Protein 8GQG (pdb70)

Radius of gyration: 43.02 Å; Cα contacts (8 Å, |Δi|>4): 6869; chains: 6; bounding box: 102×113×130 Å

Foldseek 3Di:
DWKFFQAKAKAAWFFAPQTQCLVPQFLVQQLLQVQCVCVVLVHDLLLAAEFEAEAADCDDSNHPFSRQSSCCSHPNRNNHGYGYDYLWQQQFVVFVQVVQVCVVVVNHFKHKTGYWFNCSRPVPPDDPVVVDDVVCCVVAVLLPDPPLLLLQVLCVVVVVALLLLLVLLLQLLQLQVVCVVVCLNQVRHDKDWGWDPNVDTDIDIRRHQDQADNVDDSVNSVPFQADRDNVGSFGLSSAFGATTMAMMTMMGHPVVCVVSVGDGLKTWQDKFKDFFRLSNLLQQCLVGVVVSCVVRVHALVLAQAEAEASRGSSSLVVNCVSSVHDPCRYCSNHHRSRRHRSRGRRNSVSVNSVSSVCVVVVHFKYKYKYGGRSGMIMIIIITGDDD/DWKFFQAKAKAAWFFAPAGQCLPPQFLVQQLVQVQCVCVVLVHDLLQAAEFEAEAAFADDSNHPFSRQSSCCNHPNRNNHGYGYDYLWQQQFVVFVQVVRVCQVVVNHFKHKTGYWFNCSGGVPPDDPVVVDDVVCCVVAVLLPDPPLQLLQVLCVVVVVALLNLLVQLLQQLQLQVVCVVVVLCQRRHDKDKGFDWDADPVPRDIDTDIDIRGHQDQADNPDDSVNSVPFQADHDNVTSFGLLSAFGATTMAMMTMMGHPVVCVVSVGDGLKIWQDKFKDFDRLSNLLQQCLGTVVVSCVVRVHALVLAQAEAEASRGSSSLVVNCVSSVHDPCRYCSSHHRSGRNRSSRRRNSVSVNSQSSVCVVVVHFKYKYWYGGRSGMIMIIIMTGDND/DWKFFQAKAKAAWFFAPATQCLPPQFLVQQLLQVQCVCVVLVHDLLQAAEFEAEAADCDDSNHPFSRQSSCCSHPNRNNHGYGYDYLWQQQQVVFVQVVQVCVVVVNHFKHKTGYWFNCSRPVPPDDCVCVDDVVCCVVAVLLPDPPLQLLQVLCVVVVVALLLLLVLLLQLLQLQVVCVVVCLNQRRHDKDWGWDAHPHDTDIDIRRHQDQADNVDDSVNSVPFQADRDNPGSFGLSSAFGATTMAMMTMMGGPVVCVVSVGDGLKIWQDKFKDFARLSNLLQQCLVGVVVSCVVRVHALVLAQAEAEASRGSSSLVVNCVSSVHDPCRYCSNHHRSRRHRSRRRRNSVSVNSVSSVCVVVVHFKYKYWYGGRSGMIMIIIITGDDD/DWKFFQAKAKAAWFFAPATQCLPPQFLVQQLVQVQCVCVVLVHDLLQAAEFEAEAAFADDSNHPFSRQSSCCSHPNRNNHGYGYDYLWQQQFVVFVQVQQVCQVVVNHFKHKTGYWFNCSGGVPPDDPVVVDDVVCCVPAVLLPDDPLLLLQVLCVVVVVALLNLLVQLLQQLQLQVVCVVVCLCVRRHDKDKGWDWDADPVPRDIDTDIDIRGHQDQADNPDDSVNSVPFQADHDNVTSFGLSSAFGATTMAMMTMMGGPVVCVVSVGDGLKIWQDKFKDFDRLSNLLQQCLVGVVVSCVVRVHALVLAQAEAEASRGSSSLVVNCVSSVHDPCRYCSSHHRSGRGRSSRRRNSSSVNSVSSVCVVVVHFKYKYWYGGRSGMIMIIIMTTPND/DWKFFQAKAKAAWFFAPATQCLPPQFLVQQLLQVQVVCVVLVHDLLQAAEFEAEAADCDDSNHPFSRQSSCCSHPNRNNHGYGYDYLWQQQQVVFVQVVQVCVVVVNHFKHKTGYWFNCSRPVPPDDPVVVDDVVCCVVAVLLPDPPLQLLQVLCVVVVVALLNLLVLLLQLLQLQVVCVVVCLNQRRHDKDWGWDAHPHDTDIDIRRHQDQADNVDDSVNSVPFQADRDNVGSFGLSSAFGATTMAMMTMMGHPVVCVVSVGDGLKIWQDKFKDFARLSNLLQQCLVGVVVSCVVRVHALVLAQAEAEASRGSSSLVVNCVSSVHDPCRYCSSHHRSRRHRSRRRRNSVSVNSVSSVCVVVVHFKYKYWYGGRSGMIMIIIITTDDD/DWKFFQAKAKAAWFFAPATQCLPPQFLVQQLVQVQVVCVVLVHDLLQAAEFEAEAADADDSNHPFSRQSSCCNHPNRNNHGYGYDYLWQQQFVVFVQVVRVCQVVVNHFKHKTGYWFNCSRGVPPDDPVVVDDVVCCVVAVLLPDDPLLLLQVLCVVVVVALLLLLVQLLQQLQLQVVCVVVVLCQRRHDKDKGFDWDADPVPRDIDTDIDIRGHQDQADNVDDSVNSVPFQADHDNVTSFGLSSAFGATTMAMMTMMGGPVVCVVSVGDGLKIWQDKFKDFDRLSNLLQQCLGGVVVSCVVRVHALVLAQAEAEASRGSSSLVVNCVSSVHDPCRYCSSHHRSGRHRSRRRRNSVSVNSVSSVCVVVVHFKYKYWYGGRSGMIMIIIMTTPND

Structure (mmCIF, N/CA/C/O backbone):
data_8GQG
#
_entry.id   8GQG
#
_cell.length_a   118.223
_cell.length_b   204.782
_cell.length_c   262.127
_cell.angle_alpha   90.000
_cell.angle_beta   90.000
_cell.angle_gamma   90.000
#
_symmetry.space_group_name_H-M   'C 2 2 21'
#
loop_
_entity.id
_entity.type
_entity.pdbx_description
1 polymer Thiolase
2 water water
#
loop_
_atom_site.group_PDB
_atom_site.id
_atom_site.type_symbol
_atom_site.label_atom_id
_atom_site.label_alt_id
_atom_site.label_comp_id
_atom_site.label_asym_id
_atom_site.label_entity_id
_atom_site.label_seq_id
_atom_site.pdbx_PDB_ins_code
_atom_site.Cartn_x
_atom_site.Cartn_y
_atom_site.Cartn_z
_atom_site.occupancy
_atom_site.B_iso_or_equiv
_atom_site.auth_seq_id
_atom_site.auth_comp_id
_atom_site.auth_asym_id
_atom_site.auth_atom_id
_atom_site.pdbx_PDB_model_num
ATOM 1 N N . ARG A 1 2 ? 73.515 22.036 18.251 1.00 50.79 2 ARG A N 1
ATOM 2 C CA . ARG A 1 2 ? 73.698 20.953 17.246 1.00 51.03 2 ARG A CA 1
ATOM 3 C C . ARG A 1 2 ? 72.319 20.508 16.736 1.00 44.42 2 ARG A C 1
ATOM 4 O O . ARG A 1 2 ? 71.519 19.949 17.512 1.00 50.99 2 ARG A O 1
ATOM 12 N N . GLU A 1 3 ? 72.069 20.758 15.461 1.00 37.74 3 GLU A N 1
ATOM 13 C CA . GLU A 1 3 ? 70.764 20.571 14.810 1.00 37.79 3 GLU A CA 1
ATOM 14 C C . GLU A 1 3 ? 70.578 19.072 14.597 1.00 28.63 3 GLU A C 1
ATOM 15 O O . GLU A 1 3 ? 71.490 18.405 14.057 1.00 26.84 3 GLU A O 1
ATOM 21 N N . VAL A 1 4 ? 69.423 18.560 14.996 1.00 24.94 4 VAL A N 1
ATOM 22 C CA . VAL A 1 4 ? 69.109 17.121 14.799 1.00 23.39 4 VAL A CA 1
ATOM 23 C C . VAL A 1 4 ? 67.882 16.990 13.912 1.00 20.83 4 VAL A C 1
ATOM 24 O O . VAL A 1 4 ? 66.879 17.701 14.146 1.00 21.01 4 VAL A O 1
ATOM 28 N N . VAL A 1 5 ? 67.932 16.067 12.963 1.00 19.59 5 VAL A N 1
ATOM 29 C CA . VAL A 1 5 ? 66.831 15.956 11.981 1.00 22.34 5 VAL A CA 1
ATOM 30 C C . VAL A 1 5 ? 66.232 14.550 12.019 1.00 20.98 5 VAL A C 1
ATOM 31 O O . VAL A 1 5 ? 66.977 13.571 12.252 1.00 21.63 5 VAL A O 1
ATOM 35 N N . ILE A 1 6 ? 64.935 14.487 11.754 1.00 21.26 6 ILE A N 1
ATOM 36 C CA . ILE A 1 6 ? 64.229 13.258 11.311 1.00 20.48 6 ILE A CA 1
ATOM 37 C C . ILE A 1 6 ? 64.529 13.099 9.826 1.00 21.07 6 ILE A C 1
ATOM 38 O O . ILE A 1 6 ? 64.052 13.941 9.038 1.00 19.23 6 ILE A O 1
ATOM 43 N N . VAL A 1 7 ? 65.225 12.031 9.442 1.00 19.26 7 VAL A N 1
ATOM 44 C CA . VAL A 1 7 ? 65.468 11.671 8.016 1.00 19.39 7 VAL A CA 1
ATOM 45 C C . VAL A 1 7 ? 64.334 10.770 7.499 1.00 21.88 7 VAL A C 1
ATOM 46 O O . VAL A 1 7 ? 63.985 10.906 6.316 1.00 20.59 7 VAL A O 1
ATOM 50 N N . ASP A 1 8 ? 63.805 9.833 8.300 1.00 18.53 8 ASP A N 1
ATOM 51 C CA . ASP A 1 8 ? 62.757 8.914 7.821 1.00 19.68 8 ASP A CA 1
ATOM 52 C C . ASP A 1 8 ? 62.054 8.345 9.050 1.00 18.84 8 ASP A C 1
ATOM 53 O O . ASP A 1 8 ? 62.591 8.427 10.156 1.00 18.65 8 ASP A O 1
ATOM 58 N N . SER A 1 9 ? 60.889 7.782 8.824 1.00 20.00 9 SER A N 1
ATOM 59 C CA . SER A 1 9 ? 60.113 7.107 9.886 1.00 19.83 9 SER A CA 1
ATOM 60 C C . SER A 1 9 ? 59.177 6.156 9.170 1.00 18.48 9 SER A C 1
ATOM 61 O O . SER A 1 9 ? 58.456 6.621 8.274 1.00 18.93 9 SER A O 1
ATOM 64 N N . VAL A 1 10 ? 59.167 4.901 9.571 1.00 17.43 10 VAL A N 1
ATOM 65 C CA . VAL A 1 10 ? 58.292 3.887 8.941 1.00 18.78 10 VAL A CA 1
ATOM 66 C C . VAL A 1 10 ? 57.695 3.028 10.033 1.00 19.55 10 VAL A C 1
ATOM 67 O O . VAL A 1 10 ? 58.231 3.015 11.201 1.00 18.33 10 VAL A O 1
ATOM 71 N N . ARG A 1 11 ? 56.642 2.327 9.653 1.00 16.68 11 ARG A N 1
ATOM 72 C CA . ARG A 1 11 ? 55.837 1.599 10.644 1.00 17.05 11 ARG A CA 1
ATOM 73 C C . ARG A 1 11 ? 55.178 0.428 9.940 1.00 18.06 11 ARG A C 1
ATOM 74 O O . ARG A 1 11 ? 55.064 0.430 8.685 1.00 17.75 11 ARG A O 1
ATOM 82 N N . THR A 1 12 ? 54.709 -0.507 10.743 1.00 16.35 12 THR A N 1
ATOM 83 C CA . THR A 1 12 ? 53.759 -1.514 10.258 1.00 16.97 12 THR A CA 1
ATOM 84 C C . THR A 1 12 ? 52.428 -0.829 10.060 1.00 17.06 12 THR A C 1
ATOM 85 O O . THR A 1 12 ? 52.202 0.230 10.634 1.00 16.64 12 THR A O 1
ATOM 89 N N . GLY A 1 13 ? 51.561 -1.472 9.290 1.00 18.01 13 GLY A N 1
ATOM 90 C CA . GLY A 1 13 ? 50.121 -1.282 9.476 1.00 17.65 13 GLY A CA 1
ATOM 91 C C . GLY A 1 13 ? 49.708 -1.615 10.909 1.00 17.16 13 GLY A C 1
ATOM 92 O O . GLY A 1 13 ? 50.400 -2.414 11.592 1.00 18.06 13 GLY A O 1
ATOM 93 N N . LEU A 1 14 ? 48.600 -1.029 11.349 1.00 20.14 14 LEU A N 1
ATOM 94 C CA . LEU A 1 14 ? 47.978 -1.407 12.642 1.00 20.12 14 LEU A CA 1
ATOM 95 C C . LEU A 1 14 ? 46.919 -2.479 12.370 1.00 19.16 14 LEU A C 1
ATOM 96 O O . LEU A 1 14 ? 45.904 -2.196 11.709 1.00 20.54 14 LEU A O 1
ATOM 101 N N . ALA A 1 15 ? 47.158 -3.668 12.877 1.00 20.05 15 ALA A N 1
ATOM 102 C CA . ALA A 1 15 ? 46.250 -4.821 12.739 1.00 19.85 15 ALA A CA 1
ATOM 103 C C . ALA A 1 15 ? 45.464 -5.033 14.052 1.00 21.04 15 ALA A C 1
ATOM 104 O O . ALA A 1 15 ? 46.068 -5.009 15.168 1.00 20.61 15 ALA A O 1
ATOM 106 N N . LYS A 1 16 ? 44.179 -5.336 13.928 1.00 22.39 16 LYS A N 1
ATOM 107 C CA . LYS A 1 16 ? 43.272 -5.598 15.088 1.00 22.88 16 LYS A CA 1
ATOM 108 C C . LYS A 1 16 ? 43.943 -6.624 16.003 1.00 20.08 16 LYS A C 1
ATOM 109 O O . LYS A 1 16 ? 44.314 -7.711 15.533 1.00 20.98 16 LYS A O 1
ATOM 115 N N . SER A 1 17 ? 44.058 -6.328 17.292 1.00 19.90 17 SER A N 1
ATOM 116 C CA . SER A 1 17 ? 44.623 -7.273 18.277 1.00 20.76 17 SER A CA 1
ATOM 117 C C . SER A 1 17 ? 43.704 -8.502 18.388 1.00 21.09 17 SER A C 1
ATOM 118 O O . SER A 1 17 ? 42.492 -8.380 18.121 1.00 23.54 17 SER A O 1
ATOM 121 N N . PHE A 1 18 ? 44.296 -9.631 18.705 1.00 21.67 18 PHE A N 1
ATOM 122 C CA . PHE A 1 18 ? 43.648 -10.947 18.997 1.00 26.70 18 PHE A CA 1
ATOM 123 C C . PHE A 1 18 ? 43.144 -11.613 17.715 1.00 25.72 18 PHE A C 1
ATOM 124 O O . PHE A 1 18 ? 43.503 -12.770 17.503 1.00 26.96 18 PHE A O 1
ATOM 132 N N . ARG A 1 19 ? 42.365 -10.931 16.888 1.00 27.35 19 ARG A N 1
ATOM 133 C CA . ARG A 1 19 ? 41.772 -11.596 15.697 1.00 31.83 19 ARG A CA 1
ATOM 134 C C . ARG A 1 19 ? 42.481 -11.170 14.401 1.00 30.54 19 ARG A C 1
ATOM 135 O O . ARG A 1 19 ? 42.330 -11.888 13.402 1.00 28.11 19 ARG A O 1
ATOM 143 N N . GLY A 1 20 ? 43.309 -10.118 14.409 1.00 29.17 20 GLY A N 1
ATOM 144 C CA . GLY A 1 20 ? 43.956 -9.606 13.182 1.00 24.70 20 GLY A CA 1
ATOM 145 C C . GLY A 1 20 ? 45.237 -10.338 12.788 1.00 21.95 20 GLY A C 1
ATOM 146 O O . GLY A 1 20 ? 45.659 -11.253 13.449 1.00 23.05 20 GLY A O 1
ATOM 147 N N . LYS A 1 21 ? 45.903 -9.855 11.740 1.00 23.71 21 LYS A N 1
ATOM 148 C CA . LYS A 1 21 ? 46.951 -10.622 11.021 1.00 23.53 21 LYS A CA 1
ATOM 149 C C . LYS A 1 21 ? 48.306 -10.483 11.717 1.00 21.62 21 LYS A C 1
ATOM 150 O O . LYS A 1 21 ? 49.281 -11.128 11.246 1.00 22.67 21 LYS A O 1
ATOM 156 N N . PHE A 1 22 ? 48.396 -9.760 12.841 1.00 21.47 22 PHE A N 1
ATOM 157 C CA . PHE A 1 22 ? 49.605 -9.792 13.709 1.00 20.71 22 PHE A CA 1
ATOM 158 C C . PHE A 1 22 ? 49.390 -10.675 14.947 1.00 20.68 22 PHE A C 1
ATOM 159 O O . PHE A 1 22 ? 50.238 -10.661 15.842 1.00 20.00 22 PHE A O 1
ATOM 167 N N . ASN A 1 23 ? 48.353 -11.506 15.006 1.00 22.22 23 ASN A N 1
ATOM 168 C CA . ASN A 1 23 ? 48.014 -12.187 16.291 1.00 22.21 23 ASN A CA 1
ATOM 169 C C . ASN A 1 23 ? 49.037 -13.295 16.653 1.00 23.55 23 ASN A C 1
ATOM 170 O O . ASN A 1 23 ? 49.064 -13.677 17.831 1.00 24.24 23 ASN A O 1
ATOM 175 N N . LEU A 1 24 ? 49.973 -13.677 15.773 1.00 21.05 24 LEU A N 1
ATOM 176 C CA . LEU A 1 24 ? 51.085 -14.590 16.142 1.00 22.78 24 LEU A CA 1
ATOM 177 C C . LEU A 1 24 ? 52.432 -13.902 15.930 1.00 22.73 24 LEU A C 1
ATOM 178 O O . LEU A 1 24 ? 53.450 -14.603 16.012 1.00 25.61 24 LEU A O 1
ATOM 183 N N . THR A 1 25 ? 52.455 -12.602 15.669 1.00 20.82 25 THR A N 1
ATOM 184 C CA . THR A 1 25 ? 53.703 -11.935 15.245 1.00 20.03 25 THR A CA 1
ATOM 185 C C . THR A 1 25 ? 54.348 -11.298 16.472 1.00 19.96 25 THR A C 1
ATOM 186 O O . THR A 1 25 ? 53.657 -10.502 17.167 1.00 23.05 25 THR A O 1
ATOM 190 N N . ARG A 1 26 ? 55.639 -11.558 16.674 1.00 20.63 26 ARG A N 1
ATOM 191 C CA . ARG A 1 26 ? 56.385 -11.071 17.853 1.00 19.44 26 ARG A CA 1
ATOM 192 C C . ARG A 1 26 ? 56.676 -9.583 17.674 1.00 20.99 26 ARG A C 1
ATOM 193 O O . ARG A 1 26 ? 57.005 -9.136 16.556 1.00 20.03 26 ARG A O 1
ATOM 201 N N . PRO A 1 27 ? 56.592 -8.792 18.771 1.00 20.65 27 PRO A N 1
ATOM 202 C CA . PRO A 1 27 ? 56.867 -7.348 18.707 1.00 20.86 27 PRO A CA 1
ATOM 203 C C . PRO A 1 27 ? 58.331 -7.025 18.410 1.00 17.99 27 PRO A C 1
ATOM 204 O O . PRO A 1 27 ? 58.545 -6.049 17.689 1.00 18.37 27 PRO A O 1
ATOM 208 N N . ASP A 1 28 ? 59.279 -7.862 18.848 1.00 18.50 28 ASP A N 1
ATOM 209 C CA . ASP A 1 28 ? 60.701 -7.615 18.476 1.00 18.58 28 ASP A CA 1
ATOM 210 C C . ASP A 1 28 ? 60.848 -7.702 16.941 1.00 18.66 28 ASP A C 1
ATOM 211 O O . ASP A 1 28 ? 61.527 -6.828 16.320 1.00 16.79 28 ASP A O 1
ATOM 216 N N . ASP A 1 29 ? 60.257 -8.722 16.315 1.00 19.07 29 ASP A N 1
ATOM 217 C CA . ASP A 1 29 ? 60.334 -8.946 14.848 1.00 19.71 29 ASP A CA 1
ATOM 218 C C . ASP A 1 29 ? 59.653 -7.776 14.133 1.00 20.01 29 ASP A C 1
ATOM 219 O O . ASP A 1 29 ? 60.188 -7.324 13.100 1.00 19.96 29 ASP A O 1
ATOM 224 N N . MET A 1 30 ? 58.539 -7.274 14.660 1.00 19.69 30 MET A N 1
ATOM 225 C CA . MET A 1 30 ? 57.819 -6.139 14.044 1.00 20.86 30 MET A CA 1
ATOM 226 C C . MET A 1 30 ? 58.721 -4.895 14.071 1.00 20.34 30 MET A C 1
ATOM 227 O O . MET A 1 30 ? 58.799 -4.259 13.033 1.00 20.80 30 MET A O 1
ATOM 232 N N . ALA A 1 31 ? 59.366 -4.560 15.189 1.00 18.68 31 ALA A N 1
ATOM 233 C CA . ALA A 1 31 ? 60.240 -3.363 15.283 1.00 18.92 31 ALA A CA 1
ATOM 234 C C . ALA A 1 31 ? 61.476 -3.581 14.405 1.00 17.61 31 ALA A C 1
ATOM 235 O O . ALA A 1 31 ? 61.912 -2.631 13.720 1.00 16.41 31 ALA A O 1
ATOM 237 N N . ALA A 1 32 ? 62.016 -4.791 14.390 1.00 19.63 32 ALA A N 1
ATOM 238 C CA . ALA A 1 32 ? 63.205 -5.133 13.572 1.00 18.82 32 ALA A CA 1
ATOM 239 C C . ALA A 1 32 ? 62.873 -4.938 12.085 1.00 20.05 32 ALA A C 1
ATOM 240 O O . ALA A 1 32 ? 63.695 -4.407 11.335 1.00 17.77 32 ALA A O 1
ATOM 242 N N . HIS A 1 33 ? 61.672 -5.279 11.683 1.00 20.06 33 HIS A N 1
ATOM 243 C CA . HIS A 1 33 ? 61.172 -5.085 10.296 1.00 21.70 33 HIS A CA 1
ATOM 244 C C . HIS A 1 33 ? 61.237 -3.605 9.934 1.00 20.14 33 HIS A C 1
ATOM 245 O O . HIS A 1 33 ? 61.622 -3.271 8.783 1.00 21.05 33 HIS A O 1
ATOM 252 N N . CYS A 1 34 ? 60.829 -2.738 10.860 1.00 20.21 34 CYS A N 1
ATOM 253 C CA . CYS A 1 34 ? 60.843 -1.287 10.657 1.00 16.73 34 CYS A CA 1
ATOM 254 C C . CYS A 1 34 ? 62.306 -0.822 10.526 1.00 18.45 34 CYS A C 1
ATOM 255 O O . CYS A 1 34 ? 62.566 -0.010 9.637 1.00 18.99 34 CYS A O 1
ATOM 258 N N . VAL A 1 35 ? 63.207 -1.301 11.392 1.00 18.02 35 VAL A N 1
ATOM 259 C CA . VAL A 1 35 ? 64.647 -0.928 11.315 1.00 17.25 35 VAL A CA 1
ATOM 260 C C . VAL A 1 35 ? 65.175 -1.334 9.944 1.00 17.67 35 VAL A C 1
ATOM 261 O O . VAL A 1 35 ? 65.871 -0.505 9.312 1.00 16.36 35 VAL A O 1
ATOM 265 N N . ASP A 1 36 ? 64.874 -2.559 9.489 1.00 19.38 36 ASP A N 1
ATOM 266 C CA . ASP A 1 36 ? 65.375 -3.072 8.188 1.00 19.62 36 ASP A CA 1
ATOM 267 C C . ASP A 1 36 ? 64.889 -2.166 7.063 1.00 21.43 36 ASP A C 1
ATOM 268 O O . ASP A 1 36 ? 65.684 -1.883 6.147 1.00 21.93 36 ASP A O 1
ATOM 273 N N . ALA A 1 37 ? 63.653 -1.664 7.133 1.00 20.55 37 ALA A N 1
ATOM 274 C CA . ALA A 1 37 ? 63.112 -0.752 6.100 1.00 19.24 37 ALA A CA 1
ATOM 275 C C . ALA A 1 37 ? 63.898 0.564 6.137 1.00 19.24 37 ALA A C 1
ATOM 276 O O . ALA A 1 37 ? 64.230 1.136 5.055 1.00 19.72 37 ALA A O 1
ATOM 278 N N . LEU A 1 38 ? 64.170 1.082 7.329 1.00 18.59 38 LEU A N 1
ATOM 279 C CA . LEU A 1 38 ? 64.979 2.328 7.445 1.00 19.11 38 LEU A CA 1
ATOM 280 C C . LEU A 1 38 ? 66.348 2.132 6.784 1.00 18.98 38 LEU A C 1
ATOM 281 O O . LEU A 1 38 ? 66.800 3.066 6.056 1.00 19.12 38 LEU A O 1
ATOM 286 N N . LEU A 1 39 ? 66.977 0.985 6.975 1.00 18.56 39 LEU A N 1
ATOM 287 C CA . LEU A 1 39 ? 68.315 0.739 6.373 1.00 19.70 39 LEU A CA 1
ATOM 288 C C . LEU A 1 39 ? 68.168 0.723 4.839 1.00 21.80 39 LEU A C 1
ATOM 289 O O . LEU A 1 39 ? 68.975 1.408 4.170 1.00 23.06 39 LEU A O 1
ATOM 294 N N . ALA A 1 40 ? 67.183 -0.003 4.300 1.00 22.42 40 ALA A N 1
ATOM 295 C CA . ALA A 1 40 ? 67.004 -0.200 2.841 1.00 22.82 40 ALA A CA 1
ATOM 296 C C . ALA A 1 40 ? 66.623 1.134 2.190 1.00 24.51 40 ALA A C 1
ATOM 297 O O . ALA A 1 40 ? 67.183 1.464 1.113 1.00 26.21 40 ALA A O 1
ATOM 299 N N . ARG A 1 41 ? 65.705 1.892 2.795 1.00 21.29 41 ARG A N 1
ATOM 300 C CA . ARG A 1 41 ? 65.147 3.123 2.189 1.00 20.57 41 ARG A CA 1
ATOM 301 C C . ARG A 1 41 ? 66.199 4.241 2.181 1.00 22.38 41 ARG A C 1
ATOM 302 O O . ARG A 1 41 ? 66.038 5.173 1.386 1.00 23.39 41 ARG A O 1
ATOM 310 N N . ASN A 1 42 ? 67.208 4.183 3.032 1.00 21.93 42 ASN A N 1
ATOM 311 C CA . ASN A 1 42 ? 68.160 5.308 3.216 1.00 22.86 42 ASN A CA 1
ATOM 312 C C . ASN A 1 42 ? 69.563 4.879 2.789 1.00 21.41 42 ASN A C 1
ATOM 313 O O . ASN A 1 42 ? 70.500 5.618 3.069 1.00 25.27 42 ASN A O 1
ATOM 318 N N . ASP A 1 43 ? 69.672 3.705 2.194 1.00 22.85 43 ASP A N 1
ATOM 319 C CA . ASP A 1 43 ? 70.949 3.130 1.703 1.00 25.58 43 ASP A CA 1
ATOM 320 C C . ASP A 1 43 ? 71.988 3.231 2.835 1.00 28.37 43 ASP A C 1
ATOM 321 O O . ASP A 1 43 ? 73.140 3.651 2.589 1.00 24.27 43 ASP A O 1
ATOM 326 N N . LEU A 1 44 ? 71.606 2.853 4.049 1.00 26.14 44 LEU A N 1
ATOM 327 C CA . LEU A 1 44 ? 72.335 3.257 5.269 1.00 24.96 44 LEU A CA 1
ATOM 328 C C . LEU A 1 44 ? 73.223 2.099 5.703 1.00 24.95 44 LEU A C 1
ATOM 329 O O . LEU A 1 44 ? 72.726 1.011 5.978 1.00 27.09 44 LEU A O 1
ATOM 334 N N . ASP A 1 45 ? 74.508 2.342 5.785 1.00 23.63 45 ASP A N 1
ATOM 335 C CA . ASP A 1 45 ? 75.435 1.340 6.360 1.00 24.98 45 ASP A CA 1
ATOM 336 C C . ASP A 1 45 ? 74.997 1.076 7.812 1.00 22.65 45 ASP A C 1
ATOM 337 O O . ASP A 1 45 ? 75.021 2.008 8.603 1.00 20.96 45 ASP A O 1
ATOM 342 N N . PRO A 1 46 ? 74.650 -0.176 8.216 1.00 25.38 46 PRO A N 1
ATOM 343 C CA . PRO A 1 46 ? 74.241 -0.464 9.601 1.00 27.19 46 PRO A CA 1
ATOM 344 C C . PRO A 1 46 ? 75.281 -0.041 10.658 1.00 25.77 46 PRO A C 1
ATOM 345 O O . PRO A 1 46 ? 74.922 0.289 11.758 1.00 24.62 46 PRO A O 1
ATOM 349 N N . LEU A 1 47 ? 76.567 -0.044 10.294 1.00 27.78 47 LEU A N 1
ATOM 350 C CA . LEU A 1 47 ? 77.680 0.268 11.224 1.00 28.20 47 LEU A CA 1
ATOM 351 C C . LEU A 1 47 ? 77.734 1.763 11.543 1.00 25.03 47 LEU A C 1
ATOM 352 O O . LEU A 1 47 ? 78.348 2.097 12.541 1.00 23.34 47 LEU A O 1
ATOM 357 N N . LEU A 1 48 ? 76.975 2.608 10.846 1.00 20.73 48 LEU A N 1
ATOM 358 C CA . LEU A 1 48 ? 76.891 4.047 11.208 1.00 24.07 48 LEU A CA 1
ATOM 359 C C . LEU A 1 48 ? 75.861 4.263 12.321 1.00 21.66 48 LEU A C 1
ATOM 360 O O . LEU A 1 48 ? 75.853 5.340 12.932 1.00 20.05 48 LEU A O 1
ATOM 365 N N . VAL A 1 49 ? 75.034 3.274 12.597 1.00 22.60 49 VAL A N 1
ATOM 366 C CA . VAL A 1 49 ? 73.928 3.456 13.582 1.00 20.83 49 VAL A CA 1
ATOM 367 C C . VAL A 1 49 ? 74.521 3.283 14.982 1.00 19.58 49 VAL A C 1
ATOM 368 O O . VAL A 1 49 ? 75.090 2.212 15.244 1.00 19.52 49 VAL A O 1
ATOM 372 N N . ASP A 1 50 ? 74.363 4.289 15.838 1.00 17.60 50 ASP A N 1
ATOM 373 C CA . ASP A 1 50 ? 74.990 4.376 17.184 1.00 20.00 50 ASP A CA 1
ATOM 374 C C . ASP A 1 50 ? 74.117 3.706 18.254 1.00 18.92 50 ASP A C 1
ATOM 375 O O . ASP A 1 50 ? 74.696 3.368 19.295 1.00 21.13 50 ASP A O 1
ATOM 380 N N . ASP A 1 51 ? 72.798 3.608 18.077 1.00 18.25 51 ASP A N 1
ATOM 381 C CA . ASP A 1 51 ? 71.893 3.118 19.152 1.00 18.01 51 ASP A CA 1
ATOM 382 C C . ASP A 1 51 ? 70.547 2.770 18.537 1.00 18.43 51 ASP A C 1
ATOM 383 O O . ASP A 1 51 ? 70.198 3.268 17.434 1.00 19.01 51 ASP A O 1
ATOM 388 N N . CYS A 1 52 ? 69.812 1.932 19.251 1.00 17.61 52 CYS A N 1
ATOM 389 C CA . CYS A 1 52 ? 68.463 1.512 18.864 1.00 16.95 52 CYS A CA 1
ATOM 390 C C . CYS A 1 52 ? 67.598 1.621 20.122 1.00 17.40 52 CYS A C 1
ATOM 391 O O . CYS A 1 52 ? 67.855 0.874 21.052 1.00 17.73 52 CYS A O 1
ATOM 394 N N . ILE A 1 53 ? 66.607 2.505 20.147 1.00 16.09 53 ILE A N 1
ATOM 395 C CA . ILE A 1 53 ? 65.804 2.858 21.337 1.00 16.34 53 ILE A CA 1
ATOM 396 C C . ILE A 1 53 ? 64.363 2.454 21.079 1.00 17.68 53 ILE A C 1
ATOM 397 O O . ILE A 1 53 ? 63.738 3.005 20.133 1.00 18.08 53 ILE A O 1
ATOM 402 N N . VAL A 1 54 ? 63.888 1.482 21.861 1.00 15.61 54 VAL A N 1
ATOM 403 C CA . VAL A 1 54 ? 62.497 0.983 21.711 1.00 16.35 54 VAL A CA 1
ATOM 404 C C . VAL A 1 54 ? 61.657 1.267 22.952 1.00 15.75 54 VAL A C 1
ATOM 405 O O . VAL A 1 54 ? 61.972 0.751 24.032 1.00 15.94 54 VAL A O 1
ATOM 409 N N . GLY A 1 55 ? 60.578 2.018 22.756 1.00 15.60 55 GLY A N 1
ATOM 410 C CA . GLY A 1 55 ? 59.548 2.272 23.762 1.00 16.62 55 GLY A CA 1
ATOM 411 C C . GLY A 1 55 ? 58.487 1.182 23.702 1.00 17.31 55 GLY A C 1
ATOM 412 O O . GLY A 1 55 ? 58.110 0.712 22.598 1.00 16.48 55 GLY A O 1
ATOM 413 N N . ALA A 1 56 ? 58.007 0.772 24.853 1.00 16.69 56 ALA A N 1
ATOM 414 C CA . ALA A 1 56 ? 56.940 -0.235 24.965 1.00 17.26 56 ALA A CA 1
ATOM 415 C C . ALA A 1 56 ? 56.288 -0.076 26.349 1.00 17.48 56 ALA A C 1
ATOM 416 O O . ALA A 1 56 ? 57.002 0.257 27.313 1.00 16.13 56 ALA A O 1
ATOM 418 N N . GLY A 1 57 ? 54.967 -0.225 26.404 1.00 19.46 57 GLY A N 1
ATOM 419 C CA . GLY A 1 57 ? 54.175 -0.184 27.648 1.00 20.60 57 GLY A CA 1
ATOM 420 C C . GLY A 1 57 ? 54.447 -1.416 28.501 1.00 20.05 57 GLY A C 1
ATOM 421 O O . GLY A 1 57 ? 54.982 -1.267 29.609 1.00 20.06 57 GLY A O 1
ATOM 422 N N . SER A 1 58 ? 54.169 -2.606 27.978 1.00 18.30 58 SER A N 1
ATOM 423 C CA . SER A 1 58 ? 54.632 -3.874 28.602 1.00 18.19 58 SER A CA 1
ATOM 424 C C . SER A 1 58 ? 56.134 -4.006 28.357 1.00 18.24 58 SER A C 1
ATOM 425 O O . SER A 1 58 ? 56.573 -3.741 27.212 1.00 15.87 58 SER A O 1
ATOM 428 N N . ASN A 1 59 ? 56.906 -4.346 29.392 1.00 16.98 59 ASN A N 1
ATOM 429 C CA . ASN A 1 59 ? 58.351 -4.607 29.264 1.00 17.05 59 ASN A CA 1
ATOM 430 C C . ASN A 1 59 ? 58.662 -6.020 29.780 1.00 17.92 59 ASN A C 1
ATOM 431 O O . ASN A 1 59 ? 59.715 -6.210 30.403 1.00 17.84 59 ASN A O 1
ATOM 436 N N . GLU A 1 60 ? 57.807 -6.995 29.455 1.00 17.24 60 GLU A N 1
ATOM 437 C CA . GLU A 1 60 ? 57.935 -8.375 29.996 1.00 17.75 60 GLU A CA 1
ATOM 438 C C . GLU A 1 60 ? 57.413 -9.363 28.958 1.00 16.30 60 GLU A C 1
ATOM 439 O O . GLU A 1 60 ? 56.597 -8.963 28.093 1.00 17.06 60 GLU A O 1
ATOM 445 N N . GLY A 1 61 ? 57.728 -10.625 29.184 1.00 18.74 61 GLY A N 1
ATOM 446 C CA . GLY A 1 61 ? 57.294 -11.732 28.318 1.00 19.05 61 GLY A CA 1
ATOM 447 C C . GLY A 1 61 ? 57.698 -11.453 26.882 1.00 18.82 61 GLY A C 1
ATOM 448 O O . GLY A 1 61 ? 58.912 -11.280 26.652 1.00 17.73 61 GLY A O 1
ATOM 449 N N . ALA A 1 62 ? 56.735 -11.351 25.967 1.00 18.14 62 ALA A N 1
ATOM 450 C CA . ALA A 1 62 ? 56.984 -11.020 24.541 1.00 21.24 62 ALA A CA 1
ATOM 451 C C . ALA A 1 62 ? 57.741 -9.691 24.398 1.00 20.53 62 ALA A C 1
ATOM 452 O O . ALA A 1 62 ? 58.447 -9.549 23.408 1.00 21.01 62 ALA A O 1
ATOM 454 N N . GLN A 1 63 ? 57.683 -8.802 25.393 1.00 18.89 63 GLN A N 1
ATOM 455 C CA . GLN A 1 63 ? 58.377 -7.493 25.380 1.00 17.85 63 GLN A CA 1
ATOM 456 C C . GLN A 1 63 ? 59.407 -7.417 26.506 1.00 18.08 63 GLN A C 1
ATOM 457 O O . GLN A 1 63 ? 59.861 -6.300 26.773 1.00 17.83 63 GLN A O 1
ATOM 463 N N . GLY A 1 64 ? 59.921 -8.564 26.974 1.00 18.04 64 GLY A N 1
ATOM 464 C CA . GLY A 1 64 ? 60.954 -8.625 28.020 1.00 18.35 64 GLY A CA 1
ATOM 465 C C . GLY A 1 64 ? 62.358 -8.712 27.452 1.00 18.42 64 GLY A C 1
ATOM 466 O O . GLY A 1 64 ? 62.546 -8.568 26.238 1.00 20.30 64 GLY A O 1
ATOM 467 N N . HIS A 1 65 ? 63.335 -8.857 28.335 1.00 19.44 65 HIS A N 1
ATOM 468 C CA . HIS A 1 65 ? 64.737 -9.205 27.987 1.00 20.53 65 HIS A CA 1
ATOM 469 C C . HIS A 1 65 ? 65.479 -8.050 27.269 1.00 20.11 65 HIS A C 1
ATOM 470 O O . HIS A 1 65 ? 66.452 -8.346 26.574 1.00 20.92 65 HIS A O 1
ATOM 477 N N . ASN A 1 66 ? 65.077 -6.794 27.480 1.00 19.23 66 ASN A N 1
ATOM 478 C CA . ASN A 1 66 ? 65.591 -5.562 26.803 1.00 17.86 66 ASN A CA 1
ATOM 479 C C . ASN A 1 66 ? 65.280 -5.649 25.306 1.00 17.18 66 ASN A C 1
ATOM 480 O O . ASN A 1 66 ? 66.195 -5.899 24.506 1.00 17.03 66 ASN A O 1
ATOM 485 N N . ILE A 1 67 ? 63.994 -5.550 24.962 1.00 17.97 67 ILE A N 1
ATOM 486 C CA . ILE A 1 67 ? 63.510 -5.605 23.549 1.00 17.01 67 ILE A CA 1
ATOM 487 C C . ILE A 1 67 ? 64.321 -4.645 22.646 1.00 17.02 67 ILE A C 1
ATOM 488 O O . ILE A 1 67 ? 64.632 -5.061 21.507 1.00 16.60 67 ILE A O 1
ATOM 493 N N . GLY A 1 68 ? 64.723 -3.456 23.121 1.00 17.23 68 GLY A N 1
ATOM 494 C CA . GLY A 1 68 ? 65.504 -2.517 22.282 1.00 16.64 68 GLY A CA 1
ATOM 495 C C . GLY A 1 68 ? 66.786 -3.150 21.754 1.00 17.41 68 GLY A C 1
ATOM 496 O O . GLY A 1 68 ? 67.031 -3.039 20.524 1.00 16.63 68 GLY A O 1
ATOM 497 N N . ARG A 1 69 ? 67.603 -3.766 22.623 1.00 16.83 69 ARG A N 1
ATOM 498 C CA . ARG A 1 69 ? 68.855 -4.463 22.221 1.00 18.53 69 ARG A CA 1
ATOM 499 C C . ARG A 1 69 ? 68.537 -5.609 21.240 1.00 19.29 69 ARG A C 1
ATOM 500 O O . ARG A 1 69 ? 69.276 -5.800 20.251 1.00 17.59 69 ARG A O 1
ATOM 508 N N . ASN A 1 70 ? 67.499 -6.376 21.524 1.00 17.74 70 ASN A N 1
ATOM 509 C CA . ASN A 1 70 ? 67.179 -7.589 20.735 1.00 16.93 70 ASN A CA 1
ATOM 510 C C . ASN A 1 70 ? 66.669 -7.180 19.351 1.00 18.37 70 ASN A C 1
ATOM 511 O O . ASN A 1 70 ? 67.006 -7.885 18.412 1.00 18.02 70 ASN A O 1
ATOM 516 N N . VAL A 1 71 ? 65.938 -6.069 19.241 1.00 16.76 71 VAL A N 1
ATOM 517 C CA . VAL A 1 71 ? 65.494 -5.501 17.939 1.00 17.52 71 VAL A CA 1
ATOM 518 C C . VAL A 1 71 ? 66.733 -5.193 17.100 1.00 18.09 71 VAL A C 1
ATOM 519 O O . VAL A 1 71 ? 66.790 -5.656 15.922 1.00 17.14 71 VAL A O 1
ATOM 523 N N . ALA A 1 72 ? 67.733 -4.552 17.700 1.00 19.19 72 ALA A N 1
ATOM 524 C CA . ALA A 1 72 ? 68.992 -4.220 16.999 1.00 20.60 72 ALA A CA 1
ATOM 525 C C . ALA A 1 72 ? 69.642 -5.525 16.463 1.00 19.85 72 ALA A C 1
ATOM 526 O O . ALA A 1 72 ? 70.040 -5.559 15.282 1.00 19.54 72 ALA A O 1
ATOM 528 N N . VAL A 1 73 ? 69.790 -6.541 17.306 1.00 19.73 73 VAL A N 1
ATOM 529 C CA . VAL A 1 73 ? 70.500 -7.811 16.970 1.00 19.68 73 VAL A CA 1
ATOM 530 C C . VAL A 1 73 ? 69.718 -8.573 15.892 1.00 20.88 73 VAL A C 1
ATOM 531 O O . VAL A 1 73 ? 70.336 -9.083 14.972 1.00 19.42 73 VAL A O 1
ATOM 535 N N . LEU A 1 74 ? 68.397 -8.588 15.971 1.00 20.93 74 LEU A N 1
ATOM 536 C CA . LEU A 1 74 ? 67.507 -9.231 14.980 1.00 21.21 74 LEU A CA 1
ATOM 537 C C . LEU A 1 74 ? 67.620 -8.522 13.635 1.00 23.83 74 LEU A C 1
ATOM 538 O O . LEU A 1 74 ? 67.608 -9.215 12.636 1.00 22.10 74 LEU A O 1
ATOM 543 N N . SER A 1 75 ? 67.594 -7.193 13.644 1.00 18.81 75 SER A N 1
ATOM 544 C CA . SER A 1 75 ? 67.703 -6.353 12.427 1.00 20.62 75 SER A CA 1
ATOM 545 C C . SER A 1 75 ? 69.084 -6.521 11.762 1.00 21.73 75 SER A C 1
ATOM 546 O O . SER A 1 75 ? 69.986 -7.202 12.317 1.00 20.80 75 SER A O 1
ATOM 549 N N . GLY A 1 76 ? 69.243 -5.867 10.610 1.00 23.13 76 GLY A N 1
ATOM 550 C CA . GLY A 1 76 ? 70.520 -5.751 9.890 1.00 21.10 76 GLY A CA 1
ATOM 551 C C . GLY A 1 76 ? 71.555 -4.990 10.715 1.00 21.07 76 GLY A C 1
ATOM 552 O O . GLY A 1 76 ? 72.722 -5.050 10.339 1.00 20.56 76 GLY A O 1
ATOM 553 N N . LEU A 1 77 ? 71.173 -4.322 11.811 1.00 19.52 77 LEU A N 1
ATOM 554 C CA . LEU A 1 77 ? 72.159 -3.672 12.720 1.00 20.75 77 LEU A CA 1
ATOM 555 C C . LEU A 1 77 ? 73.084 -4.723 13.326 1.00 21.25 77 LEU A C 1
ATOM 556 O O . LEU A 1 77 ? 74.309 -4.495 13.359 1.00 20.90 77 LEU A O 1
ATOM 561 N N . GLY A 1 78 ? 72.533 -5.812 13.867 1.00 22.67 78 GLY A N 1
ATOM 562 C CA . GLY A 1 78 ? 73.358 -6.891 14.453 1.00 24.08 78 GLY A CA 1
ATOM 563 C C . GLY A 1 78 ? 74.000 -6.491 15.782 1.00 23.19 78 GLY A C 1
ATOM 564 O O . GLY A 1 78 ? 73.646 -5.433 16.354 1.00 20.68 78 GLY A O 1
ATOM 565 N N . ILE A 1 79 ? 74.939 -7.300 16.275 1.00 19.52 79 ILE A N 1
ATOM 566 C CA . ILE A 1 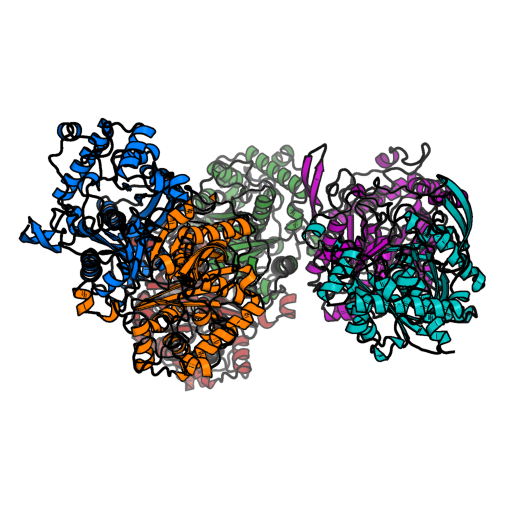79 ? 75.482 -7.192 17.646 1.00 21.54 79 ILE A CA 1
ATOM 567 C C . ILE A 1 79 ? 76.265 -5.894 17.814 1.00 22.19 79 ILE A C 1
ATOM 568 O O . ILE A 1 79 ? 76.412 -5.455 18.966 1.00 21.31 79 ILE A O 1
ATOM 573 N N . GLN A 1 80 ? 76.744 -5.264 16.735 1.00 21.54 80 GLN A N 1
ATOM 574 C CA . GLN A 1 80 ? 77.610 -4.073 16.883 1.00 24.07 80 GLN A CA 1
ATOM 575 C C . GLN A 1 80 ? 76.804 -2.895 17.417 1.00 20.04 80 GLN A C 1
ATOM 576 O O . GLN A 1 80 ? 77.404 -1.982 17.946 1.00 22.53 80 GLN A O 1
ATOM 582 N N . VAL A 1 81 ? 75.490 -2.902 17.241 1.00 18.30 81 VAL A N 1
ATOM 583 C CA . VAL A 1 81 ? 74.652 -1.736 17.623 1.00 17.75 81 VAL A CA 1
ATOM 584 C C . VAL A 1 81 ? 73.936 -2.034 18.943 1.00 18.17 81 VAL A C 1
ATOM 585 O O . VAL A 1 81 ? 73.113 -2.932 19.029 1.00 18.16 81 VAL A O 1
ATOM 589 N N . PRO A 1 82 ? 74.141 -1.189 19.962 1.00 17.82 82 PRO A N 1
ATOM 590 C CA . PRO A 1 82 ? 73.468 -1.335 21.262 1.00 16.97 82 PRO A CA 1
ATOM 591 C C . PRO A 1 82 ? 71.980 -0.960 21.145 1.00 18.03 82 PRO A C 1
ATOM 592 O O . PRO A 1 82 ? 71.552 -0.292 20.132 1.00 19.22 82 PRO A O 1
ATOM 596 N N . GLY A 1 83 ? 71.190 -1.390 22.133 1.00 16.90 83 GLY A N 1
ATOM 597 C CA . GLY A 1 83 ? 69.797 -0.960 22.251 1.00 16.12 83 GLY A CA 1
ATOM 598 C C . GLY A 1 83 ? 69.335 -0.911 23.690 1.00 16.53 83 GLY A C 1
ATOM 599 O O . GLY A 1 83 ? 70.007 -1.472 24.618 1.00 15.85 83 GLY A O 1
ATOM 600 N N . MET A 1 84 ? 68.249 -0.181 23.896 1.00 16.69 84 MET A N 1
ATOM 601 C CA . MET A 1 84 ? 67.640 -0.037 25.236 1.00 17.27 84 MET A CA 1
ATOM 602 C C . MET A 1 84 ? 66.139 -0.003 25.041 1.00 16.91 84 MET A C 1
ATOM 603 O O . MET A 1 84 ? 65.651 0.242 23.894 1.00 16.36 84 MET A O 1
ATOM 608 N N . THR A 1 85 ? 65.458 -0.198 26.157 1.00 17.56 85 THR A N 1
ATOM 609 C CA . THR A 1 85 ? 64.001 -0.222 26.293 1.00 16.68 85 THR A CA 1
ATOM 610 C C . THR A 1 85 ? 63.602 0.898 27.245 1.00 15.90 85 THR A C 1
ATOM 611 O O . THR A 1 85 ? 64.394 1.254 28.178 1.00 15.19 85 THR A O 1
ATOM 615 N N . LEU A 1 86 ? 62.429 1.460 27.029 1.00 16.09 86 LEU A N 1
ATOM 616 C CA . LEU A 1 86 ? 61.892 2.429 28.022 1.00 17.26 86 LEU A CA 1
ATOM 617 C C . LEU A 1 86 ? 60.376 2.325 28.074 1.00 16.59 86 LEU A C 1
ATOM 618 O O . LEU A 1 86 ? 59.741 1.828 27.120 1.00 15.56 86 LEU A O 1
ATOM 623 N N . ASN A 1 87 ? 59.827 2.859 29.155 1.00 17.03 87 ASN A N 1
ATOM 624 C CA . ASN A 1 87 ? 58.371 2.885 29.381 1.00 17.14 87 ASN A CA 1
ATOM 625 C C . ASN A 1 87 ? 58.010 4.243 29.982 1.00 16.47 87 ASN A C 1
ATOM 626 O O . ASN A 1 87 ? 58.444 4.517 31.103 1.00 16.25 87 ASN A O 1
ATOM 631 N N . ARG A 1 88 ? 57.332 5.065 29.200 1.00 17.50 88 ARG A N 1
ATOM 632 C CA . ARG A 1 88 ? 56.451 6.137 29.677 1.00 19.18 88 ARG A CA 1
ATOM 633 C C . ARG A 1 88 ? 55.097 5.886 28.994 1.00 21.32 88 ARG A C 1
ATOM 634 O O . ARG A 1 88 ? 54.562 6.818 28.394 1.00 19.66 88 ARG A O 1
ATOM 642 N N A TYR A 1 89 ? 54.593 4.638 29.119 0.50 24.17 89 TYR A N 1
ATOM 643 N N B TYR A 1 89 ? 54.626 4.628 29.095 0.50 24.29 89 TYR A N 1
ATOM 644 C CA A TYR A 1 89 ? 53.393 4.002 28.481 0.50 23.79 89 TYR A CA 1
ATOM 645 C CA B TYR A 1 89 ? 53.396 4.022 28.502 0.50 24.00 89 TYR A CA 1
ATOM 646 C C A TYR A 1 89 ? 53.086 4.646 27.110 0.50 22.06 89 TYR A C 1
ATOM 647 C C B TYR A 1 89 ? 53.085 4.640 27.119 0.50 22.18 89 TYR A C 1
ATOM 648 O O A TYR A 1 89 ? 53.887 4.470 26.152 0.50 21.71 89 TYR A O 1
ATOM 649 O O B TYR A 1 89 ? 53.882 4.445 26.162 0.50 22.02 89 TYR A O 1
ATOM 666 N N . CYS A 1 90 ? 51.995 5.409 27.014 1.00 20.34 90 CYS A N 1
ATOM 667 C CA . CYS A 1 90 ? 51.432 5.974 25.761 1.00 18.72 90 CYS A CA 1
ATOM 668 C C . CYS A 1 90 ? 52.407 6.885 25.015 1.00 18.51 90 CYS A C 1
ATOM 669 O O . CYS A 1 90 ? 52.234 7.055 23.782 1.00 17.31 90 CYS A O 1
ATOM 672 N N . SER A 1 91 ? 53.360 7.494 25.707 1.00 16.49 91 SER A N 1
ATOM 673 C CA . SER A 1 91 ? 54.294 8.489 25.117 1.00 18.37 91 SER A CA 1
ATOM 674 C C . SER A 1 91 ? 55.608 7.813 24.716 1.00 18.29 91 SER A C 1
ATOM 675 O O . SER A 1 91 ? 56.486 8.503 24.238 1.00 17.53 91 SER A O 1
ATOM 678 N N . SER A 1 92 ? 55.735 6.518 24.919 1.00 16.98 92 SER A N 1
ATOM 679 C CA . SER A 1 92 ? 57.053 5.845 24.865 1.00 17.89 92 SER A CA 1
ATOM 680 C C . SER A 1 92 ? 57.712 6.050 23.507 1.00 15.97 92 SER A C 1
ATOM 681 O O . SER A 1 92 ? 58.931 6.240 23.515 1.00 16.62 92 SER A O 1
ATOM 684 N N . GLY A 1 93 ? 56.965 5.939 22.409 1.00 16.64 93 GLY A N 1
ATOM 685 C CA . GLY A 1 93 ? 57.526 6.068 21.047 1.00 17.17 93 GLY A CA 1
ATOM 686 C C . GLY A 1 93 ? 58.087 7.470 20.826 1.00 16.02 93 GLY A C 1
ATOM 687 O O . GLY A 1 93 ? 59.132 7.615 20.179 1.00 16.52 93 GLY A O 1
ATOM 688 N N . LEU A 1 94 ? 57.396 8.487 21.336 1.00 17.83 94 LEU A N 1
ATOM 689 C CA . LEU A 1 94 ? 57.884 9.892 21.238 1.00 16.91 94 LEU A CA 1
ATOM 690 C C . LEU A 1 94 ? 59.071 10.101 22.199 1.00 16.77 94 LEU A C 1
ATOM 691 O O . LEU A 1 94 ? 60.051 10.746 21.810 1.00 16.72 94 LEU A O 1
ATOM 696 N N . GLN A 1 95 ? 58.991 9.557 23.418 1.00 16.04 95 GLN A N 1
ATOM 697 C CA . GLN A 1 95 ? 60.062 9.636 24.451 1.00 16.11 95 GLN A CA 1
ATOM 698 C C . GLN A 1 95 ? 61.364 9.075 23.871 1.00 15.13 95 GLN A C 1
ATOM 699 O O . GLN A 1 95 ? 62.490 9.683 24.053 1.00 14.87 95 GLN A O 1
ATOM 705 N N . ALA A 1 96 ? 61.263 7.971 23.152 1.00 15.77 96 ALA A N 1
ATOM 706 C CA . ALA A 1 96 ? 62.456 7.357 22.527 1.00 15.49 96 ALA A CA 1
ATOM 707 C C . ALA A 1 96 ? 63.127 8.316 21.524 1.00 15.39 96 ALA A C 1
ATOM 708 O O . ALA A 1 96 ? 64.356 8.419 21.501 1.00 15.48 96 ALA A O 1
ATOM 710 N N . ILE A 1 97 ? 62.319 8.945 20.676 1.00 16.22 97 ILE A N 1
ATOM 711 C CA . ILE A 1 97 ? 62.765 9.909 19.639 1.00 17.21 97 ILE A CA 1
ATOM 712 C C . ILE A 1 97 ? 63.431 11.093 20.330 1.00 17.23 97 ILE A C 1
ATOM 713 O O . ILE A 1 97 ? 64.511 11.461 19.874 1.00 17.89 97 ILE A O 1
ATOM 718 N N . ALA A 1 98 ? 62.805 11.670 21.359 1.00 18.52 98 ALA A N 1
ATOM 719 C CA . ALA A 1 98 ? 63.392 12.755 22.185 1.00 18.32 98 ALA A CA 1
ATOM 720 C C . ALA A 1 98 ? 64.761 12.366 22.743 1.00 19.96 98 ALA A C 1
ATOM 721 O O . ALA A 1 98 ? 65.725 13.193 22.682 1.00 18.45 98 ALA A O 1
ATOM 723 N N . ILE A 1 99 ? 64.872 11.177 23.335 1.00 18.96 99 ILE A N 1
ATOM 724 C CA . ILE A 1 99 ? 66.169 10.732 23.896 1.00 19.78 99 ILE A CA 1
ATOM 725 C C . ILE A 1 99 ? 67.192 10.672 22.757 1.00 18.97 99 ILE A C 1
ATOM 726 O O . ILE A 1 99 ? 68.360 11.074 22.971 1.00 18.97 99 ILE A O 1
ATOM 731 N N . ALA A 1 100 ? 66.843 10.061 21.633 1.00 19.76 100 ALA A N 1
ATOM 732 C CA . ALA A 1 100 ? 67.780 9.930 20.480 1.00 17.37 100 ALA A CA 1
ATOM 733 C C . ALA A 1 100 ? 68.248 11.337 20.051 1.00 17.32 100 ALA A C 1
ATOM 734 O O . ALA A 1 100 ? 69.428 11.538 19.836 1.00 17.72 100 ALA A O 1
ATOM 736 N N . ALA A 1 101 ? 67.323 12.258 19.868 1.00 17.76 101 ALA A N 1
ATOM 737 C CA . ALA A 1 101 ? 67.639 13.616 19.347 1.00 19.69 101 ALA A CA 1
ATOM 738 C C . ALA A 1 101 ? 68.552 14.332 20.344 1.00 19.69 101 ALA A C 1
ATOM 739 O O . ALA A 1 101 ? 69.588 14.889 19.939 1.00 20.11 101 ALA A O 1
ATOM 741 N N . ASN A 1 102 ? 68.271 14.238 21.636 1.00 19.09 102 ASN A N 1
ATOM 742 C CA . ASN A 1 102 ? 69.065 14.939 22.673 1.00 19.05 102 ASN A CA 1
ATOM 743 C C . ASN A 1 102 ? 70.436 14.273 22.794 1.00 20.52 102 ASN A C 1
ATOM 744 O O . ASN A 1 102 ? 71.407 14.981 23.054 1.00 18.97 102 ASN A O 1
ATOM 749 N N . GLN A 1 103 ? 70.520 12.954 22.633 1.00 18.78 103 GLN A N 1
ATOM 750 C CA . GLN A 1 103 ? 71.814 12.226 22.638 1.00 18.62 103 GLN A CA 1
ATOM 751 C C . GLN A 1 103 ? 72.666 12.728 21.453 1.00 20.41 103 GLN A C 1
ATOM 752 O O . GLN A 1 103 ? 73.889 12.896 21.625 1.00 19.47 103 GLN A O 1
ATOM 758 N N . ILE A 1 104 ? 72.091 12.812 20.250 1.00 20.03 104 ILE A N 1
ATOM 759 C CA . ILE A 1 104 ? 72.864 13.272 19.056 1.00 19.60 104 ILE A CA 1
ATOM 760 C C . ILE A 1 104 ? 73.245 14.733 19.279 1.00 20.57 104 ILE A C 1
ATOM 761 O O . ILE A 1 104 ? 74.385 15.101 18.966 1.00 19.47 104 ILE A O 1
ATOM 766 N N . ALA A 1 105 ? 72.336 15.521 19.833 1.00 20.66 105 ALA A N 1
ATOM 767 C CA . ALA A 1 105 ? 72.578 16.963 20.062 1.00 22.25 105 ALA A CA 1
ATOM 768 C C . ALA A 1 105 ? 73.778 17.140 20.994 1.00 25.10 105 ALA A C 1
ATOM 769 O O . ALA A 1 105 ? 74.450 18.175 20.892 1.00 24.22 105 ALA A O 1
ATOM 771 N N . SER A 1 106 ? 74.049 16.174 21.877 1.00 22.68 106 SER A N 1
ATOM 772 C CA . SER A 1 106 ? 75.152 16.272 22.869 1.00 20.34 106 SER A CA 1
ATOM 773 C C . SER A 1 106 ? 76.489 16.156 22.154 1.00 21.25 106 SER A C 1
ATOM 774 O O . SER A 1 106 ? 77.481 16.451 22.812 1.00 24.02 106 SER A O 1
ATOM 777 N N . GLY A 1 107 ? 76.519 15.664 20.918 1.00 21.57 107 GLY A N 1
ATOM 778 C CA . GLY A 1 107 ? 77.748 15.423 20.132 1.00 21.85 107 GLY A CA 1
ATOM 779 C C . GLY A 1 107 ? 78.322 14.034 20.357 1.00 23.15 107 GLY A C 1
ATOM 780 O O . GLY A 1 107 ? 79.349 13.732 19.769 1.00 22.64 107 GLY A O 1
ATOM 781 N N . CYS A 1 108 ? 77.678 13.156 21.133 1.00 23.10 108 CYS A N 1
ATOM 782 C CA . CYS A 1 108 ? 78.284 11.824 21.440 1.00 22.89 108 CYS A CA 1
ATOM 783 C C . CYS A 1 108 ? 77.715 10.706 20.560 1.00 24.33 108 CYS A C 1
ATOM 784 O O . CYS A 1 108 ? 78.146 9.544 20.711 1.00 25.43 108 CYS A O 1
ATOM 787 N N . SER A 1 109 ? 76.768 11.024 19.688 1.00 21.37 109 SER A N 1
ATOM 788 C CA . SER A 1 109 ? 76.223 10.105 18.659 1.00 22.79 109 SER A CA 1
ATOM 789 C C . SER A 1 109 ? 75.918 10.925 17.403 1.00 22.47 109 SER A C 1
ATOM 790 O O . SER A 1 109 ? 75.675 12.139 17.558 1.00 22.47 109 SER A O 1
ATOM 793 N N . GLU A 1 110 ? 75.841 10.248 16.258 1.00 22.28 110 GLU A N 1
ATOM 794 C CA . GLU A 1 110 ? 75.530 10.845 14.938 1.00 23.79 110 GLU A CA 1
ATOM 795 C C . GLU A 1 110 ? 74.195 10.323 14.412 1.00 20.76 110 GLU A C 1
ATOM 796 O O . GLU A 1 110 ? 73.506 11.104 13.740 1.00 22.49 110 GLU A O 1
ATOM 802 N N . VAL A 1 111 ? 73.904 9.029 14.599 1.00 20.03 111 VAL A N 1
ATOM 803 C CA . VAL A 1 111 ? 72.779 8.328 13.921 1.00 18.95 111 VAL A CA 1
ATOM 804 C C . VAL A 1 111 ? 72.115 7.390 14.935 1.00 18.38 111 VAL A C 1
ATOM 805 O O . VAL A 1 111 ? 72.831 6.541 15.475 1.00 18.41 111 VAL A O 1
ATOM 809 N N . ILE A 1 112 ? 70.807 7.520 15.139 1.00 18.55 112 ILE A N 1
ATOM 810 C CA . ILE A 1 112 ? 70.064 6.630 16.093 1.00 16.78 112 ILE A CA 1
ATOM 811 C C . ILE A 1 112 ? 68.735 6.229 15.465 1.00 17.93 112 ILE A C 1
ATOM 812 O O . ILE A 1 112 ? 68.089 7.074 14.817 1.00 17.83 112 ILE A O 1
ATOM 817 N N . VAL A 1 113 ? 68.341 4.975 15.636 1.00 16.23 113 VAL A N 1
ATOM 818 C CA . VAL A 1 113 ? 66.955 4.547 15.333 1.00 16.58 113 VAL A CA 1
ATOM 819 C C . VAL A 1 113 ? 66.181 4.480 16.661 1.00 16.09 113 VAL A C 1
ATOM 820 O O . VAL A 1 113 ? 66.720 3.938 17.659 1.00 15.55 113 VAL A O 1
ATOM 824 N N . ALA A 1 114 ? 64.997 5.094 16.690 1.00 16.65 114 ALA A N 1
ATOM 825 C CA . ALA A 1 114 ? 64.204 5.217 17.906 1.00 16.16 114 ALA A CA 1
ATOM 826 C C . ALA A 1 114 ? 62.740 5.124 17.537 1.00 16.92 114 ALA A C 1
ATOM 827 O O . ALA A 1 114 ? 62.303 5.751 16.542 1.00 16.70 114 ALA A O 1
ATOM 829 N N . GLY A 1 115 ? 61.972 4.492 18.407 1.00 16.47 115 GLY A N 1
ATOM 830 C CA . GLY A 1 115 ? 60.527 4.413 18.238 1.00 15.24 115 GLY A CA 1
ATOM 831 C C . GLY A 1 115 ? 59.937 3.512 19.275 1.00 15.48 115 GLY A C 1
ATOM 832 O O . GLY A 1 115 ? 60.345 3.593 20.457 1.00 16.42 115 GLY A O 1
ATOM 833 N N . GLY A 1 116 ? 58.960 2.722 18.869 1.00 16.50 116 GLY A N 1
ATOM 834 C CA . GLY A 1 116 ? 58.309 1.828 19.817 1.00 16.16 116 GLY A CA 1
ATOM 835 C C . GLY A 1 116 ? 57.514 0.757 19.137 1.00 15.70 116 GLY A C 1
ATOM 836 O O . GLY A 1 116 ? 57.378 0.742 17.883 1.00 16.66 116 GLY A O 1
ATOM 837 N N . VAL A 1 117 ? 56.953 -0.094 19.984 1.00 15.31 117 VAL A N 1
ATOM 838 C CA . VAL A 1 117 ? 56.163 -1.256 19.534 1.00 15.98 117 VAL A CA 1
ATOM 839 C C . VAL A 1 117 ? 55.176 -1.615 20.645 1.00 15.19 117 VAL A C 1
ATOM 840 O O . VAL A 1 117 ? 55.473 -1.412 21.831 1.00 17.10 117 VAL A O 1
ATOM 844 N N . GLU A 1 118 ? 54.034 -2.154 20.257 1.00 17.49 118 GLU A N 1
ATOM 845 C CA . GLU A 1 118 ? 53.190 -2.894 21.212 1.00 17.17 118 GLU A CA 1
ATOM 846 C C . GLU A 1 118 ? 52.503 -4.028 20.463 1.00 17.69 118 GLU A C 1
ATOM 847 O O . GLU A 1 118 ? 51.780 -3.773 19.481 1.00 16.44 118 GLU A O 1
ATOM 853 N N . SER A 1 119 ? 52.692 -5.247 20.946 1.00 17.47 119 SER A N 1
ATOM 854 C CA . SER A 1 119 ? 51.776 -6.363 20.669 1.00 19.25 119 SER A CA 1
ATOM 855 C C . SER A 1 119 ? 50.780 -6.453 21.830 1.00 18.15 119 SER A C 1
ATOM 856 O O . SER A 1 119 ? 51.068 -7.148 22.816 1.00 17.54 119 SER A O 1
ATOM 859 N N . ILE A 1 120 ? 49.653 -5.773 21.698 1.00 20.70 120 ILE A N 1
ATOM 860 C CA . ILE A 1 120 ? 48.546 -5.883 22.667 1.00 21.11 120 ILE A CA 1
ATOM 861 C C . ILE A 1 120 ? 48.136 -7.369 22.690 1.00 21.34 120 ILE A C 1
ATOM 862 O O . ILE A 1 120 ? 47.977 -7.892 23.813 1.00 21.08 120 ILE A O 1
ATOM 867 N N . THR A 1 121 ? 48.099 -8.052 21.540 1.00 19.56 121 THR A N 1
ATOM 868 C CA . THR A 1 121 ? 47.713 -9.481 21.429 1.00 21.54 121 THR A CA 1
ATOM 869 C C . THR A 1 121 ? 48.569 -10.311 22.377 1.00 21.31 121 THR A C 1
ATOM 870 O O . THR A 1 121 ? 48.000 -11.124 23.210 1.00 20.79 121 THR A O 1
ATOM 874 N N . LEU A 1 122 ? 49.883 -10.128 22.328 1.00 21.62 122 LEU A N 1
ATOM 875 C CA . LEU A 1 122 ? 50.775 -10.997 23.118 1.00 20.76 122 LEU A CA 1
ATOM 876 C C . LEU A 1 122 ? 51.069 -10.463 24.528 1.00 21.76 122 LEU A C 1
ATOM 877 O O . LEU A 1 122 ? 51.644 -11.250 25.282 1.00 25.41 122 LEU A O 1
ATOM 882 N N . THR A 1 123 ? 50.729 -9.222 24.892 1.00 22.55 123 THR A N 1
ATOM 883 C CA . THR A 1 123 ? 51.116 -8.667 26.218 1.00 24.97 123 THR A CA 1
ATOM 884 C C . THR A 1 123 ? 49.926 -8.247 27.087 1.00 25.51 123 THR A C 1
ATOM 885 O O . THR A 1 123 ? 50.093 -8.270 28.342 1.00 26.76 123 THR A O 1
ATOM 889 N N . LEU A 1 124 ? 48.785 -7.882 26.529 1.00 28.55 124 LEU A N 1
ATOM 890 C CA . LEU A 1 124 ? 47.703 -7.287 27.362 1.00 31.72 124 LEU A CA 1
ATOM 891 C C . LEU A 1 124 ? 47.409 -8.213 28.547 1.00 34.43 124 LEU A C 1
ATOM 892 O O . LEU A 1 124 ? 47.434 -7.724 29.660 1.00 37.42 124 LEU A O 1
ATOM 897 N N . LYS A 1 125 ? 47.209 -9.503 28.301 1.00 33.19 125 LYS A N 1
ATOM 898 C CA . LYS A 1 125 ? 46.777 -10.482 29.314 1.00 37.70 125 LYS A CA 1
ATOM 899 C C . LYS A 1 125 ? 47.968 -11.291 29.830 1.00 34.80 125 LYS A C 1
ATOM 900 O O . LYS A 1 125 ? 47.767 -12.392 30.347 1.00 38.98 125 LYS A O 1
ATOM 906 N N . SER A 1 126 ? 49.184 -10.796 29.665 1.00 27.52 126 SER A N 1
ATOM 907 C CA . SER A 1 126 ? 50.410 -11.496 30.111 1.00 26.31 126 SER A CA 1
ATOM 908 C C . SER A 1 126 ? 51.143 -10.540 31.053 1.00 23.89 126 SER A C 1
ATOM 909 O O . SER A 1 126 ? 52.071 -9.811 30.603 1.00 21.54 126 SER A O 1
ATOM 912 N N . VAL A 1 127 ? 50.685 -10.495 32.316 1.00 24.06 127 VAL A N 1
ATOM 913 C CA . VAL A 1 127 ? 51.149 -9.512 33.335 1.00 24.83 127 VAL A CA 1
ATOM 914 C C . VAL A 1 127 ? 51.637 -10.263 34.579 1.00 26.18 127 VAL A C 1
ATOM 915 O O . VAL A 1 127 ? 50.896 -11.053 35.168 1.00 23.75 127 VAL A O 1
ATOM 919 N N . ASN A 1 128 ? 52.897 -10.099 34.901 1.00 24.19 128 ASN A N 1
ATOM 920 C CA . ASN A 1 128 ? 53.488 -10.534 36.189 1.00 22.86 128 ASN A CA 1
ATOM 921 C C . ASN A 1 128 ? 52.829 -9.697 37.306 1.00 23.61 128 ASN A C 1
ATOM 922 O O . ASN A 1 128 ? 53.096 -8.495 37.414 1.00 22.52 128 ASN A O 1
ATOM 927 N N . THR A 1 129 ? 51.931 -10.294 38.092 1.00 25.22 129 THR A N 1
ATOM 928 C CA . THR A 1 129 ? 51.202 -9.619 39.201 1.00 24.10 129 THR A CA 1
ATOM 929 C C . THR A 1 129 ? 51.966 -9.744 40.521 1.00 21.19 129 THR A C 1
ATOM 930 O O . THR A 1 129 ? 51.558 -9.149 41.509 1.00 23.63 129 THR A O 1
ATOM 934 N N . ASP A 1 130 ? 53.076 -10.459 40.550 1.00 21.74 130 ASP A N 1
ATOM 935 C CA . ASP A 1 130 ? 53.919 -10.594 41.757 1.00 25.23 130 ASP A CA 1
ATOM 936 C C . ASP A 1 130 ? 54.303 -9.217 42.329 1.00 25.29 130 ASP A C 1
ATOM 937 O O . ASP A 1 130 ? 55.117 -8.459 41.683 1.00 24.26 130 ASP A O 1
ATOM 942 N N . HIS A 1 131 ? 53.806 -8.842 43.516 1.00 23.43 131 HIS A N 1
ATOM 943 C CA . HIS A 1 131 ? 54.167 -7.552 44.176 1.00 24.30 131 HIS A CA 1
ATOM 944 C C . HIS A 1 131 ? 53.876 -6.359 43.237 1.00 25.90 131 HIS A C 1
ATOM 945 O O . HIS A 1 131 ? 54.537 -5.291 43.381 1.00 23.74 131 HIS A O 1
ATOM 952 N N . LEU A 1 132 ? 52.912 -6.485 42.341 1.00 25.99 132 LEU A N 1
ATOM 953 C CA . LEU A 1 132 ? 52.674 -5.444 41.303 1.00 26.16 132 LEU A CA 1
ATOM 954 C C . LEU A 1 132 ? 52.122 -4.196 41.985 1.00 27.11 132 LEU A C 1
ATOM 955 O O . LEU A 1 132 ? 52.600 -3.091 41.664 1.00 27.48 132 LEU A O 1
ATOM 960 N N . VAL A 1 133 ? 51.161 -4.344 42.904 1.00 26.04 133 VAL A N 1
ATOM 961 C CA . VAL A 1 133 ? 50.473 -3.186 43.520 1.00 24.37 133 VAL A CA 1
ATOM 962 C C . VAL A 1 133 ? 51.241 -2.774 44.762 1.00 24.77 133 VAL A C 1
ATOM 963 O O . VAL A 1 133 ? 51.444 -3.611 45.626 1.00 27.25 133 VAL A O 1
ATOM 967 N N . ASN A 1 134 ? 51.647 -1.519 44.847 1.00 22.99 134 ASN A N 1
ATOM 968 C CA . ASN A 1 134 ? 52.183 -0.913 46.086 1.00 23.55 134 ASN A CA 1
ATOM 969 C C . ASN A 1 134 ? 50.999 -0.547 46.992 1.00 27.32 134 ASN A C 1
ATOM 970 O O . ASN A 1 134 ? 50.254 0.377 46.647 1.00 25.42 134 ASN A O 1
ATOM 975 N N . PRO A 1 135 ? 50.777 -1.213 48.158 1.00 27.37 135 PRO A N 1
ATOM 976 C CA . PRO A 1 135 ? 49.572 -0.932 48.950 1.00 29.64 135 PRO A CA 1
ATOM 977 C C . PRO A 1 135 ? 49.498 0.528 49.439 1.00 28.03 135 PRO A C 1
ATOM 978 O O . PRO A 1 135 ? 48.427 1.114 49.429 1.00 27.81 135 PRO A O 1
ATOM 982 N N . LEU A 1 136 ? 50.630 1.133 49.781 1.00 26.85 136 LEU A N 1
ATOM 983 C CA . LEU A 1 136 ? 50.653 2.564 50.176 1.00 29.79 136 LEU A CA 1
ATOM 984 C C . LEU A 1 136 ? 50.159 3.428 49.003 1.00 29.28 136 LEU A C 1
ATOM 985 O O . LEU A 1 136 ? 49.273 4.331 49.171 1.00 24.38 136 LEU A O 1
ATOM 990 N N . LEU A 1 137 ? 50.629 3.137 47.796 1.00 30.07 137 LEU A N 1
ATOM 991 C CA . LEU A 1 137 ? 50.292 3.982 46.626 1.00 30.28 137 LEU A CA 1
ATOM 992 C C . LEU A 1 137 ? 48.806 3.842 46.320 1.00 27.67 137 LEU A C 1
ATOM 993 O O . LEU A 1 137 ? 48.157 4.877 46.043 1.00 30.33 137 LEU A O 1
ATOM 998 N N . GLN A 1 138 ? 48.282 2.623 46.391 1.00 27.34 138 GLN A N 1
ATOM 999 C CA . GLN A 1 138 ? 46.854 2.367 46.136 1.00 29.04 138 GLN A CA 1
ATOM 1000 C C . GLN A 1 138 ? 46.033 3.140 47.171 1.00 31.35 138 GLN A C 1
ATOM 1001 O O . GLN A 1 138 ? 44.999 3.661 46.781 1.00 33.12 138 GLN A O 1
ATOM 1007 N N . ARG A 1 139 ? 46.541 3.287 48.401 1.00 30.74 139 ARG A N 1
ATOM 1008 C CA . ARG A 1 139 ? 45.848 4.043 49.480 1.00 35.09 139 ARG A CA 1
ATOM 1009 C C . ARG A 1 139 ? 45.944 5.549 49.182 1.00 33.80 139 ARG A C 1
ATOM 1010 O O . ARG A 1 139 ? 44.904 6.208 49.135 1.00 38.27 139 ARG A O 1
ATOM 1018 N N . GLU A 1 140 ? 47.142 6.079 48.961 1.00 33.12 140 GLU A N 1
ATOM 1019 C CA . GLU A 1 140 ? 47.372 7.539 48.802 1.00 32.85 140 GLU A CA 1
ATOM 1020 C C . GLU A 1 140 ? 46.811 8.033 47.460 1.00 31.73 140 GLU A C 1
ATOM 1021 O O . GLU A 1 140 ? 46.219 9.141 47.428 1.00 29.12 140 GLU A O 1
ATOM 1027 N N . VAL A 1 141 ? 47.029 7.287 46.365 1.00 29.74 141 VAL A N 1
ATOM 1028 C CA . VAL A 1 141 ? 46.683 7.747 44.986 1.00 28.08 141 VAL A CA 1
ATOM 1029 C C . VAL A 1 141 ? 46.065 6.563 44.244 1.00 26.75 141 VAL A C 1
ATOM 1030 O O . VAL A 1 141 ? 46.663 5.983 43.338 1.00 23.88 141 VAL A O 1
ATOM 1034 N N . PRO A 1 142 ? 44.821 6.188 44.590 1.00 26.41 142 PRO A N 1
ATOM 1035 C CA . PRO A 1 142 ? 44.196 5.010 44.008 1.00 28.60 142 PRO A CA 1
ATOM 1036 C C . PRO A 1 142 ? 44.088 5.121 42.484 1.00 28.93 142 PRO A C 1
ATOM 1037 O O . PRO A 1 142 ? 44.151 4.090 41.858 1.00 27.12 142 PRO A O 1
ATOM 1041 N N . GLY A 1 143 ? 44.001 6.341 41.942 1.00 25.06 143 GLY A N 1
ATOM 1042 C CA . GLY A 1 143 ? 43.942 6.581 40.484 1.00 27.27 143 GLY A CA 1
ATOM 1043 C C . GLY A 1 143 ? 45.092 5.952 39.693 1.00 24.47 143 GLY A C 1
ATOM 1044 O O . GLY A 1 143 ? 44.888 5.643 38.481 1.00 24.97 143 GLY A O 1
ATOM 1045 N N . ILE A 1 144 ? 46.245 5.757 40.328 1.00 25.52 144 ILE A N 1
ATOM 1046 C CA . ILE A 1 144 ? 47.433 5.073 39.730 1.00 26.83 144 ILE A CA 1
ATOM 1047 C C . ILE A 1 144 ? 46.994 3.713 39.183 1.00 26.61 144 ILE A C 1
ATOM 1048 O O . ILE A 1 144 ? 47.648 3.221 38.244 1.00 25.08 144 ILE A O 1
ATOM 1053 N N . TYR A 1 145 ? 45.943 3.093 39.732 1.00 25.12 145 TYR A N 1
ATOM 1054 C CA . TYR A 1 145 ? 45.569 1.704 39.358 1.00 25.23 145 TYR A CA 1
ATOM 1055 C C . TYR A 1 145 ? 44.236 1.716 38.617 1.00 23.83 145 TYR A C 1
ATOM 1056 O O . TYR A 1 145 ? 43.783 0.671 38.287 1.00 26.33 145 TYR A O 1
ATOM 1065 N N . TYR A 1 146 ? 43.624 2.858 38.336 1.00 22.78 146 TYR A N 1
ATOM 1066 C CA . TYR A 1 146 ? 42.323 2.835 37.619 1.00 23.83 146 TYR A CA 1
ATOM 1067 C C . TYR A 1 146 ? 42.539 2.347 36.188 1.00 25.40 146 TYR A C 1
ATOM 1068 O O . TYR A 1 146 ? 43.462 2.818 35.525 1.00 24.15 146 TYR A O 1
ATOM 1077 N N . PRO A 1 147 ? 41.651 1.497 35.628 1.00 26.95 147 PRO A N 1
ATOM 1078 C CA . PRO A 1 147 ? 41.680 1.236 34.196 1.00 27.41 147 PRO A CA 1
ATOM 1079 C C . PRO A 1 147 ? 41.609 2.571 33.441 1.00 25.66 147 PRO A C 1
ATOM 1080 O O . PRO A 1 147 ? 40.946 3.548 33.838 1.00 23.22 147 PRO A O 1
ATOM 1084 N N . MET A 1 148 ? 42.295 2.599 32.309 1.00 25.15 148 MET A N 1
ATOM 1085 C CA . MET A 1 148 ? 42.368 3.771 31.425 1.00 23.56 148 MET A CA 1
ATOM 1086 C C . MET A 1 148 ? 40.959 4.233 31.044 1.00 23.69 148 MET A C 1
ATOM 1087 O O . MET A 1 148 ? 40.727 5.453 31.024 1.00 24.80 148 MET A O 1
ATOM 1092 N N . GLY A 1 149 ? 40.052 3.305 30.712 1.00 22.15 149 GLY A N 1
ATOM 1093 C CA . GLY A 1 149 ? 38.684 3.666 30.295 1.00 23.20 149 GLY A CA 1
ATOM 1094 C C . GLY A 1 149 ? 37.932 4.367 31.436 1.00 24.02 149 GLY A C 1
ATOM 1095 O O . GLY A 1 149 ? 37.064 5.229 31.179 1.00 26.98 149 GLY A O 1
ATOM 1096 N N . GLN A 1 150 ? 38.221 3.991 32.669 1.00 25.22 150 GLN A N 1
ATOM 1097 C CA . GLN A 1 150 ? 37.606 4.605 33.871 1.00 26.47 150 GLN A CA 1
ATOM 1098 C C . GLN A 1 150 ? 38.088 6.061 33.928 1.00 24.90 150 GLN A C 1
ATOM 1099 O O . GLN A 1 150 ? 37.231 6.971 34.097 1.00 23.96 150 GLN A O 1
ATOM 1105 N N . THR A 1 151 ? 39.380 6.304 33.700 1.00 23.38 151 THR A N 1
ATOM 1106 C CA . THR A 1 151 ? 39.902 7.698 33.643 1.00 22.04 151 THR A CA 1
ATOM 1107 C C . THR A 1 151 ? 39.238 8.442 32.478 1.00 22.48 151 THR A C 1
ATOM 1108 O O . THR A 1 151 ? 39.016 9.648 32.634 1.00 22.15 151 THR A O 1
ATOM 1112 N N . ALA A 1 152 ? 38.906 7.800 31.353 1.00 20.30 152 ALA A N 1
ATOM 1113 C CA . ALA A 1 152 ? 38.217 8.496 30.236 1.00 21.38 152 ALA A CA 1
ATOM 1114 C C . ALA A 1 152 ? 36.807 8.931 30.661 1.00 23.44 152 ALA A C 1
ATOM 1115 O O . ALA A 1 152 ? 36.358 10.019 30.231 1.00 21.19 152 ALA A O 1
ATOM 1117 N N . GLU A 1 153 ? 36.133 8.079 31.424 1.00 24.66 153 GLU A N 1
ATOM 1118 C CA . GLU A 1 153 ? 34.763 8.345 31.942 1.00 27.64 153 GLU A CA 1
ATOM 1119 C C . GLU A 1 153 ? 34.862 9.504 32.956 1.00 25.85 153 GLU A C 1
ATOM 1120 O O . GLU A 1 153 ? 34.073 10.460 32.858 1.00 25.09 153 GLU A O 1
ATOM 1126 N N . ILE A 1 154 ? 35.893 9.536 33.795 1.00 24.31 154 ILE A N 1
ATOM 1127 C CA . ILE A 1 154 ? 36.074 10.625 34.795 1.00 27.36 154 ILE A CA 1
ATOM 1128 C C . ILE A 1 154 ? 36.272 11.935 34.062 1.00 28.55 154 ILE A C 1
ATOM 1129 O O . ILE A 1 154 ? 35.651 12.951 34.467 1.00 26.14 154 ILE A O 1
ATOM 1134 N N . VAL A 1 155 ? 37.071 11.941 32.992 1.00 25.24 155 VAL A N 1
ATOM 1135 C CA . VAL A 1 155 ? 37.270 13.189 32.197 1.00 24.01 155 VAL A CA 1
ATOM 1136 C C . VAL A 1 155 ? 35.956 13.652 31.552 1.00 24.98 155 VAL A C 1
ATOM 1137 O O . VAL A 1 155 ? 35.671 14.895 31.590 1.00 22.17 155 VAL A O 1
ATOM 1141 N N . ALA A 1 156 ? 35.195 12.759 30.940 1.00 23.55 156 ALA A N 1
ATOM 1142 C CA . ALA A 1 156 ? 33.916 13.150 30.311 1.00 26.04 156 ALA A CA 1
ATOM 1143 C C . ALA A 1 156 ? 33.043 13.808 31.398 1.00 29.37 156 ALA A C 1
ATOM 1144 O O . ALA A 1 156 ? 32.455 14.885 31.151 1.00 27.31 156 ALA A O 1
ATOM 1146 N N . ARG A 1 157 ? 32.929 13.157 32.553 1.00 28.84 157 ARG A N 1
ATOM 1147 C CA . ARG A 1 157 ? 32.016 13.617 33.643 1.00 28.11 157 ARG A CA 1
ATOM 1148 C C . ARG A 1 157 ? 32.523 14.943 34.224 1.00 29.47 157 ARG A C 1
ATOM 1149 O O . ARG A 1 157 ? 31.736 15.863 34.348 1.00 28.41 157 ARG A O 1
ATOM 1157 N N . ARG A 1 158 ? 33.809 15.044 34.554 1.00 28.07 158 ARG A N 1
ATOM 1158 C CA . ARG A 1 158 ? 34.358 16.195 35.298 1.00 26.95 158 ARG A CA 1
ATOM 1159 C C . ARG A 1 158 ? 34.337 17.439 34.416 1.00 28.16 158 ARG A C 1
ATOM 1160 O O . ARG A 1 158 ? 34.190 18.526 34.996 1.00 27.52 158 ARG A O 1
ATOM 1168 N N . TYR A 1 159 ? 34.494 17.294 33.094 1.00 25.90 159 TYR A N 1
ATOM 1169 C CA . TYR A 1 159 ? 34.742 18.424 32.163 1.00 27.55 159 TYR A CA 1
ATOM 1170 C C . TYR A 1 159 ? 33.564 18.574 31.197 1.00 26.41 159 TYR A C 1
ATOM 1171 O O . TYR A 1 159 ? 33.645 19.371 30.272 1.00 30.58 159 TYR A O 1
ATOM 1180 N N . GLY A 1 160 ? 32.520 17.778 31.391 1.00 27.38 160 GLY A N 1
ATOM 1181 C CA . GLY A 1 160 ? 31.245 17.912 30.666 1.00 30.64 160 GLY A CA 1
ATOM 1182 C C . GLY A 1 160 ? 31.398 17.632 29.185 1.00 31.01 160 GLY A C 1
ATOM 1183 O O . GLY A 1 160 ? 30.784 18.360 28.397 1.00 25.46 160 GLY A O 1
ATOM 1184 N N . ILE A 1 161 ? 32.204 16.627 28.809 1.00 30.89 161 ILE A N 1
ATOM 1185 C CA . ILE A 1 161 ? 32.343 16.219 27.391 1.00 29.29 161 ILE A CA 1
ATOM 1186 C C . ILE A 1 161 ? 31.194 15.261 27.104 1.00 26.76 161 ILE A C 1
ATOM 1187 O O . ILE A 1 161 ? 31.236 14.140 27.639 1.00 28.69 161 ILE A O 1
ATOM 1192 N N . THR A 1 162 ? 30.186 15.709 26.343 1.00 25.49 162 THR A N 1
ATOM 1193 C CA . THR A 1 162 ? 28.934 14.936 26.113 1.00 26.95 162 THR A CA 1
ATOM 1194 C C . THR A 1 162 ? 29.205 13.690 25.251 1.00 29.19 162 THR A C 1
ATOM 1195 O O . THR A 1 162 ? 30.129 13.703 24.404 1.00 26.29 162 THR A O 1
ATOM 1199 N N . ARG A 1 163 ? 28.379 12.665 25.434 1.00 28.72 163 ARG A N 1
ATOM 1200 C CA . ARG A 1 163 ? 28.257 11.498 24.523 1.00 29.67 163 ARG A CA 1
ATOM 1201 C C . ARG A 1 163 ? 28.193 11.983 23.077 1.00 32.06 163 ARG A C 1
ATOM 1202 O O . ARG A 1 163 ? 28.872 11.391 22.206 1.00 27.00 163 ARG A O 1
ATOM 1210 N N . GLU A 1 164 ? 27.366 12.997 22.811 1.00 30.25 164 GLU A N 1
ATOM 1211 C CA . GLU A 1 164 ? 27.098 13.489 21.433 1.00 32.27 164 GLU A CA 1
ATOM 1212 C C . GLU A 1 164 ? 28.397 14.093 20.873 1.00 30.40 164 GLU A C 1
ATOM 1213 O O . GLU A 1 164 ? 28.683 13.875 19.714 1.00 29.83 164 GLU A O 1
ATOM 1219 N N . ALA A 1 165 ? 29.143 14.857 21.667 1.00 28.85 165 ALA A N 1
ATOM 1220 C CA . ALA A 1 165 ? 30.383 15.526 21.226 1.00 29.71 165 ALA A CA 1
ATOM 1221 C C . ALA A 1 165 ? 31.428 14.433 20.955 1.00 26.84 165 ALA A C 1
ATOM 1222 O O . ALA A 1 165 ? 32.128 14.547 19.933 1.00 25.88 165 ALA A O 1
ATOM 1224 N N . GLN A 1 166 ? 31.484 13.427 21.833 1.00 25.27 166 GLN A N 1
ATOM 1225 C CA . GLN A 1 166 ? 32.454 12.292 21.740 1.00 26.97 166 GLN A CA 1
ATOM 1226 C C . GLN A 1 166 ? 32.232 11.571 20.408 1.00 27.62 166 GLN A C 1
ATOM 1227 O O . GLN A 1 166 ? 33.218 11.395 19.648 1.00 25.14 166 GLN A O 1
ATOM 1233 N N . ASP A 1 167 ? 30.971 11.247 20.111 1.00 26.09 167 ASP A N 1
ATOM 1234 C CA . ASP A 1 167 ? 30.561 10.532 18.879 1.00 27.64 167 ASP A CA 1
ATOM 1235 C C . ASP A 1 167 ? 30.895 11.394 17.670 1.00 27.20 167 ASP A C 1
ATOM 1236 O O . ASP A 1 167 ? 31.449 10.826 16.713 1.00 28.67 167 ASP A O 1
ATOM 1241 N N . ALA A 1 168 ? 30.630 12.709 17.710 1.00 26.53 168 ALA A N 1
ATOM 1242 C CA . ALA A 1 168 ? 30.888 13.574 16.539 1.00 26.66 168 ALA A CA 1
ATOM 1243 C C . ALA A 1 168 ? 32.404 13.582 16.307 1.00 27.42 168 ALA A C 1
ATOM 1244 O O . ALA A 1 168 ? 32.827 13.528 15.109 1.00 23.97 168 ALA A O 1
ATOM 1246 N N . TYR A 1 169 ? 33.203 13.585 17.383 1.00 24.86 169 TYR A N 1
ATOM 1247 C CA . TYR A 1 169 ? 34.678 13.605 17.216 1.00 26.10 169 TYR A CA 1
ATOM 1248 C C . TYR A 1 169 ? 35.111 12.268 16.569 1.00 23.50 169 TYR A C 1
ATOM 1249 O O . TYR A 1 169 ? 35.929 12.271 15.655 1.00 22.12 169 TYR A O 1
ATOM 1258 N N . ALA A 1 170 ? 34.604 11.155 17.080 1.00 23.43 170 ALA A N 1
ATOM 1259 C CA . ALA A 1 170 ? 34.901 9.793 16.582 1.00 24.67 170 ALA A CA 1
ATOM 1260 C C . ALA A 1 170 ? 34.563 9.667 15.085 1.00 26.39 170 ALA A C 1
ATOM 1261 O O . ALA A 1 170 ? 35.293 8.964 14.335 1.00 24.00 170 ALA A O 1
ATOM 1263 N N . LEU A 1 171 ? 33.450 10.257 14.655 1.00 24.23 171 LEU A N 1
ATOM 1264 C CA . LEU A 1 171 ? 33.053 10.241 13.231 1.00 23.92 171 LEU A CA 1
ATOM 1265 C C . LEU A 1 171 ? 34.068 11.048 12.424 1.00 22.70 171 LEU A C 1
ATOM 1266 O O . LEU A 1 171 ? 34.441 10.581 11.360 1.00 24.55 171 LEU A O 1
ATOM 1271 N N . GLN A 1 172 ? 34.495 12.193 12.925 1.00 21.73 172 GLN A N 1
ATOM 1272 C CA . GLN A 1 172 ? 35.504 13.043 12.271 1.00 24.16 172 GLN A CA 1
ATOM 1273 C C . GLN A 1 172 ? 36.783 12.223 12.069 1.00 26.67 172 GLN A C 1
ATOM 1274 O O . GLN A 1 172 ? 37.326 12.238 10.947 1.00 23.44 172 GLN A O 1
ATOM 1280 N N . SER A 1 173 ? 37.245 11.534 13.104 1.00 25.29 173 SER A N 1
ATOM 1281 C CA . SER A 1 173 ? 38.443 10.676 13.008 1.00 24.06 173 SER A CA 1
ATOM 1282 C C . SER A 1 173 ? 38.238 9.639 11.898 1.00 25.82 173 SER A C 1
ATOM 1283 O O . SER A 1 173 ? 39.128 9.481 11.068 1.00 23.74 173 SER A O 1
ATOM 1286 N N . GLN A 1 174 ? 37.111 8.928 11.891 1.00 25.45 174 GLN A N 1
ATOM 1287 C CA . GLN A 1 174 ? 36.831 7.902 10.859 1.00 26.52 174 GLN A CA 1
ATOM 1288 C C . GLN A 1 174 ? 36.849 8.562 9.475 1.00 25.07 174 GLN A C 1
ATOM 1289 O O . GLN A 1 174 ? 37.470 7.961 8.547 1.00 23.83 174 GLN A O 1
ATOM 1295 N N . GLN A 1 175 ? 36.215 9.732 9.307 1.00 23.61 175 GLN A N 1
ATOM 1296 C CA . GLN A 1 175 ? 36.075 10.326 7.956 1.00 26.22 175 GLN A CA 1
ATOM 1297 C C . GLN A 1 175 ? 37.451 10.814 7.485 1.00 25.60 175 GLN A C 1
ATOM 1298 O O . GLN A 1 175 ? 37.815 10.566 6.333 1.00 24.98 175 GLN A O 1
ATOM 1304 N N . ARG A 1 176 ? 38.183 11.504 8.354 1.00 24.79 176 ARG A N 1
ATOM 1305 C CA . ARG A 1 176 ? 39.507 12.051 8.002 1.00 25.17 176 ARG A CA 1
ATOM 1306 C C . ARG A 1 176 ? 40.457 10.883 7.708 1.00 24.17 176 ARG A C 1
ATOM 1307 O O . ARG A 1 176 ? 41.200 10.989 6.691 1.00 26.53 176 ARG A O 1
ATOM 1315 N N . MET A 1 177 ? 40.396 9.800 8.497 1.00 24.70 177 MET A N 1
ATOM 1316 C CA . MET A 1 177 ? 41.252 8.598 8.280 1.00 25.75 177 MET A CA 1
ATOM 1317 C C . MET A 1 177 ? 40.906 7.981 6.923 1.00 27.70 177 MET A C 1
ATOM 1318 O O . MET A 1 177 ? 41.833 7.743 6.153 1.00 24.27 177 MET A O 1
ATOM 1323 N N . ALA A 1 178 ? 39.620 7.755 6.646 1.00 28.14 178 ALA A N 1
ATOM 1324 C CA . ALA A 1 178 ? 39.136 7.133 5.389 1.00 27.01 178 ALA A CA 1
ATOM 1325 C C . ALA A 1 178 ? 39.635 7.934 4.189 1.00 25.79 178 ALA A C 1
ATOM 1326 O O . ALA A 1 178 ? 40.116 7.306 3.235 1.00 25.11 178 ALA A O 1
ATOM 1328 N N . ARG A 1 179 ? 39.547 9.257 4.220 1.00 26.65 179 ARG A N 1
ATOM 1329 C CA . ARG A 1 179 ? 39.936 10.108 3.062 1.00 30.61 179 ARG A CA 1
ATOM 1330 C C . ARG A 1 179 ? 41.458 10.019 2.861 1.00 27.70 179 ARG A C 1
ATOM 1331 O O . ARG A 1 179 ? 41.909 9.721 1.718 1.00 25.90 179 ARG A O 1
ATOM 1339 N N . ALA A 1 180 ? 42.242 10.172 3.927 1.00 23.46 180 ALA A N 1
ATOM 1340 C CA . ALA A 1 180 ? 43.720 10.093 3.839 1.00 22.98 180 ALA A CA 1
ATOM 1341 C C . ALA A 1 180 ? 44.136 8.704 3.344 1.00 24.45 180 ALA A C 1
ATOM 1342 O O . ALA A 1 180 ? 45.042 8.621 2.486 1.00 25.93 180 ALA A O 1
ATOM 1344 N N . GLN A 1 181 ? 43.490 7.648 3.844 1.00 24.74 181 GLN A N 1
ATOM 1345 C CA . GLN A 1 181 ? 43.828 6.251 3.475 1.00 26.22 181 GLN A CA 1
ATOM 1346 C C . GLN A 1 181 ? 43.536 6.060 1.979 1.00 27.18 181 GLN A C 1
ATOM 1347 O O . GLN A 1 181 ? 44.392 5.523 1.292 1.00 24.21 181 GLN A O 1
ATOM 1353 N N . ALA A 1 182 ? 42.369 6.523 1.493 1.00 27.30 182 ALA A N 1
ATOM 1354 C CA . ALA A 1 182 ? 41.962 6.376 0.075 1.00 26.24 182 ALA A CA 1
ATOM 1355 C C . ALA A 1 182 ? 42.950 7.108 -0.824 1.00 25.96 182 ALA A C 1
ATOM 1356 O O . ALA A 1 182 ? 43.181 6.619 -1.914 1.00 30.00 182 ALA A O 1
ATOM 1358 N N . ASP A 1 183 ? 43.514 8.221 -0.358 1.00 23.73 183 ASP A N 1
ATOM 1359 C CA . ASP A 1 183 ? 44.416 9.119 -1.117 1.00 25.68 183 ASP A CA 1
ATOM 1360 C C . ASP A 1 183 ? 45.889 8.714 -0.952 1.00 24.57 183 ASP A C 1
ATOM 1361 O O . ASP A 1 183 ? 46.760 9.470 -1.438 1.00 23.07 183 ASP A O 1
ATOM 1366 N N . GLY A 1 184 ? 46.168 7.564 -0.350 1.00 23.58 184 GLY A N 1
ATOM 1367 C CA . GLY A 1 184 ? 47.542 7.020 -0.283 1.00 24.29 184 GLY A CA 1
ATOM 1368 C C . GLY A 1 184 ? 48.427 7.769 0.687 1.00 22.03 184 GLY A C 1
ATOM 1369 O O . GLY A 1 184 ? 49.685 7.652 0.574 1.00 23.19 184 GLY A O 1
ATOM 1370 N N . LEU A 1 185 ? 47.850 8.506 1.651 1.00 20.38 185 LEU A N 1
ATOM 1371 C CA . LEU A 1 185 ? 48.680 9.349 2.535 1.00 19.81 185 LEU A CA 1
ATOM 1372 C C . LEU A 1 185 ? 49.380 8.501 3.599 1.00 21.07 185 LEU A C 1
ATOM 1373 O O . LEU A 1 185 ? 50.202 9.105 4.303 1.00 19.77 185 LEU A O 1
ATOM 1378 N N . PHE A 1 186 ? 49.072 7.194 3.745 1.00 19.57 186 PHE A N 1
ATOM 1379 C CA . PHE A 1 186 ? 49.834 6.291 4.651 1.00 21.11 186 PHE A CA 1
ATOM 1380 C C . PHE A 1 186 ? 50.751 5.361 3.854 1.00 20.93 186 PHE A C 1
ATOM 1381 O O . PHE A 1 186 ? 51.515 4.619 4.484 1.00 22.27 186 PHE A O 1
ATOM 1389 N N . ALA A 1 187 ? 50.782 5.456 2.530 1.00 19.93 187 ALA A N 1
ATOM 1390 C CA . ALA A 1 187 ? 51.497 4.459 1.694 1.00 20.78 187 ALA A CA 1
ATOM 1391 C C . ALA A 1 187 ? 53.013 4.523 1.925 1.00 19.36 187 ALA A C 1
ATOM 1392 O O . ALA A 1 187 ? 53.667 3.439 1.970 1.00 22.31 187 ALA A O 1
ATOM 1394 N N . ASP A 1 188 ? 53.581 5.707 2.021 1.00 18.41 188 ASP A N 1
ATOM 1395 C CA . ASP A 1 188 ? 55.056 5.808 2.153 1.00 20.50 188 ASP A CA 1
ATOM 1396 C C . ASP A 1 188 ? 55.533 5.343 3.547 1.00 19.83 188 ASP A C 1
ATOM 1397 O O . ASP A 1 188 ? 56.643 4.753 3.635 1.00 21.11 188 ASP A O 1
ATOM 1402 N N . GLU A 1 189 ? 54.770 5.633 4.605 1.00 19.38 189 GLU A N 1
ATOM 1403 C CA . GLU A 1 189 ? 55.176 5.337 6.018 1.00 20.57 189 GLU A CA 1
ATOM 1404 C C . GLU A 1 189 ? 54.983 3.846 6.332 1.00 21.43 189 GLU A C 1
ATOM 1405 O O . GLU A 1 189 ? 55.709 3.317 7.209 1.00 19.24 189 GLU A O 1
ATOM 1411 N N . ILE A 1 190 ? 54.003 3.190 5.715 1.00 21.64 190 ILE A N 1
ATOM 1412 C CA . ILE A 1 190 ? 53.659 1.781 6.072 1.00 20.30 190 ILE A CA 1
ATOM 1413 C C . ILE A 1 190 ? 54.544 0.845 5.265 1.00 21.82 190 ILE A C 1
ATOM 1414 O O . ILE A 1 190 ? 54.570 0.942 4.047 1.00 20.77 190 ILE A O 1
ATOM 1419 N N . VAL A 1 191 ? 55.208 -0.055 5.960 1.00 21.93 191 VAL A N 1
ATOM 1420 C CA . VAL A 1 191 ? 56.047 -1.088 5.329 1.00 21.48 191 VAL A CA 1
ATOM 1421 C C . VAL A 1 191 ? 55.264 -2.376 5.451 1.00 20.76 191 VAL A C 1
ATOM 1422 O O . VAL A 1 191 ? 55.128 -2.878 6.556 1.00 20.82 191 VAL A O 1
ATOM 1426 N N . PRO A 1 192 ? 54.762 -2.954 4.337 1.00 20.33 192 PRO A N 1
ATOM 1427 C CA . PRO A 1 192 ? 54.019 -4.212 4.397 1.00 20.34 192 PRO A CA 1
ATOM 1428 C C . PRO A 1 192 ? 54.843 -5.307 5.068 1.00 20.85 192 PRO A C 1
ATOM 1429 O O . PRO A 1 192 ? 56.072 -5.333 4.916 1.00 21.22 192 PRO A O 1
ATOM 1433 N N . MET A 1 193 ? 54.175 -6.177 5.809 1.00 20.42 193 MET A N 1
ATOM 1434 C CA . MET A 1 193 ? 54.828 -7.273 6.523 1.00 21.96 193 MET A CA 1
ATOM 1435 C C . MET A 1 193 ? 54.055 -8.561 6.248 1.00 21.70 193 MET A C 1
ATOM 1436 O O . MET A 1 193 ? 52.800 -8.584 6.359 1.00 22.12 193 MET A O 1
ATOM 1441 N N . THR A 1 194 ? 54.789 -9.576 5.823 1.00 22.56 194 THR A N 1
ATOM 1442 C CA . THR A 1 194 ? 54.263 -10.933 5.634 1.00 23.25 194 THR A CA 1
ATOM 1443 C C . THR A 1 194 ? 54.111 -11.588 6.994 1.00 23.51 194 THR A C 1
ATOM 1444 O O . THR A 1 194 ? 55.055 -11.505 7.797 1.00 24.41 194 THR A O 1
ATOM 1448 N N . THR A 1 195 ? 52.985 -12.247 7.249 1.00 24.92 195 THR A N 1
ATOM 1449 C CA . THR A 1 195 ? 52.730 -12.889 8.559 1.00 23.48 195 THR A CA 1
ATOM 1450 C C . THR A 1 195 ? 52.140 -14.277 8.395 1.00 26.53 195 THR A C 1
ATOM 1451 O O . THR A 1 195 ? 51.624 -14.612 7.291 1.00 21.99 195 THR A O 1
ATOM 1455 N N . ARG A 1 196 ? 52.223 -15.023 9.491 1.00 26.35 196 ARG A N 1
ATOM 1456 C CA . ARG A 1 196 ? 51.361 -16.192 9.779 1.00 28.19 196 ARG A CA 1
ATOM 1457 C C . ARG A 1 196 ? 50.417 -15.796 10.920 1.00 27.83 196 ARG A C 1
ATOM 1458 O O . ARG A 1 196 ? 50.906 -15.207 11.926 1.00 27.46 196 ARG A O 1
ATOM 1466 N N . TYR A 1 197 ? 49.114 -16.000 10.760 1.00 26.81 197 TYR A N 1
ATOM 1467 C CA . TYR A 1 197 ? 48.136 -15.617 11.797 1.00 27.93 197 TYR A CA 1
ATOM 1468 C C . TYR A 1 197 ? 47.074 -16.716 11.984 1.00 29.68 197 TYR A C 1
ATOM 1469 O O . TYR A 1 197 ? 46.886 -17.573 11.083 1.00 29.24 197 TYR A O 1
ATOM 1478 N N . ALA A 1 198 ? 46.383 -16.658 13.119 1.00 28.34 198 ALA A N 1
ATOM 1479 C CA . ALA A 1 198 ? 45.430 -17.711 13.559 1.00 27.63 198 ALA A CA 1
ATOM 1480 C C . ALA A 1 198 ? 44.014 -17.242 13.262 1.00 29.76 198 ALA A C 1
ATOM 1481 O O . ALA A 1 198 ? 43.722 -16.037 13.540 1.00 27.49 198 ALA A O 1
ATOM 1483 N N . VAL A 1 199 ? 43.141 -18.142 12.766 1.00 29.20 199 VAL A N 1
ATOM 1484 C CA . VAL A 1 199 ? 41.673 -17.872 12.613 1.00 33.43 199 VAL A CA 1
ATOM 1485 C C . VAL A 1 199 ? 40.798 -18.876 13.399 1.00 32.43 199 VAL A C 1
ATOM 1486 O O . VAL A 1 199 ? 41.297 -20.035 13.526 1.00 34.04 199 VAL A O 1
ATOM 1490 N N . LYS A 1 207 ? 40.832 -23.604 14.971 1.00 63.22 207 LYS A N 1
ATOM 1491 C CA . LYS A 1 207 ? 42.177 -23.032 15.272 1.00 67.53 207 LYS A CA 1
ATOM 1492 C C . LYS A 1 207 ? 43.146 -23.347 14.120 1.00 63.26 207 LYS A C 1
ATOM 1493 O O . LYS A 1 207 ? 43.808 -24.398 14.186 1.00 67.03 207 LYS A O 1
ATOM 1499 N N . GLN A 1 208 ? 43.257 -22.447 13.134 1.00 51.80 208 GLN A N 1
ATOM 1500 C CA . GLN A 1 208 ? 43.990 -22.661 11.854 1.00 45.14 208 GLN A CA 1
ATOM 1501 C C . GLN A 1 208 ? 44.941 -21.487 11.568 1.00 39.55 208 GLN A C 1
ATOM 1502 O O . GLN A 1 208 ? 44.518 -20.356 11.767 1.00 37.11 208 GLN A O 1
ATOM 1508 N N . VAL A 1 209 ? 46.137 -21.762 11.031 1.00 36.81 209 VAL A N 1
ATOM 1509 C CA . VAL A 1 209 ? 47.178 -20.736 10.713 1.00 35.12 209 VAL A CA 1
ATOM 1510 C C . VAL A 1 209 ? 47.194 -20.469 9.206 1.00 34.16 209 VAL A C 1
ATOM 1511 O O . VAL A 1 209 ? 47.372 -21.431 8.451 1.00 37.83 209 VAL A O 1
ATOM 1515 N N . LEU A 1 210 ? 47.068 -19.198 8.821 1.00 29.23 210 LEU A N 1
ATOM 1516 C CA . LEU A 1 210 ? 46.972 -18.688 7.428 1.00 29.45 210 LEU A CA 1
ATOM 1517 C C . LEU A 1 210 ? 48.172 -17.765 7.178 1.00 31.29 210 LEU A C 1
ATOM 1518 O O . LEU A 1 210 ? 48.747 -17.225 8.162 1.00 29.15 210 LEU A O 1
ATOM 1523 N N . ASP A 1 211 ? 48.540 -17.599 5.913 1.00 32.75 211 ASP A N 1
ATOM 1524 C CA . ASP A 1 211 ? 49.543 -16.597 5.462 1.00 33.59 211 ASP A CA 1
ATOM 1525 C C . ASP A 1 211 ? 48.805 -15.288 5.259 1.00 30.47 211 ASP A C 1
ATOM 1526 O O . ASP A 1 211 ? 47.691 -15.336 4.717 1.00 32.33 211 ASP A O 1
ATOM 1531 N N . GLY A 1 212 ? 49.383 -14.180 5.732 1.00 25.25 212 GLY A N 1
ATOM 1532 C CA . GLY A 1 212 ? 48.745 -12.865 5.638 1.00 25.50 212 GLY A CA 1
ATOM 1533 C C . GLY A 1 212 ? 49.751 -11.844 5.187 1.00 23.21 212 GLY A C 1
ATOM 1534 O O . GLY A 1 212 ? 50.971 -12.140 5.218 1.00 23.28 212 GLY A O 1
ATOM 1535 N N . VAL A 1 213 ? 49.243 -10.684 4.828 1.00 21.38 213 VAL A N 1
ATOM 1536 C CA . VAL A 1 213 ? 50.042 -9.467 4.559 1.00 21.48 213 VAL A CA 1
ATOM 1537 C C . VAL A 1 213 ? 49.401 -8.342 5.363 1.00 22.66 213 VAL A C 1
ATOM 1538 O O . VAL A 1 213 ? 48.186 -8.050 5.146 1.00 23.15 213 VAL A O 1
ATOM 1542 N N . VAL A 1 214 ? 50.161 -7.728 6.261 1.00 21.76 214 VAL A N 1
ATOM 1543 C CA . VAL A 1 214 ? 49.710 -6.449 6.859 1.00 20.72 214 VAL A CA 1
ATOM 1544 C C . VAL A 1 214 ? 50.279 -5.328 5.998 1.00 20.91 214 VAL A C 1
ATOM 1545 O O . VAL A 1 214 ? 51.532 -5.121 6.027 1.00 20.80 214 VAL A O 1
ATOM 1549 N N . ASP A 1 215 ? 49.430 -4.656 5.223 1.00 20.42 215 ASP A N 1
ATOM 1550 C CA . ASP A 1 215 ? 49.900 -3.629 4.252 1.00 21.40 215 ASP A CA 1
ATOM 1551 C C . ASP A 1 215 ? 49.185 -2.298 4.498 1.00 20.79 215 ASP A C 1
ATOM 1552 O O . ASP A 1 215 ? 49.365 -1.342 3.727 1.00 23.77 215 ASP A O 1
ATOM 1557 N N . ARG A 1 216 ? 48.351 -2.242 5.517 1.00 21.20 216 ARG A N 1
ATOM 1558 C CA . ARG A 1 216 ? 47.529 -1.049 5.800 1.00 21.17 216 ARG A CA 1
ATOM 1559 C C . ARG A 1 216 ? 46.986 -1.183 7.221 1.00 20.25 216 ARG A C 1
ATOM 1560 O O . ARG A 1 216 ? 47.159 -2.241 7.851 1.00 21.29 216 ARG A O 1
ATOM 1568 N N . ASP A 1 217 ? 46.350 -0.137 7.687 1.00 19.59 217 ASP A N 1
ATOM 1569 C CA . ASP A 1 217 ? 45.608 -0.149 8.957 1.00 20.86 217 ASP A CA 1
ATOM 1570 C C . ASP A 1 217 ? 44.236 -0.778 8.660 1.00 21.67 217 ASP A C 1
ATOM 1571 O O . ASP A 1 217 ? 43.576 -0.255 7.751 1.00 21.57 217 ASP A O 1
ATOM 1576 N N . ASP A 1 218 ? 43.835 -1.823 9.401 1.00 21.81 218 ASP A N 1
ATOM 1577 C CA . ASP A 1 218 ? 42.586 -2.574 9.115 1.00 25.49 218 ASP A CA 1
ATOM 1578 C C . ASP A 1 218 ? 41.487 -2.295 10.153 1.00 26.02 218 ASP A C 1
ATOM 1579 O O . ASP A 1 218 ? 40.373 -2.885 9.997 1.00 25.41 218 ASP A O 1
ATOM 1584 N N . CYS A 1 219 ? 41.716 -1.449 11.160 1.00 24.51 219 CYS A N 1
ATOM 1585 C CA . CYS A 1 219 ? 40.736 -1.275 12.270 1.00 26.38 219 CYS A CA 1
ATOM 1586 C C . CYS A 1 219 ? 39.680 -0.235 11.910 1.00 24.93 219 CYS A C 1
ATOM 1587 O O . CYS A 1 219 ? 38.670 -0.189 12.613 1.00 26.09 219 CYS A O 1
ATOM 1590 N N . ASN A 1 220 ? 39.922 0.606 10.909 1.00 22.11 220 ASN A N 1
ATOM 1591 C CA . ASN A 1 220 ? 39.062 1.783 10.653 1.00 22.96 220 ASN A CA 1
ATOM 1592 C C . ASN A 1 220 ? 37.808 1.321 9.898 1.00 24.75 220 ASN A C 1
ATOM 1593 O O . ASN A 1 220 ? 37.810 0.203 9.338 1.00 25.26 220 ASN A O 1
ATOM 1598 N N . ARG A 1 221 ? 36.727 2.080 10.054 1.00 26.63 221 ARG A N 1
ATOM 1599 C CA . ARG A 1 221 ? 35.370 1.781 9.516 1.00 29.42 221 ARG A CA 1
ATOM 1600 C C . ARG A 1 221 ? 34.852 3.048 8.845 1.00 27.53 221 ARG A C 1
ATOM 1601 O O . ARG A 1 221 ? 34.267 3.932 9.479 1.00 26.88 221 ARG A O 1
ATOM 1609 N N . PRO A 1 222 ? 35.179 3.247 7.554 1.00 28.94 222 PRO A N 1
ATOM 1610 C CA . PRO A 1 222 ? 34.714 4.421 6.807 1.00 29.96 222 PRO A CA 1
ATOM 1611 C C . PRO A 1 222 ? 33.183 4.576 6.756 1.00 28.82 222 PRO A C 1
ATOM 1612 O O . PRO A 1 222 ? 32.729 5.675 6.613 1.00 32.65 222 PRO A O 1
ATOM 1616 N N . ASP A 1 223 ? 32.449 3.487 6.939 1.00 29.29 223 ASP A N 1
ATOM 1617 C CA . ASP A 1 223 ? 30.959 3.438 6.881 1.00 34.75 223 ASP A CA 1
ATOM 1618 C C . ASP A 1 223 ? 30.364 3.899 8.226 1.00 32.96 223 ASP A C 1
ATOM 1619 O O . ASP A 1 223 ? 29.148 3.785 8.413 1.00 32.78 223 ASP A O 1
ATOM 1624 N N . THR A 1 224 ? 31.180 4.368 9.171 1.00 32.82 224 THR A N 1
ATOM 1625 C CA . THR A 1 224 ? 30.719 4.735 10.529 1.00 31.27 224 THR A CA 1
ATOM 1626 C C . THR A 1 224 ? 29.657 5.833 10.380 1.00 30.31 224 THR A C 1
ATOM 1627 O O . THR A 1 224 ? 29.882 6.749 9.590 1.00 29.65 224 THR A O 1
ATOM 1631 N N . THR A 1 225 ? 28.581 5.804 11.167 1.00 29.51 225 THR A N 1
ATOM 1632 C CA . THR A 1 225 ? 27.595 6.931 11.217 1.00 34.72 225 THR A CA 1
ATOM 1633 C C . THR A 1 225 ? 27.393 7.410 12.665 1.00 28.99 225 THR A C 1
ATOM 1634 O O . THR A 1 225 ? 27.628 6.631 13.587 1.00 33.43 225 THR A O 1
ATOM 1638 N N . LEU A 1 226 ? 26.993 8.669 12.834 1.00 31.94 226 LEU A N 1
ATOM 1639 C CA . LEU A 1 226 ? 26.554 9.250 14.131 1.00 35.96 226 LEU A CA 1
ATOM 1640 C C . LEU A 1 226 ? 25.492 8.326 14.732 1.00 34.88 226 LEU A C 1
ATOM 1641 O O . LEU A 1 226 ? 25.578 7.996 15.924 1.00 32.96 226 LEU A O 1
ATOM 1646 N N . GLU A 1 227 ? 24.552 7.866 13.912 1.00 39.55 227 GLU A N 1
ATOM 1647 C CA . GLU A 1 227 ? 23.406 7.033 14.370 1.00 40.04 227 GLU A CA 1
ATOM 1648 C C . GLU A 1 227 ? 23.944 5.690 14.882 1.00 35.19 227 GLU A C 1
ATOM 1649 O O . GLU A 1 227 ? 23.483 5.218 15.937 1.00 35.86 227 GLU A O 1
ATOM 1655 N N . GLY A 1 228 ? 24.902 5.081 14.177 1.00 33.44 228 GLY A N 1
ATOM 1656 C CA . GLY A 1 228 ? 25.567 3.851 14.646 1.00 30.66 228 GLY A CA 1
ATOM 1657 C C . GLY A 1 228 ? 26.329 4.086 15.945 1.00 28.35 228 GLY A C 1
ATOM 1658 O O . GLY A 1 228 ? 26.219 3.228 16.852 1.00 29.74 228 GLY A O 1
ATOM 1659 N N . LEU A 1 229 ? 27.092 5.186 16.053 1.00 28.94 229 LEU A N 1
ATOM 1660 C CA . LEU A 1 229 ? 27.919 5.477 17.264 1.00 27.87 229 LEU A CA 1
ATOM 1661 C C . LEU A 1 229 ? 27.005 5.662 18.481 1.00 32.32 229 LEU A C 1
ATOM 1662 O O . LEU A 1 229 ? 27.354 5.148 19.568 1.00 28.42 229 LEU A O 1
ATOM 1667 N N . ALA A 1 230 ? 25.898 6.392 18.300 1.00 31.52 230 ALA A N 1
ATOM 1668 C CA . ALA A 1 230 ? 24.876 6.652 19.345 1.00 34.32 230 ALA A CA 1
ATOM 1669 C C . ALA A 1 230 ? 24.224 5.346 19.815 1.00 32.78 230 ALA A C 1
ATOM 1670 O O . ALA A 1 230 ? 23.804 5.326 20.974 1.00 34.56 230 ALA A O 1
ATOM 1672 N N . SER A 1 231 ? 24.168 4.286 18.998 1.00 31.18 231 SER A N 1
ATOM 1673 C CA . SER A 1 231 ? 23.517 3.008 19.379 1.00 32.11 231 SER A CA 1
ATOM 1674 C C . SER A 1 231 ? 24.420 2.172 20.275 1.00 34.12 231 SER A C 1
ATOM 1675 O O . SER A 1 231 ? 23.913 1.253 20.869 1.00 33.05 231 SER A O 1
ATOM 1678 N N . LEU A 1 232 ? 25.727 2.459 20.385 1.00 34.06 232 LEU A N 1
ATOM 1679 C CA . LEU A 1 232 ? 26.659 1.581 21.148 1.00 32.38 232 LEU A CA 1
ATOM 1680 C C . LEU A 1 232 ? 26.422 1.649 22.667 1.00 30.82 232 LEU A C 1
ATOM 1681 O O . LEU A 1 232 ? 26.062 2.715 23.185 1.00 32.72 232 LEU A O 1
ATOM 1686 N N . LYS A 1 233 ? 26.724 0.563 23.367 1.00 33.01 233 LYS A N 1
ATOM 1687 C CA . LYS A 1 233 ? 26.652 0.451 24.842 1.00 37.77 233 LYS A CA 1
ATOM 1688 C C . LYS A 1 233 ? 27.922 1.035 25.441 1.00 37.28 233 LYS A C 1
ATOM 1689 O O . LYS A 1 233 ? 28.996 0.903 24.867 1.00 32.84 233 LYS A O 1
ATOM 1695 N N . PRO A 1 234 ? 27.845 1.716 26.599 1.00 37.46 234 PRO A N 1
ATOM 1696 C CA . PRO A 1 234 ? 29.052 2.250 27.239 1.00 34.46 234 PRO A CA 1
ATOM 1697 C C . PRO A 1 234 ? 30.028 1.123 27.601 1.00 32.08 234 PRO A C 1
ATOM 1698 O O . PRO A 1 234 ? 29.595 0.097 27.974 1.00 30.63 234 PRO A O 1
ATOM 1702 N N . ALA A 1 235 ? 31.336 1.349 27.479 1.00 30.13 235 ALA A N 1
ATOM 1703 C CA . ALA A 1 235 ? 32.373 0.307 27.677 1.00 29.50 235 ALA A CA 1
ATOM 1704 C C . ALA A 1 235 ? 32.879 0.241 29.128 1.00 31.25 235 ALA A C 1
ATOM 1705 O O . ALA A 1 235 ? 33.355 -0.833 29.531 1.00 31.09 235 ALA A O 1
ATOM 1707 N N . PHE A 1 236 ? 32.850 1.326 29.903 1.00 29.81 236 PHE A N 1
ATOM 1708 C CA . PHE A 1 236 ? 33.612 1.368 31.179 1.00 30.82 236 PHE A CA 1
ATOM 1709 C C . PHE A 1 236 ? 32.716 1.641 32.387 1.00 33.60 236 PHE A C 1
ATOM 1710 O O . PHE A 1 236 ? 33.228 1.578 33.494 1.00 37.55 236 PHE A O 1
ATOM 1718 N N . ALA A 1 237 ? 31.436 1.908 32.185 1.00 34.62 237 ALA A N 1
ATOM 1719 C CA . ALA A 1 237 ? 30.463 2.203 33.258 1.00 38.20 237 ALA A CA 1
ATOM 1720 C C . ALA A 1 237 ? 29.056 2.008 32.707 1.00 37.13 237 ALA A C 1
ATOM 1721 O O . ALA A 1 237 ? 28.794 2.488 31.599 1.00 36.95 237 ALA A O 1
ATOM 1723 N N . GLU A 1 238 ? 28.159 1.411 33.484 1.00 40.73 238 GLU A N 1
ATOM 1724 C CA . GLU A 1 238 ? 26.775 1.099 33.033 1.00 46.43 238 GLU A CA 1
ATOM 1725 C C . GLU A 1 238 ? 26.070 2.387 32.580 1.00 41.44 238 GLU A C 1
ATOM 1726 O O . GLU A 1 238 ? 25.248 2.316 31.661 1.00 38.70 238 GLU A O 1
ATOM 1732 N N . ASP A 1 239 ? 26.366 3.526 33.204 1.00 37.47 239 ASP A N 1
ATOM 1733 C CA . ASP A 1 239 ? 25.693 4.813 32.875 1.00 39.70 239 ASP A CA 1
ATOM 1734 C C . ASP A 1 239 ? 26.665 5.705 32.079 1.00 39.40 239 ASP A C 1
ATOM 1735 O O . ASP A 1 239 ? 26.590 6.931 32.210 1.00 39.41 239 ASP A O 1
ATOM 1740 N N . GLY A 1 240 ? 27.563 5.120 31.274 1.00 40.54 240 GLY A N 1
ATOM 1741 C CA . GLY A 1 240 ? 28.743 5.820 30.715 1.00 36.78 240 GLY A CA 1
ATOM 1742 C C . GLY A 1 240 ? 28.472 6.528 29.395 1.00 35.57 240 GLY A C 1
ATOM 1743 O O . GLY A 1 240 ? 27.389 6.361 28.808 1.00 29.20 240 GLY A O 1
ATOM 1744 N N . SER A 1 241 ? 29.435 7.318 28.932 1.00 31.47 241 SER A N 1
ATOM 1745 C CA . SER A 1 241 ? 29.395 7.955 27.594 1.00 28.52 241 SER A CA 1
ATOM 1746 C C . SER A 1 241 ? 30.511 7.371 26.692 1.00 30.46 241 SER A C 1
ATOM 1747 O O . SER A 1 241 ? 30.393 7.442 25.442 1.00 26.85 241 SER A O 1
ATOM 1750 N N . VAL A 1 242 ? 31.551 6.795 27.287 1.00 26.31 242 VAL A N 1
ATOM 1751 C CA . VAL A 1 242 ? 32.735 6.295 26.538 1.00 26.13 242 VAL A CA 1
ATOM 1752 C C . VAL A 1 242 ? 32.398 4.877 26.073 1.00 25.85 242 VAL A C 1
ATOM 1753 O O . VAL A 1 242 ? 31.989 4.055 26.896 1.00 27.18 242 VAL A O 1
ATOM 1757 N N . THR A 1 243 ? 32.545 4.624 24.784 1.00 25.35 243 THR A N 1
ATOM 1758 C CA . THR A 1 243 ? 32.172 3.359 24.092 1.00 25.96 243 THR A CA 1
ATOM 1759 C C . THR A 1 243 ? 33.382 2.834 23.315 1.00 26.74 243 THR A C 1
ATOM 1760 O O . THR A 1 243 ? 34.337 3.589 23.111 1.00 27.90 243 THR A O 1
ATOM 1764 N N . ALA A 1 244 ? 33.302 1.606 22.831 1.00 28.74 244 ALA A N 1
ATOM 1765 C CA . ALA A 1 244 ? 34.257 1.031 21.861 1.00 29.90 244 ALA A CA 1
ATOM 1766 C C . ALA A 1 244 ? 34.362 1.959 20.634 1.00 26.65 244 ALA A C 1
ATOM 1767 O O . ALA A 1 244 ? 35.443 2.077 20.072 1.00 28.48 244 ALA A O 1
ATOM 1769 N N . GLY A 1 245 ? 33.292 2.631 20.224 1.00 25.85 245 GLY A N 1
ATOM 1770 C CA . GLY A 1 245 ? 33.297 3.493 19.030 1.00 25.16 245 GLY A CA 1
ATOM 1771 C C . GLY A 1 245 ? 33.911 4.860 19.223 1.00 24.49 245 GLY A C 1
ATOM 1772 O O . GLY A 1 245 ? 34.218 5.470 18.212 1.00 22.43 245 GLY A O 1
ATOM 1773 N N . ASN A 1 246 ? 34.037 5.389 20.453 1.00 24.77 246 ASN A N 1
ATOM 1774 C CA . ASN A 1 246 ? 34.629 6.733 20.646 1.00 24.06 246 ASN A CA 1
ATOM 1775 C C . ASN A 1 246 ? 35.889 6.621 21.505 1.00 22.56 246 ASN A C 1
ATOM 1776 O O . ASN A 1 246 ? 36.351 7.636 22.064 1.00 22.01 246 ASN A O 1
ATOM 1781 N N . ALA A 1 247 ? 36.416 5.409 21.626 1.00 23.13 247 ALA A N 1
ATOM 1782 C CA . ALA A 1 247 ? 37.700 5.117 22.300 1.00 23.26 247 ALA A CA 1
ATOM 1783 C C . ALA A 1 247 ? 38.673 4.530 21.271 1.00 23.99 247 ALA A C 1
ATOM 1784 O O . ALA A 1 247 ? 38.230 3.987 20.243 1.00 23.04 247 ALA A O 1
ATOM 1786 N N . SER A 1 248 ? 39.961 4.589 21.579 1.00 22.92 248 SER A N 1
ATOM 1787 C CA . SER A 1 248 ? 40.971 4.010 20.673 1.00 23.68 248 SER A CA 1
ATOM 1788 C C . SER A 1 248 ? 40.722 2.505 20.609 1.00 24.93 248 SER A C 1
ATOM 1789 O O . SER A 1 248 ? 40.242 1.916 21.578 1.00 26.72 248 SER A O 1
ATOM 1792 N N . GLN A 1 249 ? 40.995 1.904 19.474 1.00 25.69 249 GLN A N 1
ATOM 1793 C CA . GLN A 1 249 ? 40.904 0.437 19.364 1.00 29.66 249 GLN A CA 1
ATOM 1794 C C . GLN A 1 249 ? 42.182 -0.210 19.871 1.00 25.41 249 GLN A C 1
ATOM 1795 O O . GLN A 1 249 ? 43.186 0.475 20.050 1.00 23.73 249 GLN A O 1
ATOM 1801 N N . LEU A 1 250 ? 42.086 -1.510 20.108 1.00 25.35 250 LEU A N 1
ATOM 1802 C CA . LEU A 1 250 ? 43.215 -2.390 20.420 1.00 26.89 250 LEU A CA 1
ATOM 1803 C C . LEU A 1 250 ? 43.792 -2.831 19.071 1.00 23.13 250 LEU A C 1
ATOM 1804 O O . LEU A 1 250 ? 43.132 -3.609 18.356 1.00 21.07 250 LEU A O 1
ATOM 1809 N N . SER A 1 251 ? 45.018 -2.421 18.778 1.00 21.81 251 SER A N 1
ATOM 1810 C CA . SER A 1 251 ? 45.739 -2.875 17.564 1.00 19.13 251 SER A CA 1
ATOM 1811 C C . SER A 1 251 ? 47.201 -3.122 17.929 1.00 17.73 251 SER A C 1
ATOM 1812 O O . SER A 1 251 ? 47.658 -2.712 19.022 1.00 18.39 251 SER A O 1
ATOM 1815 N N . ASP A 1 252 ? 47.858 -3.905 17.096 1.00 18.07 252 ASP A N 1
ATOM 1816 C CA . ASP A 1 252 ? 49.274 -4.274 17.238 1.00 17.82 252 ASP A CA 1
ATOM 1817 C C . ASP A 1 252 ? 50.072 -3.559 16.141 1.00 19.28 252 ASP A C 1
ATOM 1818 O O . ASP A 1 252 ? 49.560 -3.466 14.989 1.00 22.02 252 ASP A O 1
ATOM 1823 N N . GLY A 1 253 ? 51.288 -3.116 16.449 1.00 19.11 253 GLY A N 1
ATOM 1824 C CA . GLY A 1 253 ? 52.181 -2.546 15.424 1.00 21.01 253 GLY A CA 1
ATOM 1825 C C . GLY A 1 253 ? 53.438 -1.949 16.006 1.00 20.43 253 GLY A C 1
ATOM 1826 O O . GLY A 1 253 ? 53.617 -1.951 17.251 1.00 18.55 253 GLY A O 1
ATOM 1827 N N . ALA A 1 254 ? 54.339 -1.515 15.117 1.00 18.32 254 ALA A N 1
ATOM 1828 C CA . ALA A 1 254 ? 55.644 -0.966 15.480 1.00 18.96 254 ALA A CA 1
ATOM 1829 C C . ALA A 1 254 ? 55.907 0.248 14.581 1.00 19.09 254 ALA A C 1
ATOM 1830 O O . ALA A 1 254 ? 55.381 0.291 13.457 1.00 17.57 254 ALA A O 1
ATOM 1832 N N . SER A 1 255 ? 56.672 1.208 15.078 1.00 18.05 255 SER A N 1
ATOM 1833 C CA . SER A 1 255 ? 57.162 2.367 14.291 1.00 17.33 255 SER A CA 1
ATOM 1834 C C . SER A 1 255 ? 58.599 2.650 14.709 1.00 18.02 255 SER A C 1
ATOM 1835 O O . SER A 1 255 ? 58.881 2.670 15.928 1.00 17.59 255 SER A O 1
ATOM 1838 N N . MET A 1 256 ? 59.486 2.847 13.749 1.00 16.20 256 MET A N 1
ATOM 1839 C CA . MET A 1 256 ? 60.852 3.285 14.103 1.00 16.44 256 MET A CA 1
ATOM 1840 C C . MET A 1 256 ? 61.215 4.515 13.263 1.00 17.01 256 MET A C 1
ATOM 1841 O O . MET A 1 256 ? 60.810 4.587 12.077 1.00 16.26 256 MET A O 1
ATOM 1846 N N . THR A 1 257 ? 61.950 5.441 13.881 1.00 18.83 257 THR A N 1
ATOM 1847 C CA . THR A 1 257 ? 62.337 6.740 13.296 1.00 19.04 257 THR A CA 1
ATOM 1848 C C . THR A 1 257 ? 63.856 6.816 13.166 1.00 18.98 257 THR A C 1
ATOM 1849 O O . THR A 1 257 ? 64.554 6.370 14.087 1.00 18.68 257 THR A O 1
ATOM 1853 N N . LEU A 1 258 ? 64.333 7.328 12.023 1.00 17.66 258 LEU A N 1
ATOM 1854 C CA . LEU A 1 258 ? 65.778 7.519 11.749 1.00 18.77 258 LEU A CA 1
ATOM 1855 C C . LEU A 1 258 ? 66.141 8.963 12.052 1.00 18.15 258 LEU A C 1
ATOM 1856 O O . LEU A 1 258 ? 65.637 9.895 11.348 1.00 19.49 258 LEU A O 1
ATOM 1861 N N . LEU A 1 259 ? 67.008 9.148 13.038 1.00 18.01 259 LEU A N 1
ATOM 1862 C CA . LEU A 1 259 ? 67.490 10.494 13.407 1.00 18.13 259 LEU A CA 1
ATOM 1863 C C . LEU A 1 259 ? 68.984 10.592 13.111 1.00 19.76 259 LEU A C 1
ATOM 1864 O O . LEU A 1 259 ? 69.717 9.605 13.294 1.00 16.71 259 LEU A O 1
ATOM 1869 N N . MET A 1 260 ? 69.413 11.789 12.712 1.00 20.05 260 MET A N 1
ATOM 1870 C CA . MET A 1 260 ? 70.851 12.084 12.509 1.00 22.27 260 MET A CA 1
ATOM 1871 C C . MET A 1 260 ? 71.106 13.551 12.819 1.00 21.10 260 MET A C 1
ATOM 1872 O O . MET A 1 260 ? 70.187 14.379 12.739 1.00 20.83 260 MET A O 1
ATOM 1877 N N . SER A 1 261 ? 72.350 13.893 13.085 1.00 22.13 261 SER A N 1
ATOM 1878 C CA . SER A 1 261 ? 72.761 15.311 13.061 1.00 24.93 261 SER A CA 1
ATOM 1879 C C . SER A 1 261 ? 72.444 15.840 11.648 1.00 22.04 261 SER A C 1
ATOM 1880 O O . SER A 1 261 ? 72.519 15.091 10.688 1.00 20.61 261 SER A O 1
ATOM 1883 N N . LEU A 1 262 ? 72.143 17.115 11.501 1.00 24.69 262 LEU A N 1
ATOM 1884 C CA . LEU A 1 262 ? 71.998 17.689 10.133 1.00 23.64 262 LEU A CA 1
ATOM 1885 C C . LEU A 1 262 ? 73.305 17.466 9.353 1.00 24.09 262 LEU A C 1
ATOM 1886 O O . LEU A 1 262 ? 73.240 17.065 8.183 1.00 23.71 262 LEU A O 1
ATOM 1891 N N . GLU A 1 263 ? 74.461 17.653 10.003 1.00 24.26 263 GLU A N 1
ATOM 1892 C CA . GLU A 1 263 ? 75.785 17.446 9.366 1.00 26.87 263 GLU A CA 1
ATOM 1893 C C . GLU A 1 263 ? 75.821 16.052 8.748 1.00 27.62 263 GLU A C 1
ATOM 1894 O O . GLU A 1 263 ? 76.198 15.924 7.579 1.00 23.80 263 GLU A O 1
ATOM 1900 N N . LYS A 1 264 ? 75.468 15.008 9.510 1.00 26.19 264 LYS A N 1
ATOM 1901 C CA . LYS A 1 264 ? 75.609 13.626 8.992 1.00 24.39 264 LYS A CA 1
ATOM 1902 C C . LYS A 1 264 ? 74.648 13.380 7.825 1.00 24.04 264 LYS A C 1
ATOM 1903 O O . LYS A 1 264 ? 75.040 12.694 6.891 1.00 24.13 264 LYS A O 1
ATOM 1909 N N . ALA A 1 265 ? 73.388 13.814 7.924 1.00 24.48 265 ALA A N 1
ATOM 1910 C CA . ALA A 1 265 ? 72.392 13.668 6.833 1.00 25.32 265 ALA A CA 1
ATOM 1911 C C . ALA A 1 265 ? 72.987 14.259 5.534 1.00 25.18 265 ALA A C 1
ATOM 1912 O O . ALA A 1 265 ? 72.948 13.617 4.481 1.00 26.07 265 ALA A O 1
ATOM 1914 N N . LEU A 1 266 ? 73.593 15.439 5.629 1.00 26.83 266 LEU A N 1
ATOM 1915 C CA . LEU A 1 266 ? 74.207 16.098 4.440 1.00 28.76 266 LEU A CA 1
ATOM 1916 C C . LEU A 1 266 ? 75.428 15.331 3.952 1.00 27.38 266 LEU A C 1
ATOM 1917 O O . LEU A 1 266 ? 75.504 15.151 2.734 1.00 28.99 266 LEU A O 1
ATOM 1922 N N . ALA A 1 267 ? 76.295 14.821 4.836 1.00 27.99 267 ALA A N 1
ATOM 1923 C CA . ALA A 1 267 ? 77.454 13.990 4.429 1.00 26.79 267 ALA A CA 1
ATOM 1924 C C . ALA A 1 267 ? 76.959 12.757 3.696 1.00 29.31 267 ALA A C 1
ATOM 1925 O O . ALA A 1 267 ? 77.687 12.298 2.809 1.00 29.96 267 ALA A O 1
ATOM 1927 N N . LEU A 1 268 ? 75.794 12.219 4.066 1.00 27.23 268 LEU A N 1
ATOM 1928 C CA . LEU A 1 268 ? 75.252 10.977 3.454 1.00 27.42 268 LEU A CA 1
ATOM 1929 C C . LEU A 1 268 ? 74.412 11.312 2.222 1.00 27.40 268 LEU A C 1
ATOM 1930 O O . LEU A 1 268 ? 73.943 10.372 1.546 1.00 28.02 268 LEU A O 1
ATOM 1935 N N . GLY A 1 269 ? 74.184 12.587 1.926 1.00 29.20 269 GLY A N 1
ATOM 1936 C CA . GLY A 1 269 ? 73.304 12.934 0.796 1.00 29.61 269 GLY A CA 1
ATOM 1937 C C . GLY A 1 269 ? 71.870 12.531 1.057 1.00 31.19 269 GLY A C 1
ATOM 1938 O O . GLY A 1 269 ? 71.125 12.324 0.078 1.00 29.28 269 GLY A O 1
ATOM 1939 N N . LEU A 1 270 ? 71.435 12.544 2.321 1.00 30.98 270 LEU A N 1
ATOM 1940 C CA . LEU A 1 270 ? 70.016 12.259 2.653 1.00 28.32 270 LEU A CA 1
ATOM 1941 C C . LEU A 1 270 ? 69.264 13.571 2.863 1.00 26.95 270 LEU A C 1
ATOM 1942 O O . LEU A 1 270 ? 69.808 14.502 3.440 1.00 29.93 270 LEU A O 1
ATOM 1947 N N . GLU A 1 271 ? 68.002 13.586 2.484 1.00 27.03 271 GLU A N 1
ATOM 1948 C CA . GLU A 1 271 ? 67.133 14.776 2.660 1.00 31.50 271 GLU A CA 1
ATOM 1949 C C . GLU A 1 271 ? 66.575 14.786 4.080 1.00 30.33 271 GLU A C 1
ATOM 1950 O O . GLU A 1 271 ? 65.791 13.914 4.450 1.00 31.78 271 GLU A O 1
ATOM 1956 N N . PRO A 1 272 ? 66.904 15.809 4.883 1.00 28.12 272 PRO A N 1
ATOM 1957 C CA . PRO A 1 272 ? 66.300 15.974 6.203 1.00 28.57 272 PRO A CA 1
ATOM 1958 C C . PRO A 1 272 ? 64.820 16.274 6.003 1.00 29.82 272 PRO A C 1
ATOM 1959 O O . PRO A 1 272 ? 64.534 17.091 5.136 1.00 27.15 272 PRO A O 1
ATOM 1963 N N . LYS A 1 273 ? 63.917 15.651 6.775 1.00 26.84 273 LYS A N 1
ATOM 1964 C CA . LYS A 1 273 ? 62.469 15.946 6.680 1.00 27.94 273 LYS A CA 1
ATOM 1965 C C . LYS A 1 273 ? 62.099 17.045 7.689 1.00 31.05 273 LYS A C 1
ATOM 1966 O O . LYS A 1 273 ? 61.297 17.934 7.357 1.00 28.53 273 LYS A O 1
ATOM 1972 N N . ALA A 1 274 ? 62.634 17.002 8.908 1.00 24.89 274 ALA A N 1
ATOM 1973 C CA . ALA A 1 274 ? 62.199 17.912 9.982 1.00 24.68 274 ALA A CA 1
ATOM 1974 C C . ALA A 1 274 ? 63.276 18.037 11.042 1.00 24.25 274 ALA A C 1
ATOM 1975 O O . ALA A 1 274 ? 64.009 17.075 11.243 1.00 24.56 274 ALA A O 1
ATOM 1977 N N . PHE A 1 275 ? 63.316 19.167 11.730 1.00 22.76 275 PHE A N 1
ATOM 1978 C CA . PHE A 1 275 ? 64.178 19.341 12.909 1.00 24.46 275 PHE A CA 1
ATOM 1979 C C . PHE A 1 275 ? 63.387 18.853 14.117 1.00 25.06 275 PHE A C 1
ATOM 1980 O O . PHE A 1 275 ? 62.170 19.109 14.187 1.00 21.09 275 PHE A O 1
ATOM 1988 N N . PHE A 1 276 ? 64.106 18.208 15.035 1.00 23.89 276 PHE A N 1
ATOM 1989 C CA . PHE A 1 276 ? 63.634 18.007 16.418 1.00 23.18 276 PHE A CA 1
ATOM 1990 C C . PHE A 1 276 ? 63.889 19.315 17.146 1.00 22.15 276 PHE A C 1
ATOM 1991 O O . PHE A 1 276 ? 65.038 19.787 17.147 1.00 24.07 276 PHE A O 1
ATOM 1999 N N . ARG A 1 277 ? 62.855 19.884 17.741 1.00 21.86 277 ARG A N 1
ATOM 2000 C CA . ARG A 1 277 ? 62.939 21.213 18.385 1.00 22.91 277 ARG A CA 1
ATOM 2001 C C . ARG A 1 277 ? 62.576 21.169 19.874 1.00 25.12 277 ARG A C 1
ATOM 2002 O O . ARG A 1 277 ? 62.656 22.210 20.507 1.00 28.79 277 ARG A O 1
ATOM 2010 N N . GLY A 1 278 ? 62.320 20.016 20.475 1.00 23.48 278 GLY A N 1
ATOM 2011 C CA . GLY A 1 278 ? 62.256 19.959 21.943 1.00 23.15 278 GLY A CA 1
ATOM 2012 C C . GLY A 1 278 ? 61.136 19.053 22.409 1.00 21.68 278 GLY A C 1
ATOM 2013 O O . GLY A 1 278 ? 60.239 18.699 21.585 1.00 20.12 278 GLY A O 1
ATOM 2014 N N . PHE A 1 279 ? 61.215 18.684 23.678 1.00 21.17 279 PHE A N 1
ATOM 2015 C CA . PHE A 1 279 ? 60.320 17.676 24.304 1.00 20.58 279 PHE A CA 1
ATOM 2016 C C . PHE A 1 279 ? 60.064 18.054 25.763 1.00 19.79 279 PHE A C 1
ATOM 2017 O O . PHE A 1 279 ? 61.030 18.394 26.455 1.00 21.30 279 PHE A O 1
ATOM 2025 N N . THR A 1 280 ? 58.803 18.039 26.208 1.00 18.46 280 THR A N 1
ATOM 2026 C CA . THR A 1 280 ? 58.454 18.247 27.615 1.00 19.68 280 THR A CA 1
ATOM 2027 C C . THR A 1 280 ? 57.539 17.113 28.095 1.00 19.19 280 THR A C 1
ATOM 2028 O O . THR A 1 280 ? 56.833 16.523 27.290 1.00 19.81 280 THR A O 1
ATOM 2032 N N . VAL A 1 281 ? 57.535 16.906 29.388 1.00 17.77 281 VAL A N 1
ATOM 2033 C CA . VAL A 1 281 ? 56.494 16.120 30.081 1.00 18.42 281 VAL A CA 1
ATOM 2034 C C . VAL A 1 281 ? 55.961 16.939 31.239 1.00 22.47 281 VAL A C 1
ATOM 2035 O O . VAL A 1 281 ? 56.653 17.892 31.688 1.00 22.62 281 VAL A O 1
ATOM 2039 N N . ALA A 1 282 ? 54.801 16.516 31.727 1.00 23.81 282 ALA A N 1
ATOM 2040 C CA . ALA A 1 282 ? 54.142 17.113 32.891 1.00 23.67 282 ALA A CA 1
ATOM 2041 C C . ALA A 1 282 ? 53.355 16.031 33.603 1.00 23.11 282 ALA A C 1
ATOM 2042 O O . ALA A 1 282 ? 52.837 15.062 32.945 1.00 20.95 282 ALA A O 1
ATOM 2044 N N . GLY A 1 283 ? 53.254 16.198 34.918 1.00 21.91 283 GLY A N 1
ATOM 2045 C CA . GLY A 1 283 ? 52.431 15.317 35.754 1.00 23.41 283 GLY A CA 1
ATOM 2046 C C . GLY A 1 283 ? 51.049 15.874 35.904 1.00 22.95 283 GLY A C 1
ATOM 2047 O O . GLY A 1 283 ? 50.898 17.104 35.889 1.00 25.20 283 GLY A O 1
ATOM 2048 N N . CYS A 1 284 ? 50.078 15.000 36.108 1.00 22.19 284 CYS A N 1
ATOM 2049 C CA . CYS A 1 284 ? 48.700 15.391 36.481 1.00 23.52 284 CYS A CA 1
ATOM 2050 C C . CYS A 1 284 ? 48.045 14.275 37.304 1.00 23.02 284 CYS A C 1
ATOM 2051 O O . CYS A 1 284 ? 48.702 13.247 37.570 1.00 22.61 284 CYS A O 1
ATOM 2054 N N . GLU A 1 285 ? 46.812 14.474 37.759 1.00 22.92 285 GLU A N 1
ATOM 2055 C CA . GLU A 1 285 ? 46.076 13.448 38.546 1.00 23.06 285 GLU A CA 1
ATOM 2056 C C . GLU A 1 285 ? 45.872 12.209 37.680 1.00 21.99 285 GLU A C 1
ATOM 2057 O O . GLU A 1 285 ? 45.353 12.332 36.562 1.00 21.06 285 GLU A O 1
ATOM 2063 N N . PRO A 1 286 ? 46.294 11.014 38.146 1.00 21.63 286 PRO A N 1
ATOM 2064 C CA . PRO A 1 286 ? 46.136 9.774 37.396 1.00 23.72 286 PRO A CA 1
ATOM 2065 C C . PRO A 1 286 ? 44.690 9.498 36.995 1.00 23.58 286 PRO A C 1
ATOM 2066 O O . PRO A 1 286 ? 44.461 8.959 35.925 1.00 22.28 286 PRO A O 1
ATOM 2070 N N . ASP A 1 287 ? 43.725 9.926 37.836 1.00 23.98 287 ASP A N 1
ATOM 2071 C CA . ASP A 1 287 ? 42.301 9.583 37.592 1.00 22.63 287 ASP A CA 1
ATOM 2072 C C . ASP A 1 287 ? 41.763 10.385 36.410 1.00 20.25 287 ASP A C 1
ATOM 2073 O O . ASP A 1 287 ? 40.679 10.041 35.924 1.00 21.76 287 ASP A O 1
ATOM 2078 N N . GLU A 1 288 ? 42.491 11.410 35.955 1.00 21.60 288 GLU A N 1
ATOM 2079 C CA . GLU A 1 288 ? 42.124 12.240 34.787 1.00 21.31 288 GLU A CA 1
ATOM 2080 C C . GLU A 1 288 ? 43.326 12.327 33.850 1.00 20.08 288 GLU A C 1
ATOM 2081 O O . GLU A 1 288 ? 43.539 13.370 33.250 1.00 19.50 288 GLU A O 1
ATOM 2087 N N . MET A 1 289 ? 44.097 11.237 33.725 1.00 21.23 289 MET A N 1
ATOM 2088 C CA . MET A 1 289 ? 45.352 11.216 32.933 1.00 21.80 289 MET A CA 1
ATOM 2089 C C . MET A 1 289 ? 45.120 11.779 31.525 1.00 20.26 289 MET A C 1
ATOM 2090 O O . MET A 1 289 ? 46.033 12.401 30.980 1.00 20.29 289 MET A O 1
ATOM 2095 N N . GLY A 1 290 ? 43.901 11.666 31.002 1.00 20.00 290 GLY A N 1
ATOM 2096 C CA . GLY A 1 290 ? 43.524 12.133 29.659 1.00 22.33 290 GLY A CA 1
ATOM 2097 C C . GLY A 1 290 ? 43.849 13.607 29.426 1.00 22.05 290 GLY A C 1
ATOM 2098 O O . GLY A 1 290 ? 44.014 13.995 28.260 1.00 19.63 290 GLY A O 1
ATOM 2099 N N . ILE A 1 291 ? 43.921 14.421 30.479 1.00 22.56 291 ILE A N 1
ATOM 2100 C CA . ILE A 1 291 ? 44.117 15.881 30.279 1.00 22.18 291 ILE A CA 1
ATOM 2101 C C . ILE A 1 291 ? 45.616 16.222 30.245 1.00 21.35 291 ILE A C 1
ATOM 2102 O O . ILE A 1 291 ? 45.962 17.388 29.994 1.00 22.48 291 ILE A O 1
ATOM 2107 N N . GLY A 1 292 ? 46.516 15.268 30.456 1.00 21.28 292 GLY A N 1
ATOM 2108 C CA . GLY A 1 292 ? 47.972 15.558 30.539 1.00 20.23 292 GLY A CA 1
ATOM 2109 C C . GLY A 1 292 ? 48.506 16.584 29.541 1.00 19.44 292 GLY A C 1
ATOM 2110 O O . GLY A 1 292 ? 49.291 17.440 29.928 1.00 22.52 292 GLY A O 1
ATOM 2111 N N . PRO A 1 293 ? 48.213 16.507 28.223 1.00 19.99 293 PRO A N 1
ATOM 2112 C CA . PRO A 1 293 ? 48.720 17.505 27.267 1.00 21.91 293 PRO A CA 1
ATOM 2113 C C . PRO A 1 293 ? 48.443 18.971 27.639 1.00 21.82 293 PRO A C 1
ATOM 2114 O O . PRO A 1 293 ? 49.242 19.809 27.235 1.00 19.95 293 PRO A O 1
ATOM 2118 N N . VAL A 1 294 ? 47.363 19.263 28.364 1.00 23.32 294 VAL A N 1
ATOM 2119 C CA . VAL A 1 294 ? 47.055 20.685 28.736 1.00 24.39 294 VAL A CA 1
ATOM 2120 C C . VAL A 1 294 ? 48.136 21.214 29.684 1.00 25.46 294 VAL A C 1
ATOM 2121 O O . VAL A 1 294 ? 48.277 22.442 29.734 1.00 28.45 294 VAL A O 1
ATOM 2125 N N . PHE A 1 295 ? 48.935 20.340 30.334 1.00 23.92 295 PHE A N 1
ATOM 2126 C CA . PHE A 1 295 ? 50.091 20.716 31.189 1.00 23.99 295 PHE A CA 1
ATOM 2127 C C . PHE A 1 295 ? 51.401 20.669 30.402 1.00 25.45 295 PHE A C 1
ATOM 2128 O O . PHE A 1 295 ? 52.196 21.591 30.611 1.00 23.25 295 PHE A O 1
ATOM 2136 N N . SER A 1 296 ? 51.634 19.689 29.509 1.00 22.47 296 SER A N 1
ATOM 2137 C CA . SER A 1 296 ? 52.954 19.548 28.836 1.00 22.25 296 SER A CA 1
ATOM 2138 C C . SER A 1 296 ? 53.078 20.539 27.673 1.00 23.43 296 SER A C 1
ATOM 2139 O O . SER A 1 296 ? 54.212 21.053 27.441 1.00 25.76 296 SER A O 1
ATOM 2142 N N . VAL A 1 297 ? 51.979 20.853 26.992 1.00 22.20 297 VAL A N 1
ATOM 2143 C CA . VAL A 1 297 ? 52.025 21.667 25.740 1.00 23.97 297 VAL A CA 1
ATOM 2144 C C . VAL A 1 297 ? 52.525 23.082 26.070 1.00 23.36 297 VAL A C 1
ATOM 2145 O O . VAL A 1 297 ? 53.455 23.570 25.419 1.00 24.95 297 VAL A O 1
ATOM 2149 N N . PRO A 1 298 ? 51.935 23.775 27.071 1.00 26.27 298 PRO A N 1
ATOM 2150 C CA . PRO A 1 298 ? 52.383 25.121 27.464 1.00 27.42 298 PRO A CA 1
ATOM 2151 C C . PRO A 1 298 ? 53.858 25.153 27.873 1.00 30.12 298 PRO A C 1
ATOM 2152 O O . PRO A 1 298 ? 54.531 26.137 27.523 1.00 29.71 298 PRO A O 1
ATOM 2156 N N . LYS A 1 299 ? 54.344 24.129 28.590 1.00 27.03 299 LYS A N 1
ATOM 2157 C CA . LYS A 1 299 ? 55.780 24.083 28.958 1.00 28.49 299 LYS A CA 1
ATOM 2158 C C . LYS A 1 299 ? 56.621 23.995 27.684 1.00 26.74 299 LYS A C 1
ATOM 2159 O O . LYS A 1 299 ? 57.670 24.630 27.628 1.00 27.43 299 LYS A O 1
ATOM 2165 N N . LEU A 1 300 ? 56.217 23.202 26.695 1.00 23.99 300 LEU A N 1
ATOM 2166 C CA . LEU A 1 300 ? 57.002 23.103 25.435 1.00 23.99 300 LEU A CA 1
ATOM 2167 C C . LEU A 1 300 ? 56.975 24.451 24.675 1.00 25.04 300 LEU A C 1
ATOM 2168 O O . LEU A 1 300 ? 58.057 24.942 24.206 1.00 25.78 300 LEU A O 1
ATOM 2173 N N . LEU A 1 301 ? 55.791 25.021 24.461 1.00 26.11 301 LEU A N 1
ATOM 2174 C CA . LEU A 1 301 ? 55.687 26.278 23.666 1.00 29.35 301 LEU A CA 1
ATOM 2175 C C . LEU A 1 301 ? 56.453 27.404 24.402 1.00 30.69 301 LEU A C 1
ATOM 2176 O O . LEU A 1 301 ? 57.202 28.150 23.734 1.00 32.68 301 LEU A O 1
ATOM 2181 N N . LYS A 1 302 ? 56.392 27.479 25.726 1.00 33.65 302 LYS A N 1
ATOM 2182 C CA . LYS A 1 302 ? 57.110 28.524 26.495 1.00 37.88 302 LYS A CA 1
ATOM 2183 C C . LYS A 1 302 ? 58.614 28.315 26.348 1.00 39.63 302 LYS A C 1
ATOM 2184 O O . LYS A 1 302 ? 59.300 29.294 26.091 1.00 35.05 302 LYS A O 1
ATOM 2190 N N . ALA A 1 303 ? 59.103 27.078 26.459 1.00 32.98 303 ALA A N 1
ATOM 2191 C CA . ALA A 1 303 ? 60.542 26.773 26.370 1.00 29.94 303 ALA A CA 1
ATOM 2192 C C . ALA A 1 303 ? 61.069 27.169 24.987 1.00 28.01 303 ALA A C 1
ATOM 2193 O O . ALA A 1 303 ? 62.227 27.578 24.884 1.00 32.38 303 ALA A O 1
ATOM 2195 N N . LYS A 1 304 ? 60.254 27.091 23.946 1.00 26.79 304 LYS A N 1
ATOM 2196 C CA . LYS A 1 304 ? 60.721 27.299 22.558 1.00 28.99 304 LYS A CA 1
ATOM 2197 C C . LYS A 1 304 ? 60.293 28.675 22.022 1.00 32.26 304 LYS A C 1
ATOM 2198 O O . LYS A 1 304 ? 60.532 28.897 20.831 1.00 33.02 304 LYS A O 1
ATOM 2204 N N . GLY A 1 305 ? 59.605 29.507 22.814 1.00 35.26 305 GLY A N 1
ATOM 2205 C CA . GLY A 1 305 ? 59.226 30.888 22.427 1.00 37.46 305 GLY A CA 1
ATOM 2206 C C . GLY A 1 305 ? 58.108 30.924 21.397 1.00 37.44 305 GLY A C 1
ATOM 2207 O O . GLY A 1 305 ? 58.175 31.760 20.458 1.00 34.94 305 GLY A O 1
ATOM 2208 N N . LEU A 1 306 ? 57.130 30.019 21.520 1.00 34.00 306 LEU A N 1
ATOM 2209 C CA . LEU A 1 306 ? 55.996 29.891 20.575 1.00 31.00 306 LEU A CA 1
ATOM 2210 C C . LEU A 1 306 ? 54.709 30.048 21.375 1.00 31.05 306 LEU A C 1
ATOM 2211 O O . LEU A 1 306 ? 54.749 29.870 22.607 1.00 29.96 306 LEU A O 1
ATOM 2216 N N . LYS A 1 307 ? 53.621 30.329 20.662 1.00 29.57 307 LYS A N 1
ATOM 2217 C CA . LYS A 1 307 ? 52.228 30.326 21.161 1.00 34.43 307 LYS A CA 1
ATOM 2218 C C . LYS A 1 307 ? 51.467 29.237 20.412 1.00 30.95 307 LYS A C 1
ATOM 2219 O O . LYS A 1 307 ? 51.927 28.824 19.305 1.00 28.18 307 LYS A O 1
ATOM 2225 N N . ILE A 1 308 ? 50.301 28.867 20.927 1.00 29.23 308 ILE A N 1
ATOM 2226 C CA . ILE A 1 308 ? 49.398 27.922 20.224 1.00 31.23 308 ILE A CA 1
ATOM 2227 C C . ILE A 1 308 ? 49.307 28.283 18.741 1.00 34.69 308 ILE A C 1
ATOM 2228 O O . ILE A 1 308 ? 49.314 27.344 17.883 1.00 31.45 308 ILE A O 1
ATOM 2233 N N . ALA A 1 309 ? 49.181 29.579 18.425 1.00 34.02 309 ALA A N 1
ATOM 2234 C CA . ALA A 1 309 ? 48.903 30.060 17.046 1.00 37.33 309 ALA A CA 1
ATOM 2235 C C . ALA A 1 309 ? 50.052 29.691 16.099 1.00 31.07 309 ALA A C 1
ATOM 2236 O O . ALA A 1 309 ? 49.819 29.534 14.928 1.00 31.70 309 ALA A O 1
ATOM 2238 N N . ASP A 1 310 ? 51.273 29.613 16.603 1.00 29.77 310 ASP A N 1
ATOM 2239 C CA . ASP A 1 310 ? 52.481 29.329 15.798 1.00 31.98 310 ASP A CA 1
ATOM 2240 C C . ASP A 1 310 ? 52.415 27.896 15.267 1.00 30.87 310 ASP A C 1
ATOM 2241 O O . ASP A 1 310 ? 53.121 27.619 14.302 1.00 32.30 310 ASP A O 1
ATOM 2246 N N . VAL A 1 311 ? 51.636 27.018 15.902 1.00 29.11 311 VAL A N 1
ATOM 2247 C CA . VAL A 1 311 ? 51.658 25.585 15.527 1.00 30.54 311 VAL A CA 1
ATOM 2248 C C . VAL A 1 311 ? 50.700 25.392 14.353 1.00 28.59 311 VAL A C 1
ATOM 2249 O O . VAL A 1 311 ? 49.491 25.607 14.509 1.00 33.66 311 VAL A O 1
ATOM 2253 N N . ASP A 1 312 ? 51.231 24.890 13.242 1.00 31.09 312 ASP A N 1
ATOM 2254 C CA . ASP A 1 312 ? 50.468 24.620 12.002 1.00 28.99 312 ASP A CA 1
ATOM 2255 C C . ASP A 1 312 ? 49.687 23.315 12.097 1.00 28.73 312 ASP A C 1
ATOM 2256 O O . ASP A 1 312 ? 48.630 23.255 11.481 1.00 25.16 312 ASP A O 1
ATOM 2261 N N . LEU A 1 313 ? 50.229 22.260 12.729 1.00 25.47 313 LEU A N 1
ATOM 2262 C CA . LEU A 1 313 ? 49.562 20.944 12.760 1.00 24.92 313 LEU A CA 1
ATOM 2263 C C . LEU A 1 313 ? 49.772 20.319 14.132 1.00 23.67 313 LEU A C 1
ATOM 2264 O O . LEU A 1 313 ? 50.882 20.446 14.660 1.00 22.97 313 LEU A O 1
ATOM 2269 N N . TRP A 1 314 ? 48.737 19.653 14.636 1.00 23.61 314 TRP A N 1
ATOM 2270 C CA . TRP A 1 314 ? 48.780 18.876 15.902 1.00 23.25 314 TRP A CA 1
ATOM 2271 C C . TRP A 1 314 ? 48.475 17.432 15.594 1.00 23.42 314 TRP A C 1
ATOM 2272 O O . TRP A 1 314 ? 47.461 17.184 14.919 1.00 21.70 314 TRP A O 1
ATOM 2283 N N . GLU A 1 315 ? 49.300 16.540 16.135 1.00 21.78 315 GLU A N 1
ATOM 2284 C CA . GLU A 1 315 ? 48.939 15.134 16.383 1.00 21.28 315 GLU A CA 1
ATOM 2285 C C . GLU A 1 315 ? 48.783 14.976 17.891 1.00 21.64 315 GLU A C 1
ATOM 2286 O O . GLU A 1 315 ? 49.794 14.936 18.628 1.00 22.15 315 GLU A O 1
ATOM 2292 N N . LEU A 1 316 ? 47.552 14.981 18.360 1.00 21.43 316 LEU A N 1
ATOM 2293 C CA . LEU A 1 316 ? 47.265 14.768 19.783 1.00 21.15 316 LEU A CA 1
ATOM 2294 C C . LEU A 1 316 ? 46.503 13.444 19.886 1.00 18.95 316 LEU A C 1
ATOM 2295 O O . LEU A 1 316 ? 45.449 13.299 19.276 1.00 18.29 316 LEU A O 1
ATOM 2300 N N . ASN A 1 317 ? 47.144 12.454 20.501 1.00 19.54 317 ASN A N 1
ATOM 2301 C CA . ASN A 1 317 ? 46.690 11.043 20.434 1.00 19.88 317 ASN A CA 1
ATOM 2302 C C . ASN A 1 317 ? 45.209 10.950 20.793 1.00 21.06 317 ASN A C 1
ATOM 2303 O O . ASN A 1 317 ? 44.812 11.527 21.842 1.00 22.08 317 ASN A O 1
ATOM 2308 N N . GLU A 1 318 ? 44.451 10.204 19.988 1.00 20.72 318 GLU A N 1
ATOM 2309 C CA . GLU A 1 318 ? 43.010 9.979 20.236 1.00 20.82 318 GLU A CA 1
ATOM 2310 C C . GLU A 1 318 ? 42.840 8.766 21.156 1.00 19.38 318 GLU A C 1
ATOM 2311 O O . GLU A 1 318 ? 42.257 7.772 20.708 1.00 21.11 318 GLU A O 1
ATOM 2317 N N . ALA A 1 319 ? 43.312 8.826 22.401 1.00 19.64 319 ALA A N 1
ATOM 2318 C CA . ALA A 1 319 ? 43.129 7.703 23.354 1.00 21.46 319 ALA A CA 1
ATOM 2319 C C . ALA A 1 319 ? 41.632 7.483 23.562 1.00 19.48 319 ALA A C 1
ATOM 2320 O O . ALA A 1 319 ? 41.138 6.383 23.394 1.00 19.42 319 ALA A O 1
ATOM 2322 N N . PHE A 1 320 ? 40.918 8.582 23.786 1.00 20.44 320 PHE A N 1
ATOM 2323 C CA . PHE A 1 320 ? 39.453 8.622 23.992 1.00 20.40 320 PHE A CA 1
ATOM 2324 C C . PHE A 1 320 ? 38.956 9.990 23.497 1.00 20.40 320 PHE A C 1
ATOM 2325 O O . PHE A 1 320 ? 39.648 10.996 23.710 1.00 21.42 320 PHE A O 1
ATOM 2333 N N . ALA A 1 321 ? 37.834 10.020 22.785 1.00 22.78 321 ALA A N 1
ATOM 2334 C CA . ALA A 1 321 ? 37.183 11.274 22.332 1.00 23.63 321 ALA A CA 1
ATOM 2335 C C . ALA A 1 321 ? 37.025 12.222 23.537 1.00 22.27 321 ALA A C 1
ATOM 2336 O O . ALA A 1 321 ? 37.280 13.406 23.411 1.00 22.81 321 ALA A O 1
ATOM 2338 N N . SER A 1 322 ? 36.659 11.710 24.708 1.00 23.96 322 SER A N 1
ATOM 2339 C CA . SER A 1 322 ? 36.448 12.562 25.907 1.00 22.84 322 SER A CA 1
ATOM 2340 C C . SER A 1 322 ? 37.694 13.413 26.154 1.00 22.42 322 SER A C 1
ATOM 2341 O O . SER A 1 322 ? 37.588 14.638 26.156 1.00 21.63 322 SER A O 1
ATOM 2344 N N . GLN A 1 323 ? 38.860 12.802 26.294 1.00 21.66 323 GLN A N 1
ATOM 2345 C CA . GLN A 1 323 ? 40.071 13.579 26.657 1.00 22.97 323 GLN A CA 1
ATOM 2346 C C . GLN A 1 323 ? 40.599 14.331 25.428 1.00 23.42 323 GLN A C 1
ATOM 2347 O O . GLN A 1 323 ? 41.151 15.440 25.603 1.00 23.93 323 GLN A O 1
ATOM 2353 N N . CYS A 1 324 ? 40.450 13.764 24.231 1.00 24.33 324 CYS A N 1
ATOM 2354 C CA . CYS A 1 324 ? 41.017 14.368 22.996 1.00 24.58 324 CYS A CA 1
ATOM 2355 C C . CYS A 1 324 ? 40.262 15.691 22.706 1.00 23.66 324 CYS A C 1
ATOM 2356 O O . CYS A 1 324 ? 40.914 16.715 22.427 1.00 22.90 324 CYS A O 1
ATOM 2359 N N . LEU A 1 325 ? 38.941 15.701 22.907 1.00 24.67 325 LEU A N 1
ATOM 2360 C CA . LEU A 1 325 ? 38.112 16.941 22.853 1.00 25.39 325 LEU A CA 1
ATOM 2361 C C . LEU A 1 325 ? 38.521 17.906 23.963 1.00 25.39 325 LEU A C 1
ATOM 2362 O O . LEU A 1 325 ? 38.721 19.106 23.668 1.00 27.87 325 LEU A O 1
ATOM 2367 N N . TYR A 1 326 ? 38.714 17.420 25.189 1.00 26.92 326 TYR A N 1
ATOM 2368 C CA . TYR A 1 326 ? 38.997 18.340 26.309 1.00 25.87 326 TYR A CA 1
ATOM 2369 C C . TYR A 1 326 ? 40.273 19.105 25.967 1.00 26.08 326 TYR A C 1
ATOM 2370 O O . TYR A 1 326 ? 40.338 20.337 26.190 1.00 25.01 326 TYR A O 1
ATOM 2379 N N . CYS A 1 327 ? 41.321 18.380 25.560 1.00 22.92 327 CYS A N 1
ATOM 2380 C CA . CYS A 1 327 ? 42.649 18.994 25.305 1.00 23.52 327 CYS A CA 1
ATOM 2381 C C . CYS A 1 327 ? 42.494 20.006 24.161 1.00 24.05 327 CYS A C 1
ATOM 2382 O O . CYS A 1 327 ? 43.037 21.139 24.268 1.00 26.84 327 CYS A O 1
ATOM 2385 N N . ARG A 1 328 ? 41.810 19.631 23.085 1.00 21.82 328 ARG A N 1
ATOM 2386 C CA . ARG A 1 328 ? 41.697 20.521 21.898 1.00 24.50 328 ARG A CA 1
ATOM 2387 C C . ARG A 1 328 ? 41.115 21.874 22.337 1.00 24.88 328 ARG A C 1
ATOM 2388 O O . ARG A 1 328 ? 41.676 22.897 21.972 1.00 26.84 328 ARG A O 1
ATOM 2396 N N . ASP A 1 329 ? 40.065 21.844 23.155 1.00 23.76 329 ASP A N 1
ATOM 2397 C CA . ASP A 1 329 ? 39.244 23.044 23.474 1.00 28.38 329 ASP A CA 1
ATOM 2398 C C . ASP A 1 329 ? 39.881 23.796 24.632 1.00 29.88 329 ASP A C 1
ATOM 2399 O O . ASP A 1 329 ? 39.882 25.017 24.565 1.00 29.96 329 ASP A O 1
ATOM 2404 N N . ARG A 1 330 ? 40.510 23.101 25.583 1.00 27.51 330 ARG A N 1
ATOM 2405 C CA . ARG A 1 330 ? 41.199 23.765 26.702 1.00 28.61 330 ARG A CA 1
ATOM 2406 C C . ARG A 1 330 ? 42.412 24.497 26.132 1.00 28.98 330 ARG A C 1
ATOM 2407 O O . ARG A 1 330 ? 42.702 25.621 26.566 1.00 23.58 330 ARG A O 1
ATOM 2415 N N . LEU A 1 331 ? 43.101 23.902 25.161 1.00 27.50 331 LEU A N 1
ATOM 2416 C CA . LEU A 1 331 ? 44.292 24.539 24.571 1.00 28.87 331 LEU A CA 1
ATOM 2417 C C . LEU A 1 331 ? 43.869 25.543 23.480 1.00 28.79 331 LEU A C 1
ATOM 2418 O O . LEU A 1 331 ? 44.767 26.273 22.993 1.00 31.51 331 LEU A O 1
ATOM 2423 N N . GLU A 1 332 ? 42.584 25.588 23.101 1.00 30.85 332 GLU A N 1
ATOM 2424 C CA . GLU A 1 332 ? 42.011 26.523 22.081 1.00 33.32 332 GLU A CA 1
ATOM 2425 C C . GLU A 1 332 ? 42.676 26.254 20.731 1.00 31.80 332 GLU A C 1
ATOM 2426 O O . GLU A 1 332 ? 43.082 27.185 20.059 1.00 30.91 332 GLU A O 1
ATOM 2432 N N . ILE A 1 333 ? 42.782 24.986 20.340 1.00 29.17 333 ILE A N 1
ATOM 2433 C CA . ILE A 1 333 ? 43.418 24.612 19.057 1.00 28.45 333 ILE A CA 1
ATOM 2434 C C . ILE A 1 333 ? 42.319 24.569 18.006 1.00 26.49 333 ILE A C 1
ATOM 2435 O O . ILE A 1 333 ? 41.293 23.975 18.259 1.00 26.73 333 ILE A O 1
ATOM 2440 N N . ASP A 1 334 ? 42.607 25.090 16.824 1.00 27.52 334 ASP A N 1
ATOM 2441 C CA . ASP A 1 334 ? 41.696 25.033 15.656 1.00 27.53 334 ASP A CA 1
ATOM 2442 C C . ASP A 1 334 ? 41.574 23.573 15.220 1.00 28.27 334 ASP A C 1
ATOM 2443 O O . ASP A 1 334 ? 42.604 22.978 14.822 1.00 26.81 334 ASP A O 1
ATOM 2448 N N . ASN A 1 335 ? 40.357 23.046 15.255 1.00 25.08 335 ASN A N 1
ATOM 2449 C CA . ASN A 1 335 ? 40.014 21.682 14.793 1.00 27.13 335 ASN A CA 1
ATOM 2450 C C . ASN A 1 335 ? 40.537 21.432 13.371 1.00 27.27 335 ASN A C 1
ATOM 2451 O O . ASN A 1 335 ? 40.745 20.269 13.036 1.00 25.28 335 ASN A O 1
ATOM 2456 N N . GLU A 1 336 ? 40.681 22.466 12.534 1.00 29.34 336 GLU A N 1
ATOM 2457 C CA . GLU A 1 336 ? 41.121 22.295 11.129 1.00 28.48 336 GLU A CA 1
ATOM 2458 C C . GLU A 1 336 ? 42.606 21.908 11.123 1.00 27.80 336 GLU A C 1
ATOM 2459 O O . GLU A 1 336 ? 43.063 21.425 10.087 1.00 27.62 336 GLU A O 1
ATOM 2465 N N . LYS A 1 337 ? 43.323 22.164 12.214 1.00 26.65 337 LYS A N 1
ATOM 2466 C CA . LYS A 1 337 ? 44.783 21.922 12.333 1.00 27.38 337 LYS A CA 1
ATOM 2467 C C . LYS A 1 337 ? 45.055 20.714 13.244 1.00 25.94 337 LYS A C 1
ATOM 2468 O O . LYS A 1 337 ? 46.212 20.487 13.617 1.00 23.18 337 LYS A O 1
ATOM 2474 N N . TYR A 1 338 ? 44.024 19.962 13.599 1.00 24.81 338 TYR A N 1
ATOM 2475 C CA . TYR A 1 338 ? 44.073 19.011 14.743 1.00 25.92 338 TYR A CA 1
ATOM 2476 C C . TYR A 1 338 ? 43.765 17.613 14.227 1.00 21.95 338 TYR A C 1
ATOM 2477 O O . TYR A 1 338 ? 42.641 17.457 13.792 1.00 23.06 338 TYR A O 1
ATOM 2486 N N . ASN A 1 339 ? 44.704 16.656 14.306 1.00 22.63 339 ASN A N 1
ATOM 2487 C CA . ASN A 1 339 ? 44.463 15.263 13.855 1.00 22.92 339 ASN A CA 1
ATOM 2488 C C . ASN A 1 339 ? 43.779 15.308 12.481 1.00 23.14 339 ASN A C 1
ATOM 2489 O O . ASN A 1 339 ? 42.713 14.711 12.301 1.00 22.20 339 ASN A O 1
ATOM 2494 N N . VAL A 1 340 ? 44.431 15.963 11.528 1.00 25.52 340 VAL A N 1
ATOM 2495 C CA . VAL A 1 340 ? 43.868 16.273 10.188 1.00 25.06 340 VAL A CA 1
ATOM 2496 C C . VAL A 1 340 ? 43.642 14.994 9.392 1.00 24.14 340 VAL A C 1
ATOM 2497 O O . VAL A 1 340 ? 42.767 15.027 8.524 1.00 23.72 340 VAL A O 1
ATOM 2501 N N . ASN A 1 341 ? 44.297 13.882 9.736 1.00 24.41 341 ASN A N 1
ATOM 2502 C CA . ASN A 1 341 ? 44.098 12.586 9.033 1.00 26.08 341 ASN A CA 1
ATOM 2503 C C . ASN A 1 341 ? 43.492 11.562 10.003 1.00 25.77 341 ASN A C 1
ATOM 2504 O O . ASN A 1 341 ? 43.602 10.334 9.753 1.00 26.73 341 ASN A O 1
ATOM 2509 N N . GLY A 1 342 ? 42.879 12.033 11.083 1.00 26.11 342 GLY A N 1
ATOM 2510 C CA . GLY A 1 342 ? 42.272 11.140 12.090 1.00 23.27 342 GLY A CA 1
ATOM 2511 C C . GLY A 1 342 ? 43.339 10.467 12.947 1.00 21.61 342 GLY A C 1
ATOM 2512 O O . GLY A 1 342 ? 44.479 10.949 13.023 1.00 21.44 342 GLY A O 1
ATOM 2513 N N . GLY A 1 343 ? 42.994 9.370 13.588 1.00 20.02 343 GLY A N 1
ATOM 2514 C CA . GLY A 1 343 ? 43.932 8.769 14.535 1.00 21.99 343 GLY A CA 1
ATOM 2515 C C . GLY A 1 343 ? 43.391 7.539 15.223 1.00 21.10 343 GLY A C 1
ATOM 2516 O O . GLY A 1 343 ? 42.617 6.783 14.598 1.00 22.08 343 GLY A O 1
ATOM 2517 N N . SER A 1 344 ? 43.849 7.340 16.458 1.00 21.20 344 SER A N 1
ATOM 2518 C CA . SER A 1 344 ? 43.783 6.053 17.208 1.00 22.18 344 SER A CA 1
ATOM 2519 C C . SER A 1 344 ? 42.338 5.581 17.403 1.00 19.00 344 SER A C 1
ATOM 2520 O O . SER A 1 344 ? 42.130 4.404 17.585 1.00 20.12 344 SER A O 1
ATOM 2523 N N . ILE A 1 345 ? 41.346 6.471 17.386 1.00 20.26 345 ILE A N 1
ATOM 2524 C CA . ILE A 1 345 ? 39.925 6.022 17.496 1.00 22.62 345 ILE A CA 1
ATOM 2525 C C . ILE A 1 345 ? 39.641 5.155 16.276 1.00 20.92 345 ILE A C 1
ATOM 2526 O O . ILE A 1 345 ? 38.960 4.120 16.437 1.00 22.12 345 ILE A O 1
ATOM 2531 N N . ALA A 1 346 ? 40.237 5.512 15.122 1.00 21.32 346 ALA A N 1
ATOM 2532 C CA . ALA A 1 346 ? 40.013 4.807 13.830 1.00 21.51 346 ALA A CA 1
ATOM 2533 C C . ALA A 1 346 ? 40.957 3.616 13.722 1.00 21.74 346 ALA A C 1
ATOM 2534 O O . ALA A 1 346 ? 40.498 2.567 13.295 1.00 22.60 346 ALA A O 1
ATOM 2536 N N . ILE A 1 347 ? 42.238 3.758 14.103 1.00 21.00 347 ILE A N 1
ATOM 2537 C CA . ILE A 1 347 ? 43.235 2.698 13.770 1.00 21.30 347 ILE A CA 1
ATOM 2538 C C . ILE A 1 347 ? 43.815 2.011 14.998 1.00 21.01 347 ILE A C 1
ATOM 2539 O O . ILE A 1 347 ? 44.528 1.026 14.797 1.00 21.92 347 ILE A O 1
ATOM 2544 N N . GLY A 1 348 ? 43.542 2.483 16.218 1.00 21.20 348 GLY A N 1
ATOM 2545 C CA . GLY A 1 348 ? 44.118 1.873 17.432 1.00 21.41 348 GLY A CA 1
ATOM 2546 C C . GLY A 1 348 ? 45.356 2.575 17.984 1.00 22.79 348 GLY A C 1
ATOM 2547 O O . GLY A 1 348 ? 46.011 3.379 17.271 1.00 20.43 348 GLY A O 1
ATOM 2548 N N . HIS A 1 349 ? 45.693 2.214 19.221 1.00 21.38 349 HIS A N 1
ATOM 2549 C CA . HIS A 1 349 ? 46.751 2.807 20.065 1.00 21.37 349 HIS A CA 1
ATOM 2550 C C . HIS A 1 349 ? 47.588 1.665 20.627 1.00 22.64 349 HIS A C 1
ATOM 2551 O O . HIS A 1 349 ? 47.412 1.287 21.781 1.00 21.46 349 HIS A O 1
ATOM 2558 N N . PRO A 1 350 ? 48.520 1.087 19.835 1.00 20.40 350 PRO A N 1
ATOM 2559 C CA . PRO A 1 350 ? 49.500 0.158 20.368 1.00 19.44 350 PRO A CA 1
ATOM 2560 C C . PRO A 1 350 ? 50.482 1.035 21.145 1.00 18.61 350 PRO A C 1
ATOM 2561 O O . PRO A 1 350 ? 51.323 1.702 20.506 1.00 17.80 350 PRO A O 1
ATOM 2565 N N . PHE A 1 351 ? 50.302 1.093 22.474 1.00 17.58 351 PHE A N 1
ATOM 2566 C CA . PHE A 1 351 ? 50.888 2.120 23.376 1.00 20.07 351 PHE A CA 1
ATOM 2567 C C . PHE A 1 351 ? 52.296 2.530 22.933 1.00 19.84 351 PHE A C 1
ATOM 2568 O O . PHE A 1 351 ? 52.465 3.699 22.612 1.00 20.11 351 PHE A O 1
ATOM 2576 N N . GLY A 1 352 ? 53.268 1.619 22.892 1.00 16.41 352 GLY A N 1
ATOM 2577 C CA . GLY A 1 352 ? 54.670 2.008 22.654 1.00 18.23 352 GLY A CA 1
ATOM 2578 C C . GLY A 1 352 ? 54.942 2.642 21.281 1.00 18.62 352 GLY A C 1
ATOM 2579 O O . GLY A 1 352 ? 55.897 3.458 21.176 1.00 18.77 352 GLY A O 1
ATOM 2580 N N . MET A 1 353 ? 54.161 2.338 20.244 1.00 18.18 353 MET A N 1
ATOM 2581 C CA . MET A 1 353 ? 54.518 2.735 18.854 1.00 17.78 353 MET A CA 1
ATOM 2582 C C . MET A 1 353 ? 53.818 4.032 18.493 1.00 17.23 353 MET A C 1
ATOM 2583 O O . MET A 1 353 ? 54.335 4.765 17.651 1.00 18.95 353 MET A O 1
ATOM 2588 N N . THR A 1 354 ? 52.714 4.362 19.142 1.00 16.15 354 THR A N 1
ATOM 2589 C CA . THR A 1 354 ? 51.905 5.529 18.768 1.00 16.84 354 THR A CA 1
ATOM 2590 C C . THR A 1 354 ? 52.755 6.788 18.578 1.00 16.25 354 THR A C 1
ATOM 2591 O O . THR A 1 354 ? 52.561 7.459 17.524 1.00 18.25 354 THR A O 1
ATOM 2595 N N . GLY A 1 355 ? 53.569 7.172 19.552 1.00 15.71 355 GLY A N 1
ATOM 2596 C CA . GLY A 1 355 ? 54.338 8.420 19.486 1.00 16.29 355 GLY A CA 1
ATOM 2597 C C . GLY A 1 355 ? 55.203 8.473 18.229 1.00 16.96 355 GLY A C 1
ATOM 2598 O O . GLY A 1 355 ? 55.332 9.563 17.645 1.00 19.07 355 GLY A O 1
ATOM 2599 N N . SER A 1 356 ? 55.800 7.349 17.819 1.00 17.72 356 SER A N 1
ATOM 2600 C CA . SER A 1 356 ? 56.688 7.282 16.635 1.00 17.21 356 SER A CA 1
ATOM 2601 C C . SER A 1 356 ? 55.813 7.342 15.384 1.00 18.13 356 SER A C 1
ATOM 2602 O O . SER A 1 356 ? 56.146 8.114 14.444 1.00 16.85 356 SER A O 1
ATOM 2605 N N . ARG A 1 357 ? 54.636 6.699 15.417 1.00 17.33 357 ARG A N 1
ATOM 2606 C CA . ARG A 1 357 ? 53.718 6.781 14.264 1.00 19.41 357 ARG A CA 1
ATOM 2607 C C . ARG A 1 357 ? 53.329 8.252 14.047 1.00 19.42 357 ARG A C 1
ATOM 2608 O O . ARG A 1 357 ? 53.277 8.693 12.873 1.00 18.26 357 ARG A O 1
ATOM 2616 N N . GLN A 1 358 ? 53.031 8.966 15.140 1.00 20.34 358 GLN A N 1
ATOM 2617 C CA . GLN A 1 358 ? 52.548 10.371 15.079 1.00 19.05 358 GLN A CA 1
ATOM 2618 C C . GLN A 1 358 ? 53.652 11.236 14.490 1.00 20.19 358 GLN A C 1
ATOM 2619 O O . GLN A 1 358 ? 53.345 12.157 13.654 1.00 19.15 358 GLN A O 1
ATOM 2625 N N . VAL A 1 359 ? 54.885 11.016 14.944 1.00 18.74 359 VAL A N 1
ATOM 2626 C CA . VAL A 1 359 ? 56.053 11.803 14.442 1.00 20.04 359 VAL A CA 1
ATOM 2627 C C . VAL A 1 359 ? 56.162 11.569 12.924 1.00 20.33 359 VAL A C 1
ATOM 2628 O O . VAL A 1 359 ? 56.282 12.574 12.174 1.00 21.60 359 VAL A O 1
ATOM 2632 N N . GLY A 1 360 ? 56.163 10.304 12.489 1.00 20.93 360 GLY A N 1
ATOM 2633 C CA . GLY A 1 360 ? 56.402 9.939 11.089 1.00 19.98 360 GLY A CA 1
ATOM 2634 C C . GLY A 1 360 ? 55.321 10.503 10.190 1.00 20.08 360 GLY A C 1
ATOM 2635 O O . GLY A 1 360 ? 55.628 10.882 9.054 1.00 20.40 360 GLY A O 1
ATOM 2636 N N . HIS A 1 361 ? 54.089 10.556 10.688 1.00 17.23 361 HIS A N 1
ATOM 2637 C CA . HIS A 1 361 ? 52.957 11.065 9.898 1.00 19.11 361 HIS A CA 1
ATOM 2638 C C . HIS A 1 361 ? 52.997 12.599 9.886 1.00 19.31 361 HIS A C 1
ATOM 2639 O O . HIS A 1 361 ? 52.807 13.219 8.824 1.00 20.57 361 HIS A O 1
ATOM 2646 N N . LEU A 1 362 ? 53.227 13.184 11.033 1.00 21.47 362 LEU A N 1
ATOM 2647 C CA . LEU A 1 362 ? 53.278 14.653 11.171 1.00 23.17 362 LEU A CA 1
ATOM 2648 C C . LEU A 1 362 ? 54.340 15.234 10.230 1.00 23.33 362 LEU A C 1
ATOM 2649 O O . LEU A 1 362 ? 54.047 16.251 9.604 1.00 22.42 362 LEU A O 1
ATOM 2654 N N . VAL A 1 363 ? 55.546 14.670 10.186 1.00 22.19 363 VAL A N 1
ATOM 2655 C CA . VAL A 1 363 ? 56.637 15.310 9.393 1.00 24.68 363 VAL A CA 1
ATOM 2656 C C . VAL A 1 363 ? 56.214 15.259 7.916 1.00 25.65 363 VAL A C 1
ATOM 2657 O O . VAL A 1 363 ? 56.442 16.246 7.200 1.00 24.11 363 VAL A O 1
ATOM 2661 N N . ARG A 1 364 ? 55.530 14.192 7.496 1.00 25.18 364 ARG A N 1
ATOM 2662 C CA . ARG A 1 364 ? 55.078 14.036 6.096 1.00 25.06 364 ARG A CA 1
ATOM 2663 C C . ARG A 1 364 ? 53.987 15.066 5.788 1.00 27.90 364 ARG A C 1
ATOM 2664 O O . ARG A 1 364 ? 54.095 15.721 4.737 1.00 26.62 364 ARG A O 1
ATOM 2672 N N . GLU A 1 365 ? 53.007 15.222 6.675 1.00 24.81 365 GLU A N 1
ATOM 2673 C CA . GLU A 1 365 ? 51.870 16.164 6.486 1.00 26.34 365 GLU A CA 1
ATOM 2674 C C . GLU A 1 365 ? 52.392 17.619 6.484 1.00 28.44 365 GLU A C 1
ATOM 2675 O O . GLU A 1 365 ? 51.888 18.443 5.645 1.00 28.05 365 GLU A O 1
ATOM 2681 N N . LEU A 1 366 ? 53.330 17.965 7.369 1.00 24.12 366 LEU A N 1
ATOM 2682 C CA . LEU A 1 366 ? 53.978 19.304 7.350 1.00 27.72 366 LEU A CA 1
ATOM 2683 C C . LEU A 1 366 ? 54.582 19.560 5.959 1.00 29.76 366 LEU A C 1
ATOM 2684 O O . LEU A 1 366 ? 54.332 20.644 5.414 1.00 30.84 366 LEU A O 1
ATOM 2689 N N . HIS A 1 367 ? 55.344 18.610 5.418 1.00 30.99 367 HIS A N 1
ATOM 2690 C CA . HIS A 1 367 ? 55.989 18.716 4.083 1.00 33.22 367 HIS A CA 1
ATOM 2691 C C . HIS A 1 367 ? 54.902 18.850 2.995 1.00 34.34 367 HIS A C 1
ATOM 2692 O O . HIS A 1 367 ? 54.999 19.773 2.172 1.00 31.42 367 HIS A O 1
ATOM 2699 N N . ARG A 1 368 ? 53.862 18.015 3.028 1.00 30.50 368 ARG A N 1
ATOM 2700 C CA . ARG A 1 368 ? 52.794 17.957 1.993 1.00 34.17 368 ARG A CA 1
ATOM 2701 C C . ARG A 1 368 ? 52.017 19.280 1.942 1.00 33.33 368 ARG A C 1
ATOM 2702 O O . ARG A 1 368 ? 51.761 19.736 0.865 1.00 34.15 368 ARG A O 1
ATOM 2710 N N . ARG A 1 369 ? 51.664 19.857 3.081 1.00 31.10 369 ARG A N 1
ATOM 2711 C CA . ARG A 1 369 ? 50.895 21.116 3.215 1.00 33.68 369 ARG A CA 1
ATOM 2712 C C . ARG A 1 369 ? 51.826 22.343 3.191 1.00 33.33 369 ARG A C 1
ATOM 2713 O O . ARG A 1 369 ? 51.336 23.437 3.463 1.00 34.61 369 ARG A O 1
ATOM 2721 N N . ASN A 1 370 ? 53.124 22.154 2.951 1.00 34.55 370 ASN A N 1
ATOM 2722 C CA . ASN A 1 370 ? 54.158 23.224 3.023 1.00 37.93 370 ASN A CA 1
ATOM 2723 C C . ASN A 1 370 ? 53.976 24.053 4.309 1.00 36.92 370 ASN A C 1
ATOM 2724 O O . ASN A 1 370 ? 53.894 25.287 4.242 1.00 34.82 370 ASN A O 1
ATOM 2729 N N . LEU A 1 371 ? 53.960 23.405 5.468 1.00 30.33 371 LEU A N 1
ATOM 2730 C CA . LEU A 1 371 ? 53.791 24.057 6.786 1.00 30.09 371 LEU A CA 1
ATOM 2731 C C . LEU A 1 371 ? 55.108 23.991 7.550 1.00 27.68 371 LEU A C 1
ATOM 2732 O O . LEU A 1 371 ? 56.032 23.333 7.088 1.00 28.89 371 LEU A O 1
ATOM 2737 N N . ARG A 1 372 ? 55.188 24.688 8.670 1.00 26.65 372 ARG A N 1
ATOM 2738 C CA . ARG A 1 372 ? 56.453 24.862 9.398 1.00 26.66 372 ARG A CA 1
ATOM 2739 C C . ARG A 1 372 ? 56.492 24.041 10.698 1.00 24.72 372 ARG A C 1
ATOM 2740 O O . ARG A 1 372 ? 57.367 23.177 10.818 1.00 27.86 372 ARG A O 1
ATOM 2748 N N . TYR A 1 373 ? 55.662 24.365 11.672 1.00 27.20 373 TYR A N 1
ATOM 2749 C CA . TYR A 1 373 ? 55.748 23.777 13.041 1.00 27.08 373 TYR A CA 1
ATOM 2750 C C . TYR A 1 373 ? 54.625 22.768 13.279 1.00 25.53 373 TYR A C 1
ATOM 2751 O O . TYR A 1 373 ? 53.441 23.039 13.000 1.00 25.25 373 TYR A O 1
ATOM 2760 N N . GLY A 1 374 ? 54.979 21.605 13.826 1.00 23.58 374 GLY A N 1
ATOM 2761 C CA . GLY A 1 374 ? 53.965 20.643 14.274 1.00 22.30 374 GLY A CA 1
ATOM 2762 C C . GLY A 1 374 ? 54.294 20.108 15.647 1.00 21.67 374 GLY A C 1
ATOM 2763 O O . GLY A 1 374 ? 55.478 20.085 16.029 1.00 23.19 374 GLY A O 1
ATOM 2764 N N . VAL A 1 375 ? 53.280 19.676 16.375 1.00 21.21 375 VAL A N 1
ATOM 2765 C CA . VAL A 1 375 ? 53.433 19.148 17.758 1.00 22.08 375 VAL A CA 1
ATOM 2766 C C . VAL A 1 375 ? 52.854 17.736 17.788 1.00 23.38 375 VAL A C 1
ATOM 2767 O O . VAL A 1 375 ? 51.746 17.541 17.285 1.00 22.96 375 VAL A O 1
ATOM 2771 N N . VAL A 1 376 ? 53.615 16.783 18.331 1.00 20.59 376 VAL A N 1
ATOM 2772 C CA . VAL A 1 376 ? 53.072 15.462 18.699 1.00 20.04 376 VAL A CA 1
ATOM 2773 C C . VAL A 1 376 ? 52.880 15.474 20.209 1.00 19.97 376 VAL A C 1
ATOM 2774 O O . VAL A 1 376 ? 53.856 15.732 20.956 1.00 18.82 376 VAL A O 1
ATOM 2778 N N . THR A 1 377 ? 51.667 15.193 20.678 1.00 18.80 377 THR A N 1
ATOM 2779 C CA . THR A 1 377 ? 51.448 15.236 22.135 1.00 18.95 377 THR A CA 1
ATOM 2780 C C . THR A 1 377 ? 50.466 14.137 22.479 1.00 19.48 377 THR A C 1
ATOM 2781 O O . THR A 1 377 ? 49.700 13.743 21.591 1.00 21.41 377 THR A O 1
ATOM 2785 N N . MET A 1 378 ? 50.513 13.648 23.706 1.00 19.45 378 MET A N 1
ATOM 2786 C CA . MET A 1 378 ? 49.574 12.595 24.142 1.00 19.61 378 MET A CA 1
ATOM 2787 C C . MET A 1 378 ? 49.434 12.626 25.648 1.00 18.73 378 MET A C 1
ATOM 2788 O O . MET A 1 378 ? 50.421 12.967 26.356 1.00 18.18 378 MET A O 1
ATOM 2793 N N . CYS A 1 379 ? 48.254 12.221 26.093 1.00 17.88 379 CYS A N 1
ATOM 2794 C CA . CYS A 1 379 ? 48.029 11.789 27.484 1.00 20.69 379 CYS A CA 1
ATOM 2795 C C . CYS A 1 379 ? 48.765 10.467 27.718 1.00 21.21 379 CYS A C 1
ATOM 2796 O O . CYS A 1 379 ? 49.045 9.718 26.735 1.00 18.63 379 CYS A O 1
ATOM 2799 N N . VAL A 1 380 ? 49.031 10.180 28.997 1.00 20.91 380 VAL A N 1
ATOM 2800 C CA . VAL A 1 380 ? 49.829 8.998 29.430 1.00 21.34 380 VAL A CA 1
ATOM 2801 C C . VAL A 1 380 ? 49.189 8.392 30.668 1.00 20.46 380 VAL A C 1
ATOM 2802 O O . VAL A 1 380 ? 49.068 9.105 31.678 1.00 19.07 380 VAL A O 1
ATOM 2806 N N . GLY A 1 381 ? 48.886 7.105 30.597 1.00 20.74 381 GLY A N 1
ATOM 2807 C CA . GLY A 1 381 ? 48.455 6.306 31.748 1.00 21.43 381 GLY A CA 1
ATOM 2808 C C . GLY A 1 381 ? 49.371 6.577 32.926 1.00 22.81 381 GLY A C 1
ATOM 2809 O O . GLY A 1 381 ? 50.623 6.487 32.736 1.00 22.47 381 GLY A O 1
ATOM 2810 N N . GLY A 1 382 ? 48.795 6.863 34.103 1.00 19.95 382 GLY A N 1
ATOM 2811 C CA . GLY A 1 382 ? 49.574 7.177 35.314 1.00 21.18 382 GLY A CA 1
ATOM 2812 C C . GLY A 1 382 ? 49.523 8.651 35.646 1.00 19.62 382 GLY A C 1
ATOM 2813 O O . GLY A 1 382 ? 49.979 9.017 36.758 1.00 21.97 382 GLY A O 1
ATOM 2814 N N . GLY A 1 383 ? 49.000 9.471 34.727 1.00 20.75 383 GLY A N 1
ATOM 2815 C CA . GLY A 1 383 ? 48.801 10.909 34.952 1.00 20.87 383 GLY A CA 1
ATOM 2816 C C . GLY A 1 383 ? 49.916 11.744 34.380 1.00 20.72 383 GLY A C 1
ATOM 2817 O O . GLY A 1 383 ? 50.628 12.395 35.139 1.00 21.26 383 GLY A O 1
ATOM 2818 N N . MET A 1 384 ? 50.109 11.700 33.058 1.00 22.81 384 MET A N 1
ATOM 2819 C CA . MET A 1 384 ? 51.138 12.570 32.444 1.00 20.77 384 MET A CA 1
ATOM 2820 C C . MET A 1 384 ? 50.671 13.055 31.084 1.00 18.02 384 MET A C 1
ATOM 2821 O O . MET A 1 384 ? 49.786 12.441 30.456 1.00 19.03 384 MET A O 1
ATOM 2826 N N . GLY A 1 385 ? 51.306 14.126 30.649 1.00 20.52 385 GLY A N 1
ATOM 2827 C CA . GLY A 1 385 ? 51.361 14.564 29.250 1.00 21.41 385 GLY A CA 1
ATOM 2828 C C . GLY A 1 385 ? 52.798 14.610 28.752 1.00 20.95 385 GLY A C 1
ATOM 2829 O O . GLY A 1 385 ? 53.721 14.948 29.534 1.00 20.83 385 GLY A O 1
ATOM 2830 N N . ALA A 1 386 ? 52.971 14.262 27.482 1.00 19.94 386 ALA A N 1
ATOM 2831 C CA . ALA A 1 386 ? 54.227 14.413 26.726 1.00 20.86 386 ALA A CA 1
ATOM 2832 C C . ALA A 1 386 ? 53.920 15.222 25.465 1.00 20.42 386 ALA A C 1
ATOM 2833 O O . ALA A 1 386 ? 52.833 15.069 24.915 1.00 21.02 386 ALA A O 1
ATOM 2835 N N . SER A 1 387 ? 54.869 16.068 25.052 1.00 21.33 387 SER A N 1
ATOM 2836 C CA . SER A 1 387 ? 54.740 17.028 23.931 1.00 19.96 387 SER A CA 1
ATOM 2837 C C . SER A 1 387 ? 56.110 17.160 23.281 1.00 20.11 387 SER A C 1
ATOM 2838 O O . SER A 1 387 ? 57.089 17.313 24.016 1.00 20.72 387 SER A O 1
ATOM 2841 N N . GLY A 1 388 ? 56.157 16.998 21.956 1.00 19.93 388 GLY A N 1
ATOM 2842 C CA . GLY A 1 388 ? 57.351 17.214 21.131 1.00 21.08 388 GLY A CA 1
ATOM 2843 C C . GLY A 1 388 ? 57.091 18.215 20.009 1.00 19.47 388 GLY A C 1
ATOM 2844 O O . GLY A 1 388 ? 55.988 18.181 19.397 1.00 19.92 388 GLY A O 1
ATOM 2845 N N . LEU A 1 389 ? 58.074 19.072 19.725 1.00 20.86 389 LEU A N 1
ATOM 2846 C CA . LEU A 1 389 ? 57.987 20.083 18.635 1.00 20.40 389 LEU A CA 1
ATOM 2847 C C . LEU A 1 389 ? 58.922 19.674 17.500 1.00 20.38 389 LEU A C 1
ATOM 2848 O O . LEU A 1 389 ? 60.101 19.386 17.781 1.00 20.29 389 LEU A O 1
ATOM 2853 N N . PHE A 1 390 ? 58.386 19.676 16.275 1.00 19.85 390 PHE A N 1
ATOM 2854 C CA . PHE A 1 390 ? 59.076 19.382 15.005 1.00 20.17 390 PHE A CA 1
ATOM 2855 C C . PHE A 1 390 ? 58.919 20.594 14.088 1.00 21.27 390 PHE A C 1
ATOM 2856 O O . PHE A 1 390 ? 57.871 21.273 14.129 1.00 22.00 390 PHE A O 1
ATOM 2864 N N . GLU A 1 391 ? 59.947 20.858 13.294 1.00 22.93 391 GLU A N 1
ATOM 2865 C CA . GLU A 1 391 ? 59.942 21.953 12.309 1.00 23.94 391 GLU A CA 1
ATOM 2866 C C . GLU A 1 391 ? 60.373 21.389 10.960 1.00 23.21 391 GLU A C 1
ATOM 2867 O O . GLU A 1 391 ? 61.518 20.864 10.846 1.00 23.05 391 GLU A O 1
ATOM 2873 N N . ALA A 1 392 ? 59.513 21.484 9.946 1.00 23.44 392 ALA A N 1
ATOM 2874 C CA . ALA A 1 392 ? 59.840 21.042 8.569 1.00 26.99 392 ALA A CA 1
ATOM 2875 C C . ALA A 1 392 ? 61.101 21.791 8.096 1.00 30.42 392 ALA A C 1
ATOM 2876 O O . ALA A 1 392 ? 61.307 22.953 8.491 1.00 28.81 392 ALA A O 1
ATOM 2878 N N . VAL A 1 393 ? 61.977 21.108 7.371 1.00 32.47 393 VAL A N 1
ATOM 2879 C CA . VAL A 1 393 ? 63.186 21.741 6.760 1.00 43.59 393 VAL A CA 1
ATOM 2880 C C . VAL A 1 393 ? 62.736 22.371 5.426 1.00 45.18 393 VAL A C 1
ATOM 2881 O O . VAL A 1 393 ? 62.005 21.666 4.682 1.00 42.97 393 VAL A O 1
ATOM 2885 N N . ARG A 1 394 ? 63.037 23.670 5.226 1.00 49.11 394 ARG A N 1
ATOM 2886 C CA . ARG A 1 394 ? 63.022 24.407 3.913 1.00 53.17 394 ARG A CA 1
ATOM 2887 C C . ARG A 1 394 ? 64.225 23.925 3.078 1.00 54.41 394 ARG A C 1
ATOM 2888 O O . ARG A 1 394 ? 65.417 24.042 3.571 1.00 43.85 394 ARG A O 1
ATOM 2896 N N . LEU A 1 395 ? 63.939 23.366 1.896 1.00 55.69 395 LEU A N 1
ATOM 2897 C CA . LEU A 1 395 ? 64.941 22.903 0.891 1.00 58.55 395 LEU A CA 1
ATOM 2898 C C . LEU A 1 395 ? 64.491 23.407 -0.486 1.00 51.93 395 LEU A C 1
ATOM 2899 O O . LEU A 1 395 ? 65.377 23.890 -1.189 1.00 59.42 395 LEU A O 1
ATOM 2904 N N . ARG B 1 2 ? 74.371 24.287 26.639 1.00 60.02 2 ARG B N 1
ATOM 2905 C CA . ARG B 1 2 ? 73.845 24.579 28.011 1.00 54.07 2 ARG B CA 1
ATOM 2906 C C . ARG B 1 2 ? 74.484 23.588 28.996 1.00 51.14 2 ARG B C 1
ATOM 2907 O O . ARG B 1 2 ? 74.379 22.367 28.754 1.00 48.73 2 ARG B O 1
ATOM 2915 N N . GLU B 1 3 ? 75.123 24.091 30.057 1.00 45.56 3 GLU B N 1
ATOM 2916 C CA . GLU B 1 3 ? 75.920 23.257 30.991 1.00 40.49 3 GLU B CA 1
ATOM 2917 C C . GLU B 1 3 ? 74.992 22.665 32.062 1.00 30.38 3 GLU B C 1
ATOM 2918 O O . GLU B 1 3 ? 74.076 23.339 32.559 1.00 26.85 3 GLU B O 1
ATOM 2924 N N . VAL B 1 4 ? 75.275 21.420 32.406 1.00 27.02 4 VAL B N 1
ATOM 2925 C CA . VAL B 1 4 ? 74.417 20.602 33.296 1.00 25.36 4 VAL B CA 1
ATOM 2926 C C . VAL B 1 4 ? 75.286 19.990 34.384 1.00 20.56 4 VAL B C 1
ATOM 2927 O O . VAL B 1 4 ? 76.360 19.434 34.091 1.00 21.91 4 VAL B O 1
ATOM 2931 N N . VAL B 1 5 ? 74.827 20.139 35.596 1.00 22.76 5 VAL B N 1
ATOM 2932 C CA . VAL B 1 5 ? 75.601 19.730 36.780 1.00 25.77 5 VAL B CA 1
ATOM 2933 C C . VAL B 1 5 ? 74.828 18.697 37.598 1.00 24.95 5 VAL B C 1
ATOM 2934 O O . VAL B 1 5 ? 73.581 18.764 37.679 1.00 24.35 5 VAL B O 1
ATOM 2938 N N . ILE B 1 6 ? 75.617 17.842 38.252 1.00 26.44 6 ILE B N 1
ATOM 2939 C CA . ILE B 1 6 ? 75.190 17.033 39.417 1.00 24.45 6 ILE B CA 1
ATOM 2940 C C . ILE B 1 6 ? 75.335 17.927 40.639 1.00 24.63 6 ILE B C 1
ATOM 2941 O O . ILE B 1 6 ? 76.440 18.462 40.879 1.00 27.60 6 ILE B O 1
ATOM 2946 N N . VAL B 1 7 ? 74.237 18.136 41.335 1.00 23.75 7 VAL B N 1
ATOM 2947 C CA . VAL B 1 7 ? 74.170 18.877 42.612 1.00 25.38 7 VAL B CA 1
ATOM 2948 C C . VAL B 1 7 ? 74.280 17.901 43.774 1.00 28.41 7 VAL B C 1
ATOM 2949 O O . VAL B 1 7 ? 74.926 18.239 44.755 1.00 28.01 7 VAL B O 1
ATOM 2953 N N . ASP B 1 8 ? 73.696 16.707 43.660 1.00 27.68 8 ASP B N 1
ATOM 2954 C CA . ASP B 1 8 ? 73.744 15.732 44.781 1.00 24.82 8 ASP B CA 1
ATOM 2955 C C . ASP B 1 8 ? 73.412 14.346 44.225 1.00 22.66 8 ASP B C 1
ATOM 2956 O O . ASP B 1 8 ? 72.902 14.252 43.091 1.00 22.67 8 ASP B O 1
ATOM 2961 N N . SER B 1 9 ? 73.764 13.322 44.988 1.00 22.05 9 SER B N 1
ATOM 2962 C CA . SER B 1 9 ? 73.542 11.900 44.634 1.00 23.01 9 SER B CA 1
ATOM 2963 C C . SER B 1 9 ? 73.564 11.096 45.931 1.00 23.14 9 SER B C 1
ATOM 2964 O O . SER B 1 9 ? 74.538 11.220 46.673 1.00 21.80 9 SER B O 1
ATOM 2967 N N . VAL B 1 10 ? 72.491 10.369 46.216 1.00 21.98 10 VAL B N 1
ATOM 2968 C CA . VAL B 1 10 ? 72.408 9.613 47.488 1.00 24.41 10 VAL B CA 1
ATOM 2969 C C . VAL B 1 10 ? 71.844 8.246 47.171 1.00 24.39 10 VAL B C 1
ATOM 2970 O O . VAL B 1 10 ? 71.130 8.090 46.151 1.00 21.55 10 VAL B O 1
ATOM 2974 N N . ARG B 1 11 ? 72.184 7.288 48.006 1.00 21.16 11 ARG B N 1
ATOM 2975 C CA . ARG B 1 11 ? 71.740 5.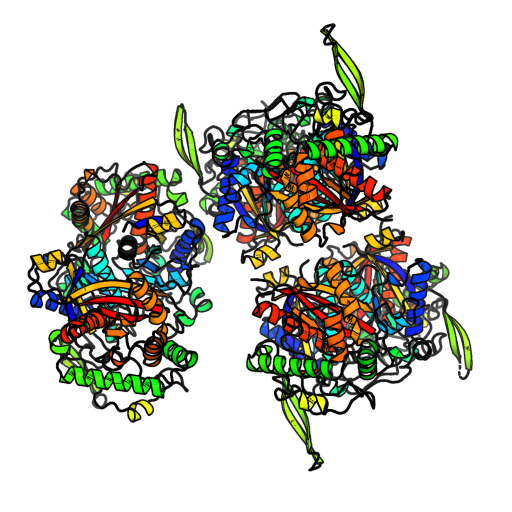915 47.755 1.00 20.83 11 ARG B CA 1
ATOM 2976 C C . ARG B 1 11 ? 71.386 5.271 49.089 1.00 21.53 11 ARG B C 1
ATOM 2977 O O . ARG B 1 11 ? 71.862 5.778 50.141 1.00 22.61 11 ARG B O 1
ATOM 2985 N N . THR B 1 12 ? 70.743 4.117 49.025 1.00 20.01 12 THR B N 1
ATOM 2986 C CA . THR B 1 12 ? 70.672 3.182 50.163 1.00 19.97 12 THR B CA 1
ATOM 2987 C C . THR B 1 12 ? 72.037 2.544 50.327 1.00 20.12 12 THR B C 1
ATOM 2988 O O . THR B 1 12 ? 72.830 2.519 49.356 1.00 22.31 12 THR B O 1
ATOM 2992 N N . GLY B 1 13 ? 72.300 1.976 51.499 1.00 21.57 13 GLY B N 1
ATOM 2993 C CA . GLY B 1 13 ? 73.254 0.859 51.589 1.00 19.03 13 GLY B CA 1
ATOM 2994 C C . GLY B 1 13 ? 72.848 -0.245 50.652 1.00 19.20 13 GLY B C 1
ATOM 2995 O O . GLY B 1 13 ? 71.663 -0.302 50.255 1.00 21.17 13 GLY B O 1
ATOM 2996 N N . LEU B 1 14 ? 73.785 -1.131 50.345 1.00 21.11 14 LEU B N 1
ATOM 2997 C CA . LEU B 1 14 ? 73.527 -2.344 49.556 1.00 21.18 14 LEU B CA 1
ATOM 2998 C C . LEU B 1 14 ? 73.410 -3.512 50.554 1.00 20.50 14 LEU B C 1
ATOM 2999 O O . LEU B 1 14 ? 74.392 -3.827 51.210 1.00 22.61 14 LEU B O 1
ATOM 3004 N N . ALA B 1 15 ? 72.240 -4.116 50.633 1.00 21.66 15 ALA B N 1
ATOM 3005 C CA . ALA B 1 15 ? 71.952 -5.218 51.580 1.00 21.35 15 ALA B CA 1
ATOM 3006 C C . ALA B 1 15 ? 71.898 -6.520 50.792 1.00 22.26 15 ALA B C 1
ATOM 3007 O O . ALA B 1 15 ? 71.268 -6.551 49.707 1.00 22.24 15 ALA B O 1
ATOM 3009 N N . LYS B 1 16 ? 72.598 -7.530 51.279 1.00 20.76 16 LYS B N 1
ATOM 3010 C CA . LYS B 1 16 ? 72.577 -8.884 50.679 1.00 24.67 16 LYS B CA 1
ATOM 3011 C C . LYS B 1 16 ? 71.141 -9.277 50.299 1.00 23.27 16 LYS B C 1
ATOM 3012 O O . LYS B 1 16 ? 70.181 -9.063 51.104 1.00 22.59 16 LYS B O 1
ATOM 3018 N N . SER B 1 17 ? 70.970 -9.796 49.089 1.00 21.02 17 SER B N 1
ATOM 3019 C CA . SER B 1 17 ? 69.657 -10.195 48.552 1.00 22.58 17 SER B CA 1
ATOM 3020 C C . SER B 1 17 ? 69.167 -11.441 49.290 1.00 19.88 17 SER B C 1
ATOM 3021 O O . SER B 1 17 ? 70.026 -12.189 49.814 1.00 20.55 17 SER B O 1
ATOM 3024 N N . PHE B 1 18 ? 67.848 -11.570 49.440 1.00 22.85 18 PHE B N 1
ATOM 3025 C CA . PHE B 1 18 ? 67.150 -12.780 49.997 1.00 25.77 18 PHE B CA 1
ATOM 3026 C C . PHE B 1 18 ? 67.276 -12.870 51.527 1.00 25.44 18 PHE B C 1
ATOM 3027 O O . PHE B 1 18 ? 66.228 -12.998 52.167 1.00 23.59 18 PHE B O 1
ATOM 3035 N N . ARG B 1 19 ? 68.481 -12.731 52.065 1.00 27.69 19 ARG B N 1
ATOM 3036 C CA . ARG B 1 19 ? 68.788 -12.846 53.510 1.00 32.52 19 ARG B CA 1
ATOM 3037 C C . ARG B 1 19 ? 68.871 -11.486 54.189 1.00 29.49 19 ARG B C 1
ATOM 3038 O O . ARG B 1 19 ? 68.747 -11.458 55.411 1.00 26.36 19 ARG B O 1
ATOM 3046 N N . GLY B 1 20 ? 69.169 -10.395 53.481 1.00 26.63 20 GLY B N 1
ATOM 3047 C CA . GLY B 1 20 ? 69.463 -9.114 54.153 1.00 22.08 20 GLY B CA 1
ATOM 3048 C C . GLY B 1 20 ? 68.232 -8.289 54.481 1.00 21.80 20 GLY B C 1
ATOM 3049 O O . GLY B 1 20 ? 67.100 -8.704 54.215 1.00 23.41 20 GLY B O 1
ATOM 3050 N N . LYS B 1 21 ? 68.482 -7.079 54.956 1.00 22.23 21 LYS B N 1
ATOM 3051 C CA . LYS B 1 21 ? 67.468 -6.227 55.603 1.00 22.71 21 LYS B CA 1
ATOM 3052 C C . LYS B 1 21 ? 66.601 -5.501 54.572 1.00 23.97 21 LYS B C 1
ATOM 3053 O O . LYS B 1 21 ? 65.645 -4.879 55.000 1.00 20.81 21 LYS B O 1
ATOM 3059 N N . PHE B 1 22 ? 66.832 -5.668 53.259 1.00 22.03 22 PHE B N 1
ATOM 3060 C CA . PHE B 1 22 ? 65.865 -5.172 52.243 1.00 20.35 22 PHE B CA 1
ATOM 3061 C C . PHE B 1 22 ? 64.996 -6.319 51.697 1.00 20.97 22 PHE B C 1
ATOM 3062 O O . PHE B 1 22 ? 64.205 -6.081 50.736 1.00 20.47 22 PHE B O 1
ATOM 3070 N N . ASN B 1 23 ? 65.048 -7.524 52.273 1.00 19.42 23 ASN B N 1
ATOM 3071 C CA . ASN B 1 23 ? 64.373 -8.704 51.633 1.00 19.46 23 ASN B CA 1
ATOM 3072 C C . ASN B 1 23 ? 62.838 -8.581 51.584 1.00 21.67 23 ASN B C 1
ATOM 3073 O O . ASN B 1 23 ? 62.190 -9.421 50.879 1.00 23.37 23 ASN B O 1
ATOM 3078 N N . LEU B 1 24 ? 62.222 -7.598 52.255 1.00 20.82 24 LEU B N 1
ATOM 3079 C CA . LEU B 1 24 ? 60.777 -7.304 52.104 1.00 22.59 24 LEU B CA 1
ATOM 3080 C C . LEU B 1 24 ? 60.567 -5.862 51.623 1.00 21.89 24 LEU B C 1
ATOM 3081 O O . LEU B 1 24 ? 59.419 -5.403 51.602 1.00 23.51 24 LEU B O 1
ATOM 3086 N N . THR B 1 25 ? 61.617 -5.113 51.335 1.00 20.80 25 THR B N 1
ATOM 3087 C CA . THR B 1 25 ? 61.423 -3.675 51.035 1.00 20.69 25 THR B CA 1
ATOM 3088 C C . THR B 1 25 ? 61.212 -3.510 49.511 1.00 19.98 25 THR B C 1
ATOM 3089 O O . THR B 1 25 ? 62.028 -4.033 48.732 1.00 21.09 25 THR B O 1
ATOM 3093 N N . ARG B 1 26 ? 60.167 -2.801 49.109 1.00 20.90 26 ARG B N 1
ATOM 3094 C CA . ARG B 1 26 ? 59.819 -2.615 47.686 1.00 21.97 26 ARG B CA 1
ATOM 3095 C C . ARG B 1 26 ? 60.830 -1.651 47.049 1.00 23.42 26 ARG B C 1
ATOM 3096 O O . ARG B 1 26 ? 61.297 -0.693 47.675 1.00 19.53 26 ARG B O 1
ATOM 3104 N N . PRO B 1 27 ? 61.243 -1.902 45.786 1.00 22.60 27 PRO B N 1
ATOM 3105 C CA . PRO B 1 27 ? 62.205 -1.019 45.124 1.00 20.20 27 PRO B CA 1
ATOM 3106 C C . PRO B 1 27 ? 61.642 0.387 44.868 1.00 19.80 27 PRO B C 1
ATOM 3107 O O . PRO B 1 27 ? 62.412 1.331 44.910 1.00 19.49 27 PRO B O 1
ATOM 3111 N N . ASP B 1 28 ? 60.355 0.500 44.569 1.00 19.59 28 ASP B N 1
ATOM 3112 C CA . ASP B 1 28 ? 59.734 1.822 44.362 1.00 21.53 28 ASP B CA 1
ATOM 3113 C C . ASP B 1 28 ? 59.936 2.617 45.661 1.00 24.96 28 ASP B C 1
ATOM 3114 O O . ASP B 1 28 ? 60.453 3.754 45.595 1.00 20.09 28 ASP B O 1
ATOM 3119 N N . ASP B 1 29 ? 59.634 2.027 46.823 1.00 22.11 29 ASP B N 1
ATOM 3120 C CA . ASP B 1 29 ? 59.774 2.747 48.119 1.00 21.54 29 ASP B CA 1
ATOM 3121 C C . ASP B 1 29 ? 61.250 3.090 48.353 1.00 22.00 29 ASP B C 1
ATOM 3122 O O . ASP B 1 29 ? 61.532 4.164 48.899 1.00 19.80 29 ASP B O 1
ATOM 3127 N N . MET B 1 30 ? 62.178 2.206 47.974 1.00 20.29 30 MET B N 1
ATOM 3128 C CA . MET B 1 30 ? 63.626 2.475 48.152 1.00 22.81 30 MET B CA 1
ATOM 3129 C C . MET B 1 30 ? 64.047 3.696 47.326 1.00 20.24 30 MET B C 1
ATOM 3130 O O . MET B 1 30 ? 64.706 4.607 47.861 1.00 19.60 30 MET B O 1
ATOM 3135 N N . ALA B 1 31 ? 63.602 3.784 46.080 1.00 19.11 31 ALA B N 1
ATOM 3136 C CA . ALA B 1 31 ? 64.034 4.906 45.220 1.00 20.02 31 ALA B CA 1
ATOM 3137 C C . ALA B 1 31 ? 63.352 6.202 45.678 1.00 18.73 31 ALA B C 1
ATOM 3138 O O . ALA B 1 31 ? 64.014 7.221 45.677 1.00 21.25 31 ALA B O 1
ATOM 3140 N N . ALA B 1 32 ? 62.097 6.143 46.073 1.00 20.90 32 ALA B N 1
ATOM 3141 C CA . ALA B 1 32 ? 61.353 7.296 46.635 1.00 21.08 32 ALA B CA 1
ATOM 3142 C C . ALA B 1 32 ? 62.054 7.815 47.907 1.00 25.82 32 ALA B C 1
ATOM 3143 O O . ALA B 1 32 ? 62.181 9.047 48.090 1.00 22.07 32 ALA B O 1
ATOM 3145 N N . HIS B 1 33 ? 62.599 6.921 48.724 1.00 23.33 33 HIS B N 1
ATOM 3146 C CA . HIS B 1 33 ? 63.343 7.318 49.938 1.00 23.20 33 HIS B CA 1
ATOM 3147 C C . HIS B 1 33 ? 64.553 8.171 49.522 1.00 23.37 33 HIS B C 1
ATOM 3148 O O . HIS B 1 33 ? 64.809 9.192 50.164 1.00 21.65 33 HIS B O 1
ATOM 3155 N N . CYS B 1 34 ? 65.284 7.767 48.479 1.00 21.30 34 CYS B N 1
ATOM 3156 C CA . CYS B 1 34 ? 66.452 8.511 47.943 1.00 22.13 34 CYS B CA 1
ATOM 3157 C C . CYS B 1 34 ? 66.013 9.883 47.421 1.00 22.81 34 CYS B C 1
ATOM 3158 O O . CYS B 1 34 ? 66.700 10.879 47.732 1.00 25.17 34 CYS B O 1
ATOM 3161 N N . VAL B 1 35 ? 64.904 9.945 46.687 1.00 20.22 35 VAL B N 1
ATOM 3162 C CA . VAL B 1 35 ? 64.370 11.229 46.170 1.00 21.84 35 VAL B CA 1
ATOM 3163 C C . VAL B 1 35 ? 64.049 12.119 47.379 1.00 23.50 35 VAL B C 1
ATOM 3164 O O . VAL B 1 35 ? 64.441 13.307 47.355 1.00 21.43 35 VAL B O 1
ATOM 3168 N N . ASP B 1 36 ? 63.399 11.573 48.404 1.00 23.93 36 ASP B N 1
ATOM 3169 C CA . ASP B 1 36 ? 63.057 12.356 49.625 1.00 25.17 36 ASP B CA 1
ATOM 3170 C C . ASP B 1 36 ? 64.330 12.914 50.268 1.00 23.63 36 ASP B C 1
ATOM 3171 O O . ASP B 1 36 ? 64.306 14.089 50.672 1.00 26.89 36 ASP B O 1
ATOM 3176 N N . ALA B 1 37 ? 65.416 12.149 50.312 1.00 23.97 37 ALA B N 1
ATOM 3177 C CA . ALA B 1 37 ? 66.699 12.623 50.873 1.00 24.25 37 ALA B CA 1
ATOM 3178 C C . ALA B 1 37 ? 67.272 13.758 50.019 1.00 27.02 37 ALA B C 1
ATOM 3179 O O . ALA B 1 37 ? 67.785 14.751 50.612 1.00 25.72 37 ALA B O 1
ATOM 3181 N N . LEU B 1 38 ? 67.231 13.646 48.685 1.00 24.93 38 LEU B N 1
ATOM 3182 C CA . LEU B 1 38 ? 67.698 14.742 47.785 1.00 24.19 38 LEU B CA 1
ATOM 3183 C C . LEU B 1 38 ? 66.921 16.032 48.105 1.00 24.80 38 LEU B C 1
ATOM 3184 O O . LEU B 1 38 ? 67.551 17.110 48.108 1.00 26.54 38 LEU B O 1
ATOM 3189 N N . LEU B 1 39 ? 65.597 15.931 48.283 1.00 24.30 39 LEU B N 1
ATOM 3190 C CA . LEU B 1 39 ? 64.713 17.093 48.562 1.00 25.40 39 LEU B CA 1
ATOM 3191 C C . LEU B 1 39 ? 65.106 17.733 49.912 1.00 30.54 39 LEU B C 1
ATOM 3192 O O . LEU B 1 39 ? 65.311 18.946 49.932 1.00 26.21 39 LEU B O 1
ATOM 3197 N N . ALA B 1 40 ? 65.238 16.942 50.980 1.00 32.29 40 ALA B N 1
ATOM 3198 C CA . ALA B 1 40 ? 65.570 17.409 52.347 1.00 31.31 40 ALA B CA 1
ATOM 3199 C C . ALA B 1 40 ? 66.988 18.001 52.359 1.00 32.15 40 ALA B C 1
ATOM 3200 O O . ALA B 1 40 ? 67.145 19.087 52.883 1.00 31.64 40 ALA B O 1
ATOM 3202 N N . ARG B 1 41 ? 67.971 17.327 51.779 1.00 27.95 41 ARG B N 1
ATOM 3203 C CA . ARG B 1 41 ? 69.397 17.725 51.822 1.00 29.75 41 ARG B CA 1
ATOM 3204 C C . ARG B 1 41 ? 69.609 19.022 51.055 1.00 34.36 41 ARG B C 1
ATOM 3205 O O . ARG B 1 41 ? 70.595 19.719 51.315 1.00 32.87 41 ARG B O 1
ATOM 3213 N N . ASN B 1 42 ? 68.781 19.303 50.064 1.00 31.02 42 ASN B N 1
ATOM 3214 C CA . ASN B 1 42 ? 69.075 20.430 49.153 1.00 30.01 42 ASN B CA 1
ATOM 3215 C C . ASN B 1 42 ? 67.998 21.477 49.382 1.00 29.98 42 ASN B C 1
ATOM 3216 O O . ASN B 1 42 ? 67.937 22.433 48.598 1.00 31.74 42 ASN B O 1
ATOM 3221 N N . ASP B 1 43 ? 67.133 21.240 50.365 1.00 32.54 43 ASP B N 1
ATOM 3222 C CA . ASP B 1 43 ? 66.046 22.179 50.722 1.00 39.86 43 ASP B CA 1
ATOM 3223 C C . ASP B 1 43 ? 65.332 22.559 49.424 1.00 37.76 43 ASP B C 1
ATOM 3224 O O . ASP B 1 43 ? 65.094 23.744 49.202 1.00 38.22 43 ASP B O 1
ATOM 3229 N N . LEU B 1 44 ? 64.998 21.555 48.604 1.00 34.45 44 LEU B N 1
ATOM 3230 C CA . LEU B 1 44 ? 64.551 21.766 47.204 1.00 31.88 44 LEU B CA 1
ATOM 3231 C C . LEU B 1 44 ? 63.033 21.772 47.169 1.00 29.43 44 LEU B C 1
ATOM 3232 O O . LEU B 1 44 ? 62.390 20.809 47.670 1.00 31.71 44 LEU B O 1
ATOM 3237 N N . ASP B 1 45 ? 62.475 22.812 46.561 1.00 29.67 45 ASP B N 1
ATOM 3238 C CA . ASP B 1 45 ? 61.015 22.875 46.299 1.00 33.64 45 ASP B CA 1
ATOM 3239 C C . ASP B 1 45 ? 60.653 21.742 45.326 1.00 32.54 45 ASP B C 1
ATOM 3240 O O . ASP B 1 45 ? 61.061 21.791 44.168 1.00 28.83 45 ASP B O 1
ATOM 3245 N N . PRO B 1 46 ? 59.880 20.717 45.748 1.00 29.24 46 PRO B N 1
ATOM 3246 C CA . PRO B 1 46 ? 59.530 19.606 44.867 1.00 31.08 46 PRO B CA 1
ATOM 3247 C C . PRO B 1 46 ? 58.858 20.020 43.542 1.00 29.44 46 PRO B C 1
ATOM 3248 O O . PRO B 1 46 ? 59.075 19.345 42.554 1.00 27.80 46 PRO B O 1
ATOM 3252 N N . LEU B 1 47 ? 58.136 21.146 43.511 1.00 32.85 47 LEU B N 1
ATOM 3253 C CA . LEU B 1 47 ? 57.470 21.645 42.275 1.00 34.02 47 LEU B CA 1
ATOM 3254 C C . LEU B 1 47 ? 58.533 22.074 41.258 1.00 30.80 47 LEU B C 1
ATOM 3255 O O . LEU B 1 47 ? 58.181 22.226 40.121 1.00 27.65 47 LEU B O 1
ATOM 3260 N N . LEU B 1 48 ? 59.782 22.292 41.653 1.00 27.77 48 LEU B N 1
ATOM 3261 C CA . LEU B 1 48 ? 60.837 22.676 40.689 1.00 27.80 48 LEU B CA 1
ATOM 3262 C C . LEU B 1 48 ? 61.298 21.454 39.886 1.00 27.63 48 LEU B C 1
ATOM 3263 O O . LEU B 1 48 ? 62.012 21.650 38.912 1.00 23.16 48 LEU B O 1
ATOM 3268 N N . VAL B 1 49 ? 61.011 20.229 40.344 1.00 26.19 49 VAL B N 1
ATOM 3269 C CA . VAL B 1 49 ? 61.539 19.008 39.674 1.00 24.40 49 VAL B CA 1
ATOM 3270 C C . VAL B 1 49 ? 60.663 18.711 38.442 1.00 22.95 49 VAL B C 1
ATOM 3271 O O . VAL B 1 49 ? 59.417 18.643 38.568 1.00 23.17 49 VAL B O 1
ATOM 3275 N N . ASP B 1 50 ? 61.295 18.599 37.277 1.00 21.93 50 ASP B N 1
ATOM 3276 C CA . ASP B 1 50 ? 60.618 18.477 35.957 1.00 22.58 50 ASP B CA 1
ATOM 3277 C C . ASP B 1 50 ? 60.335 17.002 35.616 1.00 22.94 50 ASP B C 1
ATOM 3278 O O . ASP B 1 50 ? 59.427 16.779 34.797 1.00 22.32 50 ASP B O 1
ATOM 3283 N N . ASP B 1 51 ? 61.087 16.045 36.191 1.00 20.77 51 ASP B N 1
ATOM 3284 C CA . ASP B 1 51 ? 60.977 14.621 35.792 1.00 19.73 51 ASP B CA 1
ATOM 3285 C C . ASP B 1 51 ? 61.756 13.743 36.778 1.00 20.22 51 ASP B C 1
ATOM 3286 O O . ASP B 1 51 ? 62.664 14.223 37.477 1.00 21.74 51 ASP B O 1
ATOM 3291 N N . CYS B 1 52 ? 61.396 12.469 36.767 1.00 17.84 52 CYS B N 1
ATOM 3292 C CA . CYS B 1 52 ? 61.934 11.412 37.634 1.00 17.35 52 CYS B CA 1
ATOM 3293 C C . CYS B 1 52 ? 62.186 10.186 36.754 1.00 18.13 52 CYS B C 1
ATOM 3294 O O . CYS B 1 52 ? 61.187 9.623 36.257 1.00 19.22 52 CYS B O 1
ATOM 3297 N N . ILE B 1 53 ? 63.454 9.862 36.537 1.00 16.61 53 ILE B N 1
ATOM 3298 C CA . ILE B 1 53 ? 63.895 8.824 35.582 1.00 18.46 53 ILE B CA 1
ATOM 3299 C C . ILE B 1 53 ? 64.559 7.735 36.384 1.00 16.48 53 ILE B C 1
ATOM 3300 O O . ILE B 1 53 ? 65.602 7.998 36.972 1.00 20.26 53 ILE B O 1
ATOM 3305 N N . VAL B 1 54 ? 63.979 6.537 36.333 1.00 17.64 54 VAL B N 1
ATOM 3306 C CA . VAL B 1 54 ? 64.450 5.372 37.111 1.00 18.04 54 VAL B CA 1
ATOM 3307 C C . VAL B 1 54 ? 64.800 4.221 36.162 1.00 16.86 54 VAL B C 1
ATOM 3308 O O . VAL B 1 54 ? 63.917 3.757 35.414 1.00 16.78 54 VAL B O 1
ATOM 3312 N N . GLY B 1 55 ? 66.068 3.817 36.182 1.00 16.14 55 GLY B N 1
ATOM 3313 C CA . GLY B 1 55 ? 66.575 2.624 35.499 1.00 17.58 55 GLY B CA 1
ATOM 3314 C C . GLY B 1 55 ? 66.423 1.397 36.402 1.00 17.05 55 GLY B C 1
ATOM 3315 O O . GLY B 1 55 ? 66.637 1.495 37.628 1.00 17.79 55 GLY B O 1
ATOM 3316 N N . ALA B 1 56 ? 66.106 0.261 35.780 1.00 17.90 56 ALA B N 1
ATOM 3317 C CA . ALA B 1 56 ? 65.941 -1.038 36.451 1.00 18.89 56 ALA B CA 1
ATOM 3318 C C . ALA B 1 56 ? 66.080 -2.138 35.405 1.00 17.21 56 ALA B C 1
ATOM 3319 O O . ALA B 1 56 ? 65.551 -1.933 34.257 1.00 17.09 56 ALA B O 1
ATOM 3321 N N . GLY B 1 57 ? 66.741 -3.235 35.780 1.00 17.36 57 GLY B N 1
ATOM 3322 C CA . GLY B 1 57 ? 66.928 -4.414 34.934 1.00 19.23 57 GLY B CA 1
ATOM 3323 C C . GLY B 1 57 ? 65.602 -5.102 34.729 1.00 18.52 57 GLY B C 1
ATOM 3324 O O . GLY B 1 57 ? 65.150 -5.226 33.567 1.00 21.16 57 GLY B O 1
ATOM 3325 N N . SER B 1 58 ? 64.946 -5.493 35.836 1.00 18.64 58 SER B N 1
ATOM 3326 C CA . SER B 1 58 ? 63.599 -6.088 35.746 1.00 17.56 58 SER B CA 1
ATOM 3327 C C . SER B 1 58 ? 62.623 -4.926 35.610 1.00 16.27 58 SER B C 1
ATOM 3328 O O . SER B 1 58 ? 62.797 -3.946 36.348 1.00 16.45 58 SER B O 1
ATOM 3331 N N . ASN B 1 59 ? 61.662 -5.020 34.708 1.00 16.21 59 ASN B N 1
ATOM 3332 C CA . ASN B 1 59 ? 60.602 -3.992 34.551 1.00 17.48 59 ASN B CA 1
ATOM 3333 C C . ASN B 1 59 ? 59.219 -4.617 34.704 1.00 18.21 59 ASN B C 1
ATOM 3334 O O . ASN B 1 59 ? 58.257 -4.188 34.021 1.00 20.40 59 ASN B O 1
ATOM 3339 N N . GLU B 1 60 ? 59.081 -5.508 35.679 1.00 18.78 60 GLU B N 1
ATOM 3340 C CA . GLU B 1 60 ? 57.830 -6.283 35.880 1.00 18.82 60 GLU B CA 1
ATOM 3341 C C . GLU B 1 60 ? 57.681 -6.652 37.357 1.00 16.25 60 GLU B C 1
ATOM 3342 O O . GLU B 1 60 ? 58.677 -6.669 38.105 1.00 17.03 60 GLU B O 1
ATOM 3348 N N . GLY B 1 61 ? 56.468 -7.002 37.759 1.00 17.54 61 GLY B N 1
ATOM 3349 C CA . GLY B 1 61 ? 56.218 -7.383 39.152 1.00 19.44 61 GLY B CA 1
ATOM 3350 C C . GLY B 1 61 ? 56.506 -6.230 40.107 1.00 18.22 61 GLY B C 1
ATOM 3351 O O . GLY B 1 61 ? 55.946 -5.131 39.897 1.00 18.73 61 GLY B O 1
ATOM 3352 N N . ALA B 1 62 ? 57.374 -6.451 41.082 1.00 18.06 62 ALA B N 1
ATOM 3353 C CA . ALA B 1 62 ? 57.807 -5.410 42.046 1.00 23.06 62 ALA B CA 1
ATOM 3354 C C . ALA B 1 62 ? 58.413 -4.200 41.301 1.00 23.60 62 ALA B C 1
ATOM 3355 O O . ALA B 1 62 ? 58.381 -3.103 41.856 1.00 23.21 62 ALA B O 1
ATOM 3357 N N . GLN B 1 63 ? 58.885 -4.360 40.056 1.00 21.76 63 GLN B N 1
ATOM 3358 C CA . GLN B 1 63 ? 59.467 -3.247 39.253 1.00 18.30 63 GLN B CA 1
ATOM 3359 C C . GLN B 1 63 ? 58.625 -2.980 37.997 1.00 19.90 63 GLN B C 1
ATOM 3360 O O . GLN B 1 63 ? 59.167 -2.363 37.050 1.00 19.98 63 GLN B O 1
ATOM 3366 N N . GLY B 1 64 ? 57.329 -3.341 38.013 1.00 19.01 64 GLY B N 1
ATOM 3367 C CA . GLY B 1 64 ? 56.363 -3.084 36.925 1.00 16.82 64 GLY B CA 1
ATOM 3368 C C . GLY B 1 64 ? 55.603 -1.773 37.051 1.00 17.54 64 GLY B C 1
ATOM 3369 O O . GLY B 1 64 ? 55.896 -0.969 37.952 1.00 19.90 64 GLY B O 1
ATOM 3370 N N . HIS B 1 65 ? 54.671 -1.557 36.136 1.00 17.96 65 HIS B N 1
ATOM 3371 C CA . HIS B 1 65 ? 53.665 -0.463 36.224 1.00 20.37 65 HIS B CA 1
ATOM 3372 C C . HIS B 1 65 ? 54.323 0.939 36.159 1.00 19.16 65 HIS B C 1
ATOM 3373 O O . HIS B 1 65 ? 53.734 1.917 36.694 1.00 19.71 65 HIS B O 1
ATOM 3380 N N . ASN B 1 66 ? 55.454 1.064 35.460 1.00 18.32 66 ASN B N 1
ATOM 3381 C CA . ASN B 1 66 ? 56.223 2.345 35.303 1.00 18.72 66 ASN B CA 1
ATOM 3382 C C . ASN B 1 66 ? 56.706 2.813 36.679 1.00 17.71 66 ASN B C 1
ATOM 3383 O O . ASN B 1 66 ? 56.203 3.834 37.239 1.00 17.87 66 ASN B O 1
ATOM 3388 N N . ILE B 1 67 ? 57.692 2.099 37.192 1.00 19.29 67 ILE B N 1
ATOM 3389 C CA . ILE B 1 67 ? 58.304 2.375 38.515 1.00 18.87 67 ILE B CA 1
ATOM 3390 C C . ILE B 1 67 ? 58.759 3.846 38.597 1.00 18.86 67 ILE B C 1
ATOM 3391 O O . ILE B 1 67 ? 58.559 4.464 39.655 1.00 18.43 67 ILE B O 1
ATOM 3396 N N . GLY B 1 68 ? 59.329 4.438 37.543 1.00 19.15 68 GLY B N 1
ATOM 3397 C CA . GLY B 1 68 ? 59.779 5.848 37.616 1.00 17.21 68 GLY B CA 1
ATOM 3398 C C . GLY B 1 68 ? 58.670 6.847 37.963 1.00 18.93 68 GLY B C 1
ATOM 3399 O O . GLY B 1 68 ? 58.901 7.726 38.821 1.00 17.31 68 GLY B O 1
ATOM 3400 N N . ARG B 1 69 ? 57.489 6.710 37.348 1.00 17.74 69 ARG B N 1
ATOM 3401 C CA . ARG B 1 69 ? 56.310 7.531 37.693 1.00 18.44 69 ARG B CA 1
ATOM 3402 C C . ARG B 1 69 ? 55.913 7.270 39.162 1.00 20.53 69 ARG B C 1
ATOM 3403 O O . ARG B 1 69 ? 55.650 8.245 39.911 1.00 19.91 69 ARG B O 1
ATOM 3411 N N . ASN B 1 70 ? 55.804 6.000 39.556 1.00 20.22 70 ASN B N 1
ATOM 3412 C CA . ASN B 1 70 ? 55.296 5.636 40.902 1.00 20.38 70 ASN B CA 1
ATOM 3413 C C . ASN B 1 70 ? 56.284 6.108 41.973 1.00 21.99 70 ASN B C 1
ATOM 3414 O O . ASN B 1 70 ? 55.810 6.565 43.034 1.00 23.61 70 ASN B O 1
ATOM 3419 N N . VAL B 1 71 ? 57.579 6.082 41.680 1.00 18.20 71 VAL B N 1
ATOM 3420 C CA . VAL B 1 71 ? 58.633 6.643 42.558 1.00 19.69 71 VAL B CA 1
ATOM 3421 C C . VAL B 1 71 ? 58.352 8.132 42.778 1.00 20.41 71 VAL B C 1
ATOM 3422 O O . VAL B 1 71 ? 58.361 8.577 43.953 1.00 20.66 71 VAL B O 1
ATOM 3426 N N . ALA B 1 72 ? 58.052 8.868 41.725 1.00 21.12 72 ALA B N 1
ATOM 3427 C CA . ALA B 1 72 ? 57.746 10.306 41.832 1.00 20.17 72 ALA B CA 1
ATOM 3428 C C . ALA B 1 72 ? 56.568 10.480 42.793 1.00 20.51 72 ALA B C 1
ATOM 3429 O O . ALA B 1 72 ? 56.651 11.297 43.751 1.00 22.00 72 ALA B O 1
ATOM 3431 N N . VAL B 1 73 ? 55.478 9.784 42.515 1.00 20.35 73 VAL B N 1
ATOM 3432 C CA . VAL B 1 73 ? 54.199 9.933 43.267 1.00 21.77 73 VAL B CA 1
ATOM 3433 C C . VAL B 1 73 ? 54.388 9.513 44.734 1.00 23.63 73 VAL B C 1
ATOM 3434 O O . VAL B 1 73 ? 53.816 10.193 45.597 1.00 21.72 73 VAL B O 1
ATOM 3438 N N . LEU B 1 74 ? 55.145 8.454 45.031 1.00 22.51 74 LEU B N 1
ATOM 3439 C CA . LEU B 1 74 ? 55.407 8.017 46.433 1.00 23.47 74 LEU B CA 1
ATOM 3440 C C . LEU B 1 74 ? 56.225 9.057 47.192 1.00 25.63 74 LEU B C 1
ATOM 3441 O O . LEU B 1 74 ? 56.010 9.205 48.381 1.00 24.77 74 LEU B O 1
ATOM 3446 N N . SER B 1 75 ? 57.149 9.724 46.519 1.00 22.52 75 SER B N 1
ATOM 3447 C CA . SER B 1 75 ? 58.072 10.726 47.117 1.00 23.41 75 SER B CA 1
ATOM 3448 C C . SER B 1 75 ? 57.317 12.034 47.376 1.00 23.22 75 SER B C 1
ATOM 3449 O O . SER B 1 75 ? 56.101 12.155 47.022 1.00 24.22 75 SER B O 1
ATOM 3452 N N . GLY B 1 76 ? 58.018 12.996 47.959 1.00 24.21 76 GLY B N 1
ATOM 3453 C CA . GLY B 1 76 ? 57.522 14.375 48.136 1.00 26.40 76 GLY B CA 1
ATOM 3454 C C . GLY B 1 76 ? 57.231 15.061 46.811 1.00 26.18 76 GLY B C 1
ATOM 3455 O O . GLY B 1 76 ? 56.561 16.104 46.843 1.00 26.34 76 GLY B O 1
ATOM 3456 N N . LEU B 1 77 ? 57.665 14.503 45.664 1.00 26.37 77 LEU B N 1
ATOM 3457 C CA . LEU B 1 77 ? 57.369 15.114 44.336 1.00 24.46 77 LEU B CA 1
ATOM 3458 C C . LEU B 1 77 ? 55.848 15.017 44.046 1.00 24.16 77 LEU B C 1
ATOM 3459 O O . LEU B 1 77 ? 55.265 15.979 43.527 1.00 25.57 77 LEU B O 1
ATOM 3464 N N . GLY B 1 78 ? 55.200 13.883 44.307 1.00 23.75 78 GLY B N 1
ATOM 3465 C CA . GLY B 1 78 ? 53.748 13.716 44.130 1.00 25.74 78 GLY B CA 1
ATOM 3466 C C . GLY B 1 78 ? 53.306 13.677 42.671 1.00 24.65 78 GLY B C 1
ATOM 3467 O O . GLY B 1 78 ? 54.138 13.638 41.768 1.00 23.05 78 GLY B O 1
ATOM 3468 N N . ILE B 1 79 ? 52.001 13.735 42.444 1.00 22.83 79 ILE B N 1
ATOM 3469 C CA . ILE B 1 79 ? 51.403 13.594 41.089 1.00 24.64 79 ILE B CA 1
ATOM 3470 C C . ILE B 1 79 ? 51.885 14.696 40.136 1.00 24.51 79 ILE B C 1
ATOM 3471 O O . ILE B 1 79 ? 51.752 14.477 38.914 1.00 23.79 79 ILE B O 1
ATOM 3476 N N . GLN B 1 80 ? 52.409 15.820 40.626 1.00 23.59 80 GLN B N 1
ATOM 3477 C CA . GLN B 1 80 ? 52.819 16.944 39.740 1.00 28.25 80 GLN B CA 1
ATOM 3478 C C . GLN B 1 80 ? 54.033 16.532 38.906 1.00 23.59 80 GLN B C 1
ATOM 3479 O O . GLN B 1 80 ? 54.253 17.132 37.835 1.00 22.57 80 GLN B O 1
ATOM 3485 N N . VAL B 1 81 ? 54.824 15.583 39.374 1.00 22.50 81 VAL B N 1
ATOM 3486 C CA . VAL B 1 81 ? 56.121 15.304 38.711 1.00 22.26 81 VAL B CA 1
ATOM 3487 C C . VAL B 1 81 ? 55.967 14.020 37.906 1.00 20.90 81 VAL B C 1
ATOM 3488 O O . VAL B 1 81 ? 55.692 12.961 38.453 1.00 21.30 81 VAL B O 1
ATOM 3492 N N . PRO B 1 82 ? 56.186 14.092 36.579 1.00 21.26 82 PRO B N 1
ATOM 3493 C CA . PRO B 1 82 ? 56.106 12.908 35.730 1.00 19.76 82 PRO B CA 1
ATOM 3494 C C . PRO B 1 82 ? 57.291 11.983 36.037 1.00 18.59 82 PRO B C 1
ATOM 3495 O O . PRO B 1 82 ? 58.293 12.388 36.636 1.00 19.39 82 PRO B O 1
ATOM 3499 N N . GLY B 1 83 ? 57.208 10.751 35.549 1.00 17.29 83 GLY B N 1
ATOM 3500 C CA . GLY B 1 83 ? 58.324 9.821 35.662 1.00 16.80 83 GLY B CA 1
ATOM 3501 C C . GLY B 1 83 ? 58.263 8.738 34.606 1.00 16.77 83 GLY B C 1
ATOM 3502 O O . GLY B 1 83 ? 57.219 8.580 33.944 1.00 17.63 83 GLY B O 1
ATOM 3503 N N . MET B 1 84 ? 59.405 8.090 34.387 1.00 18.17 84 MET B N 1
ATOM 3504 C CA . MET B 1 84 ? 59.551 7.058 33.337 1.00 17.95 84 MET B CA 1
ATOM 3505 C C . MET B 1 84 ? 60.539 6.015 33.841 1.00 17.60 84 MET B C 1
ATOM 3506 O O . MET B 1 84 ? 61.334 6.292 34.783 1.00 16.76 84 MET B O 1
ATOM 3511 N N . THR B 1 85 ? 60.510 4.867 33.168 1.00 17.08 85 THR B N 1
ATOM 3512 C CA . THR B 1 85 ? 61.380 3.717 33.472 1.00 16.13 85 THR B CA 1
ATOM 3513 C C . THR B 1 85 ? 62.236 3.426 32.241 1.00 14.74 85 THR B C 1
ATOM 3514 O O . THR B 1 85 ? 61.773 3.615 31.118 1.00 15.92 85 THR B O 1
ATOM 3518 N N . LEU B 1 86 ? 63.430 2.913 32.427 1.00 16.22 86 LEU B N 1
ATOM 3519 C CA . LEU B 1 86 ? 64.192 2.390 31.277 1.00 16.80 86 LEU B CA 1
ATOM 3520 C C . LEU B 1 86 ? 65.013 1.192 31.743 1.00 15.96 86 LEU B C 1
ATOM 3521 O O . LEU B 1 86 ? 65.271 1.041 32.933 1.00 18.03 86 LEU B O 1
ATOM 3526 N N . ASN B 1 87 ? 65.414 0.403 30.765 1.00 16.00 87 ASN B N 1
ATOM 3527 C CA . ASN B 1 87 ? 66.257 -0.809 30.888 1.00 15.55 87 ASN B CA 1
ATOM 3528 C C . ASN B 1 87 ? 67.332 -0.758 29.810 1.00 15.93 87 ASN B C 1
ATOM 3529 O O . ASN B 1 87 ? 67.007 -0.930 28.640 1.00 16.48 87 ASN B O 1
ATOM 3534 N N . ARG B 1 88 ? 68.589 -0.572 30.219 1.00 18.53 88 ARG B N 1
ATOM 3535 C CA . ARG B 1 88 ? 69.786 -1.040 29.497 1.00 19.04 88 ARG B CA 1
ATOM 3536 C C . ARG B 1 88 ? 70.604 -1.835 30.513 1.00 20.75 88 ARG B C 1
ATOM 3537 O O . ARG B 1 88 ? 71.740 -1.478 30.735 1.00 18.94 88 ARG B O 1
ATOM 3545 N N A TYR B 1 89 ? 69.935 -2.811 31.153 0.50 24.32 89 TYR B N 1
ATOM 3546 N N B TYR B 1 89 ? 69.956 -2.830 31.148 0.50 24.52 89 TYR B N 1
ATOM 3547 C CA A TYR B 1 89 ? 70.364 -3.694 32.282 0.50 22.88 89 TYR B CA 1
ATOM 3548 C CA B TYR B 1 89 ? 70.342 -3.634 32.355 0.50 23.20 89 TYR B CA 1
ATOM 3549 C C A TYR B 1 89 ? 71.378 -2.974 33.215 0.50 20.75 89 TYR B C 1
ATOM 3550 C C B TYR B 1 89 ? 71.397 -2.927 33.233 0.50 20.82 89 TYR B C 1
ATOM 3551 O O A TYR B 1 89 ? 71.023 -1.975 33.888 0.50 21.05 89 TYR B O 1
ATOM 3552 O O B TYR B 1 89 ? 71.083 -1.912 33.903 0.50 20.60 89 TYR B O 1
ATOM 3569 N N . CYS B 1 90 ? 72.621 -3.441 33.255 1.00 17.96 90 CYS B N 1
ATOM 3570 C CA . CYS B 1 90 ? 73.690 -2.984 34.189 1.00 19.19 90 CYS B CA 1
ATOM 3571 C C . CYS B 1 90 ? 73.998 -1.479 34.041 1.00 19.20 90 CYS B C 1
ATOM 3572 O O . CYS B 1 90 ? 74.481 -0.898 35.012 1.00 17.16 90 CYS B O 1
ATOM 3575 N N . SER B 1 91 ? 73.683 -0.861 32.898 1.00 17.39 91 SER B N 1
ATOM 3576 C CA . SER B 1 91 ? 74.027 0.568 32.674 1.00 17.70 91 SER B CA 1
ATOM 3577 C C . SER B 1 91 ? 72.851 1.467 33.039 1.00 18.66 91 SER B C 1
ATOM 3578 O O . SER B 1 91 ? 73.015 2.709 32.953 1.00 16.16 91 SER B O 1
ATOM 3581 N N . SER B 1 92 ? 71.698 0.896 33.396 1.00 17.00 92 SER B N 1
ATOM 3582 C CA . SER B 1 92 ? 70.434 1.668 33.516 1.00 16.61 92 SER B CA 1
ATOM 3583 C C . SER B 1 92 ? 70.564 2.928 34.368 1.00 16.74 92 SER B C 1
ATOM 3584 O O . SER B 1 92 ? 69.956 3.952 33.972 1.00 17.72 92 SER B O 1
ATOM 3587 N N . GLY B 1 93 ? 71.238 2.891 35.516 1.00 15.85 93 GLY B N 1
ATOM 3588 C CA . GLY B 1 93 ? 71.320 4.074 36.381 1.00 16.89 93 GLY B CA 1
ATOM 3589 C C . GLY B 1 93 ? 72.114 5.190 35.730 1.00 17.73 93 GLY B C 1
ATOM 3590 O O . GLY B 1 93 ? 71.778 6.360 35.958 1.00 19.69 93 GLY B O 1
ATOM 3591 N N . LEU B 1 94 ? 73.186 4.847 35.014 1.00 20.09 94 LEU B N 1
ATOM 3592 C CA . LEU B 1 94 ? 73.973 5.862 34.272 1.00 19.97 94 LEU B CA 1
ATOM 3593 C C . LEU B 1 94 ? 73.149 6.394 33.092 1.00 19.67 94 LEU B C 1
ATOM 3594 O O . LEU B 1 94 ? 73.139 7.655 32.843 1.00 19.75 94 LEU B O 1
ATOM 3599 N N . GLN B 1 95 ? 72.520 5.484 32.359 1.00 19.53 95 GLN B N 1
ATOM 3600 C CA . GLN B 1 95 ? 71.673 5.829 31.202 1.00 18.04 95 GLN B CA 1
ATOM 3601 C C . GLN B 1 95 ? 70.620 6.852 31.650 1.00 18.03 95 GLN B C 1
ATOM 3602 O O . GLN B 1 95 ? 70.353 7.824 30.877 1.00 17.03 95 GLN B O 1
ATOM 3608 N N . ALA B 1 96 ? 70.019 6.661 32.826 1.00 16.75 96 ALA B N 1
ATOM 3609 C CA . ALA B 1 96 ? 68.976 7.562 33.361 1.00 16.47 96 ALA B CA 1
ATOM 3610 C C . ALA B 1 96 ? 69.591 8.959 33.539 1.00 17.70 96 ALA B C 1
ATOM 3611 O O . ALA B 1 96 ? 68.955 9.975 33.209 1.00 16.99 96 ALA B O 1
ATOM 3613 N N . ILE B 1 97 ? 70.769 9.001 34.104 1.00 17.00 97 ILE B N 1
ATOM 3614 C CA . ILE B 1 97 ? 71.460 10.287 34.392 1.00 17.45 97 ILE B CA 1
ATOM 3615 C C . ILE B 1 97 ? 71.800 11.007 33.067 1.00 18.68 97 ILE B C 1
ATOM 3616 O O . ILE B 1 97 ? 71.567 12.241 32.970 1.00 21.39 97 ILE B O 1
ATOM 3621 N N . ALA B 1 98 ? 72.268 10.281 32.059 1.00 18.92 98 ALA B N 1
ATOM 3622 C CA . ALA B 1 98 ? 72.614 10.841 30.731 1.00 19.01 98 ALA B CA 1
ATOM 3623 C C . ALA B 1 98 ? 71.352 11.429 30.097 1.00 20.31 98 ALA B C 1
ATOM 3624 O O . ALA B 1 98 ? 71.417 12.487 29.503 1.00 18.38 98 ALA B O 1
ATOM 3626 N N . ILE B 1 99 ? 70.236 10.722 30.184 1.00 19.78 99 ILE B N 1
ATOM 3627 C CA . ILE B 1 99 ? 68.962 11.188 29.586 1.00 19.12 99 ILE B CA 1
ATOM 3628 C C . ILE B 1 99 ? 68.527 12.466 30.293 1.00 19.34 99 ILE B C 1
ATOM 3629 O O . ILE B 1 99 ? 68.173 13.426 29.587 1.00 19.57 99 ILE B O 1
ATOM 3634 N N . ALA B 1 100 ? 68.629 12.511 31.623 1.00 19.02 100 ALA B N 1
ATOM 3635 C CA . ALA B 1 100 ? 68.275 13.685 32.439 1.00 17.73 100 ALA B CA 1
ATOM 3636 C C . ALA B 1 100 ? 69.141 14.866 31.970 1.00 18.99 100 ALA B C 1
ATOM 3637 O O . ALA B 1 100 ? 68.592 15.949 31.681 1.00 19.72 100 ALA B O 1
ATOM 3639 N N . ALA B 1 101 ? 70.434 14.640 31.840 1.00 17.99 101 ALA B N 1
ATOM 3640 C CA . ALA B 1 101 ? 71.431 15.697 31.518 1.00 20.86 101 ALA B CA 1
ATOM 3641 C C . ALA B 1 101 ? 71.140 16.280 30.122 1.00 21.90 101 ALA B C 1
ATOM 3642 O O . ALA B 1 101 ? 71.075 17.506 29.986 1.00 21.05 101 ALA B O 1
ATOM 3644 N N . ASN B 1 102 ? 70.972 15.411 29.130 1.00 20.81 102 ASN B N 1
ATOM 3645 C CA . ASN B 1 102 ? 70.713 15.780 27.710 1.00 21.60 102 ASN B CA 1
ATOM 3646 C C . ASN B 1 102 ? 69.334 16.448 27.586 1.00 22.43 102 ASN B C 1
ATOM 3647 O O . ASN B 1 102 ? 69.205 17.353 26.738 1.00 20.25 102 ASN B O 1
ATOM 3652 N N . GLN B 1 103 ? 68.353 16.090 28.415 1.00 19.97 103 GLN B N 1
ATOM 3653 C CA . GLN B 1 103 ? 67.041 16.754 28.384 1.00 20.80 103 GLN B CA 1
ATOM 3654 C C . GLN B 1 103 ? 67.192 18.167 28.956 1.00 21.59 103 GLN B C 1
ATOM 3655 O O . GLN B 1 103 ? 66.589 19.097 28.399 1.00 24.73 103 GLN B O 1
ATOM 3661 N N . ILE B 1 104 ? 67.934 18.327 30.044 1.00 21.99 104 ILE B N 1
ATOM 3662 C CA . ILE B 1 104 ? 68.227 19.684 30.586 1.00 21.91 104 ILE B CA 1
ATOM 3663 C C . ILE B 1 104 ? 69.032 20.485 29.545 1.00 22.29 104 ILE B C 1
ATOM 3664 O O . ILE B 1 104 ? 68.689 21.649 29.316 1.00 22.34 104 ILE B O 1
ATOM 3669 N N . ALA B 1 105 ? 70.052 19.897 28.937 1.00 21.19 105 ALA B N 1
ATOM 3670 C CA . ALA B 1 105 ? 70.913 20.560 27.941 1.00 25.36 105 ALA B CA 1
ATOM 3671 C C . ALA B 1 105 ? 70.073 21.125 26.784 1.00 27.19 105 ALA B C 1
ATOM 3672 O O . ALA B 1 105 ? 70.459 22.193 26.281 1.00 27.38 105 ALA B O 1
ATOM 3674 N N . SER B 1 106 ? 68.946 20.503 26.410 1.00 25.02 106 SER B N 1
ATOM 3675 C CA . SER B 1 106 ? 68.055 20.927 25.291 1.00 24.76 106 SER B CA 1
ATOM 3676 C C . SER B 1 106 ? 67.330 22.233 25.604 1.00 25.88 106 SER B C 1
ATOM 3677 O O . SER B 1 106 ? 66.759 22.768 24.687 1.00 27.36 106 SER B O 1
ATOM 3680 N N . GLY B 1 107 ? 67.267 22.650 26.863 1.00 27.48 107 GLY B N 1
ATOM 3681 C CA . GLY B 1 107 ? 66.558 23.861 27.302 1.00 26.77 107 GLY B CA 1
ATOM 3682 C C . GLY B 1 107 ? 65.129 23.573 27.702 1.00 29.29 107 GLY B C 1
ATOM 3683 O O . GLY B 1 107 ? 64.443 24.504 28.093 1.00 30.56 107 GLY B O 1
ATOM 3684 N N . CYS B 1 108 ? 64.673 22.323 27.642 1.00 25.30 108 CYS B N 1
ATOM 3685 C CA . CYS B 1 108 ? 63.231 22.040 27.835 1.00 25.83 108 CYS B CA 1
ATOM 3686 C C . CYS B 1 108 ? 62.967 21.604 29.279 1.00 26.06 108 CYS B C 1
ATOM 3687 O O . CYS B 1 108 ? 61.805 21.391 29.603 1.00 28.46 108 CYS B O 1
ATOM 3690 N N . SER B 1 109 ? 64.009 21.417 30.085 1.00 24.75 109 SER B N 1
ATOM 3691 C CA . SER B 1 109 ? 63.895 21.125 31.532 1.00 24.88 109 SER B CA 1
ATOM 3692 C C . SER B 1 109 ? 65.004 21.872 32.253 1.00 22.06 109 SER B C 1
ATOM 3693 O O . SER B 1 109 ? 66.044 22.092 31.617 1.00 24.06 109 SER B O 1
ATOM 3696 N N . GLU B 1 110 ? 64.806 22.151 33.539 1.00 24.69 110 GLU B N 1
ATOM 3697 C CA . GLU B 1 110 ? 65.816 22.783 34.437 1.00 27.52 110 GLU B CA 1
ATOM 3698 C C . GLU B 1 110 ? 66.338 21.775 35.479 1.00 23.44 110 GLU B C 1
ATOM 3699 O O . GLU B 1 110 ? 67.511 21.874 35.822 1.00 24.86 110 GLU B O 1
ATOM 3705 N N . VAL B 1 111 ? 65.469 20.930 36.044 1.00 25.18 111 VAL B N 1
ATOM 3706 C CA . VAL B 1 111 ? 65.753 20.095 37.261 1.00 23.98 111 VAL B CA 1
ATOM 3707 C C . VAL B 1 111 ? 65.155 18.704 37.063 1.00 21.99 111 VAL B C 1
ATOM 3708 O O . VAL B 1 111 ? 63.965 18.611 36.814 1.00 22.55 111 VAL B O 1
ATOM 3712 N N . ILE B 1 112 ? 65.972 17.674 37.164 1.00 21.68 112 ILE B N 1
ATOM 3713 C CA . ILE B 1 112 ? 65.514 16.263 37.026 1.00 21.61 112 ILE B CA 1
ATOM 3714 C C . ILE B 1 112 ? 66.203 15.422 38.100 1.00 20.56 112 ILE B C 1
ATOM 3715 O O . ILE B 1 112 ? 67.407 15.622 38.359 1.00 19.54 112 ILE B O 1
ATOM 3720 N N . VAL B 1 113 ? 65.466 14.458 38.648 1.00 20.62 113 VAL B N 1
ATOM 3721 C CA . VAL B 1 113 ? 66.098 13.427 39.510 1.00 19.99 113 VAL B CA 1
ATOM 3722 C C . VAL B 1 113 ? 66.161 12.152 38.669 1.00 20.32 113 VAL B C 1
ATOM 3723 O O . VAL B 1 113 ? 65.181 11.834 37.983 1.00 18.50 113 VAL B O 1
ATOM 3727 N N . ALA B 1 114 ? 67.302 11.471 38.690 1.00 19.28 114 ALA B N 1
ATOM 3728 C CA . ALA B 1 114 ? 67.511 10.317 37.815 1.00 18.21 114 ALA B CA 1
ATOM 3729 C C . ALA B 1 114 ? 68.429 9.347 38.534 1.00 19.43 114 ALA B C 1
ATOM 3730 O O . ALA B 1 114 ? 69.388 9.803 39.230 1.00 18.10 114 ALA B O 1
ATOM 3732 N N . GLY B 1 115 ? 68.201 8.066 38.292 1.00 16.91 115 GLY B N 1
ATOM 3733 C CA . GLY B 1 115 ? 69.059 7.042 38.867 1.00 16.83 115 GLY B CA 1
ATOM 3734 C C . GLY B 1 115 ? 68.442 5.686 38.609 1.00 18.77 115 GLY B C 1
ATOM 3735 O O . GLY B 1 115 ? 67.858 5.498 37.501 1.00 18.19 115 GLY B O 1
ATOM 3736 N N . GLY B 1 116 ? 68.575 4.766 39.571 1.00 17.47 116 GLY B N 1
ATOM 3737 C CA . GLY B 1 116 ? 68.061 3.413 39.370 1.00 17.97 116 GLY B CA 1
ATOM 3738 C C . GLY B 1 116 ? 67.879 2.662 40.658 1.00 18.73 116 GLY B C 1
ATOM 3739 O O . GLY B 1 116 ? 68.223 3.181 41.779 1.00 17.48 116 GLY B O 1
ATOM 3740 N N . VAL B 1 117 ? 67.283 1.483 40.508 1.00 17.46 117 VAL B N 1
ATOM 3741 C CA . VAL B 1 117 ? 66.995 0.635 41.677 1.00 18.06 117 VAL B CA 1
ATOM 3742 C C . VAL B 1 117 ? 67.036 -0.803 41.177 1.00 18.01 117 VAL B C 1
ATOM 3743 O O . VAL B 1 117 ? 66.729 -1.030 39.998 1.00 17.65 117 VAL B O 1
ATOM 3747 N N . GLU B 1 118 ? 67.402 -1.722 42.060 1.00 17.78 118 GLU B N 1
ATOM 3748 C CA . GLU B 1 118 ? 67.122 -3.166 41.862 1.00 18.20 118 GLU B CA 1
ATOM 3749 C C . GLU B 1 118 ? 66.854 -3.785 43.222 1.00 17.19 118 GLU B C 1
ATOM 3750 O O . GLU B 1 118 ? 67.709 -3.696 44.107 1.00 17.06 118 GLU B O 1
ATOM 3756 N N . SER B 1 119 ? 65.676 -4.382 43.333 1.00 19.93 119 SER B N 1
ATOM 3757 C CA . SER B 1 119 ? 65.414 -5.433 44.335 1.00 19.03 119 SER B CA 1
ATOM 3758 C C . SER B 1 119 ? 65.657 -6.772 43.657 1.00 17.25 119 SER B C 1
ATOM 3759 O O . SER B 1 119 ? 64.697 -7.360 43.043 1.00 18.75 119 SER B O 1
ATOM 3762 N N . ILE B 1 120 ? 66.879 -7.239 43.736 1.00 17.06 120 ILE B N 1
ATOM 3763 C CA . ILE B 1 120 ? 67.182 -8.607 43.250 1.00 20.04 120 ILE B CA 1
ATOM 3764 C C . ILE B 1 120 ? 66.324 -9.620 44.050 1.00 19.35 120 ILE B C 1
ATOM 3765 O O . ILE B 1 120 ? 65.770 -10.570 43.421 1.00 18.04 120 ILE B O 1
ATOM 3770 N N . THR B 1 121 ? 66.195 -9.408 45.358 1.00 19.66 121 THR B N 1
ATOM 3771 C CA . THR B 1 121 ? 65.301 -10.237 46.205 1.00 19.83 121 THR B CA 1
ATOM 3772 C C . THR B 1 121 ? 63.946 -10.438 45.527 1.00 18.53 121 THR B C 1
ATOM 3773 O O . THR B 1 121 ? 63.524 -11.603 45.411 1.00 21.02 121 THR B O 1
ATOM 3777 N N . LEU B 1 122 ? 63.208 -9.364 45.181 1.00 17.21 122 LEU B N 1
ATOM 3778 C CA . LEU B 1 122 ? 61.810 -9.462 44.723 1.00 20.15 122 LEU B CA 1
ATOM 3779 C C . LEU B 1 122 ? 61.639 -9.726 43.213 1.00 21.95 122 LEU B C 1
ATOM 3780 O O . LEU B 1 122 ? 60.490 -10.047 42.817 1.00 22.84 122 LEU B O 1
ATOM 3785 N N . THR B 1 123 ? 62.696 -9.616 42.393 1.00 21.68 123 THR B N 1
ATOM 3786 C CA . THR B 1 123 ? 62.565 -9.653 40.914 1.00 21.55 123 THR B CA 1
ATOM 3787 C C . THR B 1 123 ? 63.405 -10.773 40.296 1.00 23.11 123 THR B C 1
ATOM 3788 O O . THR B 1 123 ? 62.976 -11.270 39.220 1.00 23.70 123 THR B O 1
ATOM 3792 N N . LEU B 1 124 ? 64.513 -11.208 40.897 1.00 25.59 124 LEU B N 1
ATOM 3793 C CA . LEU B 1 124 ? 65.425 -12.157 40.185 1.00 30.33 124 LEU B CA 1
ATOM 3794 C C . LEU B 1 124 ? 64.677 -13.402 39.711 1.00 31.86 124 LEU B C 1
ATOM 3795 O O . LEU B 1 124 ? 64.875 -13.772 38.567 1.00 33.10 124 LEU B O 1
ATOM 3800 N N . LYS B 1 125 ? 63.897 -14.037 40.578 1.00 33.97 125 LYS B N 1
ATOM 3801 C CA . LYS B 1 125 ? 63.167 -15.298 40.286 1.00 35.81 125 LYS B CA 1
ATOM 3802 C C . LYS B 1 125 ? 61.698 -15.022 39.963 1.00 34.68 125 LYS B C 1
ATOM 3803 O O . LYS B 1 125 ? 60.927 -15.972 39.992 1.00 37.04 125 LYS B O 1
ATOM 3809 N N . SER B 1 126 ? 61.303 -13.774 39.710 1.00 26.68 126 SER B N 1
ATOM 3810 C CA . SER B 1 126 ? 59.915 -13.412 39.332 1.00 25.71 126 SER B CA 1
ATOM 3811 C C . SER B 1 126 ? 59.912 -12.909 37.885 1.00 25.13 126 SER B C 1
ATOM 3812 O O . SER B 1 126 ? 59.995 -11.672 37.673 1.00 21.87 126 SER B O 1
ATOM 3815 N N . VAL B 1 127 ? 59.868 -13.843 36.937 1.00 23.34 127 VAL B N 1
ATOM 3816 C CA . VAL B 1 127 ? 60.091 -13.554 35.494 1.00 24.81 127 VAL B CA 1
ATOM 3817 C C . VAL B 1 127 ? 58.924 -14.125 34.691 1.00 25.16 127 VAL B C 1
ATOM 3818 O O . VAL B 1 127 ? 58.711 -15.311 34.773 1.00 27.44 127 VAL B O 1
ATOM 3822 N N . ASN B 1 128 ? 58.202 -13.259 33.987 1.00 22.76 128 ASN B N 1
ATOM 3823 C CA . ASN B 1 128 ? 57.192 -13.590 32.973 1.00 22.22 128 ASN B CA 1
ATOM 3824 C C . ASN B 1 128 ? 57.904 -14.291 31.813 1.00 23.93 128 ASN B C 1
ATOM 3825 O O . ASN B 1 128 ? 58.643 -13.611 31.083 1.00 21.38 128 ASN B O 1
ATOM 3830 N N . THR B 1 129 ? 57.703 -15.602 31.659 1.00 25.39 129 THR B N 1
ATOM 3831 C CA . THR B 1 129 ? 58.367 -16.431 30.614 1.00 26.09 129 THR B CA 1
ATOM 3832 C C . THR B 1 129 ? 57.495 -16.588 29.363 1.00 23.35 129 THR B C 1
ATOM 3833 O O . THR B 1 129 ? 58.001 -17.168 28.411 1.00 27.69 129 THR B O 1
ATOM 3837 N N . ASP B 1 130 ? 56.294 -16.028 29.296 1.00 22.19 130 ASP B N 1
ATOM 3838 C CA . ASP B 1 130 ? 55.435 -16.146 28.095 1.00 24.99 130 ASP B CA 1
ATOM 3839 C C . ASP B 1 130 ? 56.143 -15.504 26.898 1.00 24.99 130 ASP B C 1
ATOM 3840 O O . ASP B 1 130 ? 56.375 -14.270 26.948 1.00 25.89 130 ASP B O 1
ATOM 3845 N N . HIS B 1 131 ? 56.452 -16.290 25.867 1.00 23.78 131 HIS B N 1
ATOM 3846 C CA . HIS B 1 131 ? 57.032 -15.787 24.597 1.00 24.68 131 HIS B CA 1
ATOM 3847 C C . HIS B 1 131 ? 58.341 -15.060 24.900 1.00 25.83 131 HIS B C 1
ATOM 3848 O O . HIS B 1 131 ? 58.675 -14.117 24.174 1.00 27.17 131 HIS B O 1
ATOM 3855 N N . LEU B 1 132 ? 59.050 -15.428 25.947 1.00 26.42 132 LEU B N 1
ATOM 3856 C CA . LEU B 1 132 ? 60.229 -14.618 26.346 1.00 26.01 132 LEU B CA 1
ATOM 3857 C C . LEU B 1 132 ? 61.371 -14.830 25.341 1.00 28.10 132 LEU B C 1
ATOM 3858 O O . LEU B 1 132 ? 62.055 -13.838 25.009 1.00 28.15 132 LEU B O 1
ATOM 3863 N N . VAL B 1 133 ? 61.585 -16.058 24.878 1.00 27.67 133 VAL B N 1
ATOM 3864 C CA . VAL B 1 133 ? 62.688 -16.392 23.934 1.00 27.54 133 VAL B CA 1
ATOM 3865 C C . VAL B 1 133 ? 62.207 -16.188 22.484 1.00 30.13 133 VAL B C 1
ATOM 3866 O O . VAL B 1 133 ? 61.137 -16.692 22.099 1.00 27.45 133 VAL B O 1
ATOM 3870 N N . ASN B 1 134 ? 62.975 -15.452 21.684 1.00 25.81 134 ASN B N 1
ATOM 3871 C CA . ASN B 1 134 ? 62.779 -15.335 20.217 1.00 25.40 134 ASN B CA 1
ATOM 3872 C C . ASN B 1 134 ? 63.537 -16.502 19.580 1.00 28.12 134 ASN B C 1
ATOM 3873 O O . ASN B 1 134 ? 64.752 -16.554 19.660 1.00 26.15 134 ASN B O 1
ATOM 3878 N N . PRO B 1 135 ? 62.848 -17.515 19.017 1.00 28.94 135 PRO B N 1
ATOM 3879 C CA . PRO B 1 135 ? 63.527 -18.713 18.511 1.00 30.68 135 PRO B CA 1
ATOM 3880 C C . PRO B 1 135 ? 64.585 -18.368 17.460 1.00 28.12 135 PRO B C 1
ATOM 3881 O O . PRO B 1 135 ? 65.629 -18.981 17.426 1.00 30.94 135 PRO B O 1
ATOM 3885 N N . LEU B 1 136 ? 64.310 -17.337 16.667 1.00 28.21 136 LEU B N 1
ATOM 3886 C CA . LEU B 1 136 ? 65.218 -16.851 15.606 1.00 29.09 136 LEU B CA 1
ATOM 3887 C C . LEU B 1 136 ? 66.487 -16.263 16.226 1.00 28.64 136 LEU B C 1
ATOM 3888 O O . LEU B 1 136 ? 67.581 -16.566 15.716 1.00 31.12 136 LEU B O 1
ATOM 3893 N N . LEU B 1 137 ? 66.384 -15.481 17.306 1.00 26.71 137 LEU B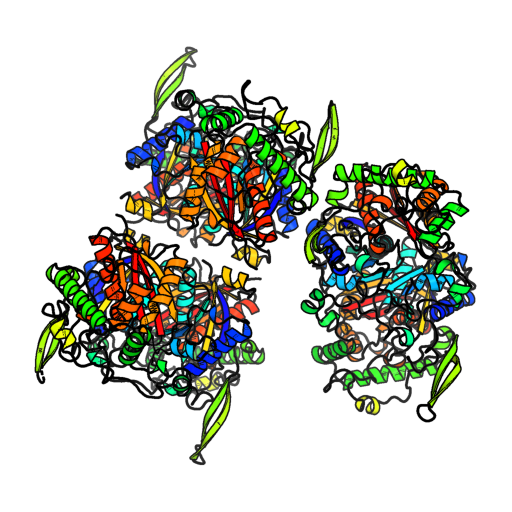 N 1
ATOM 3894 C CA . LEU B 1 137 ? 67.576 -14.950 18.015 1.00 27.04 137 LEU B CA 1
ATOM 3895 C C . LEU B 1 137 ? 68.393 -16.095 18.584 1.00 28.43 137 LEU B C 1
ATOM 3896 O O . LEU B 1 137 ? 69.634 -16.028 18.546 1.00 29.51 137 LEU B O 1
ATOM 3901 N N . GLN B 1 138 ? 67.708 -17.033 19.231 1.00 30.35 138 GLN B N 1
ATOM 3902 C CA . GLN B 1 138 ? 68.339 -18.177 19.928 1.00 34.14 138 GLN B CA 1
ATOM 3903 C C . GLN B 1 138 ? 69.195 -18.931 18.903 1.00 34.26 138 GLN B C 1
ATOM 3904 O O . GLN B 1 138 ? 70.333 -19.279 19.239 1.00 32.99 138 GLN B O 1
ATOM 3910 N N . ARG B 1 139 ? 68.686 -19.093 17.680 1.00 35.51 139 ARG B N 1
ATOM 3911 C CA . ARG B 1 139 ? 69.421 -19.719 16.541 1.00 39.92 139 ARG B CA 1
ATOM 3912 C C . ARG B 1 139 ? 70.561 -18.811 16.070 1.00 36.78 139 ARG B C 1
ATOM 3913 O O . ARG B 1 139 ? 71.656 -19.299 15.882 1.00 36.09 139 ARG B O 1
ATOM 3921 N N . GLU B 1 140 ? 70.304 -17.529 15.836 1.00 35.47 140 GLU B N 1
ATOM 3922 C CA . GLU B 1 140 ? 71.279 -16.607 15.184 1.00 32.95 140 GLU B CA 1
ATOM 3923 C C . GLU B 1 140 ? 72.356 -16.182 16.199 1.00 33.56 140 GLU B C 1
ATOM 3924 O O . GLU B 1 140 ? 73.533 -16.194 15.845 1.00 30.86 140 GLU B O 1
ATOM 3930 N N . VAL B 1 141 ? 71.970 -15.793 17.423 1.00 28.15 141 VAL B N 1
ATOM 3931 C CA . VAL B 1 141 ? 72.902 -15.236 18.440 1.00 27.58 141 VAL B CA 1
ATOM 3932 C C . VAL B 1 141 ? 72.549 -15.850 19.790 1.00 28.61 141 VAL B C 1
ATOM 3933 O O . VAL B 1 141 ? 71.982 -15.197 20.657 1.00 26.29 141 VAL B O 1
ATOM 3937 N N . PRO B 1 142 ? 72.877 -17.137 20.031 1.00 31.66 142 PRO B N 1
ATOM 3938 C CA . PRO B 1 142 ? 72.478 -17.801 21.274 1.00 28.74 142 PRO B CA 1
ATOM 3939 C C . PRO B 1 142 ? 73.033 -17.115 22.522 1.00 26.68 142 PRO B C 1
ATOM 3940 O O . PRO B 1 142 ? 72.408 -17.214 23.588 1.00 25.17 142 PRO B O 1
ATOM 3944 N N . GLY B 1 143 ? 74.163 -16.407 22.361 1.00 25.31 143 GLY B N 1
ATOM 3945 C CA . GLY B 1 143 ? 74.802 -15.607 23.412 1.00 25.01 143 GLY B CA 1
ATOM 3946 C C . GLY B 1 143 ? 73.836 -14.653 24.096 1.00 23.63 143 GLY B C 1
ATOM 3947 O O . GLY B 1 143 ? 74.078 -14.344 25.282 1.00 25.98 143 GLY B O 1
ATOM 3948 N N . ILE B 1 144 ? 72.805 -14.198 23.393 1.00 21.85 144 ILE B N 1
ATOM 3949 C CA . ILE B 1 144 ? 71.778 -13.254 23.945 1.00 23.86 144 ILE B CA 1
ATOM 3950 C C . ILE B 1 144 ? 71.148 -13.866 25.209 1.00 25.90 144 ILE B C 1
ATOM 3951 O O . ILE B 1 144 ? 70.644 -13.111 26.072 1.00 22.89 144 ILE B O 1
ATOM 3956 N N . TYR B 1 145 ? 71.121 -15.196 25.317 1.00 24.61 145 TYR B N 1
ATOM 3957 C CA . TYR B 1 145 ? 70.408 -15.906 26.402 1.00 24.01 145 TYR B CA 1
ATOM 3958 C C . TYR B 1 145 ? 71.400 -16.590 27.339 1.00 24.32 145 TYR B C 1
ATOM 3959 O O . TYR B 1 145 ? 70.943 -17.258 28.268 1.00 24.69 145 TYR B O 1
ATOM 3968 N N . TYR B 1 146 ? 72.708 -16.447 27.148 1.00 23.89 146 TYR B N 1
ATOM 3969 C CA . TYR B 1 146 ? 73.660 -17.071 28.096 1.00 24.37 146 TYR B CA 1
ATOM 3970 C C . TYR B 1 146 ? 73.566 -16.368 29.431 1.00 28.78 146 TYR B C 1
ATOM 3971 O O . TYR B 1 146 ? 73.502 -15.146 29.477 1.00 26.21 146 TYR B O 1
ATOM 3980 N N . PRO B 1 147 ? 73.605 -17.112 30.549 1.00 29.53 147 PRO B N 1
ATOM 3981 C CA . PRO B 1 147 ? 73.778 -16.491 31.853 1.00 31.56 147 PRO B CA 1
ATOM 3982 C C . PRO B 1 147 ? 75.057 -15.637 31.882 1.00 25.72 147 PRO B C 1
ATOM 3983 O O . PRO B 1 147 ? 76.036 -15.954 31.242 1.00 25.12 147 PRO B O 1
ATOM 3987 N N . MET B 1 148 ? 74.985 -14.552 32.632 1.00 22.91 148 MET B N 1
ATOM 3988 C CA . MET B 1 148 ? 76.099 -13.591 32.792 1.00 24.58 148 MET B CA 1
ATOM 3989 C C . MET B 1 148 ? 77.372 -14.302 33.267 1.00 24.02 148 MET B C 1
ATOM 3990 O O . MET B 1 148 ? 78.440 -14.039 32.727 1.00 22.35 148 MET B O 1
ATOM 3995 N N . GLY B 1 149 ? 77.271 -15.216 34.220 1.00 25.41 149 GLY B N 1
ATOM 3996 C CA . GLY B 1 149 ? 78.476 -15.930 34.693 1.00 25.75 149 GLY B CA 1
ATOM 3997 C C . GLY B 1 149 ? 79.091 -16.764 33.590 1.00 24.35 149 GLY B C 1
ATOM 3998 O O . GLY B 1 149 ? 80.324 -16.876 33.556 1.00 24.39 149 GLY B O 1
ATOM 3999 N N . GLN B 1 150 ? 78.276 -17.290 32.680 1.00 23.21 150 GLN B N 1
ATOM 4000 C CA . GLN B 1 150 ? 78.830 -18.058 31.541 1.00 24.17 150 GLN B CA 1
ATOM 4001 C C . GLN B 1 150 ? 79.687 -17.121 30.666 1.00 24.06 150 GLN B C 1
ATOM 4002 O O . GLN B 1 150 ? 80.791 -17.515 30.255 1.00 21.15 150 GLN B O 1
ATOM 4008 N N . THR B 1 151 ? 79.241 -15.887 30.436 1.00 20.69 151 THR B N 1
ATOM 4009 C CA . THR B 1 151 ? 79.993 -14.938 29.590 1.00 20.99 151 THR B CA 1
ATOM 4010 C C . THR B 1 151 ? 81.272 -14.576 30.353 1.00 21.33 151 THR B C 1
ATOM 4011 O O . THR B 1 151 ? 82.305 -14.351 29.698 1.00 21.84 151 THR B O 1
ATOM 4015 N N . ALA B 1 152 ? 81.227 -14.522 31.693 1.00 20.84 152 ALA B N 1
ATOM 4016 C CA . ALA B 1 152 ? 82.414 -14.184 32.527 1.00 22.96 152 ALA B CA 1
ATOM 4017 C C . ALA B 1 152 ? 83.496 -15.267 32.338 1.00 23.39 152 ALA B C 1
ATOM 4018 O O . ALA B 1 152 ? 84.667 -14.897 32.232 1.00 21.80 152 ALA B O 1
ATOM 4020 N N . GLU B 1 153 ? 83.100 -16.540 32.217 1.00 21.81 153 GLU B N 1
ATOM 4021 C CA . GLU B 1 153 ? 84.049 -17.669 32.001 1.00 26.80 153 GLU B CA 1
ATOM 4022 C C . GLU B 1 153 ? 84.576 -17.601 30.554 1.00 25.29 153 GLU B C 1
ATOM 4023 O O . GLU B 1 153 ? 85.773 -17.795 30.328 1.00 24.21 153 GLU B O 1
ATOM 4029 N N . ILE B 1 154 ? 83.718 -17.211 29.606 1.00 24.84 154 ILE B N 1
ATOM 4030 C CA . ILE B 1 154 ? 84.097 -17.134 28.174 1.00 23.56 154 ILE B CA 1
ATOM 4031 C C . ILE B 1 154 ? 85.170 -16.076 28.048 1.00 23.55 154 ILE B C 1
ATOM 4032 O O . ILE B 1 154 ? 86.165 -16.360 27.411 1.00 23.01 154 ILE B O 1
ATOM 4037 N N . VAL B 1 155 ? 84.992 -14.940 28.703 1.00 22.16 155 VAL B N 1
ATOM 4038 C CA . VAL B 1 155 ? 85.993 -13.842 28.691 1.00 21.87 155 VAL B CA 1
ATOM 4039 C C . VAL B 1 155 ? 87.294 -14.317 29.346 1.00 23.44 155 VAL B C 1
ATOM 4040 O O . VAL B 1 155 ? 88.381 -14.058 28.750 1.00 23.17 155 VAL B O 1
ATOM 4044 N N . ALA B 1 156 ? 87.251 -14.948 30.524 1.00 22.58 156 ALA B N 1
ATOM 4045 C CA . ALA B 1 156 ? 88.500 -15.415 31.190 1.00 24.50 156 ALA B CA 1
ATOM 4046 C C . ALA B 1 156 ? 89.291 -16.321 30.235 1.00 23.75 156 ALA B C 1
ATOM 4047 O O . ALA B 1 156 ? 90.539 -16.171 30.126 1.00 25.10 156 ALA B O 1
ATOM 4049 N N . ARG B 1 157 ? 88.615 -17.223 29.547 1.00 24.99 157 ARG B N 1
ATOM 4050 C CA . ARG B 1 157 ? 89.271 -18.259 28.705 1.00 28.96 157 ARG B CA 1
ATOM 4051 C C . ARG B 1 157 ? 89.751 -17.583 27.419 1.00 31.73 157 ARG B C 1
ATOM 4052 O O . ARG B 1 157 ? 90.932 -17.747 27.058 1.00 27.65 157 ARG B O 1
ATOM 4060 N N . ARG B 1 158 ? 88.886 -16.805 26.757 1.00 28.79 158 ARG B N 1
ATOM 4061 C CA . ARG B 1 158 ? 89.189 -16.198 25.429 1.00 28.65 158 ARG B CA 1
ATOM 4062 C C . ARG B 1 158 ? 90.370 -15.244 25.551 1.00 28.32 158 ARG B C 1
ATOM 4063 O O . ARG B 1 158 ? 91.186 -15.234 24.649 1.00 29.74 158 ARG B O 1
ATOM 4071 N N . TYR B 1 159 ? 90.496 -14.509 26.649 1.00 25.30 159 TYR B N 1
ATOM 4072 C CA . TYR B 1 159 ? 91.505 -13.440 26.776 1.00 27.21 159 TYR B CA 1
ATOM 4073 C C . TYR B 1 159 ? 92.554 -13.830 27.805 1.00 27.99 159 TYR B C 1
ATOM 4074 O O . TYR B 1 159 ? 93.386 -13.003 28.103 1.00 26.36 159 TYR B O 1
ATOM 4083 N N . GLY B 1 160 ? 92.559 -15.074 28.286 1.00 30.64 160 GLY B N 1
ATOM 4084 C CA . GLY B 1 160 ? 93.642 -15.545 29.190 1.00 30.59 160 GLY B CA 1
ATOM 4085 C C . GLY B 1 160 ? 93.727 -14.747 30.483 1.00 28.46 160 GLY B C 1
ATOM 4086 O O . GLY B 1 160 ? 94.839 -14.412 30.938 1.00 27.71 160 GLY B O 1
ATOM 4087 N N . ILE B 1 161 ? 92.592 -14.468 31.122 1.00 27.46 161 ILE B N 1
ATOM 4088 C CA . ILE B 1 161 ? 92.592 -13.786 32.441 1.00 26.40 161 ILE B CA 1
ATOM 4089 C C . ILE B 1 161 ? 92.642 -14.897 33.500 1.00 28.12 161 ILE B C 1
ATOM 4090 O O . ILE B 1 161 ? 91.645 -15.610 33.636 1.00 25.97 161 ILE B O 1
ATOM 4095 N N . THR B 1 162 ? 93.782 -15.089 34.169 1.00 28.30 162 THR B N 1
ATOM 4096 C CA . THR B 1 162 ? 93.969 -16.293 35.024 1.00 29.52 162 THR B CA 1
ATOM 4097 C C . THR B 1 162 ? 93.122 -16.183 36.294 1.00 27.83 162 THR B C 1
ATOM 4098 O O . THR B 1 162 ? 92.790 -15.047 36.731 1.00 26.34 162 THR B O 1
ATOM 4102 N N . ARG B 1 163 ? 92.867 -17.337 36.923 1.00 28.68 163 ARG B N 1
ATOM 4103 C CA . ARG B 1 163 ? 92.251 -17.421 38.270 1.00 26.13 163 ARG B CA 1
ATOM 4104 C C . ARG B 1 163 ? 93.040 -16.519 39.217 1.00 25.98 163 ARG B C 1
ATOM 4105 O O . ARG B 1 163 ? 92.433 -15.747 39.990 1.00 24.06 163 ARG B O 1
ATOM 4113 N N . GLU B 1 164 ? 94.362 -16.639 39.199 1.00 25.98 164 GLU B N 1
ATOM 4114 C CA . GLU B 1 164 ? 95.262 -15.907 40.102 1.00 27.91 164 GLU B CA 1
ATOM 4115 C C . GLU B 1 164 ? 95.065 -14.390 39.942 1.00 25.95 164 GLU B C 1
ATOM 4116 O O . GLU B 1 164 ? 95.044 -13.660 40.979 1.00 23.08 164 GLU B O 1
ATOM 4122 N N . ALA B 1 165 ? 94.992 -13.901 38.696 1.00 26.28 165 ALA B N 1
ATOM 4123 C CA . ALA B 1 165 ? 94.835 -12.454 38.404 1.00 23.50 165 ALA B CA 1
ATOM 4124 C C . ALA B 1 165 ? 93.454 -12.004 38.921 1.00 22.56 165 ALA B C 1
ATOM 4125 O O . ALA B 1 165 ? 93.376 -10.966 39.573 1.00 23.40 165 ALA B O 1
ATOM 4127 N N . GLN B 1 166 ? 92.416 -12.790 38.646 1.00 25.63 166 GLN B N 1
ATOM 4128 C CA . GLN B 1 166 ? 91.026 -12.492 39.088 1.00 24.99 166 GLN B CA 1
ATOM 4129 C C . GLN B 1 166 ? 91.005 -12.369 40.614 1.00 24.41 166 GLN B C 1
ATOM 4130 O O . GLN B 1 166 ? 90.407 -11.422 41.122 1.00 23.40 166 GLN B O 1
ATOM 4136 N N . ASP B 1 167 ? 91.601 -13.326 41.340 1.00 23.87 167 ASP B N 1
ATOM 4137 C CA . ASP B 1 167 ? 91.597 -13.321 42.836 1.00 24.04 167 ASP B CA 1
ATOM 4138 C C . ASP B 1 167 ? 92.420 -12.133 43.365 1.00 23.73 167 ASP B C 1
ATOM 4139 O O . ASP B 1 167 ? 91.949 -11.473 44.329 1.00 25.04 167 ASP B O 1
ATOM 4144 N N . ALA B 1 168 ? 93.552 -11.810 42.728 1.00 23.78 168 ALA B N 1
ATOM 4145 C CA . ALA B 1 168 ? 94.359 -10.619 43.105 1.00 24.98 168 ALA B CA 1
ATOM 4146 C C . ALA B 1 168 ? 93.489 -9.364 42.942 1.00 25.07 168 ALA B C 1
ATOM 4147 O O . ALA B 1 168 ? 93.498 -8.516 43.877 1.00 25.32 168 ALA B O 1
ATOM 4149 N N . TYR B 1 169 ? 92.688 -9.290 41.872 1.00 25.63 169 TYR B N 1
ATOM 4150 C CA . TYR B 1 169 ? 91.761 -8.145 41.656 1.00 25.82 169 TYR B CA 1
ATOM 4151 C C . TYR B 1 169 ? 90.681 -8.134 42.757 1.00 22.30 169 TYR B C 1
ATOM 4152 O O . TYR B 1 169 ? 90.437 -7.114 43.373 1.00 22.94 169 TYR B O 1
ATOM 4161 N N . ALA B 1 170 ? 89.987 -9.257 42.994 1.00 22.59 170 ALA B N 1
ATOM 4162 C CA . ALA B 1 170 ? 88.923 -9.324 44.027 1.00 22.16 170 ALA B CA 1
ATOM 4163 C C . ALA B 1 170 ? 89.457 -8.848 45.375 1.00 20.16 170 ALA B C 1
ATOM 4164 O O . ALA B 1 170 ? 88.742 -8.104 46.110 1.00 22.08 170 ALA B O 1
ATOM 4166 N N . LEU B 1 171 ? 90.663 -9.292 45.728 1.00 23.23 171 LEU B N 1
ATOM 4167 C CA . LEU B 1 171 ? 91.273 -8.969 47.043 1.00 24.77 171 LEU B CA 1
ATOM 4168 C C . LEU B 1 171 ? 91.469 -7.448 47.086 1.00 24.10 171 LEU B C 1
ATOM 4169 O O . LEU B 1 171 ? 91.146 -6.813 48.115 1.00 21.94 171 LEU B O 1
ATOM 4174 N N . GLN B 1 172 ? 91.979 -6.888 45.993 1.00 26.57 172 GLN B N 1
ATOM 4175 C CA . GLN B 1 172 ? 92.189 -5.416 45.910 1.00 24.90 172 GLN B CA 1
ATOM 4176 C C . GLN B 1 172 ? 90.865 -4.705 46.178 1.00 24.50 172 GLN B C 1
ATOM 4177 O O . GLN B 1 172 ? 90.844 -3.713 46.937 1.00 25.69 172 GLN B O 1
ATOM 4183 N N . SER B 1 173 ? 89.784 -5.181 45.570 1.00 21.53 173 SER B N 1
ATOM 4184 C CA . SER B 1 173 ? 88.456 -4.541 45.740 1.00 22.40 173 SER B CA 1
ATOM 4185 C C . SER B 1 173 ? 88.069 -4.586 47.223 1.00 22.53 173 SER B C 1
ATOM 4186 O O . SER B 1 173 ? 87.637 -3.537 47.746 1.00 23.88 173 SER B O 1
ATOM 4189 N N . GLN B 1 174 ? 88.235 -5.743 47.888 1.00 25.25 174 GLN B N 1
ATOM 4190 C CA . GLN B 1 174 ? 87.834 -5.906 49.303 1.00 23.07 174 GLN B CA 1
ATOM 4191 C C . GLN B 1 174 ? 88.690 -4.961 50.147 1.00 24.26 174 GLN B C 1
ATOM 4192 O O . GLN B 1 174 ? 88.131 -4.243 51.006 1.00 26.38 174 GLN B O 1
ATOM 4198 N N . GLN B 1 175 ? 90.002 -4.970 49.947 1.00 24.78 175 GLN B N 1
ATOM 4199 C CA . GLN B 1 175 ? 90.901 -4.117 50.764 1.00 26.61 175 GLN B CA 1
ATOM 4200 C C . GLN B 1 175 ? 90.550 -2.632 50.569 1.00 27.55 175 GLN B C 1
ATOM 4201 O O . GLN B 1 175 ? 90.447 -1.902 51.577 1.00 26.78 175 GLN B O 1
ATOM 4207 N N . ARG B 1 176 ? 90.395 -2.182 49.312 1.00 26.34 176 ARG B N 1
ATOM 4208 C CA . ARG B 1 176 ? 90.140 -0.743 49.029 1.00 25.44 176 ARG B CA 1
ATOM 4209 C C . ARG B 1 176 ? 88.786 -0.387 49.619 1.00 24.21 176 ARG B C 1
ATOM 4210 O O . ARG B 1 176 ? 88.681 0.658 50.256 1.00 26.54 176 ARG B O 1
ATOM 4218 N N . MET B 1 177 ? 87.790 -1.267 49.509 1.00 23.67 177 MET B N 1
ATOM 4219 C CA . MET B 1 177 ? 86.445 -0.951 50.052 1.00 23.96 177 MET B CA 1
ATOM 4220 C C . MET B 1 177 ? 86.544 -0.858 51.579 1.00 24.56 177 MET B C 1
ATOM 4221 O O . MET B 1 177 ? 85.912 0.039 52.164 1.00 24.60 177 MET B O 1
ATOM 4226 N N . ALA B 1 178 ? 87.281 -1.767 52.216 1.00 29.98 178 ALA B N 1
ATOM 4227 C CA . ALA B 1 178 ? 87.337 -1.835 53.707 1.00 31.73 178 ALA B CA 1
ATOM 4228 C C . ALA B 1 178 ? 87.981 -0.543 54.218 1.00 25.64 178 ALA B C 1
ATOM 4229 O O . ALA B 1 178 ? 87.390 0.133 55.094 1.00 29.26 178 ALA B O 1
ATOM 4231 N N . ARG B 1 179 ? 89.108 -0.171 53.624 1.00 27.65 179 ARG B N 1
ATOM 4232 C CA . ARG B 1 179 ? 89.783 1.122 53.932 1.00 32.05 179 ARG B CA 1
ATOM 4233 C C . ARG B 1 179 ? 88.813 2.303 53.736 1.00 32.07 179 ARG B C 1
ATOM 4234 O O . ARG B 1 179 ? 88.751 3.179 54.614 1.00 28.59 179 ARG B O 1
ATOM 4242 N N . ALA B 1 180 ? 88.079 2.361 52.624 1.00 28.71 180 ALA B N 1
ATOM 4243 C CA . ALA B 1 180 ? 87.211 3.520 52.341 1.00 28.46 180 ALA B CA 1
ATOM 4244 C C . ALA B 1 180 ? 86.108 3.529 53.389 1.00 27.02 180 ALA B C 1
ATOM 4245 O O . ALA B 1 180 ? 85.743 4.605 53.843 1.00 27.88 180 ALA B O 1
ATOM 4247 N N . GLN B 1 181 ? 85.639 2.348 53.817 1.00 27.39 181 GLN B N 1
ATOM 4248 C CA . GLN B 1 181 ? 84.585 2.291 54.854 1.00 28.26 181 GLN B CA 1
ATOM 4249 C C . GLN B 1 181 ? 85.162 2.832 56.165 1.00 30.86 181 GLN B C 1
ATOM 4250 O O . GLN B 1 181 ? 84.504 3.678 56.751 1.00 32.58 181 GLN B O 1
ATOM 4256 N N . ALA B 1 182 ? 86.331 2.359 56.594 1.00 32.28 182 ALA B N 1
ATOM 4257 C CA . ALA B 1 182 ? 86.994 2.779 57.866 1.00 34.53 182 ALA B CA 1
ATOM 4258 C C . ALA B 1 182 ? 87.251 4.295 57.830 1.00 38.62 182 ALA B C 1
ATOM 4259 O O . ALA B 1 182 ? 87.080 4.952 58.885 1.00 34.77 182 ALA B O 1
ATOM 4261 N N . ASP B 1 183 ? 87.548 4.852 56.647 1.00 37.56 183 ASP B N 1
ATOM 4262 C CA . ASP B 1 183 ? 87.786 6.308 56.491 1.00 33.64 183 ASP B CA 1
ATOM 4263 C C . ASP B 1 183 ? 86.469 7.093 56.364 1.00 34.72 183 ASP B C 1
ATOM 4264 O O . ASP B 1 183 ? 86.545 8.329 56.213 1.00 34.77 183 ASP B O 1
ATOM 4269 N N . GLY B 1 184 ? 85.302 6.446 56.428 1.00 29.83 184 GLY B N 1
ATOM 4270 C CA . GLY B 1 184 ? 84.004 7.141 56.366 1.00 34.21 184 GLY B CA 1
ATOM 4271 C C . GLY B 1 184 ? 83.694 7.759 54.994 1.00 33.31 184 GLY B C 1
ATOM 4272 O O . GLY B 1 184 ? 82.866 8.684 54.937 1.00 34.71 184 GLY B O 1
ATOM 4273 N N . LEU B 1 185 ? 84.248 7.229 53.905 1.00 34.88 185 LEU B N 1
ATOM 4274 C CA . LEU B 1 185 ? 84.078 7.852 52.568 1.00 33.88 185 LEU B CA 1
ATOM 4275 C C . LEU B 1 185 ? 82.657 7.633 52.025 1.00 37.99 185 LEU B C 1
ATOM 4276 O O . LEU B 1 185 ? 82.456 8.045 50.905 1.00 42.07 185 LEU B O 1
ATOM 4281 N N . PHE B 1 186 ? 81.751 6.953 52.745 1.00 35.44 186 PHE B N 1
ATOM 4282 C CA . PHE B 1 186 ? 80.380 6.644 52.270 1.00 35.10 186 PHE B CA 1
ATOM 4283 C C . PHE B 1 186 ? 79.344 7.302 53.158 1.00 35.21 186 PHE B C 1
ATOM 4284 O O . PHE B 1 186 ? 78.159 7.161 52.852 1.00 36.03 186 PHE B O 1
ATOM 4292 N N . ALA B 1 187 ? 79.776 8.010 54.193 1.00 35.13 187 ALA B N 1
ATOM 4293 C CA . ALA B 1 187 ? 78.884 8.599 55.210 1.00 39.12 187 ALA B CA 1
ATOM 4294 C C . ALA B 1 187 ? 77.963 9.648 54.573 1.00 36.13 187 ALA B C 1
ATOM 4295 O O . ALA B 1 187 ? 76.850 9.833 55.047 1.00 40.30 187 ALA B O 1
ATOM 4297 N N . ASP B 1 188 ? 78.418 10.348 53.545 1.00 33.67 188 ASP B N 1
ATOM 4298 C CA . ASP B 1 188 ? 77.596 11.414 52.929 1.00 31.31 188 ASP B CA 1
ATOM 4299 C C . ASP B 1 188 ? 76.738 10.838 51.780 1.00 29.20 188 ASP B C 1
ATOM 4300 O O . ASP B 1 188 ? 75.694 11.455 51.465 1.00 32.80 188 ASP B O 1
ATOM 4305 N N . GLU B 1 189 ? 77.154 9.738 51.149 1.00 26.10 189 GLU B N 1
ATOM 4306 C CA . GLU B 1 189 ? 76.457 9.172 49.955 1.00 26.66 189 GLU B CA 1
ATOM 4307 C C . GLU B 1 189 ? 75.357 8.206 50.408 1.00 23.51 189 GLU B C 1
ATOM 4308 O O . GLU B 1 189 ? 74.285 8.220 49.784 1.00 23.60 189 GLU B O 1
ATOM 4314 N N . ILE B 1 190 ? 75.541 7.462 51.503 1.00 23.46 190 ILE B N 1
ATOM 4315 C CA . ILE B 1 190 ? 74.495 6.520 52.003 1.00 21.56 190 ILE B CA 1
ATOM 4316 C C . ILE B 1 190 ? 73.507 7.232 52.921 1.00 25.02 190 ILE B C 1
ATOM 4317 O O . ILE B 1 190 ? 73.919 7.927 53.873 1.00 26.13 190 ILE B O 1
ATOM 4322 N N . VAL B 1 191 ? 72.217 7.052 52.647 1.00 24.68 191 VAL B N 1
ATOM 4323 C CA . VAL B 1 191 ? 71.122 7.566 53.502 1.00 27.71 191 VAL B CA 1
ATOM 4324 C C . VAL B 1 191 ? 70.514 6.341 54.175 1.00 29.91 191 VAL B C 1
ATOM 4325 O O . VAL B 1 191 ? 70.151 5.377 53.498 1.00 25.63 191 VAL B O 1
ATOM 4329 N N . PRO B 1 192 ? 70.407 6.323 55.522 1.00 26.33 192 PRO B N 1
ATOM 4330 C CA . PRO B 1 192 ? 69.849 5.159 56.203 1.00 26.19 192 PRO B CA 1
ATOM 4331 C C . PRO B 1 192 ? 68.372 5.017 55.854 1.00 25.80 192 PRO B C 1
ATOM 4332 O O . PRO B 1 192 ? 67.699 6.043 55.623 1.00 24.25 192 PRO B O 1
ATOM 4336 N N . MET B 1 193 ? 67.894 3.775 55.847 1.00 21.56 193 MET B N 1
ATOM 4337 C CA . MET B 1 193 ? 66.471 3.478 55.632 1.00 24.03 193 MET B CA 1
ATOM 4338 C C . MET B 1 193 ? 66.003 2.452 56.658 1.00 23.13 193 MET B C 1
ATOM 4339 O O . MET B 1 193 ? 66.635 1.378 56.811 1.00 23.64 193 MET B O 1
ATOM 4344 N N . THR B 1 194 ? 64.855 2.741 57.246 1.00 24.27 194 THR B N 1
ATOM 4345 C CA . THR B 1 194 ? 64.182 1.853 58.219 1.00 25.82 194 THR B CA 1
ATOM 4346 C C . THR B 1 194 ? 63.401 0.824 57.433 1.00 25.34 194 THR B C 1
ATOM 4347 O O . THR B 1 194 ? 62.703 1.222 56.447 1.00 25.58 194 THR B O 1
ATOM 4351 N N . THR B 1 195 ? 63.519 -0.436 57.827 1.00 23.13 195 THR B N 1
ATOM 4352 C CA . THR B 1 195 ? 62.830 -1.560 57.160 1.00 23.98 195 THR B CA 1
ATOM 4353 C C . THR B 1 195 ? 62.104 -2.477 58.146 1.00 23.68 195 THR B C 1
ATOM 4354 O O . THR B 1 195 ? 62.384 -2.449 59.352 1.00 22.19 195 THR B O 1
ATOM 4358 N N . ARG B 1 196 ? 61.227 -3.310 57.587 1.00 27.05 196 ARG B N 1
ATOM 4359 C CA . ARG B 1 196 ? 60.821 -4.614 58.133 1.00 26.65 196 ARG B CA 1
ATOM 4360 C C . ARG B 1 196 ? 61.524 -5.672 57.284 1.00 24.48 196 ARG B C 1
ATOM 4361 O O . ARG B 1 196 ? 61.457 -5.573 56.044 1.00 25.38 196 ARG B O 1
ATOM 4369 N N . TYR B 1 197 ? 62.116 -6.693 57.880 1.00 23.23 197 TYR B N 1
ATOM 4370 C CA . TYR B 1 197 ? 62.765 -7.776 57.091 1.00 23.06 197 TYR B CA 1
ATOM 4371 C C . TYR B 1 197 ? 62.546 -9.159 57.698 1.00 25.81 197 TYR B C 1
ATOM 4372 O O . TYR B 1 197 ? 62.284 -9.284 58.925 1.00 25.64 197 TYR B O 1
ATOM 4381 N N . ALA B 1 198 ? 62.621 -10.184 56.845 1.00 24.76 198 ALA B N 1
ATOM 4382 C CA . ALA B 1 198 ? 62.222 -11.561 57.200 1.00 24.50 198 ALA B CA 1
ATOM 4383 C C . ALA B 1 198 ? 63.480 -12.313 57.590 1.00 29.62 198 ALA B C 1
ATOM 4384 O O . ALA B 1 198 ? 64.534 -12.094 56.943 1.00 25.00 198 ALA B O 1
ATOM 4386 N N . VAL B 1 199 ? 63.373 -13.124 58.646 1.00 27.84 199 VAL B N 1
ATOM 4387 C CA . VAL B 1 199 ? 64.433 -14.076 59.070 1.00 29.25 199 VAL B CA 1
ATOM 4388 C C . VAL B 1 199 ? 63.757 -15.422 59.287 1.00 35.20 199 VAL B C 1
ATOM 4389 O O . VAL B 1 199 ? 62.538 -15.476 59.559 1.00 32.79 199 VAL B O 1
ATOM 4393 N N . GLU B 1 200 ? 64.521 -16.475 59.068 1.00 39.81 200 GLU B N 1
ATOM 4394 C CA . GLU B 1 200 ? 64.174 -17.850 59.461 1.00 49.40 200 GLU B CA 1
ATOM 4395 C C . GLU B 1 200 ? 65.442 -18.348 60.121 1.00 55.74 200 GLU B C 1
ATOM 4396 O O . GLU B 1 200 ? 66.515 -18.139 59.499 1.00 43.76 200 GLU B O 1
ATOM 4402 N N . ASP B 1 201 ? 65.352 -18.862 61.347 1.00 57.69 201 ASP B N 1
ATOM 4403 C CA . ASP B 1 201 ? 66.456 -19.694 61.895 1.00 60.44 201 ASP B CA 1
ATOM 4404 C C . ASP B 1 201 ? 66.392 -21.044 61.153 1.00 60.14 201 ASP B C 1
ATOM 4405 O O . ASP B 1 201 ? 65.279 -21.622 61.076 1.00 63.08 201 ASP B O 1
ATOM 4410 N N . LYS B 1 202 ? 67.495 -21.517 60.559 1.00 65.35 202 LYS B N 1
ATOM 4411 C CA . LYS B 1 202 ? 67.482 -22.813 59.814 1.00 75.15 202 LYS B CA 1
ATOM 4412 C C . LYS B 1 202 ? 67.357 -23.976 60.810 1.00 73.97 202 LYS B C 1
ATOM 4413 O O . LYS B 1 202 ? 66.712 -24.981 60.431 1.00 73.79 202 LYS B O 1
ATOM 4419 N N . ALA B 1 203 ? 67.886 -23.812 62.035 1.00 65.51 203 ALA B N 1
ATOM 4420 C CA . ALA B 1 203 ? 67.994 -24.859 63.082 1.00 63.87 203 ALA B CA 1
ATOM 4421 C C . ALA B 1 203 ? 66.662 -25.013 63.853 1.00 72.37 203 ALA B C 1
ATOM 4422 O O . ALA B 1 203 ? 66.325 -26.174 64.192 1.00 70.68 203 ALA B O 1
ATOM 4424 N N . SER B 1 204 ? 65.919 -23.916 64.100 1.00 70.52 204 SER B N 1
ATOM 4425 C CA . SER B 1 204 ? 64.652 -23.878 64.889 1.00 62.64 204 SER B CA 1
ATOM 4426 C C . SER B 1 204 ? 63.419 -23.913 63.974 1.00 60.38 204 SER B C 1
ATOM 4427 O O . SER B 1 204 ? 62.346 -24.217 64.468 1.00 51.61 204 SER B O 1
ATOM 4430 N N . GLY B 1 205 ? 63.563 -23.576 62.690 1.00 63.81 205 GLY B N 1
ATOM 4431 C CA . GLY B 1 205 ? 62.437 -23.296 61.772 1.00 62.08 205 GLY B CA 1
ATOM 4432 C C . GLY B 1 205 ? 61.727 -21.968 62.071 1.00 57.01 205 GLY B C 1
ATOM 4433 O O . GLY B 1 205 ? 60.697 -21.696 61.392 1.00 62.62 205 GLY B O 1
ATOM 4434 N N . GLU B 1 206 ? 62.233 -21.151 63.012 1.00 44.58 206 GLU B N 1
ATOM 4435 C CA . GLU B 1 206 ? 61.508 -19.937 63.471 1.00 51.97 206 GLU B CA 1
ATOM 4436 C C . GLU B 1 206 ? 61.646 -18.844 62.400 1.00 44.47 206 GLU B C 1
ATOM 4437 O O . GLU B 1 206 ? 62.779 -18.472 62.072 1.00 38.45 206 GLU B O 1
ATOM 4443 N N . LYS B 1 207 ? 60.509 -18.465 61.804 1.00 53.95 207 LYS B N 1
ATOM 4444 C CA . LYS B 1 207 ? 60.324 -17.244 60.965 1.00 55.42 207 LYS B CA 1
ATOM 4445 C C . LYS B 1 207 ? 59.870 -16.074 61.845 1.00 54.20 207 LYS B C 1
ATOM 4446 O O . LYS B 1 207 ? 59.060 -16.259 62.806 1.00 50.34 207 LYS B O 1
ATOM 4452 N N . GLN B 1 208 ? 60.385 -14.900 61.521 1.00 42.50 208 GLN B N 1
ATOM 4453 C CA . GLN B 1 208 ? 59.952 -13.624 62.114 1.00 45.18 208 GLN B CA 1
ATOM 4454 C C . GLN B 1 208 ? 60.096 -12.560 61.017 1.00 35.79 208 GLN B C 1
ATOM 4455 O O . GLN B 1 208 ? 60.956 -12.708 60.139 1.00 29.47 208 GLN B O 1
ATOM 4461 N N . VAL B 1 209 ? 59.267 -11.536 61.098 1.00 32.92 209 VAL B N 1
ATOM 4462 C CA . VAL B 1 209 ? 59.542 -10.204 60.514 1.00 28.77 209 VAL B CA 1
ATOM 4463 C C . VAL B 1 209 ? 60.059 -9.322 61.644 1.00 28.76 209 VAL B C 1
ATOM 4464 O O . VAL B 1 209 ? 59.395 -9.262 62.702 1.00 29.38 209 VAL B O 1
ATOM 4468 N N . LEU B 1 210 ? 61.213 -8.701 61.442 1.00 23.61 210 LEU B N 1
ATOM 4469 C CA . LEU B 1 210 ? 61.950 -7.927 62.458 1.00 26.22 210 LEU B CA 1
ATOM 4470 C C . LEU B 1 210 ? 62.033 -6.469 62.001 1.00 30.69 210 LEU B C 1
ATOM 4471 O O . LEU B 1 210 ? 61.871 -6.194 60.770 1.00 27.79 210 LEU B O 1
ATOM 4476 N N . ASP B 1 211 ? 62.281 -5.554 62.934 1.00 27.49 211 ASP B N 1
ATOM 4477 C CA . ASP B 1 211 ? 62.549 -4.139 62.586 1.00 30.30 211 ASP B CA 1
ATOM 4478 C C . ASP B 1 211 ? 64.042 -4.010 62.306 1.00 30.40 211 ASP B C 1
ATOM 4479 O O . ASP B 1 211 ? 64.809 -4.559 63.061 1.00 29.86 211 ASP B O 1
ATOM 4484 N N . GLY B 1 212 ? 64.430 -3.282 61.264 1.00 28.08 212 GLY B N 1
ATOM 4485 C CA . GLY B 1 212 ? 65.840 -3.119 60.884 1.00 30.09 212 GLY B CA 1
ATOM 4486 C C . GLY B 1 212 ? 66.111 -1.722 60.361 1.00 28.65 212 GLY B C 1
ATOM 4487 O O . GLY B 1 212 ? 65.145 -0.954 60.104 1.00 27.88 212 GLY B O 1
ATOM 4488 N N . VAL B 1 213 ? 67.384 -1.417 60.188 1.00 27.16 213 VAL B N 1
ATOM 4489 C CA . VAL B 1 213 ? 67.846 -0.193 59.490 1.00 30.61 213 VAL B CA 1
ATOM 4490 C C . VAL B 1 213 ? 68.936 -0.631 58.524 1.00 31.35 213 VAL B C 1
ATOM 4491 O O . VAL B 1 213 ? 69.842 -1.310 58.989 1.00 29.59 213 VAL B O 1
ATOM 4495 N N . VAL B 1 214 ? 68.861 -0.259 57.243 1.00 27.07 214 VAL B N 1
ATOM 4496 C CA . VAL B 1 214 ? 70.044 -0.420 56.349 1.00 25.54 214 VAL B CA 1
ATOM 4497 C C . VAL B 1 214 ? 70.801 0.906 56.415 1.00 24.32 214 VAL B C 1
ATOM 4498 O O . VAL B 1 214 ? 70.209 1.933 56.034 1.00 21.38 214 VAL B O 1
ATOM 4502 N N . ASP B 1 215 ? 72.047 0.909 56.884 1.00 27.11 215 ASP B N 1
ATOM 4503 C CA . ASP B 1 215 ? 72.780 2.197 57.097 1.00 30.54 215 ASP B CA 1
ATOM 4504 C C . ASP B 1 215 ? 74.221 2.095 56.605 1.00 27.50 215 ASP B C 1
ATOM 4505 O O . ASP B 1 215 ? 74.960 3.031 56.833 1.00 28.51 215 ASP B O 1
ATOM 4510 N N . ARG B 1 216 ? 74.582 1.006 55.930 1.00 29.31 216 ARG B N 1
ATOM 4511 C CA . ARG B 1 216 ? 75.933 0.760 55.370 1.00 29.45 216 ARG B CA 1
ATOM 4512 C C . ARG B 1 216 ? 75.786 -0.372 54.342 1.00 25.24 216 ARG B C 1
ATOM 4513 O O . ARG B 1 216 ? 74.697 -0.978 54.247 1.00 25.85 216 ARG B O 1
ATOM 4521 N N . ASP B 1 217 ? 76.842 -0.638 53.588 1.00 22.87 217 ASP B N 1
ATOM 4522 C CA . ASP B 1 217 ? 76.962 -1.789 52.673 1.00 25.36 217 ASP B CA 1
ATOM 4523 C C . ASP B 1 217 ? 77.441 -2.948 53.543 1.00 28.34 217 ASP B C 1
ATOM 4524 O O . ASP B 1 217 ? 78.421 -2.712 54.219 1.00 28.44 217 ASP B O 1
ATOM 4529 N N . ASP B 1 218 ? 76.738 -4.085 53.546 1.00 28.90 218 ASP B N 1
ATOM 4530 C CA . ASP B 1 218 ? 76.981 -5.193 54.518 1.00 37.33 218 ASP B CA 1
ATOM 4531 C C . ASP B 1 218 ? 77.586 -6.403 53.809 1.00 32.56 218 ASP B C 1
ATOM 4532 O O . ASP B 1 218 ? 77.972 -7.281 54.540 1.00 30.29 218 ASP B O 1
ATOM 4537 N N . CYS B 1 219 ? 77.702 -6.435 52.467 1.00 29.28 219 CYS B N 1
ATOM 4538 C CA . CYS B 1 219 ? 78.137 -7.636 51.720 1.00 26.12 219 CYS B CA 1
ATOM 4539 C C . CYS B 1 219 ? 79.649 -7.757 51.673 1.00 23.17 219 CYS B C 1
ATOM 4540 O O . CYS B 1 219 ? 80.100 -8.804 51.244 1.00 24.99 219 CYS B O 1
ATOM 4543 N N . ASN B 1 220 ? 80.437 -6.753 52.042 1.00 23.37 220 ASN B N 1
ATOM 4544 C CA . ASN B 1 220 ? 81.905 -6.867 51.836 1.00 22.60 220 ASN B CA 1
ATOM 4545 C C . ASN B 1 220 ? 82.563 -7.680 52.965 1.00 24.79 220 ASN B C 1
ATOM 4546 O O . ASN B 1 220 ? 81.991 -7.778 54.047 1.00 24.50 220 ASN B O 1
ATOM 4551 N N . ARG B 1 221 ? 83.778 -8.175 52.741 1.00 25.37 221 ARG B N 1
ATOM 4552 C CA . ARG B 1 221 ? 84.511 -9.022 53.734 1.00 31.25 221 ARG B CA 1
ATOM 4553 C C . ARG B 1 221 ? 85.911 -8.469 53.883 1.00 26.36 221 ARG B C 1
ATOM 4554 O O . ARG B 1 221 ? 86.783 -8.816 53.099 1.00 28.30 221 ARG B O 1
ATOM 4562 N N . PRO B 1 222 ? 86.139 -7.538 54.827 1.00 28.61 222 PRO B N 1
ATOM 4563 C CA . PRO B 1 222 ? 87.451 -6.933 55.013 1.00 30.33 222 PRO B CA 1
ATOM 4564 C C . PRO B 1 222 ? 88.548 -7.969 55.277 1.00 32.05 222 PRO B C 1
ATOM 4565 O O . PRO B 1 222 ? 89.659 -7.674 54.969 1.00 27.37 222 PRO B O 1
ATOM 4569 N N . ASP B 1 223 ? 88.199 -9.150 55.808 1.00 33.05 223 ASP B N 1
ATOM 4570 C CA . ASP B 1 223 ? 89.203 -10.180 56.195 1.00 36.17 223 ASP B CA 1
ATOM 4571 C C . ASP B 1 223 ? 89.556 -11.070 55.010 1.00 34.71 223 ASP B C 1
ATOM 4572 O O . ASP B 1 223 ? 90.327 -11.991 55.229 1.00 33.85 223 ASP B O 1
ATOM 4577 N N . THR B 1 224 ? 89.019 -10.823 53.806 1.00 28.72 224 THR B N 1
ATOM 4578 C CA . THR B 1 224 ? 89.293 -11.671 52.634 1.00 24.72 224 THR B CA 1
ATOM 4579 C C . THR B 1 224 ? 90.801 -11.792 52.455 1.00 24.10 224 THR B C 1
ATOM 4580 O O . THR B 1 224 ? 91.514 -10.795 52.607 1.00 26.37 224 THR B O 1
ATOM 4584 N N . THR B 1 225 ? 91.262 -12.969 52.071 1.00 27.31 225 THR B N 1
ATOM 4585 C CA . THR B 1 225 ? 92.697 -13.202 51.775 1.00 27.09 225 THR B CA 1
ATOM 4586 C C . THR B 1 225 ? 92.811 -13.817 50.396 1.00 26.33 225 THR B C 1
ATOM 4587 O O . THR B 1 225 ? 91.833 -14.425 49.943 1.00 24.59 225 THR B O 1
ATOM 4591 N N . LEU B 1 226 ? 94.001 -13.736 49.812 1.00 25.97 226 LEU B N 1
ATOM 4592 C CA . LEU B 1 226 ? 94.271 -14.394 48.532 1.00 28.53 226 LEU B CA 1
ATOM 4593 C C . LEU B 1 226 ? 94.054 -15.904 48.694 1.00 30.33 226 LEU B C 1
ATOM 4594 O O . LEU B 1 226 ? 93.469 -16.531 47.818 1.00 26.42 226 LEU B O 1
ATOM 4599 N N . GLU B 1 227 ? 94.556 -16.496 49.780 1.00 35.30 227 GLU B N 1
ATOM 4600 C CA . GLU B 1 227 ? 94.432 -17.963 49.997 1.00 32.02 227 GLU B CA 1
ATOM 4601 C C . GLU B 1 227 ? 92.962 -18.370 50.073 1.00 26.50 227 GLU B C 1
ATOM 4602 O O . GLU B 1 227 ? 92.640 -19.451 49.561 1.00 27.72 227 GLU B O 1
ATOM 4608 N N . GLY B 1 228 ? 92.143 -17.596 50.779 1.00 26.20 228 GLY B N 1
ATOM 4609 C CA . GLY B 1 228 ? 90.684 -17.794 50.827 1.00 27.00 228 GLY B CA 1
ATOM 4610 C C . GLY B 1 228 ? 90.118 -17.805 49.418 1.00 28.19 228 GLY B C 1
ATOM 4611 O O . GLY B 1 228 ? 89.506 -18.812 49.000 1.00 26.89 228 GLY B O 1
ATOM 4612 N N . LEU B 1 229 ? 90.355 -16.740 48.651 1.00 24.75 229 LEU B N 1
ATOM 4613 C CA . LEU B 1 229 ? 89.814 -16.678 47.266 1.00 23.51 229 LEU B CA 1
ATOM 4614 C C . LEU B 1 229 ? 90.289 -17.872 46.432 1.00 21.98 229 LEU B C 1
ATOM 4615 O O . LEU B 1 229 ? 89.451 -18.464 45.731 1.00 23.20 229 LEU B O 1
ATOM 4620 N N . ALA B 1 230 ? 91.565 -18.245 46.540 1.00 22.27 230 ALA B N 1
ATOM 4621 C CA . ALA B 1 230 ? 92.165 -19.358 45.764 1.00 24.77 230 ALA B CA 1
ATOM 4622 C C . ALA B 1 230 ? 91.512 -20.703 46.113 1.00 24.17 230 ALA B C 1
ATOM 4623 O O . ALA B 1 230 ? 91.558 -21.607 45.273 1.00 26.31 230 ALA B O 1
ATOM 4625 N N . SER B 1 231 ? 90.867 -20.821 47.262 1.00 25.78 231 SER B N 1
ATOM 4626 C CA . SER B 1 231 ? 90.267 -22.095 47.743 1.00 25.37 231 SER B CA 1
ATOM 4627 C C . SER B 1 231 ? 88.830 -22.249 47.237 1.00 29.12 231 SER B C 1
ATOM 4628 O O . SER B 1 231 ? 88.315 -23.373 47.294 1.00 26.51 231 SER B O 1
ATOM 4631 N N . LEU B 1 232 ? 88.184 -21.168 46.759 1.00 27.07 232 LEU B N 1
ATOM 4632 C CA . LEU B 1 232 ? 86.734 -21.191 46.419 1.00 26.40 232 LEU B CA 1
ATOM 4633 C C . LEU B 1 232 ? 86.471 -22.087 45.212 1.00 24.63 232 LEU B C 1
ATOM 4634 O O . LEU B 1 232 ? 87.359 -22.229 44.338 1.00 26.32 232 LEU B O 1
ATOM 4639 N N . LYS B 1 233 ? 85.276 -22.679 45.174 1.00 25.19 233 LYS B N 1
ATOM 4640 C CA . LYS B 1 233 ? 84.870 -23.536 44.038 1.00 27.87 233 LYS B CA 1
ATOM 4641 C C . LYS B 1 233 ? 84.400 -22.614 42.904 1.00 31.51 233 LYS B C 1
ATOM 4642 O O . LYS B 1 233 ? 83.858 -21.516 43.147 1.00 29.36 233 LYS B O 1
ATOM 4648 N N . PRO B 1 234 ? 84.643 -23.037 41.651 1.00 32.71 234 PRO B N 1
ATOM 4649 C CA . PRO B 1 234 ? 84.158 -22.321 40.465 1.00 34.25 234 PRO B CA 1
ATOM 4650 C C . PRO B 1 234 ? 82.630 -22.252 40.466 1.00 35.47 234 PRO B C 1
ATOM 4651 O O . PRO B 1 234 ? 82.008 -23.191 40.917 1.00 34.54 234 PRO B O 1
ATOM 4655 N N . ALA B 1 235 ? 82.051 -21.132 40.059 1.00 29.73 235 ALA B N 1
ATOM 4656 C CA . ALA B 1 235 ? 80.599 -20.891 40.183 1.00 31.29 235 ALA B CA 1
ATOM 4657 C C . ALA B 1 235 ? 79.913 -21.247 38.857 1.00 29.52 235 ALA B C 1
ATOM 4658 O O . ALA B 1 235 ? 78.713 -21.596 38.896 1.00 32.96 235 ALA B O 1
ATOM 4660 N N . PHE B 1 236 ? 80.600 -21.194 37.712 1.00 28.09 236 PHE B N 1
ATOM 4661 C CA . PHE B 1 236 ? 79.872 -21.240 36.411 1.00 29.67 236 PHE B CA 1
ATOM 4662 C C . PHE B 1 236 ? 80.363 -22.330 35.478 1.00 31.49 236 PHE B C 1
ATOM 4663 O O . PHE B 1 236 ? 79.700 -22.522 34.475 1.00 34.77 236 PHE B O 1
ATOM 4671 N N . ALA B 1 237 ? 81.483 -22.981 35.770 1.00 31.45 237 ALA B N 1
ATOM 4672 C CA . ALA B 1 237 ? 82.022 -24.086 34.955 1.00 33.87 237 ALA B CA 1
ATOM 4673 C C . ALA B 1 237 ? 82.773 -25.027 35.887 1.00 37.24 237 ALA B C 1
ATOM 4674 O O . ALA B 1 237 ? 83.426 -24.517 36.796 1.00 31.34 237 ALA B O 1
ATOM 4676 N N . GLU B 1 238 ? 82.672 -26.338 35.664 1.00 43.85 238 GLU B N 1
ATOM 4677 C CA . GLU B 1 238 ? 83.300 -27.376 36.533 1.00 44.49 238 GLU B CA 1
ATOM 4678 C C . GLU B 1 238 ? 84.816 -27.141 36.586 1.00 42.77 238 GLU B C 1
ATOM 4679 O O . GLU B 1 238 ? 85.398 -27.323 37.660 1.00 49.02 238 GLU B O 1
ATOM 4685 N N . ASP B 1 239 ? 85.450 -26.751 35.483 1.00 37.76 239 ASP B N 1
ATOM 4686 C CA . ASP B 1 239 ? 86.919 -26.513 35.473 1.00 43.10 239 ASP B CA 1
ATOM 4687 C C . ASP B 1 239 ? 87.202 -25.003 35.475 1.00 38.16 239 ASP B C 1
ATOM 4688 O O . ASP B 1 239 ? 88.191 -24.602 34.843 1.00 35.57 239 ASP B O 1
ATOM 4693 N N . GLY B 1 240 ? 86.359 -24.197 36.128 1.00 33.68 240 GLY B N 1
ATOM 4694 C CA . GLY B 1 240 ? 86.270 -22.748 35.843 1.00 32.65 240 GLY B CA 1
ATOM 4695 C C . GLY B 1 240 ? 87.217 -21.933 36.683 1.00 32.65 240 GLY B C 1
ATOM 4696 O O . GLY B 1 240 ? 87.846 -22.490 37.603 1.00 33.37 240 GLY B O 1
ATOM 4697 N N . SER B 1 241 ? 87.260 -20.628 36.443 1.00 27.61 241 SER B N 1
ATOM 4698 C CA . SER B 1 241 ? 88.101 -19.667 37.193 1.00 23.38 241 SER B CA 1
ATOM 4699 C C . SER B 1 241 ? 87.213 -18.654 37.918 1.00 21.81 241 SER B C 1
ATOM 4700 O O . SER B 1 241 ? 87.693 -18.008 38.869 1.00 20.76 241 SER B O 1
ATOM 4703 N N . VAL B 1 242 ? 85.965 -18.504 37.490 1.00 21.96 242 VAL B N 1
ATOM 4704 C CA . VAL B 1 242 ? 85.077 -17.467 38.055 1.00 23.10 242 VAL B CA 1
ATOM 4705 C C . VAL B 1 242 ? 84.360 -18.116 39.250 1.00 22.60 242 VAL B C 1
ATOM 4706 O O . VAL B 1 242 ? 83.798 -19.236 39.109 1.00 24.13 242 VAL B O 1
ATOM 4710 N N . THR B 1 243 ? 84.374 -17.420 40.369 1.00 22.09 243 THR B N 1
ATOM 4711 C CA . THR B 1 243 ? 83.867 -17.859 41.692 1.00 24.86 243 THR B CA 1
ATOM 4712 C C . THR B 1 243 ? 83.002 -16.766 42.288 1.00 25.55 243 THR B C 1
ATOM 4713 O O . THR B 1 243 ? 82.993 -15.605 41.777 1.00 25.82 243 THR B O 1
ATOM 4717 N N . ALA B 1 244 ? 82.339 -17.086 43.381 1.00 24.45 244 ALA B N 1
ATOM 4718 C CA . ALA B 1 244 ? 81.482 -16.129 44.104 1.00 25.31 244 ALA B CA 1
ATOM 4719 C C . ALA B 1 244 ? 82.368 -15.011 44.644 1.00 23.72 244 ALA B C 1
ATOM 4720 O O . ALA B 1 244 ? 81.854 -13.889 44.874 1.00 25.95 244 ALA B O 1
ATOM 4722 N N . GLY B 1 245 ? 83.632 -15.320 44.909 1.00 22.69 245 GLY B N 1
ATOM 4723 C CA . GLY B 1 245 ? 84.579 -14.368 45.521 1.00 22.98 245 GLY B CA 1
ATOM 4724 C C . GLY B 1 245 ? 85.191 -13.395 44.510 1.00 21.85 245 GLY B C 1
ATOM 4725 O O . GLY B 1 245 ? 85.686 -12.333 44.962 1.00 23.12 245 GLY B O 1
ATOM 4726 N N . ASN B 1 246 ? 85.252 -13.745 43.224 1.00 23.55 246 ASN B N 1
ATOM 4727 C CA . ASN B 1 246 ? 85.831 -12.811 42.206 1.00 23.45 246 ASN B CA 1
ATOM 4728 C C . ASN B 1 246 ? 84.726 -12.351 41.254 1.00 24.30 246 ASN B C 1
ATOM 4729 O O . ASN B 1 246 ? 85.061 -11.845 40.161 1.00 26.93 246 ASN B O 1
ATOM 4734 N N . ALA B 1 247 ? 83.472 -12.440 41.702 1.00 22.28 247 ALA B N 1
ATOM 4735 C CA . ALA B 1 247 ? 82.276 -11.983 40.974 1.00 21.89 247 ALA B CA 1
ATOM 4736 C C . ALA B 1 247 ? 81.487 -11.056 41.883 1.00 23.27 247 ALA B C 1
ATOM 4737 O O . ALA B 1 247 ? 81.580 -11.120 43.134 1.00 20.51 247 ALA B O 1
ATOM 4739 N N . SER B 1 248 ? 80.688 -10.208 41.268 1.00 23.17 248 SER B N 1
ATOM 4740 C CA . SER B 1 248 ? 79.885 -9.256 42.036 1.00 23.09 248 SER B CA 1
ATOM 4741 C C . SER B 1 248 ? 78.860 -10.090 42.828 1.00 22.56 248 SER B C 1
ATOM 4742 O O . SER B 1 248 ? 78.519 -11.206 42.429 1.00 21.08 248 SER B O 1
ATOM 4745 N N . GLN B 1 249 ? 78.437 -9.579 43.952 1.00 25.16 249 GLN B N 1
ATOM 4746 C CA . GLN B 1 249 ? 77.441 -10.272 44.792 1.00 30.04 249 GLN B CA 1
ATOM 4747 C C . GLN B 1 249 ? 76.051 -9.786 44.394 1.00 29.61 249 GLN B C 1
ATOM 4748 O O . GLN B 1 249 ? 75.942 -8.747 43.704 1.00 23.82 249 GLN B O 1
ATOM 4754 N N . LEU B 1 250 ? 75.039 -10.527 44.832 1.00 28.39 250 LEU B N 1
ATOM 4755 C CA . LEU B 1 250 ? 73.615 -10.158 44.704 1.00 28.15 250 LEU B CA 1
ATOM 4756 C C . LEU B 1 250 ? 73.286 -9.267 45.901 1.00 25.29 250 LEU B C 1
ATOM 4757 O O . LEU B 1 250 ? 73.322 -9.754 47.080 1.00 25.50 250 LEU B O 1
ATOM 4762 N N . SER B 1 251 ? 72.973 -8.005 45.638 1.00 22.64 251 SER B N 1
ATOM 4763 C CA . SER B 1 251 ? 72.511 -7.071 46.685 1.00 21.92 251 SER B CA 1
ATOM 4764 C C . SER B 1 251 ? 71.377 -6.190 46.155 1.00 20.12 251 SER B C 1
ATOM 4765 O O . SER B 1 251 ? 71.134 -6.147 44.930 1.00 19.76 251 SER B O 1
ATOM 4768 N N . ASP B 1 252 ? 70.637 -5.612 47.090 1.00 18.89 252 ASP B N 1
ATOM 4769 C CA . ASP B 1 252 ? 69.428 -4.797 46.838 1.00 19.11 252 ASP B CA 1
ATOM 4770 C C . ASP B 1 252 ? 69.763 -3.339 47.145 1.00 20.07 252 ASP B C 1
ATOM 4771 O O . ASP B 1 252 ? 70.451 -3.045 48.181 1.00 20.24 252 ASP B O 1
ATOM 4776 N N . GLY B 1 253 ? 69.286 -2.411 46.324 1.00 18.32 253 GLY B N 1
ATOM 4777 C CA . GLY B 1 253 ? 69.414 -1.004 46.720 1.00 19.59 253 GLY B CA 1
ATOM 4778 C C . GLY B 1 253 ? 68.965 -0.047 45.635 1.00 20.43 253 GLY B C 1
ATOM 4779 O O . GLY B 1 253 ? 68.628 -0.517 44.508 1.00 19.16 253 GLY B O 1
ATOM 4780 N N . ALA B 1 254 ? 69.035 1.249 45.937 1.00 20.42 254 ALA B N 1
ATOM 4781 C CA . ALA B 1 254 ? 68.568 2.337 45.035 1.00 18.17 254 ALA B CA 1
ATOM 4782 C C . ALA B 1 254 ? 69.562 3.501 45.140 1.00 19.33 254 ALA B C 1
ATOM 4783 O O . ALA B 1 254 ? 70.229 3.644 46.162 1.00 18.16 254 ALA B O 1
ATOM 4785 N N . SER B 1 255 ? 69.710 4.271 44.066 1.00 20.90 255 SER B N 1
ATOM 4786 C CA . SER B 1 255 ? 70.547 5.490 44.010 1.00 18.71 255 SER B CA 1
ATOM 4787 C C . SER B 1 255 ? 69.795 6.504 43.166 1.00 21.35 255 SER B C 1
ATOM 4788 O O . SER B 1 255 ? 69.249 6.085 42.123 1.00 19.70 255 SER B O 1
ATOM 4791 N N . MET B 1 256 ? 69.737 7.761 43.603 1.00 20.74 256 MET B N 1
ATOM 4792 C CA . MET B 1 256 ? 69.093 8.807 42.795 1.00 20.73 256 MET B CA 1
ATOM 4793 C C . MET B 1 256 ? 69.961 10.063 42.828 1.00 23.23 256 MET B C 1
ATOM 4794 O O . MET B 1 256 ? 70.611 10.364 43.856 1.00 20.51 256 MET B O 1
ATOM 4799 N N . THR B 1 257 ? 69.931 10.768 41.711 1.00 21.50 257 THR B N 1
ATOM 4800 C CA . THR B 1 257 ? 70.882 11.852 41.374 1.00 21.40 257 THR B CA 1
ATOM 4801 C C . THR B 1 257 ? 70.042 13.097 41.052 1.00 24.24 257 THR B C 1
ATOM 4802 O O . THR B 1 257 ? 69.003 12.961 40.372 1.00 23.66 257 THR B O 1
ATOM 4806 N N . LEU B 1 258 ? 70.394 14.231 41.670 1.00 22.87 258 LEU B N 1
ATOM 4807 C CA . LEU B 1 258 ? 69.775 15.546 41.400 1.00 22.19 258 LEU B CA 1
ATOM 4808 C C . LEU B 1 258 ? 70.608 16.269 40.335 1.00 23.96 258 LEU B C 1
ATOM 4809 O O . LEU B 1 258 ? 71.804 16.588 40.617 1.00 22.81 258 LEU B O 1
ATOM 4814 N N . LEU B 1 259 ? 70.031 16.504 39.152 1.00 21.44 259 LEU B N 1
ATOM 4815 C CA . LEU B 1 259 ? 70.725 17.224 38.054 1.00 22.19 259 LEU B CA 1
ATOM 4816 C C . LEU B 1 259 ? 70.009 18.554 37.828 1.00 22.56 259 LEU B C 1
ATOM 4817 O O . LEU B 1 259 ? 68.805 18.603 37.971 1.00 22.82 259 LEU B O 1
ATOM 4822 N N . MET B 1 260 ? 70.745 19.594 37.469 1.00 24.20 260 MET B N 1
ATOM 4823 C CA . MET B 1 260 ? 70.094 20.838 36.989 1.00 23.91 260 MET B CA 1
ATOM 4824 C C . MET B 1 260 ? 71.060 21.623 36.102 1.00 21.81 260 MET B C 1
ATOM 4825 O O . MET B 1 260 ? 72.282 21.292 36.058 1.00 22.21 260 MET B O 1
ATOM 4830 N N . SER B 1 261 ? 70.538 22.590 35.330 1.00 25.08 261 SER B N 1
ATOM 4831 C CA . SER B 1 261 ? 71.423 23.529 34.585 1.00 25.26 261 SER B CA 1
ATOM 4832 C C . SER B 1 261 ? 72.315 24.232 35.622 1.00 23.99 261 SER B C 1
ATOM 4833 O O . SER B 1 261 ? 71.843 24.427 36.770 1.00 27.97 261 SER B O 1
ATOM 4836 N N . LEU B 1 262 ? 73.533 24.578 35.238 1.00 26.08 262 LEU B N 1
ATOM 4837 C CA . LEU B 1 262 ? 74.434 25.439 36.047 1.00 27.94 262 LEU B CA 1
ATOM 4838 C C . LEU B 1 262 ? 73.648 26.689 36.424 1.00 30.72 262 LEU B C 1
ATOM 4839 O O . LEU B 1 262 ? 73.584 27.040 37.636 1.00 30.96 262 LEU B O 1
ATOM 4844 N N . GLU B 1 263 ? 72.992 27.282 35.425 1.00 30.61 263 GLU B N 1
ATOM 4845 C CA . GLU B 1 263 ? 72.201 28.520 35.612 1.00 33.93 263 GLU B CA 1
ATOM 4846 C C . GLU B 1 263 ? 71.241 28.322 36.789 1.00 32.90 263 GLU B C 1
ATOM 4847 O O . GLU B 1 263 ? 71.169 29.193 37.685 1.00 30.05 263 GLU B O 1
ATOM 4853 N N . LYS B 1 264 ? 70.528 27.203 36.854 1.00 32.79 264 LYS B N 1
ATOM 4854 C CA . LYS B 1 264 ? 69.499 27.010 37.905 1.00 28.89 264 LYS B CA 1
ATOM 4855 C C . LYS B 1 264 ? 70.136 26.793 39.290 1.00 26.81 264 LYS B C 1
ATOM 4856 O O . LYS B 1 264 ? 69.567 27.335 40.271 1.00 27.21 264 LYS B O 1
ATOM 4862 N N . ALA B 1 265 ? 71.209 25.983 39.364 1.00 28.00 265 ALA B N 1
ATOM 4863 C CA . ALA B 1 265 ? 71.987 25.694 40.593 1.00 30.01 265 ALA B CA 1
ATOM 4864 C C . ALA B 1 265 ? 72.380 27.027 41.246 1.00 32.23 265 ALA B C 1
ATOM 4865 O O . ALA B 1 265 ? 72.123 27.224 42.436 1.00 31.34 265 ALA B O 1
ATOM 4867 N N . LEU B 1 266 ? 72.927 27.912 40.426 1.00 33.05 266 LEU B N 1
ATOM 4868 C CA . LEU B 1 266 ? 73.326 29.298 40.763 1.00 36.37 266 LEU B CA 1
ATOM 4869 C C . LEU B 1 266 ? 72.132 30.049 41.346 1.00 33.51 266 LEU B C 1
ATOM 4870 O O . LEU B 1 266 ? 72.274 30.666 42.405 1.00 32.47 266 LEU B O 1
ATOM 4875 N N . ALA B 1 267 ? 70.979 30.006 40.690 1.00 30.10 267 ALA B N 1
ATOM 4876 C CA . ALA B 1 267 ? 69.823 30.803 41.120 1.00 28.59 267 ALA B CA 1
ATOM 4877 C C . ALA B 1 267 ? 69.261 30.252 42.425 1.00 34.58 267 ALA B C 1
ATOM 4878 O O . ALA B 1 267 ? 68.628 31.010 43.179 1.00 35.61 267 ALA B O 1
ATOM 4880 N N . LEU B 1 268 ? 69.463 28.966 42.699 1.00 34.91 268 LEU B N 1
ATOM 4881 C CA . LEU B 1 268 ? 68.943 28.354 43.944 1.00 34.10 268 LEU B CA 1
ATOM 4882 C C . LEU B 1 268 ? 69.995 28.442 45.058 1.00 35.16 268 LEU B C 1
ATOM 4883 O O . LEU B 1 268 ? 69.684 28.030 46.175 1.00 35.61 268 LEU B O 1
ATOM 4888 N N . GLY B 1 269 ? 71.219 28.872 44.757 1.00 34.97 269 GLY B N 1
ATOM 4889 C CA . GLY B 1 269 ? 72.305 28.903 45.755 1.00 39.04 269 GLY B CA 1
ATOM 4890 C C . GLY B 1 269 ? 72.761 27.509 46.158 1.00 36.51 269 GLY B C 1
ATOM 4891 O O . GLY B 1 269 ? 73.303 27.375 47.246 1.00 37.60 269 GLY B O 1
ATOM 4892 N N . LEU B 1 270 ? 72.611 26.517 45.274 1.00 35.20 270 LEU B N 1
ATOM 4893 C CA . LEU B 1 270 ? 73.120 25.133 45.461 1.00 33.81 270 LEU B CA 1
ATOM 4894 C C . LEU B 1 270 ? 74.498 25.027 44.832 1.00 32.33 270 LEU B C 1
ATOM 4895 O O . LEU B 1 270 ? 74.724 25.608 43.785 1.00 36.95 270 LEU B O 1
ATOM 4900 N N . GLU B 1 271 ? 75.373 24.257 45.446 1.00 34.62 271 GLU B N 1
ATOM 4901 C CA . GLU B 1 271 ? 76.756 24.055 44.990 1.00 38.53 271 GLU B CA 1
ATOM 4902 C C . GLU B 1 271 ? 76.753 22.930 43.959 1.00 38.41 271 GLU B C 1
ATOM 4903 O O . GLU B 1 271 ? 76.341 21.810 44.254 1.00 38.96 271 GLU B O 1
ATOM 4909 N N . PRO B 1 272 ? 77.209 23.195 42.722 1.00 36.38 272 PRO B N 1
ATOM 4910 C CA . PRO B 1 272 ? 77.452 22.132 41.758 1.00 37.05 272 PRO B CA 1
ATOM 4911 C C . PRO B 1 272 ? 78.620 21.271 42.250 1.00 37.59 272 PRO B C 1
ATOM 4912 O O . PRO B 1 272 ? 79.573 21.832 42.711 1.00 35.97 272 PRO B O 1
ATOM 4916 N N . LYS B 1 273 ? 78.542 19.953 42.093 1.00 33.62 273 LYS B N 1
ATOM 4917 C CA . LYS B 1 273 ? 79.673 19.044 42.390 1.00 32.52 273 LYS B CA 1
ATOM 4918 C C . LYS B 1 273 ? 80.424 18.682 41.116 1.00 30.51 273 LYS B C 1
ATOM 4919 O O . LYS B 1 273 ? 81.640 18.538 41.179 1.00 27.82 273 LYS B O 1
ATOM 4925 N N . ALA B 1 274 ? 79.716 18.455 40.010 1.00 27.74 274 ALA B N 1
ATOM 4926 C CA . ALA B 1 274 ? 80.317 18.038 38.734 1.00 26.55 274 ALA B CA 1
ATOM 4927 C C . ALA B 1 274 ? 79.424 18.425 37.554 1.00 25.53 274 ALA B C 1
ATOM 4928 O O . ALA B 1 274 ? 78.192 18.587 37.703 1.00 30.89 274 ALA B O 1
ATOM 4930 N N . PHE B 1 275 ? 80.068 18.535 36.407 1.00 22.54 275 PHE B N 1
ATOM 4931 C CA . PHE B 1 275 ? 79.462 18.639 35.079 1.00 25.69 275 PHE B CA 1
ATOM 4932 C C . PHE B 1 275 ? 79.300 17.232 34.500 1.00 23.92 275 PHE B C 1
ATOM 4933 O O . PHE B 1 275 ? 80.272 16.440 34.496 1.00 27.64 275 PHE B O 1
ATOM 4941 N N . PHE B 1 276 ? 78.134 16.992 33.914 1.00 21.39 276 PHE B N 1
ATOM 4942 C CA . PHE B 1 276 ? 77.937 15.905 32.930 1.00 23.58 276 PHE B CA 1
ATOM 4943 C C . PHE B 1 276 ? 78.585 16.297 31.614 1.00 25.14 276 PHE B C 1
ATOM 4944 O O . PHE B 1 276 ? 78.168 17.353 31.061 1.00 25.58 276 PHE B O 1
ATOM 4952 N N . ARG B 1 277 ? 79.507 15.489 31.104 1.00 23.61 277 ARG B N 1
ATOM 4953 C CA . ARG B 1 277 ? 80.263 15.836 29.875 1.00 26.68 277 ARG B CA 1
ATOM 4954 C C . ARG B 1 277 ? 80.057 14.814 28.754 1.00 30.90 277 ARG B C 1
ATOM 4955 O O . ARG B 1 277 ? 80.687 14.973 27.695 1.00 35.47 277 ARG B O 1
ATOM 4963 N N . GLY B 1 278 ? 79.132 13.882 28.886 1.00 25.51 278 GLY B N 1
ATOM 4964 C CA . GLY B 1 278 ? 78.772 13.085 27.707 1.00 21.54 278 GLY B CA 1
ATOM 4965 C C . GLY B 1 278 ? 78.643 11.629 28.073 1.00 23.36 278 GLY B C 1
ATOM 4966 O O . GLY B 1 278 ? 79.159 11.204 29.130 1.00 21.06 278 GLY B O 1
ATOM 4967 N N . PHE B 1 279 ? 77.974 10.904 27.197 1.00 21.89 279 PHE B N 1
ATOM 4968 C CA . PHE B 1 279 ? 77.665 9.473 27.349 1.00 21.75 279 PHE B CA 1
ATOM 4969 C C . PHE B 1 279 ? 77.753 8.773 25.998 1.00 20.66 279 PHE B C 1
ATOM 4970 O O . PHE B 1 279 ? 77.230 9.308 25.028 1.00 21.44 279 PHE B O 1
ATOM 4978 N N . THR B 1 280 ? 78.297 7.556 25.969 1.00 18.79 280 THR B N 1
ATOM 4979 C CA . THR B 1 280 ? 78.280 6.667 24.797 1.00 19.34 280 THR B CA 1
ATOM 4980 C C . THR B 1 280 ? 77.893 5.236 25.155 1.00 21.88 280 THR B C 1
ATOM 4981 O O . THR B 1 280 ? 78.017 4.853 26.333 1.00 21.36 280 THR B O 1
ATOM 4985 N N . VAL B 1 281 ? 77.408 4.507 24.160 1.00 21.12 281 VAL B N 1
ATOM 4986 C CA . VAL B 1 281 ? 77.148 3.046 24.249 1.00 20.16 281 VAL B CA 1
ATOM 4987 C C . VAL B 1 281 ? 77.773 2.417 23.023 1.00 21.89 281 VAL B C 1
ATOM 4988 O O . VAL B 1 281 ? 77.991 3.131 22.037 1.00 24.79 281 VAL B O 1
ATOM 4992 N N . ALA B 1 282 ? 78.066 1.139 23.073 1.00 21.29 282 ALA B N 1
ATOM 4993 C CA . ALA B 1 282 ? 78.622 0.372 21.952 1.00 20.15 282 ALA B CA 1
ATOM 4994 C C . ALA B 1 282 ? 78.105 -1.044 22.121 1.00 22.93 282 ALA B C 1
ATOM 4995 O O . ALA B 1 282 ? 77.816 -1.427 23.270 1.00 19.07 282 ALA B O 1
ATOM 4997 N N . GLY B 1 283 ? 78.028 -1.773 21.018 1.00 20.53 283 GLY B N 1
ATOM 4998 C CA . GLY B 1 283 ? 77.573 -3.154 20.992 1.00 19.08 283 GLY B CA 1
ATOM 4999 C C . GLY B 1 283 ? 78.778 -4.068 20.938 1.00 22.68 283 GLY B C 1
ATOM 5000 O O . GLY B 1 283 ? 79.845 -3.629 20.431 1.00 22.75 283 GLY B O 1
ATOM 5001 N N . CYS B 1 284 ? 78.642 -5.283 21.440 1.00 20.08 284 CYS B N 1
ATOM 5002 C CA . CYS B 1 284 ? 79.669 -6.315 21.252 1.00 23.10 284 CYS B CA 1
ATOM 5003 C C . CYS B 1 284 ? 78.973 -7.669 21.244 1.00 22.19 284 CYS B C 1
ATOM 5004 O O . CYS B 1 284 ? 77.753 -7.706 21.395 1.00 21.35 284 CYS B O 1
ATOM 5007 N N . GLU B 1 285 ? 79.743 -8.745 21.107 1.00 21.85 285 GLU B N 1
ATOM 5008 C CA . GLU B 1 285 ? 79.185 -10.112 21.111 1.00 23.05 285 GLU B CA 1
ATOM 5009 C C . GLU B 1 285 ? 78.573 -10.367 22.484 1.00 21.07 285 GLU B C 1
ATOM 5010 O O . GLU B 1 285 ? 79.208 -10.105 23.518 1.00 19.80 285 GLU B O 1
ATOM 5016 N N . PRO B 1 286 ? 77.318 -10.832 22.581 1.00 21.82 286 PRO B N 1
ATOM 5017 C CA . PRO B 1 286 ? 76.719 -11.101 23.896 1.00 23.78 286 PRO B CA 1
ATOM 5018 C C . PRO B 1 286 ? 77.526 -12.097 24.749 1.00 24.33 286 PRO B C 1
ATOM 5019 O O . PRO B 1 286 ? 77.536 -11.965 25.986 1.00 20.46 286 PRO B O 1
ATOM 5023 N N . ASP B 1 287 ? 78.163 -13.078 24.089 1.00 22.12 287 ASP B N 1
ATOM 5024 C CA . ASP B 1 287 ? 78.867 -14.160 24.810 1.00 23.18 287 ASP B CA 1
ATOM 5025 C C . ASP B 1 287 ? 80.077 -13.586 25.524 1.00 23.65 287 ASP B C 1
ATOM 5026 O O . ASP B 1 287 ? 80.610 -14.290 26.395 1.00 22.88 287 ASP B O 1
ATOM 5031 N N . GLU B 1 288 ? 80.527 -12.379 25.159 1.00 21.18 288 GLU B N 1
ATOM 5032 C CA . GLU B 1 288 ? 81.647 -11.725 25.867 1.00 22.07 288 GLU B CA 1
ATOM 5033 C C . GLU B 1 288 ? 81.211 -10.315 26.286 1.00 20.88 288 GLU B C 1
ATOM 5034 O O . GLU B 1 288 ? 81.997 -9.380 26.227 1.00 22.29 288 GLU B O 1
ATOM 5040 N N . MET B 1 289 ? 79.997 -10.188 26.795 1.00 22.89 289 MET B N 1
ATOM 5041 C CA . MET B 1 289 ? 79.436 -8.861 27.147 1.00 21.50 289 MET B CA 1
ATOM 5042 C C . MET B 1 289 ? 80.374 -8.122 28.110 1.00 22.06 289 MET B C 1
ATOM 5043 O O . MET B 1 289 ? 80.434 -6.871 28.019 1.00 19.84 289 MET B O 1
ATOM 5048 N N . GLY B 1 290 ? 81.160 -8.829 28.934 1.00 19.36 290 GLY B N 1
ATOM 5049 C CA . GLY B 1 290 ? 82.059 -8.178 29.895 1.00 19.51 290 GLY B CA 1
ATOM 5050 C C . GLY B 1 290 ? 83.030 -7.167 29.252 1.00 19.83 290 GLY B C 1
ATOM 5051 O O . GLY B 1 290 ? 83.524 -6.298 29.960 1.00 18.86 290 GLY B O 1
ATOM 5052 N N . ILE B 1 291 ? 83.375 -7.328 27.979 1.00 20.69 291 ILE B N 1
ATOM 5053 C CA . ILE B 1 291 ? 84.406 -6.455 27.339 1.00 21.79 291 ILE B CA 1
ATOM 5054 C C . ILE B 1 291 ? 83.749 -5.179 26.803 1.00 22.69 291 ILE B C 1
ATOM 5055 O O . ILE B 1 291 ? 84.487 -4.299 26.334 1.00 24.31 291 ILE B O 1
ATOM 5060 N N . GLY B 1 292 ? 82.419 -5.051 26.888 1.00 23.04 292 GLY B N 1
ATOM 5061 C CA . GLY B 1 292 ? 81.711 -3.821 26.446 1.00 20.54 292 GLY B CA 1
ATOM 5062 C C . GLY B 1 292 ? 82.515 -2.512 26.521 1.00 20.63 292 GLY B C 1
ATOM 5063 O O . GLY B 1 292 ? 82.612 -1.783 25.512 1.00 21.02 292 GLY B O 1
ATOM 5064 N N . PRO B 1 293 ? 82.976 -2.084 27.721 1.00 21.13 293 PRO B N 1
ATOM 5065 C CA . PRO B 1 293 ? 83.670 -0.808 27.891 1.00 22.39 293 PRO B CA 1
ATOM 5066 C C . PRO B 1 293 ? 84.864 -0.597 26.942 1.00 23.88 293 PRO B C 1
ATOM 5067 O O . PRO B 1 293 ? 85.146 0.565 26.694 1.00 23.04 293 PRO B O 1
ATOM 5071 N N . VAL B 1 294 ? 85.515 -1.654 26.424 1.00 24.35 294 VAL B N 1
ATOM 5072 C CA . VAL B 1 294 ? 86.682 -1.445 25.511 1.00 22.71 294 VAL B CA 1
ATOM 5073 C C . VAL B 1 294 ? 86.188 -0.858 24.174 1.00 24.04 294 VAL B C 1
ATOM 5074 O O . VAL B 1 294 ? 87.028 -0.300 23.471 1.00 25.23 294 VAL B O 1
ATOM 5078 N N . PHE B 1 295 ? 84.883 -0.907 23.854 1.00 22.93 295 PHE B N 1
ATOM 5079 C CA . PHE B 1 295 ? 84.283 -0.314 22.625 1.00 23.12 295 PHE B CA 1
ATOM 5080 C C . PHE B 1 295 ? 83.637 1.048 22.943 1.00 23.92 295 PHE B C 1
ATOM 5081 O O . PHE B 1 295 ? 83.715 2.007 22.108 1.00 23.50 295 PHE B O 1
ATOM 5089 N N . SER B 1 296 ? 83.027 1.192 24.115 1.00 21.69 296 SER B N 1
ATOM 5090 C CA . SER B 1 296 ? 82.281 2.442 24.452 1.00 20.85 296 SER B CA 1
ATOM 5091 C C . SER B 1 296 ? 83.239 3.524 24.960 1.00 20.90 296 SER B C 1
ATOM 5092 O O . SER B 1 296 ? 82.993 4.734 24.702 1.00 21.15 296 SER B O 1
ATOM 5095 N N . VAL B 1 297 ? 84.302 3.160 25.669 1.00 19.18 297 VAL B N 1
ATOM 5096 C CA . VAL B 1 297 ? 85.185 4.188 26.282 1.00 21.83 297 VAL B CA 1
ATOM 5097 C C . VAL B 1 297 ? 85.872 4.985 25.157 1.00 24.09 297 VAL B C 1
ATOM 5098 O O . VAL B 1 297 ? 85.880 6.218 25.196 1.00 23.24 297 VAL B O 1
ATOM 5102 N N . PRO B 1 298 ? 86.476 4.330 24.148 1.00 24.98 298 PRO B N 1
ATOM 5103 C CA . PRO B 1 298 ? 87.225 5.075 23.106 1.00 28.89 298 PRO B CA 1
ATOM 5104 C C . PRO B 1 298 ? 86.268 6.006 22.344 1.00 30.19 298 PRO B C 1
ATOM 5105 O O . PRO B 1 298 ? 86.632 7.134 22.133 1.00 27.76 298 PRO B O 1
ATOM 5109 N N . LYS B 1 299 ? 85.034 5.551 22.055 1.00 28.65 299 LYS B N 1
ATOM 5110 C CA . LYS B 1 299 ? 84.008 6.434 21.447 1.00 27.59 299 LYS B CA 1
ATOM 5111 C C . LYS B 1 299 ? 83.817 7.686 22.296 1.00 27.52 299 LYS B C 1
ATOM 5112 O O . LYS B 1 299 ? 83.659 8.777 21.698 1.00 24.81 299 LYS B O 1
ATOM 5118 N N . LEU B 1 300 ? 83.747 7.570 23.628 1.00 23.88 300 LEU B N 1
ATOM 5119 C CA . LEU B 1 300 ? 83.425 8.723 24.486 1.00 24.17 300 LEU B CA 1
ATOM 5120 C C . LEU B 1 300 ? 84.616 9.693 24.503 1.00 28.37 300 LEU B C 1
ATOM 5121 O O . LEU B 1 300 ? 84.416 10.925 24.509 1.00 26.38 300 LEU B O 1
ATOM 5126 N N . LEU B 1 301 ? 85.819 9.161 24.645 1.00 26.64 301 LEU B N 1
ATOM 5127 C CA . LEU B 1 301 ? 87.030 10.016 24.773 1.00 28.68 301 LEU B CA 1
ATOM 5128 C C . LEU B 1 301 ? 87.256 10.804 23.455 1.00 29.92 301 LEU B C 1
ATOM 5129 O O . LEU B 1 301 ? 87.665 11.980 23.534 1.00 32.60 301 LEU B O 1
ATOM 5134 N N . LYS B 1 302 ? 87.027 10.154 22.316 1.00 34.63 302 LYS B N 1
ATOM 5135 C CA . LYS B 1 302 ? 87.155 10.763 20.970 1.00 37.10 302 LYS B CA 1
ATOM 5136 C C . LYS B 1 302 ? 86.097 11.862 20.833 1.00 38.37 302 LYS B C 1
ATOM 5137 O O . LYS B 1 302 ? 86.482 12.994 20.518 1.00 35.72 302 LYS B O 1
ATOM 5143 N N . ALA B 1 303 ? 84.828 11.571 21.143 1.00 32.36 303 ALA B N 1
ATOM 5144 C CA . ALA B 1 303 ? 83.738 12.564 21.072 1.00 30.59 303 ALA B CA 1
ATOM 5145 C C . ALA B 1 303 ? 84.125 13.772 21.909 1.00 32.22 303 ALA B C 1
ATOM 5146 O O . ALA B 1 303 ? 83.691 14.874 21.569 1.00 32.41 303 ALA B O 1
ATOM 5148 N N . LYS B 1 304 ? 84.888 13.599 22.986 1.00 28.33 304 LYS B N 1
ATOM 5149 C CA . LYS B 1 304 ? 85.124 14.701 23.951 1.00 28.70 304 LYS B CA 1
ATOM 5150 C C . LYS B 1 304 ? 86.551 15.248 23.868 1.00 27.82 304 LYS B C 1
ATOM 5151 O O . LYS B 1 304 ? 86.827 16.108 24.662 1.00 32.95 304 LYS B O 1
ATOM 5157 N N . GLY B 1 305 ? 87.408 14.724 22.988 1.00 31.45 305 GLY B N 1
ATOM 5158 C CA . GLY B 1 305 ? 88.779 15.247 22.805 1.00 33.94 305 GLY B CA 1
ATOM 5159 C C . GLY B 1 305 ? 89.704 14.918 23.956 1.00 36.29 305 GLY B C 1
ATOM 5160 O O . GLY B 1 305 ? 90.518 15.786 24.307 1.00 30.99 305 GLY B O 1
ATOM 5161 N N . LEU B 1 306 ? 89.587 13.724 24.566 1.00 32.28 306 LEU B N 1
ATOM 5162 C CA . LEU B 1 306 ? 90.472 13.323 25.696 1.00 30.10 306 LEU B CA 1
ATOM 5163 C C . LEU B 1 306 ? 91.178 12.053 25.291 1.00 26.51 306 LEU B C 1
ATOM 5164 O O . LEU B 1 306 ? 90.761 11.416 24.307 1.00 27.18 306 LEU B O 1
ATOM 5169 N N . LYS B 1 307 ? 92.274 11.785 25.987 1.00 31.33 307 LYS B N 1
ATOM 5170 C CA . LYS B 1 307 ? 93.044 10.530 25.932 1.00 35.28 307 LYS B CA 1
ATOM 5171 C C . LYS B 1 307 ? 92.783 9.813 27.264 1.00 29.32 307 LYS B C 1
ATOM 5172 O O . LYS B 1 307 ? 92.388 10.500 28.216 1.00 27.30 307 LYS B O 1
ATOM 5178 N N . ILE B 1 308 ? 93.049 8.515 27.308 1.00 31.57 308 ILE B N 1
ATOM 5179 C CA . ILE B 1 308 ? 93.050 7.685 28.553 1.00 33.11 308 ILE B CA 1
ATOM 5180 C C . ILE B 1 308 ? 93.736 8.469 29.675 1.00 34.44 308 ILE B C 1
ATOM 5181 O O . ILE B 1 308 ? 93.155 8.597 30.782 1.00 31.79 308 ILE B O 1
ATOM 5186 N N . ALA B 1 309 ? 94.910 9.038 29.378 1.00 32.26 309 ALA B N 1
ATOM 5187 C CA . ALA B 1 309 ? 95.798 9.681 30.368 1.00 34.75 309 ALA B CA 1
ATOM 5188 C C . ALA B 1 309 ? 95.118 10.875 31.025 1.00 30.72 309 ALA B C 1
ATOM 5189 O O . ALA B 1 309 ? 95.453 11.179 32.150 1.00 33.30 309 ALA B O 1
ATOM 5191 N N . ASP B 1 310 ? 94.186 11.538 30.343 1.00 30.24 310 ASP B N 1
ATOM 5192 C CA . ASP B 1 310 ? 93.487 12.735 30.881 1.00 29.02 310 ASP B CA 1
ATOM 5193 C C . ASP B 1 310 ? 92.483 12.360 31.968 1.00 29.41 310 ASP B C 1
ATOM 5194 O O . ASP B 1 310 ? 92.009 13.265 32.694 1.00 31.57 310 ASP B O 1
ATOM 5199 N N . VAL B 1 311 ? 92.069 11.105 32.022 1.00 28.89 311 VAL B N 1
ATOM 5200 C CA . VAL B 1 311 ? 91.049 10.693 33.037 1.00 26.90 311 VAL B CA 1
ATOM 5201 C C . VAL B 1 311 ? 91.748 10.475 34.386 1.00 25.21 311 VAL B C 1
ATOM 5202 O O . VAL B 1 311 ? 92.682 9.662 34.435 1.00 29.89 311 VAL B O 1
ATOM 5206 N N . ASP B 1 312 ? 91.310 11.169 35.421 1.00 27.01 312 ASP B N 1
ATOM 5207 C CA . ASP B 1 312 ? 91.918 11.124 36.776 1.00 27.64 312 ASP B CA 1
ATOM 5208 C C . ASP B 1 312 ? 91.407 9.896 37.554 1.00 29.86 312 ASP B C 1
ATOM 5209 O O . ASP B 1 312 ? 92.242 9.256 38.196 1.00 24.76 312 ASP B O 1
ATOM 5214 N N . LEU B 1 313 ? 90.117 9.537 37.427 1.00 26.71 313 LEU B N 1
ATOM 5215 C CA . LEU B 1 313 ? 89.491 8.370 38.129 1.00 26.65 313 LEU B CA 1
ATOM 5216 C C . LEU B 1 313 ? 88.541 7.597 37.206 1.00 26.54 313 LEU B C 1
ATOM 5217 O O . LEU B 1 313 ? 87.789 8.212 36.377 1.00 24.48 313 LEU B O 1
ATOM 5222 N N . TRP B 1 314 ? 88.524 6.286 37.376 1.00 24.51 314 TRP B N 1
ATOM 5223 C CA . TRP B 1 314 ? 87.619 5.366 36.638 1.00 24.60 314 TRP B CA 1
ATOM 5224 C C . TRP B 1 314 ? 86.760 4.599 37.650 1.00 26.44 314 TRP B C 1
ATOM 5225 O O . TRP B 1 314 ? 87.306 4.132 38.680 1.00 22.37 314 TRP B O 1
ATOM 5236 N N . GLU B 1 315 ? 85.454 4.579 37.434 1.00 23.80 315 GLU B N 1
ATOM 5237 C CA . GLU B 1 315 ? 84.545 3.597 38.090 1.00 21.61 315 GLU B CA 1
ATOM 5238 C C . GLU B 1 315 ? 84.135 2.672 36.962 1.00 23.22 315 GLU B C 1
ATOM 5239 O O . GLU B 1 315 ? 83.292 3.080 36.166 1.00 21.18 315 GLU B O 1
ATOM 5245 N N . LEU B 1 316 ? 84.776 1.512 36.817 1.00 19.53 316 LEU B N 1
ATOM 5246 C CA . LEU B 1 316 ? 84.364 0.527 35.820 1.00 19.87 316 LEU B CA 1
ATOM 5247 C C . LEU B 1 316 ? 83.760 -0.643 36.608 1.00 19.92 316 LEU B C 1
ATOM 5248 O O . LEU B 1 316 ? 84.430 -1.199 37.502 1.00 18.56 316 LEU B O 1
ATOM 5253 N N . ASN B 1 317 ? 82.493 -0.916 36.375 1.00 19.67 317 ASN B N 1
ATOM 5254 C CA . ASN B 1 317 ? 81.750 -1.849 37.249 1.00 19.95 317 ASN B CA 1
ATOM 5255 C C . ASN B 1 317 ? 82.515 -3.167 37.364 1.00 18.24 317 ASN B C 1
ATOM 5256 O O . ASN B 1 317 ? 82.938 -3.739 36.354 1.00 18.51 317 ASN B O 1
ATOM 5261 N N . GLU B 1 318 ? 82.674 -3.624 38.593 1.00 20.16 318 GLU B N 1
ATOM 5262 C CA . GLU B 1 318 ? 83.302 -4.943 38.841 1.00 20.49 318 GLU B CA 1
ATOM 5263 C C . GLU B 1 318 ? 82.238 -6.017 38.715 1.00 22.41 318 GLU B C 1
ATOM 5264 O O . GLU B 1 318 ? 82.011 -6.666 39.713 1.00 24.63 318 GLU B O 1
ATOM 5270 N N . ALA B 1 319 ? 81.632 -6.216 37.561 1.00 21.49 319 ALA B N 1
ATOM 5271 C CA . ALA B 1 319 ? 80.664 -7.324 37.364 1.00 21.47 319 ALA B CA 1
ATOM 5272 C C . ALA B 1 319 ? 81.365 -8.670 37.639 1.00 23.03 319 ALA B C 1
ATOM 5273 O O . ALA B 1 319 ? 80.829 -9.485 38.402 1.00 20.41 319 ALA B O 1
ATOM 5275 N N . PHE B 1 320 ? 82.539 -8.880 37.049 1.00 19.54 320 PHE B N 1
ATOM 5276 C CA . PHE B 1 320 ? 83.378 -10.094 37.250 1.00 20.47 320 PHE B CA 1
ATOM 5277 C C . PHE B 1 320 ? 84.814 -9.616 37.156 1.00 22.49 320 PHE B C 1
ATOM 5278 O O . PHE B 1 320 ? 85.093 -8.788 36.262 1.00 20.05 320 PHE B O 1
ATOM 5286 N N . ALA B 1 321 ? 85.680 -10.106 38.021 1.00 21.62 321 ALA B N 1
ATOM 5287 C CA . ALA B 1 321 ? 87.109 -9.766 37.953 1.00 22.76 321 ALA B CA 1
ATOM 5288 C C . ALA B 1 321 ? 87.605 -10.072 36.532 1.00 21.71 321 ALA B C 1
ATOM 5289 O O . ALA B 1 321 ? 88.422 -9.308 36.034 1.00 25.22 321 ALA B O 1
ATOM 5291 N N . SER B 1 322 ? 87.188 -11.173 35.930 1.00 20.13 322 SER B N 1
ATOM 5292 C CA . SER B 1 322 ? 87.668 -11.575 34.588 1.00 21.62 322 SER B CA 1
ATOM 5293 C C . SER B 1 322 ? 87.482 -10.398 33.603 1.00 22.46 322 SER B C 1
ATOM 5294 O O . SER B 1 322 ? 88.467 -10.020 32.950 1.00 22.95 322 SER B O 1
ATOM 5297 N N . GLN B 1 323 ? 86.291 -9.790 33.528 1.00 21.27 323 GLN B N 1
ATOM 5298 C CA . GLN B 1 323 ? 86.039 -8.715 32.519 1.00 21.51 323 GLN B CA 1
ATOM 5299 C C . GLN B 1 323 ? 86.625 -7.398 33.022 1.00 21.91 323 GLN B C 1
ATOM 5300 O O . GLN B 1 323 ? 87.116 -6.589 32.186 1.00 23.15 323 GLN B O 1
ATOM 5306 N N . CYS B 1 324 ? 86.534 -7.135 34.312 1.00 20.82 324 CYS B N 1
ATOM 5307 C CA . CYS B 1 324 ? 86.996 -5.879 34.926 1.00 23.38 324 CYS B CA 1
ATOM 5308 C C . CYS B 1 324 ? 88.500 -5.736 34.679 1.00 25.31 324 CYS B C 1
ATOM 5309 O O . CYS B 1 324 ? 88.977 -4.599 34.379 1.00 27.14 324 CYS B O 1
ATOM 5312 N N . LEU B 1 325 ? 89.236 -6.843 34.754 1.00 24.05 325 LEU B N 1
ATOM 5313 C CA . LEU B 1 325 ? 90.701 -6.847 34.456 1.00 24.70 325 LEU B CA 1
ATOM 5314 C C . LEU B 1 325 ? 90.953 -6.687 32.949 1.00 24.09 325 LEU B C 1
ATOM 5315 O O . LEU B 1 325 ? 91.885 -5.958 32.584 1.00 25.00 325 LEU B O 1
ATOM 5320 N N . TYR B 1 326 ? 90.254 -7.439 32.115 1.00 23.23 326 TYR B N 1
ATOM 5321 C CA . TYR B 1 326 ? 90.405 -7.351 30.646 1.00 24.33 326 TYR B CA 1
ATOM 5322 C C . TYR B 1 326 ? 90.235 -5.893 30.212 1.00 24.83 326 TYR B C 1
ATOM 5323 O O . TYR B 1 326 ? 91.071 -5.440 29.442 1.00 25.90 326 TYR B O 1
ATOM 5332 N N . CYS B 1 327 ? 89.207 -5.200 30.714 1.00 21.18 327 CYS B N 1
ATOM 5333 C CA . CYS B 1 327 ? 88.899 -3.810 30.333 1.00 21.51 327 CYS B CA 1
ATOM 5334 C C . CYS B 1 327 ? 90.059 -2.920 30.798 1.00 22.10 327 CYS B C 1
ATOM 5335 O O . CYS B 1 327 ? 90.552 -2.089 29.981 1.00 25.95 327 CYS B O 1
ATOM 5338 N N . ARG B 1 328 ? 90.512 -3.074 32.033 1.00 20.37 328 ARG B N 1
ATOM 5339 C CA . ARG B 1 328 ? 91.592 -2.236 32.605 1.00 23.34 328 ARG B CA 1
ATOM 5340 C C . ARG B 1 328 ? 92.826 -2.330 31.704 1.00 24.76 328 ARG B C 1
ATOM 5341 O O . ARG B 1 328 ? 93.386 -1.277 31.335 1.00 27.68 328 ARG B O 1
ATOM 5349 N N . ASP B 1 329 ? 93.201 -3.540 31.340 1.00 25.76 329 ASP B N 1
ATOM 5350 C CA . ASP B 1 329 ? 94.503 -3.823 30.687 1.00 29.32 329 ASP B CA 1
ATOM 5351 C C . ASP B 1 329 ? 94.391 -3.564 29.184 1.00 30.10 329 ASP B C 1
ATOM 5352 O O . ASP B 1 329 ? 95.377 -3.055 28.616 1.00 29.76 329 ASP B O 1
ATOM 5357 N N . ARG B 1 330 ? 93.229 -3.822 28.567 1.00 27.26 330 ARG B N 1
ATOM 5358 C CA . ARG B 1 330 ? 93.020 -3.554 27.122 1.00 29.26 330 ARG B CA 1
ATOM 5359 C C . ARG B 1 330 ? 93.047 -2.037 26.894 1.00 26.74 330 ARG B C 1
ATOM 5360 O O . ARG B 1 330 ? 93.620 -1.617 25.909 1.00 26.37 330 ARG B O 1
ATOM 5368 N N . LEU B 1 331 ? 92.486 -1.255 27.801 1.00 25.92 331 LEU B N 1
ATOM 5369 C CA . LEU B 1 331 ? 92.417 0.207 27.673 1.00 26.43 331 LEU B CA 1
ATOM 5370 C C . LEU B 1 331 ? 93.693 0.817 28.259 1.00 27.56 331 LEU B C 1
ATOM 5371 O O . LEU B 1 331 ? 93.819 2.055 28.210 1.00 26.33 331 LEU B O 1
ATOM 5376 N N . GLU B 1 332 ? 94.563 0.009 28.863 1.00 29.06 332 GLU B N 1
ATOM 5377 C CA . GLU B 1 332 ? 95.860 0.460 29.426 1.00 31.94 332 GLU B CA 1
ATOM 5378 C C . GLU B 1 332 ? 95.633 1.554 30.466 1.00 33.02 332 GLU B C 1
ATOM 5379 O O . GLU B 1 332 ? 96.313 2.605 30.415 1.00 32.09 332 GLU B O 1
ATOM 5385 N N . ILE B 1 333 ? 94.737 1.303 31.420 1.00 28.40 333 ILE B N 1
ATOM 5386 C CA . ILE B 1 333 ? 94.408 2.251 32.499 1.00 25.90 333 ILE B CA 1
ATOM 5387 C C . ILE B 1 333 ? 95.316 1.948 33.699 1.00 28.41 333 ILE B C 1
ATOM 5388 O O . ILE B 1 333 ? 95.579 0.761 33.989 1.00 29.74 333 ILE B O 1
ATOM 5393 N N . ASP B 1 334 ? 95.742 3.000 34.383 1.00 29.98 334 ASP B N 1
ATOM 5394 C CA . ASP B 1 334 ? 96.566 2.931 35.618 1.00 30.18 334 ASP B CA 1
ATOM 5395 C C . ASP B 1 334 ? 95.730 2.343 36.755 1.00 28.59 334 ASP B C 1
ATOM 5396 O O . ASP B 1 334 ? 94.791 3.046 37.199 1.00 25.21 334 ASP B O 1
ATOM 5401 N N . ASN B 1 335 ? 96.099 1.156 37.244 1.00 28.83 335 ASN B N 1
ATOM 5402 C CA . ASN B 1 335 ? 95.459 0.496 38.434 1.00 29.86 335 ASN B CA 1
ATOM 5403 C C . ASN B 1 335 ? 95.299 1.467 39.621 1.00 30.80 335 ASN B C 1
ATOM 5404 O O . ASN B 1 335 ? 94.300 1.332 40.370 1.00 28.86 335 ASN B O 1
ATOM 5409 N N . GLU B 1 336 ? 96.177 2.471 39.793 1.00 28.02 336 GLU B N 1
ATOM 5410 C CA . GLU B 1 336 ? 96.077 3.434 40.928 1.00 30.65 336 GLU B CA 1
ATOM 5411 C C . GLU B 1 336 ? 94.949 4.443 40.698 1.00 25.95 336 GLU B C 1
ATOM 5412 O O . GLU B 1 336 ? 94.582 5.103 41.641 1.00 26.66 336 GLU B O 1
ATOM 5418 N N . LYS B 1 337 ? 94.342 4.459 39.521 1.00 25.73 337 LYS B N 1
ATOM 5419 C CA . LYS B 1 337 ? 93.258 5.414 39.173 1.00 26.49 337 LYS B CA 1
ATOM 5420 C C . LYS B 1 337 ? 91.949 4.659 38.913 1.00 27.02 337 LYS B C 1
ATOM 5421 O O . LYS B 1 337 ? 90.990 5.275 38.428 1.00 26.21 337 LYS B O 1
ATOM 5427 N N . TYR B 1 338 ? 91.941 3.348 39.167 1.00 26.71 338 TYR B N 1
ATOM 5428 C CA . TYR B 1 338 ? 90.880 2.417 38.718 1.00 25.20 338 TYR B CA 1
ATOM 5429 C C . TYR B 1 338 ? 90.146 1.870 39.935 1.00 27.45 338 TYR B C 1
ATOM 5430 O O . TYR B 1 338 ? 90.790 1.154 40.695 1.00 26.71 338 TYR B O 1
ATOM 5439 N N . ASN B 1 339 ? 88.858 2.179 40.093 1.00 24.22 339 ASN B N 1
ATOM 5440 C CA . ASN B 1 339 ? 88.028 1.648 41.211 1.00 23.02 339 ASN B CA 1
ATOM 5441 C C . ASN B 1 339 ? 88.835 1.779 42.506 1.00 25.12 339 ASN B C 1
ATOM 5442 O O . ASN B 1 339 ? 89.175 0.724 43.166 1.00 23.72 339 ASN B O 1
ATOM 5447 N N . VAL B 1 340 ? 89.138 3.024 42.862 1.00 23.33 340 VAL B N 1
ATOM 5448 C CA . VAL B 1 340 ? 90.147 3.346 43.905 1.00 24.67 340 VAL B CA 1
ATOM 5449 C C . VAL B 1 340 ? 89.606 2.990 45.292 1.00 26.32 340 VAL B C 1
ATOM 5450 O O . VAL B 1 340 ? 90.421 2.850 46.202 1.00 26.62 340 VAL B O 1
ATOM 5454 N N . ASN B 1 341 ? 88.288 2.785 45.433 1.00 25.34 341 ASN B N 1
ATOM 5455 C CA . ASN B 1 341 ? 87.652 2.388 46.700 1.00 24.40 341 ASN B CA 1
ATOM 5456 C C . ASN B 1 341 ? 86.952 1.030 46.496 1.00 23.38 341 ASN B C 1
ATOM 5457 O O . ASN B 1 341 ? 86.087 0.702 47.310 1.00 23.54 341 ASN B O 1
ATOM 5462 N N . GLY B 1 342 ? 87.380 0.243 45.511 1.00 22.65 342 GLY B N 1
ATOM 5463 C CA . GLY B 1 342 ? 86.770 -1.060 45.201 1.00 25.15 342 GLY B CA 1
ATOM 5464 C C . GLY B 1 342 ? 85.356 -0.867 44.661 1.00 23.81 342 GLY B C 1
ATOM 5465 O O . GLY B 1 342 ? 85.063 0.254 44.147 1.00 23.43 342 GLY B O 1
ATOM 5466 N N . GLY B 1 343 ? 84.507 -1.894 44.723 1.00 22.42 343 GLY B N 1
ATOM 5467 C CA . GLY B 1 343 ? 83.230 -1.864 43.987 1.00 23.00 343 GLY B CA 1
ATOM 5468 C C . GLY B 1 343 ? 82.425 -3.123 44.187 1.00 25.99 343 GLY B C 1
ATOM 5469 O O . GLY B 1 343 ? 82.499 -3.718 45.303 1.00 22.66 343 GLY B O 1
ATOM 5470 N N . SER B 1 344 ? 81.695 -3.508 43.143 1.00 22.37 344 SER B N 1
ATOM 5471 C CA . SER B 1 344 ? 80.605 -4.514 43.174 1.00 20.54 344 SER B CA 1
ATOM 5472 C C . SER B 1 344 ? 81.091 -5.915 43.600 1.00 21.20 344 SER B C 1
ATOM 5473 O O . SER B 1 344 ? 80.212 -6.680 44.065 1.00 21.11 344 SER B O 1
ATOM 5476 N N . ILE B 1 345 ? 82.371 -6.277 43.422 1.00 20.38 345 ILE B N 1
ATOM 5477 C CA . ILE B 1 345 ? 82.880 -7.572 43.971 1.00 22.91 345 ILE B CA 1
ATOM 5478 C C . ILE B 1 345 ? 82.646 -7.539 45.495 1.00 23.80 345 ILE B C 1
ATOM 5479 O O . ILE B 1 345 ? 82.163 -8.550 46.052 1.00 21.96 345 ILE B O 1
ATOM 5484 N N . ALA B 1 346 ? 82.889 -6.399 46.128 1.00 21.24 346 ALA B N 1
ATOM 5485 C CA . ALA B 1 346 ? 82.811 -6.220 47.588 1.00 23.01 346 ALA B CA 1
ATOM 5486 C C . ALA B 1 346 ? 81.369 -5.970 48.006 1.00 26.01 346 ALA B C 1
ATOM 5487 O O . ALA B 1 346 ? 80.974 -6.586 48.976 1.00 24.84 346 ALA B O 1
ATOM 5489 N N . ILE B 1 347 ? 80.594 -5.139 47.294 1.00 20.89 347 ILE B N 1
ATOM 5490 C CA . ILE B 1 347 ? 79.304 -4.631 47.856 1.00 23.45 347 ILE B CA 1
ATOM 5491 C C . ILE B 1 347 ? 78.074 -5.096 47.071 1.00 20.41 347 ILE B C 1
ATOM 5492 O O . ILE B 1 347 ? 76.951 -4.847 47.577 1.00 23.90 347 ILE B O 1
ATOM 5497 N N . GLY B 1 348 ? 78.259 -5.722 45.913 1.00 20.99 348 GLY B N 1
ATOM 5498 C CA . GLY B 1 348 ? 77.181 -6.281 45.080 1.00 19.69 348 GLY B CA 1
ATOM 5499 C C . GLY B 1 348 ? 76.754 -5.322 43.958 1.00 21.96 348 GLY B C 1
ATOM 5500 O O . GLY B 1 348 ? 77.218 -4.172 43.941 1.00 19.42 348 GLY B O 1
ATOM 5501 N N . HIS B 1 349 ? 75.999 -5.849 43.005 1.00 23.08 349 HIS B N 1
ATOM 5502 C CA . HIS B 1 349 ? 75.574 -5.187 41.742 1.00 21.49 349 HIS B CA 1
ATOM 5503 C C . HIS B 1 349 ? 74.062 -5.287 41.597 1.00 20.47 349 HIS B C 1
ATOM 5504 O O . HIS B 1 349 ? 73.572 -6.160 40.885 1.00 21.91 349 HIS B O 1
ATOM 5511 N N . PRO B 1 350 ? 73.278 -4.393 42.246 1.00 18.53 350 PRO B N 1
ATOM 5512 C CA . PRO B 1 350 ? 71.851 -4.326 42.005 1.00 19.32 350 PRO B CA 1
ATOM 5513 C C . PRO B 1 350 ? 71.725 -3.578 40.666 1.00 18.55 350 PRO B C 1
ATOM 5514 O O . PRO B 1 350 ? 71.936 -2.364 40.670 1.00 18.64 350 PRO B O 1
ATOM 5518 N N . PHE B 1 351 ? 71.488 -4.315 39.585 1.00 19.03 351 PHE B N 1
ATOM 5519 C CA . PHE B 1 351 ? 71.735 -3.907 38.174 1.00 21.36 351 PHE B CA 1
ATOM 5520 C C . PHE B 1 351 ? 71.375 -2.430 37.941 1.00 19.38 351 PHE B C 1
ATOM 5521 O O . PHE B 1 351 ? 72.281 -1.634 37.656 1.00 19.71 351 PHE B O 1
ATOM 5529 N N . GLY B 1 352 ? 70.101 -2.079 38.131 1.00 18.44 352 GLY B N 1
ATOM 5530 C CA . GLY B 1 352 ? 69.549 -0.735 37.875 1.00 19.41 352 GLY B CA 1
ATOM 5531 C C . GLY B 1 352 ? 70.284 0.379 38.592 1.00 19.24 352 GLY B C 1
ATOM 5532 O O . GLY B 1 352 ? 70.348 1.512 38.060 1.00 18.91 352 GLY B O 1
ATOM 5533 N N . MET B 1 353 ? 70.706 0.160 39.820 1.00 19.35 353 MET B N 1
ATOM 5534 C CA . MET B 1 353 ? 71.178 1.277 40.677 1.00 17.14 353 MET B CA 1
ATOM 5535 C C . MET B 1 353 ? 72.665 1.544 40.427 1.00 18.12 353 MET B C 1
ATOM 5536 O O . MET B 1 353 ? 73.078 2.634 40.726 1.00 19.23 353 MET B O 1
ATOM 5541 N N . THR B 1 354 ? 73.452 0.536 40.035 1.00 17.44 354 THR B N 1
ATOM 5542 C CA . THR B 1 354 ? 74.933 0.604 40.082 1.00 18.80 354 THR B CA 1
ATOM 5543 C C . THR B 1 354 ? 75.453 1.881 39.390 1.00 19.36 354 THR B C 1
ATOM 5544 O O . THR B 1 354 ? 76.356 2.541 39.948 1.00 17.02 354 THR B O 1
ATOM 5548 N N . GLY B 1 355 ? 74.996 2.171 38.171 1.00 19.38 355 GLY B N 1
ATOM 5549 C CA . GLY B 1 355 ? 75.499 3.319 37.392 1.00 18.75 355 GLY B CA 1
ATOM 5550 C C . GLY B 1 355 ? 75.319 4.623 38.157 1.00 19.51 355 GLY B C 1
ATOM 5551 O O . GLY B 1 355 ? 76.214 5.440 38.113 1.00 21.66 355 GLY B O 1
ATOM 5552 N N . SER B 1 356 ? 74.219 4.796 38.885 1.00 18.92 356 SER B N 1
ATOM 5553 C CA . SER B 1 356 ? 73.954 6.043 39.654 1.00 18.95 356 SER B CA 1
ATOM 5554 C C . SER B 1 356 ? 74.838 6.002 40.899 1.00 21.84 356 SER B C 1
ATOM 5555 O O . SER B 1 356 ? 75.498 7.009 41.199 1.00 18.54 356 SER B O 1
ATOM 5558 N N . ARG B 1 357 ? 75.009 4.824 41.508 1.00 19.84 357 ARG B N 1
ATOM 5559 C CA . ARG B 1 357 ? 75.944 4.709 42.645 1.00 18.77 357 ARG B CA 1
ATOM 5560 C C . ARG B 1 357 ? 77.324 5.174 42.186 1.00 17.10 357 ARG B C 1
ATOM 5561 O O . ARG B 1 357 ? 77.966 5.967 42.902 1.00 18.72 357 ARG B O 1
ATOM 5569 N N . GLN B 1 358 ? 77.806 4.655 41.076 1.00 18.63 358 GLN B N 1
ATOM 5570 C CA . GLN B 1 358 ? 79.183 4.937 40.555 1.00 19.66 358 GLN B CA 1
ATOM 5571 C C . GLN B 1 358 ? 79.337 6.440 40.291 1.00 20.43 358 GLN B C 1
ATOM 5572 O O . GLN B 1 358 ? 80.352 7.034 40.688 1.00 22.05 358 GLN B O 1
ATOM 5578 N N . VAL B 1 359 ? 78.351 7.045 39.664 1.00 20.93 359 VAL B N 1
ATOM 5579 C CA . VAL B 1 359 ? 78.396 8.520 39.410 1.00 19.82 359 VAL B CA 1
ATOM 5580 C C . VAL B 1 359 ? 78.494 9.247 40.745 1.00 22.36 359 VAL B C 1
ATOM 5581 O O . VAL B 1 359 ? 79.391 10.101 40.869 1.00 24.48 359 VAL B O 1
ATOM 5585 N N . GLY B 1 360 ? 77.590 8.987 41.704 1.00 21.69 360 GLY B N 1
ATOM 5586 C CA . GLY B 1 360 ? 77.602 9.695 43.000 1.00 21.89 360 GLY B CA 1
ATOM 5587 C C . GLY B 1 360 ? 78.951 9.568 43.708 1.00 23.68 360 GLY B C 1
ATOM 5588 O O . GLY B 1 360 ? 79.422 10.548 44.366 1.00 25.66 360 GLY B O 1
ATOM 5589 N N . HIS B 1 361 ? 79.564 8.397 43.605 1.00 21.05 361 HIS B N 1
ATOM 5590 C CA . HIS B 1 361 ? 80.822 8.074 44.311 1.00 23.57 361 HIS B CA 1
ATOM 5591 C C . HIS B 1 361 ? 81.976 8.749 43.550 1.00 23.11 361 HIS B C 1
ATOM 5592 O O . HIS B 1 361 ? 82.821 9.373 44.192 1.00 27.54 361 HIS B O 1
ATOM 5599 N N . LEU B 1 362 ? 81.982 8.632 42.218 1.00 25.51 362 LEU B N 1
ATOM 5600 C CA . LEU B 1 362 ? 83.054 9.180 41.354 1.00 24.11 362 LEU B CA 1
ATOM 5601 C C . LEU B 1 362 ? 83.194 10.676 41.634 1.00 23.71 362 LEU B C 1
ATOM 5602 O O . LEU B 1 362 ? 84.327 11.150 41.787 1.00 24.05 362 LEU B O 1
ATOM 5607 N N . VAL B 1 363 ? 82.070 11.369 41.690 1.00 23.30 363 VAL B N 1
ATOM 5608 C CA . VAL B 1 363 ? 81.994 12.844 41.853 1.00 26.37 363 VAL B CA 1
ATOM 5609 C C . VAL B 1 363 ? 82.546 13.249 43.230 1.00 29.22 363 VAL B C 1
ATOM 5610 O O . VAL B 1 363 ? 83.387 14.206 43.324 1.00 28.73 363 VAL B O 1
ATOM 5614 N N . ARG B 1 364 ? 82.158 12.535 44.279 1.00 25.90 364 ARG B N 1
ATOM 5615 C CA . ARG B 1 364 ? 82.660 12.799 45.645 1.00 27.00 364 ARG B CA 1
ATOM 5616 C C . ARG B 1 364 ? 84.168 12.553 45.709 1.00 28.02 364 ARG B C 1
ATOM 5617 O O . ARG B 1 364 ? 84.870 13.361 46.367 1.00 30.15 364 ARG B O 1
ATOM 5625 N N . GLU B 1 365 ? 84.656 11.490 45.073 1.00 27.90 365 GLU B N 1
ATOM 5626 C CA . GLU B 1 365 ? 86.096 11.116 45.126 1.00 28.25 365 GLU B CA 1
ATOM 5627 C C . GLU B 1 365 ? 86.931 12.106 44.272 1.00 30.23 365 GLU B C 1
ATOM 5628 O O . GLU B 1 365 ? 88.093 12.477 44.698 1.00 28.90 365 GLU B O 1
ATOM 5634 N N . LEU B 1 366 ? 86.426 12.553 43.112 1.00 29.88 366 LEU B N 1
ATOM 5635 C CA . LEU B 1 366 ? 87.109 13.611 42.295 1.00 28.78 366 LEU B CA 1
ATOM 5636 C C . LEU B 1 366 ? 87.317 14.836 43.196 1.00 31.09 366 LEU B C 1
ATOM 5637 O O . LEU B 1 366 ? 88.458 15.356 43.245 1.00 30.05 366 LEU B O 1
ATOM 5642 N N . HIS B 1 367 ? 86.267 15.259 43.905 1.00 31.43 367 HIS B N 1
ATOM 5643 C CA . HIS B 1 367 ? 86.297 16.430 44.810 1.00 34.19 367 HIS B CA 1
ATOM 5644 C C . HIS B 1 367 ? 87.286 16.142 45.950 1.00 37.61 367 HIS B C 1
ATOM 5645 O O . HIS B 1 367 ? 88.236 16.900 46.101 1.00 34.16 367 HIS B O 1
ATOM 5652 N N . ARG B 1 368 ? 87.150 15.020 46.658 1.00 34.30 368 ARG B N 1
ATOM 5653 C CA . ARG B 1 368 ? 88.073 14.676 47.770 1.00 36.60 368 ARG B CA 1
ATOM 5654 C C . ARG B 1 368 ? 89.526 14.804 47.300 1.00 31.97 368 ARG B C 1
ATOM 5655 O O . ARG B 1 368 ? 90.308 15.323 48.078 1.00 32.11 368 ARG B O 1
ATOM 5663 N N . ARG B 1 369 ? 89.894 14.309 46.115 1.00 30.02 369 ARG B N 1
ATOM 5664 C CA . ARG B 1 369 ? 91.300 14.253 45.633 1.00 33.37 369 ARG B CA 1
ATOM 5665 C C . ARG B 1 369 ? 91.688 15.504 44.831 1.00 33.40 369 ARG B C 1
ATOM 5666 O O . ARG B 1 369 ? 92.773 15.509 44.240 1.00 36.23 369 ARG B O 1
ATOM 5674 N N . ASN B 1 370 ? 90.816 16.503 44.804 1.00 35.86 370 ASN B N 1
ATOM 5675 C CA . ASN B 1 370 ? 90.949 17.735 43.983 1.00 42.45 370 ASN B CA 1
ATOM 5676 C C . ASN B 1 370 ? 91.363 17.358 42.548 1.00 40.02 370 ASN B C 1
ATOM 5677 O O . ASN B 1 370 ? 92.341 17.904 42.033 1.00 40.49 370 ASN B O 1
ATOM 5682 N N . LEU B 1 371 ? 90.621 16.458 41.894 1.00 33.92 371 LEU B N 1
ATOM 5683 C CA . LEU B 1 371 ? 90.889 16.038 40.497 1.00 30.06 371 LEU B CA 1
ATOM 5684 C C . LEU B 1 371 ? 89.777 16.580 39.580 1.00 28.02 371 LEU B C 1
ATOM 5685 O O . LEU B 1 371 ? 88.820 17.201 40.097 1.00 33.27 371 LEU B O 1
ATOM 5690 N N . ARG B 1 372 ? 89.891 16.292 38.287 1.00 28.54 372 ARG B N 1
ATOM 5691 C CA . ARG B 1 372 ? 89.103 16.910 37.203 1.00 32.49 372 ARG B CA 1
ATOM 5692 C C . ARG B 1 372 ? 88.175 15.889 36.525 1.00 27.52 372 ARG B C 1
ATOM 5693 O O . ARG B 1 372 ? 86.977 15.976 36.740 1.00 34.19 372 ARG B O 1
ATOM 5701 N N . TYR B 1 373 ? 88.706 14.990 35.706 1.00 27.01 373 TYR B N 1
ATOM 5702 C CA . TYR B 1 373 ? 87.891 14.102 34.849 1.00 28.51 373 TYR B CA 1
ATOM 5703 C C . TYR B 1 373 ? 87.784 12.702 35.473 1.00 27.28 373 TYR B C 1
ATOM 5704 O O . TYR B 1 373 ? 88.811 12.077 35.875 1.00 27.42 373 TYR B O 1
ATOM 5713 N N . GLY B 1 374 ? 86.558 12.193 35.476 1.00 27.67 374 GLY B N 1
ATOM 5714 C CA . GLY B 1 374 ? 86.270 10.776 35.776 1.00 25.63 374 GLY B CA 1
ATOM 5715 C C . GLY B 1 374 ? 85.315 10.167 34.779 1.00 24.64 374 GLY B C 1
ATOM 5716 O O . GLY B 1 374 ? 84.419 10.876 34.249 1.00 23.59 374 GLY B O 1
ATOM 5717 N N . VAL B 1 375 ? 85.444 8.860 34.593 1.00 20.48 375 VAL B N 1
ATOM 5718 C CA . VAL B 1 375 ? 84.571 8.057 33.698 1.00 23.97 375 VAL B CA 1
ATOM 5719 C C . VAL B 1 375 ? 83.863 7.023 34.584 1.00 23.54 375 VAL B C 1
ATOM 5720 O O . VAL B 1 375 ? 84.523 6.377 35.449 1.00 21.55 375 VAL B O 1
ATOM 5724 N N . VAL B 1 376 ? 82.561 6.902 34.407 1.00 22.18 376 VAL B N 1
ATOM 5725 C CA . VAL B 1 376 ? 81.792 5.720 34.897 1.00 20.18 376 VAL B CA 1
ATOM 5726 C C . VAL B 1 376 ? 81.554 4.870 33.669 1.00 19.88 376 VAL B C 1
ATOM 5727 O O . VAL B 1 376 ? 80.999 5.388 32.673 1.00 20.24 376 VAL B O 1
ATOM 5731 N N . THR B 1 377 ? 81.959 3.607 33.682 1.00 18.42 377 THR B N 1
ATOM 5732 C CA . THR B 1 377 ? 81.690 2.716 32.543 1.00 18.73 377 THR B CA 1
ATOM 5733 C C . THR B 1 377 ? 81.374 1.303 33.065 1.00 19.80 377 THR B C 1
ATOM 5734 O O . THR B 1 377 ? 81.777 0.984 34.178 1.00 19.36 377 THR B O 1
ATOM 5738 N N . MET B 1 378 ? 80.684 0.503 32.269 1.00 19.28 378 MET B N 1
ATOM 5739 C CA . MET B 1 378 ? 80.277 -0.852 32.685 1.00 19.15 378 MET B CA 1
ATOM 5740 C C . MET B 1 378 ? 79.911 -1.665 31.471 1.00 18.48 378 MET B C 1
ATOM 5741 O O . MET B 1 378 ? 79.414 -1.101 30.462 1.00 17.57 378 MET B O 1
ATOM 5746 N N . CYS B 1 379 ? 80.184 -2.964 31.557 1.00 19.85 379 CYS B N 1
ATOM 5747 C CA . CYS B 1 379 ? 79.633 -3.982 30.655 1.00 18.07 379 CYS B CA 1
ATOM 5748 C C . CYS B 1 379 ? 78.147 -4.090 30.969 1.00 19.56 379 CYS B C 1
ATOM 5749 O O . CYS B 1 379 ? 77.706 -3.672 32.063 1.00 21.14 379 CYS B O 1
ATOM 5752 N N . VAL B 1 380 ? 77.402 -4.577 30.003 1.00 18.66 380 VAL B N 1
ATOM 5753 C CA . VAL B 1 380 ? 75.933 -4.705 30.070 1.00 19.70 380 VAL B CA 1
ATOM 5754 C C . VAL B 1 380 ? 75.565 -6.055 29.474 1.00 19.76 380 VAL B C 1
ATOM 5755 O O . VAL B 1 380 ? 75.943 -6.341 28.315 1.00 19.10 380 VAL B O 1
ATOM 5759 N N . GLY B 1 381 ? 74.729 -6.785 30.201 1.00 20.91 381 GLY B N 1
ATOM 5760 C CA . GLY B 1 381 ? 74.187 -8.071 29.751 1.00 21.58 381 GLY B CA 1
ATOM 5761 C C . GLY B 1 381 ? 73.447 -7.881 28.448 1.00 20.88 381 GLY B C 1
ATOM 5762 O O . GLY B 1 381 ? 72.757 -6.853 28.309 1.00 19.53 381 GLY B O 1
ATOM 5763 N N . GLY B 1 382 ? 73.718 -8.749 27.474 1.00 19.23 382 GLY B N 1
ATOM 5764 C CA . GLY B 1 382 ? 73.227 -8.600 26.084 1.00 19.03 382 GLY B CA 1
ATOM 5765 C C . GLY B 1 382 ? 74.314 -8.135 25.109 1.00 19.53 382 GLY B C 1
ATOM 5766 O O . GLY B 1 382 ? 74.085 -8.186 23.887 1.00 21.76 382 GLY B O 1
ATOM 5767 N N . GLY B 1 383 ? 75.455 -7.696 25.623 1.00 21.01 383 GLY B N 1
ATOM 5768 C CA . GLY B 1 383 ? 76.652 -7.336 24.845 1.00 20.12 383 GLY B CA 1
ATOM 5769 C C . GLY B 1 383 ? 76.667 -5.852 24.538 1.00 20.56 383 GLY B C 1
ATOM 5770 O O . GLY B 1 383 ? 76.538 -5.502 23.373 1.00 21.62 383 GLY B O 1
ATOM 5771 N N . MET B 1 384 ? 76.819 -5.016 25.563 1.00 18.81 384 MET B N 1
ATOM 5772 C CA . MET B 1 384 ? 77.080 -3.579 25.392 1.00 18.06 384 MET B CA 1
ATOM 5773 C C . MET B 1 384 ? 78.104 -3.084 26.418 1.00 18.06 384 MET B C 1
ATOM 5774 O O . MET B 1 384 ? 78.369 -3.737 27.455 1.00 18.56 384 MET B O 1
ATOM 5779 N N . GLY B 1 385 ? 78.656 -1.917 26.118 1.00 17.77 385 GLY B N 1
ATOM 5780 C CA . GLY B 1 385 ? 79.407 -1.052 27.030 1.00 17.37 385 GLY B CA 1
ATOM 5781 C C . GLY B 1 385 ? 78.686 0.286 27.052 1.00 17.85 385 GLY B C 1
ATOM 5782 O O . GLY B 1 385 ? 78.101 0.675 26.011 1.00 17.81 385 GLY B O 1
ATOM 5783 N N . ALA B 1 386 ? 78.619 0.903 28.215 1.00 19.35 386 ALA B N 1
ATOM 5784 C CA . ALA B 1 386 ? 78.127 2.277 28.435 1.00 18.76 386 ALA B CA 1
ATOM 5785 C C . ALA B 1 386 ? 79.248 3.034 29.136 1.00 20.84 386 ALA B C 1
ATOM 5786 O O . ALA B 1 386 ? 79.909 2.450 30.037 1.00 19.14 386 ALA B O 1
ATOM 5788 N N . SER B 1 387 ? 79.447 4.298 28.774 1.00 19.07 387 SER B N 1
ATOM 5789 C CA . SER B 1 387 ? 80.536 5.145 29.321 1.00 19.79 387 SER B CA 1
ATOM 5790 C C . SER B 1 387 ? 80.015 6.563 29.475 1.00 19.29 387 SER B C 1
ATOM 5791 O O . SER B 1 387 ? 79.349 7.041 28.514 1.00 20.70 387 SER B O 1
ATOM 5794 N N . GLY B 1 388 ? 80.266 7.169 30.618 1.00 20.10 388 GLY B N 1
ATOM 5795 C CA . GLY B 1 388 ? 79.871 8.545 30.953 1.00 21.21 388 GLY B CA 1
ATOM 5796 C C . GLY B 1 388 ? 81.061 9.338 31.440 1.00 21.84 388 GLY B C 1
ATOM 5797 O O . GLY B 1 388 ? 81.894 8.812 32.207 1.00 20.50 388 GLY B O 1
ATOM 5798 N N . LEU B 1 389 ? 81.171 10.580 30.990 1.00 20.52 389 LEU B N 1
ATOM 5799 C CA . LEU B 1 389 ? 82.292 11.455 31.374 1.00 20.86 389 LEU B CA 1
ATOM 5800 C C . LEU B 1 389 ? 81.754 12.552 32.269 1.00 19.85 389 LEU B C 1
ATOM 5801 O O . LEU B 1 389 ? 80.746 13.171 31.945 1.00 22.76 389 LEU B O 1
ATOM 5806 N N . PHE B 1 390 ? 82.428 12.786 33.380 1.00 21.11 390 PHE B N 1
ATOM 5807 C CA . PHE B 1 390 ? 82.023 13.760 34.409 1.00 20.90 390 PHE B CA 1
ATOM 5808 C C . PHE B 1 390 ? 83.245 14.622 34.708 1.00 23.75 390 PHE B C 1
ATOM 5809 O O . PHE B 1 390 ? 84.389 14.131 34.550 1.00 24.19 390 PHE B O 1
ATOM 5817 N N . GLU B 1 391 ? 83.009 15.871 35.071 1.00 24.75 391 GLU B N 1
ATOM 5818 C CA . GLU B 1 391 ? 84.108 16.844 35.310 1.00 25.35 391 GLU B CA 1
ATOM 5819 C C . GLU B 1 391 ? 83.852 17.550 36.631 1.00 25.43 391 GLU B C 1
ATOM 5820 O O . GLU B 1 391 ? 82.805 18.197 36.772 1.00 25.59 391 GLU B O 1
ATOM 5826 N N . ALA B 1 392 ? 84.724 17.379 37.619 1.00 29.40 392 ALA B N 1
ATOM 5827 C CA . ALA B 1 392 ? 84.539 18.031 38.933 1.00 31.96 392 ALA B CA 1
ATOM 5828 C C . ALA B 1 392 ? 84.523 19.552 38.730 1.00 39.61 392 ALA B C 1
ATOM 5829 O O . ALA B 1 392 ? 85.334 20.047 37.906 1.00 34.65 392 ALA B O 1
ATOM 5831 N N . VAL B 1 393 ? 83.643 20.259 39.434 1.00 40.76 393 VAL B N 1
ATOM 5832 C CA . VAL B 1 393 ? 83.758 21.738 39.600 1.00 49.89 393 VAL B CA 1
ATOM 5833 C C . VAL B 1 393 ? 84.911 21.994 40.582 1.00 56.09 393 VAL B C 1
ATOM 5834 O O . VAL B 1 393 ? 84.802 21.520 41.738 1.00 57.90 393 VAL B O 1
ATOM 5838 N N . ARG B 1 394 ? 86.009 22.620 40.135 1.00 57.49 394 ARG B N 1
ATOM 5839 C CA . ARG B 1 394 ? 87.206 22.919 40.976 1.00 65.84 394 ARG B CA 1
ATOM 5840 C C . ARG B 1 394 ? 87.067 24.353 41.505 1.00 74.73 394 ARG B C 1
ATOM 5841 O O . ARG B 1 394 ? 87.364 25.262 40.715 1.00 71.54 394 ARG B O 1
ATOM 5849 N N . LEU B 1 395 ? 86.714 24.501 42.802 1.00 77.33 395 LEU B N 1
ATOM 5850 C CA . LEU B 1 395 ? 85.991 25.638 43.466 1.00 72.52 395 LEU B CA 1
ATOM 5851 C C . LEU B 1 395 ? 84.863 26.113 42.544 1.00 70.47 395 LEU B C 1
ATOM 5852 O O . LEU B 1 395 ? 83.713 25.812 42.821 1.00 63.89 395 LEU B O 1
ATOM 5857 N N . ARG C 1 2 ? 76.898 27.954 24.902 1.00 55.93 2 ARG C N 1
ATOM 5858 C CA . ARG C 1 2 ? 77.648 28.074 26.179 1.00 51.30 2 ARG C CA 1
ATOM 5859 C C . ARG C 1 2 ? 77.476 29.485 26.772 1.00 46.08 2 ARG C C 1
ATOM 5860 O O . ARG C 1 2 ? 77.685 30.465 26.042 1.00 50.60 2 ARG C O 1
ATOM 5868 N N . GLU C 1 3 ? 77.203 29.572 28.075 1.00 36.87 3 GLU C N 1
ATOM 5869 C CA . GLU C 1 3 ? 76.705 30.792 28.747 1.00 36.95 3 GLU C CA 1
ATOM 5870 C C . GLU C 1 3 ? 77.885 31.724 29.031 1.00 28.00 3 GLU C C 1
ATOM 5871 O O . GLU C 1 3 ? 78.909 31.261 29.590 1.00 26.04 3 GLU C O 1
ATOM 5877 N N . VAL C 1 4 ? 77.732 33.002 28.691 1.00 24.51 4 VAL C N 1
ATOM 5878 C CA . VAL C 1 4 ? 78.833 33.985 28.877 1.00 22.23 4 VAL C CA 1
ATOM 5879 C C . VAL C 1 4 ? 78.349 35.105 29.765 1.00 20.22 4 VAL C C 1
ATOM 5880 O O . VAL C 1 4 ? 77.238 35.625 29.507 1.00 20.41 4 VAL C O 1
ATOM 5884 N N . VAL C 1 5 ? 79.176 35.510 30.723 1.00 20.04 5 VAL C N 1
ATOM 5885 C CA . VAL C 1 5 ? 78.709 36.550 31.666 1.00 21.36 5 VAL C CA 1
ATOM 5886 C C . VAL C 1 5 ? 79.638 37.760 31.672 1.00 21.01 5 VAL C C 1
ATOM 5887 O O . VAL C 1 5 ? 80.852 37.588 31.481 1.00 21.40 5 VAL C O 1
ATOM 5891 N N . ILE C 1 6 ? 79.036 38.915 31.939 1.00 20.79 6 ILE C N 1
ATOM 5892 C CA . ILE C 1 6 ? 79.724 40.143 32.389 1.00 19.84 6 ILE C CA 1
ATOM 5893 C C . ILE C 1 6 ? 80.012 39.959 33.874 1.00 20.63 6 ILE C C 1
ATOM 5894 O O . ILE C 1 6 ? 79.063 39.915 34.679 1.00 20.89 6 ILE C O 1
ATOM 5899 N N . VAL C 1 7 ? 81.275 39.906 34.238 1.00 18.99 7 VAL C N 1
ATOM 5900 C CA . VAL C 1 7 ? 81.713 39.872 35.662 1.00 20.36 7 VAL C CA 1
ATOM 5901 C C . VAL C 1 7 ? 81.932 41.303 36.176 1.00 21.16 7 VAL C C 1
ATOM 5902 O O . VAL C 1 7 ? 81.624 41.546 37.347 1.00 20.15 7 VAL C O 1
ATOM 5906 N N . ASP C 1 8 ? 82.539 42.196 35.383 1.00 17.69 8 ASP C N 1
ATOM 5907 C CA . ASP C 1 8 ? 82.833 43.559 35.860 1.00 20.21 8 ASP C CA 1
ATOM 5908 C C . ASP C 1 8 ? 82.929 44.455 34.622 1.00 19.82 8 ASP C C 1
ATOM 5909 O O . ASP C 1 8 ? 83.056 43.942 33.503 1.00 18.99 8 ASP C O 1
ATOM 5914 N N . SER C 1 9 ? 82.799 45.747 34.842 1.00 19.24 9 SER C N 1
ATOM 5915 C CA . SER C 1 9 ? 82.984 46.765 33.787 1.00 18.99 9 SER C CA 1
ATOM 5916 C C . SER C 1 9 ? 83.338 48.063 34.499 1.00 18.63 9 SER C C 1
ATOM 5917 O O . SER C 1 9 ? 82.619 48.440 35.420 1.00 17.97 9 SER C O 1
ATOM 5920 N N . VAL C 1 10 ? 84.431 48.688 34.116 1.00 17.06 10 VAL C N 1
ATOM 5921 C CA . VAL C 1 10 ? 84.880 49.949 34.745 1.00 17.90 10 VAL C CA 1
ATOM 5922 C C . VAL C 1 10 ? 85.304 50.912 33.647 1.00 17.88 10 VAL C C 1
ATOM 5923 O O . VAL C 1 10 ? 85.614 50.482 32.478 1.00 17.86 10 VAL C O 1
ATOM 5927 N N . ARG C 1 11 ? 85.354 52.174 34.026 1.00 17.06 11 ARG C N 1
ATOM 5928 C CA . ARG C 1 11 ? 85.600 53.244 33.035 1.00 16.77 11 ARG C CA 1
ATOM 5929 C C . ARG C 1 11 ? 86.321 54.386 33.730 1.00 18.65 11 ARG C C 1
ATOM 5930 O O . ARG C 1 11 ? 86.281 54.485 34.998 1.00 17.44 11 ARG C O 1
ATOM 5938 N N . THR C 1 12 ? 86.926 55.247 32.922 1.00 17.01 12 THR C N 1
ATOM 5939 C CA . THR C 1 12 ? 87.338 56.570 33.401 1.00 17.41 12 THR C CA 1
ATOM 5940 C C . THR C 1 12 ? 86.064 57.389 33.604 1.00 17.29 12 THR C C 1
ATOM 5941 O O . THR C 1 12 ? 85.040 57.077 33.017 1.00 16.98 12 THR C O 1
ATOM 5945 N N . GLY C 1 13 ? 86.166 58.453 34.388 1.00 18.29 13 GLY C N 1
ATOM 5946 C CA . GLY C 1 13 ? 85.241 59.580 34.229 1.00 17.18 13 GLY C CA 1
ATOM 5947 C C . GLY C 1 13 ? 85.338 60.127 32.806 1.00 18.21 13 GLY C C 1
ATOM 5948 O O . GLY C 1 13 ? 86.374 59.905 32.126 1.00 18.94 13 GLY C O 1
ATOM 5949 N N . LEU C 1 14 ? 84.302 60.844 32.367 1.00 20.74 14 LEU C N 1
ATOM 5950 C CA . LEU C 1 14 ? 84.323 61.539 31.065 1.00 21.41 14 LEU C CA 1
ATOM 5951 C C . LEU C 1 14 ? 84.720 62.997 31.321 1.00 21.01 14 LEU C C 1
ATOM 5952 O O . LEU C 1 14 ? 83.968 63.739 31.985 1.00 20.67 14 LEU C O 1
ATOM 5957 N N . ALA C 1 15 ? 85.886 63.367 30.832 1.00 20.71 15 ALA C N 1
ATOM 5958 C CA . ALA C 1 15 ? 86.429 64.733 30.936 1.00 20.71 15 ALA C CA 1
ATOM 5959 C C . ALA C 1 15 ? 86.158 65.491 29.629 1.00 22.33 15 ALA C C 1
ATOM 5960 O O . ALA C 1 15 ? 86.426 64.953 28.518 1.00 22.12 15 ALA C O 1
ATOM 5962 N N . LYS C 1 16 ? 85.776 66.754 29.761 1.00 23.93 16 LYS C N 1
ATOM 5963 C CA . LYS C 1 16 ? 85.577 67.661 28.589 1.00 23.61 16 LYS C CA 1
ATOM 5964 C C . LYS C 1 16 ? 86.812 67.646 27.688 1.00 20.66 16 LYS C C 1
ATOM 5965 O O . LYS C 1 16 ? 87.958 67.899 28.160 1.00 20.84 16 LYS C O 1
ATOM 5971 N N . SER C 1 17 ? 86.610 67.411 26.394 1.00 19.90 17 SER C N 1
ATOM 5972 C CA . SER C 1 17 ? 87.717 67.397 25.412 1.00 20.23 17 SER C CA 1
ATOM 5973 C C . SER C 1 17 ? 88.331 68.813 25.306 1.00 21.19 17 SER C C 1
ATOM 5974 O O . SER C 1 17 ? 87.612 69.827 25.568 1.00 21.21 17 SER C O 1
ATOM 5977 N N . PHE C 1 18 ? 89.608 68.861 24.982 1.00 22.31 18 PHE C N 1
ATOM 5978 C CA . PHE C 1 18 ? 90.444 70.071 24.715 1.00 26.31 18 PHE C CA 1
ATOM 5979 C C . PHE C 1 18 ? 90.721 70.845 26.006 1.00 25.29 18 PHE C C 1
ATOM 5980 O O . PHE C 1 18 ? 91.880 71.098 26.263 1.00 26.47 18 PHE C O 1
ATOM 5988 N N . ARG C 1 19 ? 89.712 71.153 26.805 1.00 26.27 19 ARG C N 1
ATOM 5989 C CA . ARG C 1 19 ? 89.861 72.024 28.007 1.00 31.41 19 ARG C CA 1
ATOM 5990 C C . ARG C 1 19 ? 90.031 71.205 29.285 1.00 28.17 19 ARG C C 1
ATOM 5991 O O . ARG C 1 19 ? 90.584 71.763 30.257 1.00 24.85 19 ARG C O 1
ATOM 5999 N N . GLY C 1 20 ? 89.585 69.946 29.308 1.00 28.10 20 GLY C N 1
ATOM 6000 C CA . GLY C 1 20 ? 89.424 69.145 30.542 1.00 24.44 20 GLY C CA 1
ATOM 6001 C C . GLY C 1 20 ? 90.673 68.359 30.920 1.00 21.88 20 GLY C C 1
ATOM 6002 O O . GLY C 1 20 ? 91.675 68.453 30.235 1.00 24.30 20 GLY C O 1
ATOM 6003 N N . LYS C 1 21 ? 90.586 67.573 31.997 1.00 23.42 21 LYS C N 1
ATOM 6004 C CA . LYS C 1 21 ? 91.782 67.044 32.696 1.00 23.56 21 LYS C CA 1
ATOM 6005 C C . LYS C 1 21 ? 92.325 65.807 31.983 1.00 21.42 21 LYS C C 1
ATOM 6006 O O . LYS C 1 21 ? 93.370 65.282 32.439 1.00 23.22 21 LYS C O 1
ATOM 6012 N N . PHE C 1 22 ? 91.747 65.375 30.853 1.00 20.25 22 PHE C N 1
ATOM 6013 C CA . PHE C 1 22 ? 92.397 64.339 29.996 1.00 20.56 22 PHE C CA 1
ATOM 6014 C C . PHE C 1 22 ? 93.038 64.937 28.742 1.00 21.32 22 PHE C C 1
ATOM 6015 O O . PHE C 1 22 ? 93.443 64.188 27.848 1.00 19.56 22 PHE C O 1
ATOM 6023 N N . ASN C 1 23 ? 93.226 66.245 28.670 1.00 22.25 23 ASN C N 1
ATOM 6024 C CA . ASN C 1 23 ? 93.642 66.875 27.389 1.00 22.81 23 ASN C CA 1
ATOM 6025 C C . ASN C 1 23 ? 95.121 66.572 27.041 1.00 23.72 23 ASN C C 1
ATOM 6026 O O . ASN C 1 23 ? 95.498 66.758 25.861 1.00 24.79 23 ASN C O 1
ATOM 6031 N N . LEU C 1 24 ? 95.892 65.930 27.918 1.00 21.84 24 LEU C N 1
ATOM 6032 C CA . LEU C 1 24 ? 97.247 65.438 27.567 1.00 23.01 24 LEU C CA 1
ATOM 6033 C C . LEU C 1 24 ? 97.340 63.914 27.752 1.00 21.51 24 LEU C C 1
ATOM 6034 O O . LEU C 1 24 ? 98.442 63.393 27.592 1.00 25.50 24 LEU C O 1
ATOM 6039 N N . THR C 1 25 ? 96.230 63.229 28.016 1.00 20.96 25 THR C N 1
ATOM 6040 C CA . THR C 1 25 ? 96.274 61.827 28.457 1.00 20.38 25 THR C CA 1
ATOM 6041 C C . THR C 1 25 ? 96.047 60.957 27.225 1.00 19.24 25 THR C C 1
ATOM 6042 O O . THR C 1 25 ? 95.049 61.183 26.530 1.00 21.27 25 THR C O 1
ATOM 6046 N N . ARG C 1 26 ? 96.904 59.955 27.039 1.00 19.27 26 ARG C N 1
ATOM 6047 C CA . ARG C 1 26 ? 96.874 59.064 25.867 1.00 17.86 26 ARG C CA 1
ATOM 6048 C C . ARG C 1 26 ? 95.734 58.066 26.049 1.00 19.91 26 ARG C C 1
ATOM 6049 O O . ARG C 1 26 ? 95.450 57.594 27.168 1.00 18.99 26 ARG C O 1
ATOM 6057 N N . PRO C 1 27 ? 95.021 57.750 24.948 1.00 20.36 27 PRO C N 1
ATOM 6058 C CA . PRO C 1 27 ? 93.893 56.815 25.012 1.00 21.02 27 PRO C CA 1
ATOM 6059 C C . PRO C 1 27 ? 94.351 55.390 25.336 1.00 17.32 27 PRO C C 1
ATOM 6060 O O . PRO C 1 27 ? 93.600 54.702 26.043 1.00 18.54 27 PRO C O 1
ATOM 6064 N N . ASP C 1 28 ? 95.519 54.974 24.868 1.00 17.60 28 ASP C N 1
ATOM 6065 C CA . ASP C 1 28 ? 96.023 53.612 25.218 1.00 18.22 28 ASP C CA 1
ATOM 6066 C C . ASP C 1 28 ? 96.219 53.514 26.743 1.00 18.38 28 ASP C C 1
ATOM 6067 O O . ASP C 1 28 ? 95.756 52.510 27.360 1.00 17.59 28 ASP C O 1
ATOM 6072 N N . ASP C 1 29 ? 96.773 54.558 27.352 1.00 19.33 29 ASP C N 1
ATOM 6073 C CA . ASP C 1 29 ? 97.000 54.617 28.814 1.00 21.38 29 ASP C CA 1
ATOM 6074 C C . ASP C 1 29 ? 95.653 54.637 29.536 1.00 20.22 29 ASP C C 1
ATOM 6075 O O . ASP C 1 29 ? 95.538 53.950 30.554 1.00 19.60 29 ASP C O 1
ATOM 6080 N N . MET C 1 30 ? 94.660 55.376 29.047 1.00 19.65 30 MET C N 1
ATOM 6081 C CA . MET C 1 30 ? 93.325 55.398 29.674 1.00 21.00 30 MET C CA 1
ATOM 6082 C C . MET C 1 30 ? 92.722 53.984 29.643 1.00 20.78 30 MET C C 1
ATOM 6083 O O . MET C 1 30 ? 92.168 53.591 30.675 1.00 19.83 30 MET C O 1
ATOM 6088 N N . ALA C 1 31 ? 92.765 53.264 28.513 1.00 19.49 31 ALA C N 1
ATOM 6089 C CA . ALA C 1 31 ? 92.162 51.910 28.416 1.00 18.65 31 ALA C CA 1
ATOM 6090 C C . ALA C 1 31 ? 92.963 50.932 29.281 1.00 18.11 31 ALA C C 1
ATOM 6091 O O . ALA C 1 31 ? 92.338 50.103 30.003 1.00 16.46 31 ALA C O 1
ATOM 6093 N N . ALA C 1 32 ? 94.277 51.051 29.274 1.00 19.59 32 ALA C N 1
ATOM 6094 C CA . ALA C 1 32 ? 95.159 50.197 30.106 1.00 18.33 32 ALA C CA 1
ATOM 6095 C C . ALA C 1 32 ? 94.809 50.390 31.587 1.00 19.52 32 ALA C C 1
ATOM 6096 O O . ALA C 1 32 ? 94.769 49.397 32.334 1.00 18.11 32 ALA C O 1
ATOM 6098 N N . HIS C 1 33 ? 94.518 51.619 31.996 1.00 19.98 33 HIS C N 1
ATOM 6099 C CA . HIS C 1 33 ? 94.094 51.962 33.378 1.00 21.88 33 HIS C CA 1
ATOM 6100 C C . HIS C 1 33 ? 92.847 51.156 33.750 1.00 21.39 33 HIS C C 1
ATOM 6101 O O . HIS C 1 33 ? 92.778 50.633 34.896 1.00 21.60 33 HIS C O 1
ATOM 6108 N N . CYS C 1 34 ? 91.867 51.090 32.837 1.00 20.10 34 CYS C N 1
ATOM 6109 C CA . CYS C 1 34 ? 90.620 50.330 33.026 1.00 17.12 34 CYS C CA 1
ATOM 6110 C C . CYS C 1 34 ? 90.939 48.834 33.163 1.00 18.42 34 CYS C C 1
ATOM 6111 O O . CYS C 1 34 ? 90.363 48.208 34.058 1.00 18.58 34 CYS C O 1
ATOM 6114 N N . VAL C 1 35 ? 91.825 48.290 32.324 1.00 18.23 35 VAL C N 1
ATOM 6115 C CA . VAL C 1 35 ? 92.240 46.861 32.391 1.00 18.15 35 VAL C CA 1
ATOM 6116 C C . VAL C 1 35 ? 92.855 46.595 33.763 1.00 18.23 35 VAL C C 1
ATOM 6117 O O . VAL C 1 35 ? 92.506 45.545 34.391 1.00 16.19 35 VAL C O 1
ATOM 6121 N N . ASP C 1 36 ? 93.762 47.464 34.211 1.00 18.91 36 ASP C N 1
ATOM 6122 C CA . ASP C 1 36 ? 94.454 47.265 35.511 1.00 19.65 36 ASP C CA 1
ATOM 6123 C C . ASP C 1 36 ? 93.418 47.263 36.638 1.00 20.81 36 ASP C C 1
ATOM 6124 O O . ASP C 1 36 ? 93.558 46.446 37.558 1.00 19.89 36 ASP C O 1
ATOM 6129 N N . ALA C 1 37 ? 92.374 48.088 36.545 1.00 19.58 37 ALA C N 1
ATOM 6130 C CA . ALA C 1 37 ? 91.318 48.142 37.567 1.00 19.64 37 ALA C CA 1
ATOM 6131 C C . ALA C 1 37 ? 90.574 46.805 37.537 1.00 21.09 37 ALA C C 1
ATOM 6132 O O . ALA C 1 37 ? 90.298 46.220 38.638 1.00 20.63 37 ALA C O 1
ATOM 6134 N N . LEU C 1 38 ? 90.260 46.285 36.343 1.00 18.75 38 LEU C N 1
ATOM 6135 C CA . LEU C 1 38 ? 89.572 44.958 36.267 1.00 19.59 38 LEU C CA 1
ATOM 6136 C C . LEU C 1 38 ? 90.440 43.882 36.931 1.00 19.70 38 LEU C C 1
ATOM 6137 O O . LEU C 1 38 ? 89.883 43.043 37.698 1.00 20.15 38 LEU C O 1
ATOM 6142 N N . LEU C 1 39 ? 91.752 43.904 36.713 1.00 19.27 39 LEU C N 1
ATOM 6143 C CA . LEU C 1 39 ? 92.619 42.864 37.326 1.00 20.03 39 LEU C CA 1
ATOM 6144 C C . LEU C 1 39 ? 92.569 43.005 38.865 1.00 22.32 39 LEU C C 1
ATOM 6145 O O . LEU C 1 39 ? 92.421 41.972 39.548 1.00 22.09 39 LEU C O 1
ATOM 6150 N N . ALA C 1 40 ? 92.689 44.228 39.393 1.00 22.14 40 ALA C N 1
ATOM 6151 C CA . ALA C 1 40 ? 92.772 44.497 40.848 1.00 23.69 40 ALA C CA 1
ATOM 6152 C C . ALA C 1 40 ? 91.434 44.167 41.515 1.00 24.73 40 ALA C C 1
ATOM 6153 O O . ALA C 1 40 ? 91.444 43.503 42.552 1.00 28.60 40 ALA C O 1
ATOM 6155 N N . ARG C 1 41 ? 90.313 44.534 40.896 1.00 22.16 41 ARG C N 1
ATOM 6156 C CA . ARG C 1 41 ? 88.963 44.397 41.486 1.00 21.13 41 ARG C CA 1
ATOM 6157 C C . ARG C 1 41 ? 88.525 42.928 41.510 1.00 23.09 41 ARG C C 1
ATOM 6158 O O . ARG C 1 41 ? 87.636 42.586 42.314 1.00 22.00 41 ARG C O 1
ATOM 6166 N N . ASN C 1 42 ? 89.090 42.082 40.664 1.00 21.98 42 ASN C N 1
ATOM 6167 C CA . ASN C 1 42 ? 88.601 40.694 40.484 1.00 23.55 42 ASN C CA 1
ATOM 6168 C C . ASN C 1 42 ? 89.690 39.704 40.900 1.00 22.57 42 ASN C C 1
ATOM 6169 O O . ASN C 1 42 ? 89.534 38.540 40.604 1.00 24.04 42 ASN C O 1
ATOM 6174 N N . ASP C 1 43 ? 90.766 40.191 41.496 1.00 22.99 43 ASP C N 1
ATOM 6175 C CA . ASP C 1 43 ? 91.871 39.345 41.992 1.00 27.66 43 ASP C CA 1
ATOM 6176 C C . ASP C 1 43 ? 92.315 38.421 40.851 1.00 27.87 43 ASP C C 1
ATOM 6177 O O . ASP C 1 43 ? 92.511 37.210 41.089 1.00 24.16 43 ASP C O 1
ATOM 6182 N N . LEU C 1 44 ? 92.431 38.954 39.634 1.00 25.48 44 LEU C N 1
ATOM 6183 C CA . LEU C 1 44 ? 92.473 38.116 38.413 1.00 24.31 44 LEU C CA 1
ATOM 6184 C C . LEU C 1 44 ? 93.916 37.932 37.973 1.00 24.70 44 LEU C C 1
ATOM 6185 O O . LEU C 1 44 ? 94.585 38.923 37.657 1.00 25.81 44 LEU C O 1
ATOM 6190 N N . ASP C 1 45 ? 94.355 36.691 37.889 1.00 24.89 45 ASP C N 1
ATOM 6191 C CA . ASP C 1 45 ? 95.677 36.369 37.310 1.00 27.38 45 ASP C CA 1
ATOM 6192 C C . ASP C 1 45 ? 95.674 36.869 35.855 1.00 24.00 45 ASP C C 1
ATOM 6193 O O . ASP C 1 45 ? 94.871 36.387 35.069 1.00 21.44 45 ASP C O 1
ATOM 6198 N N . PRO C 1 46 ? 96.556 37.814 35.450 1.00 27.19 46 PRO C N 1
ATOM 6199 C CA . PRO C 1 46 ? 96.579 38.301 34.063 1.00 27.02 46 PRO C CA 1
ATOM 6200 C C . PRO C 1 46 ? 96.786 37.194 33.017 1.00 26.58 46 PRO C C 1
ATOM 6201 O O . PRO C 1 46 ? 96.313 37.334 31.928 1.00 25.80 46 PRO C O 1
ATOM 6205 N N . LEU C 1 47 ? 97.470 36.102 33.382 1.00 27.37 47 LEU C N 1
ATOM 6206 C CA . LEU C 1 47 ? 97.753 34.973 32.455 1.00 28.14 47 LEU C CA 1
ATOM 6207 C C . LEU C 1 47 ? 96.474 34.188 32.147 1.00 24.27 47 LEU C C 1
ATOM 6208 O O . LEU C 1 47 ? 96.481 33.501 31.147 1.00 22.96 47 LEU C O 1
ATOM 6213 N N . LEU C 1 48 ? 95.364 34.424 32.846 1.00 20.45 48 LEU C N 1
ATOM 6214 C CA . LEU C 1 48 ? 94.066 33.787 32.485 1.00 23.18 48 LEU C CA 1
ATOM 6215 C C . LEU C 1 48 ? 93.346 34.572 31.379 1.00 21.83 48 LEU C C 1
ATOM 6216 O O . LEU C 1 48 ? 92.386 34.043 30.746 1.00 20.43 48 LEU C O 1
ATOM 6221 N N . VAL C 1 49 ? 93.786 35.793 31.119 1.00 22.87 49 VAL C N 1
ATOM 6222 C CA . VAL C 1 49 ? 93.095 36.639 30.106 1.00 20.07 49 VAL C CA 1
ATOM 6223 C C . VAL C 1 49 ? 93.534 36.211 28.707 1.00 19.52 49 VAL C C 1
ATOM 6224 O O . VAL C 1 49 ? 94.738 36.222 28.437 1.00 21.49 49 VAL C O 1
ATOM 6228 N N . ASP C 1 50 ? 92.572 35.845 27.861 1.00 18.33 50 ASP C N 1
ATOM 6229 C CA . ASP C 1 50 ? 92.821 35.254 26.522 1.00 19.59 50 ASP C CA 1
ATOM 6230 C C . ASP C 1 50 ? 92.973 36.350 25.448 1.00 19.21 50 ASP C C 1
ATOM 6231 O O . ASP C 1 50 ? 93.505 36.017 24.378 1.00 20.52 50 ASP C O 1
ATOM 6236 N N . ASP C 1 51 ? 92.386 37.525 25.640 1.00 18.34 51 ASP C N 1
ATOM 6237 C CA . ASP C 1 51 ? 92.332 38.554 24.564 1.00 19.22 51 ASP C CA 1
ATOM 6238 C C . ASP C 1 51 ? 91.947 39.900 25.170 1.00 18.86 51 ASP C C 1
ATOM 6239 O O . ASP C 1 51 ? 91.322 39.984 26.280 1.00 19.99 51 ASP C O 1
ATOM 6244 N N . CYS C 1 52 ? 92.307 40.940 24.443 1.00 17.18 52 CYS C N 1
ATOM 6245 C CA . CYS C 1 52 ? 92.004 42.334 24.807 1.00 17.27 52 CYS C CA 1
ATOM 6246 C C . CYS C 1 52 ? 91.494 43.029 23.550 1.00 17.34 52 CYS C C 1
ATOM 6247 O O . CYS C 1 52 ? 92.298 43.208 22.637 1.00 17.86 52 CYS C O 1
ATOM 6250 N N . ILE C 1 53 ? 90.234 43.427 23.517 1.00 16.73 53 ILE C N 1
ATOM 6251 C CA . ILE C 1 53 ? 89.545 43.946 22.318 1.00 16.21 53 ILE C CA 1
ATOM 6252 C C . ILE C 1 53 ? 89.190 45.391 22.600 1.00 17.65 53 ILE C C 1
ATOM 6253 O O . ILE C 1 53 ? 88.382 45.653 23.535 1.00 17.27 53 ILE C O 1
ATOM 6258 N N . VAL C 1 54 ? 89.791 46.303 21.838 1.00 16.07 54 VAL C N 1
ATOM 6259 C CA . VAL C 1 54 ? 89.456 47.740 22.007 1.00 15.92 54 VAL C CA 1
ATOM 6260 C C . VAL C 1 54 ? 88.809 48.322 20.758 1.00 15.03 54 VAL C C 1
ATOM 6261 O O . VAL C 1 54 ? 89.468 48.340 19.720 1.00 15.35 54 VAL C O 1
ATOM 6265 N N . GLY C 1 55 ? 87.632 48.904 20.929 1.00 15.01 55 GLY C N 1
ATOM 6266 C CA . GLY C 1 55 ? 86.916 49.675 19.904 1.00 15.80 55 GLY C CA 1
ATOM 6267 C C . GLY C 1 55 ? 87.308 51.145 19.986 1.00 16.84 55 GLY C C 1
ATOM 6268 O O . GLY C 1 55 ? 87.569 51.689 21.080 1.00 15.71 55 GLY C O 1
ATOM 6269 N N . ALA C 1 56 ? 87.401 51.773 18.839 1.00 15.91 56 ALA C N 1
ATOM 6270 C CA . ALA C 1 56 ? 87.747 53.198 18.704 1.00 17.85 56 ALA C CA 1
ATOM 6271 C C . ALA C 1 56 ? 87.260 53.684 17.336 1.00 17.68 56 ALA C C 1
ATOM 6272 O O . ALA C 1 56 ? 87.378 52.923 16.349 1.00 17.82 56 ALA C O 1
ATOM 6274 N N . GLY C 1 57 ? 86.735 54.907 17.293 1.00 20.23 57 GLY C N 1
ATOM 6275 C CA . GLY C 1 57 ? 86.312 55.575 16.053 1.00 20.84 57 GLY C CA 1
ATOM 6276 C C . GLY C 1 57 ? 87.526 55.944 15.212 1.00 19.87 57 GLY C C 1
ATOM 6277 O O . GLY C 1 57 ? 87.671 55.414 14.095 1.00 20.12 57 GLY C O 1
ATOM 6278 N N . SER C 1 58 ? 88.420 56.778 15.741 1.00 18.11 58 SER C N 1
ATOM 6279 C CA . SER C 1 58 ? 89.740 56.996 15.106 1.00 17.25 58 SER C CA 1
ATOM 6280 C C . SER C 1 58 ? 90.624 55.767 15.344 1.00 17.35 58 SER C C 1
ATOM 6281 O O . SER C 1 58 ? 90.657 55.272 16.488 1.00 15.99 58 SER C O 1
ATOM 6284 N N . ASN C 1 59 ? 91.296 55.276 14.303 1.00 16.32 59 ASN C N 1
ATOM 6285 C CA . ASN C 1 59 ? 92.246 54.150 14.424 1.00 16.38 59 ASN C CA 1
ATOM 6286 C C . ASN C 1 59 ? 93.611 54.606 13.898 1.00 16.95 59 ASN C C 1
ATOM 6287 O O . ASN C 1 59 ? 94.340 53.800 13.278 1.00 17.55 59 ASN C O 1
ATOM 6292 N N . GLU C 1 60 ? 94.023 55.813 14.273 1.00 16.98 60 GLU C N 1
ATOM 6293 C CA . GLU C 1 60 ? 95.278 56.395 13.719 1.00 16.94 60 GLU C CA 1
ATOM 6294 C C . GLU C 1 60 ? 95.846 57.354 14.740 1.00 16.40 60 GLU C C 1
ATOM 6295 O O . GLU C 1 60 ? 95.079 57.870 15.598 1.00 16.62 60 GLU C O 1
ATOM 6301 N N . GLY C 1 61 ? 97.103 57.669 14.526 1.00 17.94 61 GLY C N 1
ATOM 6302 C CA . GLY C 1 61 ? 97.833 58.618 15.363 1.00 19.78 61 GLY C CA 1
ATOM 6303 C C . GLY C 1 61 ? 97.819 58.134 16.795 1.00 19.64 61 GLY C C 1
ATOM 6304 O O . GLY C 1 61 ? 98.336 57.020 17.042 1.00 16.98 61 GLY C O 1
ATOM 6305 N N . ALA C 1 62 ? 97.241 58.919 17.702 1.00 19.01 62 ALA C N 1
ATOM 6306 C CA . ALA C 1 62 ? 97.119 58.554 19.129 1.00 20.87 62 ALA C CA 1
ATOM 6307 C C . ALA C 1 62 ? 96.326 57.241 19.300 1.00 21.89 62 ALA C C 1
ATOM 6308 O O . ALA C 1 62 ? 96.599 56.569 20.276 1.00 21.05 62 ALA C O 1
ATOM 6310 N N . GLN C 1 63 ? 95.536 56.822 18.306 1.00 17.82 63 GLN C N 1
ATOM 6311 C CA . GLN C 1 63 ? 94.756 55.558 18.326 1.00 17.50 63 GLN C CA 1
ATOM 6312 C C . GLN C 1 63 ? 95.190 54.601 17.214 1.00 17.40 63 GLN C C 1
ATOM 6313 O O . GLN C 1 63 ? 94.405 53.648 16.923 1.00 17.40 63 GLN C O 1
ATOM 6319 N N . GLY C 1 64 ? 96.435 54.717 16.728 1.00 17.15 64 GLY C N 1
ATOM 6320 C CA . GLY C 1 64 ? 96.976 53.849 15.667 1.00 17.76 64 GLY C CA 1
ATOM 6321 C C . GLY C 1 64 ? 97.827 52.714 16.222 1.00 17.51 64 GLY C C 1
ATOM 6322 O O . GLY C 1 64 ? 97.819 52.494 17.441 1.00 19.54 64 GLY C O 1
ATOM 6323 N N . HIS C 1 65 ? 98.452 51.944 15.329 1.00 17.81 65 HIS C N 1
ATOM 6324 C CA . HIS C 1 65 ? 99.437 50.895 15.672 1.00 20.14 65 HIS C CA 1
ATOM 6325 C C . HIS C 1 65 ? 98.804 49.693 16.428 1.00 19.38 65 HIS C C 1
ATOM 6326 O O . HIS C 1 65 ? 99.524 49.022 17.137 1.00 20.35 65 HIS C O 1
ATOM 6333 N N . ASN C 1 66 ? 97.528 49.388 16.201 1.00 19.63 66 ASN C N 1
ATOM 6334 C CA . ASN C 1 66 ? 96.729 48.340 16.898 1.00 17.48 66 ASN C CA 1
ATOM 6335 C C . ASN C 1 66 ? 96.647 48.673 18.389 1.00 17.14 66 ASN C C 1
ATOM 6336 O O . ASN C 1 66 ? 97.283 47.983 19.198 1.00 15.83 66 ASN C O 1
ATOM 6341 N N . ILE C 1 67 ? 95.883 49.717 18.719 1.00 16.69 67 ILE C N 1
ATOM 6342 C CA . ILE C 1 67 ? 95.685 50.164 20.125 1.00 17.59 67 ILE C CA 1
ATOM 6343 C C . ILE C 1 67 ? 95.299 48.980 21.042 1.00 17.82 67 ILE C C 1
ATOM 6344 O O . ILE C 1 67 ? 95.896 48.920 22.148 1.00 16.59 67 ILE C O 1
ATOM 6349 N N . GLY C 1 68 ? 94.476 48.024 20.591 1.00 18.05 68 GLY C N 1
ATOM 6350 C CA . GLY C 1 68 ? 94.047 46.914 21.462 1.00 16.74 68 GLY C CA 1
ATOM 6351 C C . GLY C 1 68 ? 95.232 46.091 21.958 1.00 17.56 68 GLY C C 1
ATOM 6352 O O . GLY C 1 68 ? 95.293 45.797 23.182 1.00 16.31 68 GLY C O 1
ATOM 6353 N N . ARG C 1 69 ? 96.166 45.734 21.079 1.00 17.05 69 ARG C N 1
ATOM 6354 C CA . ARG C 1 69 ? 97.391 44.989 21.485 1.00 18.56 69 ARG C CA 1
ATOM 6355 C C . ARG C 1 69 ? 98.210 45.852 22.457 1.00 18.46 69 ARG C C 1
ATOM 6356 O O . ARG C 1 69 ? 98.770 45.326 23.452 1.00 17.01 69 ARG C O 1
ATOM 6364 N N . ASN C 1 70 ? 98.353 47.138 22.160 1.00 18.55 70 ASN C N 1
ATOM 6365 C CA . ASN C 1 70 ? 99.254 48.004 22.953 1.00 17.01 70 ASN C CA 1
ATOM 6366 C C . ASN C 1 70 ? 98.661 48.246 24.345 1.00 18.20 70 ASN C C 1
ATOM 6367 O O . ASN C 1 70 ? 99.448 48.337 25.284 1.00 17.33 70 ASN C O 1
ATOM 6372 N N . VAL C 1 71 ? 97.326 48.323 24.456 1.00 15.70 71 VAL C N 1
ATOM 6373 C CA . VAL C 1 71 ? 96.618 48.407 25.747 1.00 16.92 71 VAL C CA 1
ATOM 6374 C C . VAL C 1 71 ? 96.959 47.160 26.578 1.00 17.89 71 VAL C C 1
ATOM 6375 O O . VAL C 1 71 ? 97.376 47.310 27.744 1.00 18.12 71 VAL C O 1
ATOM 6379 N N . ALA C 1 72 ? 96.881 45.974 25.983 1.00 19.25 72 ALA C N 1
ATOM 6380 C CA . ALA C 1 72 ? 97.220 44.718 26.704 1.00 19.63 72 ALA C CA 1
ATOM 6381 C C . ALA C 1 72 ? 98.667 44.813 27.236 1.00 18.56 72 ALA C C 1
ATOM 6382 O O . ALA C 1 72 ? 98.897 44.494 28.411 1.00 19.67 72 ALA C O 1
ATOM 6384 N N . VAL C 1 73 ? 99.619 45.178 26.377 1.00 18.38 73 VAL C N 1
ATOM 6385 C CA . VAL C 1 73 ? 101.073 45.209 26.720 1.00 18.16 73 VAL C CA 1
ATOM 6386 C C . VAL C 1 73 ? 101.345 46.295 27.775 1.00 19.92 73 VAL C C 1
ATOM 6387 O O . VAL C 1 73 ? 102.127 46.028 28.719 1.00 19.50 73 VAL C O 1
ATOM 6391 N N . LEU C 1 74 ? 100.684 47.444 27.685 1.00 21.44 74 LEU C N 1
ATOM 6392 C CA . LEU C 1 74 ? 100.804 48.537 28.689 1.00 21.20 74 LEU C CA 1
ATOM 6393 C C . LEU C 1 74 ? 100.281 48.073 30.043 1.00 23.15 74 LEU C C 1
ATOM 6394 O O . LEU C 1 74 ? 100.924 48.380 31.040 1.00 21.95 74 LEU C O 1
ATOM 6399 N N . SER C 1 75 ? 99.109 47.446 30.056 1.00 19.50 75 SER C N 1
ATOM 6400 C CA . SER C 1 75 ? 98.435 46.931 31.275 1.00 20.80 75 SER C CA 1
ATOM 6401 C C . SER C 1 75 ? 99.289 45.835 31.952 1.00 22.83 75 SER C C 1
ATOM 6402 O O . SER C 1 75 ? 100.325 45.415 31.387 1.00 21.23 75 SER C O 1
ATOM 6405 N N . GLY C 1 76 ? 98.828 45.346 33.117 1.00 24.36 76 GLY C N 1
ATOM 6406 C CA . GLY C 1 76 ? 99.402 44.168 33.797 1.00 21.94 76 GLY C CA 1
ATOM 6407 C C . GLY C 1 76 ? 99.243 42.895 32.976 1.00 22.61 76 GLY C C 1
ATOM 6408 O O . GLY C 1 76 ? 99.897 41.919 33.323 1.00 20.74 76 GLY C O 1
ATOM 6409 N N . LEU C 1 77 ? 98.414 42.874 31.917 1.00 19.69 77 LEU C N 1
ATOM 6410 C CA . LEU C 1 77 ? 98.362 41.712 30.981 1.00 19.69 77 LEU C CA 1
ATOM 6411 C C . LEU C 1 77 ? 99.745 41.425 30.386 1.00 21.11 77 LEU C C 1
ATOM 6412 O O . LEU C 1 77 ? 100.166 40.245 30.362 1.00 20.52 77 LEU C O 1
ATOM 6417 N N . GLY C 1 78 ? 100.449 42.444 29.879 1.00 22.35 78 GLY C N 1
ATOM 6418 C CA . GLY C 1 78 ? 101.778 42.222 29.271 1.00 21.76 78 GLY C CA 1
ATOM 6419 C C . GLY C 1 78 ? 101.721 41.526 27.913 1.00 22.49 78 GLY C C 1
ATOM 6420 O O . GLY C 1 78 ? 100.633 41.349 27.320 1.00 21.43 78 GLY C O 1
ATOM 6421 N N . ILE C 1 79 ? 102.889 41.133 27.415 1.00 21.20 79 ILE C N 1
ATOM 6422 C CA . ILE C 1 79 ? 103.067 40.629 26.039 1.00 21.41 79 ILE C CA 1
ATOM 6423 C C . ILE C 1 79 ? 102.333 39.306 25.877 1.00 22.18 79 ILE C C 1
ATOM 6424 O O . ILE C 1 79 ? 102.050 38.933 24.751 1.00 21.12 79 ILE C O 1
ATOM 6429 N N . GLN C 1 80 ? 102.033 38.581 26.955 1.00 22.91 80 GLN C N 1
ATOM 6430 C CA . GLN C 1 80 ? 101.445 37.226 26.810 1.00 24.61 80 GLN C CA 1
ATOM 6431 C C . GLN C 1 80 ? 100.020 37.320 26.268 1.00 20.78 80 GLN C C 1
ATOM 6432 O O . GLN C 1 80 ? 99.545 36.343 25.730 1.00 23.74 80 GLN C O 1
ATOM 6438 N N . VAL C 1 81 ? 99.351 38.459 26.437 1.00 19.14 81 VAL C N 1
ATOM 6439 C CA . VAL C 1 81 ? 97.924 38.604 26.056 1.00 18.07 81 VAL C CA 1
ATOM 6440 C C . VAL C 1 81 ? 97.831 39.375 24.737 1.00 18.25 81 VAL C C 1
ATOM 6441 O O . VAL C 1 81 ? 98.229 40.534 24.666 1.00 17.91 81 VAL C O 1
ATOM 6445 N N . PRO C 1 82 ? 97.230 38.766 23.697 1.00 17.79 82 PRO C N 1
ATOM 6446 C CA . PRO C 1 82 ? 96.999 39.430 22.401 1.00 16.38 82 PRO C CA 1
ATOM 6447 C C . PRO C 1 82 ? 95.923 40.517 22.545 1.00 17.34 82 PRO C C 1
ATOM 6448 O O . PRO C 1 82 ? 95.187 40.564 23.575 1.00 17.68 82 PRO C O 1
ATOM 6452 N N . GLY C 1 83 ? 95.877 41.413 21.557 1.00 16.22 83 GLY C N 1
ATOM 6453 C CA . GLY C 1 83 ? 94.871 42.457 21.448 1.00 16.01 83 GLY C CA 1
ATOM 6454 C C . GLY C 1 83 ? 94.571 42.803 20.007 1.00 16.83 83 GLY C C 1
ATOM 6455 O O . GLY C 1 83 ? 95.378 42.489 19.061 1.00 16.92 83 GLY C O 1
ATOM 6456 N N . MET C 1 84 ? 93.405 43.404 19.812 1.00 16.93 84 MET C N 1
ATOM 6457 C CA . MET C 1 84 ? 92.954 43.841 18.472 1.00 16.12 84 MET C CA 1
ATOM 6458 C C . MET C 1 84 ? 92.146 45.101 18.661 1.00 16.49 84 MET C C 1
ATOM 6459 O O . MET C 1 84 ? 91.735 45.417 19.812 1.00 16.07 84 MET C O 1
ATOM 6464 N N . THR C 1 85 ? 91.962 45.776 17.540 1.00 18.25 85 THR C N 1
ATOM 6465 C CA . THR C 1 85 ? 91.277 47.063 17.403 1.00 16.48 85 THR C CA 1
ATOM 6466 C C . THR C 1 85 ? 90.108 46.859 16.450 1.00 15.94 85 THR C C 1
ATOM 6467 O O . THR C 1 85 ? 90.195 46.021 15.519 1.00 15.69 85 THR C O 1
ATOM 6471 N N . LEU C 1 86 ? 89.022 47.585 16.673 1.00 15.49 86 LEU C N 1
ATOM 6472 C CA . LEU C 1 86 ? 87.923 47.552 15.681 1.00 17.16 86 LEU C CA 1
ATOM 6473 C C . LEU C 1 86 ? 87.256 48.911 15.635 1.00 16.62 86 L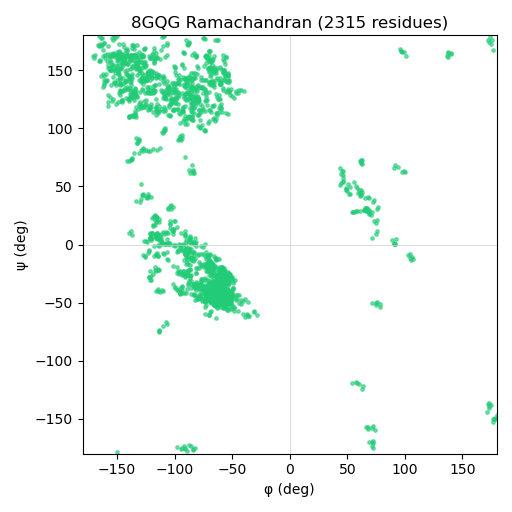EU C C 1
ATOM 6474 O O . LEU C 1 86 ? 87.384 49.693 16.584 1.00 14.93 86 LEU C O 1
ATOM 6479 N N . ASN C 1 87 ? 86.563 49.151 14.533 1.00 16.17 87 ASN C N 1
ATOM 6480 C CA . ASN C 1 87 ? 85.785 50.391 14.317 1.00 17.61 87 ASN C CA 1
ATOM 6481 C C . ASN C 1 87 ? 84.423 50.029 13.720 1.00 17.03 87 ASN C C 1
ATOM 6482 O O . ASN C 1 87 ? 84.383 49.518 12.585 1.00 16.77 87 ASN C O 1
ATOM 6487 N N . ARG C 1 88 ? 83.368 50.209 14.509 1.00 18.17 88 ARG C N 1
ATOM 6488 C CA . ARG C 1 88 ? 81.999 50.415 14.020 1.00 20.35 88 ARG C CA 1
ATOM 6489 C C . ARG C 1 88 ? 81.539 51.712 14.698 1.00 21.83 88 ARG C C 1
ATOM 6490 O O . ARG C 1 88 ? 80.461 51.721 15.279 1.00 19.33 88 ARG C O 1
ATOM 6498 N N A TYR C 1 89 ? 82.381 52.754 14.576 0.50 23.57 89 TYR C N 1
ATOM 6499 N N B TYR C 1 89 ? 82.443 52.714 14.690 0.50 23.43 89 TYR C N 1
ATOM 6500 C CA A TYR C 1 89 ? 82.305 54.116 15.187 0.50 24.91 89 TYR C CA 1
ATOM 6501 C CA B TYR C 1 89 ? 82.361 54.094 15.268 0.50 24.36 89 TYR C CA 1
ATOM 6502 C C A TYR C 1 89 ? 81.626 54.071 16.577 0.50 22.65 89 TYR C C 1
ATOM 6503 C C B TYR C 1 89 ? 81.632 54.080 16.625 0.50 22.33 89 TYR C C 1
ATOM 6504 O O A TYR C 1 89 ? 82.187 53.450 17.508 0.50 21.89 89 TYR C O 1
ATOM 6505 O O B TYR C 1 89 ? 82.170 53.484 17.583 0.50 21.63 89 TYR C O 1
ATOM 6522 N N . CYS C 1 90 ? 80.445 54.684 16.702 1.00 21.46 90 CYS C N 1
ATOM 6523 C CA . CYS C 1 90 ? 79.680 54.874 17.950 1.00 19.97 90 CYS C CA 1
ATOM 6524 C C . CYS C 1 90 ? 79.380 53.557 18.671 1.00 20.11 90 CYS C C 1
ATOM 6525 O O . CYS C 1 90 ? 79.174 53.622 19.890 1.00 16.93 90 CYS C O 1
ATOM 6528 N N . SER C 1 91 ? 79.283 52.428 17.964 1.00 17.75 91 SER C N 1
ATOM 6529 C CA . SER C 1 91 ? 78.909 51.118 18.557 1.00 18.78 91 SER C CA 1
ATOM 6530 C C . SER C 1 91 ? 80.165 50.339 18.968 1.00 18.57 91 SER C C 1
ATOM 6531 O O . SER C 1 91 ? 80.014 49.226 19.471 1.00 16.72 91 SER C O 1
ATOM 6534 N N . SER C 1 92 ? 81.353 50.873 18.761 1.00 16.79 92 SER C N 1
ATOM 6535 C CA . SER C 1 92 ? 82.585 50.043 18.806 1.00 16.98 92 SER C CA 1
ATOM 6536 C C . SER C 1 92 ? 82.733 49.374 20.172 1.00 15.43 92 SER C C 1
ATOM 6537 O O . SER C 1 92 ? 83.158 48.228 20.203 1.00 16.42 92 SER C O 1
ATOM 6540 N N . GLY C 1 93 ? 82.433 50.072 21.259 1.00 16.84 93 GLY C N 1
ATOM 6541 C CA . GLY C 1 93 ? 82.608 49.530 22.626 1.00 17.61 93 GLY C CA 1
ATOM 6542 C C . GLY C 1 93 ? 81.664 48.361 22.889 1.00 16.47 93 GLY C C 1
ATOM 6543 O O . GLY C 1 93 ? 82.078 47.378 23.521 1.00 16.91 93 GLY C O 1
ATOM 6544 N N . LEU C 1 94 ? 80.457 48.430 22.349 1.00 17.52 94 LEU C N 1
ATOM 6545 C CA . LEU C 1 94 ? 79.475 47.313 22.426 1.00 16.94 94 LEU C CA 1
ATOM 6546 C C . LEU C 1 94 ? 79.906 46.187 21.472 1.00 16.98 94 LEU C C 1
ATOM 6547 O O . LEU C 1 94 ? 79.854 45.012 21.862 1.00 17.22 94 LEU C O 1
ATOM 6552 N N . GLN C 1 95 ? 80.335 46.534 20.257 1.00 16.74 95 GLN C N 1
ATOM 6553 C CA . GLN C 1 95 ? 80.783 45.557 19.244 1.00 16.68 95 GLN C CA 1
ATOM 6554 C C . GLN C 1 95 ? 81.921 44.706 19.843 1.00 15.36 95 GLN C C 1
ATOM 6555 O O . GLN C 1 95 ? 81.980 43.463 19.612 1.00 15.07 95 GLN C O 1
ATOM 6561 N N . ALA C 1 96 ? 82.840 45.346 20.542 1.00 16.45 96 ALA C N 1
ATOM 6562 C CA . ALA C 1 96 ? 83.982 44.644 21.160 1.00 15.96 96 ALA C CA 1
ATOM 6563 C C . ALA C 1 96 ? 83.469 43.586 22.158 1.00 16.62 96 ALA C C 1
ATOM 6564 O O . ALA C 1 96 ? 83.987 42.470 22.188 1.00 15.63 96 ALA C O 1
ATOM 6566 N N . ILE C 1 97 ? 82.505 43.970 22.983 1.00 16.55 97 ILE C N 1
ATOM 6567 C CA . ILE C 1 97 ? 81.895 43.082 24.011 1.00 16.60 97 ILE C CA 1
ATOM 6568 C C . ILE C 1 97 ? 81.199 41.910 23.320 1.00 16.10 97 ILE C C 1
ATOM 6569 O O . ILE C 1 97 ? 81.413 40.789 23.798 1.00 16.61 97 ILE C O 1
ATOM 6574 N N . ALA C 1 98 ? 80.406 42.143 22.264 1.00 17.73 98 ALA C N 1
ATOM 6575 C CA . ALA C 1 98 ? 79.749 41.076 21.474 1.00 17.52 98 ALA C CA 1
ATOM 6576 C C . ALA C 1 98 ? 80.778 40.073 20.950 1.00 19.40 98 ALA C C 1
ATOM 6577 O O . ALA C 1 98 ? 80.554 38.845 21.041 1.00 16.83 98 ALA C O 1
ATOM 6579 N N . ILE C 1 99 ? 81.856 40.574 20.362 1.00 19.24 99 ILE C N 1
ATOM 6580 C CA . ILE C 1 99 ? 82.905 39.701 19.786 1.00 18.78 99 ILE C CA 1
ATOM 6581 C C . ILE C 1 99 ? 83.478 38.861 20.928 1.00 17.83 99 ILE C C 1
ATOM 6582 O O . ILE C 1 99 ? 83.744 37.664 20.723 1.00 17.59 99 ILE C O 1
ATOM 6587 N N . ALA C 1 100 ? 83.793 39.486 22.062 1.00 18.29 100 ALA C N 1
ATOM 6588 C CA . ALA C 1 100 ? 84.390 38.772 23.226 1.00 16.64 100 ALA C CA 1
ATOM 6589 C C . ALA C 1 100 ? 83.419 37.642 23.649 1.00 16.81 100 ALA C C 1
ATOM 6590 O O . ALA C 1 100 ? 83.843 36.491 23.851 1.00 16.77 100 ALA C O 1
ATOM 6592 N N . ALA C 1 101 ? 82.162 37.968 23.797 1.00 16.93 101 ALA C N 1
ATOM 6593 C CA . ALA C 1 101 ? 81.141 37.005 24.303 1.00 19.00 101 ALA C CA 1
ATOM 6594 C C . ALA C 1 101 ? 80.992 35.854 23.307 1.00 19.99 101 ALA C C 1
ATOM 6595 O O . ALA C 1 101 ? 81.022 34.678 23.738 1.00 20.61 101 ALA C O 1
ATOM 6597 N N . ASN C 1 102 ? 80.915 36.144 22.014 1.00 19.14 102 ASN C N 1
ATOM 6598 C CA . ASN C 1 102 ? 80.686 35.110 20.979 1.00 19.96 102 ASN C CA 1
ATOM 6599 C C . ASN C 1 102 ? 81.950 34.245 20.869 1.00 19.84 102 ASN C C 1
ATOM 6600 O O . ASN C 1 102 ? 81.842 33.035 20.610 1.00 21.71 102 ASN C O 1
ATOM 6605 N N . GLN C 1 103 ? 83.131 34.828 21.074 1.00 19.86 103 GLN C N 1
ATOM 6606 C CA . GLN C 1 103 ? 84.415 34.081 21.051 1.00 19.53 103 GLN C CA 1
ATOM 6607 C C . GLN C 1 103 ? 84.426 33.085 22.225 1.00 20.08 103 GLN C C 1
ATOM 6608 O O . GLN C 1 103 ? 84.873 31.942 22.024 1.00 20.43 103 GLN C O 1
ATOM 6614 N N . ILE C 1 104 ? 84.074 33.532 23.432 1.00 19.45 104 ILE C N 1
ATOM 6615 C CA . ILE C 1 104 ? 84.068 32.633 24.628 1.00 19.43 104 ILE C CA 1
ATOM 6616 C C . ILE C 1 104 ? 82.999 31.570 24.409 1.00 20.35 104 ILE C C 1
ATOM 6617 O O . ILE C 1 104 ? 83.223 30.414 24.736 1.00 18.94 104 ILE C O 1
ATOM 6622 N N . ALA C 1 105 ? 81.870 31.959 23.855 1.00 21.47 105 ALA C N 1
ATOM 6623 C CA . ALA C 1 105 ? 80.735 31.034 23.637 1.00 22.03 105 ALA C CA 1
ATOM 6624 C C . ALA C 1 105 ? 81.174 29.899 22.704 1.00 26.13 105 ALA C C 1
ATOM 6625 O O . ALA C 1 105 ? 80.600 28.797 22.828 1.00 24.72 105 ALA C O 1
ATOM 6627 N N . SER C 1 106 ? 82.124 30.141 21.794 1.00 21.32 106 SER C N 1
ATOM 6628 C CA . SER C 1 106 ? 82.597 29.125 20.823 1.00 21.24 106 SER C CA 1
ATOM 6629 C C . SER C 1 106 ? 83.374 28.036 21.561 1.00 21.64 106 SER C C 1
ATOM 6630 O O . SER C 1 106 ? 83.684 27.029 20.916 1.00 24.04 106 SER C O 1
ATOM 6633 N N . GLY C 1 107 ? 83.846 28.291 22.780 1.00 21.60 107 GLY C N 1
ATOM 6634 C CA . GLY C 1 107 ? 84.651 27.325 23.554 1.00 21.05 107 GLY C CA 1
ATOM 6635 C C . GLY C 1 107 ? 86.127 27.529 23.314 1.00 21.27 107 GLY C C 1
ATOM 6636 O O . GLY C 1 107 ? 86.904 26.793 23.898 1.00 20.91 107 GLY C O 1
ATOM 6637 N N . CYS C 1 108 ? 86.550 28.554 22.564 1.00 21.53 108 CYS C N 1
ATOM 6638 C CA . CYS C 1 108 ? 87.999 28.696 22.236 1.00 22.04 108 CYS C CA 1
ATOM 6639 C C . CYS C 1 108 ? 88.672 29.747 23.102 1.00 24.37 108 CYS C C 1
ATOM 6640 O O . CYS C 1 108 ? 89.888 29.948 22.957 1.00 25.13 108 CYS C O 1
ATOM 6643 N N . SER C 1 109 ? 87.924 30.380 23.995 1.00 22.55 109 SER C N 1
ATOM 6644 C CA . SER C 1 109 ? 88.463 31.292 25.031 1.00 22.46 109 SER C CA 1
ATOM 6645 C C . SER C 1 109 ? 87.613 31.136 26.285 1.00 23.17 109 SER C C 1
ATOM 6646 O O . SER C 1 109 ? 86.440 30.786 26.124 1.00 22.93 109 SER C O 1
ATOM 6649 N N . GLU C 1 110 ? 88.165 31.557 27.423 1.00 23.27 110 GLU C N 1
ATOM 6650 C CA . GLU C 1 110 ? 87.486 31.539 28.735 1.00 23.36 110 GLU C CA 1
ATOM 6651 C C . GLU C 1 110 ? 87.273 32.960 29.245 1.00 19.93 110 GLU C C 1
ATOM 6652 O O . GLU C 1 110 ? 86.282 33.155 29.946 1.00 21.52 110 GLU C O 1
ATOM 6658 N N . VAL C 1 111 ? 88.222 33.879 29.037 1.00 19.03 111 VAL C N 1
ATOM 6659 C CA . VAL C 1 111 ? 88.240 35.190 29.738 1.00 17.23 111 VAL C CA 1
ATOM 6660 C C . VAL C 1 111 ? 88.718 36.245 28.744 1.00 18.74 111 VAL C C 1
ATOM 6661 O O . VAL C 1 111 ? 89.813 36.077 28.227 1.00 17.30 111 VAL C O 1
ATOM 6665 N N . ILE C 1 112 ? 87.955 37.314 28.556 1.00 18.17 112 ILE C N 1
ATOM 6666 C CA . ILE C 1 112 ? 88.364 38.408 27.613 1.00 17.95 112 ILE C CA 1
ATOM 6667 C C . ILE C 1 112 ? 88.050 39.770 28.227 1.00 17.69 112 ILE C C 1
ATOM 6668 O O . ILE C 1 112 ? 87.001 39.909 28.859 1.00 18.01 112 ILE C O 1
ATOM 6673 N N . VAL C 1 113 ? 88.945 40.728 28.052 1.00 16.23 113 VAL C N 1
ATOM 6674 C CA . VAL C 1 113 ? 88.654 42.146 28.360 1.00 17.37 113 VAL C CA 1
ATOM 6675 C C . VAL C 1 113 ? 88.330 42.841 27.032 1.00 16.55 113 VAL C C 1
ATOM 6676 O O . VAL C 1 113 ? 89.049 42.619 26.027 1.00 16.33 113 VAL C O 1
ATOM 6680 N N . ALA C 1 114 ? 87.220 43.580 27.009 1.00 17.87 114 ALA C N 1
ATOM 6681 C CA . ALA C 1 114 ? 86.699 44.196 25.784 1.00 16.54 114 ALA C CA 1
ATOM 6682 C C . ALA C 1 114 ? 86.037 45.504 26.154 1.00 16.44 114 ALA C C 1
ATOM 6683 O O . ALA C 1 114 ? 85.275 45.571 27.159 1.00 17.49 114 ALA C O 1
ATOM 6685 N N . GLY C 1 115 ? 86.214 46.485 25.298 1.00 16.10 115 GLY C N 1
ATOM 6686 C CA . GLY C 1 115 ? 85.483 47.754 25.419 1.00 15.22 115 GLY C CA 1
ATOM 6687 C C . GLY C 1 115 ? 86.028 48.720 24.418 1.00 15.28 115 GLY C C 1
ATOM 6688 O O . GLY C 1 115 ? 86.193 48.328 23.243 1.00 14.75 115 GLY C O 1
ATOM 6689 N N . GLY C 1 116 ? 86.239 49.954 24.836 1.00 16.35 116 GLY C N 1
ATOM 6690 C CA . GLY C 1 116 ? 86.711 50.949 23.880 1.00 16.25 116 GLY C CA 1
ATOM 6691 C C . GLY C 1 116 ? 87.233 52.189 24.549 1.00 15.78 116 GLY C C 1
ATOM 6692 O O . GLY C 1 116 ? 87.149 52.338 25.799 1.00 16.61 116 GLY C O 1
ATOM 6693 N N . VAL C 1 117 ? 87.672 53.100 23.700 1.00 15.27 117 VAL C N 1
ATOM 6694 C CA . VAL C 1 117 ? 88.274 54.375 24.160 1.00 15.90 117 VAL C CA 1
ATOM 6695 C C . VAL C 1 117 ? 88.098 55.405 23.051 1.00 15.55 117 VAL C C 1
ATOM 6696 O O . VAL C 1 117 ? 88.080 55.036 21.844 1.00 16.61 117 VAL C O 1
ATOM 6700 N N . GLU C 1 118 ? 87.997 56.666 23.439 1.00 19.02 118 GLU C N 1
ATOM 6701 C CA . GLU C 1 118 ? 88.222 57.763 22.474 1.00 17.49 118 GLU C CA 1
ATOM 6702 C C . GLU C 1 118 ? 88.868 58.905 23.246 1.00 19.01 118 GLU C C 1
ATOM 6703 O O . GLU C 1 118 ? 88.258 59.426 24.228 1.00 18.51 118 GLU C O 1
ATOM 6709 N N . SER C 1 119 ? 90.023 59.341 22.762 1.00 17.71 119 SER C N 1
ATOM 6710 C CA . SER C 1 119 ? 90.519 60.702 23.042 1.00 19.89 119 SER C CA 1
ATOM 6711 C C . SER C 1 119 ? 90.071 61.607 21.884 1.00 18.42 119 SER C C 1
ATOM 6712 O O . SER C 1 119 ? 90.817 61.728 20.892 1.00 18.86 119 SER C O 1
ATOM 6715 N N . ILE C 1 120 ? 88.935 62.268 22.051 1.00 19.73 120 ILE C N 1
ATOM 6716 C CA . ILE C 1 120 ? 88.470 63.264 21.060 1.00 19.56 120 ILE C CA 1
ATOM 6717 C C . ILE C 1 120 ? 89.540 64.359 21.009 1.00 20.41 120 ILE C C 1
ATOM 6718 O O . ILE C 1 120 ? 89.919 64.737 19.894 1.00 20.02 120 ILE C O 1
ATOM 6723 N N . THR C 1 121 ? 90.125 64.726 22.147 1.00 19.54 121 THR C N 1
ATOM 6724 C CA . THR C 1 121 ? 91.149 65.789 22.231 1.00 20.08 121 THR C CA 1
ATOM 6725 C C . THR C 1 121 ? 92.275 65.467 21.271 1.00 20.99 121 THR C C 1
ATOM 6726 O O . THR C 1 121 ? 92.716 66.385 20.496 1.00 21.08 121 THR C O 1
ATOM 6730 N N . LEU C 1 122 ? 92.794 64.251 21.339 1.00 20.23 122 LEU C N 1
ATOM 6731 C CA . LEU C 1 122 ? 94.003 63.909 20.556 1.00 20.41 122 LEU C CA 1
ATOM 6732 C C . LEU C 1 122 ? 93.708 63.380 19.151 1.00 21.00 122 LEU C C 1
ATOM 6733 O O . LEU C 1 122 ? 94.692 63.296 18.393 1.00 23.96 122 LEU C O 1
ATOM 6738 N N . THR C 1 123 ? 92.463 63.052 18.777 1.00 21.31 123 THR C N 1
ATOM 6739 C CA . THR C 1 123 ? 92.181 62.449 17.448 1.00 23.70 123 THR C CA 1
ATOM 6740 C C . THR C 1 123 ? 91.201 63.272 16.604 1.00 26.39 123 THR C C 1
ATOM 6741 O O . THR C 1 123 ? 91.271 63.153 15.349 1.00 27.32 123 THR C O 1
ATOM 6745 N N . LEU C 1 124 ? 90.358 64.112 17.188 1.00 28.32 124 LEU C N 1
ATOM 6746 C CA . LEU C 1 124 ? 89.267 64.716 16.371 1.00 30.92 124 LEU C CA 1
ATOM 6747 C C . LEU C 1 124 ? 89.875 65.420 15.156 1.00 32.08 124 LEU C C 1
ATOM 6748 O O . LEU C 1 124 ? 89.412 65.146 14.054 1.00 37.27 124 LEU C O 1
ATOM 6753 N N . LYS C 1 125 ? 90.921 66.215 15.359 1.00 30.18 125 LYS C N 1
ATOM 6754 C CA . LYS C 1 125 ? 91.524 67.095 14.348 1.00 34.44 125 LYS C CA 1
ATOM 6755 C C . LYS C 1 125 ? 92.831 66.505 13.815 1.00 33.76 125 LYS C C 1
ATOM 6756 O O . LYS C 1 125 ? 93.683 67.252 13.316 1.00 35.33 125 LYS C O 1
ATOM 6762 N N . SER C 1 126 ? 93.026 65.211 13.970 1.00 26.11 126 SER C N 1
ATOM 6763 C CA . SER C 1 126 ? 94.257 64.516 13.529 1.00 24.17 126 SER C CA 1
ATOM 6764 C C . SER C 1 126 ? 93.790 63.384 12.616 1.00 25.46 126 SER C C 1
ATOM 6765 O O . SER C 1 126 ? 93.602 62.233 13.103 1.00 21.98 126 SER C O 1
ATOM 6768 N N . VAL C 1 127 ? 93.522 63.740 11.349 1.00 25.03 127 VAL C N 1
ATOM 6769 C CA . VAL C 1 127 ? 92.925 62.824 10.342 1.00 24.78 127 VAL C CA 1
ATOM 6770 C C . VAL C 1 127 ? 93.805 62.800 9.093 1.00 25.82 127 VAL C C 1
ATOM 6771 O O . VAL C 1 127 ? 94.121 63.854 8.545 1.00 23.68 127 VAL C O 1
ATOM 6775 N N . ASN C 1 128 ? 94.237 61.614 8.725 1.00 23.23 128 ASN C N 1
ATOM 6776 C CA . ASN C 1 128 ? 94.948 61.325 7.463 1.00 23.94 128 ASN C CA 1
ATOM 6777 C C . ASN C 1 128 ? 93.906 61.461 6.342 1.00 24.43 128 ASN C C 1
ATOM 6778 O O . ASN C 1 128 ? 92.988 60.636 6.257 1.00 23.51 128 ASN C O 1
ATOM 6783 N N . THR C 1 129 ? 93.965 62.556 5.580 1.00 26.55 129 THR C N 1
ATOM 6784 C CA . THR C 1 129 ? 93.007 62.871 4.483 1.00 25.30 129 THR C CA 1
ATOM 6785 C C . THR C 1 129 ? 93.455 62.254 3.161 1.00 22.79 129 THR C C 1
ATOM 6786 O O . THR C 1 129 ? 92.734 62.388 2.179 1.00 25.92 129 THR C O 1
ATOM 6790 N N . ASP C 1 130 ? 94.602 61.609 3.118 1.00 23.26 130 ASP C N 1
ATOM 6791 C CA . ASP C 1 130 ? 95.162 60.990 1.888 1.00 25.19 130 ASP C CA 1
ATOM 6792 C C . ASP C 1 130 ? 94.195 59.939 1.313 1.00 25.75 130 ASP C C 1
ATOM 6793 O O . ASP C 1 130 ? 93.958 58.900 1.997 1.00 22.94 130 ASP C O 1
ATOM 6798 N N . HIS C 1 131 ? 93.621 60.158 0.125 1.00 22.50 131 HIS C N 1
ATOM 6799 C CA . HIS C 1 131 ? 92.652 59.217 -0.508 1.00 24.98 131 HIS C CA 1
ATOM 6800 C C . HIS C 1 131 ? 91.485 58.910 0.456 1.00 25.53 131 HIS C C 1
ATOM 6801 O O . HIS C 1 131 ? 90.858 57.820 0.338 1.00 24.95 131 HIS C O 1
ATOM 6808 N N . LEU C 1 132 ? 91.147 59.826 1.350 1.00 25.42 132 LEU C N 1
ATOM 6809 C CA . LEU C 1 132 ? 90.141 59.520 2.396 1.00 25.51 132 LEU C CA 1
ATOM 6810 C C . LEU C 1 132 ? 88.785 59.352 1.721 1.00 26.61 132 LEU C C 1
ATOM 6811 O O . LEU C 1 132 ? 88.094 58.369 2.039 1.00 28.16 132 LEU C O 1
ATOM 6816 N N . VAL C 1 133 ? 88.423 60.241 0.779 1.00 24.29 133 VAL C N 1
ATOM 6817 C CA . VAL C 1 133 ? 87.076 60.240 0.156 1.00 25.43 133 VAL C CA 1
ATOM 6818 C C . VAL C 1 133 ? 87.098 59.356 -1.087 1.00 25.03 133 VAL C C 1
ATOM 6819 O O . VAL C 1 133 ? 87.929 59.592 -1.967 1.00 27.20 133 VAL C O 1
ATOM 6823 N N . ASN C 1 134 ? 86.208 58.374 -1.182 1.00 22.15 134 ASN C N 1
ATOM 6824 C CA . ASN C 1 134 ? 85.961 57.611 -2.429 1.00 23.72 134 ASN C CA 1
ATOM 6825 C C . ASN C 1 134 ? 85.056 58.480 -3.312 1.00 27.49 134 ASN C C 1
ATOM 6826 O O . ASN C 1 134 ? 83.900 58.697 -2.950 1.00 24.95 134 ASN C O 1
ATOM 6831 N N . PRO C 1 135 ? 85.534 59.025 -4.463 1.00 29.20 135 PRO C N 1
ATOM 6832 C CA . PRO C 1 135 ? 84.694 59.909 -5.273 1.00 27.99 135 PRO C CA 1
ATOM 6833 C C . PRO C 1 135 ? 83.377 59.255 -5.733 1.00 26.61 135 PRO C C 1
ATOM 6834 O O . PRO C 1 135 ? 82.341 59.905 -5.749 1.00 28.14 135 PRO C O 1
ATOM 6838 N N . LEU C 1 136 ? 83.411 57.973 -6.055 1.00 25.81 136 LEU C N 1
ATOM 6839 C CA . LEU C 1 136 ? 82.188 57.258 -6.489 1.00 28.15 136 LEU C CA 1
ATOM 6840 C C . LEU C 1 136 ? 81.190 57.238 -5.325 1.00 26.89 136 LEU C C 1
ATOM 6841 O O . LEU C 1 136 ? 79.974 57.538 -5.507 1.00 25.21 136 LEU C O 1
ATOM 6846 N N . LEU C 1 137 ? 81.669 56.917 -4.127 1.00 29.10 137 LEU C N 1
ATOM 6847 C CA . LEU C 1 137 ? 80.781 56.795 -2.941 1.00 26.96 137 LEU C CA 1
ATOM 6848 C C . LEU C 1 137 ? 80.154 58.155 -2.640 1.00 25.73 137 LEU C C 1
ATOM 6849 O O . LEU C 1 137 ? 78.934 58.195 -2.384 1.00 27.14 137 LEU C O 1
ATOM 6854 N N . GLN C 1 138 ? 80.945 59.225 -2.678 1.00 27.36 138 GLN C N 1
ATOM 6855 C CA . GLN C 1 138 ? 80.420 60.584 -2.428 1.00 29.43 138 GLN C CA 1
ATOM 6856 C C . GLN C 1 138 ? 79.364 60.932 -3.475 1.00 32.26 138 GLN C C 1
ATOM 6857 O O . GLN C 1 138 ? 78.420 61.629 -3.098 1.00 34.37 138 GLN C O 1
ATOM 6863 N N . ARG C 1 139 ? 79.499 60.423 -4.705 1.00 30.51 139 ARG C N 1
ATOM 6864 C CA . ARG C 1 139 ? 78.512 60.647 -5.791 1.00 35.28 139 ARG C CA 1
ATOM 6865 C C . ARG C 1 139 ? 77.257 59.813 -5.488 1.00 33.12 139 ARG C C 1
ATOM 6866 O O . ARG C 1 139 ? 76.170 60.375 -5.491 1.00 37.68 139 ARG C O 1
ATOM 6874 N N . GLU C 1 140 ? 77.403 58.516 -5.235 1.00 32.45 140 GLU C N 1
ATOM 6875 C CA . GLU C 1 140 ? 76.259 57.580 -5.112 1.00 31.69 140 GLU C CA 1
ATOM 6876 C C . GLU C 1 140 ? 75.539 57.823 -3.789 1.00 32.08 140 GLU C C 1
ATOM 6877 O O . GLU C 1 140 ? 74.294 57.706 -3.768 1.00 30.47 140 GLU C O 1
ATOM 6883 N N . VAL C 1 141 ? 76.286 58.066 -2.704 1.00 28.62 141 VAL C N 1
ATOM 6884 C CA . VAL C 1 141 ? 75.717 58.118 -1.320 1.00 27.18 141 VAL C CA 1
ATOM 6885 C C . VAL C 1 141 ? 76.417 59.232 -0.562 1.00 25.28 141 VAL C C 1
ATOM 6886 O O . VAL C 1 141 ? 77.197 58.986 0.351 1.00 25.49 141 VAL C O 1
ATOM 6890 N N . PRO C 1 142 ? 76.124 60.497 -0.910 1.00 26.29 142 PRO C N 1
ATOM 6891 C CA . PRO C 1 142 ? 76.837 61.621 -0.324 1.00 28.10 142 PRO C CA 1
ATOM 6892 C C . PRO C 1 142 ? 76.714 61.644 1.205 1.00 28.62 142 PRO C C 1
ATOM 6893 O O . PRO C 1 142 ? 77.647 62.097 1.815 1.00 27.08 142 PRO C O 1
ATOM 6897 N N . GLY C 1 143 ? 75.606 61.131 1.762 1.00 25.60 143 GLY C N 1
ATOM 6898 C CA . GLY C 1 143 ? 75.370 61.011 3.218 1.00 26.96 143 GLY C CA 1
ATOM 6899 C C . GLY C 1 143 ? 76.516 60.346 3.998 1.00 24.45 143 GLY C C 1
ATOM 6900 O O . GLY C 1 143 ? 76.654 60.634 5.227 1.00 27.18 143 GLY C O 1
ATOM 6901 N N . ILE C 1 144 ? 77.281 59.466 3.356 1.00 25.38 144 ILE C N 1
ATOM 6902 C CA . ILE C 1 144 ? 78.473 58.782 3.953 1.00 25.08 144 ILE C CA 1
ATOM 6903 C C . ILE C 1 144 ? 79.412 59.845 4.522 1.00 25.98 144 ILE C C 1
ATOM 6904 O O . ILE C 1 144 ? 80.131 59.552 5.485 1.00 25.09 144 ILE C O 1
ATOM 6909 N N . TYR C 1 145 ? 79.425 61.056 3.970 1.00 26.24 145 TYR C N 1
ATOM 6910 C CA . TYR C 1 145 ? 80.421 62.076 4.370 1.00 25.41 145 TYR C CA 1
ATOM 6911 C C . TYR C 1 145 ? 79.726 63.258 5.037 1.00 22.80 145 TYR C C 1
ATOM 6912 O O . TYR C 1 145 ? 80.406 64.186 5.348 1.00 26.14 145 TYR C O 1
ATOM 6921 N N . TYR C 1 146 ? 78.448 63.204 5.332 1.00 23.14 146 TYR C N 1
ATOM 6922 C CA . TYR C 1 146 ? 77.816 64.331 6.053 1.00 23.49 146 TYR C CA 1
ATOM 6923 C C . TYR C 1 146 ? 78.344 64.388 7.486 1.00 25.43 146 TYR C C 1
ATOM 6924 O O . TYR C 1 146 ? 78.417 63.360 8.146 1.00 24.32 146 TYR C O 1
ATOM 6933 N N . PRO C 1 147 ? 78.627 65.577 8.058 1.00 27.01 147 PRO C N 1
ATOM 6934 C CA . PRO C 1 147 ? 78.860 65.668 9.494 1.00 26.15 147 PRO C CA 1
ATOM 6935 C C . PRO C 1 147 ? 77.672 65.064 10.254 1.00 25.04 147 PRO C C 1
ATOM 6936 O O . PRO C 1 147 ? 76.504 65.174 9.846 1.00 23.98 147 PRO C O 1
ATOM 6940 N N . MET C 1 148 ? 77.979 64.449 11.387 1.00 23.84 148 MET C N 1
ATOM 6941 C CA . MET C 1 148 ? 76.990 63.802 12.257 1.00 24.11 148 MET C CA 1
ATOM 6942 C C . MET C 1 148 ? 75.906 64.805 12.649 1.00 23.14 148 MET C C 1
ATOM 6943 O O . MET C 1 148 ? 74.731 64.396 12.681 1.00 24.49 148 MET C O 1
ATOM 6948 N N . GLY C 1 149 ? 76.285 66.043 12.986 1.00 22.78 149 GLY C N 1
ATOM 6949 C CA . GLY C 1 149 ? 75.327 67.099 13.372 1.00 23.81 149 GLY C CA 1
ATOM 6950 C C . GLY C 1 149 ? 74.331 67.384 12.227 1.00 24.50 149 GLY C C 1
ATOM 6951 O O . GLY C 1 149 ? 73.164 67.683 12.469 1.00 26.79 149 GLY C O 1
ATOM 6952 N N . GLN C 1 150 ? 74.783 67.305 10.993 1.00 25.62 150 GLN C N 1
ATOM 6953 C CA . GLN C 1 150 ? 73.917 67.536 9.810 1.00 26.90 150 GLN C CA 1
ATOM 6954 C C . GLN C 1 150 ? 72.883 66.400 9.750 1.00 25.01 150 GLN C C 1
ATOM 6955 O O . GLN C 1 150 ? 71.696 66.693 9.589 1.00 24.34 150 GLN C O 1
ATOM 6961 N N . THR C 1 151 ? 73.285 65.155 9.984 1.00 21.88 151 THR C N 1
ATOM 6962 C CA . THR C 1 151 ? 72.341 64.018 10.036 1.00 21.33 151 THR C CA 1
ATOM 6963 C C . THR C 1 151 ? 71.372 64.195 11.198 1.00 21.32 151 THR C C 1
ATOM 6964 O O . THR C 1 151 ? 70.200 63.776 11.023 1.00 22.23 151 THR C O 1
ATOM 6968 N N . ALA C 1 152 ? 71.786 64.786 12.328 1.00 20.49 152 ALA C N 1
ATOM 6969 C CA . ALA C 1 152 ? 70.868 65.066 13.459 1.00 21.26 152 ALA C CA 1
ATOM 6970 C C . ALA C 1 152 ? 69.771 66.067 13.053 1.00 22.65 152 ALA C C 1
ATOM 6971 O O . ALA C 1 152 ? 68.619 65.885 13.468 1.00 22.83 152 ALA C O 1
ATOM 6973 N N . GLU C 1 153 ? 70.148 67.120 12.340 1.00 26.72 153 GLU C N 1
ATOM 6974 C CA . GLU C 1 153 ? 69.216 68.119 11.751 1.00 26.24 153 GLU C CA 1
ATOM 6975 C C . GLU C 1 153 ? 68.271 67.425 10.773 1.00 24.58 153 GLU C C 1
ATOM 6976 O O . GLU C 1 153 ? 67.067 67.690 10.814 1.00 26.29 153 GLU C O 1
ATOM 6982 N N . ILE C 1 154 ? 68.783 66.549 9.919 1.00 23.57 154 ILE C N 1
ATOM 6983 C CA . ILE C 1 154 ? 67.926 65.870 8.908 1.00 23.79 154 ILE C CA 1
ATOM 6984 C C . ILE C 1 154 ? 66.882 65.039 9.622 1.00 26.61 154 ILE C C 1
ATOM 6985 O O . ILE C 1 154 ? 65.694 65.076 9.185 1.00 26.42 154 ILE C O 1
ATOM 6990 N N . VAL C 1 155 ? 67.266 64.361 10.710 1.00 23.60 155 VAL C N 1
ATOM 6991 C CA . VAL C 1 155 ? 66.304 63.540 11.488 1.00 23.55 155 VAL C CA 1
ATOM 6992 C C . VAL C 1 155 ? 65.242 64.427 12.154 1.00 24.32 155 VAL C C 1
ATOM 6993 O O . VAL C 1 155 ? 64.067 64.026 12.137 1.00 26.13 155 VAL C O 1
ATOM 6997 N N . ALA C 1 156 ? 65.616 65.551 12.749 1.00 23.04 156 ALA C N 1
ATOM 6998 C CA . ALA C 1 156 ? 64.662 66.489 13.378 1.00 26.45 156 ALA C CA 1
ATOM 6999 C C . ALA C 1 156 ? 63.638 66.913 12.309 1.00 28.93 156 ALA C C 1
ATOM 7000 O O . ALA C 1 156 ? 62.422 66.891 12.572 1.00 28.68 156 ALA C O 1
ATOM 7002 N N . ARG C 1 157 ? 64.134 67.309 11.142 1.00 28.17 157 ARG C N 1
ATOM 7003 C CA . ARG C 1 157 ? 63.289 67.881 10.051 1.00 29.01 157 ARG C CA 1
ATOM 7004 C C . ARG C 1 157 ? 62.380 66.798 9.468 1.00 28.52 157 ARG C C 1
ATOM 7005 O O . ARG C 1 157 ? 61.193 67.029 9.320 1.00 30.38 157 ARG C O 1
ATOM 7013 N N . ARG C 1 158 ? 62.931 65.638 9.158 1.00 26.45 158 ARG C N 1
ATOM 7014 C CA . ARG C 1 158 ? 62.246 64.602 8.378 1.00 26.38 158 ARG C CA 1
ATOM 7015 C C . ARG C 1 158 ? 61.197 63.946 9.267 1.00 26.83 158 ARG C C 1
ATOM 7016 O O . ARG C 1 158 ? 60.196 63.456 8.713 1.00 28.41 158 ARG C O 1
ATOM 7024 N N . TYR C 1 159 ? 61.405 63.912 10.590 1.00 24.83 159 TYR C N 1
ATOM 7025 C CA . TYR C 1 159 ? 60.522 63.144 11.503 1.00 26.78 159 TYR C CA 1
ATOM 7026 C C . TYR C 1 159 ? 59.805 64.097 12.455 1.00 25.62 159 TYR C C 1
ATOM 7027 O O . TYR C 1 159 ? 59.123 63.614 13.358 1.00 30.11 159 TYR C O 1
ATOM 7036 N N . GLY C 1 160 ? 59.976 65.401 12.267 1.00 28.77 160 GLY C N 1
ATOM 7037 C CA . GLY C 1 160 ? 59.242 66.431 13.029 1.00 30.65 160 GLY C CA 1
ATOM 7038 C C . GLY C 1 160 ? 59.522 66.378 14.520 1.00 31.28 160 GLY C C 1
ATOM 7039 O O . GLY C 1 160 ? 58.572 66.515 15.290 1.00 29.22 160 GLY C O 1
ATOM 7040 N N . ILE C 1 161 ? 60.788 66.186 14.917 1.00 30.79 161 ILE C N 1
ATOM 7041 C CA . ILE C 1 161 ? 61.200 66.276 16.339 1.00 28.03 161 ILE C CA 1
ATOM 7042 C C . ILE C 1 161 ? 61.457 67.756 16.608 1.00 26.91 161 ILE C C 1
ATOM 7043 O O . ILE C 1 161 ? 62.458 68.276 16.079 1.00 25.92 161 ILE C O 1
ATOM 7048 N N . THR C 1 162 ? 60.561 68.416 17.348 1.00 25.69 162 THR C N 1
ATOM 7049 C CA . THR C 1 162 ? 60.626 69.883 17.575 1.00 28.20 162 THR C CA 1
ATOM 7050 C C . THR C 1 162 ? 61.840 70.255 18.434 1.00 28.94 162 THR C C 1
ATOM 7051 O O . THR C 1 162 ? 62.299 69.425 19.253 1.00 26.47 162 THR C O 1
ATOM 7055 N N . ARG C 1 163 ? 62.307 71.485 18.268 1.00 28.72 163 ARG C N 1
ATOM 7056 C CA . ARG C 1 163 ? 63.259 72.163 19.180 1.00 29.88 163 ARG C CA 1
ATOM 7057 C C . ARG C 1 163 ? 62.803 71.983 20.624 1.00 31.71 163 ARG C C 1
ATOM 7058 O O . ARG C 1 163 ? 63.645 71.671 21.502 1.00 27.41 163 ARG C O 1
ATOM 7066 N N . GLU C 1 164 ? 61.521 72.224 20.884 1.00 30.73 164 GLU C N 1
ATOM 7067 C CA . GLU C 1 164 ? 60.964 72.206 22.260 1.00 33.06 164 GLU C CA 1
ATOM 7068 C C . GLU C 1 164 ? 61.110 70.782 22.818 1.00 30.47 164 GLU C C 1
ATOM 7069 O O . GLU C 1 164 ? 61.491 70.636 23.972 1.00 30.39 164 GLU C O 1
ATOM 7075 N N . ALA C 1 165 ? 60.810 69.762 22.021 1.00 29.47 165 ALA C N 1
ATOM 7076 C CA . ALA C 1 165 ? 60.816 68.354 22.470 1.00 29.41 165 ALA C CA 1
ATOM 7077 C C . ALA C 1 165 ? 62.283 67.972 22.706 1.00 26.07 165 ALA C C 1
ATOM 7078 O O . ALA C 1 165 ? 62.543 67.305 23.718 1.00 25.06 165 ALA C O 1
ATOM 7080 N N . GLN C 1 166 ? 63.184 68.429 21.825 1.00 23.84 166 GLN C N 1
ATOM 7081 C CA . GLN C 1 166 ? 64.646 68.141 21.925 1.00 27.66 166 GLN C CA 1
ATOM 7082 C C . GLN C 1 166 ? 65.154 68.680 23.269 1.00 28.05 166 GLN C C 1
ATOM 7083 O O . GLN C 1 166 ? 65.847 67.916 24.002 1.00 24.24 166 GLN C O 1
ATOM 7089 N N . ASP C 1 167 ? 64.822 69.938 23.578 1.00 27.21 167 ASP C N 1
ATOM 7090 C CA . ASP C 1 167 ? 65.255 70.636 24.819 1.00 28.50 167 ASP C CA 1
ATOM 7091 C C . ASP C 1 167 ? 64.667 69.925 26.039 1.00 26.54 167 ASP C C 1
ATOM 7092 O O . ASP C 1 167 ? 65.424 69.727 27.004 1.00 26.64 167 ASP C O 1
ATOM 7097 N N . ALA C 1 168 ? 63.398 69.499 26.003 1.00 27.11 168 ALA C N 1
ATOM 7098 C CA . ALA C 1 168 ? 62.766 68.817 27.156 1.00 28.39 168 ALA C CA 1
ATOM 7099 C C . ALA C 1 168 ? 63.519 67.500 27.408 1.00 29.02 168 ALA C C 1
ATOM 7100 O O . ALA C 1 168 ? 63.747 67.161 28.609 1.00 24.78 168 ALA C O 1
ATOM 7102 N N . TYR C 1 169 ? 63.912 66.798 26.341 1.00 25.63 169 TYR C N 1
ATOM 7103 C CA . TYR C 1 169 ? 64.658 65.529 26.505 1.00 27.72 169 TYR C CA 1
ATOM 7104 C C . TYR C 1 169 ? 66.031 65.853 27.143 1.00 22.93 169 TYR C C 1
ATOM 7105 O O . TYR C 1 169 ? 66.450 65.140 28.056 1.00 22.51 169 TYR C O 1
ATOM 7114 N N . ALA C 1 170 ? 66.728 66.854 26.626 1.00 24.37 170 ALA C N 1
ATOM 7115 C CA . ALA C 1 170 ? 68.062 67.270 27.119 1.00 25.41 170 ALA C CA 1
ATOM 7116 C C . ALA C 1 170 ? 68.012 67.619 28.611 1.00 27.06 170 ALA C C 1
ATOM 7117 O O . ALA C 1 170 ? 69.019 67.370 29.345 1.00 24.79 170 ALA C O 1
ATOM 7119 N N . LEU C 1 171 ? 66.968 68.339 29.028 1.00 24.13 171 LEU C N 1
ATOM 7120 C CA . LEU C 1 171 ? 66.755 68.680 30.445 1.00 25.30 171 LEU C CA 1
ATOM 7121 C C . LEU C 1 171 ? 66.585 67.390 31.243 1.00 24.26 171 LEU C C 1
ATOM 7122 O O . LEU C 1 171 ? 67.188 67.307 32.300 1.00 22.76 171 LEU C O 1
ATOM 7127 N N . GLN C 1 172 ? 65.770 66.462 30.758 1.00 21.91 172 GLN C N 1
ATOM 7128 C CA . GLN C 1 172 ? 65.541 65.167 31.417 1.00 24.72 172 GLN C CA 1
ATOM 7129 C C . GLN C 1 172 ? 66.889 64.465 31.605 1.00 26.63 172 GLN C C 1
ATOM 7130 O O . GLN C 1 172 ? 67.138 63.948 32.695 1.00 23.94 172 GLN C O 1
ATOM 7136 N N . SER C 1 173 ? 67.707 64.431 30.569 1.00 25.00 173 SER C N 1
ATOM 7137 C CA . SER C 1 173 ? 69.039 63.803 30.648 1.00 23.89 173 SER C CA 1
ATOM 7138 C C . SER C 1 173 ? 69.840 64.484 31.762 1.00 25.78 173 SER C C 1
ATOM 7139 O O . SER C 1 173 ? 70.380 63.778 32.606 1.00 24.94 173 SER C O 1
ATOM 7142 N N . GLN C 1 174 ? 69.933 65.818 31.766 1.00 25.02 174 GLN C N 1
ATOM 7143 C CA . GLN C 1 174 ? 70.700 66.552 32.799 1.00 25.39 174 GLN C CA 1
ATOM 7144 C C . GLN C 1 174 ? 70.132 66.239 34.182 1.00 25.34 174 GLN C C 1
ATOM 7145 O O . GLN C 1 174 ? 70.954 66.059 35.112 1.00 24.69 174 GLN C O 1
ATOM 7151 N N . GLN C 1 175 ? 68.806 66.171 34.348 1.00 23.76 175 GLN C N 1
ATOM 7152 C CA . GLN C 1 175 ? 68.223 65.990 35.706 1.00 26.99 175 GLN C CA 1
ATOM 7153 C C . GLN C 1 175 ? 68.488 64.561 36.204 1.00 25.18 175 GLN C C 1
ATOM 7154 O O . GLN C 1 175 ? 68.882 64.384 37.373 1.00 24.83 175 GLN C O 1
ATOM 7160 N N . ARG C 1 176 ? 68.211 63.575 35.367 1.00 24.52 176 ARG C N 1
ATOM 7161 C CA . ARG C 1 176 ? 68.427 62.151 35.715 1.00 25.52 176 ARG C CA 1
ATOM 7162 C C . ARG C 1 176 ? 69.912 61.925 35.999 1.00 24.00 176 ARG C C 1
ATOM 7163 O O . ARG C 1 176 ? 70.209 61.208 36.988 1.00 25.07 176 ARG C O 1
ATOM 7171 N N . MET C 1 177 ? 70.799 62.527 35.204 1.00 23.21 177 MET C N 1
ATOM 7172 C CA . MET C 1 177 ? 72.261 62.379 35.397 1.00 25.72 177 MET C CA 1
ATOM 7173 C C . MET C 1 177 ? 72.639 62.969 36.758 1.00 28.40 177 MET C C 1
ATOM 7174 O O . MET C 1 177 ? 73.361 62.300 37.492 1.00 23.76 177 MET C O 1
ATOM 7179 N N . ALA C 1 178 ? 72.204 64.197 37.050 1.00 28.79 178 ALA C N 1
ATOM 7180 C CA . ALA C 1 178 ? 72.524 64.920 38.303 1.00 27.23 178 ALA C CA 1
ATOM 7181 C C . ALA C 1 178 ? 72.067 64.098 39.505 1.00 25.55 178 ALA C C 1
ATOM 7182 O O . ALA C 1 178 ? 72.862 63.957 40.436 1.00 25.86 178 ALA C O 1
ATOM 7184 N N . ARG C 1 179 ? 70.858 63.558 39.483 1.00 26.02 179 ARG C N 1
ATOM 7185 C CA . ARG C 1 179 ? 70.326 62.754 40.609 1.00 31.09 179 ARG C CA 1
ATOM 7186 C C . ARG C 1 179 ? 71.171 61.485 40.800 1.00 29.00 179 ARG C C 1
ATOM 7187 O O . ARG C 1 179 ? 71.597 61.218 41.938 1.00 28.64 179 ARG C O 1
ATOM 7195 N N . ALA C 1 180 ? 71.431 60.711 39.742 1.00 24.29 180 ALA C N 1
ATOM 7196 C CA . ALA C 1 180 ? 72.245 59.476 39.863 1.00 24.31 180 ALA C CA 1
ATOM 7197 C C . ALA C 1 180 ? 73.656 59.809 40.375 1.00 25.00 180 ALA C C 1
ATOM 7198 O O . ALA C 1 180 ? 74.167 59.080 41.232 1.00 26.28 180 ALA C O 1
ATOM 7200 N N . GLN C 1 181 ? 74.259 60.878 39.866 1.00 24.44 181 GLN C N 1
ATOM 7201 C CA . GLN C 1 181 ? 75.620 61.316 40.250 1.00 27.53 181 GLN C CA 1
ATOM 7202 C C . GLN C 1 181 ? 75.614 61.646 41.751 1.00 27.02 181 GLN C C 1
ATOM 7203 O O . GLN C 1 181 ? 76.473 61.109 42.453 1.00 25.34 181 GLN C O 1
ATOM 7209 N N . ALA C 1 182 ? 74.639 62.434 42.238 1.00 26.21 182 ALA C N 1
ATOM 7210 C CA . ALA C 1 182 ? 74.547 62.845 43.661 1.00 26.03 182 ALA C CA 1
ATOM 7211 C C . ALA C 1 182 ? 74.413 61.613 44.542 1.00 25.69 182 ALA C C 1
ATOM 7212 O O . ALA C 1 182 ? 74.969 61.648 45.629 1.00 31.04 182 ALA C O 1
ATOM 7214 N N . ASP C 1 183 ? 73.724 60.587 44.061 1.00 24.86 183 ASP C N 1
ATOM 7215 C CA . ASP C 1 183 ? 73.405 59.344 44.804 1.00 26.16 183 ASP C CA 1
ATOM 7216 C C . ASP C 1 183 ? 74.517 58.298 44.663 1.00 25.32 183 ASP C C 1
ATOM 7217 O O . ASP C 1 183 ? 74.356 57.180 45.194 1.00 22.72 183 ASP C O 1
ATOM 7222 N N . GLY C 1 184 ? 75.633 58.638 44.031 1.00 22.18 184 GLY C N 1
ATOM 7223 C CA . GLY C 1 184 ? 76.784 57.720 43.998 1.00 22.88 184 GLY C CA 1
ATOM 7224 C C . GLY C 1 184 ? 76.591 56.577 43.026 1.00 20.79 184 GLY C C 1
ATOM 7225 O O . GLY C 1 184 ? 77.336 55.571 43.125 1.00 24.20 184 GLY C O 1
ATOM 7226 N N . LEU C 1 185 ? 75.695 56.719 42.042 1.00 19.74 185 LEU C N 1
ATOM 7227 C CA . LEU C 1 185 ? 75.363 55.575 41.178 1.00 19.83 185 LEU C CA 1
ATOM 7228 C C . LEU C 1 185 ? 76.438 55.377 40.101 1.00 19.53 185 LEU C C 1
ATOM 7229 O O . LEU C 1 185 ? 76.284 54.359 39.398 1.00 20.83 185 LEU C O 1
ATOM 7234 N N . PHE C 1 186 ? 77.424 56.283 39.931 1.00 19.61 186 PHE C N 1
ATOM 7235 C CA . PHE C 1 186 ? 78.590 56.064 39.027 1.00 21.61 186 PHE C CA 1
ATOM 7236 C C . PHE C 1 186 ? 79.859 55.778 39.832 1.00 22.78 186 PHE C C 1
ATOM 7237 O O . PHE C 1 186 ? 80.923 55.597 39.226 1.00 24.30 186 PHE C O 1
ATOM 7245 N N . ALA C 1 187 ? 79.775 55.669 41.159 1.00 20.47 187 ALA C N 1
ATOM 7246 C CA . ALA C 1 187 ? 81.003 55.583 41.988 1.00 21.33 187 ALA C CA 1
ATOM 7247 C C . ALA C 1 187 ? 81.692 54.228 41.779 1.00 20.04 187 ALA C C 1
ATOM 7248 O O . ALA C 1 187 ? 82.930 54.202 41.766 1.00 22.96 187 ALA C O 1
ATOM 7250 N N . ASP C 1 188 ? 80.950 53.148 41.648 1.00 19.32 188 ASP C N 1
ATOM 7251 C CA . ASP C 1 188 ? 81.606 51.818 41.517 1.00 20.74 188 ASP C CA 1
ATOM 7252 C C . ASP C 1 188 ? 82.238 51.632 40.126 1.00 20.11 188 ASP C C 1
ATOM 7253 O O . ASP C 1 188 ? 83.301 50.972 40.047 1.00 21.79 188 ASP C O 1
ATOM 7258 N N . GLU C 1 189 ? 81.602 52.154 39.066 1.00 20.07 189 GLU C N 1
ATOM 7259 C CA . GLU C 1 189 ? 82.063 51.954 37.656 1.00 19.24 189 GLU C CA 1
ATOM 7260 C C . GLU C 1 189 ? 83.254 52.860 37.348 1.00 22.03 189 GLU C C 1
ATOM 7261 O O . GLU C 1 189 ? 84.089 52.493 36.479 1.00 18.96 189 GLU C O 1
ATOM 7267 N N . ILE C 1 190 ? 83.334 54.013 37.996 1.00 20.42 190 ILE C N 1
ATOM 7268 C CA . ILE C 1 190 ? 84.379 55.017 37.646 1.00 20.91 190 ILE C CA 1
ATOM 7269 C C . ILE C 1 190 ? 85.627 54.709 38.451 1.00 22.08 190 ILE C C 1
ATOM 7270 O O . ILE C 1 190 ? 85.530 54.623 39.699 1.00 21.12 190 ILE C O 1
ATOM 7275 N N . VAL C 1 191 ? 86.747 54.578 37.741 1.00 21.34 191 VAL C N 1
ATOM 7276 C CA . VAL C 1 191 ? 88.079 54.413 38.350 1.00 21.20 191 VAL C CA 1
ATOM 7277 C C . VAL C 1 191 ? 88.822 55.734 38.245 1.00 21.05 191 VAL C C 1
ATOM 7278 O O . VAL C 1 191 ? 89.240 56.100 37.151 1.00 21.05 191 VAL C O 1
ATOM 7282 N N . PRO C 1 192 ? 89.059 56.455 39.371 1.00 20.52 192 PRO C N 1
ATOM 7283 C CA . PRO C 1 192 ? 89.781 57.725 39.324 1.00 19.56 192 PRO C CA 1
ATOM 7284 C C . PRO C 1 192 ? 91.125 57.530 38.637 1.00 20.70 192 PRO C C 1
ATOM 7285 O O . PRO C 1 192 ? 91.738 56.459 38.774 1.00 20.28 192 PRO C O 1
ATOM 7289 N N . MET C 1 193 ? 91.558 58.565 37.929 1.00 20.95 193 MET C N 1
ATOM 7290 C CA . MET C 1 193 ? 92.824 58.551 37.190 1.00 21.38 193 MET C CA 1
ATOM 7291 C C . MET C 1 193 ? 93.527 59.886 37.425 1.00 22.28 193 MET C C 1
ATOM 7292 O O . MET C 1 193 ? 92.901 60.972 37.276 1.00 20.17 193 MET C O 1
ATOM 7297 N N . THR C 1 194 ? 94.771 59.787 37.867 1.00 21.89 194 THR C N 1
ATOM 7298 C CA . THR C 1 194 ? 95.691 60.919 38.027 1.00 22.87 194 THR C CA 1
ATOM 7299 C C . THR C 1 194 ? 96.185 61.348 36.656 1.00 21.51 194 THR C C 1
ATOM 7300 O O . THR C 1 194 ? 96.569 60.478 35.861 1.00 24.68 194 THR C O 1
ATOM 7304 N N . THR C 1 195 ? 96.206 62.649 36.392 1.00 24.53 195 THR C N 1
ATOM 7305 C CA . THR C 1 195 ? 96.623 63.177 35.079 1.00 22.83 195 THR C CA 1
ATOM 7306 C C . THR C 1 195 ? 97.557 64.361 35.259 1.00 24.34 195 THR C C 1
ATOM 7307 O O . THR C 1 195 ? 97.573 64.963 36.377 1.00 22.54 195 THR C O 1
ATOM 7311 N N . ARG C 1 196 ? 98.250 64.665 34.168 1.00 25.78 196 ARG C N 1
ATOM 7312 C CA . ARG C 1 196 ? 98.874 65.987 33.897 1.00 27.38 196 ARG C CA 1
ATOM 7313 C C . ARG C 1 196 ? 98.028 66.627 32.794 1.00 25.88 196 ARG C C 1
ATOM 7314 O O . ARG C 1 196 ? 97.688 65.916 31.816 1.00 26.74 196 ARG C O 1
ATOM 7322 N N . TYR C 1 197 ? 97.565 67.861 32.963 1.00 26.55 197 TYR C N 1
ATOM 7323 C CA . TYR C 1 197 ? 96.699 68.483 31.940 1.00 27.04 197 TYR C CA 1
ATOM 7324 C C . TYR C 1 197 ? 97.111 69.949 31.722 1.00 29.91 197 TYR C C 1
ATOM 7325 O O . TYR C 1 197 ? 97.802 70.528 32.598 1.00 31.06 197 TYR C O 1
ATOM 7334 N N . ALA C 1 198 ? 96.732 70.494 30.567 1.00 27.85 198 ALA C N 1
ATOM 7335 C CA . ALA C 1 198 ? 97.164 71.843 30.111 1.00 27.99 198 ALA C CA 1
ATOM 7336 C C . ALA C 1 198 ? 96.058 72.835 30.428 1.00 30.79 198 ALA C C 1
ATOM 7337 O O . ALA C 1 198 ? 94.868 72.528 30.180 1.00 27.11 198 ALA C O 1
ATOM 7339 N N . VAL C 1 199 ? 96.434 74.019 30.922 1.00 31.94 199 VAL C N 1
ATOM 7340 C CA . VAL C 1 199 ? 95.482 75.153 31.094 1.00 33.79 199 VAL C CA 1
ATOM 7341 C C . VAL C 1 199 ? 96.043 76.394 30.392 1.00 38.35 199 VAL C C 1
ATOM 7342 O O . VAL C 1 199 ? 97.281 76.501 30.263 1.00 31.97 199 VAL C O 1
ATOM 7346 N N . GLU C 1 200 ? 95.144 77.285 29.972 1.00 41.97 200 GLU C N 1
ATOM 7347 C CA . GLU C 1 200 ? 95.470 78.502 29.171 1.00 56.37 200 GLU C CA 1
ATOM 7348 C C . GLU C 1 200 ? 94.754 79.707 29.778 1.00 45.80 200 GLU C C 1
ATOM 7349 O O . GLU C 1 200 ? 95.483 80.490 30.383 1.00 62.07 200 GLU C O 1
ATOM 7355 N N . LYS C 1 207 ? 99.222 78.968 29.896 1.00 78.98 207 LYS C N 1
ATOM 7356 C CA . LYS C 1 207 ? 99.776 77.974 28.933 1.00 74.32 207 LYS C CA 1
ATOM 7357 C C . LYS C 1 207 ? 100.654 76.959 29.696 1.00 65.14 207 LYS C C 1
ATOM 7358 O O . LYS C 1 207 ? 101.798 76.732 29.264 1.00 67.23 207 LYS C O 1
ATOM 7364 N N . GLN C 1 208 ? 100.130 76.348 30.772 1.00 53.24 208 GLN C N 1
ATOM 7365 C CA . GLN C 1 208 ? 100.909 75.594 31.799 1.00 46.19 208 GLN C CA 1
ATOM 7366 C C . GLN C 1 208 ? 100.263 74.232 32.100 1.00 39.86 208 GLN C C 1
ATOM 7367 O O . GLN C 1 208 ? 99.066 74.081 31.874 1.00 37.38 208 GLN C O 1
ATOM 7373 N N . VAL C 1 209 ? 101.031 73.329 32.708 1.00 36.06 209 VAL C N 1
ATOM 7374 C CA . VAL C 1 209 ? 100.637 71.922 33.001 1.00 35.97 209 VAL C CA 1
ATOM 7375 C C . VAL C 1 209 ? 100.423 71.744 34.502 1.00 34.95 209 VAL C C 1
ATOM 7376 O O . VAL C 1 209 ? 101.352 72.024 35.253 1.00 40.68 209 VAL C O 1
ATOM 7380 N N . LEU C 1 210 ? 99.255 71.227 34.879 1.00 29.21 210 LEU C N 1
ATOM 7381 C CA . LEU C 1 210 ? 98.761 71.067 36.268 1.00 29.67 210 LEU C CA 1
ATOM 7382 C C . LEU C 1 210 ? 98.572 69.568 36.533 1.00 32.54 210 LEU C C 1
ATOM 7383 O O . LEU C 1 210 ? 98.378 68.787 35.559 1.00 30.85 210 LEU C O 1
ATOM 7388 N N . ASP C 1 211 ? 98.603 69.183 37.803 1.00 32.57 211 ASP C N 1
ATOM 7389 C CA . ASP C 1 211 ? 98.249 67.816 38.261 1.00 32.24 211 ASP C CA 1
ATOM 7390 C C . ASP C 1 211 ? 96.741 67.782 38.434 1.00 30.98 211 ASP C C 1
ATOM 7391 O O . ASP C 1 211 ? 96.191 68.775 38.949 1.00 29.93 211 ASP C O 1
ATOM 7396 N N . GLY C 1 212 ? 96.092 66.716 37.960 1.00 25.35 212 GLY C N 1
ATOM 7397 C CA . GLY C 1 212 ? 94.637 66.613 38.086 1.00 26.27 212 GLY C CA 1
ATOM 7398 C C . GLY C 1 212 ? 94.231 65.232 38.507 1.00 21.33 212 GLY C C 1
ATOM 7399 O O . GLY C 1 212 ? 95.093 64.304 38.473 1.00 24.38 212 GLY C O 1
ATOM 7400 N N . VAL C 1 213 ? 92.965 65.110 38.858 1.00 21.29 213 VAL C N 1
ATOM 7401 C CA . VAL C 1 213 ? 92.315 63.798 39.128 1.00 22.15 213 VAL C CA 1
ATOM 7402 C C . VAL C 1 213 ? 91.024 63.785 38.306 1.00 22.39 213 VAL C C 1
ATOM 7403 O O . VAL C 1 213 ? 90.127 64.665 38.557 1.00 23.35 213 VAL C O 1
ATOM 7407 N N . VAL C 1 214 ? 90.873 62.797 37.424 1.00 21.15 214 VAL C N 1
ATOM 7408 C CA . VAL C 1 214 ? 89.539 62.549 36.824 1.00 21.30 214 VAL C CA 1
ATOM 7409 C C . VAL C 1 214 ? 88.825 61.499 37.689 1.00 21.50 214 VAL C C 1
ATOM 7410 O O . VAL C 1 214 ? 89.246 60.298 37.670 1.00 21.44 214 VAL C O 1
ATOM 7414 N N . ASP C 1 215 ? 87.837 61.918 38.481 1.00 21.11 215 ASP C N 1
ATOM 7415 C CA . ASP C 1 215 ? 87.189 61.013 39.467 1.00 21.34 215 ASP C CA 1
ATOM 7416 C C . ASP C 1 215 ? 85.683 60.957 39.228 1.00 21.13 215 ASP C C 1
ATOM 7417 O O . ASP C 1 215 ? 84.970 60.317 40.013 1.00 23.51 215 ASP C O 1
ATOM 7422 N N . ARG C 1 216 ? 85.215 61.644 38.199 1.00 21.68 216 ARG C N 1
ATOM 7423 C CA . ARG C 1 216 ? 83.779 61.784 37.910 1.00 22.08 216 ARG C CA 1
ATOM 7424 C C . ARG C 1 216 ? 83.602 62.315 36.486 1.00 20.90 216 ARG C C 1
ATOM 7425 O O . ARG C 1 216 ? 84.571 62.714 35.844 1.00 20.03 216 ARG C O 1
ATOM 7433 N N . ASP C 1 217 ? 82.375 62.319 36.025 1.00 20.00 217 ASP C N 1
ATOM 7434 C CA . ASP C 1 217 ? 82.010 62.969 34.756 1.00 20.94 217 ASP C CA 1
ATOM 7435 C C . ASP C 1 217 ? 81.863 64.472 35.051 1.00 23.48 217 ASP C C 1
ATOM 7436 O O . ASP C 1 217 ? 81.080 64.798 35.955 1.00 23.89 217 ASP C O 1
ATOM 7441 N N . ASP C 1 218 ? 82.546 65.322 34.281 1.00 23.68 218 ASP C N 1
ATOM 7442 C CA . ASP C 1 218 ? 82.613 66.774 34.562 1.00 26.83 218 ASP C CA 1
ATOM 7443 C C . ASP C 1 218 ? 81.869 67.609 33.510 1.00 26.75 218 ASP C C 1
ATOM 7444 O O . ASP C 1 218 ? 81.912 68.860 33.647 1.00 24.71 218 ASP C O 1
ATOM 7449 N N . CYS C 1 219 ? 81.200 67.010 32.524 1.00 25.24 219 CYS C N 1
ATOM 7450 C CA . CYS C 1 219 ? 80.570 67.799 31.423 1.00 25.68 219 CYS C CA 1
ATOM 7451 C C . CYS C 1 219 ? 79.133 68.197 31.761 1.00 24.70 219 CYS C C 1
ATOM 7452 O O . CYS C 1 219 ? 78.611 69.060 31.051 1.00 25.68 219 CYS C O 1
ATOM 7455 N N . ASN C 1 220 ? 78.503 67.558 32.743 1.00 22.26 220 ASN C N 1
ATOM 7456 C CA . ASN C 1 220 ? 77.056 67.685 33.004 1.00 23.73 220 ASN C CA 1
ATOM 7457 C C . ASN C 1 220 ? 76.829 68.992 33.770 1.00 25.14 220 ASN C C 1
ATOM 7458 O O . ASN C 1 220 ? 77.772 69.481 34.413 1.00 26.76 220 ASN C O 1
ATOM 7463 N N . ARG C 1 221 ? 75.650 69.569 33.596 1.00 25.56 221 ARG C N 1
ATOM 7464 C CA . ARG C 1 221 ? 75.242 70.883 34.172 1.00 29.43 221 ARG C CA 1
ATOM 7465 C C . ARG C 1 221 ? 73.886 70.707 34.842 1.00 26.69 221 ARG C C 1
ATOM 7466 O O . ARG C 1 221 ? 72.820 70.781 34.216 1.00 26.58 221 ARG C O 1
ATOM 7474 N N . PRO C 1 222 ? 73.890 70.337 36.132 1.00 29.87 222 PRO C N 1
ATOM 7475 C CA . PRO C 1 222 ? 72.645 70.127 36.880 1.00 27.92 222 PRO C CA 1
ATOM 7476 C C . PRO C 1 222 ? 71.738 71.362 36.960 1.00 28.54 222 PRO C C 1
ATOM 7477 O O . PRO C 1 222 ? 70.575 71.189 37.169 1.00 29.37 222 PRO C O 1
ATOM 7481 N N . ASP C 1 223 ? 72.290 72.544 36.728 1.00 27.64 223 ASP C N 1
ATOM 7482 C CA . ASP C 1 223 ? 71.561 73.839 36.791 1.00 33.22 223 ASP C CA 1
ATOM 7483 C C . ASP C 1 223 ? 70.896 74.130 35.438 1.00 32.22 223 ASP C C 1
ATOM 7484 O O . ASP C 1 223 ? 70.408 75.257 35.237 1.00 32.14 223 ASP C O 1
ATOM 7489 N N . THR C 1 224 ? 70.919 73.195 34.493 1.00 31.76 224 THR C N 1
ATOM 7490 C CA . THR C 1 224 ? 70.357 73.423 33.137 1.00 30.14 224 THR C CA 1
ATOM 7491 C C . THR C 1 224 ? 68.880 73.813 33.278 1.00 29.18 224 THR C C 1
ATOM 7492 O O . THR C 1 224 ? 68.211 73.194 34.080 1.00 28.89 224 THR C O 1
ATOM 7496 N N . THR C 1 225 ? 68.364 74.739 32.459 1.00 29.77 225 THR C N 1
ATOM 7497 C CA . THR C 1 225 ? 66.902 75.066 32.421 1.00 32.83 225 THR C CA 1
ATOM 7498 C C . THR C 1 225 ? 66.370 75.009 30.980 1.00 26.52 225 THR C C 1
ATOM 7499 O O . THR C 1 225 ? 67.162 75.219 30.056 1.00 30.18 225 THR C O 1
ATOM 7503 N N . LEU C 1 226 ? 65.082 74.695 30.815 1.00 31.22 226 LEU C N 1
ATOM 7504 C CA . LEU C 1 226 ? 64.362 74.812 29.513 1.00 35.19 226 LEU C CA 1
ATOM 7505 C C . LEU C 1 226 ? 64.651 76.196 28.936 1.00 36.56 226 LEU C C 1
ATOM 7506 O O . LEU C 1 226 ? 64.979 76.315 27.742 1.00 32.28 226 LEU C O 1
ATOM 7511 N N . GLU C 1 227 ? 64.583 77.220 29.780 1.00 40.09 227 GLU C N 1
ATOM 7512 C CA . GLU C 1 227 ? 64.725 78.630 29.329 1.00 40.80 227 GLU C CA 1
ATOM 7513 C C . GLU C 1 227 ? 66.166 78.817 28.823 1.00 35.55 227 GLU C C 1
ATOM 7514 O O . GLU C 1 227 ? 66.361 79.410 27.744 1.00 35.70 227 GLU C O 1
ATOM 7520 N N . GLY C 1 228 ? 67.166 78.295 29.538 1.00 31.22 228 GLY C N 1
ATOM 7521 C CA . GLY C 1 228 ? 68.566 78.310 29.062 1.00 30.64 228 GLY C CA 1
ATOM 7522 C C . GLY C 1 228 ? 68.739 77.526 27.766 1.00 26.66 228 GLY C C 1
ATOM 7523 O O . GLY C 1 228 ? 69.419 78.035 26.854 1.00 30.27 228 GLY C O 1
ATOM 7524 N N . LEU C 1 229 ? 68.179 76.315 27.668 1.00 29.61 229 LEU C N 1
ATOM 7525 C CA . LEU C 1 229 ? 68.319 75.464 26.446 1.00 27.77 229 LEU C CA 1
ATOM 7526 C C . LEU C 1 229 ? 67.682 76.184 25.253 1.00 29.33 229 LEU C C 1
ATOM 7527 O O . LEU C 1 229 ? 68.239 76.122 24.146 1.00 28.33 229 LEU C O 1
ATOM 7532 N N . ALA C 1 230 ? 66.540 76.832 25.474 1.00 31.11 230 ALA C N 1
ATOM 7533 C CA . ALA C 1 230 ? 65.781 77.520 24.399 1.00 34.88 230 ALA C CA 1
ATOM 7534 C C . ALA C 1 230 ? 66.561 78.728 23.864 1.00 32.42 230 ALA C C 1
ATOM 7535 O O . ALA C 1 230 ? 66.305 79.080 22.729 1.00 33.94 230 ALA C O 1
ATOM 7537 N N . SER C 1 231 ? 67.509 79.311 24.610 1.00 32.67 231 SER C N 1
ATOM 7538 C CA . SER C 1 231 ? 68.262 80.527 24.204 1.00 31.10 231 SER C CA 1
ATOM 7539 C C . SER C 1 231 ? 69.477 80.181 23.348 1.00 34.20 231 SER C C 1
ATOM 7540 O O . SER C 1 231 ? 70.065 81.087 22.763 1.00 35.68 231 SER C O 1
ATOM 7543 N N . LEU C 1 232 ? 69.870 78.908 23.256 1.00 35.73 232 LEU C N 1
ATOM 7544 C CA . LEU C 1 232 ? 71.097 78.515 22.508 1.00 32.82 232 LEU C CA 1
ATOM 7545 C C . LEU C 1 232 ? 70.939 78.697 20.992 1.00 32.09 232 LEU C C 1
ATOM 7546 O O . LEU C 1 232 ? 69.841 78.490 20.462 1.00 32.29 232 LEU C O 1
ATOM 7551 N N . LYS C 1 233 ? 72.042 78.986 20.311 1.00 34.62 233 LYS C N 1
ATOM 7552 C CA . LYS C 1 233 ? 72.128 79.054 18.827 1.00 39.14 233 LYS C CA 1
ATOM 7553 C C . LYS C 1 233 ? 72.171 77.644 18.256 1.00 36.60 233 LYS C C 1
ATOM 7554 O O . LYS C 1 233 ? 72.779 76.754 18.836 1.00 32.27 233 LYS C O 1
ATOM 7560 N N . PRO C 1 234 ? 71.548 77.384 17.091 1.00 36.20 234 PRO C N 1
ATOM 7561 C CA . PRO C 1 234 ? 71.702 76.074 16.472 1.00 32.72 234 PRO C CA 1
ATOM 7562 C C . PRO C 1 234 ? 73.169 75.836 16.088 1.00 31.67 234 PRO C C 1
ATOM 7563 O O . PRO C 1 234 ? 73.858 76.724 15.678 1.00 32.15 234 PRO C O 1
ATOM 7567 N N . ALA C 1 235 ? 73.621 74.602 16.245 1.00 30.57 235 ALA C N 1
ATOM 7568 C CA . ALA C 1 235 ? 75.032 74.197 16.071 1.00 31.14 235 ALA C CA 1
ATOM 7569 C C . ALA C 1 235 ? 75.340 73.835 14.610 1.00 31.15 235 ALA C C 1
ATOM 7570 O O . ALA C 1 235 ? 76.509 73.995 14.203 1.00 32.30 235 ALA C O 1
ATOM 7572 N N . PHE C 1 236 ? 74.379 73.311 13.846 1.00 30.80 236 PHE C N 1
ATOM 7573 C CA . PHE C 1 236 ? 74.704 72.619 12.568 1.00 31.02 236 PHE C CA 1
ATOM 7574 C C . PHE C 1 236 ? 74.004 73.244 11.360 1.00 33.62 236 PHE C C 1
ATOM 7575 O O . PHE C 1 236 ? 74.307 72.797 10.265 1.00 38.91 236 PHE C O 1
ATOM 7583 N N . ALA C 1 237 ? 73.136 74.227 11.547 1.00 35.43 237 ALA C N 1
ATOM 7584 C CA . ALA C 1 237 ? 72.367 74.891 10.468 1.00 39.07 237 ALA C CA 1
ATOM 7585 C C . ALA C 1 237 ? 71.841 76.226 10.985 1.00 37.87 237 ALA C C 1
ATOM 7586 O O . ALA C 1 237 ? 71.267 76.238 12.077 1.00 35.96 237 ALA C O 1
ATOM 7588 N N . GLU C 1 238 ? 71.944 77.306 10.217 1.00 43.06 238 GLU C N 1
ATOM 7589 C CA . GLU C 1 238 ? 71.550 78.660 10.714 1.00 48.73 238 GLU C CA 1
ATOM 7590 C C . GLU C 1 238 ? 70.071 78.666 11.146 1.00 41.46 238 GLU C C 1
ATOM 7591 O O . GLU C 1 238 ? 69.716 79.428 12.052 1.00 41.87 238 GLU C O 1
ATOM 7597 N N . ASP C 1 239 ? 69.234 77.846 10.519 1.00 35.98 239 ASP C N 1
ATOM 7598 C CA . ASP C 1 239 ? 67.787 77.758 10.842 1.00 39.49 239 ASP C CA 1
ATOM 7599 C C . ASP C 1 239 ? 67.501 76.461 11.620 1.00 37.32 239 ASP C C 1
ATOM 7600 O O . ASP C 1 239 ? 66.396 75.938 11.495 1.00 36.53 239 ASP C O 1
ATOM 7605 N N . GLY C 1 240 ? 68.455 75.957 12.419 1.00 36.85 240 GLY C N 1
ATOM 7606 C CA . GLY C 1 240 ? 68.420 74.580 12.956 1.00 34.13 240 GLY C CA 1
ATOM 7607 C C . GLY C 1 240 ? 67.691 74.467 14.282 1.00 32.37 240 GLY C C 1
ATOM 7608 O O . GLY C 1 240 ? 67.284 75.481 14.854 1.00 29.04 240 GLY C O 1
ATOM 7609 N N . SER C 1 241 ? 67.489 73.245 14.757 1.00 31.10 241 SER C N 1
ATOM 7610 C CA . SER C 1 241 ? 66.908 72.976 16.094 1.00 27.23 241 SER C CA 1
ATOM 7611 C C . SER C 1 241 ? 67.978 72.302 16.982 1.00 28.75 241 SER C C 1
ATOM 7612 O O . SER C 1 241 ? 67.839 72.330 18.224 1.00 25.62 241 SER C O 1
ATOM 7615 N N . VAL C 1 242 ? 69.002 71.695 16.386 1.00 26.30 242 VAL C N 1
ATOM 7616 C CA . VAL C 1 242 ? 70.018 70.912 17.145 1.00 26.54 242 VAL C CA 1
ATOM 7617 C C . VAL C 1 242 ? 71.073 71.907 17.617 1.00 27.09 242 VAL C C 1
ATOM 7618 O O . VAL C 1 242 ? 71.601 72.659 16.789 1.00 29.57 242 VAL C O 1
ATOM 7622 N N . THR C 1 243 ? 71.351 71.905 18.909 1.00 25.77 243 THR C N 1
ATOM 7623 C CA . THR C 1 243 ? 72.267 72.851 19.591 1.00 26.22 243 THR C CA 1
ATOM 7624 C C . THR C 1 243 ? 73.319 72.046 20.349 1.00 27.23 243 THR C C 1
ATOM 7625 O O . THR C 1 243 ? 73.113 70.825 20.547 1.00 30.03 243 THR C O 1
ATOM 7629 N N . ALA C 1 244 ? 74.358 72.711 20.838 1.00 28.78 244 ALA C N 1
ATOM 7630 C CA . ALA C 1 244 ? 75.316 72.133 21.807 1.00 29.20 244 ALA C CA 1
ATOM 7631 C C . ALA C 1 244 ? 74.554 71.601 23.040 1.00 28.20 244 ALA C C 1
ATOM 7632 O O . ALA C 1 244 ? 74.974 70.589 23.601 1.00 29.28 244 ALA C O 1
ATOM 7634 N N . GLY C 1 245 ? 73.434 72.205 23.438 1.00 26.62 245 GLY C N 1
ATOM 7635 C CA . GLY C 1 245 ? 72.714 71.792 24.653 1.00 25.10 245 GLY C CA 1
ATOM 7636 C C . GLY C 1 245 ? 71.834 70.584 24.455 1.00 24.11 245 GLY C C 1
ATOM 7637 O O . GLY C 1 245 ? 71.442 69.999 25.448 1.00 23.38 245 GLY C O 1
ATOM 7638 N N . ASN C 1 246 ? 71.437 70.239 23.228 1.00 24.81 246 ASN C N 1
ATOM 7639 C CA . ASN C 1 246 ? 70.573 69.048 23.047 1.00 23.87 246 ASN C CA 1
ATOM 7640 C C . ASN C 1 246 ? 71.301 68.007 22.201 1.00 22.28 246 ASN C C 1
ATOM 7641 O O . ASN C 1 246 ? 70.644 67.073 21.672 1.00 22.07 246 ASN C O 1
ATOM 7646 N N . ALA C 1 247 ? 72.609 68.158 22.072 1.00 21.75 247 ALA C N 1
ATOM 7647 C CA . ALA C 1 247 ? 73.491 67.186 21.392 1.00 23.41 247 ALA C CA 1
ATOM 7648 C C . ALA C 1 247 ? 74.491 66.636 22.419 1.00 24.73 247 ALA C C 1
ATOM 7649 O O . ALA C 1 247 ? 74.744 67.308 23.457 1.00 22.79 247 ALA C O 1
ATOM 7651 N N . SER C 1 248 ? 75.105 65.501 22.108 1.00 22.26 248 SER C N 1
ATOM 7652 C CA . SER C 1 248 ? 76.092 64.911 23.029 1.00 24.01 248 SER C CA 1
ATOM 7653 C C . SER C 1 248 ? 77.271 65.876 23.096 1.00 26.38 248 SER C C 1
ATOM 7654 O O . SER C 1 248 ? 77.539 66.590 22.135 1.00 27.36 248 SER C O 1
ATOM 7657 N N . GLN C 1 249 ? 77.922 65.938 24.236 1.00 26.69 249 GLN C N 1
ATOM 7658 C CA . GLN C 1 249 ? 79.153 66.734 24.373 1.00 27.93 249 GLN C CA 1
ATOM 7659 C C . GLN C 1 249 ? 80.348 65.957 23.842 1.00 25.63 249 GLN C C 1
ATOM 7660 O O . GLN C 1 249 ? 80.257 64.740 23.677 1.00 24.03 249 GLN C O 1
ATOM 7666 N N . LEU C 1 250 ? 81.418 66.693 23.564 1.00 24.44 250 LEU C N 1
ATOM 7667 C CA . LEU C 1 250 ? 82.755 66.174 23.261 1.00 26.31 250 LEU C CA 1
ATOM 7668 C C . LEU C 1 250 ? 83.425 65.900 24.616 1.00 23.66 250 LEU C C 1
ATOM 7669 O O . LEU C 1 250 ? 83.767 66.876 25.319 1.00 22.50 250 LEU C O 1
ATOM 7674 N N . SER C 1 251 ? 83.676 64.628 24.929 1.00 20.95 251 SER C N 1
ATOM 7675 C CA . SER C 1 251 ? 84.456 64.238 26.133 1.00 19.86 251 SER C CA 1
ATOM 7676 C C . SER C 1 251 ? 85.395 63.094 25.759 1.00 18.60 251 SER C C 1
ATOM 7677 O O . SER C 1 251 ? 85.269 62.493 24.681 1.00 18.38 251 SER C O 1
ATOM 7680 N N . ASP C 1 252 ? 86.379 62.897 26.607 1.00 18.72 252 ASP C N 1
ATOM 7681 C CA . ASP C 1 252 ? 87.418 61.877 26.445 1.00 18.60 252 ASP C CA 1
ATOM 7682 C C . ASP C 1 252 ? 87.207 60.796 27.515 1.00 19.54 252 ASP C C 1
ATOM 7683 O O . ASP C 1 252 ? 86.878 61.157 28.686 1.00 21.30 252 ASP C O 1
ATOM 7688 N N . GLY C 1 253 ? 87.472 59.535 27.186 1.00 19.06 253 GLY C N 1
ATOM 7689 C CA . GLY C 1 253 ? 87.381 58.487 28.212 1.00 20.53 253 GLY C CA 1
ATOM 7690 C C . GLY C 1 253 ? 87.532 57.099 27.643 1.00 20.60 253 GLY C C 1
ATOM 7691 O O . GLY C 1 253 ? 87.671 56.942 26.408 1.00 18.01 253 GLY C O 1
ATOM 7692 N N . ALA C 1 254 ? 87.547 56.114 28.543 1.00 18.58 254 ALA C N 1
ATOM 7693 C CA . ALA C 1 254 ? 87.732 54.698 28.196 1.00 18.29 254 ALA C CA 1
ATOM 7694 C C . ALA C 1 254 ? 86.846 53.843 29.116 1.00 17.88 254 ALA C C 1
ATOM 7695 O O . ALA C 1 254 ? 86.518 54.289 30.211 1.00 17.27 254 ALA C O 1
ATOM 7697 N N . SER C 1 255 ? 86.387 52.706 28.623 1.00 18.08 255 SER C N 1
ATOM 7698 C CA . SER C 1 255 ? 85.650 51.685 29.414 1.00 17.02 255 SER C CA 1
ATOM 7699 C C . SER C 1 255 ? 86.113 50.293 28.987 1.00 18.26 255 SER C C 1
ATOM 7700 O O . SER C 1 255 ? 86.267 50.059 27.762 1.00 17.98 255 SER C O 1
ATOM 7703 N N . MET C 1 256 ? 86.400 49.406 29.942 1.00 16.84 256 MET C N 1
ATOM 7704 C CA . MET C 1 256 ? 86.664 48.002 29.597 1.00 16.81 256 MET C CA 1
ATOM 7705 C C . MET C 1 256 ? 85.800 47.087 30.469 1.00 16.68 256 MET C C 1
ATOM 7706 O O . MET C 1 256 ? 85.594 47.395 31.646 1.00 16.29 256 MET C O 1
ATOM 7711 N N . THR C 1 257 ? 85.313 46.017 29.848 1.00 17.48 257 THR C N 1
ATOM 7712 C CA . THR C 1 257 ? 84.381 45.028 30.418 1.00 19.45 257 THR C CA 1
ATOM 7713 C C . THR C 1 257 ? 85.105 43.693 30.541 1.00 18.70 257 THR C C 1
ATOM 7714 O O . THR C 1 257 ? 85.854 43.310 29.613 1.00 19.32 257 THR C O 1
ATOM 7718 N N . LEU C 1 258 ? 84.880 43.005 31.670 1.00 17.79 258 LEU C N 1
ATOM 7719 C CA . LEU C 1 258 ? 85.454 41.665 31.933 1.00 18.73 258 LEU C CA 1
ATOM 7720 C C . LEU C 1 258 ? 84.390 40.617 31.661 1.00 17.98 258 LEU C C 1
ATOM 7721 O O . LEU C 1 258 ? 83.344 40.611 32.384 1.00 19.26 258 LEU C O 1
ATOM 7726 N N . LEU C 1 259 ? 84.652 39.767 30.674 1.00 17.60 259 LEU C N 1
ATOM 7727 C CA . LEU C 1 259 ? 83.745 38.677 30.272 1.00 17.18 259 LEU C CA 1
ATOM 7728 C C . LEU C 1 259 ? 84.426 37.330 30.555 1.00 19.42 259 LEU C C 1
ATOM 7729 O O . LEU C 1 259 ? 85.620 37.182 30.362 1.00 17.12 259 LEU C O 1
ATOM 7734 N N . MET C 1 260 ? 83.619 36.354 30.960 1.00 19.59 260 MET C N 1
ATOM 7735 C CA . MET C 1 260 ? 84.102 34.979 31.191 1.00 21.45 260 MET C CA 1
ATOM 7736 C C . MET C 1 260 ? 82.955 34.037 30.887 1.00 20.34 260 MET C C 1
ATOM 7737 O O . MET C 1 260 ? 81.808 34.452 30.928 1.00 18.74 260 MET C O 1
ATOM 7742 N N . SER C 1 261 ? 83.270 32.790 30.603 1.00 19.62 261 SER C N 1
ATOM 7743 C CA . SER C 1 261 ? 82.248 31.729 30.641 1.00 23.00 261 SER C CA 1
ATOM 7744 C C . SER C 1 261 ? 81.641 31.741 32.053 1.00 20.28 261 SER C C 1
ATOM 7745 O O . SER C 1 261 ? 82.336 32.021 33.002 1.00 20.43 261 SER C O 1
ATOM 7748 N N . LEU C 1 262 ? 80.387 31.362 32.192 1.00 22.85 262 LEU C N 1
ATOM 7749 C CA . LEU C 1 262 ? 79.805 31.184 33.550 1.00 23.62 262 LEU C CA 1
ATOM 7750 C C . LEU C 1 262 ? 80.646 30.163 34.321 1.00 24.63 262 LEU C C 1
ATOM 7751 O O . LEU C 1 262 ? 80.980 30.426 35.504 1.00 24.34 262 LEU C O 1
ATOM 7756 N N . GLU C 1 263 ? 81.067 29.078 33.660 1.00 24.74 263 GLU C N 1
ATOM 7757 C CA . GLU C 1 263 ? 81.898 28.043 34.329 1.00 26.87 263 GLU C CA 1
ATOM 7758 C C . GLU C 1 263 ? 83.116 28.710 34.957 1.00 29.31 263 GLU C C 1
ATOM 7759 O O . GLU C 1 263 ? 83.466 28.382 36.081 1.00 24.18 263 GLU C O 1
ATOM 7765 N N . LYS C 1 264 ? 83.843 29.543 34.206 1.00 26.71 264 LYS C N 1
ATOM 7766 C CA . LYS C 1 264 ? 85.106 30.112 34.723 1.00 24.65 264 LYS C CA 1
ATOM 7767 C C . LYS C 1 264 ? 84.842 31.072 35.889 1.00 24.02 264 LYS C C 1
ATOM 7768 O O . LYS C 1 264 ? 85.610 31.096 36.849 1.00 23.42 264 LYS C O 1
ATOM 7774 N N . ALA C 1 265 ? 83.830 31.930 35.776 1.00 22.87 265 ALA C N 1
ATOM 7775 C CA . ALA C 1 265 ? 83.458 32.849 36.879 1.00 24.75 265 ALA C CA 1
ATOM 7776 C C . ALA C 1 265 ? 83.230 32.023 38.171 1.00 25.72 265 ALA C C 1
ATOM 7777 O O . ALA C 1 265 ? 83.769 32.372 39.228 1.00 25.12 265 ALA C O 1
ATOM 7779 N N . LEU C 1 266 ? 82.518 30.905 38.072 1.00 28.18 266 LEU C N 1
ATOM 7780 C CA . LEU C 1 266 ? 82.218 30.058 39.261 1.00 31.38 266 LEU C CA 1
ATOM 7781 C C . LEU C 1 266 ? 83.493 29.387 39.753 1.00 29.01 266 LEU C C 1
ATOM 7782 O O . LEU C 1 266 ? 83.718 29.459 40.963 1.00 28.31 266 LEU C O 1
ATOM 7787 N N . ALA C 1 267 ? 84.357 28.900 38.860 1.00 28.56 267 ALA C N 1
ATOM 7788 C CA . ALA C 1 267 ? 85.652 28.305 39.253 1.00 26.66 267 ALA C CA 1
ATOM 7789 C C . ALA C 1 267 ? 86.499 29.343 39.988 1.00 28.48 267 ALA C C 1
ATOM 7790 O O . ALA C 1 267 ? 87.272 28.945 40.888 1.00 27.82 267 ALA C O 1
ATOM 7792 N N . LEU C 1 268 ? 86.406 30.628 39.626 1.00 28.67 268 LEU C N 1
ATOM 7793 C CA . LEU C 1 268 ? 87.255 31.696 40.234 1.00 27.46 268 LEU C CA 1
ATOM 7794 C C . LEU C 1 268 ? 86.556 32.290 41.461 1.00 28.08 268 LEU C C 1
ATOM 7795 O O . LEU C 1 268 ? 87.133 33.187 42.094 1.00 26.95 268 LEU C O 1
ATOM 7800 N N . GLY C 1 269 ? 85.348 31.840 41.792 1.00 27.25 269 GLY C N 1
ATOM 7801 C CA . GLY C 1 269 ? 84.596 32.436 42.910 1.00 30.25 269 GLY C CA 1
ATOM 7802 C C . GLY C 1 269 ? 84.202 33.875 42.620 1.00 30.17 269 GLY C C 1
ATOM 7803 O O . GLY C 1 269 ? 83.998 34.619 43.566 1.00 30.74 269 GLY C O 1
ATOM 7804 N N . LEU C 1 270 ? 83.968 34.233 41.357 1.00 28.90 270 LEU C N 1
ATOM 7805 C CA . LEU C 1 270 ? 83.512 35.609 41.018 1.00 28.05 270 LEU C CA 1
ATOM 7806 C C . LEU C 1 270 ? 82.000 35.622 40.806 1.00 27.02 270 LEU C C 1
ATOM 7807 O O . LEU C 1 270 ? 81.449 34.661 40.280 1.00 31.70 270 LEU C O 1
ATOM 7812 N N . GLU C 1 271 ? 81.371 36.736 41.142 1.00 30.27 271 GLU C N 1
ATOM 7813 C CA . GLU C 1 271 ? 79.908 36.900 41.007 1.00 32.40 271 GLU C CA 1
ATOM 7814 C C . GLU C 1 271 ? 79.602 37.383 39.601 1.00 30.14 271 GLU C C 1
ATOM 7815 O O . GLU C 1 271 ? 80.011 38.470 39.217 1.00 31.86 271 GLU C O 1
ATOM 7821 N N . PRO C 1 272 ? 78.859 36.595 38.816 1.00 27.48 272 PRO C N 1
ATOM 7822 C CA . PRO C 1 272 ? 78.415 37.021 37.494 1.00 27.57 272 PRO C CA 1
ATOM 7823 C C . PRO C 1 272 ? 77.429 38.162 37.693 1.00 28.95 272 PRO C C 1
ATOM 7824 O O . PRO C 1 272 ? 76.573 38.023 38.551 1.00 26.04 272 PRO C O 1
ATOM 7828 N N . LYS C 1 273 ? 77.502 39.228 36.889 1.00 25.08 273 LYS C N 1
ATOM 7829 C CA . LYS C 1 273 ? 76.516 40.323 37.000 1.00 26.62 273 LYS C CA 1
ATOM 7830 C C . LYS C 1 273 ? 75.388 40.110 35.986 1.00 30.24 273 LYS C C 1
ATOM 7831 O O . LYS C 1 273 ? 74.223 40.388 36.324 1.00 28.15 273 LYS C O 1
ATOM 7837 N N . ALA C 1 274 ? 75.707 39.690 34.759 1.00 24.47 274 ALA C N 1
ATOM 7838 C CA . ALA C 1 274 ? 74.719 39.593 33.671 1.00 23.96 274 ALA C CA 1
ATOM 7839 C C . ALA C 1 274 ? 75.176 38.582 32.627 1.00 25.08 274 ALA C C 1
ATOM 7840 O O . ALA C 1 274 ? 76.381 38.382 32.460 1.00 26.52 274 ALA C O 1
ATOM 7842 N N . PHE C 1 275 ? 74.218 37.946 31.968 1.00 24.19 275 PHE C N 1
ATOM 7843 C CA . PHE C 1 275 ? 74.479 37.142 30.768 1.00 24.44 275 PHE C CA 1
ATOM 7844 C C . PHE C 1 275 ? 74.471 38.085 29.570 1.00 24.62 275 PHE C C 1
ATOM 7845 O O . PHE C 1 275 ? 73.637 39.008 29.485 1.00 20.78 275 PHE C O 1
ATOM 7853 N N . PHE C 1 276 ? 75.379 37.797 28.652 1.00 24.22 276 PHE C N 1
ATOM 7854 C CA . PHE C 1 276 ? 75.311 38.317 27.276 1.00 22.29 276 PHE C CA 1
ATOM 7855 C C . PHE C 1 276 ? 74.312 37.428 26.557 1.00 21.24 276 PHE C C 1
ATOM 7856 O O . PHE C 1 276 ? 74.510 36.201 26.574 1.00 24.32 276 PHE C O 1
ATOM 7864 N N . ARG C 1 277 ? 73.297 38.018 25.952 1.00 20.13 277 ARG C N 1
ATOM 7865 C CA . ARG C 1 277 ? 72.219 37.265 25.284 1.00 22.49 277 ARG C CA 1
ATOM 7866 C C . ARG C 1 277 ? 72.080 37.619 23.805 1.00 24.49 277 ARG C C 1
ATOM 7867 O O . ARG C 1 277 ? 71.152 37.130 23.183 1.00 30.77 277 ARG C O 1
ATOM 7875 N N . GLY C 1 278 ? 72.948 38.427 23.227 1.00 25.15 278 GLY C N 1
ATOM 7876 C CA . GLY C 1 278 ? 72.953 38.557 21.763 1.00 24.31 278 GLY C CA 1
ATOM 7877 C C . GLY C 1 278 ? 73.171 39.984 21.302 1.00 22.16 278 GLY C C 1
ATOM 7878 O O . GLY C 1 278 ? 73.063 40.940 22.122 1.00 20.44 278 GLY C O 1
ATOM 7879 N N . PHE C 1 279 ? 73.503 40.093 20.021 1.00 20.74 279 PHE C N 1
ATOM 7880 C CA . PHE C 1 279 ? 73.924 41.359 19.379 1.00 21.10 279 PHE C CA 1
ATOM 7881 C C . PHE C 1 279 ? 73.466 41.379 17.919 1.00 20.13 279 PHE C C 1
ATOM 7882 O O . PHE C 1 279 ? 73.640 40.382 17.226 1.00 20.54 279 PHE C O 1
ATOM 7890 N N . THR C 1 280 ? 72.845 42.478 17.485 1.00 19.53 280 THR C N 1
ATOM 7891 C CA . THR C 1 280 ? 72.498 42.665 16.070 1.00 20.41 280 THR C CA 1
ATOM 7892 C C . THR C 1 280 ? 73.029 44.017 15.585 1.00 19.64 280 THR C C 1
ATOM 7893 O O . THR C 1 280 ? 73.181 44.935 16.402 1.00 20.96 280 THR C O 1
ATOM 7897 N N . VAL C 1 281 ? 73.238 44.120 14.290 1.00 17.50 281 VAL C N 1
ATOM 7898 C CA . VAL C 1 281 ? 73.426 45.419 13.605 1.00 19.08 281 VAL C CA 1
ATOM 7899 C C . VAL C 1 281 ? 72.456 45.487 12.442 1.00 22.33 281 VAL C C 1
ATOM 7900 O O . VAL C 1 281 ? 71.932 44.415 12.010 1.00 24.90 281 VAL C O 1
ATOM 7904 N N . ALA C 1 282 ? 72.248 46.704 11.949 1.00 23.65 282 ALA C N 1
ATOM 7905 C CA . ALA C 1 282 ? 71.363 46.945 10.802 1.00 23.68 282 ALA C CA 1
ATOM 7906 C C . ALA C 1 282 ? 71.859 48.187 10.097 1.00 23.36 282 ALA C C 1
ATOM 7907 O O . ALA C 1 282 ? 72.468 49.082 10.746 1.00 20.99 282 ALA C O 1
ATOM 7909 N N . GLY C 1 283 ? 71.682 48.195 8.786 1.00 23.49 283 GLY C N 1
ATOM 7910 C CA . GLY C 1 283 ? 72.041 49.360 7.964 1.00 24.27 283 GLY C CA 1
ATOM 7911 C C . GLY C 1 283 ? 70.850 50.257 7.773 1.00 22.84 283 GLY C C 1
ATOM 7912 O O . GLY C 1 283 ? 69.711 49.770 7.768 1.00 23.49 283 GLY C O 1
ATOM 7913 N N . CYS C 1 284 ? 71.116 51.524 7.538 1.00 21.38 284 CYS C N 1
ATOM 7914 C CA . CYS C 1 284 ? 70.102 52.543 7.184 1.00 23.34 284 CYS C CA 1
ATOM 7915 C C . CYS C 1 284 ? 70.761 53.670 6.376 1.00 23.66 284 CYS C C 1
ATOM 7916 O O . CYS C 1 284 ? 71.991 53.602 6.137 1.00 24.37 284 CYS C O 1
ATOM 7919 N N . GLU C 1 285 ? 69.971 54.631 5.901 1.00 23.21 285 GLU C N 1
ATOM 7920 C CA . GLU C 1 285 ? 70.493 55.794 5.137 1.00 22.96 285 GLU C CA 1
ATOM 7921 C C . GLU C 1 285 ? 71.468 56.561 6.020 1.00 22.53 285 GLU C C 1
ATOM 7922 O O . GLU C 1 285 ? 71.142 56.911 7.156 1.00 22.49 285 GLU C O 1
ATOM 7928 N N . PRO C 1 286 ? 72.703 56.782 5.540 1.00 20.80 286 PRO C N 1
ATOM 7929 C CA . PRO C 1 286 ? 73.692 57.539 6.288 1.00 22.28 286 PRO C CA 1
ATOM 7930 C C . PRO C 1 286 ? 73.198 58.922 6.709 1.00 23.56 286 PRO C C 1
ATOM 7931 O O . PRO C 1 286 ? 73.530 59.390 7.801 1.00 22.44 286 PRO C O 1
ATOM 7935 N N . ASP C 1 287 ? 72.354 59.543 5.873 1.00 23.31 287 ASP C N 1
ATOM 7936 C CA . ASP C 1 287 ? 71.935 60.946 6.108 1.00 23.29 287 ASP C CA 1
ATOM 7937 C C . ASP C 1 287 ? 70.996 61.012 7.300 1.00 20.39 287 ASP C C 1
ATOM 7938 O O . ASP C 1 287 ? 70.723 62.133 7.743 1.00 21.77 287 ASP C O 1
ATOM 7943 N N . GLU C 1 288 ? 70.458 59.877 7.743 1.00 20.64 288 GLU C N 1
ATOM 7944 C CA . GLU C 1 288 ? 69.558 59.785 8.917 1.00 22.15 288 GLU C CA 1
ATOM 7945 C C . GLU C 1 288 ? 70.081 58.678 9.850 1.00 21.73 288 GLU C C 1
ATOM 7946 O O . GLU C 1 288 ? 69.294 57.954 10.430 1.00 19.84 288 GLU C O 1
ATOM 7952 N N . MET C 1 289 ? 71.403 58.582 10.003 1.00 21.35 289 MET C N 1
ATOM 7953 C CA . MET C 1 289 ? 72.055 57.491 10.763 1.00 22.31 289 MET C CA 1
ATOM 7954 C C . MET C 1 289 ? 71.463 57.387 12.174 1.00 20.23 289 MET C C 1
ATOM 7955 O O . MET C 1 289 ? 71.430 56.271 12.716 1.00 20.69 289 MET C O 1
ATOM 7960 N N . GLY C 1 290 ? 70.915 58.481 12.693 1.00 19.58 290 GLY C N 1
ATOM 7961 C CA . GLY C 1 290 ? 70.360 58.587 14.048 1.00 21.00 290 GLY C CA 1
ATOM 7962 C C . GLY C 1 290 ? 69.241 57.585 14.281 1.00 22.06 290 GLY C C 1
ATOM 7963 O O . GLY C 1 290 ? 68.959 57.271 15.436 1.00 19.67 290 GLY C O 1
ATOM 7964 N N . ILE C 1 291 ? 68.587 57.121 13.221 1.00 21.65 291 ILE C N 1
ATOM 7965 C CA . ILE C 1 291 ? 67.424 56.214 13.408 1.00 21.35 291 ILE C CA 1
ATOM 7966 C C . ILE C 1 291 ? 67.887 54.752 13.463 1.00 21.16 291 ILE C C 1
ATOM 7967 O O . ILE C 1 291 ? 67.040 53.884 13.742 1.00 23.07 291 ILE C O 1
ATOM 7972 N N . GLY C 1 292 ? 69.159 54.441 13.205 1.00 19.95 292 GLY C N 1
ATOM 7973 C CA . GLY C 1 292 ? 69.621 53.029 13.137 1.00 19.83 292 GLY C CA 1
ATOM 7974 C C . GLY C 1 292 ? 68.963 52.052 14.114 1.00 19.51 292 GLY C C 1
ATOM 7975 O O . GLY C 1 292 ? 68.626 50.952 13.707 1.00 21.24 292 GLY C O 1
ATOM 7976 N N . PRO C 1 293 ? 68.861 52.350 15.433 1.00 20.86 293 PRO C N 1
ATOM 7977 C CA . PRO C 1 293 ? 68.257 51.431 16.403 1.00 22.98 293 PRO C CA 1
ATOM 7978 C C . PRO C 1 293 ? 66.847 50.948 16.057 1.00 23.46 293 PRO C C 1
ATOM 7979 O O . PRO C 1 293 ? 66.545 49.867 16.480 1.00 19.55 293 PRO C O 1
ATOM 7983 N N . VAL C 1 294 ? 66.059 51.725 15.311 1.00 23.44 294 VAL C N 1
ATOM 7984 C CA . VAL C 1 294 ? 64.683 51.280 14.936 1.00 25.15 294 VAL C CA 1
ATOM 7985 C C . VAL C 1 294 ? 64.778 50.092 13.976 1.00 24.76 294 VAL C C 1
ATOM 7986 O O . VAL C 1 294 ? 63.784 49.385 13.884 1.00 27.39 294 VAL C O 1
ATOM 7990 N N . PHE C 1 295 ? 65.940 49.841 13.344 1.00 22.32 295 PHE C N 1
ATOM 7991 C CA . PHE C 1 295 ? 66.203 48.670 12.471 1.00 23.64 295 PHE C CA 1
ATOM 7992 C C . PHE C 1 295 ? 66.911 47.551 13.238 1.00 25.06 295 PHE C C 1
ATOM 7993 O O . PHE C 1 295 ? 66.502 46.378 13.053 1.00 22.47 295 PHE C O 1
ATOM 8001 N N . SER C 1 296 ? 67.863 47.844 14.138 1.00 23.19 296 SER C N 1
ATOM 8002 C CA . SER C 1 296 ? 68.632 46.762 14.814 1.00 22.44 296 SER C CA 1
ATOM 8003 C C . SER C 1 296 ? 67.834 46.170 15.986 1.00 23.55 296 SER C C 1
ATOM 8004 O O . SER C 1 296 ? 67.966 44.950 16.243 1.00 26.40 296 SER C O 1
ATOM 8007 N N . VAL C 1 297 ? 67.041 46.983 16.675 1.00 21.39 297 VAL C N 1
ATOM 8008 C CA . VAL C 1 297 ? 66.379 46.534 17.934 1.00 25.06 297 VAL C CA 1
ATOM 8009 C C . VAL C 1 297 ? 65.380 45.403 17.617 1.00 24.98 297 VAL C C 1
ATOM 8010 O O . VAL C 1 297 ? 65.396 44.372 18.297 1.00 24.69 297 VAL C O 1
ATOM 8014 N N . PRO C 1 298 ? 64.485 45.554 16.610 1.00 26.24 298 PRO C N 1
ATOM 8015 C CA . PRO C 1 298 ? 63.548 44.485 16.247 1.00 27.05 298 PRO C CA 1
ATOM 8016 C C . PRO C 1 298 ? 64.258 43.188 15.854 1.00 29.78 298 PRO C C 1
ATOM 8017 O O . PRO C 1 298 ? 63.720 42.153 16.191 1.00 29.29 298 PRO C O 1
ATOM 8021 N N . LYS C 1 299 ? 65.396 43.254 15.140 1.00 26.53 299 LYS C N 1
ATOM 8022 C CA . LYS C 1 299 ? 66.159 42.037 14.759 1.00 28.46 299 LYS C CA 1
ATOM 8023 C C . LYS C 1 299 ? 66.654 41.329 16.022 1.00 27.46 299 LYS C C 1
ATOM 8024 O O . LYS C 1 299 ? 66.618 40.098 16.085 1.00 25.71 299 LYS C O 1
ATOM 8030 N N . LEU C 1 300 ? 67.147 42.073 17.004 1.00 24.95 300 LEU C N 1
ATOM 8031 C CA . LEU C 1 300 ? 67.622 41.459 18.262 1.00 22.21 300 LEU C CA 1
ATOM 8032 C C . LEU C 1 300 ? 66.443 40.794 19.010 1.00 24.41 300 LEU C C 1
ATOM 8033 O O . LEU C 1 300 ? 66.556 39.591 19.415 1.00 25.44 300 LEU C O 1
ATOM 8038 N N . LEU C 1 301 ? 65.354 41.530 19.240 1.00 25.09 301 LEU C N 1
ATOM 8039 C CA . LEU C 1 301 ? 64.220 41.015 20.066 1.00 27.11 301 LEU C CA 1
ATOM 8040 C C . LEU C 1 301 ? 63.593 39.800 19.356 1.00 30.58 301 LEU C C 1
ATOM 8041 O O . LEU C 1 301 ? 63.282 38.809 20.041 1.00 33.01 301 LEU C O 1
ATOM 8046 N N . LYS C 1 302 ? 63.466 39.829 18.038 1.00 32.94 302 LYS C N 1
ATOM 8047 C CA . LYS C 1 302 ? 62.922 38.683 17.262 1.00 38.29 302 LYS C CA 1
ATOM 8048 C C . LYS C 1 302 ? 63.883 37.496 17.363 1.00 38.39 302 LYS C C 1
ATOM 8049 O O . LYS C 1 302 ? 63.399 36.387 17.591 1.00 33.63 302 LYS C O 1
ATOM 8055 N N . ALA C 1 303 ? 65.202 37.700 17.243 1.00 32.52 303 ALA C N 1
ATOM 8056 C CA . ALA C 1 303 ? 66.175 36.590 17.327 1.00 30.64 303 ALA C CA 1
ATOM 8057 C C . ALA C 1 303 ? 66.106 35.959 18.722 1.00 28.29 303 ALA C C 1
ATOM 8058 O O . ALA C 1 303 ? 66.321 34.792 18.831 1.00 33.29 303 ALA C O 1
ATOM 8060 N N . LYS C 1 304 ? 65.767 36.698 19.763 1.00 27.45 304 LYS C N 1
ATOM 8061 C CA . LYS C 1 304 ? 65.839 36.191 21.149 1.00 28.31 304 LYS C CA 1
ATOM 8062 C C . LYS C 1 304 ? 64.449 35.868 21.718 1.00 33.28 304 LYS C C 1
ATOM 8063 O O . LYS C 1 304 ? 64.403 35.535 22.901 1.00 33.59 304 LYS C O 1
ATOM 8069 N N . GLY C 1 305 ? 63.374 36.040 20.938 1.00 35.17 305 GLY C N 1
ATOM 8070 C CA . GLY C 1 305 ? 62.000 35.643 21.323 1.00 37.67 305 GLY C CA 1
ATOM 8071 C C . GLY C 1 305 ? 61.375 36.609 22.316 1.00 38.07 305 GLY C C 1
ATOM 8072 O O . GLY C 1 305 ? 60.633 36.145 23.235 1.00 32.92 305 GLY C O 1
ATOM 8073 N N . LEU C 1 306 ? 61.719 37.895 22.221 1.00 32.41 306 LEU C N 1
ATOM 8074 C CA . LEU C 1 306 ? 61.241 38.930 23.163 1.00 30.66 306 LEU C CA 1
ATOM 8075 C C . LEU C 1 306 ? 60.459 39.951 22.348 1.00 30.05 306 LEU C C 1
ATOM 8076 O O . LEU C 1 306 ? 60.610 39.964 21.116 1.00 28.99 306 LEU C O 1
ATOM 8081 N N . LYS C 1 307 ? 59.672 40.774 23.038 1.00 29.76 307 LYS C N 1
ATOM 8082 C CA . LYS C 1 307 ? 59.023 41.993 22.496 1.00 31.85 307 LYS C CA 1
ATOM 8083 C C . LYS C 1 307 ? 59.548 43.188 23.268 1.00 30.26 307 LYS C C 1
ATOM 8084 O O . LYS C 1 307 ? 60.102 42.988 24.381 1.00 29.23 307 LYS C O 1
ATOM 8090 N N . ILE C 1 308 ? 59.247 44.376 22.758 1.00 28.32 308 ILE C N 1
ATOM 8091 C CA . ILE C 1 308 ? 59.607 45.642 23.428 1.00 31.48 308 ILE C CA 1
ATOM 8092 C C . ILE C 1 308 ? 59.259 45.548 24.914 1.00 34.04 308 ILE C C 1
ATOM 8093 O O . ILE C 1 308 ? 60.078 46.019 25.732 1.00 33.26 308 ILE C O 1
ATOM 8098 N N . ALA C 1 309 ? 58.091 45.004 25.280 1.00 35.24 309 ALA C N 1
ATOM 8099 C CA . ALA C 1 309 ? 57.585 45.057 26.683 1.00 36.61 309 ALA C CA 1
ATOM 8100 C C . ALA C 1 309 ? 58.434 44.201 27.631 1.00 29.19 309 ALA C C 1
ATOM 8101 O O . ALA C 1 309 ? 58.454 44.485 28.807 1.00 31.42 309 ALA C O 1
ATOM 8103 N N . ASP C 1 310 ? 59.075 43.154 27.137 1.00 28.81 310 ASP C N 1
ATOM 8104 C CA . ASP C 1 310 ? 59.924 42.248 27.945 1.00 30.95 310 ASP C CA 1
ATOM 8105 C C . ASP C 1 310 ? 61.167 42.984 28.448 1.00 31.25 310 ASP C C 1
ATOM 8106 O O . ASP C 1 310 ? 61.784 42.458 29.365 1.00 32.31 310 ASP C O 1
ATOM 8111 N N . VAL C 1 311 ? 61.533 44.120 27.841 1.00 29.35 311 VAL C N 1
ATOM 8112 C CA . VAL C 1 311 ? 62.791 44.828 28.208 1.00 29.61 311 VAL C CA 1
ATOM 8113 C C . VAL C 1 311 ? 62.496 45.762 29.380 1.00 28.37 311 VAL C C 1
ATOM 8114 O O . VAL C 1 311 ? 61.694 46.690 29.231 1.00 33.41 311 VAL C O 1
ATOM 8118 N N . ASP C 1 312 ? 63.229 45.596 30.479 1.00 31.57 312 ASP C N 1
ATOM 8119 C CA . ASP C 1 312 ? 63.064 46.398 31.713 1.00 29.50 312 ASP C CA 1
ATOM 8120 C C . ASP C 1 312 ? 63.813 47.719 31.616 1.00 29.24 312 ASP C C 1
ATOM 8121 O O . ASP C 1 312 ? 63.335 48.700 32.210 1.00 25.92 312 ASP C O 1
ATOM 8126 N N . LEU C 1 313 ? 64.969 47.759 30.946 1.00 24.07 313 LEU C N 1
ATOM 8127 C CA . LEU C 1 313 ? 65.784 48.988 30.919 1.00 23.81 313 LEU C CA 1
ATOM 8128 C C . LEU C 1 313 ? 66.416 49.116 29.544 1.00 23.00 313 LEU C C 1
ATOM 8129 O O . LEU C 1 313 ? 66.873 48.076 29.026 1.00 22.55 313 LEU C O 1
ATOM 8134 N N . TRP C 1 314 ? 66.453 50.345 29.034 1.00 23.64 314 TRP C N 1
ATOM 8135 C CA . TRP C 1 314 ? 67.136 50.733 27.770 1.00 23.88 314 TRP C CA 1
ATOM 8136 C C . TRP C 1 314 ? 68.240 51.726 28.074 1.00 24.15 314 TRP C C 1
ATOM 8137 O O . TRP C 1 314 ? 67.987 52.708 28.774 1.00 21.62 314 TRP C O 1
ATOM 8148 N N . GLU C 1 315 ? 69.416 51.456 27.510 1.00 22.00 315 GLU C N 1
ATOM 8149 C CA . GLU C 1 315 ? 70.474 52.453 27.284 1.00 21.77 315 GLU C CA 1
ATOM 8150 C C . GLU C 1 315 ? 70.515 52.660 25.774 1.00 20.42 315 GLU C C 1
ATOM 8151 O O . GLU C 1 315 ? 71.073 51.836 25.053 1.00 20.58 315 GLU C O 1
ATOM 8157 N N . LEU C 1 316 ? 69.888 53.721 25.309 1.00 21.38 316 LEU C N 1
ATOM 8158 C CA . LEU C 1 316 ? 69.942 54.101 23.894 1.00 21.45 316 LEU C CA 1
ATOM 8159 C C . LEU C 1 316 ? 70.740 55.403 23.805 1.00 18.97 316 LEU C C 1
ATOM 8160 O O . LEU C 1 316 ? 70.326 56.392 24.419 1.00 17.34 316 LEU C O 1
ATOM 8165 N N . ASN C 1 317 ? 71.887 55.367 23.128 1.00 19.19 317 ASN C N 1
ATOM 8166 C CA . ASN C 1 317 ? 72.882 56.466 23.214 1.00 19.65 317 ASN C CA 1
ATOM 8167 C C . ASN C 1 317 ? 72.217 57.800 22.859 1.00 19.91 317 ASN C C 1
ATOM 8168 O O . ASN C 1 317 ? 71.533 57.867 21.806 1.00 21.86 317 ASN C O 1
ATOM 8173 N N . GLU C 1 318 ? 72.429 58.818 23.694 1.00 20.38 318 GLU C N 1
ATOM 8174 C CA . GLU C 1 318 ? 71.939 60.186 23.442 1.00 20.41 318 GLU C CA 1
ATOM 8175 C C . GLU C 1 318 ? 72.921 60.929 22.522 1.00 20.31 318 GLU C C 1
ATOM 8176 O O . GLU C 1 318 ? 73.495 61.920 22.975 1.00 23.21 318 GLU C O 1
ATOM 8182 N N . ALA C 1 319 ? 73.149 60.456 21.294 1.00 21.94 319 ALA C N 1
ATOM 8183 C CA . ALA C 1 319 ? 74.005 61.187 20.324 1.00 23.12 319 ALA C CA 1
ATOM 8184 C C . ALA C 1 319 ? 73.398 62.581 20.103 1.00 20.22 319 ALA C C 1
ATOM 8185 O O . ALA C 1 319 ? 74.083 63.581 20.268 1.00 19.41 319 ALA C O 1
ATOM 8187 N N . PHE C 1 320 ? 72.081 62.635 19.900 1.00 20.71 320 PHE C N 1
ATOM 8188 C CA . PHE C 1 320 ? 71.336 63.893 19.695 1.00 20.46 320 PHE C CA 1
ATOM 8189 C C . PHE C 1 320 ? 69.916 63.684 20.218 1.00 20.15 320 PHE C C 1
ATOM 8190 O O . PHE C 1 320 ? 69.361 62.584 20.001 1.00 21.08 320 PHE C O 1
ATOM 8198 N N . ALA C 1 321 ? 69.346 64.678 20.910 1.00 22.27 321 ALA C N 1
ATOM 8199 C CA . ALA C 1 321 ? 67.937 64.612 21.369 1.00 23.09 321 ALA C CA 1
ATOM 8200 C C . ALA C 1 321 ? 67.042 64.258 20.169 1.00 21.75 321 ALA C C 1
ATOM 8201 O O . ALA C 1 321 ? 66.120 63.436 20.302 1.00 24.36 321 ALA C O 1
ATOM 8203 N N . SER C 1 322 ? 67.316 64.819 18.995 1.00 21.94 322 SER C N 1
ATOM 8204 C CA . SER C 1 322 ? 66.462 64.579 17.800 1.00 22.79 322 SER C CA 1
ATOM 8205 C C . SER C 1 322 ? 66.348 63.075 17.534 1.00 22.42 322 SER C C 1
ATOM 8206 O O . SER C 1 322 ? 65.231 62.539 17.549 1.00 22.74 322 SER C O 1
ATOM 8209 N N . GLN C 1 323 ? 67.465 62.376 17.407 1.00 22.63 323 GLN C N 1
ATOM 8210 C CA . GLN C 1 323 ? 67.413 60.931 17.044 1.00 23.59 323 GLN C CA 1
ATOM 8211 C C . GLN C 1 323 ? 67.009 60.102 18.276 1.00 24.20 323 GLN C C 1
ATOM 8212 O O . GLN C 1 323 ? 66.277 59.095 18.097 1.00 25.18 323 GLN C O 1
ATOM 8218 N N . CYS C 1 324 ? 67.433 60.510 19.472 1.00 23.91 324 CYS C N 1
ATOM 8219 C CA . CYS C 1 324 ? 67.174 59.736 20.717 1.00 25.58 324 CYS C CA 1
ATOM 8220 C C . CYS C 1 324 ? 65.646 59.705 20.964 1.00 24.29 324 CYS C C 1
ATOM 8221 O O . CYS C 1 324 ? 65.081 58.615 21.247 1.00 23.76 324 CYS C O 1
ATOM 8224 N N . LEU C 1 325 ? 64.972 60.843 20.754 1.00 24.74 325 LEU C N 1
ATOM 8225 C CA . LEU C 1 325 ? 63.493 60.949 20.860 1.00 27.24 325 LEU C CA 1
ATOM 8226 C C . LEU C 1 325 ? 62.845 60.107 19.759 1.00 24.54 325 LEU C C 1
ATOM 8227 O O . LEU C 1 325 ? 61.914 59.330 20.076 1.00 26.64 325 LEU C O 1
ATOM 8232 N N . TYR C 1 326 ? 63.339 60.197 18.525 1.00 25.10 326 TYR C N 1
ATOM 8233 C CA . TYR C 1 326 ? 62.711 59.465 17.400 1.00 25.47 326 TYR C CA 1
ATOM 8234 C C . TYR C 1 326 ? 62.714 57.970 17.725 1.00 26.51 326 TYR C C 1
ATOM 8235 O O . TYR C 1 326 ? 61.653 57.299 17.551 1.00 26.01 326 TYR C O 1
ATOM 8244 N N . CYS C 1 327 ? 63.872 57.420 18.115 1.00 23.12 327 CYS C N 1
ATOM 8245 C CA . CYS C 1 327 ? 64.013 55.963 18.379 1.00 23.30 327 CYS C CA 1
ATOM 8246 C C . CYS C 1 327 ? 63.068 55.600 19.526 1.00 22.63 327 CYS C C 1
ATOM 8247 O O . CYS C 1 327 ? 62.332 54.583 19.417 1.00 24.76 327 CYS C O 1
ATOM 8250 N N . ARG C 1 328 ? 63.043 56.392 20.588 1.00 22.63 328 ARG C N 1
ATOM 8251 C CA . ARG C 1 328 ? 62.199 56.030 21.759 1.00 25.38 328 ARG C CA 1
ATOM 8252 C C . ARG C 1 328 ? 60.734 55.855 21.313 1.00 26.23 328 ARG C C 1
ATOM 8253 O O . ARG C 1 328 ? 60.113 54.872 21.698 1.00 27.08 328 ARG C O 1
ATOM 8261 N N . ASP C 1 329 ? 60.222 56.797 20.520 1.00 26.62 329 ASP C N 1
ATOM 8262 C CA . ASP C 1 329 ? 58.768 56.893 20.215 1.00 29.26 329 ASP C CA 1
ATOM 8263 C C . ASP C 1 329 ? 58.436 55.939 19.089 1.00 28.54 329 ASP C C 1
ATOM 8264 O O . ASP C 1 329 ? 57.395 55.317 19.187 1.00 30.79 329 ASP C O 1
ATOM 8269 N N . ARG C 1 330 ? 59.342 55.751 18.126 1.00 28.82 330 ARG C N 1
ATOM 8270 C CA . ARG C 1 330 ? 59.117 54.821 16.999 1.00 28.99 330 ARG C CA 1
ATOM 8271 C C . ARG C 1 330 ? 59.084 53.396 17.556 1.00 29.32 330 ARG C C 1
ATOM 8272 O O . ARG C 1 330 ? 58.230 52.585 17.142 1.00 24.64 330 ARG C O 1
ATOM 8280 N N . LEU C 1 331 ? 59.946 53.082 18.517 1.00 28.64 331 LEU C N 1
ATOM 8281 C CA . LEU C 1 331 ? 59.993 51.725 19.092 1.00 29.35 331 LEU C CA 1
ATOM 8282 C C . LEU C 1 331 ? 58.919 51.564 20.182 1.00 29.25 331 LEU C C 1
ATOM 8283 O O . LEU C 1 331 ? 58.769 50.404 20.691 1.00 30.81 331 LEU C O 1
ATOM 8288 N N . GLU C 1 332 ? 58.232 52.656 20.538 1.00 29.03 332 GLU C N 1
ATOM 8289 C CA . GLU C 1 332 ? 57.169 52.736 21.584 1.00 33.93 332 GLU C CA 1
ATOM 8290 C C . GLU C 1 332 ? 57.731 52.322 22.949 1.00 33.04 332 GLU C C 1
ATOM 8291 O O . GLU C 1 332 ? 57.102 51.528 23.650 1.00 34.03 332 GLU C O 1
ATOM 8297 N N . ILE C 1 333 ? 58.889 52.842 23.327 1.00 29.28 333 ILE C N 1
ATOM 8298 C CA . ILE C 1 333 ? 59.522 52.495 24.623 1.00 28.43 333 ILE C CA 1
ATOM 8299 C C . ILE C 1 333 ? 59.008 53.482 25.659 1.00 26.31 333 ILE C C 1
ATOM 8300 O O . ILE C 1 333 ? 58.983 54.696 25.374 1.00 26.22 333 ILE C O 1
ATOM 8305 N N . ASP C 1 334 ? 58.714 52.970 26.846 1.00 28.37 334 ASP C N 1
ATOM 8306 C CA . ASP C 1 334 ? 58.275 53.761 28.018 1.00 27.80 334 ASP C CA 1
ATOM 8307 C C . ASP C 1 334 ? 59.448 54.620 28.478 1.00 27.73 334 ASP C C 1
ATOM 8308 O O . ASP C 1 334 ? 60.495 54.046 28.841 1.00 27.70 334 ASP C O 1
ATOM 8313 N N . ASN C 1 335 ? 59.276 55.936 28.454 1.00 25.27 335 ASN C N 1
ATOM 8314 C CA . ASN C 1 335 ? 60.298 56.915 28.901 1.00 27.33 335 ASN C CA 1
ATOM 8315 C C . ASN C 1 335 ? 60.807 56.567 30.309 1.00 27.65 335 ASN C C 1
ATOM 8316 O O . ASN C 1 335 ? 61.942 56.928 30.617 1.00 25.06 335 ASN C O 1
ATOM 8321 N N . GLU C 1 336 ? 60.009 55.916 31.161 1.00 29.72 336 GLU C N 1
ATOM 8322 C CA . GLU C 1 336 ? 60.408 55.636 32.563 1.00 29.88 336 GLU C CA 1
ATOM 8323 C C . GLU C 1 336 ? 61.462 54.521 32.584 1.00 28.81 336 GLU C C 1
ATOM 8324 O O . GLU C 1 336 ? 62.098 54.348 33.634 1.00 28.42 336 GLU C O 1
ATOM 8330 N N . LYS C 1 337 ? 61.596 53.780 31.489 1.00 28.15 337 LYS C N 1
ATOM 8331 C CA . LYS C 1 337 ? 62.522 52.623 31.350 1.00 28.80 337 LYS C CA 1
ATOM 8332 C C . LYS C 1 337 ? 63.705 52.981 30.434 1.00 26.29 337 LYS C C 1
ATOM 8333 O O . LYS C 1 337 ? 64.456 52.066 30.045 1.00 24.13 337 LYS C O 1
ATOM 8339 N N . TYR C 1 338 ? 63.848 54.254 30.088 1.00 24.50 338 TYR C N 1
ATOM 8340 C CA . TYR C 1 338 ? 64.676 54.720 28.939 1.00 24.34 338 TYR C CA 1
ATOM 8341 C C . TYR C 1 338 ? 65.708 55.704 29.459 1.00 22.21 338 TYR C C 1
ATOM 8342 O O . TYR C 1 338 ? 65.282 56.762 29.878 1.00 22.98 338 TYR C O 1
ATOM 8351 N N . ASN C 1 339 ? 67.000 55.374 29.367 1.00 23.17 339 ASN C N 1
ATOM 8352 C CA . ASN C 1 339 ? 68.096 56.273 29.816 1.00 24.15 339 ASN C CA 1
ATOM 8353 C C . ASN C 1 339 ? 67.727 56.824 31.207 1.00 23.73 339 ASN C C 1
ATOM 8354 O O . ASN C 1 339 ? 67.671 58.040 31.386 1.00 22.07 339 ASN C O 1
ATOM 8359 N N . VAL C 1 340 ? 67.540 55.931 32.169 1.00 26.55 340 VAL C N 1
ATOM 8360 C CA . VAL C 1 340 ? 66.983 56.274 33.506 1.00 25.96 340 VAL C CA 1
ATOM 8361 C C . VAL C 1 340 ? 67.992 57.116 34.285 1.00 25.23 340 VAL C C 1
ATOM 8362 O O . VAL C 1 340 ? 67.563 57.855 35.178 1.00 25.03 340 VAL C O 1
ATOM 8366 N N . ASN C 1 341 ? 69.263 57.111 33.910 1.00 24.39 341 ASN C N 1
ATOM 8367 C CA . ASN C 1 341 ? 70.289 57.911 34.628 1.00 24.90 341 ASN C CA 1
ATOM 8368 C C . ASN C 1 341 ? 70.860 58.955 33.657 1.00 24.18 341 ASN C C 1
ATOM 8369 O O . ASN C 1 341 ? 71.987 59.462 33.885 1.00 24.37 341 ASN C O 1
ATOM 8374 N N . GLY C 1 342 ? 70.122 59.273 32.599 1.00 24.66 342 GLY C N 1
ATOM 8375 C CA . GLY C 1 342 ? 70.581 60.233 31.584 1.00 21.76 342 GLY C CA 1
ATOM 8376 C C . GLY C 1 342 ? 71.702 59.640 30.737 1.00 22.60 342 GLY C C 1
ATOM 8377 O O . GLY C 1 342 ? 71.847 58.420 30.652 1.00 21.61 342 GLY C O 1
ATOM 8378 N N . GLY C 1 343 ? 72.505 60.475 30.121 1.00 20.19 343 GLY C N 1
ATOM 8379 C CA . GLY C 1 343 ? 73.458 59.946 29.145 1.00 22.53 343 GLY C CA 1
ATOM 8380 C C . GLY C 1 343 ? 74.263 61.031 28.461 1.00 21.21 343 GLY C C 1
ATOM 8381 O O . GLY C 1 343 ? 74.573 62.052 29.102 1.00 21.31 343 GLY C O 1
ATOM 8382 N N . SER C 1 344 ? 74.652 60.746 27.222 1.00 21.67 344 SER C N 1
ATOM 8383 C CA . SER C 1 344 ? 75.732 61.443 26.474 1.00 22.51 344 SER C CA 1
ATOM 8384 C C . SER C 1 344 ? 75.420 62.934 26.272 1.00 19.12 344 SER C C 1
ATOM 8385 O O . SER C 1 344 ? 76.360 63.701 26.096 1.00 18.57 344 SER C O 1
ATOM 8388 N N . ILE C 1 345 ? 74.152 63.356 26.284 1.00 19.92 345 ILE C N 1
ATOM 8389 C CA . ILE C 1 345 ? 73.843 64.814 26.217 1.00 21.37 345 ILE C CA 1
ATOM 8390 C C . ILE C 1 345 ? 74.465 65.499 27.443 1.00 20.80 345 ILE C C 1
ATOM 8391 O O . ILE C 1 345 ? 75.057 66.576 27.270 1.00 22.55 345 ILE C O 1
ATOM 8396 N N . ALA C 1 346 ? 74.430 64.828 28.605 1.00 21.56 346 ALA C N 1
ATOM 8397 C CA . ALA C 1 346 ? 74.936 65.361 29.896 1.00 22.31 346 ALA C CA 1
ATOM 8398 C C . ALA C 1 346 ? 76.438 65.142 29.986 1.00 20.64 346 ALA C C 1
ATOM 8399 O O . ALA C 1 346 ? 77.110 66.037 30.434 1.00 20.34 346 ALA C O 1
ATOM 8401 N N . ILE C 1 347 ? 76.960 63.976 29.589 1.00 20.09 347 ILE C N 1
ATOM 8402 C CA . ILE C 1 347 ? 78.380 63.631 29.929 1.00 21.09 347 ILE C CA 1
ATOM 8403 C C . ILE C 1 347 ? 79.263 63.446 28.708 1.00 20.56 347 ILE C C 1
ATOM 8404 O O . ILE C 1 347 ? 80.487 63.328 28.901 1.00 22.11 347 ILE C O 1
ATOM 8409 N N . GLY C 1 348 ? 78.712 63.390 27.491 1.00 20.31 348 GLY C N 1
ATOM 8410 C CA . GLY C 1 348 ? 79.544 63.243 26.283 1.00 21.86 348 GLY C CA 1
ATOM 8411 C C . GLY C 1 348 ? 79.590 61.832 25.721 1.00 22.09 348 GLY C C 1
ATOM 8412 O O . GLY C 1 348 ? 79.253 60.843 26.436 1.00 20.77 348 GLY C O 1
ATOM 8413 N N . HIS C 1 349 ? 80.008 61.752 24.452 1.00 21.40 349 HIS C N 1
ATOM 8414 C CA . HIS C 1 349 ? 80.032 60.528 23.629 1.00 20.15 349 HIS C CA 1
ATOM 8415 C C . HIS C 1 349 ? 81.431 60.367 23.041 1.00 21.16 349 HIS C C 1
ATOM 8416 O O . HIS C 1 349 ? 81.663 60.693 21.881 1.00 21.52 349 HIS C O 1
ATOM 8423 N N . PRO C 1 350 ? 82.396 59.844 23.832 1.00 19.57 350 PRO C N 1
ATOM 8424 C CA . PRO C 1 350 ? 83.707 59.476 23.318 1.00 19.40 350 PRO C CA 1
ATOM 8425 C C . PRO C 1 350 ? 83.450 58.187 22.529 1.00 19.46 350 PRO C C 1
ATOM 8426 O O . PRO C 1 350 ? 83.300 57.137 23.163 1.00 17.39 350 PRO C O 1
ATOM 8430 N N . PHE C 1 351 ? 83.306 58.305 21.200 1.00 17.59 351 PHE C N 1
ATOM 8431 C CA . PHE C 1 351 ? 82.719 57.274 20.304 1.00 20.91 351 PHE C CA 1
ATOM 8432 C C . PHE C 1 351 ? 83.072 55.854 20.751 1.00 18.87 351 PHE C C 1
ATOM 8433 O O . PHE C 1 351 ? 82.144 55.125 21.090 1.00 17.41 351 PHE C O 1
ATOM 8441 N N . GLY C 1 352 ? 84.340 55.471 20.798 1.00 16.81 352 GLY C N 1
ATOM 8442 C CA . GLY C 1 352 ? 84.704 54.059 21.022 1.00 18.74 352 GLY C CA 1
ATOM 8443 C C . GLY C 1 352 ? 84.292 53.503 22.385 1.00 18.81 352 GLY C C 1
ATOM 8444 O O . GLY C 1 352 ? 84.070 52.264 22.490 1.00 17.99 352 GLY C O 1
ATOM 8445 N N . MET C 1 353 ? 84.171 54.342 23.414 1.00 17.59 353 MET C N 1
ATOM 8446 C CA . MET C 1 353 ? 84.014 53.825 24.800 1.00 17.62 353 MET C CA 1
ATOM 8447 C C . MET C 1 353 ? 82.539 53.765 25.158 1.00 17.91 353 MET C C 1
ATOM 8448 O O . MET C 1 353 ? 82.180 52.958 26.015 1.00 18.70 353 MET C O 1
ATOM 8453 N N . THR C 1 354 ? 81.686 54.539 24.503 1.00 16.59 354 THR C N 1
ATOM 8454 C CA . THR C 1 354 ? 80.284 54.693 24.937 1.00 17.99 354 THR C CA 1
ATOM 8455 C C . THR C 1 354 ? 79.583 53.335 25.087 1.00 18.42 354 THR C C 1
ATOM 8456 O O . THR C 1 354 ? 78.888 53.188 26.097 1.00 18.88 354 THR C O 1
ATOM 8460 N N . GLY C 1 355 ? 79.655 52.432 24.105 1.00 16.13 355 GLY C N 1
ATOM 8461 C CA . GLY C 1 355 ? 78.972 51.130 24.176 1.00 17.71 355 GLY C CA 1
ATOM 8462 C C . GLY C 1 355 ? 79.346 50.365 25.442 1.00 16.91 355 GLY C C 1
ATOM 8463 O O . GLY C 1 355 ? 78.452 49.696 26.034 1.00 18.14 355 GLY C O 1
ATOM 8464 N N . SER C 1 356 ? 80.613 50.398 25.848 1.00 18.71 356 SER C N 1
ATOM 8465 C CA . SER C 1 356 ? 81.092 49.643 27.031 1.00 18.45 356 SER C CA 1
ATOM 8466 C C . SER C 1 356 ? 80.639 50.388 28.279 1.00 19.06 356 SER C C 1
ATOM 8467 O O . SER C 1 356 ? 80.141 49.733 29.211 1.00 17.64 356 SER C O 1
ATOM 8470 N N . ARG C 1 357 ? 80.637 51.732 28.253 1.00 18.17 357 ARG C N 1
ATOM 8471 C CA . ARG C 1 357 ? 80.096 52.470 29.425 1.00 18.49 357 ARG C CA 1
ATOM 8472 C C . ARG C 1 357 ? 78.620 52.082 29.630 1.00 19.15 357 ARG C C 1
ATOM 8473 O O . ARG C 1 357 ? 78.198 51.917 30.807 1.00 18.40 357 ARG C O 1
ATOM 8481 N N . GLN C 1 358 ? 77.855 52.010 28.542 1.00 18.52 358 GLN C N 1
ATOM 8482 C CA . GLN C 1 358 ? 76.400 51.719 28.616 1.00 18.49 358 GLN C CA 1
ATOM 8483 C C . GLN C 1 358 ? 76.215 50.323 29.189 1.00 18.62 358 GLN C C 1
ATOM 8484 O O . GLN C 1 358 ? 75.300 50.148 30.036 1.00 20.78 358 GLN C O 1
ATOM 8490 N N . VAL C 1 359 ? 77.030 49.370 28.753 1.00 18.12 359 VAL C N 1
ATOM 8491 C CA . VAL C 1 359 ? 76.928 47.963 29.252 1.00 19.72 359 VAL C CA 1
ATOM 8492 C C . VAL C 1 359 ? 77.199 47.961 30.769 1.00 19.84 359 VAL C C 1
ATOM 8493 O O . VAL C 1 359 ? 76.372 47.370 31.521 1.00 20.20 359 VAL C O 1
ATOM 8497 N N . GLY C 1 360 ? 78.308 48.576 31.205 1.00 19.72 360 GLY C N 1
ATOM 8498 C CA . GLY C 1 360 ? 78.741 48.566 32.606 1.00 20.32 360 GLY C CA 1
ATOM 8499 C C . GLY C 1 360 ? 77.717 49.236 33.499 1.00 20.49 360 GLY C C 1
ATOM 8500 O O . GLY C 1 360 ? 77.509 48.770 34.613 1.00 21.74 360 GLY C O 1
ATOM 8501 N N . HIS C 1 361 ? 77.031 50.250 32.989 1.00 17.28 361 HIS C N 1
ATOM 8502 C CA . HIS C 1 361 ? 76.008 50.971 33.773 1.00 18.86 361 HIS C CA 1
ATOM 8503 C C . HIS C 1 361 ? 74.696 50.177 33.781 1.00 18.99 361 HIS C C 1
ATOM 8504 O O . HIS C 1 361 ? 74.107 49.976 34.877 1.00 20.04 361 HIS C O 1
ATOM 8511 N N . LEU C 1 362 ? 74.267 49.714 32.620 1.00 20.93 362 LEU C N 1
ATOM 8512 C CA . LEU C 1 362 ? 73.025 48.929 32.507 1.00 23.26 362 LEU C CA 1
ATOM 8513 C C . LEU C 1 362 ? 73.060 47.733 33.471 1.00 23.97 362 LEU C C 1
ATOM 8514 O O . LEU C 1 362 ? 72.025 47.481 34.134 1.00 20.50 362 LEU C O 1
ATOM 8519 N N . VAL C 1 363 ? 74.145 46.962 33.494 1.00 23.15 363 VAL C N 1
ATOM 8520 C CA . VAL C 1 363 ? 74.136 45.691 34.285 1.00 24.55 363 VAL C CA 1
ATOM 8521 C C . VAL C 1 363 ? 73.996 46.084 35.767 1.00 24.51 363 VAL C C 1
ATOM 8522 O O . VAL C 1 363 ? 73.243 45.415 36.497 1.00 24.42 363 VAL C O 1
ATOM 8526 N N . ARG C 1 364 ? 74.599 47.197 36.178 1.00 26.04 364 ARG C N 1
ATOM 8527 C CA . ARG C 1 364 ? 74.508 47.690 37.573 1.00 25.26 364 ARG C CA 1
ATOM 8528 C C . ARG C 1 364 ? 73.068 48.121 37.864 1.00 27.51 364 ARG C C 1
ATOM 8529 O O . ARG C 1 364 ? 72.573 47.734 38.931 1.00 25.75 364 ARG C O 1
ATOM 8537 N N . GLU C 1 365 ? 72.434 48.870 36.963 1.00 24.05 365 GLU C N 1
ATOM 8538 C CA . GLU C 1 365 ? 71.066 49.396 37.174 1.00 26.87 365 GLU C CA 1
ATOM 8539 C C . GLU C 1 365 ? 70.073 48.221 37.179 1.00 26.66 365 GLU C C 1
ATOM 8540 O O . GLU C 1 365 ? 69.125 48.250 38.027 1.00 29.14 365 GLU C O 1
ATOM 8546 N N . LEU C 1 366 ? 70.252 47.222 36.307 1.00 24.75 366 LEU C N 1
ATOM 8547 C CA . LEU C 1 366 ? 69.420 45.991 36.321 1.00 28.21 366 LEU C CA 1
ATOM 8548 C C . LEU C 1 366 ? 69.485 45.345 37.720 1.00 30.69 366 LEU C C 1
ATOM 8549 O O . LEU C 1 366 ? 68.408 45.051 38.279 1.00 30.43 366 LEU C 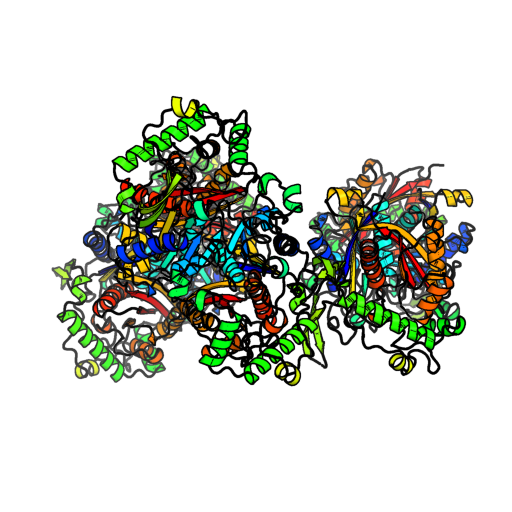O 1
ATOM 8554 N N . HIS C 1 367 ? 70.688 45.131 38.253 1.00 30.43 367 HIS C N 1
ATOM 8555 C CA . HIS C 1 367 ? 70.914 44.535 39.598 1.00 31.28 367 HIS C CA 1
ATOM 8556 C C . HIS C 1 367 ? 70.248 45.407 40.684 1.00 33.02 367 HIS C C 1
ATOM 8557 O O . HIS C 1 367 ? 69.496 44.844 41.501 1.00 29.25 367 HIS C O 1
ATOM 8564 N N . ARG C 1 368 ? 70.451 46.733 40.670 1.00 29.92 368 ARG C N 1
ATOM 8565 C CA . ARG C 1 368 ? 69.940 47.692 41.696 1.00 34.29 368 ARG C CA 1
ATOM 8566 C C . ARG C 1 368 ? 68.407 47.691 41.754 1.00 32.71 368 ARG C C 1
ATOM 8567 O O . ARG C 1 368 ? 67.890 47.753 42.839 1.00 33.79 368 ARG C O 1
ATOM 8575 N N . ARG C 1 369 ? 67.731 47.686 40.613 1.00 30.88 369 ARG C N 1
ATOM 8576 C CA . ARG C 1 369 ? 66.257 47.777 40.471 1.00 33.22 369 ARG C CA 1
ATOM 8577 C C . ARG C 1 369 ? 65.620 46.382 40.472 1.00 32.68 369 ARG C C 1
ATOM 8578 O O . ARG C 1 369 ? 64.423 46.290 40.200 1.00 32.46 369 ARG C O 1
ATOM 8586 N N . ASN C 1 370 ? 66.424 45.345 40.681 1.00 33.90 370 ASN C N 1
ATOM 8587 C CA . ASN C 1 370 ? 65.987 43.932 40.657 1.00 37.59 370 ASN C CA 1
ATOM 8588 C C . ASN C 1 370 ? 65.237 43.619 39.351 1.00 35.94 370 ASN C C 1
ATOM 8589 O O . ASN C 1 370 ? 64.202 42.939 39.384 1.00 34.45 370 ASN C O 1
ATOM 8594 N N . LEU C 1 371 ? 65.809 43.982 38.214 1.00 28.67 371 LEU C N 1
ATOM 8595 C CA . LEU C 1 371 ? 65.193 43.793 36.887 1.00 28.67 371 LEU C CA 1
ATOM 8596 C C . LEU C 1 371 ? 65.886 42.655 36.146 1.00 25.93 371 LEU C C 1
ATOM 8597 O O . LEU C 1 371 ? 66.863 42.110 36.651 1.00 29.22 371 LEU C O 1
ATOM 8602 N N . ARG C 1 372 ? 65.346 42.281 34.998 1.00 27.10 372 ARG C N 1
ATOM 8603 C CA . ARG C 1 372 ? 65.813 41.088 34.268 1.00 28.85 372 ARG C CA 1
ATOM 8604 C C . ARG C 1 372 ? 66.554 41.473 32.980 1.00 25.71 372 ARG C C 1
ATOM 8605 O O . ARG C 1 372 ? 67.735 41.178 32.900 1.00 27.95 372 ARG C O 1
ATOM 8613 N N . TYR C 1 373 ? 65.850 41.984 31.982 1.00 27.24 373 TYR C N 1
ATOM 8614 C CA . TYR C 1 373 ? 66.385 42.214 30.612 1.00 26.35 373 TYR C CA 1
ATOM 8615 C C . TYR C 1 373 ? 66.710 43.697 30.408 1.00 25.18 373 TYR C C 1
ATOM 8616 O O . TYR C 1 373 ? 65.890 44.623 30.682 1.00 24.95 373 TYR C O 1
ATOM 8625 N N . GLY C 1 374 ? 67.886 43.948 29.850 1.00 22.91 374 GLY C N 1
ATOM 8626 C CA . GLY C 1 374 ? 68.241 45.314 29.438 1.00 21.85 374 GLY C CA 1
ATOM 8627 C C . GLY C 1 374 ? 68.841 45.310 28.048 1.00 20.89 374 GLY C C 1
ATOM 8628 O O . GLY C 1 374 ? 69.478 44.305 27.660 1.00 21.60 374 GLY C O 1
ATOM 8629 N N . VAL C 1 375 ? 68.666 46.394 27.313 1.00 21.23 375 VAL C N 1
ATOM 8630 C CA . VAL C 1 375 ? 69.254 46.535 25.955 1.00 22.16 375 VAL C CA 1
ATOM 8631 C C . VAL C 1 375 ? 70.176 47.757 25.931 1.00 22.55 375 VAL C C 1
ATOM 8632 O O . VAL C 1 375 ? 69.768 48.816 26.414 1.00 22.03 375 VAL C O 1
ATOM 8636 N N . VAL C 1 376 ? 71.383 47.589 25.381 1.00 20.47 376 VAL C N 1
ATOM 8637 C CA . VAL C 1 376 ? 72.265 48.703 24.981 1.00 19.43 376 VAL C CA 1
ATOM 8638 C C . VAL C 1 376 ? 72.141 48.850 23.467 1.00 19.33 376 VAL C C 1
ATOM 8639 O O . VAL C 1 376 ? 72.351 47.850 22.707 1.00 19.40 376 VAL C O 1
ATOM 8643 N N . THR C 1 377 ? 71.799 50.041 22.997 1.00 19.69 377 THR C N 1
ATOM 8644 C CA . THR C 1 377 ? 71.619 50.204 21.544 1.00 19.50 377 THR C CA 1
ATOM 8645 C C . THR C 1 377 ? 72.068 51.614 21.195 1.00 20.15 377 THR C C 1
ATOM 8646 O O . THR C 1 377 ? 72.035 52.491 22.076 1.00 21.72 377 THR C O 1
ATOM 8650 N N . MET C 1 378 ? 72.535 51.802 19.983 1.00 19.48 378 MET C N 1
ATOM 8651 C CA . MET C 1 378 ? 72.965 53.147 19.536 1.00 19.21 378 MET C CA 1
ATOM 8652 C C . MET C 1 378 ? 72.897 53.256 18.033 1.00 18.91 378 MET C C 1
ATOM 8653 O O . MET C 1 378 ? 73.105 52.220 17.351 1.00 19.14 378 MET C O 1
ATOM 8658 N N . CYS C 1 379 ? 72.644 54.477 17.572 1.00 18.53 379 CYS C N 1
ATOM 8659 C CA . CYS C 1 379 ? 72.911 54.895 16.184 1.00 21.98 379 CYS C CA 1
ATOM 8660 C C . CYS C 1 379 ? 74.429 54.922 15.954 1.00 22.88 379 CYS C C 1
ATOM 8661 O O . CYS C 1 379 ? 75.212 55.050 16.929 1.00 19.98 379 CYS C O 1
ATOM 8664 N N . VAL C 1 380 ? 74.822 54.829 14.679 1.00 21.82 380 VAL C N 1
ATOM 8665 C CA . VAL C 1 380 ? 76.242 54.758 14.263 1.00 19.89 380 VAL C CA 1
ATOM 8666 C C . VAL C 1 380 ? 76.433 55.616 13.028 1.00 20.56 380 VAL C C 1
ATOM 8667 O O . VAL C 1 380 ? 75.748 55.358 12.010 1.00 19.54 380 VAL C O 1
ATOM 8671 N N . GLY C 1 381 ? 77.395 56.515 13.090 1.00 20.37 381 GLY C N 1
ATOM 8672 C CA . GLY C 1 381 ? 77.880 57.252 11.915 1.00 22.35 381 GLY C CA 1
ATOM 8673 C C . GLY C 1 381 ? 78.087 56.312 10.742 1.00 22.85 381 GLY C C 1
ATOM 8674 O O . GLY C 1 381 ? 78.810 55.273 10.915 1.00 21.86 381 GLY C O 1
ATOM 8675 N N . GLY C 1 382 ? 77.548 56.680 9.572 1.00 18.64 382 GLY C N 1
ATOM 8676 C CA . GLY C 1 382 ? 77.669 55.877 8.350 1.00 20.95 382 GLY C CA 1
ATOM 8677 C C . GLY C 1 382 ? 76.362 55.212 8.006 1.00 20.10 382 GLY C C 1
ATOM 8678 O O . GLY C 1 382 ? 76.294 54.605 6.917 1.00 23.15 382 GLY C O 1
ATOM 8679 N N . GLY C 1 383 ? 75.408 55.215 8.942 1.00 21.07 383 GLY C N 1
ATOM 8680 C CA . GLY C 1 383 ? 74.052 54.677 8.725 1.00 20.99 383 GLY C CA 1
ATOM 8681 C C . GLY C 1 383 ? 73.899 53.295 9.302 1.00 21.24 383 GLY C C 1
ATOM 8682 O O . GLY C 1 383 ? 73.672 52.366 8.519 1.00 21.51 383 GLY C O 1
ATOM 8683 N N . MET C 1 384 ? 74.052 53.139 10.633 1.00 21.40 384 MET C N 1
ATOM 8684 C CA . MET C 1 384 ? 73.836 51.801 11.253 1.00 20.12 384 MET C CA 1
ATOM 8685 C C . MET C 1 384 ? 73.176 51.945 12.609 1.00 18.18 384 MET C C 1
ATOM 8686 O O . MET C 1 384 ? 73.216 53.006 13.199 1.00 20.22 384 MET C O 1
ATOM 8691 N N . GLY C 1 385 ? 72.501 50.879 13.023 1.00 19.64 385 GLY C N 1
ATOM 8692 C CA . GLY C 1 385 ? 72.156 50.613 14.423 1.00 20.24 385 GLY C CA 1
ATOM 8693 C C . GLY C 1 385 ? 72.839 49.351 14.908 1.00 19.37 385 GLY C C 1
ATOM 8694 O O . GLY C 1 385 ? 73.010 48.394 14.109 1.00 20.42 385 GLY C O 1
ATOM 8695 N N . ALA C 1 386 ? 73.259 49.374 16.167 1.00 19.43 386 ALA C N 1
ATOM 8696 C CA . ALA C 1 386 ? 73.731 48.184 16.908 1.00 19.50 386 ALA C CA 1
ATOM 8697 C C . ALA C 1 386 ? 72.885 48.055 18.169 1.00 19.87 386 ALA C C 1
ATOM 8698 O O . ALA C 1 386 ? 72.510 49.072 18.749 1.00 21.71 386 ALA C O 1
ATOM 8700 N N . SER C 1 387 ? 72.657 46.823 18.613 1.00 21.49 387 SER C N 1
ATOM 8701 C CA . SER C 1 387 ? 71.760 46.501 19.754 1.00 20.62 387 SER C CA 1
ATOM 8702 C C . SER C 1 387 ? 72.325 45.262 20.438 1.00 19.68 387 SER C C 1
ATOM 8703 O O . SER C 1 387 ? 72.657 44.306 19.724 1.00 19.70 387 SER C O 1
ATOM 8706 N N . GLY C 1 388 ? 72.480 45.303 21.766 1.00 20.66 388 GLY C N 1
ATOM 8707 C CA . GLY C 1 388 ? 72.874 44.129 22.567 1.00 21.20 388 GLY C CA 1
ATOM 8708 C C . GLY C 1 388 ? 71.889 43.858 23.691 1.00 20.45 388 GLY C C 1
ATOM 8709 O O . GLY C 1 388 ? 71.378 44.817 24.311 1.00 21.15 388 GLY C O 1
ATOM 8710 N N . LEU C 1 389 ? 71.611 42.588 23.945 1.00 20.51 389 LEU C N 1
ATOM 8711 C CA . LEU C 1 389 ? 70.705 42.137 25.034 1.00 21.37 389 LEU C CA 1
ATOM 8712 C C . LEU C 1 389 ? 71.539 41.577 26.183 1.00 20.90 389 LEU C C 1
ATOM 8713 O O . LEU C 1 389 ? 72.385 40.696 25.914 1.00 19.72 389 LEU C O 1
ATOM 8718 N N . PHE C 1 390 ? 71.214 41.997 27.414 1.00 19.29 390 PHE C N 1
ATOM 8719 C CA . PHE C 1 390 ? 71.844 41.573 28.686 1.00 19.48 390 PHE C CA 1
ATOM 8720 C C . PHE C 1 390 ? 70.733 41.107 29.618 1.00 21.41 390 PHE C C 1
ATOM 8721 O O . PHE C 1 390 ? 69.621 41.658 29.554 1.00 20.95 390 PHE C O 1
ATOM 8729 N N . GLU C 1 391 ? 71.030 40.114 30.433 1.00 21.32 391 GLU C N 1
ATOM 8730 C CA . GLU C 1 391 ? 70.063 39.551 31.401 1.00 23.42 391 GLU C CA 1
ATOM 8731 C C . GLU C 1 391 ? 70.766 39.420 32.744 1.00 22.50 391 GLU C C 1
ATOM 8732 O O . GLU C 1 391 ? 71.783 38.681 32.839 1.00 21.97 391 GLU C O 1
ATOM 8738 N N . ALA C 1 392 ? 70.273 40.125 33.755 1.00 23.16 392 ALA C N 1
ATOM 8739 C CA . ALA C 1 392 ? 70.788 40.061 35.142 1.00 25.90 392 ALA C CA 1
ATOM 8740 C C . ALA C 1 392 ? 70.783 38.592 35.623 1.00 28.50 392 ALA C C 1
ATOM 8741 O O . ALA C 1 392 ? 69.887 37.836 35.251 1.00 26.26 392 ALA C O 1
ATOM 8743 N N . VAL C 1 393 ? 71.821 38.170 36.340 1.00 32.73 393 VAL C N 1
ATOM 8744 C CA . VAL C 1 393 ? 71.890 36.793 36.920 1.00 42.84 393 VAL C CA 1
ATOM 8745 C C . VAL C 1 393 ? 71.114 36.841 38.247 1.00 45.01 393 VAL C C 1
ATOM 8746 O O . VAL C 1 393 ? 71.308 37.847 38.974 1.00 41.62 393 VAL C O 1
ATOM 8750 N N . ARG C 1 394 ? 70.197 35.879 38.458 1.00 51.01 394 ARG C N 1
ATOM 8751 C CA . ARG C 1 394 ? 69.556 35.531 39.774 1.00 57.71 394 ARG C CA 1
ATOM 8752 C C . ARG C 1 394 ? 70.551 34.743 40.643 1.00 58.17 394 ARG C C 1
ATOM 8753 O O . ARG C 1 394 ? 71.029 33.625 40.193 1.00 43.29 394 ARG C O 1
ATOM 8761 N N . LEU C 1 395 ? 70.874 35.314 41.813 1.00 58.05 395 LEU C N 1
ATOM 8762 C CA . LEU C 1 395 ? 71.717 34.708 42.879 1.00 61.31 395 LEU C CA 1
ATOM 8763 C C . LEU C 1 395 ? 70.954 34.839 44.203 1.00 52.67 395 LEU C C 1
ATOM 8764 O O . LEU C 1 395 ? 70.905 33.837 44.907 1.00 55.92 395 LEU C O 1
ATOM 8769 N N . ARG D 1 2 ? 75.790 25.672 17.190 1.00 53.58 2 ARG D N 1
ATOM 8770 C CA . ARG D 1 2 ? 75.109 25.962 15.882 1.00 54.38 2 ARG D CA 1
ATOM 8771 C C . ARG D 1 2 ? 76.159 26.026 14.756 1.00 50.81 2 ARG D C 1
ATOM 8772 O O . ARG D 1 2 ? 77.068 26.881 14.856 1.00 49.70 2 ARG D O 1
ATOM 8780 N N . GLU D 1 3 ? 76.009 25.196 13.713 1.00 43.95 3 GLU D N 1
ATOM 8781 C CA . GLU D 1 3 ? 77.063 24.944 12.695 1.00 40.58 3 GLU D CA 1
ATOM 8782 C C . GLU D 1 3 ? 77.093 26.090 11.669 1.00 31.90 3 GLU D C 1
ATOM 8783 O O . GLU D 1 3 ? 76.051 26.536 11.178 1.00 26.94 3 GLU D O 1
ATOM 8789 N N . VAL D 1 4 ? 78.294 26.510 11.324 1.00 28.35 4 VAL D N 1
ATOM 8790 C CA . VAL D 1 4 ? 78.496 27.646 10.394 1.00 26.08 4 VAL D CA 1
ATOM 8791 C C . VAL D 1 4 ? 79.453 27.193 9.299 1.00 22.57 4 VAL D C 1
ATOM 8792 O O . VAL D 1 4 ? 80.464 26.550 9.603 1.00 23.07 4 VAL D O 1
ATOM 8796 N N . VAL D 1 5 ? 79.094 27.499 8.073 1.00 22.88 5 VAL D N 1
ATOM 8797 C CA . VAL D 1 5 ? 79.849 27.014 6.904 1.00 24.91 5 VAL D CA 1
ATOM 8798 C C . VAL D 1 5 ? 80.338 28.205 6.079 1.00 24.41 5 VAL D C 1
ATOM 8799 O O . VAL D 1 5 ? 79.638 29.226 5.987 1.00 22.03 5 VAL D O 1
ATOM 8803 N N . ILE D 1 6 ? 81.491 27.992 5.465 1.00 26.19 6 ILE D N 1
ATOM 8804 C CA . ILE D 1 6 ? 81.989 28.753 4.292 1.00 25.29 6 ILE D CA 1
ATOM 8805 C C . ILE D 1 6 ? 81.245 28.212 3.077 1.00 24.57 6 ILE D C 1
ATOM 8806 O O . ILE D 1 6 ? 81.361 26.996 2.785 1.00 27.56 6 ILE D O 1
ATOM 8811 N N . VAL D 1 7 ? 80.526 29.063 2.387 1.00 23.97 7 VAL D N 1
ATOM 8812 C CA . VAL D 1 7 ? 79.863 28.718 1.109 1.00 26.89 7 VAL D CA 1
ATOM 8813 C C . VAL D 1 7 ? 80.762 29.093 -0.062 1.00 28.07 7 VAL D C 1
ATOM 8814 O O . VAL D 1 7 ? 80.775 28.356 -1.052 1.00 27.17 7 VAL D O 1
ATOM 8818 N N . ASP D 1 8 ? 81.502 30.197 0.039 1.00 28.12 8 ASP D N 1
ATOM 8819 C CA . ASP D 1 8 ? 82.352 30.659 -1.100 1.00 24.92 8 ASP D CA 1
ATOM 8820 C C . ASP D 1 8 ? 83.397 31.611 -0.531 1.00 23.98 8 ASP D C 1
ATOM 8821 O O . ASP D 1 8 ? 83.204 32.147 0.599 1.00 22.65 8 ASP D O 1
ATOM 8826 N N . SER D 1 9 ? 84.468 31.804 -1.278 1.00 21.83 9 SER D N 1
ATOM 8827 C CA . SER D 1 9 ? 85.566 32.732 -0.919 1.00 22.49 9 SER D CA 1
ATOM 8828 C C . SER D 1 9 ? 86.231 33.152 -2.228 1.00 22.83 9 SER D C 1
ATOM 8829 O O . SER D 1 9 ? 86.592 32.269 -2.982 1.00 20.54 9 SER D O 1
ATOM 8832 N N . VAL D 1 10 ? 86.311 34.452 -2.516 1.00 22.03 10 VAL D N 1
ATOM 8833 C CA . VAL D 1 10 ? 86.940 34.908 -3.783 1.00 23.62 10 VAL D CA 1
ATOM 8834 C C . VAL D 1 10 ? 87.843 36.077 -3.468 1.00 24.17 10 VAL D C 1
ATOM 8835 O O . VAL D 1 10 ? 87.663 36.740 -2.412 1.00 21.23 10 VAL D O 1
ATOM 8839 N N . ARG D 1 11 ? 88.852 36.242 -4.307 1.00 21.46 11 ARG D N 1
ATOM 8840 C CA . ARG D 1 11 ? 89.827 37.303 -4.075 1.00 20.33 11 ARG D CA 1
ATOM 8841 C C . ARG D 1 11 ? 90.224 37.899 -5.424 1.00 22.02 11 ARG D C 1
ATOM 8842 O O . ARG D 1 11 ? 90.016 37.248 -6.478 1.00 20.85 11 ARG D O 1
ATOM 8850 N N . THR D 1 12 ? 90.897 39.032 -5.363 1.00 20.62 12 THR D N 1
ATOM 8851 C CA . THR D 1 12 ? 91.664 39.565 -6.501 1.00 20.75 12 THR D CA 1
ATOM 8852 C C . THR D 1 12 ? 92.902 38.715 -6.675 1.00 20.74 12 THR D C 1
ATOM 8853 O O . THR D 1 12 ? 93.333 38.027 -5.715 1.00 21.88 12 THR D O 1
ATOM 8857 N N . GLY D 1 13 ? 93.527 38.823 -7.836 1.00 21.17 13 GLY D N 1
ATOM 8858 C CA . GLY D 1 13 ? 94.961 38.524 -7.918 1.00 19.90 13 GLY D CA 1
ATOM 8859 C C . GLY D 1 13 ? 95.726 39.408 -6.968 1.00 19.13 13 GLY D C 1
ATOM 8860 O O . GLY D 1 13 ? 95.176 40.463 -6.541 1.00 20.18 13 GLY D O 1
ATOM 8861 N N . LEU D 1 14 ? 96.968 39.035 -6.664 1.00 20.32 14 LEU D N 1
ATOM 8862 C CA . LEU D 1 14 ? 97.882 39.892 -5.887 1.00 20.31 14 LEU D CA 1
ATOM 8863 C C . LEU D 1 14 ? 98.848 40.547 -6.878 1.00 20.12 14 LEU D C 1
ATOM 8864 O O . LEU D 1 14 ? 99.647 39.818 -7.511 1.00 20.26 14 LEU D O 1
ATOM 8869 N N . ALA D 1 15 ? 98.771 41.860 -6.968 1.00 20.21 15 ALA D N 1
ATOM 8870 C CA . ALA D 1 15 ? 99.561 42.692 -7.907 1.00 21.18 15 ALA D CA 1
ATOM 8871 C C . ALA D 1 15 ? 100.673 43.370 -7.121 1.00 21.71 15 ALA D C 1
ATOM 8872 O O . ALA D 1 15 ? 100.416 43.897 -6.010 1.00 22.02 15 ALA D O 1
ATOM 8874 N N . LYS D 1 16 ? 101.887 43.257 -7.628 1.00 21.78 16 LYS D N 1
ATOM 8875 C CA . LYS D 1 16 ? 103.055 43.964 -7.055 1.00 25.11 16 LYS D CA 1
ATOM 8876 C C . LYS D 1 16 ? 102.664 45.393 -6.631 1.00 23.05 16 LYS D C 1
ATOM 8877 O O . LYS D 1 16 ? 102.036 46.133 -7.426 1.00 23.46 16 LYS D O 1
ATOM 8883 N N . SER D 1 17 ? 103.049 45.788 -5.415 1.00 20.95 17 SER D N 1
ATOM 8884 C CA . SER D 1 17 ? 102.767 47.119 -4.848 1.00 21.96 17 SER D CA 1
ATOM 8885 C C . SER D 1 17 ? 103.596 48.176 -5.606 1.00 19.31 17 SER D C 1
ATOM 8886 O O . SER D 1 17 ? 104.675 47.825 -6.135 1.00 19.05 17 SER D O 1
ATOM 8889 N N . PHE D 1 18 ? 103.031 49.369 -5.793 1.00 20.98 18 PHE D N 1
ATOM 8890 C CA . PHE D 1 18 ? 103.733 50.574 -6.351 1.00 25.05 18 PHE D CA 1
ATOM 8891 C C . PHE D 1 18 ? 103.870 50.495 -7.879 1.00 24.28 18 PHE D C 1
ATOM 8892 O O . PHE D 1 18 ? 103.433 51.448 -8.520 1.00 23.32 18 PHE D O 1
ATOM 8900 N N . ARG D 1 19 ? 104.427 49.409 -8.427 1.00 27.78 19 ARG D N 1
ATOM 8901 C CA . ARG D 1 19 ? 104.665 49.213 -9.883 1.00 31.73 19 ARG D CA 1
ATOM 8902 C C . ARG D 1 19 ? 103.489 48.485 -10.536 1.00 28.19 19 ARG D C 1
ATOM 8903 O O . ARG D 1 19 ? 103.357 48.573 -11.756 1.00 23.90 19 ARG D O 1
ATOM 8911 N N . GLY D 1 20 ? 102.676 47.723 -9.804 1.00 25.78 20 GLY D N 1
ATOM 8912 C CA . GLY D 1 20 ? 101.726 46.792 -10.453 1.00 20.12 20 GLY D CA 1
ATOM 8913 C C . GLY D 1 20 ? 100.391 47.408 -10.797 1.00 21.47 20 GLY D C 1
ATOM 8914 O O . GLY D 1 20 ? 100.178 48.569 -10.548 1.00 22.12 20 GLY D O 1
ATOM 8915 N N . LYS D 1 21 ? 99.452 46.585 -11.240 1.00 22.11 21 LYS D N 1
ATOM 8916 C CA . LYS D 1 21 ? 98.236 47.078 -11.913 1.00 22.12 21 LYS D CA 1
ATOM 8917 C C . LYS D 1 21 ? 97.156 47.443 -10.902 1.00 23.12 21 LYS D C 1
ATOM 8918 O O . LYS D 1 21 ? 96.123 47.971 -11.328 1.00 21.42 21 LYS D O 1
ATOM 8924 N N . PHE D 1 22 ? 97.419 47.314 -9.598 1.00 22.29 22 PHE D N 1
ATOM 8925 C CA . PHE D 1 22 ? 96.519 47.901 -8.575 1.00 19.59 22 PHE D CA 1
ATOM 8926 C C . PHE D 1 22 ? 97.077 49.213 -8.017 1.00 22.57 22 PHE D C 1
ATOM 8927 O O . PHE D 1 22 ? 96.471 49.749 -7.050 1.00 20.87 22 PHE D O 1
ATOM 8935 N N . ASN D 1 23 ? 98.117 49.813 -8.619 1.00 22.24 23 ASN D N 1
ATOM 8936 C CA . ASN D 1 23 ? 98.809 50.969 -7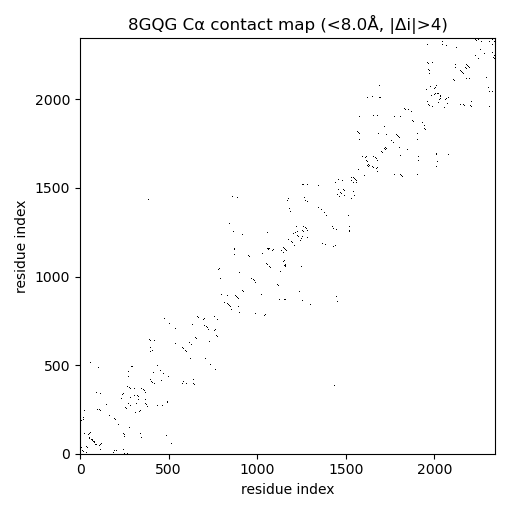.963 1.00 20.14 23 ASN D CA 1
ATOM 8937 C C . ASN D 1 23 ? 97.948 52.245 -7.909 1.00 22.14 23 ASN D C 1
ATOM 8938 O O . ASN D 1 23 ? 98.342 53.198 -7.177 1.00 22.81 23 ASN D O 1
ATOM 8943 N N . LEU D 1 24 ? 96.783 52.286 -8.570 1.00 20.99 24 LEU D N 1
ATOM 8944 C CA . LEU D 1 24 ? 95.799 53.385 -8.427 1.00 22.57 24 LEU D CA 1
ATOM 8945 C C . LEU D 1 24 ? 94.442 52.847 -7.947 1.00 22.72 24 LEU D C 1
ATOM 8946 O O . LEU D 1 24 ? 93.475 53.638 -7.908 1.00 23.15 24 LEU D O 1
ATOM 8951 N N . THR D 1 25 ? 94.329 51.566 -7.621 1.00 21.39 25 THR D N 1
ATOM 8952 C CA . THR D 1 25 ? 93.002 50.985 -7.323 1.00 22.09 25 THR D CA 1
ATOM 8953 C C . THR D 1 25 ? 92.764 51.093 -5.801 1.00 21.06 25 THR D C 1
ATOM 8954 O O . THR D 1 25 ? 93.624 50.618 -5.019 1.00 21.50 25 THR D O 1
ATOM 8958 N N . ARG D 1 26 ? 91.642 51.688 -5.423 1.00 19.84 26 ARG D N 1
ATOM 8959 C CA . ARG D 1 26 ? 91.252 51.887 -4.020 1.00 20.98 26 ARG D CA 1
ATOM 8960 C C . ARG D 1 26 ? 90.951 50.525 -3.377 1.00 21.54 26 ARG D C 1
ATOM 8961 O O . ARG D 1 26 ? 90.339 49.651 -3.977 1.00 19.54 26 ARG D O 1
ATOM 8969 N N . PRO D 1 27 ? 91.369 50.299 -2.117 1.00 20.42 27 PRO D N 1
ATOM 8970 C CA . PRO D 1 27 ? 91.116 49.011 -1.469 1.00 19.53 27 PRO D CA 1
ATOM 8971 C C . PRO D 1 27 ? 89.619 48.797 -1.205 1.00 20.03 27 PRO D C 1
ATOM 8972 O O . PRO D 1 27 ? 89.229 47.656 -1.240 1.00 18.41 27 PRO D O 1
ATOM 8976 N N . ASP D 1 28 ? 88.854 49.850 -0.875 1.00 19.40 28 ASP D N 1
ATOM 8977 C CA . ASP D 1 28 ? 87.395 49.698 -0.678 1.00 21.62 28 ASP D CA 1
ATOM 8978 C C . ASP D 1 28 ? 86.786 49.140 -1.974 1.00 23.40 28 ASP D C 1
ATOM 8979 O O . ASP D 1 28 ? 86.005 48.145 -1.920 1.00 18.56 28 ASP D O 1
ATOM 8984 N N . ASP D 1 29 ? 87.160 49.706 -3.123 1.00 21.02 29 ASP D N 1
ATOM 8985 C CA . ASP D 1 29 ? 86.632 49.246 -4.428 1.00 20.18 29 ASP D CA 1
ATOM 8986 C C . ASP D 1 29 ? 87.061 47.795 -4.668 1.00 20.11 29 ASP D C 1
ATOM 8987 O O . ASP D 1 29 ? 86.242 47.034 -5.182 1.00 20.27 29 ASP D O 1
ATOM 8992 N N . MET D 1 30 ? 88.288 47.413 -4.300 1.00 19.98 30 MET D N 1
ATOM 8993 C CA . MET D 1 30 ? 88.767 46.017 -4.464 1.00 22.72 30 MET D CA 1
ATOM 8994 C C . MET D 1 30 ? 87.931 45.041 -3.623 1.00 20.96 30 MET D C 1
ATOM 8995 O O . MET D 1 30 ? 87.472 44.033 -4.158 1.00 18.81 30 MET D O 1
ATOM 9000 N N . ALA D 1 31 ? 87.653 45.392 -2.376 1.00 21.62 31 ALA D N 1
ATOM 9001 C CA . ALA D 1 31 ? 86.864 44.520 -1.479 1.00 21.53 31 ALA D CA 1
ATOM 9002 C C . ALA D 1 31 ? 85.412 44.458 -1.967 1.00 19.34 31 ALA D C 1
ATOM 9003 O O . ALA D 1 31 ? 84.864 43.378 -1.978 1.00 22.19 31 ALA D O 1
ATOM 9005 N N . ALA D 1 32 ? 84.831 45.567 -2.387 1.00 19.69 32 ALA D N 1
ATOM 9006 C CA . ALA D 1 32 ? 83.458 45.606 -2.944 1.00 20.37 32 ALA D CA 1
ATOM 9007 C C . ALA D 1 32 ? 83.375 44.722 -4.207 1.00 24.09 32 ALA D C 1
ATOM 9008 O O . ALA D 1 32 ? 82.370 43.982 -4.392 1.00 21.64 32 ALA D O 1
ATOM 9010 N N . HIS D 1 33 ? 84.427 44.699 -5.018 1.00 23.53 33 HIS D N 1
ATOM 9011 C CA . HIS D 1 33 ? 84.457 43.850 -6.232 1.00 24.06 33 HIS D CA 1
ATOM 9012 C C . HIS D 1 33 ? 84.312 42.379 -5.823 1.00 23.14 33 HIS D C 1
ATOM 9013 O O . HIS D 1 33 ? 83.568 41.642 -6.482 1.00 22.05 33 HIS D O 1
ATOM 9020 N N . CYS D 1 34 ? 85.036 41.961 -4.791 1.00 21.72 34 CYS D N 1
ATOM 9021 C CA . CYS D 1 34 ? 84.974 40.586 -4.244 1.00 23.20 34 CYS D CA 1
ATOM 9022 C C . CYS D 1 34 ? 83.563 40.309 -3.723 1.00 23.17 34 CYS D C 1
ATOM 9023 O O . CYS D 1 34 ? 83.063 39.220 -3.999 1.00 25.60 34 CYS D O 1
ATOM 9026 N N . VAL D 1 35 ? 82.952 41.231 -2.979 1.00 21.14 35 VAL D N 1
ATOM 9027 C CA . VAL D 1 35 ? 81.562 41.035 -2.479 1.00 22.49 35 VAL D CA 1
ATOM 9028 C C . VAL D 1 35 ? 80.630 40.836 -3.690 1.00 23.46 35 VAL D C 1
ATOM 9029 O O . VAL D 1 35 ? 79.796 39.904 -3.665 1.00 21.23 35 VAL D O 1
ATOM 9033 N N . ASP D 1 36 ? 80.756 41.677 -4.710 1.00 23.21 36 ASP D N 1
ATOM 9034 C CA . ASP D 1 36 ? 79.941 41.581 -5.957 1.00 23.88 36 ASP D CA 1
ATOM 9035 C C . ASP D 1 36 ? 80.100 40.203 -6.601 1.00 23.43 36 ASP D C 1
ATOM 9036 O O . ASP D 1 36 ? 79.070 39.610 -7.010 1.00 25.84 36 ASP D O 1
ATOM 9041 N N . ALA D 1 37 ? 81.299 39.649 -6.600 1.00 22.59 37 ALA D N 1
ATOM 9042 C CA . ALA D 1 37 ? 81.557 38.307 -7.163 1.00 25.19 37 ALA D CA 1
ATOM 9043 C C . ALA D 1 37 ? 80.818 37.244 -6.338 1.00 27.58 37 ALA D C 1
ATOM 9044 O O . ALA D 1 37 ? 80.189 36.338 -6.941 1.00 26.97 37 ALA D O 1
ATOM 9046 N N . LEU D 1 38 ? 80.868 37.334 -5.003 1.00 26.14 38 LEU D N 1
ATOM 9047 C CA . LEU D 1 38 ? 80.164 36.377 -4.105 1.00 24.49 38 LEU D CA 1
ATOM 9048 C C . LEU D 1 38 ? 78.663 36.417 -4.419 1.00 25.91 38 LEU D C 1
ATOM 9049 O O . LEU D 1 38 ? 78.044 35.315 -4.469 1.00 26.62 38 LEU D O 1
ATOM 9054 N N . LEU D 1 39 ? 78.099 37.625 -4.565 1.00 25.63 39 LEU D N 1
ATOM 9055 C CA . LEU D 1 39 ? 76.656 37.830 -4.836 1.00 26.36 39 LEU D CA 1
ATOM 9056 C C . LEU D 1 39 ? 76.285 37.168 -6.189 1.00 29.61 39 LEU D C 1
ATOM 9057 O O . LEU D 1 39 ? 75.321 36.394 -6.221 1.00 27.37 39 LEU D O 1
ATOM 9062 N N . ALA D 1 40 ? 77.045 37.419 -7.250 1.00 32.11 40 ALA D N 1
ATOM 9063 C CA . ALA D 1 40 ? 76.787 36.890 -8.608 1.00 32.67 40 ALA D CA 1
ATOM 9064 C C . ALA D 1 40 ? 77.000 35.366 -8.617 1.00 31.63 40 ALA D C 1
ATOM 9065 O O . ALA D 1 40 ? 76.134 34.668 -9.115 1.00 30.34 40 ALA D O 1
ATOM 9067 N N . ARG D 1 41 ? 78.088 34.861 -8.049 1.00 28.84 41 ARG D N 1
ATOM 9068 C CA . ARG D 1 41 ? 78.452 33.429 -8.109 1.00 29.10 41 ARG D CA 1
ATOM 9069 C C . ARG D 1 41 ? 77.435 32.588 -7.341 1.00 32.24 41 ARG D C 1
ATOM 9070 O O . ARG D 1 41 ? 77.322 31.400 -7.608 1.00 32.55 41 ARG D O 1
ATOM 9078 N N . ASN D 1 42 ? 76.760 33.154 -6.358 1.00 29.24 42 ASN D N 1
ATOM 9079 C CA . ASN D 1 42 ? 75.903 32.346 -5.460 1.00 29.22 42 ASN D CA 1
ATOM 9080 C C . ASN D 1 42 ? 74.458 32.761 -5.695 1.00 29.39 42 ASN D C 1
ATOM 9081 O O . ASN D 1 42 ? 73.608 32.380 -4.895 1.00 33.36 42 ASN D O 1
ATOM 9086 N N . ASP D 1 43 ? 74.225 33.587 -6.710 1.00 32.69 43 ASP D N 1
ATOM 9087 C CA . ASP D 1 43 ? 72.880 34.109 -7.037 1.00 39.13 43 ASP D CA 1
ATOM 9088 C C . ASP D 1 43 ? 72.207 34.524 -5.727 1.00 38.80 43 ASP D C 1
ATOM 9089 O O . ASP D 1 43 ? 71.078 34.078 -5.467 1.00 38.92 43 ASP D O 1
ATOM 9094 N N . LEU D 1 44 ? 72.906 35.327 -4.915 1.00 32.62 44 LEU D N 1
ATOM 9095 C CA . LEU D 1 44 ? 72.514 35.599 -3.509 1.00 31.20 44 LEU D CA 1
ATOM 9096 C C . LEU D 1 44 ? 71.777 36.927 -3.461 1.00 28.60 44 LEU D C 1
ATOM 9097 O O . LEU D 1 44 ? 72.328 37.941 -3.921 1.00 30.54 44 LEU D O 1
ATOM 9102 N N . ASP D 1 45 ? 70.583 36.917 -2.881 1.00 28.60 45 ASP D N 1
ATOM 9103 C CA . ASP D 1 45 ? 69.805 38.152 -2.618 1.00 31.91 45 ASP D CA 1
ATOM 9104 C C . ASP D 1 45 ? 70.606 39.010 -1.631 1.00 31.32 45 ASP D C 1
ATOM 9105 O O . ASP D 1 45 ? 70.749 38.613 -0.478 1.00 28.06 45 ASP D O 1
ATOM 9110 N N . PRO D 1 46 ? 71.118 40.192 -2.044 1.00 28.55 46 PRO D N 1
ATOM 9111 C CA . PRO D 1 46 ? 71.911 41.047 -1.163 1.00 33.03 46 PRO D CA 1
ATOM 9112 C C . PRO D 1 46 ? 71.200 41.424 0.148 1.00 32.13 46 PRO D C 1
ATOM 9113 O O . PRO D 1 46 ? 71.897 41.559 1.143 1.00 30.88 46 PRO D O 1
ATOM 9117 N N . LEU D 1 47 ? 69.856 41.476 0.166 1.00 34.51 47 LEU D N 1
ATOM 9118 C CA . LEU D 1 47 ? 69.076 41.777 1.401 1.00 33.31 47 LEU D CA 1
ATOM 9119 C C . LEU D 1 47 ? 69.236 40.639 2.411 1.00 29.32 47 LEU D C 1
ATOM 9120 O O . LEU D 1 47 ? 68.919 40.859 3.533 1.00 27.08 47 LEU D O 1
ATOM 9125 N N . LEU D 1 48 ? 69.689 39.453 2.032 1.00 26.96 48 LEU D N 1
ATOM 9126 C CA . LEU D 1 48 ? 69.884 38.361 3.011 1.00 27.39 48 LEU D CA 1
ATOM 9127 C C . LEU D 1 48 ? 71.172 38.570 3.816 1.00 27.01 48 LEU D C 1
ATOM 9128 O O . LEU D 1 48 ? 71.359 37.871 4.812 1.00 23.88 48 LEU D O 1
ATOM 9133 N N . VAL D 1 49 ? 72.085 39.428 3.357 1.00 25.04 49 VAL D N 1
ATOM 9134 C CA . VAL D 1 49 ? 73.406 39.586 4.019 1.00 23.81 49 VAL D CA 1
ATOM 9135 C C . VAL D 1 49 ? 73.218 40.483 5.253 1.00 23.82 49 VAL D C 1
ATOM 9136 O O . VAL D 1 49 ? 72.672 41.588 5.111 1.00 23.62 49 VAL D O 1
ATOM 9140 N N . ASP D 1 50 ? 73.663 40.022 6.417 1.00 23.93 50 ASP D N 1
ATOM 9141 C CA . ASP D 1 50 ? 73.406 40.678 7.725 1.00 23.38 50 ASP D CA 1
ATOM 9142 C C . ASP D 1 50 ? 74.547 41.652 8.070 1.00 23.83 50 ASP D C 1
ATOM 9143 O O . ASP D 1 50 ? 74.316 42.521 8.911 1.00 20.99 50 ASP D O 1
ATOM 9148 N N . ASP D 1 51 ? 75.746 41.469 7.501 1.00 22.97 51 ASP D N 1
ATOM 9149 C CA . ASP D 1 51 ? 76.922 42.279 7.908 1.00 20.67 51 ASP D CA 1
ATOM 9150 C C . ASP D 1 51 ? 78.057 42.042 6.908 1.00 20.63 51 ASP D C 1
ATOM 9151 O O . ASP D 1 51 ? 78.066 41.020 6.174 1.00 19.67 51 ASP D O 1
ATOM 9156 N N . CYS D 1 52 ? 79.018 42.958 6.942 1.00 17.96 52 CYS D N 1
ATOM 9157 C CA . CYS D 1 52 ? 80.180 43.030 6.049 1.00 17.67 52 CYS D CA 1
ATOM 9158 C C . CYS D 1 52 ? 81.384 43.432 6.907 1.00 17.84 52 CYS D C 1
ATOM 9159 O O . CYS D 1 52 ? 81.377 44.578 7.415 1.00 18.99 52 CYS D O 1
ATOM 9162 N N . ILE D 1 53 ? 82.299 42.507 7.122 1.00 17.08 53 ILE D N 1
ATOM 9163 C CA . ILE D 1 53 ? 83.402 42.639 8.101 1.00 18.91 53 ILE D CA 1
ATOM 9164 C C . ILE D 1 53 ? 84.686 42.632 7.310 1.00 17.52 53 ILE D C 1
ATOM 9165 O O . ILE D 1 53 ? 84.968 41.613 6.688 1.00 21.03 53 ILE D O 1
ATOM 9170 N N . VAL D 1 54 ? 85.437 43.731 7.384 1.00 17.48 54 VAL D N 1
ATOM 9171 C CA . VAL D 1 54 ? 86.681 43.923 6.589 1.00 17.60 54 VAL D CA 1
ATOM 9172 C C . VAL D 1 54 ? 87.865 44.182 7.534 1.00 16.66 54 VAL D C 1
ATOM 9173 O O . VAL D 1 54 ? 87.823 45.167 8.292 1.00 16.96 54 VAL D O 1
ATOM 9177 N N . GLY D 1 55 ? 88.831 43.274 7.511 1.00 16.36 55 GLY D N 1
ATOM 9178 C CA . GLY D 1 55 ? 90.127 43.383 8.187 1.00 17.11 55 GLY D CA 1
ATOM 9179 C C . GLY D 1 55 ? 91.080 44.171 7.306 1.00 17.36 55 GLY D C 1
ATOM 9180 O O . GLY D 1 55 ? 91.099 43.936 6.104 1.00 17.72 55 GLY D O 1
ATOM 9181 N N . ALA D 1 56 ? 91.919 44.992 7.931 1.00 17.93 56 ALA D N 1
ATOM 9182 C CA . ALA D 1 56 ? 92.960 45.785 7.252 1.00 17.82 56 ALA D CA 1
ATOM 9183 C C . ALA D 1 56 ? 93.987 46.206 8.292 1.00 16.75 56 ALA D C 1
ATOM 9184 O O . ALA D 1 56 ? 93.556 46.601 9.424 1.00 15.97 56 ALA D O 1
ATOM 9186 N N . GLY D 1 57 ? 95.268 46.195 7.912 1.00 17.17 57 GLY D N 1
ATOM 9187 C CA . GLY D 1 57 ? 96.373 46.614 8.778 1.00 17.96 57 GLY D CA 1
ATOM 9188 C C . GLY D 1 57 ? 96.295 48.111 8.982 1.00 18.96 57 GLY D C 1
ATOM 9189 O O . GLY D 1 57 ? 96.179 48.584 10.142 1.00 21.17 57 GLY D O 1
ATOM 9190 N N . SER D 1 58 ? 96.329 48.864 7.873 1.00 19.14 58 SER D N 1
ATOM 9191 C CA . SER D 1 58 ? 96.164 50.331 7.941 1.00 17.94 58 SER D CA 1
ATOM 9192 C C . SER D 1 58 ? 94.672 50.616 8.074 1.00 17.47 58 SER D C 1
ATOM 9193 O O . SER D 1 58 ? 93.910 49.984 7.359 1.00 16.57 58 SER D O 1
ATOM 9196 N N . ASN D 1 59 ? 94.274 51.509 8.964 1.00 16.24 59 ASN D N 1
ATOM 9197 C CA . ASN D 1 59 ? 92.850 51.885 9.147 1.00 18.54 59 ASN D CA 1
ATOM 9198 C C . ASN D 1 59 ? 92.693 53.397 8.974 1.00 17.82 59 ASN D C 1
ATOM 9199 O O . ASN D 1 59 ? 91.880 54.017 9.668 1.00 19.33 59 ASN D O 1
ATOM 9204 N N . GLU D 1 60 ? 93.407 53.951 8.003 1.00 18.37 60 GLU D N 1
ATOM 9205 C CA . GLU D 1 60 ? 93.454 55.422 7.781 1.00 17.72 60 GLU D CA 1
ATOM 9206 C C . GLU D 1 60 ? 93.689 55.702 6.296 1.00 17.20 60 GLU D C 1
ATOM 9207 O O . GLU D 1 60 ? 94.158 54.807 5.539 1.00 16.57 60 GLU D O 1
ATOM 9213 N N . GLY D 1 61 ? 93.413 56.938 5.881 1.00 18.25 61 GLY D N 1
ATOM 9214 C CA . GLY D 1 61 ? 93.650 57.362 4.503 1.00 19.56 61 GLY D CA 1
ATOM 9215 C C . GLY D 1 61 ? 92.777 56.581 3.544 1.00 18.62 61 GLY D C 1
ATOM 9216 O O . GLY D 1 61 ? 91.556 56.539 3.772 1.00 18.40 61 GLY D O 1
ATOM 9217 N N . ALA D 1 62 ? 93.400 55.897 2.598 1.00 19.27 62 ALA D N 1
ATOM 9218 C CA . ALA D 1 62 ? 92.703 55.024 1.635 1.00 22.66 62 ALA D CA 1
ATOM 9219 C C . ALA D 1 62 ? 91.960 53.904 2.383 1.00 22.18 62 ALA D C 1
ATOM 9220 O O . ALA D 1 62 ? 91.028 53.387 1.814 1.00 22.79 62 ALA D O 1
ATOM 9222 N N . GLN D 1 63 ? 92.335 53.560 3.632 1.00 20.93 63 GLN D N 1
ATOM 9223 C CA . GLN D 1 63 ? 91.655 52.504 4.430 1.00 18.49 63 GLN D CA 1
ATOM 9224 C C . GLN D 1 63 ? 90.982 53.110 5.680 1.00 21.83 63 GLN D C 1
ATOM 9225 O O . GLN D 1 63 ? 90.676 52.339 6.625 1.00 20.55 63 GLN D O 1
ATOM 9231 N N . GLY D 1 64 ? 90.654 54.415 5.665 1.00 19.26 64 GLY D N 1
ATOM 9232 C CA . GLY D 1 64 ? 89.945 55.102 6.763 1.00 16.65 64 GLY D CA 1
ATOM 9233 C C . GLY D 1 64 ? 88.429 55.109 6.636 1.00 19.03 64 GLY D C 1
ATOM 9234 O O . GLY D 1 64 ? 87.886 54.428 5.737 1.00 20.11 64 GLY D O 1
ATOM 9235 N N . HIS D 1 65 ? 87.763 55.816 7.553 1.00 19.60 65 HIS D N 1
ATOM 9236 C CA . HIS D 1 65 ? 86.318 56.168 7.465 1.00 20.78 65 HIS D CA 1
ATOM 9237 C C . HIS D 1 65 ? 85.420 54.911 7.555 1.00 20.72 65 HIS D C 1
ATOM 9238 O O . HIS D 1 65 ? 84.299 54.922 6.988 1.00 20.71 65 HIS D O 1
ATOM 9245 N N . ASN D 1 66 ? 85.879 53.862 8.258 1.00 19.21 66 ASN D N 1
ATOM 9246 C CA . ASN D 1 66 ? 85.161 52.553 8.376 1.00 18.89 66 ASN D CA 1
ATOM 9247 C C . ASN D 1 66 ? 85.014 51.906 6.993 1.00 18.07 66 ASN D C 1
ATOM 9248 O O . ASN D 1 66 ? 83.883 51.742 6.461 1.00 17.19 66 ASN D O 1
ATOM 9253 N N . ILE D 1 67 ? 86.130 51.407 6.483 1.00 18.52 67 ILE D N 1
ATOM 9254 C CA . ILE D 1 67 ? 86.191 50.722 5.171 1.00 18.87 67 ILE D CA 1
ATOM 9255 C C . ILE D 1 67 ? 85.138 49.598 5.089 1.00 20.39 67 ILE D C 1
ATOM 9256 O O . ILE D 1 67 ? 84.499 49.463 4.020 1.00 18.54 67 ILE D O 1
ATOM 9261 N N . GLY D 1 68 ? 84.887 48.831 6.156 1.00 19.83 68 GLY D N 1
ATOM 9262 C CA . GLY D 1 68 ? 83.910 47.723 6.066 1.00 18.12 68 GLY D CA 1
ATOM 9263 C C . GLY D 1 68 ? 82.495 48.176 5.711 1.00 19.45 68 GLY D C 1
ATOM 9264 O O . GLY D 1 68 ? 81.844 47.523 4.881 1.00 17.12 68 GLY D O 1
ATOM 9265 N N . ARG D 1 69 ? 82.011 49.238 6.346 1.00 17.45 69 ARG D N 1
ATOM 9266 C CA . ARG D 1 69 ? 80.701 49.825 5.990 1.00 18.81 69 ARG D CA 1
ATOM 9267 C C . ARG D 1 69 ? 80.742 50.319 4.538 1.00 20.04 69 ARG D C 1
ATOM 9268 O O . ARG D 1 69 ? 79.782 50.094 3.785 1.00 19.09 69 ARG D O 1
ATOM 9276 N N . ASN D 1 70 ? 81.807 51.026 4.173 1.00 19.80 70 ASN D N 1
ATOM 9277 C CA . ASN D 1 70 ? 81.902 51.670 2.841 1.00 21.49 70 ASN D CA 1
ATOM 9278 C C . ASN D 1 70 ? 81.999 50.585 1.769 1.00 21.71 70 ASN D C 1
ATOM 9279 O O . ASN D 1 70 ? 81.387 50.771 0.738 1.00 21.44 70 ASN D O 1
ATOM 9284 N N . VAL D 1 71 ? 82.651 49.457 2.030 1.00 20.57 71 VAL D N 1
ATOM 9285 C CA . VAL D 1 71 ? 82.630 48.278 1.129 1.00 20.55 71 VAL D CA 1
ATOM 9286 C C . VAL D 1 71 ? 81.189 47.796 0.922 1.00 20.74 71 VAL D C 1
ATOM 9287 O O . VAL D 1 71 ? 80.790 47.527 -0.257 1.00 22.02 71 VAL D O 1
ATOM 9291 N N . ALA D 1 72 ? 80.411 47.661 1.983 1.00 21.73 72 ALA D N 1
ATOM 9292 C CA . ALA D 1 72 ? 79.031 47.168 1.859 1.00 19.72 72 ALA D CA 1
ATOM 9293 C C . ALA D 1 72 ? 78.300 48.099 0.890 1.00 22.61 72 ALA D C 1
ATOM 9294 O O . ALA D 1 72 ? 77.593 47.605 -0.017 1.00 23.25 72 ALA D O 1
ATOM 9296 N N . VAL D 1 73 ? 78.405 49.399 1.142 1.00 20.68 73 VAL D N 1
ATOM 9297 C CA . VAL D 1 73 ? 77.604 50.437 0.442 1.00 21.81 73 VAL D CA 1
ATOM 9298 C C . VAL D 1 73 ? 78.056 50.510 -1.030 1.00 22.54 73 VAL D C 1
ATOM 9299 O O . VAL D 1 73 ? 77.187 50.723 -1.871 1.00 21.84 73 VAL D O 1
ATOM 9303 N N . LEU D 1 74 ? 79.351 50.400 -1.333 1.00 20.98 74 LEU D N 1
ATOM 9304 C CA . LEU D 1 74 ? 79.827 50.399 -2.746 1.00 22.79 74 LEU D CA 1
ATOM 9305 C C . LEU D 1 74 ? 79.314 49.175 -3.494 1.00 25.08 74 LEU D C 1
ATOM 9306 O O . LEU D 1 74 ? 79.063 49.290 -4.703 1.00 22.98 74 LEU D O 1
ATOM 9311 N N . SER D 1 75 ? 79.240 48.040 -2.816 1.00 22.75 75 SER D N 1
ATOM 9312 C CA . SER D 1 75 ? 78.846 46.736 -3.407 1.00 21.95 75 SER D CA 1
ATOM 9313 C C . SER D 1 75 ? 77.343 46.744 -3.667 1.00 23.74 75 SER D C 1
ATOM 9314 O O . SER D 1 75 ? 76.653 47.733 -3.293 1.00 24.17 75 SER D O 1
ATOM 9317 N N . GLY D 1 76 ? 76.847 45.666 -4.252 1.00 25.45 76 GLY D N 1
ATOM 9318 C CA . GLY D 1 76 ? 75.403 45.463 -4.456 1.00 27.58 76 GLY D CA 1
ATOM 9319 C C . GLY D 1 76 ? 74.654 45.332 -3.135 1.00 28.45 76 GLY D C 1
ATOM 9320 O O . GLY D 1 76 ? 73.419 45.441 -3.175 1.00 27.96 76 GLY D O 1
ATOM 9321 N N . LEU D 1 77 ? 75.356 45.180 -1.991 1.00 27.47 77 LEU D N 1
ATOM 9322 C CA . LEU D 1 77 ? 74.703 45.134 -0.657 1.00 22.72 77 LEU D CA 1
ATOM 9323 C C . LEU D 1 77 ? 74.008 46.479 -0.360 1.00 23.46 77 LEU D C 1
ATOM 9324 O O . LEU D 1 77 ? 72.875 46.471 0.179 1.00 26.72 77 LEU D O 1
ATOM 9329 N N . GLY D 1 78 ? 74.654 47.613 -0.615 1.00 23.00 78 GLY D N 1
ATOM 9330 C CA . GLY D 1 78 ? 74.061 48.948 -0.437 1.00 25.76 78 GLY D CA 1
ATOM 9331 C C . GLY D 1 78 ? 73.880 49.341 1.029 1.00 25.58 78 GLY D C 1
ATOM 9332 O O . GLY D 1 78 ? 74.322 48.618 1.919 1.00 24.43 78 GLY D O 1
ATOM 9333 N N . ILE D 1 79 ? 73.232 50.477 1.259 1.00 23.32 79 ILE D N 1
ATOM 9334 C CA . ILE D 1 79 ? 73.055 51.096 2.598 1.00 26.07 79 ILE D CA 1
ATOM 9335 C C . ILE D 1 79 ? 72.329 50.138 3.550 1.00 24.68 79 ILE D C 1
ATOM 9336 O O . ILE D 1 79 ? 72.458 50.350 4.750 1.00 22.87 79 ILE D O 1
ATOM 9341 N N . GLN D 1 80 ? 71.589 49.134 3.069 1.00 23.51 80 GLN D N 1
ATOM 9342 C CA . GLN D 1 80 ? 70.811 48.257 3.985 1.00 27.04 80 GLN D CA 1
ATOM 9343 C C . GLN D 1 80 ? 71.762 47.373 4.800 1.00 24.03 80 GLN D C 1
ATOM 9344 O O . GLN D 1 80 ? 71.341 46.859 5.864 1.00 22.61 80 GLN D O 1
ATOM 9350 N N . VAL D 1 81 ? 72.969 47.136 4.320 1.00 21.91 81 VAL D N 1
ATOM 9351 C CA . VAL D 1 81 ? 73.869 46.156 4.976 1.00 22.26 81 VAL D CA 1
ATOM 9352 C C . VAL D 1 81 ? 74.906 46.930 5.774 1.00 20.42 81 VAL D C 1
ATOM 9353 O O . VAL D 1 81 ? 75.668 47.723 5.239 1.00 21.70 81 VAL D O 1
ATOM 9357 N N . PRO D 1 82 ? 74.970 46.687 7.093 1.00 20.50 82 PRO D N 1
ATOM 9358 C CA . PRO D 1 82 ? 75.964 47.345 7.929 1.00 19.21 82 PRO D CA 1
ATOM 9359 C C . PRO D 1 82 ? 77.367 46.814 7.627 1.00 17.59 82 PRO D C 1
ATOM 9360 O O . PRO D 1 82 ? 77.551 45.702 7.061 1.00 19.42 82 PRO D O 1
ATOM 9364 N N . GLY D 1 83 ? 78.366 47.537 8.126 1.00 17.08 83 GLY D N 1
ATOM 9365 C CA . GLY D 1 83 ? 79.735 47.028 8.013 1.00 16.17 83 GLY D CA 1
ATOM 9366 C C . GLY D 1 83 ? 80.644 47.549 9.107 1.00 17.10 83 GLY D C 1
ATOM 9367 O O . GLY D 1 83 ? 80.315 48.557 9.740 1.00 17.32 83 GLY D O 1
ATOM 9368 N N . MET D 1 84 ? 81.789 46.887 9.281 1.00 18.23 84 MET D N 1
ATOM 9369 C CA . MET D 1 84 ? 82.753 47.287 10.343 1.00 18.10 84 MET D CA 1
ATOM 9370 C C . MET D 1 84 ? 84.148 46.971 9.852 1.00 17.00 84 MET D C 1
ATOM 9371 O O . MET D 1 84 ? 84.308 46.181 8.903 1.00 17.46 84 MET D O 1
ATOM 9376 N N . THR D 1 85 ? 85.127 47.532 10.556 1.00 16.77 85 THR D N 1
ATOM 9377 C CA . THR D 1 85 ? 86.554 47.378 10.222 1.00 16.13 85 THR D CA 1
ATOM 9378 C C . THR D 1 85 ? 87.255 46.818 11.457 1.00 14.82 85 THR D C 1
ATOM 9379 O O . THR D 1 85 ? 86.833 47.107 12.553 1.00 14.11 85 THR D O 1
ATOM 9383 N N . LEU D 1 86 ? 88.273 46.003 11.281 1.00 16.66 86 LEU D N 1
ATOM 9384 C CA . LEU D 1 86 ? 89.112 45.582 12.415 1.00 17.85 86 LEU D CA 1
ATOM 9385 C C . LEU D 1 86 ? 90.566 45.484 11.957 1.00 16.39 86 LEU D C 1
ATOM 9386 O O . LEU D 1 86 ? 90.825 45.367 10.791 1.00 17.74 86 LEU D O 1
ATOM 9391 N N . ASN D 1 87 ? 91.454 45.482 12.932 1.00 17.50 87 ASN D N 1
ATOM 9392 C CA . ASN D 1 87 ? 92.917 45.376 12.794 1.00 16.19 87 ASN D CA 1
ATOM 9393 C C . ASN D 1 87 ? 93.438 44.417 13.861 1.00 15.81 87 ASN D C 1
ATOM 9394 O O . ASN D 1 87 ? 93.416 44.751 15.047 1.00 16.78 87 ASN D O 1
ATOM 9399 N N . ARG D 1 88 ? 93.926 43.256 13.427 1.00 18.03 88 ARG D N 1
ATOM 9400 C CA . ARG D 1 88 ? 94.905 42.454 14.169 1.00 19.21 88 ARG D CA 1
ATOM 9401 C C . ARG D 1 88 ? 96.002 42.136 13.153 1.00 20.93 88 ARG D C 1
ATOM 9402 O O . ARG D 1 88 ? 96.283 40.973 12.942 1.00 18.92 88 ARG D O 1
ATOM 9410 N N A TYR D 1 89 ? 96.544 43.203 12.543 0.50 24.55 89 TYR D N 1
ATOM 9411 N N B TYR D 1 89 ? 96.586 43.195 12.558 0.50 24.37 89 TYR D N 1
ATOM 9412 C CA A TYR D 1 89 ? 97.492 43.261 11.389 0.50 21.67 89 TYR D CA 1
ATOM 9413 C CA B TYR D 1 89 ? 97.452 43.267 11.333 0.50 21.56 89 TYR D CA 1
ATOM 9414 C C A TYR D 1 89 ? 97.363 42.017 10.469 0.50 20.54 89 TYR D C 1
ATOM 9415 C C B TYR D 1 89 ? 97.348 41.998 10.453 0.50 20.39 89 TYR D C 1
ATOM 9416 O O A TYR D 1 89 ? 96.336 41.822 9.798 0.50 19.30 89 TYR D O 1
ATOM 9417 O O B TYR D 1 89 ? 96.327 41.778 9.780 0.50 18.98 89 TYR D O 1
ATOM 9434 N N . CYS D 1 90 ? 98.390 41.177 10.416 1.00 16.50 90 CYS D N 1
ATOM 9435 C CA . CYS D 1 90 ? 98.519 40.043 9.464 1.00 18.84 90 CYS D CA 1
ATOM 9436 C C . CYS D 1 90 ? 97.360 39.037 9.613 1.00 17.71 90 CYS D C 1
ATOM 9437 O O . CYS D 1 90 ? 97.073 38.323 8.625 1.00 17.13 90 CYS D O 1
ATOM 9440 N N . SER D 1 91 ? 96.725 38.973 10.794 1.00 16.77 91 SER D N 1
ATOM 9441 C CA . SER D 1 91 ? 95.636 37.980 11.016 1.00 17.07 91 SER D CA 1
ATOM 9442 C C . SER D 1 91 ? 94.268 38.551 10.636 1.00 18.64 91 SER D C 1
ATOM 9443 O O . SER D 1 91 ? 93.282 37.786 10.749 1.00 16.38 91 SER D O 1
ATOM 9446 N N . SER D 1 92 ? 94.174 39.845 10.297 1.00 17.63 92 SER D N 1
ATOM 9447 C CA . SER D 1 92 ? 92.875 40.561 10.188 1.00 16.88 92 SER D CA 1
ATOM 9448 C C . SER D 1 92 ? 91.857 39.821 9.329 1.00 16.74 92 SER D C 1
ATOM 9449 O O . SER D 1 92 ? 90.657 39.779 9.751 1.00 18.14 92 SER D O 1
ATOM 9452 N N . GLY D 1 93 ? 92.243 39.262 8.183 1.00 15.49 93 GLY D N 1
ATOM 9453 C CA . GLY D 1 93 ? 91.261 38.622 7.294 1.00 15.61 93 GLY D CA 1
ATOM 9454 C C . GLY D 1 93 ? 90.694 37.335 7.922 1.00 17.02 93 GLY D C 1
ATOM 9455 O O . GLY D 1 93 ? 89.486 37.056 7.728 1.00 19.34 93 GLY D O 1
ATOM 9456 N N . LEU D 1 94 ? 91.510 36.585 8.662 1.00 19.98 94 LEU D N 1
ATOM 9457 C CA . LEU D 1 94 ? 91.035 35.387 9.401 1.00 18.25 94 LEU D CA 1
ATOM 9458 C C . LEU D 1 94 ? 90.170 35.833 10.592 1.00 18.91 94 LEU D C 1
ATOM 9459 O O . LEU D 1 94 ? 89.115 35.204 10.875 1.00 18.45 94 LEU D O 1
ATOM 9464 N N . GLN D 1 95 ? 90.617 36.854 11.307 1.00 17.73 95 GLN D N 1
ATOM 9465 C CA . GLN D 1 95 ? 89.898 37.407 12.464 1.00 17.02 95 GLN D CA 1
ATOM 9466 C C . GLN D 1 95 ? 88.485 37.800 12.023 1.00 17.81 95 GLN D C 1
ATOM 9467 O O . GLN D 1 95 ? 87.508 37.559 12.814 1.00 17.08 95 GLN D O 1
ATOM 9473 N N . ALA D 1 96 ? 88.343 38.434 10.858 1.00 16.60 96 ALA D N 1
ATOM 9474 C CA . ALA D 1 96 ? 87.030 38.890 10.338 1.00 17.93 96 ALA D CA 1
ATOM 9475 C C . ALA D 1 96 ? 86.142 37.644 10.156 1.00 16.77 96 ALA D C 1
ATOM 9476 O O . ALA D 1 96 ? 84.938 37.689 10.499 1.00 17.32 96 ALA D O 1
ATOM 9478 N N . ILE D 1 97 ? 86.702 36.600 9.591 1.00 16.62 97 ILE D N 1
ATOM 9479 C CA . ILE D 1 97 ? 85.968 35.331 9.311 1.00 18.23 97 ILE D CA 1
ATOM 9480 C C . ILE D 1 97 ? 85.513 34.686 10.643 1.00 18.23 97 ILE D C 1
ATOM 9481 O O . ILE D 1 97 ? 84.301 34.298 10.748 1.00 20.45 97 ILE D O 1
ATOM 9486 N N . ALA D 1 98 ? 86.377 34.645 11.653 1.00 19.15 98 ALA D N 1
ATOM 9487 C CA . ALA D 1 98 ? 86.041 34.051 12.966 1.00 18.47 98 ALA D CA 1
ATOM 9488 C C . ALA D 1 98 ? 84.913 34.867 13.586 1.00 19.86 98 ALA D C 1
ATOM 9489 O O . ALA D 1 98 ? 84.034 34.280 14.203 1.00 19.26 98 ALA D O 1
ATOM 9491 N N . ILE D 1 99 ? 84.971 36.197 13.487 1.00 18.93 99 ILE D N 1
ATOM 9492 C CA . ILE D 1 99 ? 83.932 37.061 14.086 1.00 17.78 99 ILE D CA 1
ATOM 9493 C C . ILE D 1 99 ? 82.601 36.809 13.374 1.00 18.99 99 ILE D C 1
ATOM 9494 O O . ILE D 1 99 ? 81.578 36.644 14.082 1.00 19.07 99 ILE D O 1
ATOM 9499 N N . ALA D 1 100 ? 82.606 36.732 12.038 1.00 18.98 100 ALA D N 1
ATOM 9500 C CA . ALA D 1 100 ? 81.411 36.420 11.231 1.00 18.70 100 ALA D CA 1
ATOM 9501 C C . ALA D 1 100 ? 80.824 35.077 11.707 1.00 18.71 100 ALA D C 1
ATOM 9502 O O . ALA D 1 100 ? 79.621 35.023 12.025 1.00 19.67 100 ALA D O 1
ATOM 9504 N N . ALA D 1 101 ? 81.639 34.041 11.800 1.00 18.99 101 ALA D N 1
ATOM 9505 C CA . ALA D 1 101 ? 81.171 32.678 12.152 1.00 20.14 101 ALA D CA 1
ATOM 9506 C C . ALA D 1 101 ? 80.603 32.648 13.583 1.00 22.71 101 ALA D C 1
ATOM 9507 O O . ALA D 1 101 ? 79.500 32.097 13.766 1.00 22.21 101 ALA D O 1
ATOM 9509 N N . ASN D 1 102 ? 81.306 33.233 14.559 1.00 21.54 102 ASN D N 1
ATOM 9510 C CA . ASN D 1 102 ? 80.854 33.275 15.978 1.00 21.71 102 ASN D CA 1
ATOM 9511 C C . ASN D 1 102 ? 79.561 34.102 16.103 1.00 21.97 102 ASN D C 1
ATOM 9512 O O . ASN D 1 102 ? 78.685 33.706 16.939 1.00 21.00 102 ASN D O 1
ATOM 9517 N N . GLN D 1 103 ? 79.377 35.154 15.303 1.00 19.67 103 GLN D N 1
ATOM 9518 C CA . GLN D 1 103 ? 78.132 35.953 15.304 1.00 20.96 103 GLN D CA 1
ATOM 9519 C C . GLN D 1 103 ? 76.977 35.126 14.715 1.00 22.51 103 GLN D C 1
ATOM 9520 O O . GLN D 1 103 ? 75.871 35.117 15.325 1.00 23.00 103 GLN D O 1
ATOM 9526 N N . ILE D 1 104 ? 77.192 34.437 13.602 1.00 22.65 104 ILE D N 1
ATOM 9527 C CA . ILE D 1 104 ? 76.194 33.450 13.080 1.00 21.97 104 ILE D CA 1
ATOM 9528 C C . ILE D 1 104 ? 75.894 32.372 14.146 1.00 22.18 104 ILE D C 1
ATOM 9529 O O . ILE D 1 104 ? 74.691 32.134 14.388 1.00 22.73 104 ILE D O 1
ATOM 9534 N N . ALA D 1 105 ? 76.903 31.751 14.760 1.00 21.78 105 ALA D N 1
ATOM 9535 C CA . ALA D 1 105 ? 76.756 30.693 15.780 1.00 26.64 105 ALA D CA 1
ATOM 9536 C C . ALA D 1 105 ? 75.846 31.144 16.942 1.00 28.03 105 ALA D C 1
ATOM 9537 O O . ALA D 1 105 ? 75.127 30.289 17.477 1.00 27.65 105 ALA D O 1
ATOM 9539 N N . SER D 1 106 ? 75.823 32.433 17.294 1.00 25.59 106 SER D N 1
ATOM 9540 C CA . SER D 1 106 ? 75.021 33.017 18.412 1.00 25.75 106 SER D CA 1
ATOM 9541 C C . SER D 1 106 ? 73.523 32.971 18.096 1.00 26.03 106 SER D C 1
ATOM 9542 O O . SER D 1 106 ? 72.768 33.230 18.999 1.00 25.72 106 SER D O 1
ATOM 9545 N N . GLY D 1 107 ? 73.136 32.804 16.832 1.00 27.40 107 GLY D N 1
ATOM 9546 C CA . GLY D 1 107 ? 71.731 32.827 16.380 1.00 24.47 107 GLY D CA 1
ATOM 9547 C C . GLY D 1 107 ? 71.275 34.211 15.987 1.00 27.84 107 GLY D C 1
ATOM 9548 O O . GLY D 1 107 ? 70.128 34.353 15.587 1.00 27.12 107 GLY D O 1
ATOM 9549 N N . CYS D 1 108 ? 72.129 35.231 16.065 1.00 24.43 108 CYS D N 1
ATOM 9550 C CA . CYS D 1 108 ? 71.660 36.626 15.879 1.00 24.99 108 CYS D CA 1
ATOM 9551 C C . CYS D 1 108 ? 71.890 37.099 14.440 1.00 25.34 108 CYS D C 1
ATOM 9552 O O . CYS D 1 108 ? 71.457 38.239 14.125 1.00 27.82 108 CYS D O 1
ATOM 9555 N N . SER D 1 109 ? 72.545 36.289 13.613 1.00 24.51 109 SER D N 1
ATOM 9556 C CA . SER D 1 109 ? 72.731 36.510 12.159 1.00 24.72 109 SER D CA 1
ATOM 9557 C C . SER D 1 109 ? 72.655 35.174 11.429 1.00 22.24 109 SER D C 1
ATOM 9558 O O . SER D 1 109 ? 72.967 34.143 12.055 1.00 23.95 109 SER D O 1
ATOM 9561 N N . GLU D 1 110 ? 72.322 35.207 10.137 1.00 24.57 110 GLU D N 1
ATOM 9562 C CA . GLU D 1 110 ? 72.281 34.006 9.247 1.00 27.95 110 GLU D CA 1
ATOM 9563 C C . GLU D 1 110 ? 73.410 34.053 8.201 1.00 24.23 110 GLU D C 1
ATOM 9564 O O . GLU D 1 110 ? 73.913 32.978 7.846 1.00 24.82 110 GLU D O 1
ATOM 9570 N N . VAL D 1 111 ? 73.698 35.233 7.650 1.00 25.09 111 VAL D N 1
ATOM 9571 C CA . VAL D 1 111 ? 74.588 35.424 6.456 1.00 22.51 111 VAL D CA 1
ATOM 9572 C C . VAL D 1 111 ? 75.471 36.645 6.666 1.00 21.22 111 VAL D C 1
ATOM 9573 O O . VAL D 1 111 ? 74.934 37.715 6.900 1.00 21.66 111 VAL D O 1
ATOM 9577 N N . ILE D 1 112 ? 76.764 36.463 6.526 1.00 21.36 112 ILE D N 1
ATOM 9578 C CA . ILE D 1 112 ? 77.771 37.562 6.650 1.00 21.71 112 ILE D CA 1
ATOM 9579 C C . ILE D 1 112 ? 78.845 37.365 5.578 1.00 20.91 112 ILE D C 1
ATOM 9580 O O . ILE D 1 112 ? 79.295 36.210 5.369 1.00 20.16 112 ILE D O 1
ATOM 9585 N N . VAL D 1 113 ? 79.354 38.481 5.039 1.00 20.79 113 VAL D N 1
ATOM 9586 C CA . VAL D 1 113 ? 80.540 38.458 4.152 1.00 19.57 113 VAL D CA 1
ATOM 9587 C C . VAL D 1 113 ? 81.671 39.047 4.996 1.00 18.92 113 VAL D C 1
ATOM 9588 O O . VAL D 1 113 ? 81.440 40.043 5.729 1.00 17.86 113 VAL D O 1
ATOM 9592 N N . ALA D 1 114 ? 82.808 38.381 4.983 1.00 19.12 114 ALA D N 1
ATOM 9593 C CA . ALA D 1 114 ? 83.929 38.754 5.860 1.00 18.40 114 ALA D CA 1
ATOM 9594 C C . ALA D 1 114 ? 85.233 38.437 5.156 1.00 17.87 114 ALA D C 1
ATOM 9595 O O . ALA D 1 114 ? 85.338 37.373 4.493 1.00 16.42 114 ALA D O 1
ATOM 9597 N N . GLY D 1 115 ? 86.218 39.296 5.352 1.00 16.95 115 GLY D N 1
ATOM 9598 C CA . GLY D 1 115 ? 87.556 39.007 4.849 1.00 16.75 115 GLY D CA 1
ATOM 9599 C C . GLY D 1 115 ? 88.433 40.208 5.096 1.00 18.12 115 GLY D C 1
ATOM 9600 O O . GLY D 1 115 ? 88.292 40.824 6.194 1.00 17.45 115 GLY D O 1
ATOM 9601 N N . GLY D 1 116 ? 89.266 40.555 4.108 1.00 18.64 116 GLY D N 1
ATOM 9602 C CA . GLY D 1 116 ? 90.231 41.632 4.317 1.00 19.60 116 GLY D CA 1
ATOM 9603 C C . GLY D 1 116 ? 90.713 42.265 3.043 1.00 19.25 116 GLY D C 1
ATOM 9604 O O . GLY D 1 116 ? 90.432 41.746 1.918 1.00 17.24 116 GLY D O 1
ATOM 9605 N N . VAL D 1 117 ? 91.442 43.359 3.222 1.00 16.96 117 VAL D N 1
ATOM 9606 C CA . VAL D 1 117 ? 92.025 44.036 2.049 1.00 17.51 117 VAL D CA 1
ATOM 9607 C C . VAL D 1 117 ? 93.281 44.728 2.527 1.00 17.80 117 VAL D C 1
ATOM 9608 O O . VAL D 1 117 ? 93.329 45.107 3.722 1.00 17.19 117 VAL D O 1
ATOM 9612 N N . GLU D 1 118 ? 94.256 44.856 1.633 1.00 16.94 118 GLU D N 1
ATOM 9613 C CA . GLU D 1 118 ? 95.358 45.823 1.849 1.00 17.96 118 GLU D CA 1
ATOM 9614 C C . GLU D 1 118 ? 95.791 46.377 0.503 1.00 17.40 118 GLU D C 1
ATOM 9615 O O . GLU D 1 118 ? 96.136 45.599 -0.403 1.00 16.99 118 GLU D O 1
ATOM 9621 N N . SER D 1 119 ? 95.737 47.694 0.408 1.00 19.36 119 SER D N 1
ATOM 9622 C CA . SER D 1 119 ? 96.495 48.430 -0.625 1.00 20.69 119 SER D CA 1
ATOM 9623 C C . SER D 1 119 ? 97.785 48.890 0.034 1.00 18.52 119 SER D C 1
ATOM 9624 O O . SER D 1 119 ? 97.799 49.976 0.689 1.00 18.24 119 SER D O 1
ATOM 9627 N N . ILE D 1 120 ? 98.801 48.058 -0.066 1.00 17.98 120 ILE D N 1
ATOM 9628 C CA . ILE D 1 120 ? 100.136 48.444 0.437 1.00 19.70 120 ILE D CA 1
ATOM 9629 C C . ILE D 1 120 ? 100.577 49.701 -0.349 1.00 20.60 120 ILE D C 1
ATOM 9630 O O . ILE D 1 120 ? 101.141 50.585 0.293 1.00 19.33 120 ILE D O 1
ATOM 9635 N N . THR D 1 121 ? 100.312 49.739 -1.658 1.00 19.88 121 THR D N 1
ATOM 9636 C CA . THR D 1 121 ? 100.608 50.917 -2.513 1.00 20.75 121 THR D CA 1
ATOM 9637 C C . THR D 1 121 ? 100.089 52.195 -1.853 1.00 19.83 121 THR D C 1
ATOM 9638 O O . THR D 1 121 ? 100.903 53.129 -1.727 1.00 22.63 121 THR D O 1
ATOM 9642 N N . LEU D 1 122 ? 98.797 52.289 -1.489 1.00 19.62 122 LEU D N 1
ATOM 9643 C CA . LEU D 1 122 ? 98.188 53.568 -1.039 1.00 21.00 122 LEU D CA 1
ATOM 9644 C C . LEU D 1 122 ? 98.319 53.831 0.473 1.00 22.17 122 LEU D C 1
ATOM 9645 O O . LEU D 1 122 ? 98.003 54.968 0.870 1.00 22.70 122 LEU D O 1
ATOM 9650 N N . THR D 1 123 ? 98.767 52.867 1.292 1.00 22.33 123 THR D N 1
ATOM 9651 C CA . THR D 1 123 ? 98.730 53.013 2.774 1.00 22.20 123 THR D CA 1
ATOM 9652 C C . THR D 1 123 ? 100.110 52.876 3.408 1.00 24.47 123 THR D C 1
ATOM 9653 O O . THR D 1 123 ? 100.296 53.504 4.486 1.00 23.76 123 THR D O 1
ATOM 9657 N N . LEU D 1 124 ? 101.055 52.142 2.812 1.00 24.97 124 LEU D N 1
ATOM 9658 C CA . LEU D 1 124 ? 102.334 51.827 3.522 1.00 28.59 124 LEU D CA 1
ATOM 9659 C C . LEU D 1 124 ? 103.043 53.102 3.968 1.00 31.32 124 LEU D C 1
ATOM 9660 O O . LEU D 1 124 ? 103.507 53.118 5.105 1.00 34.23 124 LEU D O 1
ATOM 9665 N N . LYS D 1 125 ? 103.161 54.103 3.100 1.00 31.30 125 LYS D N 1
ATOM 9666 C CA . LYS D 1 125 ? 103.925 55.348 3.378 1.00 33.77 125 LYS D CA 1
ATOM 9667 C C . LYS D 1 125 ? 102.954 56.487 3.686 1.00 31.28 125 LYS D C 1
ATOM 9668 O O . LYS D 1 125 ? 103.352 57.623 3.583 1.00 36.83 125 LYS D O 1
ATOM 9674 N N . SER D 1 126 ? 101.696 56.195 4.023 1.00 25.32 126 SER D N 1
ATOM 9675 C CA . SER D 1 126 ? 100.682 57.216 4.377 1.00 23.57 126 SER D CA 1
ATOM 9676 C C . SER D 1 126 ? 100.255 56.938 5.816 1.00 25.76 126 SER D C 1
ATOM 9677 O O . SER D 1 126 ? 99.205 56.266 6.000 1.00 23.13 126 SER D O 1
ATOM 9680 N N . VAL D 1 127 ? 101.050 57.418 6.777 1.00 24.18 127 VAL D N 1
ATOM 9681 C CA . VAL D 1 127 ? 100.905 57.064 8.212 1.00 25.37 127 VAL D CA 1
ATOM 9682 C C . VAL D 1 127 ? 100.779 58.363 9.005 1.00 26.73 127 VAL D C 1
ATOM 9683 O O . VAL D 1 127 ? 101.690 59.173 8.941 1.00 26.98 127 VAL D O 1
ATOM 9687 N N . ASN D 1 128 ? 99.662 58.531 9.713 1.00 23.54 128 ASN D N 1
ATOM 9688 C CA . ASN D 1 128 ? 99.454 59.605 10.701 1.00 21.64 128 ASN D CA 1
ATOM 9689 C C . ASN D 1 128 ? 100.414 59.358 11.871 1.00 23.81 128 ASN D C 1
ATOM 9690 O O . ASN D 1 128 ? 100.197 58.359 12.596 1.00 21.42 128 ASN D O 1
ATOM 9695 N N . THR D 1 129 ? 101.469 60.170 12.018 1.00 23.45 129 THR D N 1
ATOM 9696 C CA . THR D 1 129 ? 102.505 60.056 13.090 1.00 25.99 129 THR D CA 1
ATOM 9697 C C . THR D 1 129 ? 102.193 60.910 14.331 1.00 23.62 129 THR D C 1
ATOM 9698 O O . THR D 1 129 ? 102.973 60.773 15.277 1.00 29.63 129 THR D O 1
ATOM 9702 N N . ASP D 1 130 ? 101.093 61.659 14.411 1.00 22.60 130 ASP D N 1
ATOM 9703 C CA . ASP D 1 130 ? 100.746 62.458 15.613 1.00 27.09 130 ASP D CA 1
ATOM 9704 C C . ASP D 1 130 ? 100.554 61.515 16.805 1.00 26.17 130 ASP D C 1
ATOM 9705 O O . ASP D 1 130 ? 99.605 60.685 16.745 1.00 26.03 130 ASP D O 1
ATOM 9710 N N . HIS D 1 131 ? 101.422 61.601 17.808 1.00 24.02 131 HIS D N 1
ATOM 9711 C CA . HIS D 1 131 ? 101.276 60.874 19.097 1.00 25.55 131 HIS D CA 1
ATOM 9712 C C . HIS D 1 131 ? 101.285 59.370 18.823 1.00 26.51 131 HIS D C 1
ATOM 9713 O O . HIS D 1 131 ? 100.600 58.638 19.536 1.00 27.14 131 HIS D O 1
ATOM 9720 N N . LEU D 1 132 ? 101.957 58.930 17.776 1.00 26.22 132 LEU D N 1
ATOM 9721 C CA . LEU D 1 132 ? 101.852 57.513 17.342 1.00 26.82 132 LEU D CA 1
ATOM 9722 C C . LEU D 1 132 ? 102.632 56.638 18.328 1.00 28.46 132 LEU D C 1
ATOM 9723 O O . LEU D 1 132 ? 102.143 55.555 18.668 1.00 29.50 132 LEU D O 1
ATOM 9728 N N . VAL D 1 133 ? 103.813 57.074 18.750 1.00 26.88 133 VAL D N 1
ATOM 9729 C CA . VAL D 1 133 ? 104.643 56.301 19.714 1.00 27.04 133 VAL D CA 1
ATOM 9730 C C . VAL D 1 133 ? 104.218 56.618 21.162 1.00 27.21 133 VAL D C 1
ATOM 9731 O O . VAL D 1 133 ? 104.118 57.794 21.535 1.00 29.33 133 VAL D O 1
ATOM 9735 N N . ASN D 1 134 ? 104.013 55.587 21.976 1.00 23.73 134 ASN D N 1
ATOM 9736 C CA . ASN D 1 134 ? 103.791 55.708 23.437 1.00 24.29 134 ASN D CA 1
ATOM 9737 C C . ASN D 1 134 ? 105.169 55.614 24.097 1.00 26.76 134 ASN D C 1
ATOM 9738 O O . ASN D 1 134 ? 105.806 54.571 24.044 1.00 24.37 134 ASN D O 1
ATOM 9743 N N . PRO D 1 135 ? 105.715 56.691 24.688 1.00 29.93 135 PRO D N 1
ATOM 9744 C CA . PRO D 1 135 ? 107.099 56.655 25.180 1.00 30.11 135 PRO D CA 1
ATOM 9745 C C . PRO D 1 135 ? 107.298 55.584 26.256 1.00 27.90 135 PRO D C 1
ATOM 9746 O O . PRO D 1 135 ? 108.339 54.967 26.315 1.00 29.87 135 PRO D O 1
ATOM 9750 N N . LEU D 1 136 ? 106.255 55.313 27.038 1.00 28.55 136 LEU D N 1
ATOM 9751 C CA . LEU D 1 136 ? 106.295 54.285 28.101 1.00 29.23 136 LEU D CA 1
ATOM 9752 C C . LEU D 1 136 ? 106.415 52.899 27.472 1.00 29.20 136 LEU D C 1
ATOM 9753 O O . LEU D 1 136 ? 107.272 52.130 27.935 1.00 31.58 136 LEU D O 1
ATOM 9758 N N . LEU D 1 137 ? 105.657 52.597 26.408 1.00 25.69 137 LEU D N 1
ATOM 9759 C CA . LEU D 1 137 ? 105.813 51.323 25.661 1.00 27.46 137 LEU D CA 1
ATOM 9760 C C . LEU D 1 137 ? 107.214 51.208 25.074 1.00 29.50 137 LEU D C 1
ATOM 9761 O O . LEU D 1 137 ? 107.790 50.098 25.127 1.00 30.00 137 LEU D O 1
ATOM 9766 N N . GLN D 1 138 ? 107.682 52.251 24.390 1.00 30.17 138 GLN D N 1
ATOM 9767 C CA . GLN D 1 138 ? 109.013 52.242 23.733 1.00 33.84 138 GLN D CA 1
ATOM 9768 C C . GLN D 1 138 ? 110.092 51.897 24.764 1.00 33.44 138 GLN D C 1
ATOM 9769 O O . GLN D 1 138 ? 110.990 51.117 24.424 1.00 32.97 138 GLN D O 1
ATOM 9775 N N . ARG D 1 139 ? 109.964 52.409 25.987 1.00 35.49 139 ARG D N 1
ATOM 9776 C CA . ARG D 1 139 ? 110.893 52.114 27.117 1.00 40.54 139 ARG D CA 1
ATOM 9777 C C . ARG D 1 139 ? 110.682 50.684 27.629 1.00 35.52 139 ARG D C 1
ATOM 9778 O O . ARG D 1 139 ? 111.652 50.001 27.857 1.00 34.35 139 ARG D O 1
ATOM 9786 N N . GLU D 1 140 ? 109.447 50.256 27.863 1.00 33.99 140 GLU D N 1
ATOM 9787 C CA . GLU D 1 140 ? 109.150 48.947 28.521 1.00 32.11 140 GLU D CA 1
ATOM 9788 C C . GLU D 1 140 ? 109.307 47.795 27.506 1.00 34.09 140 GLU D C 1
ATOM 9789 O O . GLU D 1 140 ? 109.891 46.765 27.866 1.00 30.26 140 GLU D O 1
ATOM 9795 N N . VAL D 1 141 ? 108.762 47.938 26.289 1.00 30.01 141 VAL D N 1
ATOM 9796 C CA . VAL D 1 141 ? 108.750 46.856 25.269 1.00 28.71 141 VAL D CA 1
ATOM 9797 C C . VAL D 1 141 ? 109.109 47.463 23.918 1.00 30.26 141 VAL D C 1
ATOM 9798 O O . VAL D 1 141 ? 108.265 47.605 23.039 1.00 29.17 141 VAL D O 1
ATOM 9802 N N . PRO D 1 142 ? 110.388 47.825 23.694 1.00 32.01 142 PRO D N 1
ATOM 9803 C CA . PRO D 1 142 ? 110.791 48.480 22.450 1.00 30.16 142 PRO D CA 1
ATOM 9804 C C . PRO D 1 142 ? 110.433 47.665 21.203 1.00 27.37 142 PRO D C 1
ATOM 9805 O O . PRO D 1 142 ? 110.240 48.267 20.162 1.00 26.79 142 PRO D O 1
ATOM 9809 N N . GLY D 1 143 ? 110.383 46.330 21.334 1.00 25.41 143 GLY D N 1
ATOM 9810 C CA . GLY D 1 143 ? 110.017 45.394 20.259 1.00 24.93 143 GLY D CA 1
ATOM 9811 C C . GLY D 1 143 ? 108.688 45.754 19.602 1.00 23.90 143 GLY D C 1
ATOM 9812 O O . GLY D 1 143 ? 108.498 45.394 18.426 1.00 26.28 143 GLY D O 1
ATOM 9813 N N . ILE D 1 144 ? 107.801 46.435 20.314 1.00 21.82 144 ILE D N 1
ATOM 9814 C CA . ILE D 1 144 ? 106.484 46.864 19.754 1.00 23.37 144 ILE D CA 1
ATOM 9815 C C . ILE D 1 144 ? 106.696 47.729 18.504 1.00 23.99 144 ILE D C 1
ATOM 9816 O O . ILE D 1 144 ? 105.801 47.749 17.620 1.00 22.71 144 ILE D O 1
ATOM 9821 N N . TYR D 1 145 ? 107.833 48.416 18.390 1.00 24.12 145 TYR D N 1
ATOM 9822 C CA . TYR D 1 145 ? 108.087 49.384 17.295 1.00 25.07 145 TYR D CA 1
ATOM 9823 C C . TYR D 1 145 ? 109.163 48.858 16.343 1.00 24.81 145 TYR D C 1
ATOM 9824 O O . TYR D 1 145 ? 109.478 49.552 15.395 1.00 25.76 145 TYR D O 1
ATOM 9833 N N . TYR D 1 146 ? 109.712 47.660 16.544 1.00 25.18 146 TYR D N 1
ATOM 9834 C CA . TYR D 1 146 ? 110.705 47.115 15.584 1.00 24.14 146 TYR D CA 1
ATOM 9835 C C . TYR D 1 146 ? 110.060 46.856 14.241 1.00 25.13 146 TYR D C 1
ATOM 9836 O O . TYR D 1 146 ? 108.988 46.267 14.178 1.00 24.39 146 TYR D O 1
ATOM 9845 N N . PRO D 1 147 ? 110.744 47.191 13.129 1.00 26.70 147 PRO D N 1
ATOM 9846 C CA . PRO D 1 147 ? 110.326 46.736 11.816 1.00 27.45 147 PRO D CA 1
ATOM 9847 C C . PRO D 1 147 ? 110.178 45.205 11.797 1.00 24.34 147 PRO D C 1
ATOM 9848 O O . PRO D 1 147 ? 110.922 44.515 12.455 1.00 24.49 147 PRO D O 1
ATOM 9852 N N . MET D 1 148 ? 109.231 44.725 11.000 1.00 22.85 148 MET D N 1
ATOM 9853 C CA . MET D 1 148 ? 108.935 43.280 10.884 1.00 24.22 148 MET D CA 1
ATOM 9854 C C . MET D 1 148 ? 110.176 42.523 10.403 1.00 24.16 148 MET D C 1
ATOM 9855 O O . MET D 1 148 ? 110.475 41.473 10.948 1.00 21.63 148 MET D O 1
ATOM 9860 N N . GLY D 1 149 ? 110.944 43.078 9.480 1.00 25.24 149 GLY D N 1
ATOM 9861 C CA . GLY D 1 149 ? 112.163 42.396 8.999 1.00 26.76 149 GLY D CA 1
ATOM 9862 C C . GLY D 1 149 ? 113.193 42.262 10.103 1.00 24.73 149 GLY D C 1
ATOM 9863 O O . GLY D 1 149 ? 113.871 41.222 10.147 1.00 24.74 149 GLY D O 1
ATOM 9864 N N . GLN D 1 150 ? 113.257 43.230 11.007 1.00 23.48 150 GLN D N 1
ATOM 9865 C CA . GLN D 1 150 ? 114.177 43.133 12.159 1.00 24.95 150 GLN D CA 1
ATOM 9866 C C . GLN D 1 150 ? 113.774 41.914 13.004 1.00 24.48 150 GLN D C 1
ATOM 9867 O O . GLN D 1 150 ? 114.656 41.162 13.453 1.00 20.34 150 GLN D O 1
ATOM 9873 N N . THR D 1 151 ? 112.477 41.688 13.203 1.00 21.94 151 THR D N 1
ATOM 9874 C CA . THR D 1 151 ? 112.019 40.564 14.056 1.00 21.16 151 THR D CA 1
ATOM 9875 C C . THR D 1 151 ? 112.326 39.257 13.319 1.00 21.04 151 THR D C 1
ATOM 9876 O O . THR D 1 151 ? 112.677 38.260 13.996 1.00 21.65 151 THR D O 1
ATOM 9880 N N . ALA D 1 152 ? 112.257 39.257 11.978 1.00 21.36 152 ALA D N 1
ATOM 9881 C CA . ALA D 1 152 ? 112.590 38.078 11.138 1.00 21.53 152 ALA D CA 1
ATOM 9882 C C . ALA D 1 152 ? 114.073 37.703 11.335 1.00 23.87 152 ALA D C 1
ATOM 9883 O O . ALA D 1 152 ? 114.346 36.513 11.453 1.00 22.97 152 ALA D O 1
ATOM 9885 N N . GLU D 1 153 ? 114.973 38.685 11.454 1.00 23.15 153 GLU D N 1
ATOM 9886 C CA . GLU D 1 153 ? 116.414 38.420 11.670 1.00 25.63 153 GLU D CA 1
ATOM 9887 C C . GLU D 1 153 ? 116.623 37.919 13.120 1.00 25.56 153 GLU D C 1
ATOM 9888 O O . GLU D 1 153 ? 117.373 36.944 13.352 1.00 25.82 153 GLU D O 1
ATOM 9894 N N . ILE D 1 154 ? 115.910 38.496 14.082 1.00 23.79 154 ILE D N 1
ATOM 9895 C CA . ILE D 1 154 ? 116.027 38.096 15.510 1.00 22.90 154 ILE D CA 1
ATOM 9896 C C . ILE D 1 154 ? 115.630 36.641 15.631 1.00 22.75 154 ILE D C 1
ATOM 9897 O O . ILE D 1 154 ? 116.325 35.904 16.309 1.00 22.03 154 ILE D O 1
ATOM 9902 N N . VAL D 1 155 ? 114.555 36.243 14.976 1.00 22.28 155 VAL D N 1
ATOM 9903 C CA . VAL D 1 155 ? 114.115 34.827 15.004 1.00 21.53 155 VAL D CA 1
ATOM 9904 C C . VAL D 1 155 ? 115.174 33.939 14.346 1.00 24.00 155 VAL D C 1
ATOM 9905 O O . VAL D 1 155 ? 115.448 32.840 14.906 1.00 23.99 155 VAL D O 1
ATOM 9909 N N . ALA D 1 156 ? 115.714 34.306 13.181 1.00 22.64 156 ALA D N 1
ATOM 9910 C CA . ALA D 1 156 ? 116.715 33.426 12.509 1.00 24.35 156 ALA D CA 1
ATOM 9911 C C . ALA D 1 156 ? 117.884 33.160 13.457 1.00 23.61 156 ALA D C 1
ATOM 9912 O O . ALA D 1 156 ? 118.381 32.008 13.529 1.00 26.56 156 ALA D O 1
ATOM 9914 N N . ARG D 1 157 ? 118.358 34.200 14.122 1.00 25.47 157 ARG D N 1
ATOM 9915 C CA . ARG D 1 157 ? 119.582 34.158 14.955 1.00 27.73 157 ARG D CA 1
ATOM 9916 C C . ARG D 1 157 ? 119.252 33.417 16.247 1.00 30.13 157 ARG D C 1
ATOM 9917 O O . ARG D 1 157 ? 119.996 32.505 16.627 1.00 25.34 157 ARG D O 1
ATOM 9925 N N . ARG D 1 158 ? 118.156 33.781 16.904 1.00 30.27 158 ARG D N 1
ATOM 9926 C CA . ARG D 1 158 ? 117.795 33.240 18.242 1.00 29.20 158 ARG D CA 1
ATOM 9927 C C . ARG D 1 158 ? 117.541 31.743 18.114 1.00 30.77 158 ARG D C 1
ATOM 9928 O O . ARG D 1 158 ? 117.954 31.025 19.011 1.00 30.76 158 ARG D O 1
ATOM 9936 N N . TYR D 1 159 ? 116.935 31.275 17.026 1.00 28.55 159 TYR D N 1
ATOM 9937 C CA . TYR D 1 159 ? 116.522 29.863 16.908 1.00 28.21 159 TYR D CA 1
ATOM 9938 C C . TYR D 1 159 ? 117.394 29.131 15.889 1.00 27.90 159 TYR D C 1
ATOM 9939 O O . TYR D 1 159 ? 117.058 28.014 15.527 1.00 27.84 159 TYR D O 1
ATOM 9948 N N . GLY D 1 160 ? 118.483 29.730 15.423 1.00 30.43 160 GLY D N 1
ATOM 9949 C CA . GLY D 1 160 ? 119.416 29.029 14.498 1.00 29.80 160 GLY D CA 1
ATOM 9950 C C . GLY D 1 160 ? 118.749 28.576 13.202 1.00 27.55 160 GLY D C 1
ATOM 9951 O O . GLY D 1 160 ? 118.996 27.442 12.745 1.00 28.50 160 GLY D O 1
ATOM 9952 N N . ILE D 1 161 ? 117.936 29.433 12.573 1.00 26.54 161 ILE D N 1
ATOM 9953 C CA . ILE D 1 161 ? 117.330 29.111 11.247 1.00 26.39 161 ILE D CA 1
ATOM 9954 C C . ILE D 1 161 ? 118.329 29.610 10.191 1.00 28.22 161 ILE D C 1
ATOM 9955 O O . ILE D 1 161 ? 118.463 30.830 10.059 1.00 23.52 161 ILE D O 1
ATOM 9960 N N . THR D 1 162 ? 119.088 28.708 9.557 1.00 27.08 162 THR D N 1
ATOM 9961 C CA . THR D 1 162 ? 120.220 29.131 8.684 1.00 28.54 162 THR D CA 1
ATOM 9962 C C . THR D 1 162 ? 119.714 29.806 7.398 1.00 26.99 162 THR D C 1
ATOM 9963 O O . THR D 1 162 ? 118.599 29.523 6.925 1.00 23.65 162 THR D O 1
ATOM 9967 N N . ARG D 1 163 ? 120.579 30.606 6.782 1.00 29.06 163 ARG D N 1
ATOM 9968 C CA . ARG D 1 163 ? 120.345 31.162 5.426 1.00 24.87 163 ARG D CA 1
ATOM 9969 C C . ARG D 1 163 ? 119.968 30.036 4.468 1.00 23.90 163 ARG D C 1
ATOM 9970 O O . ARG D 1 163 ? 119.003 30.169 3.703 1.00 23.01 163 ARG D O 1
ATOM 9978 N N . GLU D 1 164 ? 120.721 28.942 4.474 1.00 26.01 164 GLU D N 1
ATOM 9979 C CA . GLU D 1 164 ? 120.530 27.797 3.564 1.00 27.57 164 GLU D CA 1
ATOM 9980 C C . GLU D 1 164 ? 119.129 27.189 3.743 1.00 24.76 164 GLU D C 1
ATOM 9981 O O . GLU D 1 164 ? 118.479 26.878 2.709 1.00 23.24 164 GLU D O 1
ATOM 9987 N N . ALA D 1 165 ? 118.660 27.023 4.985 1.00 25.40 165 ALA D N 1
ATOM 9988 C CA . ALA D 1 165 ? 117.320 26.457 5.269 1.00 24.46 165 ALA D CA 1
ATOM 9989 C C . ALA D 1 165 ? 116.240 27.422 4.752 1.00 23.32 165 ALA D C 1
ATOM 9990 O O . ALA D 1 165 ? 115.302 26.960 4.096 1.00 24.49 165 ALA D O 1
ATOM 9992 N N . GLN D 1 166 ? 116.398 28.720 5.018 1.00 25.49 166 GLN D N 1
ATOM 9993 C CA . GLN D 1 166 ? 115.436 29.776 4.602 1.00 25.44 166 GLN D CA 1
ATOM 9994 C C . GLN D 1 166 ? 115.321 29.753 3.082 1.00 24.65 166 GLN D C 1
ATOM 9995 O O . GLN D 1 166 ? 114.213 29.742 2.562 1.00 22.96 166 GLN D O 1
ATOM 10001 N N . ASP D 1 167 ? 116.448 29.715 2.373 1.00 25.51 167 ASP D N 1
ATOM 10002 C CA . ASP D 1 167 ? 116.437 29.705 0.880 1.00 26.40 167 ASP D CA 1
ATOM 10003 C C . ASP D 1 167 ? 115.828 28.397 0.350 1.00 23.17 167 ASP D C 1
ATOM 10004 O O . ASP D 1 167 ? 115.053 28.467 -0.629 1.00 25.37 167 ASP D O 1
ATOM 10009 N N . ALA D 1 168 ? 116.103 27.251 0.979 1.00 23.80 168 ALA D N 1
ATOM 10010 C CA . ALA D 1 168 ? 115.482 25.970 0.563 1.00 25.88 168 ALA D CA 1
ATOM 10011 C C . ALA D 1 168 ? 113.964 26.095 0.717 1.00 25.33 168 ALA D C 1
ATOM 10012 O O . ALA D 1 168 ? 113.241 25.600 -0.202 1.00 24.71 168 ALA D O 1
ATOM 10014 N N . TYR D 1 169 ? 113.498 26.784 1.772 1.00 25.93 169 TYR D N 1
ATOM 10015 C CA . TYR D 1 169 ? 112.036 26.980 2.016 1.00 24.82 169 TYR D CA 1
ATOM 10016 C C . TYR D 1 169 ? 111.476 27.905 0.927 1.00 22.78 169 TYR D C 1
ATOM 10017 O O . TYR D 1 169 ? 110.465 27.593 0.300 1.00 22.99 169 TYR D O 1
ATOM 10026 N N . ALA D 1 170 ? 112.120 29.054 0.687 1.00 22.55 170 ALA D N 1
ATOM 10027 C CA . ALA D 1 170 ? 111.675 30.021 -0.353 1.00 22.95 170 ALA D CA 1
ATOM 10028 C C . ALA D 1 170 ? 111.538 29.334 -1.708 1.00 20.99 170 ALA D C 1
ATOM 10029 O O . ALA D 1 170 ? 110.558 29.604 -2.465 1.00 22.45 170 ALA D O 1
ATOM 10031 N N . LEU D 1 171 ? 112.506 28.482 -2.043 1.00 23.94 171 LEU D N 1
ATOM 10032 C CA . LEU D 1 171 ? 112.523 27.772 -3.346 1.00 25.29 171 LEU D CA 1
ATOM 10033 C C . LEU D 1 171 ? 111.305 26.849 -3.392 1.00 23.50 171 LEU D C 1
ATOM 10034 O O . LEU D 1 171 ? 110.616 26.833 -4.415 1.00 21.99 171 LEU D O 1
ATOM 10039 N N . GLN D 1 172 ? 111.039 26.133 -2.301 1.00 26.40 172 GLN D N 1
ATOM 10040 C CA . GLN D 1 172 ? 109.856 25.224 -2.242 1.00 24.00 172 GLN D CA 1
ATOM 10041 C C . GLN D 1 172 ? 108.578 26.010 -2.521 1.00 24.39 172 GLN D C 1
ATOM 10042 O O . GLN D 1 172 ? 107.716 25.548 -3.320 1.00 25.26 172 GLN D O 1
ATOM 10048 N N . SER D 1 173 ? 108.437 27.165 -1.868 1.00 22.27 173 SER D N 1
ATOM 10049 C CA . SER D 1 173 ? 107.245 28.034 -2.050 1.00 22.02 173 SER D CA 1
ATOM 10050 C C . SER D 1 173 ? 107.104 28.408 -3.534 1.00 21.40 173 SER D C 1
ATOM 10051 O O . SER D 1 173 ? 105.996 28.235 -4.067 1.00 20.84 173 SER D O 1
ATOM 10054 N N . GLN D 1 174 ? 108.181 28.893 -4.182 1.00 23.55 174 GLN D N 1
ATOM 10055 C CA . GLN D 1 174 ? 108.145 29.290 -5.607 1.00 23.21 174 GLN D CA 1
ATOM 10056 C C . GLN D 1 174 ? 107.762 28.071 -6.452 1.00 24.38 174 GLN D C 1
ATOM 10057 O O . GLN D 1 174 ? 106.846 28.206 -7.320 1.00 26.62 174 GLN D O 1
ATOM 10063 N N . GLN D 1 175 ? 108.386 26.918 -6.217 1.00 25.05 175 GLN D N 1
ATOM 10064 C CA . GLN D 1 175 ? 108.113 25.725 -7.065 1.00 27.99 175 GLN D CA 1
ATOM 10065 C C . GLN D 1 175 ? 106.663 25.258 -6.879 1.00 27.57 175 GLN D C 1
ATOM 10066 O O . GLN D 1 175 ? 106.000 24.957 -7.909 1.00 26.20 175 GLN D O 1
ATOM 10072 N N . ARG D 1 176 ? 106.194 25.175 -5.620 1.00 25.72 176 ARG D N 1
ATOM 10073 C CA . ARG D 1 176 ? 104.826 24.669 -5.315 1.00 25.92 176 ARG D CA 1
ATOM 10074 C C . ARG D 1 176 ? 103.846 25.643 -5.926 1.00 24.09 176 ARG D C 1
ATOM 10075 O O . ARG D 1 176 ? 102.917 25.187 -6.571 1.00 25.41 176 ARG D O 1
ATOM 10083 N N . MET D 1 177 ? 104.104 26.947 -5.823 1.00 23.83 177 MET D N 1
ATOM 10084 C CA . MET D 1 177 ? 103.142 27.952 -6.347 1.00 24.36 177 MET D CA 1
ATOM 10085 C C . MET D 1 177 ? 103.123 27.872 -7.881 1.00 24.83 177 MET D C 1
ATOM 10086 O O . MET D 1 177 ? 102.033 27.951 -8.485 1.00 23.24 177 MET D O 1
ATOM 10091 N N . ALA D 1 178 ? 104.287 27.707 -8.502 1.00 31.75 178 ALA D N 1
ATOM 10092 C CA . ALA D 1 178 ? 104.410 27.583 -9.983 1.00 33.30 178 ALA D CA 1
ATOM 10093 C C . ALA D 1 178 ? 103.563 26.405 -10.490 1.00 27.57 178 ALA D C 1
ATOM 10094 O O . ALA D 1 178 ? 102.750 26.603 -11.413 1.00 28.46 178 ALA D O 1
ATOM 10096 N N . ARG D 1 179 ? 103.749 25.225 -9.910 1.00 28.27 179 ARG D N 1
ATOM 10097 C CA . ARG D 1 179 ? 102.961 24.011 -10.248 1.00 32.58 179 ARG D CA 1
ATOM 10098 C C . ARG D 1 179 ? 101.469 24.290 -10.056 1.00 32.08 179 ARG D C 1
ATOM 10099 O O . ARG D 1 179 ? 100.681 23.938 -10.930 1.00 28.86 179 ARG D O 1
ATOM 10107 N N . ALA D 1 180 ? 101.084 24.935 -8.959 1.00 27.90 180 ALA D N 1
ATOM 10108 C CA . ALA D 1 180 ? 99.656 25.124 -8.644 1.00 30.84 180 ALA D CA 1
ATOM 10109 C C . ALA D 1 180 ? 99.079 26.052 -9.705 1.00 27.70 180 ALA D C 1
ATOM 10110 O O . ALA D 1 180 ? 97.951 25.806 -10.183 1.00 27.84 180 ALA D O 1
ATOM 10112 N N . GLN D 1 181 ? 99.865 27.044 -10.130 1.00 27.44 181 GLN D N 1
ATOM 10113 C CA . GLN D 1 181 ? 99.410 27.977 -11.187 1.00 28.60 181 GLN D CA 1
ATOM 10114 C C . GLN D 1 181 ? 99.248 27.200 -12.495 1.00 29.91 181 GLN D C 1
ATOM 10115 O O . GLN D 1 181 ? 98.208 27.362 -13.086 1.00 31.22 181 GLN D O 1
ATOM 10121 N N . ALA D 1 182 ? 100.245 26.413 -12.904 1.00 33.56 182 ALA D N 1
ATOM 10122 C CA . ALA D 1 182 ? 100.226 25.613 -14.164 1.00 34.65 182 ALA D CA 1
ATOM 10123 C C . ALA D 1 182 ? 99.037 24.644 -14.136 1.00 38.67 182 ALA D C 1
ATOM 10124 O O . ALA D 1 182 ? 98.409 24.434 -15.200 1.00 36.51 182 ALA D O 1
ATOM 10126 N N . ASP D 1 183 ? 98.691 24.117 -12.954 1.00 36.92 183 ASP D N 1
ATOM 10127 C CA . ASP D 1 183 ? 97.549 23.178 -12.818 1.00 33.99 183 ASP D CA 1
ATOM 10128 C C . ASP D 1 183 ? 96.202 23.919 -12.688 1.00 34.58 183 ASP D C 1
ATOM 10129 O O . ASP D 1 183 ? 95.174 23.219 -12.518 1.00 37.36 183 ASP D O 1
ATOM 10134 N N . GLY D 1 184 ? 96.173 25.260 -12.746 1.00 30.90 184 GLY D N 1
ATOM 10135 C CA . GLY D 1 184 ? 94.926 26.047 -12.683 1.00 32.84 184 GLY D CA 1
ATOM 10136 C C . GLY D 1 184 ? 94.244 26.005 -11.305 1.00 32.27 184 GLY D C 1
ATOM 10137 O O . GLY D 1 184 ? 93.033 26.211 -11.235 1.00 33.23 184 GLY D O 1
ATOM 10138 N N . LEU D 1 185 ? 94.990 25.846 -10.216 1.00 33.31 185 LEU D N 1
ATOM 10139 C CA . LEU D 1 185 ? 94.368 25.667 -8.881 1.00 33.76 185 LEU D CA 1
ATOM 10140 C C . LEU D 1 185 ? 93.855 27.010 -8.338 1.00 36.08 185 LEU D C 1
ATOM 10141 O O . LEU D 1 185 ? 93.320 26.977 -7.234 1.00 42.83 185 LEU D O 1
ATOM 10146 N N . PHE D 1 186 ? 94.031 28.133 -9.057 1.00 33.71 186 PHE D N 1
ATOM 10147 C CA . PHE D 1 186 ? 93.594 29.475 -8.601 1.00 33.31 186 PHE D CA 1
ATOM 10148 C C . PHE D 1 186 ? 92.475 29.999 -9.483 1.00 35.72 186 PHE D C 1
ATOM 10149 O O . PHE D 1 186 ? 91.943 31.069 -9.166 1.00 36.92 186 PHE D O 1
ATOM 10157 N N . ALA D 1 187 ? 92.077 29.239 -10.499 1.00 35.96 187 ALA D N 1
ATOM 10158 C CA . ALA D 1 187 ? 91.089 29.668 -11.514 1.00 38.71 187 ALA D CA 1
ATOM 10159 C C . ALA D 1 187 ? 89.759 30.049 -10.852 1.00 36.67 187 ALA D C 1
ATOM 10160 O O . ALA D 1 187 ? 89.162 31.041 -11.244 1.00 36.71 187 ALA D O 1
ATOM 10162 N N . ASP D 1 188 ? 89.288 29.267 -9.894 1.00 31.92 188 ASP D N 1
ATOM 10163 C CA . ASP D 1 188 ? 87.962 29.497 -9.269 1.00 31.45 188 ASP D CA 1
ATOM 10164 C C . ASP D 1 188 ? 88.066 30.501 -8.092 1.00 30.78 188 ASP D C 1
ATOM 10165 O O . ASP D 1 188 ? 87.016 31.077 -7.709 1.00 34.16 188 ASP D O 1
ATOM 10170 N N . GLU D 1 189 ? 89.252 30.682 -7.502 1.00 24.29 189 GLU D N 1
ATOM 10171 C CA . GLU D 1 189 ? 89.465 31.539 -6.293 1.00 26.65 189 GLU D CA 1
ATOM 10172 C C . GLU D 1 189 ? 89.682 32.989 -6.737 1.00 23.20 189 GLU D C 1
ATOM 10173 O O . GLU D 1 189 ? 89.113 33.917 -6.121 1.00 21.61 189 GLU D O 1
ATOM 10179 N N . ILE D 1 190 ? 90.371 33.208 -7.853 1.00 23.56 190 ILE D N 1
ATOM 10180 C CA . ILE D 1 190 ? 90.673 34.583 -8.328 1.00 22.00 190 ILE D CA 1
ATOM 10181 C C . ILE D 1 190 ? 89.577 35.086 -9.255 1.00 24.85 190 ILE D C 1
ATOM 10182 O O . ILE D 1 190 ? 89.203 34.371 -10.196 1.00 28.00 190 ILE D O 1
ATOM 10187 N N . VAL D 1 191 ? 89.082 36.293 -8.977 1.00 23.88 191 VAL D N 1
ATOM 10188 C CA . VAL D 1 191 ? 88.099 37.011 -9.823 1.00 26.46 191 VAL D CA 1
ATOM 10189 C C . VAL D 1 191 ? 88.850 38.169 -10.474 1.00 29.07 191 VAL D C 1
ATOM 10190 O O . VAL D 1 191 ? 89.499 38.948 -9.783 1.00 22.08 191 VAL D O 1
ATOM 10194 N N . PRO D 1 192 ? 88.802 38.280 -11.821 1.00 27.05 192 PRO D N 1
ATOM 10195 C CA . PRO D 1 192 ? 89.522 39.339 -12.520 1.00 26.22 192 PRO D CA 1
ATOM 10196 C C . PRO D 1 192 ? 88.930 40.706 -12.168 1.00 25.43 192 PRO D C 1
ATOM 10197 O O . PRO D 1 192 ? 87.722 40.807 -11.925 1.00 24.95 192 PRO D O 1
ATOM 10201 N N . MET D 1 193 ? 89.775 41.733 -12.167 1.00 21.47 193 MET D N 1
ATOM 10202 C CA . MET D 1 193 ? 89.322 43.102 -11.926 1.00 22.99 193 MET D CA 1
ATOM 10203 C C . MET D 1 193 ? 89.979 44.005 -12.951 1.00 23.03 193 MET D C 1
ATOM 10204 O O . MET D 1 193 ? 91.233 43.998 -13.084 1.00 23.25 193 MET D O 1
ATOM 10209 N N . THR D 1 194 ? 89.152 44.835 -13.564 1.00 22.59 194 THR D N 1
ATOM 10210 C CA . THR D 1 194 ? 89.595 45.867 -14.531 1.00 24.78 194 THR D CA 1
ATOM 10211 C C . THR D 1 194 ? 90.083 47.073 -13.757 1.00 25.34 194 THR D C 1
ATOM 10212 O O . THR D 1 194 ? 89.394 47.463 -12.786 1.00 25.62 194 THR D O 1
ATOM 10216 N N . THR D 1 195 ? 91.243 47.596 -14.127 1.00 22.10 195 THR D N 1
ATOM 10217 C CA . THR D 1 195 ? 91.886 48.735 -13.440 1.00 24.38 195 THR D CA 1
ATOM 10218 C C . THR D 1 195 ? 92.298 49.830 -14.425 1.00 23.45 195 THR D C 1
ATOM 10219 O O . THR D 1 195 ? 92.454 49.550 -15.621 1.00 23.14 195 THR D O 1
ATOM 10223 N N . ARG D 1 196 ? 92.564 51.012 -13.875 1.00 27.42 196 ARG D N 1
ATOM 10224 C CA . ARG D 1 196 ? 93.504 51.996 -14.435 1.00 26.68 196 ARG D CA 1
ATOM 10225 C C . ARG D 1 196 ? 94.759 51.940 -13.569 1.00 26.55 196 ARG D C 1
ATOM 10226 O O . ARG D 1 196 ? 94.621 51.920 -12.340 1.00 26.28 196 ARG D O 1
ATOM 10234 N N . TYR D 1 197 ? 95.944 51.940 -14.156 1.00 24.52 197 TYR D N 1
ATOM 10235 C CA . TYR D 1 197 ? 97.204 51.901 -13.370 1.00 24.41 197 TYR D CA 1
ATOM 10236 C C . TYR D 1 197 ? 98.274 52.807 -13.975 1.00 26.28 197 TYR D C 1
ATOM 10237 O O . TYR D 1 197 ? 98.227 53.148 -15.204 1.00 25.84 197 TYR D O 1
ATOM 10246 N N . ALA D 1 198 ? 99.202 53.246 -13.122 1.00 24.76 198 ALA D N 1
ATOM 10247 C CA . ALA D 1 198 ? 100.205 54.275 -13.478 1.00 24.52 198 ALA D CA 1
ATOM 10248 C C . ALA D 1 198 ? 101.478 53.562 -13.900 1.00 28.90 198 ALA D C 1
ATOM 10249 O O . ALA D 1 198 ? 101.840 52.549 -13.261 1.00 26.31 198 ALA D O 1
ATOM 10251 N N . VAL D 1 199 ? 102.113 54.057 -14.964 1.00 27.13 199 VAL D N 1
ATOM 10252 C CA . VAL D 1 199 ? 103.470 53.634 -15.382 1.00 29.44 199 VAL D CA 1
ATOM 10253 C C . VAL D 1 199 ? 104.296 54.900 -15.587 1.00 35.52 199 VAL D C 1
ATOM 10254 O O . VAL D 1 199 ? 103.736 55.971 -15.831 1.00 33.32 199 VAL D O 1
ATOM 10258 N N . GLU D 1 200 ? 105.589 54.770 -15.382 1.00 40.43 200 GLU D N 1
ATOM 10259 C CA . GLU D 1 200 ? 106.618 55.737 -15.789 1.00 49.14 200 GLU D CA 1
ATOM 10260 C C . GLU D 1 200 ? 107.694 54.871 -16.421 1.00 54.05 200 GLU D C 1
ATOM 10261 O O . GLU D 1 200 ? 108.050 53.838 -15.788 1.00 44.24 200 GLU D O 1
ATOM 10267 N N . ASP D 1 201 ? 108.111 55.201 -17.644 1.00 55.16 201 ASP D N 1
ATOM 10268 C CA . ASP D 1 201 ? 109.401 54.685 -18.167 1.00 59.91 201 ASP D CA 1
ATOM 10269 C C . ASP D 1 201 ? 110.523 55.393 -17.384 1.00 60.60 201 ASP D C 1
ATOM 10270 O O . ASP D 1 201 ? 110.437 56.638 -17.206 1.00 64.80 201 ASP D O 1
ATOM 10275 N N . LYS D 1 202 ? 111.507 54.651 -16.867 1.00 69.52 202 LYS D N 1
ATOM 10276 C CA . LYS D 1 202 ? 112.630 55.275 -16.111 1.00 78.04 202 LYS D CA 1
ATOM 10277 C C . LYS D 1 202 ? 113.544 55.984 -17.117 1.00 77.10 202 LYS D C 1
ATOM 10278 O O . LYS D 1 202 ? 114.041 57.082 -16.761 1.00 76.64 202 LYS D O 1
ATOM 10284 N N . ALA D 1 203 ? 113.690 55.416 -18.329 1.00 66.34 203 ALA D N 1
ATOM 10285 C CA . ALA D 1 203 ? 114.644 55.856 -19.377 1.00 63.45 203 ALA D CA 1
ATOM 10286 C C . ALA D 1 203 ? 114.117 57.116 -20.103 1.00 72.74 203 ALA D C 1
ATOM 10287 O O . ALA D 1 203 ? 114.924 58.060 -20.301 1.00 68.05 203 ALA D O 1
ATOM 10289 N N . SER D 1 204 ? 112.815 57.167 -20.445 1.00 73.69 204 SER D N 1
ATOM 10290 C CA . SER D 1 204 ? 112.164 58.259 -21.228 1.00 62.91 204 SER D CA 1
ATOM 10291 C C . SER D 1 204 ? 111.608 59.352 -20.304 1.00 61.01 204 SER D C 1
ATOM 10292 O O . SER D 1 204 ? 111.496 60.485 -20.755 1.00 52.38 204 SER D O 1
ATOM 10295 N N . GLY D 1 205 ? 111.256 59.008 -19.062 1.00 62.22 205 GLY D N 1
ATOM 10296 C CA . GLY D 1 205 ? 110.457 59.855 -18.150 1.00 62.64 205 GLY D CA 1
ATOM 10297 C C . GLY D 1 205 ? 108.962 59.884 -18.500 1.00 58.75 205 GLY D C 1
ATOM 10298 O O . GLY D 1 205 ? 108.244 60.751 -17.924 1.00 61.45 205 GLY D O 1
ATOM 10299 N N . GLU D 1 206 ? 108.478 58.998 -19.389 1.00 45.82 206 GLU D N 1
ATOM 10300 C CA . GLU D 1 206 ? 107.058 59.028 -19.832 1.00 55.27 206 GLU D CA 1
ATOM 10301 C C . GLU D 1 206 ? 106.207 58.385 -18.724 1.00 48.06 206 GLU D C 1
ATOM 10302 O O . GLU D 1 206 ? 106.441 57.205 -18.413 1.00 39.92 206 GLU D O 1
ATOM 10308 N N . LYS D 1 207 ? 105.372 59.201 -18.065 1.00 58.46 207 LYS D N 1
ATOM 10309 C CA . LYS D 1 207 ? 104.224 58.761 -17.216 1.00 58.01 207 LYS D CA 1
ATOM 10310 C C . LYS D 1 207 ? 103.005 58.553 -18.121 1.00 57.14 207 LYS D C 1
ATOM 10311 O O . LYS D 1 207 ? 102.823 59.262 -19.160 1.00 54.32 207 LYS D O 1
ATOM 10317 N N . GLN D 1 208 ? 102.186 57.599 -17.731 1.00 44.81 208 GLN D N 1
ATOM 10318 C CA . GLN D 1 208 ? 100.887 57.336 -18.362 1.00 45.78 208 GLN D CA 1
ATOM 10319 C C . GLN D 1 208 ? 100.030 56.663 -17.288 1.00 34.92 208 GLN D C 1
ATOM 10320 O O . GLN D 1 208 ? 100.581 55.989 -16.407 1.00 28.77 208 GLN D O 1
ATOM 10326 N N . VAL D 1 209 ? 98.729 56.818 -17.424 1.00 33.32 209 VAL D N 1
ATOM 10327 C CA . VAL D 1 209 ? 97.733 55.899 -16.841 1.00 29.92 209 VAL D CA 1
ATOM 10328 C C . VAL D 1 209 ? 97.237 55.005 -17.968 1.00 28.70 209 VAL D C 1
ATOM 10329 O O . VAL D 1 209 ? 96.801 55.550 -19.008 1.00 30.00 209 VAL D O 1
ATOM 10333 N N . LEU D 1 210 ? 97.323 53.690 -17.784 1.00 24.30 210 LEU D N 1
ATOM 10334 C CA . LEU D 1 210 ? 96.947 52.656 -18.783 1.00 27.33 210 LEU D CA 1
ATOM 10335 C C . LEU D 1 210 ? 95.721 51.878 -18.305 1.00 30.38 210 LEU D C 1
ATOM 10336 O O . LEU D 1 210 ? 95.456 51.855 -17.082 1.00 28.94 210 LEU D O 1
ATOM 10341 N N . ASP D 1 211 ? 95.022 51.226 -19.229 1.00 27.54 211 ASP D N 1
ATOM 10342 C CA . ASP D 1 211 ? 93.939 50.266 -18.907 1.00 31.03 211 ASP D CA 1
ATOM 10343 C C . ASP D 1 211 ? 94.587 48.910 -18.629 1.00 30.17 211 ASP D C 1
ATOM 10344 O O . ASP D 1 211 ? 95.428 48.532 -19.391 1.00 29.91 211 ASP D O 1
ATOM 10349 N N . GLY D 1 212 ? 94.169 48.197 -17.581 1.00 28.49 212 GLY D N 1
ATOM 10350 C CA . GLY D 1 212 ? 94.707 46.870 -17.239 1.00 30.94 212 GLY D CA 1
ATOM 10351 C C . GLY D 1 212 ? 93.651 45.945 -16.669 1.00 28.79 212 GLY D C 1
ATOM 10352 O O . GLY D 1 212 ? 92.528 46.386 -16.401 1.00 27.33 212 GLY D O 1
ATOM 10353 N N . VAL D 1 213 ? 94.015 44.685 -16.481 1.00 28.12 213 VAL D N 1
ATOM 10354 C CA . VAL D 1 213 ? 93.193 43.692 -15.751 1.00 31.21 213 VAL D CA 1
ATOM 10355 C C . VAL D 1 213 ? 94.144 42.989 -14.796 1.00 31.55 213 VAL D C 1
ATOM 10356 O O . VAL D 1 213 ? 95.226 42.648 -15.250 1.00 30.55 213 VAL D O 1
ATOM 10360 N N . VAL D 1 214 ? 93.781 42.845 -13.517 1.00 26.16 214 VAL D N 1
ATOM 10361 C CA . VAL D 1 214 ? 94.496 41.910 -12.616 1.00 23.96 214 VAL D CA 1
ATOM 10362 C C . VAL D 1 214 ? 93.705 40.610 -12.709 1.00 23.63 214 VAL D C 1
ATOM 10363 O O . VAL D 1 214 ? 92.511 40.629 -12.351 1.00 21.95 214 VAL D O 1
ATOM 10367 N N . ASP D 1 215 ? 94.316 39.530 -13.185 1.00 26.73 215 ASP D N 1
ATOM 10368 C CA . ASP D 1 215 ? 93.566 38.254 -13.361 1.00 27.96 215 ASP D CA 1
ATOM 10369 C C . ASP D 1 215 ? 94.401 37.070 -12.893 1.00 27.47 215 ASP D C 1
ATOM 10370 O O . ASP D 1 215 ? 93.981 35.973 -13.147 1.00 25.51 215 ASP D O 1
ATOM 10375 N N . ARG D 1 216 ? 95.517 37.293 -12.208 1.00 27.05 216 ARG D N 1
ATOM 10376 C CA . ARG D 1 216 ? 96.408 36.226 -11.707 1.00 28.76 216 ARG D CA 1
ATOM 10377 C C . ARG D 1 216 ? 97.295 36.891 -10.665 1.00 26.56 216 ARG D C 1
ATOM 10378 O O . ARG D 1 216 ? 97.245 38.109 -10.540 1.00 23.40 216 ARG D O 1
ATOM 10386 N N . ASP D 1 217 ? 98.056 36.100 -9.932 1.00 23.97 217 ASP D N 1
ATOM 10387 C CA . ASP D 1 217 ? 99.108 36.576 -9.020 1.00 25.56 217 ASP D CA 1
ATOM 10388 C C . ASP D 1 217 ? 100.376 36.787 -9.855 1.00 29.53 217 ASP D C 1
ATOM 10389 O O . ASP D 1 217 ? 100.786 35.821 -10.449 1.00 30.07 217 ASP D O 1
ATOM 10394 N N . ASP D 1 218 ? 100.963 37.987 -9.863 1.00 30.30 218 ASP D N 1
ATOM 10395 C CA . ASP D 1 218 ? 102.047 38.362 -10.823 1.00 36.64 218 ASP D CA 1
ATOM 10396 C C . ASP D 1 218 ? 103.400 38.417 -10.108 1.00 31.95 218 ASP D C 1
ATOM 10397 O O . ASP D 1 218 ? 104.357 38.543 -10.807 1.00 29.84 218 ASP D O 1
ATOM 10402 N N . CYS D 1 219 ? 103.495 38.275 -8.780 1.00 29.65 219 CYS D N 1
ATOM 10403 C CA . CYS D 1 219 ? 104.754 38.524 -8.041 1.00 26.02 219 CYS D CA 1
ATOM 10404 C C . CYS D 1 219 ? 105.634 37.288 -8.018 1.00 22.47 219 CYS D C 1
ATOM 10405 O O . CYS D 1 219 ? 106.758 37.416 -7.593 1.00 23.43 219 CYS D O 1
ATOM 10408 N N . ASN D 1 220 ? 105.162 36.107 -8.378 1.00 22.94 220 ASN D N 1
ATOM 10409 C CA . ASN D 1 220 ? 105.986 34.889 -8.164 1.00 24.20 220 ASN D CA 1
ATOM 10410 C C . ASN D 1 220 ? 107.007 34.728 -9.294 1.00 25.20 220 ASN D C 1
ATOM 10411 O O . ASN D 1 220 ? 106.808 35.299 -10.365 1.00 25.30 220 ASN D O 1
ATOM 10416 N N . ARG D 1 221 ? 108.040 33.927 -9.071 1.00 26.72 221 ARG D N 1
ATOM 10417 C CA . ARG D 1 221 ? 109.148 33.736 -10.047 1.00 32.81 221 ARG D CA 1
ATOM 10418 C C . ARG D 1 221 ? 109.385 32.246 -10.187 1.00 26.94 221 ARG D C 1
ATOM 10419 O O . ARG D 1 221 ? 110.133 31.699 -9.387 1.00 28.67 221 ARG D O 1
ATOM 10427 N N . PRO D 1 222 ? 108.711 31.559 -11.132 1.00 27.71 222 PRO D N 1
ATOM 10428 C CA . PRO D 1 222 ? 108.836 30.109 -11.286 1.00 29.34 222 PRO D CA 1
ATOM 10429 C C . PRO D 1 222 ? 110.265 29.631 -11.567 1.00 31.71 222 PRO D C 1
ATOM 10430 O O . PRO D 1 222 ? 110.534 28.491 -11.268 1.00 27.14 222 PRO D O 1
ATOM 10434 N N . ASP D 1 223 ? 111.128 30.516 -12.094 1.00 32.76 223 ASP D N 1
ATOM 10435 C CA . ASP D 1 223 ? 112.521 30.163 -12.489 1.00 36.24 223 ASP D CA 1
ATOM 10436 C C . ASP D 1 223 ? 113.481 30.303 -11.310 1.00 33.26 223 ASP D C 1
ATOM 10437 O O . ASP D 1 223 ? 114.684 30.144 -11.528 1.00 36.90 223 ASP D O 1
ATOM 10442 N N . THR D 1 224 ? 112.999 30.657 -10.113 1.00 28.30 224 THR D N 1
ATOM 10443 C CA . THR D 1 224 ? 113.880 30.898 -8.951 1.00 24.60 224 THR D CA 1
ATOM 10444 C C . THR D 1 224 ? 114.752 29.662 -8.770 1.00 23.06 224 THR D C 1
ATOM 10445 O O . THR D 1 224 ? 114.242 28.526 -8.910 1.00 25.38 224 THR D O 1
ATOM 10449 N N . THR D 1 225 ? 115.988 29.841 -8.348 1.00 26.06 225 THR D N 1
ATOM 10450 C CA . THR D 1 225 ? 116.899 28.690 -8.105 1.00 26.83 225 THR D CA 1
ATOM 10451 C C . THR D 1 225 ? 117.524 28.864 -6.731 1.00 25.82 225 THR D C 1
ATOM 10452 O O . THR D 1 225 ? 117.535 29.994 -6.257 1.00 24.05 225 THR D O 1
ATOM 10456 N N . LEU D 1 226 ? 118.064 27.803 -6.139 1.00 24.70 226 LEU D N 1
ATOM 10457 C CA . LEU D 1 226 ? 118.744 27.930 -4.838 1.00 27.19 226 LEU D CA 1
ATOM 10458 C C . LEU D 1 226 ? 119.952 28.864 -4.997 1.00 29.70 226 LEU D C 1
ATOM 10459 O O . LEU D 1 226 ? 120.192 29.684 -4.137 1.00 24.43 226 LEU D O 1
ATOM 10464 N N . GLU D 1 227 ? 120.781 28.658 -6.022 1.00 33.19 227 GLU D N 1
ATOM 10465 C CA . GLU D 1 227 ? 121.969 29.530 -6.229 1.00 33.60 227 GLU D CA 1
ATOM 10466 C C . GLU D 1 227 ? 121.555 31.000 -6.367 1.00 27.28 227 GLU D C 1
ATOM 10467 O O . GLU D 1 227 ? 122.282 31.858 -5.853 1.00 29.04 227 GLU D O 1
ATOM 10473 N N . GLY D 1 228 ? 120.460 31.287 -7.063 1.00 26.84 228 GLY D N 1
ATOM 10474 C CA . GLY D 1 228 ? 119.912 32.656 -7.131 1.00 26.31 228 GLY D CA 1
ATOM 10475 C C . GLY D 1 228 ? 119.589 33.198 -5.738 1.00 27.59 228 GLY D C 1
ATOM 10476 O O . GLY D 1 228 ? 120.042 34.315 -5.367 1.00 24.45 228 GLY D O 1
ATOM 10477 N N . LEU D 1 229 ? 118.815 32.454 -4.947 1.00 24.70 229 LEU D N 1
ATOM 10478 C CA . LEU D 1 229 ? 118.438 32.950 -3.599 1.00 23.61 229 LEU D CA 1
ATOM 10479 C C . LEU D 1 229 ? 119.696 33.151 -2.758 1.00 20.37 229 LEU D C 1
ATOM 10480 O O . LEU D 1 229 ? 119.760 34.144 -2.058 1.00 20.60 229 LEU D O 1
ATOM 10485 N N . ALA D 1 230 ? 120.664 32.242 -2.851 1.00 21.12 230 ALA D N 1
ATOM 10486 C CA . ALA D 1 230 ? 121.907 32.274 -2.055 1.00 22.04 230 ALA D CA 1
ATOM 10487 C C . ALA D 1 230 ? 122.781 33.469 -2.452 1.00 22.86 230 ALA D C 1
ATOM 10488 O O . ALA D 1 230 ? 123.614 33.848 -1.635 1.00 23.80 230 ALA D O 1
ATOM 10490 N N . SER D 1 231 ? 122.546 34.091 -3.596 1.00 23.30 231 SER D N 1
ATOM 10491 C CA . SER D 1 231 ? 123.360 35.239 -4.077 1.00 22.48 231 SER D CA 1
ATOM 10492 C C . SER D 1 231 ? 122.783 36.571 -3.569 1.00 27.83 231 SER D C 1
ATOM 10493 O O . SER D 1 231 ? 123.500 37.599 -3.642 1.00 26.69 231 SER D O 1
ATOM 10496 N N . LEU D 1 232 ? 121.536 36.589 -3.059 1.00 26.69 232 LEU D N 1
ATOM 10497 C CA . LEU D 1 232 ? 120.832 37.863 -2.745 1.00 25.92 232 LEU D CA 1
ATOM 10498 C C . LEU D 1 232 ? 121.468 38.529 -1.532 1.00 25.88 232 LEU D C 1
ATOM 10499 O O . LEU D 1 232 ? 121.995 37.811 -0.626 1.00 29.82 232 LEU D O 1
ATOM 10504 N N . LYS D 1 233 ? 121.378 39.855 -1.480 1.00 25.84 233 LYS D N 1
ATOM 10505 C CA . LYS D 1 233 ? 121.933 40.612 -0.334 1.00 28.36 233 LYS D CA 1
ATOM 10506 C C . LYS D 1 233 ? 120.900 40.567 0.797 1.00 29.00 233 LYS D C 1
ATOM 10507 O O . LYS D 1 233 ? 119.682 40.513 0.530 1.00 28.56 233 LYS D O 1
ATOM 10513 N N . PRO D 1 234 ? 121.390 40.563 2.054 1.00 31.00 234 PRO D N 1
ATOM 10514 C CA . PRO D 1 234 ? 120.534 40.644 3.246 1.00 33.15 234 PRO D CA 1
ATOM 10515 C C . PRO D 1 234 ? 119.696 41.931 3.246 1.00 33.22 234 PRO D C 1
ATOM 10516 O O . PRO D 1 234 ? 120.204 42.937 2.838 1.00 30.53 234 PRO D O 1
ATOM 10520 N N . ALA D 1 235 ? 118.427 41.870 3.619 1.00 28.84 235 ALA D N 1
ATOM 10521 C CA . ALA D 1 235 ? 117.477 42.998 3.494 1.00 29.91 235 ALA D CA 1
ATOM 10522 C C . ALA D 1 235 ? 117.431 43.809 4.797 1.00 29.75 235 ALA D C 1
ATOM 10523 O O . ALA D 1 235 ? 117.058 44.996 4.718 1.00 33.27 235 ALA D O 1
ATOM 10525 N N . PHE D 1 236 ? 117.742 43.224 5.955 1.00 28.57 236 PHE D N 1
ATOM 10526 C CA . PHE D 1 236 ? 117.407 43.862 7.261 1.00 29.63 236 PHE D CA 1
ATOM 10527 C C . PHE D 1 236 ? 118.601 43.972 8.200 1.00 32.05 236 PHE D C 1
ATOM 10528 O O . PHE D 1 236 ? 118.445 44.623 9.223 1.00 34.90 236 PHE D O 1
ATOM 10536 N N . ALA D 1 237 ? 119.731 43.351 7.884 1.00 31.59 237 ALA D N 1
ATOM 10537 C CA . ALA D 1 237 ? 120.948 43.393 8.725 1.00 34.91 237 ALA D CA 1
ATOM 10538 C C . ALA D 1 237 ? 122.153 43.209 7.819 1.00 36.40 237 ALA D C 1
ATOM 10539 O O . ALA D 1 237 ? 122.042 42.398 6.921 1.00 30.64 237 ALA D O 1
ATOM 10541 N N . GLU D 1 238 ? 123.246 43.942 8.051 1.00 42.45 238 GLU D N 1
ATOM 10542 C CA . GLU D 1 238 ? 124.476 43.895 7.202 1.00 44.85 238 GLU D CA 1
ATOM 10543 C C . GLU D 1 238 ? 125.004 42.449 7.119 1.00 44.41 238 GLU D C 1
ATOM 10544 O O . GLU D 1 238 ? 125.434 42.015 6.024 1.00 47.56 238 GLU D O 1
ATOM 10550 N N . ASP D 1 239 ? 124.992 41.711 8.219 1.00 39.19 239 ASP D N 1
ATOM 10551 C CA . ASP D 1 239 ? 125.514 40.321 8.236 1.00 44.62 239 ASP D CA 1
ATOM 10552 C C . ASP D 1 239 ? 124.338 39.337 8.220 1.00 37.99 239 ASP D C 1
ATOM 10553 O O . ASP D 1 239 ? 124.467 38.285 8.860 1.00 35.64 239 ASP D O 1
ATOM 10558 N N . GLY D 1 240 ? 123.241 39.678 7.539 1.00 34.37 240 GLY D N 1
ATOM 10559 C CA . GLY D 1 240 ? 121.923 39.067 7.787 1.00 32.74 240 GLY D CA 1
ATOM 10560 C C . GLY D 1 240 ? 121.712 37.804 6.990 1.00 33.11 240 GLY D C 1
ATOM 10561 O O . GLY D 1 240 ? 122.552 37.466 6.146 1.00 32.67 240 GLY D O 1
ATOM 10562 N N . SER D 1 241 ? 120.604 37.118 7.236 1.00 27.65 241 SER D N 1
ATOM 10563 C CA . SER D 1 241 ? 120.191 35.901 6.494 1.00 23.54 241 SER D CA 1
ATOM 10564 C C . SER D 1 241 ? 118.869 36.147 5.763 1.00 23.20 241 SER D C 1
ATOM 10565 O O . SER D 1 241 ? 118.559 35.428 4.776 1.00 21.63 241 SER D O 1
ATOM 10568 N N . VAL D 1 242 ? 118.101 37.136 6.217 1.00 22.91 242 VAL D N 1
ATOM 10569 C CA . VAL D 1 242 ? 116.768 37.411 5.641 1.00 23.97 242 VAL D CA 1
ATOM 10570 C C . VAL D 1 242 ? 117.004 38.324 4.431 1.00 23.07 242 VAL D C 1
ATOM 10571 O O . VAL D 1 242 ? 117.710 39.370 4.574 1.00 24.82 242 VAL D O 1
ATOM 10575 N N . THR D 1 243 ? 116.357 37.998 3.320 1.00 21.93 243 THR D N 1
ATOM 10576 C CA . THR D 1 243 ? 116.513 38.680 2.007 1.00 24.54 243 THR D CA 1
ATOM 10577 C C . THR D 1 243 ? 115.140 38.895 1.390 1.00 25.48 243 THR D C 1
ATOM 10578 O O . THR D 1 243 ? 114.120 38.343 1.893 1.00 24.63 243 THR D O 1
ATOM 10582 N N . ALA D 1 244 ? 115.089 39.632 0.303 1.00 24.23 244 ALA D N 1
ATOM 10583 C CA . ALA D 1 244 ? 113.823 39.879 -0.423 1.00 24.97 244 ALA D CA 1
ATOM 10584 C C . ALA D 1 244 ? 113.312 38.543 -0.977 1.00 23.28 244 ALA D C 1
ATOM 10585 O O . ALA D 1 244 ? 112.067 38.386 -1.198 1.00 27.26 244 ALA D O 1
ATOM 10587 N N . GLY D 1 245 ? 114.226 37.604 -1.221 1.00 23.09 245 GLY D N 1
ATOM 10588 C CA . GLY D 1 245 ? 113.891 36.305 -1.836 1.00 23.09 245 GLY D CA 1
ATOM 10589 C C . GLY D 1 245 ? 113.328 35.299 -0.828 1.00 21.55 245 GLY D C 1
ATOM 10590 O O . GLY D 1 245 ? 112.688 34.314 -1.283 1.00 23.50 245 GLY D O 1
ATOM 10591 N N . ASN D 1 246 ? 113.639 35.438 0.460 1.00 21.65 246 ASN D N 1
ATOM 10592 C CA . ASN D 1 246 ? 113.114 34.482 1.484 1.00 21.88 246 ASN D CA 1
ATOM 10593 C C . ASN D 1 246 ? 112.143 35.177 2.443 1.00 22.87 246 ASN D C 1
ATOM 10594 O O . ASN D 1 246 ? 111.864 34.599 3.547 1.00 24.06 246 ASN D O 1
ATOM 10599 N N . ALA D 1 247 ? 111.608 36.326 2.024 1.00 22.11 247 ALA D N 1
ATOM 10600 C CA . ALA D 1 247 ? 110.630 37.151 2.754 1.00 21.80 247 ALA D CA 1
ATOM 10601 C C . ALA D 1 247 ? 109.425 37.344 1.844 1.00 23.05 247 ALA D C 1
ATOM 10602 O O . ALA D 1 247 ? 109.546 37.270 0.595 1.00 23.80 247 ALA D O 1
ATOM 10604 N N . SER D 1 248 ? 108.273 37.574 2.446 1.00 21.90 248 SER D N 1
ATOM 10605 C CA . SER D 1 248 ? 107.041 37.842 1.686 1.00 24.21 248 SER D CA 1
ATOM 10606 C C . SER D 1 248 ? 107.270 39.115 0.849 1.00 23.20 248 SER D C 1
ATOM 10607 O O . SER D 1 248 ? 108.082 39.976 1.230 1.00 23.02 248 SER D O 1
ATOM 10610 N N . GLN D 1 249 ? 106.569 39.227 -0.256 1.00 27.20 249 GLN D N 1
ATOM 10611 C CA . GLN D 1 249 ? 106.669 40.434 -1.109 1.00 31.67 249 GLN D CA 1
ATOM 10612 C C . GLN D 1 249 ? 105.576 41.414 -0.692 1.00 29.66 249 GLN D C 1
ATOM 10613 O O . GLN D 1 249 ? 104.625 41.014 0.027 1.00 24.37 249 GLN D O 1
ATOM 10619 N N . LEU D 1 250 ? 105.714 42.648 -1.160 1.00 27.91 250 LEU D N 1
ATOM 10620 C CA . LEU D 1 250 ? 104.700 43.703 -1.001 1.00 27.49 250 LEU D CA 1
ATOM 10621 C C . LEU D 1 250 ? 103.762 43.545 -2.198 1.00 23.91 250 LEU D C 1
ATOM 10622 O O . LEU D 1 250 ? 104.199 43.757 -3.375 1.00 23.30 250 LEU D O 1
ATOM 10627 N N . SER D 1 251 ? 102.535 43.117 -1.952 1.00 22.09 251 SER D N 1
ATOM 10628 C CA . SER D 1 251 ? 101.498 43.095 -3.008 1.00 21.54 251 SER D CA 1
ATOM 10629 C C . SER D 1 251 ? 100.180 43.662 -2.470 1.00 19.73 251 SER D C 1
ATOM 10630 O O . SER D 1 251 ? 100.010 43.789 -1.241 1.00 19.15 251 SER D O 1
ATOM 10633 N N . ASP D 1 252 ? 99.298 44.020 -3.396 1.00 18.46 252 ASP D N 1
ATOM 10634 C CA . ASP D 1 252 ? 97.989 44.652 -3.123 1.00 19.26 252 ASP D CA 1
ATOM 10635 C C . ASP D 1 252 ? 96.882 43.641 -3.438 1.00 19.58 252 ASP D C 1
ATOM 10636 O O . ASP D 1 252 ? 96.960 42.949 -4.492 1.00 20.81 252 ASP D O 1
ATOM 10641 N N . GLY D 1 253 ? 95.825 43.591 -2.629 1.00 18.75 253 GLY D N 1
ATOM 10642 C CA . GLY D 1 253 ? 94.724 42.677 -2.976 1.00 19.35 253 GLY D CA 1
ATOM 10643 C C . GLY D 1 253 ? 93.647 42.619 -1.916 1.00 20.39 253 GLY D C 1
ATOM 10644 O O . GLY D 1 253 ? 93.841 43.206 -0.823 1.00 19.08 253 GLY D O 1
ATOM 10645 N N . ALA D 1 254 ? 92.554 41.930 -2.222 1.00 20.36 254 ALA D N 1
ATOM 10646 C CA . ALA D 1 254 ? 91.362 41.824 -1.343 1.00 18.15 254 ALA D CA 1
ATOM 10647 C C . ALA D 1 254 ? 90.837 40.395 -1.455 1.00 19.95 254 ALA D C 1
ATOM 10648 O O . ALA D 1 254 ? 91.051 39.752 -2.494 1.00 18.69 254 ALA D O 1
ATOM 10650 N N . SER D 1 255 ? 90.286 39.869 -0.361 1.00 20.84 255 SER D N 1
ATOM 10651 C CA . SER D 1 255 ? 89.619 38.549 -0.306 1.00 18.90 255 SER D CA 1
ATOM 10652 C C . SER D 1 255 ? 88.366 38.703 0.534 1.00 20.87 255 SER D C 1
ATOM 10653 O O . SER D 1 255 ? 88.467 39.370 1.589 1.00 19.35 255 SER D O 1
ATOM 10656 N N . MET D 1 256 ? 87.251 38.108 0.105 1.00 19.99 256 MET D N 1
ATOM 10657 C CA . MET D 1 256 ? 86.015 38.153 0.897 1.00 19.53 256 MET D CA 1
ATOM 10658 C C . MET D 1 256 ? 85.362 36.772 0.869 1.00 22.15 256 MET D C 1
ATOM 10659 O O . MET D 1 256 ? 85.401 36.055 -0.179 1.00 19.16 256 MET D O 1
ATOM 10664 N N . THR D 1 257 ? 84.761 36.451 2.002 1.00 21.72 257 THR D N 1
ATOM 10665 C CA . THR D 1 257 ? 84.276 35.088 2.322 1.00 21.81 257 THR D CA 1
ATOM 10666 C C . THR D 1 257 ? 82.775 35.192 2.633 1.00 24.27 257 THR D C 1
ATOM 10667 O O . THR D 1 257 ? 82.386 36.102 3.365 1.00 24.42 257 THR D O 1
ATOM 10671 N N . LEU D 1 258 ? 81.965 34.318 2.017 1.00 22.52 258 LEU D N 1
ATOM 10672 C CA . LEU D 1 258 ? 80.522 34.166 2.290 1.00 22.06 258 LEU D CA 1
ATOM 10673 C C . LEU D 1 258 ? 80.336 33.073 3.335 1.00 22.76 258 LEU D C 1
ATOM 10674 O O . LEU D 1 258 ? 80.704 31.891 3.062 1.00 22.61 258 LEU D O 1
ATOM 10679 N N . LEU D 1 259 ? 79.825 33.458 4.506 1.00 21.86 259 LEU D N 1
ATOM 10680 C CA . LEU D 1 259 ? 79.542 32.502 5.607 1.00 21.25 259 LEU D CA 1
ATOM 10681 C C . LEU D 1 259 ? 78.035 32.490 5.846 1.00 22.23 259 LEU D C 1
ATOM 10682 O O . LEU D 1 259 ? 77.402 33.517 5.714 1.00 21.38 259 LEU D O 1
ATOM 10687 N N . MET D 1 260 ? 77.495 31.341 6.212 1.00 24.72 260 MET D N 1
ATOM 10688 C CA . MET D 1 260 ? 76.086 31.299 6.680 1.00 24.73 260 MET D CA 1
ATOM 10689 C C . MET D 1 260 ? 75.900 30.069 7.561 1.00 20.63 260 MET D C 1
ATOM 10690 O O . MET D 1 260 ? 76.790 29.202 7.587 1.00 22.21 260 MET D O 1
ATOM 10695 N N . SER D 1 261 ? 74.841 30.042 8.363 1.00 23.45 261 SER D N 1
ATOM 10696 C CA . SER D 1 261 ? 74.495 28.798 9.096 1.00 24.92 261 SER D CA 1
ATOM 10697 C C . SER D 1 261 ? 74.319 27.683 8.051 1.00 23.16 261 SER D C 1
ATOM 10698 O O . SER D 1 261 ? 73.873 27.999 6.919 1.00 26.57 261 SER D O 1
ATOM 10701 N N . LEU D 1 262 ? 74.633 26.454 8.428 1.00 28.21 262 LEU D N 1
ATOM 10702 C CA . LEU D 1 262 ? 74.306 25.236 7.637 1.00 29.62 262 LEU D CA 1
ATOM 10703 C C . LEU D 1 262 ? 72.817 25.281 7.278 1.00 32.05 262 LEU D C 1
ATOM 10704 O O . LEU D 1 262 ? 72.478 25.091 6.080 1.00 33.10 262 LEU D O 1
ATOM 10709 N N . GLU D 1 263 ? 71.965 25.594 8.262 1.00 31.41 263 GLU D N 1
ATOM 10710 C CA . GLU D 1 263 ? 70.492 25.655 8.058 1.00 34.30 263 GLU D CA 1
ATOM 10711 C C . GLU D 1 263 ? 70.163 26.587 6.881 1.00 33.21 263 GLU D C 1
ATOM 10712 O O . GLU D 1 263 ? 69.362 26.220 5.991 1.00 30.76 263 GLU D O 1
ATOM 10718 N N . LYS D 1 264 ? 70.747 27.780 6.827 1.00 31.85 264 LYS D N 1
ATOM 10719 C CA . LYS D 1 264 ? 70.425 28.740 5.749 1.00 30.39 264 LYS D CA 1
ATOM 10720 C C . LYS D 1 264 ? 70.961 28.242 4.390 1.00 27.46 264 LYS D C 1
ATOM 10721 O O . LYS D 1 264 ? 70.272 28.455 3.400 1.00 27.85 264 LYS D O 1
ATOM 10727 N N . ALA D 1 265 ? 72.186 27.692 4.343 1.00 28.60 265 ALA D N 1
ATOM 10728 C CA . ALA D 1 265 ? 72.826 27.178 3.108 1.00 30.12 265 ALA D CA 1
ATOM 10729 C C . ALA D 1 265 ? 71.867 26.177 2.436 1.00 31.56 265 ALA D C 1
ATOM 10730 O O . ALA D 1 265 ? 71.574 26.325 1.244 1.00 31.25 265 ALA D O 1
ATOM 10732 N N . LEU D 1 266 ? 71.367 25.234 3.224 1.00 31.51 266 LEU D N 1
ATOM 10733 C CA . LEU D 1 266 ? 70.293 24.273 2.846 1.00 36.16 266 LEU D CA 1
ATOM 10734 C C . LEU D 1 266 ? 69.087 24.986 2.267 1.00 32.92 266 LEU D C 1
ATOM 10735 O O . LEU D 1 266 ? 68.642 24.609 1.174 1.00 33.33 266 LEU D O 1
ATOM 10740 N N . ALA D 1 267 ? 68.519 25.938 3.000 1.00 30.13 267 ALA D N 1
ATOM 10741 C CA . ALA D 1 267 ? 67.275 26.579 2.558 1.00 29.53 267 ALA D CA 1
ATOM 10742 C C . ALA D 1 267 ? 67.499 27.279 1.217 1.00 35.03 267 ALA D C 1
ATOM 10743 O O . ALA D 1 267 ? 66.560 27.355 0.415 1.00 35.03 267 ALA D O 1
ATOM 10745 N N . LEU D 1 268 ? 68.708 27.764 0.949 1.00 33.76 268 LEU D N 1
ATOM 10746 C CA . LEU D 1 268 ? 68.992 28.528 -0.289 1.00 34.81 268 LEU D CA 1
ATOM 10747 C C . LEU D 1 268 ? 69.460 27.569 -1.398 1.00 35.61 268 LEU D C 1
ATOM 10748 O O . LEU D 1 268 ? 69.627 28.017 -2.537 1.00 36.02 268 LEU D O 1
ATOM 10753 N N . GLY D 1 269 ? 69.707 26.299 -1.087 1.00 36.60 269 GLY D N 1
ATOM 10754 C CA . GLY D 1 269 ? 70.220 25.353 -2.095 1.00 36.96 269 GLY D CA 1
ATOM 10755 C C . GLY D 1 269 ? 71.669 25.635 -2.458 1.00 36.14 269 GLY D C 1
ATOM 10756 O O . GLY D 1 269 ? 72.062 25.260 -3.545 1.00 36.54 269 GLY D O 1
ATOM 10757 N N . LEU D 1 270 ? 72.455 26.210 -1.541 1.00 34.70 270 LEU D N 1
ATOM 10758 C CA . LEU D 1 270 ? 73.898 26.501 -1.739 1.00 33.79 270 LEU D CA 1
ATOM 10759 C C . LEU D 1 270 ? 74.708 25.369 -1.116 1.00 33.22 270 LEU D C 1
ATOM 10760 O O . LEU D 1 270 ? 74.323 24.844 -0.078 1.00 35.19 270 LEU D O 1
ATOM 10765 N N . GLU D 1 271 ? 75.795 24.995 -1.761 1.00 35.41 271 GLU D N 1
ATOM 10766 C CA . GLU D 1 271 ? 76.683 23.892 -1.347 1.00 37.17 271 GLU D CA 1
ATOM 10767 C C . GLU D 1 271 ? 77.675 24.442 -0.318 1.00 38.67 271 GLU D C 1
ATOM 10768 O O . GLU D 1 271 ? 78.458 25.347 -0.614 1.00 37.28 271 GLU D O 1
ATOM 10774 N N . PRO D 1 272 ? 77.653 23.936 0.933 1.00 36.19 272 PRO D N 1
ATOM 10775 C CA . PRO D 1 272 ? 78.699 24.246 1.896 1.00 34.87 272 PRO D CA 1
ATOM 10776 C C . PRO D 1 272 ? 80.027 23.610 1.469 1.00 38.03 272 PRO D C 1
ATOM 10777 O O . PRO D 1 272 ? 80.008 22.485 1.045 1.00 35.87 272 PRO D O 1
ATOM 10781 N N . LYS D 1 273 ? 81.130 24.355 1.592 1.00 32.26 273 LYS D N 1
ATOM 10782 C CA . LYS D 1 273 ? 82.500 23.881 1.296 1.00 32.03 273 LYS D CA 1
ATOM 10783 C C . LYS D 1 273 ? 83.174 23.389 2.576 1.00 30.28 273 LYS D C 1
ATOM 10784 O O . LYS D 1 273 ? 83.903 22.405 2.522 1.00 27.05 273 LYS D O 1
ATOM 10790 N N . ALA D 1 274 ? 83.014 24.107 3.684 1.00 26.96 274 ALA D N 1
ATOM 10791 C CA . ALA D 1 274 ? 83.675 23.790 4.955 1.00 24.98 274 ALA D CA 1
ATOM 10792 C C . ALA D 1 274 ? 82.899 24.359 6.138 1.00 24.91 274 ALA D C 1
ATOM 10793 O O . ALA D 1 274 ? 82.162 25.343 5.982 1.00 31.58 274 ALA D O 1
ATOM 10795 N N . PHE D 1 275 ? 83.126 23.772 7.302 1.00 22.82 275 PHE D N 1
ATOM 10796 C CA . PHE D 1 275 ? 82.697 24.290 8.609 1.00 25.56 275 PHE D CA 1
ATOM 10797 C C . PHE D 1 275 ? 83.826 25.137 9.206 1.00 23.12 275 PHE D C 1
ATOM 10798 O O . PHE D 1 275 ? 85.009 24.679 9.216 1.00 25.71 275 PHE D O 1
ATOM 10806 N N . PHE D 1 276 ? 83.460 26.284 9.776 1.00 21.65 276 PHE D N 1
ATOM 10807 C CA . PHE D 1 276 ? 84.309 26.982 10.766 1.00 23.48 276 PHE D CA 1
ATOM 10808 C C . PHE D 1 276 ? 84.283 26.200 12.064 1.00 25.61 276 PHE D C 1
ATOM 10809 O O . PHE D 1 276 ? 83.154 25.987 12.583 1.00 27.10 276 PHE D O 1
ATOM 10817 N N . ARG D 1 277 ? 85.434 25.807 12.589 1.00 23.23 277 ARG D N 1
ATOM 10818 C CA . ARG D 1 277 ? 85.492 24.969 13.817 1.00 26.03 277 ARG D CA 1
ATOM 10819 C C . ARG D 1 277 ? 86.284 25.633 14.947 1.00 29.09 277 ARG D C 1
ATOM 10820 O O . ARG D 1 277 ? 86.464 24.998 15.997 1.00 34.68 277 ARG D O 1
ATOM 10828 N N . GLY D 1 278 ? 86.643 26.903 14.820 1.00 24.95 278 GLY D N 1
ATOM 10829 C CA . GLY D 1 278 ? 87.173 27.622 15.983 1.00 20.67 278 GLY D CA 1
ATOM 10830 C C . GLY D 1 278 ? 88.366 28.463 15.603 1.00 22.83 278 GLY D C 1
ATOM 10831 O O . GLY D 1 278 ? 88.992 28.210 14.561 1.00 22.07 278 GLY D O 1
ATOM 10832 N N . PHE D 1 279 ? 88.700 29.370 16.497 1.00 21.44 279 PHE D N 1
ATOM 10833 C CA . PHE D 1 279 ? 89.760 30.387 16.339 1.00 21.28 279 PHE D CA 1
ATOM 10834 C C . PHE D 1 279 ? 90.417 30.685 17.684 1.00 19.74 279 PHE D C 1
ATOM 10835 O O . PHE D 1 279 ? 89.685 30.854 18.665 1.00 20.64 279 PHE D O 1
ATOM 10843 N N . THR D 1 280 ? 91.748 30.806 17.724 1.00 17.87 280 THR D N 1
ATOM 10844 C CA . THR D 1 280 ? 92.509 31.241 18.905 1.00 20.27 280 THR D CA 1
ATOM 10845 C C . THR D 1 280 ? 93.543 32.299 18.522 1.00 21.54 280 THR D C 1
ATOM 10846 O O . THR D 1 280 ? 93.911 32.368 17.326 1.00 20.04 280 THR D O 1
ATOM 10850 N N . VAL D 1 281 ? 93.923 33.100 19.504 1.00 21.23 281 VAL D N 1
ATOM 10851 C CA . VAL D 1 281 ? 95.069 34.049 19.425 1.00 21.65 281 VAL D CA 1
ATOM 10852 C C . VAL D 1 281 ? 95.902 33.847 20.676 1.00 23.88 281 VAL D C 1
ATOM 10853 O O . VAL D 1 281 ? 95.364 33.315 21.673 1.00 25.92 281 VAL D O 1
ATOM 10857 N N . ALA D 1 282 ? 97.171 34.192 20.615 1.00 21.36 282 ALA D N 1
ATOM 10858 C CA . ALA D 1 282 ? 98.118 34.122 21.740 1.00 20.89 282 ALA D CA 1
ATOM 10859 C C . ALA D 1 282 ? 99.073 35.296 21.573 1.00 22.70 282 ALA D C 1
ATOM 10860 O O . ALA D 1 282 ? 99.255 35.747 20.419 1.00 19.97 282 ALA D O 1
ATOM 10862 N N . GLY D 1 283 ? 99.683 35.711 22.676 1.00 21.74 283 GLY D N 1
ATOM 10863 C CA . GLY D 1 283 ? 100.651 36.797 22.710 1.00 19.62 283 GLY D CA 1
ATOM 10864 C C . GLY D 1 283 ? 102.044 36.214 22.748 1.00 22.32 283 GLY D C 1
ATOM 10865 O O . GLY D 1 283 ? 102.213 35.072 23.258 1.00 21.73 283 GLY D O 1
ATOM 10866 N N . CYS D 1 284 ? 103.025 36.953 22.262 1.00 20.33 284 CYS D N 1
ATOM 10867 C CA . CYS D 1 284 ? 104.424 36.566 22.434 1.00 22.70 284 CYS D CA 1
ATOM 10868 C C . CYS D 1 284 ? 105.247 37.842 22.410 1.00 22.46 284 CYS D C 1
ATOM 10869 O O . CYS D 1 284 ? 104.656 38.926 22.250 1.00 20.37 284 CYS D O 1
ATOM 10872 N N . GLU D 1 285 ? 106.555 37.700 22.562 1.00 21.46 285 GLU D N 1
ATOM 10873 C CA . GLU D 1 285 ? 107.478 38.852 22.544 1.00 23.22 285 GLU D CA 1
ATOM 10874 C C . GLU D 1 285 ? 107.388 39.492 21.163 1.00 21.28 285 GLU D C 1
ATOM 10875 O O . GLU D 1 285 ? 107.503 38.802 20.141 1.00 20.12 285 GLU D O 1
ATOM 10881 N N . PRO D 1 286 ? 107.135 40.807 21.069 1.00 23.54 286 PRO D N 1
ATOM 10882 C CA . PRO D 1 286 ? 107.079 41.477 19.764 1.00 23.57 286 PRO D CA 1
ATOM 10883 C C . PRO D 1 286 ? 108.354 41.300 18.922 1.00 24.02 286 PRO D C 1
ATOM 10884 O O . PRO D 1 286 ? 108.244 41.213 17.688 1.00 21.00 286 PRO D O 1
ATOM 10888 N N . ASP D 1 287 ? 109.522 41.234 19.582 1.00 23.94 287 ASP D N 1
ATOM 10889 C CA . ASP D 1 287 ? 110.815 41.188 18.864 1.00 23.02 287 ASP D CA 1
ATOM 10890 C C . ASP D 1 287 ? 110.905 39.851 18.149 1.00 22.49 287 ASP D C 1
ATOM 10891 O O . ASP D 1 287 ? 111.775 39.733 17.277 1.00 19.93 287 ASP D O 1
ATOM 10896 N N . GLU D 1 288 ? 110.085 38.861 18.531 1.00 21.17 288 GLU D N 1
ATOM 10897 C CA . GLU D 1 288 ? 110.099 37.545 17.851 1.00 21.49 288 GLU D CA 1
ATOM 10898 C C . GLU D 1 288 ? 108.677 37.182 17.424 1.00 21.18 288 GLU D C 1
ATOM 10899 O O . GLU D 1 288 ? 108.298 36.009 17.479 1.00 22.35 288 GLU D O 1
ATOM 10905 N N . MET D 1 289 ? 107.947 38.153 16.892 1.00 22.37 289 MET D N 1
ATOM 10906 C CA . MET D 1 289 ? 106.506 37.989 16.567 1.00 21.03 289 MET D CA 1
ATOM 10907 C C . MET D 1 289 ? 106.313 36.806 15.615 1.00 22.00 289 MET D C 1
ATOM 10908 O O . MET D 1 289 ? 105.261 36.134 15.715 1.00 20.55 289 MET D O 1
ATOM 10913 N N . GLY D 1 290 ? 107.282 36.509 14.743 1.00 18.92 290 GLY D N 1
ATOM 10914 C CA . GLY D 1 290 ? 107.202 35.384 13.791 1.00 19.79 290 GLY D CA 1
ATOM 10915 C C . GLY D 1 290 ? 106.855 34.044 14.435 1.00 20.05 290 GLY D C 1
ATOM 10916 O O . GLY D 1 290 ? 106.293 33.165 13.725 1.00 19.35 290 GLY D O 1
ATOM 10917 N N . ILE D 1 291 ? 107.155 33.862 15.721 1.00 19.75 291 ILE D N 1
ATOM 10918 C CA . ILE D 1 291 ? 106.907 32.529 16.347 1.00 21.45 291 ILE D CA 1
ATOM 10919 C C . ILE D 1 291 ? 105.484 32.447 16.891 1.00 21.71 291 ILE D C 1
ATOM 10920 O O . ILE D 1 291 ? 105.117 31.348 17.387 1.00 23.22 291 ILE D O 1
ATOM 10925 N N . GLY D 1 292 ? 104.696 33.529 16.818 1.00 22.13 292 GLY D N 1
ATOM 10926 C CA . GLY D 1 292 ? 103.286 33.527 17.287 1.00 19.13 292 GLY D CA 1
ATOM 10927 C C . GLY D 1 292 ? 102.539 32.197 17.179 1.00 20.27 292 GLY D C 1
ATOM 10928 O O . GLY D 1 292 ? 101.938 31.743 18.170 1.00 20.35 292 GLY D O 1
ATOM 10929 N N . PRO D 1 293 ? 102.422 31.576 15.983 1.00 21.08 293 PRO D N 1
ATOM 10930 C CA . PRO D 1 293 ? 101.657 30.338 15.824 1.00 21.30 293 PRO D CA 1
ATOM 10931 C C . PRO D 1 293 ? 102.042 29.185 16.768 1.00 24.26 293 PRO D C 1
ATOM 10932 O O . PRO D 1 293 ? 101.166 28.343 17.017 1.00 21.97 293 PRO D O 1
ATOM 10936 N N . VAL D 1 294 ? 103.286 29.152 17.286 1.00 24.54 294 VAL D N 1
ATOM 10937 C CA . VAL D 1 294 ? 103.700 28.050 18.205 1.00 24.40 294 VAL D CA 1
ATOM 10938 C C . VAL D 1 294 ? 102.942 28.189 19.540 1.00 24.44 294 VAL D C 1
ATOM 10939 O O . VAL D 1 294 ? 102.883 27.207 20.255 1.00 23.40 294 VAL D O 1
ATOM 10943 N N . PHE D 1 295 ? 102.316 29.333 19.839 1.00 23.26 295 PHE D N 1
ATOM 10944 C CA . PHE D 1 295 ? 101.498 29.540 21.065 1.00 24.36 295 PHE D CA 1
ATOM 10945 C C . PHE D 1 295 ? 100.000 29.440 20.741 1.00 24.41 295 PHE D C 1
ATOM 10946 O O . PHE D 1 295 ? 99.203 28.924 21.585 1.00 22.65 295 PHE D O 1
ATOM 10954 N N . SER D 1 296 ? 99.575 29.876 19.561 1.00 20.81 296 SER D N 1
ATOM 10955 C CA . SER D 1 296 ? 98.114 29.892 19.230 1.00 20.49 296 SER D CA 1
ATOM 10956 C C . SER D 1 296 ? 97.661 28.519 18.739 1.00 21.19 296 SER D C 1
ATOM 10957 O O . SER D 1 296 ? 96.488 28.119 18.981 1.00 20.22 296 SER D O 1
ATOM 10960 N N . VAL D 1 297 ? 98.521 27.791 18.039 1.00 20.81 297 VAL D N 1
ATOM 10961 C CA . VAL D 1 297 ? 98.077 26.510 17.427 1.00 23.00 297 VAL D CA 1
ATOM 10962 C C . VAL D 1 297 ? 97.736 25.504 18.550 1.00 23.85 297 VAL D C 1
ATOM 10963 O O . VAL D 1 297 ? 96.680 24.863 18.494 1.00 25.42 297 VAL D O 1
ATOM 10967 N N . PRO D 1 298 ? 98.602 25.304 19.565 1.00 27.16 298 PRO D N 1
ATOM 10968 C CA . PRO D 1 298 ? 98.328 24.282 20.601 1.00 29.35 298 PRO D CA 1
ATOM 10969 C C . PRO D 1 298 ? 97.028 24.638 21.345 1.00 29.97 298 PRO D C 1
ATOM 10970 O O . PRO D 1 298 ? 96.231 23.729 21.571 1.00 30.58 298 PRO D O 1
ATOM 10974 N N . LYS D 1 299 ? 96.775 25.935 21.606 1.00 28.60 299 LYS D N 1
ATOM 10975 C CA . LYS D 1 299 ? 95.504 26.370 22.248 1.00 29.72 299 LYS D CA 1
ATOM 10976 C C . LYS D 1 299 ? 94.318 25.953 21.385 1.00 27.86 299 LYS D C 1
ATOM 10977 O O . LYS D 1 299 ? 93.279 25.533 21.957 1.00 24.70 299 LYS D O 1
ATOM 10983 N N . LEU D 1 300 ? 94.400 26.086 20.056 1.00 23.26 300 LEU D N 1
ATOM 10984 C CA . LEU D 1 300 ? 93.266 25.753 19.165 1.00 23.74 300 LEU D CA 1
ATOM 10985 C C . LEU D 1 300 ? 93.034 24.232 19.150 1.00 27.98 300 LEU D C 1
ATOM 10986 O O . LEU D 1 300 ? 91.860 23.760 19.183 1.00 25.55 300 LEU D O 1
ATOM 10991 N N . LEU D 1 301 ? 94.104 23.458 19.029 1.00 26.99 301 LEU D N 1
ATOM 10992 C CA . LEU D 1 301 ? 93.965 21.984 18.915 1.00 30.06 301 LEU D CA 1
ATOM 10993 C C . LEU D 1 301 ? 93.410 21.400 20.241 1.00 30.27 301 LEU D C 1
ATOM 10994 O O . LEU D 1 301 ? 92.592 20.463 20.169 1.00 33.46 301 LEU D O 1
ATOM 10999 N N . LYS D 1 302 ? 93.858 21.931 21.375 1.00 35.66 302 LYS D N 1
ATOM 11000 C CA . LYS D 1 302 ? 93.421 21.506 22.728 1.00 39.64 302 LYS D CA 1
ATOM 11001 C C . LYS D 1 302 ? 91.936 21.866 22.899 1.00 39.00 302 LYS D C 1
ATOM 11002 O O . LYS D 1 302 ? 91.144 20.954 23.144 1.00 38.39 302 LYS D O 1
ATOM 11008 N N . ALA D 1 303 ? 91.550 23.119 22.637 1.00 35.23 303 ALA D N 1
ATOM 11009 C CA . ALA D 1 303 ? 90.144 23.570 22.671 1.00 33.72 303 ALA D CA 1
ATOM 11010 C C . ALA D 1 303 ? 89.289 22.657 21.803 1.00 33.00 303 ALA D C 1
ATOM 11011 O O . ALA D 1 303 ? 88.103 22.501 22.117 1.00 33.76 303 ALA D O 1
ATOM 11013 N N . LYS D 1 304 ? 89.819 22.095 20.719 1.00 27.98 304 LYS D N 1
ATOM 11014 C CA . LYS D 1 304 ? 88.960 21.327 19.777 1.00 28.54 304 LYS D CA 1
ATOM 11015 C C . LYS D 1 304 ? 89.204 19.810 19.869 1.00 28.15 304 LYS D C 1
ATOM 11016 O O . LYS D 1 304 ? 88.617 19.127 19.052 1.00 30.65 304 LYS D O 1
ATOM 11022 N N . GLY D 1 305 ? 90.092 19.334 20.749 1.00 30.82 305 GLY D N 1
ATOM 11023 C CA . GLY D 1 305 ? 90.341 17.884 20.924 1.00 35.01 305 GLY D CA 1
ATOM 11024 C C . GLY D 1 305 ? 91.011 17.242 19.720 1.00 35.79 305 GLY D C 1
ATOM 11025 O O . GLY D 1 305 ? 90.623 16.110 19.346 1.00 30.70 305 GLY D O 1
ATOM 11026 N N . LEU D 1 306 ? 91.988 17.924 19.098 1.00 33.42 306 LEU D N 1
ATOM 11027 C CA . LEU D 1 306 ? 92.777 17.349 17.969 1.00 30.60 306 LEU D CA 1
ATOM 11028 C C . LEU D 1 306 ? 94.228 17.369 18.382 1.00 27.83 306 LEU D C 1
ATOM 11029 O O . LEU D 1 306 ? 94.564 18.059 19.351 1.00 31.13 306 LEU D O 1
ATOM 11034 N N . LYS D 1 307 ? 95.047 16.566 17.715 1.00 31.79 307 LYS D N 1
ATOM 11035 C CA . LYS D 1 307 ? 96.521 16.642 17.813 1.00 37.43 307 LYS D CA 1
ATOM 11036 C C . LYS D 1 307 ? 97.035 17.133 16.450 1.00 30.67 307 LYS D C 1
ATOM 11037 O O . LYS D 1 307 ? 96.267 17.075 15.471 1.00 27.97 307 LYS D O 1
ATOM 11043 N N . ILE D 1 308 ? 98.303 17.525 16.397 1.00 33.91 308 ILE D N 1
ATOM 11044 C CA . ILE D 1 308 ? 99.020 17.941 15.149 1.00 33.50 308 ILE D CA 1
ATOM 11045 C C . ILE D 1 308 ? 98.677 16.954 14.029 1.00 34.12 308 ILE D C 1
ATOM 11046 O O . ILE D 1 308 ? 98.221 17.392 12.947 1.00 30.52 308 ILE D O 1
ATOM 11051 N N . ALA D 1 309 ? 98.809 15.652 14.301 1.00 32.25 309 ALA D N 1
ATOM 11052 C CA . ALA D 1 309 ? 98.654 14.565 13.311 1.00 34.07 309 ALA D CA 1
ATOM 11053 C C . ALA D 1 309 ? 97.259 14.556 12.688 1.00 30.83 309 ALA D C 1
ATOM 11054 O O . ALA D 1 309 ? 97.112 14.094 11.574 1.00 33.55 309 ALA D O 1
ATOM 11056 N N . ASP D 1 310 ? 96.242 15.070 13.365 1.00 30.62 310 ASP D N 1
ATOM 11057 C CA . ASP D 1 310 ? 94.847 15.065 12.854 1.00 28.83 310 ASP D CA 1
ATOM 11058 C C . ASP D 1 310 ? 94.658 16.099 11.748 1.00 28.41 310 ASP D C 1
ATOM 11059 O O . ASP D 1 310 ? 93.654 16.054 11.051 1.00 31.09 310 ASP D O 1
ATOM 11064 N N . VAL D 1 311 ? 95.542 17.076 11.648 1.00 28.96 311 VAL D N 1
ATOM 11065 C CA . VAL D 1 311 ? 95.358 18.169 10.641 1.00 26.22 311 VAL D CA 1
ATOM 11066 C C . VAL D 1 311 ? 95.906 17.683 9.297 1.00 23.35 311 VAL D C 1
ATOM 11067 O O . VAL D 1 311 ? 97.072 17.259 9.248 1.00 29.56 311 VAL D O 1
ATOM 11071 N N . ASP D 1 312 ? 95.098 17.700 8.272 1.00 26.43 312 ASP D N 1
ATOM 11072 C CA . ASP D 1 312 ? 95.481 17.205 6.931 1.00 28.17 312 ASP D CA 1
ATOM 11073 C C . ASP D 1 312 ? 96.267 18.271 6.141 1.00 31.96 312 ASP D C 1
ATOM 11074 O O . ASP D 1 312 ? 97.193 17.864 5.426 1.00 26.23 312 ASP D O 1
ATOM 11079 N N . LEU D 1 313 ? 95.922 19.567 6.258 1.00 29.93 313 LEU D N 1
ATOM 11080 C CA . LEU D 1 313 ? 96.613 20.691 5.535 1.00 27.12 313 LEU D CA 1
ATOM 11081 C C . LEU D 1 313 ? 96.813 21.908 6.445 1.00 27.31 313 LEU D C 1
ATOM 11082 O O . LEU D 1 313 ? 95.876 22.275 7.224 1.00 24.75 313 LEU D O 1
ATOM 11087 N N . TRP D 1 314 ? 97.950 22.574 6.291 1.00 24.21 314 TRP D N 1
ATOM 11088 C CA . TRP D 1 314 ? 98.283 23.819 7.039 1.00 24.08 314 TRP D CA 1
ATOM 11089 C C . TRP D 1 314 ? 98.511 24.947 6.028 1.00 25.51 314 TRP D C 1
ATOM 11090 O O . TRP D 1 314 ? 99.231 24.736 5.027 1.00 21.16 314 TRP D O 1
ATOM 11101 N N . GLU D 1 315 ? 97.865 26.082 6.238 1.00 23.08 315 GLU D N 1
ATOM 11102 C CA . GLU D 1 315 ? 98.284 27.349 5.594 1.00 22.13 315 GLU D CA 1
ATOM 11103 C C . GLU D 1 315 ? 98.867 28.166 6.734 1.00 22.10 315 GLU D C 1
ATOM 11104 O O . GLU D 1 315 ? 98.065 28.700 7.504 1.00 22.11 315 GLU D O 1
ATOM 11110 N N . LEU D 1 316 ? 100.190 28.182 6.900 1.00 19.33 316 LEU D N 1
ATOM 11111 C CA . LEU D 1 316 ? 100.858 29.022 7.895 1.00 19.65 316 LEU D CA 1
ATOM 11112 C C . LEU D 1 316 ? 101.560 30.129 7.095 1.00 19.98 316 LEU D C 1
ATOM 11113 O O . LEU D 1 316 ? 102.361 29.814 6.203 1.00 19.16 316 LEU D O 1
ATOM 11118 N N . ASN D 1 317 ? 101.131 31.367 7.279 1.00 19.90 317 ASN D N 1
ATOM 11119 C CA . ASN D 1 317 ? 101.570 32.470 6.395 1.00 18.70 317 ASN D CA 1
ATOM 11120 C C . ASN D 1 317 ? 103.107 32.505 6.310 1.00 17.61 317 ASN D C 1
ATOM 11121 O O . ASN D 1 317 ? 103.811 32.459 7.340 1.00 18.42 317 ASN D O 1
ATOM 11126 N N . GLU D 1 318 ? 103.606 32.602 5.091 1.00 19.73 318 GLU D N 1
ATOM 11127 C CA . GLU D 1 318 ? 105.062 32.718 4.836 1.00 20.89 318 GLU D CA 1
ATOM 11128 C C . GLU D 1 318 ? 105.451 34.174 4.971 1.00 21.91 318 GLU D C 1
ATOM 11129 O O . GLU D 1 318 ? 105.854 34.729 3.954 1.00 22.20 318 GLU D O 1
ATOM 11135 N N . ALA D 1 319 ? 105.329 34.783 6.134 1.00 22.48 319 ALA D N 1
ATOM 11136 C CA . ALA D 1 319 ? 105.782 36.185 6.338 1.00 22.24 319 ALA D CA 1
ATOM 11137 C C . ALA D 1 319 ? 107.300 36.262 6.080 1.00 23.36 319 ALA D C 1
ATOM 11138 O O . ALA D 1 319 ? 107.730 37.139 5.310 1.00 21.41 319 ALA D O 1
ATOM 11140 N N . PHE D 1 320 ? 108.079 35.330 6.642 1.00 19.88 320 PHE D N 1
ATOM 11141 C CA . PHE D 1 320 ? 109.552 35.218 6.443 1.00 21.45 320 PHE D CA 1
ATOM 11142 C C . PHE D 1 320 ? 109.878 33.737 6.521 1.00 23.46 320 PHE D C 1
ATOM 11143 O O . PHE D 1 320 ? 109.285 33.067 7.398 1.00 19.64 320 PHE D O 1
ATOM 11151 N N . ALA D 1 321 ? 110.754 33.230 5.664 1.00 22.76 321 ALA D N 1
ATOM 11152 C CA . ALA D 1 321 ? 111.155 31.816 5.738 1.00 24.43 321 ALA D CA 1
ATOM 11153 C C . ALA D 1 321 ? 111.650 31.527 7.157 1.00 23.55 321 ALA D C 1
ATOM 11154 O O . ALA D 1 321 ? 111.369 30.424 7.651 1.00 24.98 321 ALA D O 1
ATOM 11156 N N . SER D 1 322 ? 112.359 32.457 7.787 1.00 21.35 322 SER D N 1
ATOM 11157 C CA . SER D 1 322 ? 112.940 32.251 9.135 1.00 22.76 322 SER D CA 1
ATOM 11158 C C . SER D 1 322 ? 111.833 31.828 10.114 1.00 24.32 322 SER D C 1
ATOM 11159 O O . SER D 1 322 ? 111.945 30.748 10.708 1.00 23.53 322 SER D O 1
ATOM 11162 N N . GLN D 1 323 ? 110.731 32.569 10.195 1.00 21.33 323 GLN D N 1
ATOM 11163 C CA . GLN D 1 323 ? 109.681 32.223 11.190 1.00 21.79 323 GLN D CA 1
ATOM 11164 C C . GLN D 1 323 ? 108.831 31.063 10.667 1.00 23.86 323 GLN D C 1
ATOM 11165 O O . GLN D 1 323 ? 108.342 30.251 11.497 1.00 24.25 323 GLN D O 1
ATOM 11171 N N . CYS D 1 324 ? 108.581 31.009 9.370 1.00 22.22 324 CYS D N 1
ATOM 11172 C CA . CYS D 1 324 ? 107.726 29.980 8.765 1.00 23.01 324 CYS D CA 1
ATOM 11173 C C . CYS D 1 324 ? 108.346 28.602 9.036 1.00 24.04 324 CYS D C 1
ATOM 11174 O O . CYS D 1 324 ? 107.580 27.616 9.296 1.00 25.19 324 CYS D O 1
ATOM 11177 N N . LEU D 1 325 ? 109.673 28.516 8.968 1.00 23.10 325 LEU D N 1
ATOM 11178 C CA . LEU D 1 325 ? 110.406 27.245 9.245 1.00 25.26 325 LEU D CA 1
ATOM 11179 C C . LEU D 1 325 ? 110.405 26.959 10.757 1.00 23.91 325 LEU D C 1
ATOM 11180 O O . LEU D 1 325 ? 110.277 25.805 11.123 1.00 24.85 325 LEU D O 1
ATOM 11185 N N . TYR D 1 326 ? 110.693 27.943 11.592 1.00 23.53 326 TYR D N 1
ATOM 11186 C CA . TYR D 1 326 ? 110.686 27.780 13.065 1.00 24.76 326 TYR D CA 1
ATOM 11187 C C . TYR D 1 326 ? 109.336 27.198 13.490 1.00 26.08 326 TYR D C 1
ATOM 11188 O O . TYR D 1 326 ? 109.339 26.213 14.257 1.00 24.16 326 TYR D O 1
ATOM 11197 N N . CYS D 1 327 ? 108.233 27.736 12.960 1.00 22.32 327 CYS D N 1
ATOM 11198 C CA . CYS D 1 327 ? 106.877 27.295 13.352 1.00 22.27 327 CYS D CA 1
ATOM 11199 C C . CYS D 1 327 ? 106.687 25.845 12.894 1.00 22.15 327 CYS D C 1
ATOM 11200 O O . CYS D 1 327 ? 106.215 25.031 13.710 1.00 23.90 327 CYS D O 1
ATOM 11203 N N . ARG D 1 328 ? 107.043 25.520 11.661 1.00 20.43 328 ARG D N 1
ATOM 11204 C CA . ARG D 1 328 ? 106.837 24.162 11.091 1.00 22.35 328 ARG D CA 1
ATOM 11205 C C . ARG D 1 328 ? 107.543 23.134 11.985 1.00 23.97 328 ARG D C 1
ATOM 11206 O O . ARG D 1 328 ? 106.930 22.102 12.333 1.00 26.23 328 ARG D O 1
ATOM 11214 N N . ASP D 1 329 ? 108.781 23.416 12.342 1.00 24.88 329 ASP D N 1
ATOM 11215 C CA . ASP D 1 329 ? 109.677 22.430 12.992 1.00 29.88 329 ASP D CA 1
ATOM 11216 C C . ASP D 1 329 ? 109.387 22.391 14.494 1.00 30.39 329 ASP D C 1
ATOM 11217 O O . ASP D 1 329 ? 109.405 21.275 15.050 1.00 29.86 329 ASP D O 1
ATOM 11222 N N . ARG D 1 330 ? 109.078 23.533 15.119 1.00 26.69 330 ARG D N 1
ATOM 11223 C CA . ARG D 1 330 ? 108.718 23.584 16.558 1.00 29.25 330 ARG D CA 1
ATOM 11224 C C . ARG D 1 330 ? 107.419 22.799 16.782 1.00 26.54 330 ARG D C 1
ATOM 11225 O O . ARG D 1 330 ? 107.349 22.092 17.775 1.00 26.98 330 ARG D O 1
ATOM 11233 N N . LEU D 1 331 ? 106.461 22.886 15.874 1.00 25.27 331 LEU D N 1
ATOM 11234 C CA . LEU D 1 331 ? 105.144 22.231 15.992 1.00 26.19 331 LEU D CA 1
ATOM 11235 C C . LEU D 1 331 ? 105.255 20.821 15.423 1.00 28.25 331 LEU D C 1
ATOM 11236 O O . LEU D 1 331 ? 104.229 20.115 15.456 1.00 25.20 331 LEU D O 1
ATOM 11241 N N . GLU D 1 332 ? 106.393 20.474 14.818 1.00 28.77 332 GLU D N 1
ATOM 11242 C CA . GLU D 1 332 ? 106.658 19.126 14.248 1.00 30.10 332 GLU D CA 1
ATOM 11243 C C . GLU D 1 332 ? 105.580 18.752 13.226 1.00 31.55 332 GLU D C 1
ATOM 11244 O O . GLU D 1 332 ? 105.022 17.642 13.307 1.00 31.36 332 GLU D O 1
ATOM 11250 N N . ILE D 1 333 ? 105.357 19.615 12.237 1.00 26.65 333 ILE D N 1
ATOM 11251 C CA . ILE D 1 333 ? 104.355 19.445 11.163 1.00 25.10 333 ILE D CA 1
ATOM 11252 C C . ILE D 1 333 ? 105.075 18.843 9.951 1.00 28.11 333 ILE D C 1
ATOM 11253 O O . ILE D 1 333 ? 106.236 19.234 9.662 1.00 31.18 333 ILE D O 1
ATOM 11258 N N . ASP D 1 334 ? 104.388 17.952 9.259 1.00 30.43 334 ASP D N 1
ATOM 11259 C CA . ASP D 1 334 ? 104.871 17.269 8.035 1.00 31.08 334 ASP D CA 1
ATOM 11260 C C . ASP D 1 334 ? 104.961 18.293 6.906 1.00 27.84 334 ASP D C 1
ATOM 11261 O O . ASP D 1 334 ? 103.897 18.774 6.482 1.00 25.28 334 ASP D O 1
ATOM 11266 N N . ASN D 1 335 ? 106.163 18.558 6.410 1.00 26.82 335 ASN D N 1
ATOM 11267 C CA . ASN D 1 335 ? 106.406 19.468 5.241 1.00 29.75 335 ASN D CA 1
ATOM 11268 C C . ASN D 1 335 ? 105.487 19.112 4.061 1.00 30.22 335 ASN D C 1
ATOM 11269 O O . ASN D 1 335 ? 105.047 20.030 3.328 1.00 28.36 335 ASN D O 1
ATOM 11274 N N . GLU D 1 336 ? 105.110 17.838 3.888 1.00 29.10 336 GLU D N 1
ATOM 11275 C CA . GLU D 1 336 ? 104.225 17.415 2.768 1.00 30.18 336 GLU D CA 1
ATOM 11276 C C . GLU D 1 336 ? 102.792 17.924 2.972 1.00 25.91 336 GLU D C 1
ATOM 11277 O O . GLU D 1 336 ? 102.025 17.892 2.021 1.00 28.71 336 GLU D O 1
ATOM 11283 N N . LYS D 1 337 ? 102.457 18.420 4.154 1.00 28.14 337 LYS D N 1
ATOM 11284 C CA . LYS D 1 337 ? 101.076 18.878 4.474 1.00 27.73 337 LYS D CA 1
ATOM 11285 C C . LYS D 1 337 ? 101.057 20.390 4.748 1.00 27.09 337 LYS D C 1
ATOM 11286 O O . LYS D 1 337 ? 100.039 20.878 5.243 1.00 25.05 337 LYS D O 1
ATOM 11292 N N . TYR D 1 338 ? 102.164 21.087 4.463 1.00 26.01 338 TYR D N 1
ATOM 11293 C CA . TYR D 1 338 ? 102.467 22.451 4.954 1.00 23.76 338 TYR D CA 1
ATOM 11294 C C . TYR D 1 338 ? 102.591 23.396 3.762 1.00 26.16 338 TYR D C 1
ATOM 11295 O O . TYR D 1 338 ? 103.531 23.213 2.992 1.00 25.78 338 TYR D O 1
ATOM 11304 N N . ASN D 1 339 ? 101.684 24.358 3.621 1.00 24.35 339 ASN D N 1
ATOM 11305 C CA . ASN D 1 339 ? 101.698 25.325 2.487 1.00 23.27 339 ASN D CA 1
ATOM 11306 C C . ASN D 1 339 ? 101.996 24.549 1.199 1.00 25.71 339 ASN D C 1
ATOM 11307 O O . ASN D 1 339 ? 103.073 24.783 0.535 1.00 23.88 339 ASN D O 1
ATOM 11312 N N . VAL D 1 340 ? 101.057 23.680 0.830 1.00 23.14 340 VAL D N 1
ATOM 11313 C CA . VAL D 1 340 ? 101.288 22.653 -0.223 1.00 23.69 340 VAL D CA 1
ATOM 11314 C C . VAL D 1 340 ? 101.336 23.298 -1.603 1.00 26.71 340 VAL D C 1
ATOM 11315 O O . VAL D 1 340 ? 101.892 22.673 -2.499 1.00 27.17 340 VAL D O 1
ATOM 11319 N N . ASN D 1 341 ? 100.813 24.522 -1.750 1.00 25.55 341 ASN D N 1
ATOM 11320 C CA . ASN D 1 341 ? 100.846 25.284 -3.015 1.00 25.46 341 ASN D CA 1
ATOM 11321 C C . ASN D 1 341 ? 101.694 26.547 -2.809 1.00 23.27 341 ASN D C 1
ATOM 11322 O O . ASN D 1 341 ? 101.538 27.471 -3.613 1.00 23.47 341 ASN D O 1
ATOM 11327 N N . GLY D 1 342 ? 102.600 26.547 -1.831 1.00 23.83 342 GLY D N 1
ATOM 11328 C CA . GLY D 1 342 ? 103.422 27.722 -1.495 1.00 23.53 342 GLY D CA 1
ATOM 11329 C C . GLY D 1 342 ? 102.546 28.859 -0.945 1.00 22.93 342 GLY D C 1
ATOM 11330 O O . GLY D 1 342 ? 101.452 28.570 -0.404 1.00 24.60 342 GLY D O 1
ATOM 11331 N N . GLY D 1 343 ? 102.994 30.108 -1.030 1.00 21.94 343 GLY D N 1
ATOM 11332 C CA . GLY D 1 343 ? 102.356 31.200 -0.263 1.00 21.76 343 GLY D CA 1
ATOM 11333 C C . GLY D 1 343 ? 103.035 32.539 -0.467 1.00 23.78 343 GLY D C 1
ATOM 11334 O O . GLY D 1 343 ? 103.588 32.754 -1.576 1.00 20.55 343 GLY D O 1
ATOM 11335 N N . SER D 1 344 ? 102.976 33.393 0.565 1.00 21.81 344 SER D N 1
ATOM 11336 C CA . SER D 1 344 ? 103.284 34.848 0.519 1.00 20.76 344 SER D CA 1
ATOM 11337 C C . SER D 1 344 ? 104.741 35.128 0.103 1.00 21.35 344 SER D C 1
ATOM 11338 O O . SER D 1 344 ? 104.959 36.250 -0.399 1.00 21.34 344 SER D O 1
ATOM 11341 N N . ILE D 1 345 ? 105.689 34.185 0.270 1.00 21.15 345 ILE D N 1
ATOM 11342 C CA . ILE D 1 345 ? 107.066 34.383 -0.280 1.00 23.04 345 ILE D CA 1
ATOM 11343 C C . ILE D 1 345 ? 106.929 34.525 -1.805 1.00 22.66 345 ILE D C 1
ATOM 11344 O O . ILE D 1 345 ? 107.604 35.421 -2.397 1.00 21.83 345 ILE D O 1
ATOM 11349 N N . ALA D 1 346 ? 106.072 33.722 -2.428 1.00 22.20 346 ALA D N 1
ATOM 11350 C CA . ALA D 1 346 ? 105.898 33.741 -3.887 1.00 22.04 346 ALA D CA 1
ATOM 11351 C C . ALA D 1 346 ? 104.985 34.895 -4.291 1.00 23.96 346 ALA D C 1
ATOM 11352 O O . ALA D 1 346 ? 105.348 35.552 -5.246 1.00 22.20 346 ALA D O 1
ATOM 11354 N N . ILE D 1 347 ? 103.849 35.136 -3.616 1.00 20.43 347 ILE D N 1
ATOM 11355 C CA . ILE D 1 347 ? 102.770 36.008 -4.165 1.00 22.31 347 ILE D CA 1
ATOM 11356 C C . ILE D 1 347 ? 102.578 37.287 -3.354 1.00 21.16 347 ILE D C 1
ATOM 11357 O O . ILE D 1 347 ? 101.849 38.151 -3.830 1.00 24.42 347 ILE D O 1
ATOM 11362 N N . GLY D 1 348 ? 103.196 37.405 -2.181 1.00 20.60 348 GLY D N 1
ATOM 11363 C CA . GLY D 1 348 ? 103.148 38.619 -1.368 1.00 20.36 348 GLY D CA 1
ATOM 11364 C C . GLY D 1 348 ? 102.083 38.566 -0.268 1.00 20.38 348 GLY D C 1
ATOM 11365 O O . GLY D 1 348 ? 101.297 37.621 -0.241 1.00 19.65 348 GLY D O 1
ATOM 11366 N N . HIS D 1 349 ? 102.177 39.499 0.672 1.00 21.28 349 HIS D N 1
ATOM 11367 C CA . HIS D 1 349 ? 101.382 39.524 1.929 1.00 22.19 349 HIS D CA 1
ATOM 11368 C C . HIS D 1 349 ? 100.727 40.880 2.106 1.00 20.49 349 HIS D C 1
ATOM 11369 O O . HIS D 1 349 ? 101.229 41.706 2.857 1.00 22.92 349 HIS D O 1
ATOM 11376 N N . PRO D 1 350 ? 99.581 41.133 1.438 1.00 18.47 350 PRO D N 1
ATOM 11377 C CA . PRO D 1 350 ? 98.800 42.331 1.684 1.00 19.74 350 PRO D CA 1
ATOM 11378 C C . PRO D 1 350 ? 98.082 42.058 3.015 1.00 19.14 350 PRO D C 1
ATOM 11379 O O . PRO D 1 350 ? 97.103 41.305 2.991 1.00 19.80 350 PRO D O 1
ATOM 11383 N N . PHE D 1 351 ? 98.577 42.653 4.100 1.00 19.12 351 PHE D N 1
ATOM 11384 C CA . PHE D 1 351 ? 98.359 42.230 5.516 1.00 21.07 351 PHE D CA 1
ATOM 11385 C C . PHE D 1 351 ? 96.902 41.781 5.747 1.00 19.60 351 PHE D C 1
ATOM 11386 O O . PHE D 1 351 ? 96.640 40.628 6.097 1.00 18.26 351 PHE D O 1
ATOM 11394 N N . GLY D 1 352 ? 95.961 42.688 5.507 1.00 18.31 352 GLY D N 1
ATOM 11395 C CA . GLY D 1 352 ? 94.538 42.493 5.797 1.00 19.24 352 GLY D CA 1
ATOM 11396 C C . GLY D 1 352 ? 93.908 41.336 5.065 1.00 18.99 352 GLY D C 1
ATOM 11397 O O . GLY D 1 352 ? 92.949 40.738 5.629 1.00 18.53 352 GLY D O 1
ATOM 11398 N N . MET D 1 353 ? 94.318 41.046 3.836 1.00 19.58 353 MET D N 1
ATOM 11399 C CA . MET D 1 353 ? 93.564 40.088 2.988 1.00 18.38 353 MET D CA 1
ATOM 11400 C C . MET D 1 353 ? 94.093 38.667 3.230 1.00 18.75 353 MET D C 1
ATOM 11401 O O . MET D 1 353 ? 93.369 37.737 2.997 1.00 19.85 353 MET D O 1
ATOM 11406 N N . THR D 1 354 ? 95.342 38.515 3.634 1.00 17.49 354 THR D N 1
ATOM 11407 C CA . THR D 1 354 ? 96.022 37.204 3.579 1.00 18.76 354 THR D CA 1
ATOM 11408 C C . THR D 1 354 ? 95.204 36.113 4.286 1.00 18.48 354 THR D C 1
ATOM 11409 O O . THR D 1 354 ? 95.119 34.982 3.757 1.00 17.69 354 THR D O 1
ATOM 11413 N N . GLY D 1 355 ? 94.741 36.362 5.505 1.00 18.06 355 GLY D N 1
ATOM 11414 C CA . GLY D 1 355 ? 94.009 35.340 6.282 1.00 17.18 355 GLY D CA 1
ATOM 11415 C C . GLY D 1 355 ? 92.777 34.849 5.540 1.00 17.61 355 GLY D C 1
ATOM 11416 O O . GLY D 1 355 ? 92.505 33.652 5.588 1.00 21.09 355 GLY D O 1
ATOM 11417 N N . SER D 1 356 ? 92.064 35.715 4.833 1.00 18.72 356 SER D N 1
ATOM 11418 C CA . SER D 1 356 ? 90.859 35.310 4.057 1.00 19.23 356 SER D CA 1
ATOM 11419 C C . SER D 1 356 ? 91.314 34.585 2.791 1.00 21.15 356 SER D C 1
ATOM 11420 O O . SER D 1 356 ? 90.722 33.536 2.469 1.00 19.68 356 SER D O 1
ATOM 11423 N N . ARG D 1 357 ? 92.427 34.997 2.184 1.00 19.41 357 ARG D N 1
ATOM 11424 C CA . ARG D 1 357 ? 93.000 34.239 1.050 1.00 18.20 357 ARG D CA 1
ATOM 11425 C C . ARG D 1 357 ? 93.309 32.820 1.515 1.00 17.78 357 ARG D C 1
ATOM 11426 O O . ARG D 1 357 ? 92.971 31.858 0.790 1.00 18.58 357 ARG D O 1
ATOM 11434 N N . GLN D 1 358 ? 93.997 32.680 2.638 1.00 18.86 358 GLN D N 1
ATOM 11435 C CA . GLN D 1 358 ? 94.440 31.355 3.154 1.00 19.11 358 GLN D CA 1
ATOM 11436 C C . GLN D 1 358 ? 93.211 30.473 3.413 1.00 18.88 358 GLN D C 1
ATOM 11437 O O . GLN D 1 358 ? 93.225 29.295 3.054 1.00 21.40 358 GLN D O 1
ATOM 11443 N N . VAL D 1 359 ? 92.178 31.028 4.003 1.00 20.04 359 VAL D N 1
ATOM 11444 C CA . VAL D 1 359 ? 90.936 30.245 4.284 1.00 20.68 359 VAL D CA 1
ATOM 11445 C C . VAL D 1 359 ? 90.341 29.791 2.955 1.00 23.61 359 VAL D C 1
ATOM 11446 O O . VAL D 1 359 ? 90.070 28.577 2.829 1.00 23.78 359 VAL D O 1
ATOM 11450 N N . GLY D 1 360 ? 90.123 30.709 1.991 1.00 21.48 360 GLY D N 1
ATOM 11451 C CA . GLY D 1 360 ? 89.517 30.355 0.690 1.00 21.50 360 GLY D CA 1
ATOM 11452 C C . GLY D 1 360 ? 90.278 29.233 -0.012 1.00 23.27 360 GLY D C 1
ATOM 11453 O O . GLY D 1 360 ? 89.642 28.324 -0.647 1.00 24.50 360 GLY D O 1
ATOM 11454 N N . HIS D 1 361 ? 91.599 29.284 0.064 1.00 21.75 361 HIS D N 1
ATOM 11455 C CA . HIS D 1 361 ? 92.500 28.349 -0.645 1.00 25.06 361 HIS D CA 1
ATOM 11456 C C . HIS D 1 361 ? 92.511 27.026 0.132 1.00 24.00 361 HIS D C 1
ATOM 11457 O O . HIS D 1 361 ? 92.465 25.964 -0.510 1.00 25.21 361 HIS D O 1
ATOM 11464 N N . LEU D 1 362 ? 92.595 27.098 1.458 1.00 24.32 362 LEU D N 1
ATOM 11465 C CA . LEU D 1 362 ? 92.649 25.884 2.316 1.00 22.93 362 LEU D CA 1
ATOM 11466 C C . LEU D 1 362 ? 91.409 25.030 2.044 1.00 22.85 362 LEU D C 1
ATOM 11467 O O . LEU D 1 362 ? 91.592 23.811 1.845 1.00 24.71 362 LEU D O 1
ATOM 11472 N N . VAL D 1 363 ? 90.232 25.633 2.011 1.00 23.63 363 VAL D N 1
ATOM 11473 C CA . VAL D 1 363 ? 88.957 24.873 1.871 1.00 26.61 363 VAL D CA 1
ATOM 11474 C C . VAL D 1 363 ? 88.911 24.234 0.475 1.00 29.80 363 VAL D C 1
ATOM 11475 O O . VAL D 1 363 ? 88.511 23.054 0.374 1.00 29.50 363 VAL D O 1
ATOM 11479 N N . ARG D 1 364 ? 89.347 24.935 -0.567 1.00 26.99 364 ARG D N 1
ATOM 11480 C CA . ARG D 1 364 ? 89.352 24.366 -1.940 1.00 27.80 364 ARG D CA 1
ATOM 11481 C C . ARG D 1 364 ? 90.348 23.205 -2.007 1.00 28.57 364 ARG D C 1
ATOM 11482 O O . ARG D 1 364 ? 90.047 22.192 -2.707 1.00 30.36 364 ARG D O 1
ATOM 11490 N N . GLU D 1 365 ? 91.497 23.325 -1.333 1.00 28.39 365 GLU D N 1
ATOM 11491 C CA . GLU D 1 365 ? 92.527 22.253 -1.357 1.00 27.42 365 GLU D CA 1
ATOM 11492 C C . GLU D 1 365 ? 92.076 21.023 -0.532 1.00 30.21 365 GLU D C 1
ATOM 11493 O O . GLU D 1 365 ? 92.325 19.871 -0.987 1.00 26.90 365 GLU D O 1
ATOM 11499 N N . LEU D 1 366 ? 91.460 21.207 0.636 1.00 30.25 366 LEU D N 1
ATOM 11500 C CA . LEU D 1 366 ? 90.885 20.077 1.431 1.00 29.84 366 LEU D CA 1
ATOM 11501 C C . LEU D 1 366 ? 89.930 19.300 0.517 1.00 30.44 366 LEU D C 1
ATOM 11502 O O . LEU D 1 366 ? 90.068 18.067 0.420 1.00 29.90 366 LEU D O 1
ATOM 11507 N N . HIS D 1 367 ? 89.045 20.016 -0.170 1.00 31.73 367 HIS D N 1
ATOM 11508 C CA . HIS D 1 367 ? 88.032 19.434 -1.081 1.00 34.01 367 HIS D CA 1
ATOM 11509 C C . HIS D 1 367 ? 88.762 18.723 -2.228 1.00 38.11 367 HIS D C 1
ATOM 11510 O O . HIS D 1 367 ? 88.597 17.519 -2.392 1.00 34.17 367 HIS D O 1
ATOM 11517 N N . ARG D 1 368 ? 89.649 19.415 -2.933 1.00 34.07 368 ARG D N 1
ATOM 11518 C CA . ARG D 1 368 ? 90.361 18.799 -4.076 1.00 36.01 368 ARG D CA 1
ATOM 11519 C C . ARG D 1 368 ? 91.049 17.499 -3.627 1.00 32.79 368 ARG D C 1
ATOM 11520 O O . ARG D 1 368 ? 91.020 16.573 -4.421 1.00 34.09 368 ARG D O 1
ATOM 11528 N N . ARG D 1 369 ? 91.633 17.407 -2.428 1.00 29.38 369 ARG D N 1
ATOM 11529 C CA . ARG D 1 369 ? 92.384 16.212 -1.954 1.00 33.28 369 ARG D CA 1
ATOM 11530 C C . ARG D 1 369 ? 91.507 15.246 -1.135 1.00 31.44 369 ARG D C 1
ATOM 11531 O O . ARG D 1 369 ? 92.056 14.306 -0.525 1.00 33.85 369 ARG D O 1
ATOM 11539 N N . ASN D 1 370 ? 90.204 15.469 -1.118 1.00 36.30 370 ASN D N 1
ATOM 11540 C CA . ASN D 1 370 ? 89.244 14.733 -0.254 1.00 41.62 370 ASN D CA 1
ATOM 11541 C C . ASN D 1 370 ? 89.794 14.600 1.180 1.00 39.31 370 ASN D C 1
ATOM 11542 O O . ASN D 1 370 ? 89.853 13.488 1.697 1.00 36.54 370 ASN D O 1
ATOM 11547 N N . LEU D 1 371 ? 90.197 15.699 1.831 1.00 33.33 371 LEU D N 1
ATOM 11548 C CA . LEU D 1 371 ? 90.704 15.667 3.230 1.00 30.09 371 LEU D CA 1
ATOM 11549 C C . LEU D 1 371 ? 89.685 16.364 4.157 1.00 29.58 371 LEU D C 1
ATOM 11550 O O . LEU D 1 371 ? 88.686 16.922 3.657 1.00 33.41 371 LEU D O 1
ATOM 11555 N N . ARG D 1 372 ? 89.977 16.385 5.450 1.00 30.13 372 ARG D N 1
ATOM 11556 C CA . ARG D 1 372 ? 89.011 16.763 6.500 1.00 33.16 372 ARG D CA 1
ATOM 11557 C C . ARG D 1 372 ? 89.419 18.077 7.183 1.00 27.61 372 ARG D C 1
ATOM 11558 O O . ARG D 1 372 ? 88.756 19.063 6.976 1.00 33.08 372 ARG D O 1
ATOM 11566 N N . TYR D 1 373 ? 90.446 18.052 8.012 1.00 28.99 373 TYR D N 1
ATOM 11567 C CA . TYR D 1 373 ? 90.824 19.203 8.863 1.00 30.80 373 TYR D CA 1
ATOM 11568 C C . TYR D 1 373 ? 91.980 19.995 8.236 1.00 28.28 373 TYR D C 1
ATOM 11569 O O . TYR D 1 373 ? 93.017 19.419 7.846 1.00 26.78 373 TYR D O 1
ATOM 11578 N N . GLY D 1 374 ? 91.818 21.320 8.232 1.00 27.71 374 GLY D N 1
ATOM 11579 C CA . GLY D 1 374 ? 92.915 22.267 7.940 1.00 26.00 374 GLY D CA 1
ATOM 11580 C C . GLY D 1 374 ? 92.985 23.400 8.943 1.00 24.94 374 GLY D C 1
ATOM 11581 O O . GLY D 1 374 ? 91.939 23.810 9.499 1.00 23.21 374 GLY D O 1
ATOM 11582 N N . VAL D 1 375 ? 94.181 23.947 9.116 1.00 21.63 375 VAL D N 1
ATOM 11583 C CA . VAL D 1 375 ? 94.429 25.104 10.021 1.00 23.87 375 VAL D CA 1
ATOM 11584 C C . VAL D 1 375 ? 94.960 26.246 9.141 1.00 23.50 375 VAL D C 1
ATOM 11585 O O . VAL D 1 375 ? 95.884 25.986 8.300 1.00 21.17 375 VAL D O 1
ATOM 11589 N N . VAL D 1 376 ? 94.385 27.439 9.278 1.00 21.64 376 VAL D N 1
ATOM 11590 C CA . VAL D 1 376 ? 95.030 28.702 8.794 1.00 19.92 376 VAL D CA 1
ATOM 11591 C C . VAL D 1 376 ? 95.672 29.316 10.016 1.00 20.35 376 VAL D C 1
ATOM 11592 O O . VAL D 1 376 ? 94.942 29.530 11.015 1.00 21.33 376 VAL D O 1
ATOM 11596 N N . THR D 1 377 ? 96.965 29.614 9.990 1.00 18.43 377 THR D N 1
ATOM 11597 C CA . THR D 1 377 ? 97.609 30.304 11.123 1.00 18.44 377 THR D CA 1
ATOM 11598 C C . THR D 1 377 ? 98.704 31.264 10.618 1.00 19.78 377 THR D C 1
ATOM 11599 O O . THR D 1 377 ? 99.207 31.075 9.516 1.00 19.39 377 THR D O 1
ATOM 11603 N N . MET D 1 378 ? 99.034 32.267 11.414 1.00 20.20 378 MET D N 1
ATOM 11604 C CA . MET D 1 378 ? 99.989 33.313 11.014 1.00 20.14 378 MET D CA 1
ATOM 11605 C C . MET D 1 378 ? 100.531 33.993 12.245 1.00 19.02 378 MET D C 1
ATOM 11606 O O . MET D 1 378 ? 99.817 34.165 13.274 1.00 17.52 378 MET D O 1
ATOM 11611 N N . CYS D 1 379 ? 101.788 34.397 12.134 1.00 19.45 379 CYS D N 1
ATOM 11612 C CA . CYS D 1 379 ? 102.381 35.389 13.028 1.00 17.47 379 CYS D CA 1
ATOM 11613 C C . CYS D 1 379 ? 101.713 36.728 12.733 1.00 18.79 379 CYS D C 1
ATOM 11614 O O . CYS D 1 379 ? 101.107 36.907 11.656 1.00 21.31 379 CYS D O 1
ATOM 11617 N N . VAL D 1 380 ? 101.779 37.619 13.698 1.00 17.48 380 VAL D N 1
ATOM 11618 C CA . VAL D 1 380 ? 101.149 38.961 13.631 1.00 18.27 380 VAL D CA 1
ATOM 11619 C C . VAL D 1 380 ? 102.124 39.967 14.206 1.00 17.91 380 VAL D C 1
ATOM 11620 O O . VAL D 1 380 ? 102.558 39.800 15.370 1.00 17.92 380 VAL D O 1
ATOM 11624 N N . GLY D 1 381 ? 102.381 41.025 13.450 1.00 18.25 381 GLY D N 1
ATOM 11625 C CA . GLY D 1 381 ? 103.216 42.138 13.918 1.00 20.52 381 GLY D CA 1
ATOM 11626 C C . GLY D 1 381 ? 102.672 42.673 15.239 1.00 20.37 381 GLY D C 1
ATOM 11627 O O . GLY D 1 381 ? 101.440 42.795 15.399 1.00 19.91 381 GLY D O 1
ATOM 11628 N N . GLY D 1 382 ? 103.549 42.862 16.210 1.00 19.43 382 GLY D N 1
ATOM 11629 C CA . GLY D 1 382 ? 103.154 43.245 17.580 1.00 20.23 382 GLY D CA 1
ATOM 11630 C C . GLY D 1 382 ? 103.259 42.069 18.542 1.00 18.48 382 GLY D C 1
ATOM 11631 O O . GLY D 1 382 ? 103.224 42.307 19.760 1.00 20.45 382 GLY D O 1
ATOM 11632 N N . GLY D 1 383 ? 103.512 40.870 18.027 1.00 22.27 383 GLY D N 1
ATOM 11633 C CA . GLY D 1 383 ? 103.789 39.669 18.837 1.00 20.00 383 GLY D CA 1
ATOM 11634 C C . GLY D 1 383 ? 102.513 38.910 19.143 1.00 20.58 383 GLY D C 1
ATOM 11635 O O . GLY D 1 383 ? 102.137 38.852 20.314 1.00 21.32 383 GLY D O 1
ATOM 11636 N N . MET D 1 384 ? 101.872 38.347 18.119 1.00 19.17 384 MET D N 1
ATOM 11637 C CA . MET D 1 384 ? 100.751 37.402 18.316 1.00 17.84 384 MET D CA 1
ATOM 11638 C C . MET D 1 384 ? 100.834 36.280 17.283 1.00 18.79 384 MET D C 1
ATOM 11639 O O . MET D 1 384 ? 101.548 36.388 16.255 1.00 17.88 384 MET D O 1
ATOM 11644 N N . GLY D 1 385 ? 100.105 35.208 17.577 1.00 18.32 385 GLY D N 1
ATOM 11645 C CA . GLY D 1 385 ? 99.717 34.156 16.643 1.00 17.38 385 GLY D CA 1
ATOM 11646 C C . GLY D 1 385 ? 98.208 34.085 16.655 1.00 18.68 385 GLY D C 1
ATOM 11647 O O . GLY D 1 385 ? 97.613 34.389 17.707 1.00 18.41 385 GLY D O 1
ATOM 11648 N N . ALA D 1 386 ? 97.641 33.812 15.499 1.00 17.99 386 ALA D N 1
ATOM 11649 C CA . ALA D 1 386 ? 96.205 33.559 15.275 1.00 19.13 386 ALA D CA 1
ATOM 11650 C C . ALA D 1 386 ? 96.120 32.220 14.563 1.00 19.99 386 ALA D C 1
ATOM 11651 O O . ALA D 1 386 ? 96.975 31.960 13.674 1.00 18.08 386 ALA D O 1
ATOM 11653 N N . SER D 1 387 ? 95.115 31.407 14.892 1.00 18.86 387 SER D N 1
ATOM 11654 C CA . SER D 1 387 ? 94.942 30.048 14.339 1.00 19.53 387 SER D CA 1
ATOM 11655 C C . SER D 1 387 ? 93.453 29.788 14.197 1.00 19.38 387 SER D C 1
ATOM 11656 O O . SER D 1 387 ? 92.678 30.186 15.124 1.00 20.49 387 SER D O 1
ATOM 11659 N N . GLY D 1 388 ? 93.051 29.273 13.058 1.00 19.28 388 GLY D N 1
ATOM 11660 C CA . GLY D 1 388 ? 91.653 28.925 12.764 1.00 20.39 388 GLY D CA 1
ATOM 11661 C C . GLY D 1 388 ? 91.567 27.512 12.251 1.00 22.28 388 GLY D C 1
ATOM 11662 O O . GLY D 1 388 ? 92.476 27.076 11.496 1.00 21.29 388 GLY D O 1
ATOM 11663 N N . LEU D 1 389 ? 90.540 26.786 12.689 1.00 20.75 389 LEU D N 1
ATOM 11664 C CA . LEU D 1 389 ? 90.342 25.372 12.299 1.00 21.62 389 LEU D CA 1
ATOM 11665 C C . LEU D 1 389 ? 89.113 25.302 11.414 1.00 20.92 389 LEU D C 1
ATOM 11666 O O . LEU D 1 389 ? 88.090 25.873 11.758 1.00 24.98 389 LEU D O 1
ATOM 11671 N N . PHE D 1 390 ? 89.225 24.597 10.304 1.00 22.21 390 PHE D N 1
ATOM 11672 C CA . PHE D 1 390 ? 88.181 24.468 9.271 1.00 21.61 390 PHE D CA 1
ATOM 11673 C C . PHE D 1 390 ? 88.056 22.983 8.986 1.00 23.92 390 PHE D C 1
ATOM 11674 O O . PHE D 1 390 ? 89.065 22.240 9.140 1.00 24.94 390 PHE D O 1
ATOM 11682 N N . GLU D 1 391 ? 86.849 22.557 8.651 1.00 25.14 391 GLU D N 1
ATOM 11683 C CA . GLU D 1 391 ? 86.568 21.133 8.378 1.00 24.59 391 GLU D CA 1
ATOM 11684 C C . GLU D 1 391 ? 85.838 21.049 7.056 1.00 23.87 391 GLU D C 1
ATOM 11685 O O . GLU D 1 391 ? 84.751 21.638 6.934 1.00 27.90 391 GLU D O 1
ATOM 11691 N N . ALA D 1 392 ? 86.426 20.381 6.068 1.00 28.34 392 ALA D N 1
ATOM 11692 C CA . ALA D 1 392 ? 85.797 20.196 4.743 1.00 30.17 392 ALA D CA 1
ATOM 11693 C C . ALA D 1 392 ? 84.481 19.431 4.930 1.00 37.16 392 ALA D C 1
ATOM 11694 O O . ALA D 1 392 ? 84.457 18.485 5.745 1.00 37.85 392 ALA D O 1
ATOM 11696 N N . VAL D 1 393 ? 83.425 19.839 4.233 1.00 39.65 393 VAL D N 1
ATOM 11697 C CA . VAL D 1 393 ? 82.142 19.077 4.204 1.00 51.48 393 VAL D CA 1
ATOM 11698 C C . VAL D 1 393 ? 82.348 17.935 3.204 1.00 55.70 393 VAL D C 1
ATOM 11699 O O . VAL D 1 393 ? 82.408 18.245 2.015 1.00 61.67 393 VAL D O 1
ATOM 11703 N N . ARG D 1 394 ? 82.582 16.700 3.668 1.00 55.44 394 ARG D N 1
ATOM 11704 C CA . ARG D 1 394 ? 82.891 15.531 2.792 1.00 62.99 394 ARG D CA 1
ATOM 11705 C C . ARG D 1 394 ? 81.567 14.929 2.311 1.00 73.37 394 ARG D C 1
ATOM 11706 O O . ARG D 1 394 ? 81.259 13.807 2.755 1.00 71.68 394 ARG D O 1
ATOM 11714 N N . LEU D 1 395 ? 80.828 15.663 1.456 1.00 74.53 395 LEU D N 1
ATOM 11715 C CA . LEU D 1 395 ? 79.503 15.278 0.878 1.00 74.80 395 LEU D CA 1
ATOM 11716 C C . LEU D 1 395 ? 79.704 14.104 -0.086 1.00 67.40 395 LEU D C 1
ATOM 11717 O O . LEU D 1 395 ? 79.078 14.108 -1.134 1.00 56.99 395 LEU D O 1
ATOM 11722 N N . ARG E 1 2 ? 115.035 49.890 61.860 1.00 50.18 2 ARG E N 1
ATOM 11723 C CA . ARG E 1 2 ? 114.099 49.045 61.055 1.00 50.07 2 ARG E CA 1
ATOM 11724 C C . ARG E 1 2 ? 112.996 49.954 60.504 1.00 44.54 2 ARG E C 1
ATOM 11725 O O . ARG E 1 2 ? 112.048 50.274 61.242 1.00 48.36 2 ARG E O 1
ATOM 11733 N N . GLU E 1 3 ? 113.123 50.346 59.243 1.00 37.69 3 GLU E N 1
ATOM 11734 C CA . GLU E 1 3 ? 112.287 51.390 58.622 1.00 38.46 3 GLU E CA 1
ATOM 11735 C C . GLU E 1 3 ? 110.914 50.791 58.316 1.00 28.99 3 GLU E C 1
ATOM 11736 O O . GLU E 1 3 ? 110.827 49.653 57.767 1.00 26.49 3 GLU E O 1
ATOM 11742 N N . VAL E 1 4 ? 109.880 51.548 58.650 1.00 26.08 4 VAL E N 1
ATOM 11743 C CA . VAL E 1 4 ? 108.483 51.087 58.469 1.00 22.31 4 VAL E CA 1
ATOM 11744 C C . VAL E 1 4 ? 107.749 52.090 57.610 1.00 19.32 4 VAL E C 1
ATOM 11745 O O . VAL E 1 4 ? 107.836 53.315 57.889 1.00 21.85 4 VAL E O 1
ATOM 11749 N N . VAL E 1 5 ? 106.984 51.583 56.651 1.00 18.97 5 VAL E N 1
ATOM 11750 C CA . VAL E 1 5 ? 106.335 52.488 55.675 1.00 20.76 5 VAL E CA 1
ATOM 11751 C C . VAL E 1 5 ? 104.824 52.291 55.689 1.00 20.56 5 VAL E C 1
ATOM 11752 O O . VAL E 1 5 ? 104.374 51.170 55.932 1.00 21.25 5 VAL E O 1
ATOM 11756 N N . ILE E 1 6 ? 104.111 53.393 55.469 1.00 21.81 6 ILE E N 1
ATOM 11757 C CA . ILE E 1 6 ? 102.704 53.421 55.014 1.00 20.37 6 ILE E CA 1
ATOM 11758 C C . ILE E 1 6 ? 102.729 53.074 53.520 1.00 21.03 6 ILE E C 1
ATOM 11759 O O . ILE E 1 6 ? 103.278 53.839 52.721 1.00 19.23 6 ILE E O 1
ATOM 11764 N N . VAL E 1 7 ? 102.122 51.962 53.133 1.00 19.61 7 VAL E N 1
ATOM 11765 C CA . VAL E 1 7 ? 101.969 51.551 51.711 1.00 20.13 7 VAL E CA 1
ATOM 11766 C C . VAL E 1 7 ? 100.616 52.056 51.185 1.00 22.76 7 VAL E C 1
ATOM 11767 O O . VAL E 1 7 ? 100.552 52.421 50.016 1.00 20.76 7 VAL E O 1
ATOM 11771 N N . ASP E 1 8 ? 99.539 52.014 51.981 1.00 18.66 8 ASP E N 1
ATOM 11772 C CA . ASP E 1 8 ? 98.203 52.433 51.497 1.00 20.09 8 ASP E CA 1
ATOM 11773 C C . ASP E 1 8 ? 97.364 52.774 52.728 1.00 19.39 8 ASP E C 1
ATOM 11774 O O . ASP E 1 8 ? 97.734 52.366 53.849 1.00 18.91 8 ASP E O 1
ATOM 11779 N N . SER E 1 9 ? 96.336 53.578 52.522 1.00 19.10 9 SER E N 1
ATOM 11780 C CA . SER E 1 9 ? 95.368 53.911 53.590 1.00 20.05 9 SER E CA 1
ATOM 11781 C C . SER E 1 9 ? 94.068 54.256 52.883 1.00 18.21 9 SER E C 1
ATOM 11782 O O . SER E 1 9 ? 94.118 55.049 51.938 1.00 18.74 9 SER E O 1
ATOM 11785 N N . VAL E 1 10 ? 92.980 53.590 53.245 1.00 17.37 10 VAL E N 1
ATOM 11786 C CA . VAL E 1 10 ? 91.646 53.851 52.642 1.00 17.77 10 VAL E CA 1
ATOM 11787 C C . VAL E 1 10 ? 90.589 53.960 53.733 1.00 17.85 10 VAL E C 1
ATOM 11788 O O . VAL E 1 10 ? 90.794 53.512 54.892 1.00 17.70 10 VAL E O 1
ATOM 11792 N N . ARG E 1 11 ? 89.461 54.501 53.342 1.00 17.72 11 ARG E N 1
ATOM 11793 C CA . ARG E 1 11 ? 88.423 54.852 54.323 1.00 18.12 11 ARG E CA 1
ATOM 11794 C C . ARG E 1 11 ? 87.072 54.805 53.635 1.00 17.92 11 ARG E C 1
ATOM 11795 O O . ARG E 1 11 ? 86.989 54.893 52.371 1.00 17.73 11 ARG E O 1
ATOM 11803 N N . THR E 1 12 ? 86.040 54.744 54.451 1.00 16.25 12 THR E N 1
ATOM 11804 C CA . THR E 1 12 ? 84.686 55.069 53.970 1.00 16.96 12 THR E CA 1
ATOM 11805 C C . THR E 1 12 ? 84.609 56.571 53.765 1.00 16.54 12 THR E C 1
ATOM 11806 O O . THR E 1 12 ? 85.415 57.316 54.314 1.00 15.65 12 THR E O 1
ATOM 11810 N N . GLY E 1 13 ? 83.635 57.000 52.989 1.00 16.72 13 GLY E N 1
ATOM 11811 C CA . GLY E 1 13 ? 83.092 58.352 53.156 1.00 18.07 13 GLY E CA 1
ATOM 11812 C C . GLY E 1 13 ? 82.588 58.530 54.583 1.00 19.03 13 GLY E C 1
ATOM 11813 O O . GLY E 1 13 ? 82.235 57.497 55.262 1.00 18.15 13 GLY E O 1
ATOM 11814 N N . LEU E 1 14 ? 82.500 59.792 55.018 1.00 21.25 14 LEU E N 1
ATOM 11815 C CA . LEU E 1 14 ? 81.865 60.164 56.306 1.00 20.67 14 LEU E CA 1
ATOM 11816 C C . LEU E 1 14 ? 80.410 60.554 56.049 1.00 20.82 14 LEU E C 1
ATOM 11817 O O . LEU E 1 14 ? 80.148 61.580 55.392 1.00 21.43 14 LEU E O 1
ATOM 11822 N N . ALA E 1 15 ? 79.508 59.739 56.549 1.00 20.07 15 ALA E N 1
ATOM 11823 C CA . ALA E 1 15 ? 78.051 59.957 56.443 1.00 20.51 15 ALA E CA 1
ATOM 11824 C C . ALA E 1 15 ? 77.530 60.551 57.759 1.00 21.29 15 ALA E C 1
ATOM 11825 O O . ALA E 1 15 ? 77.872 60.035 58.862 1.00 21.27 15 ALA E O 1
ATOM 11827 N N . LYS E 1 16 ? 76.627 61.520 57.642 1.00 23.22 16 LYS E N 1
ATOM 11828 C CA . LYS E 1 16 ? 75.906 62.141 58.789 1.00 22.92 16 LYS E CA 1
ATOM 11829 C C . LYS E 1 16 ? 75.343 61.038 59.688 1.00 20.76 16 LYS E C 1
ATOM 11830 O O . LYS E 1 16 ? 74.616 60.150 59.213 1.00 19.78 16 LYS E O 1
ATOM 11836 N N . SER E 1 17 ? 75.659 61.080 60.972 1.00 20.76 17 SER E N 1
ATOM 11837 C CA . SER E 1 17 ? 75.125 60.122 61.955 1.00 20.79 17 SER E CA 1
ATOM 11838 C C . SER E 1 17 ? 73.593 60.287 62.063 1.00 20.76 17 SER E C 1
ATOM 11839 O O . SER E 1 17 ? 73.071 61.384 61.820 1.00 22.20 17 SER E O 1
ATOM 11842 N N . PHE E 1 18 ? 72.908 59.197 62.375 1.00 21.90 18 PHE E N 1
ATOM 11843 C CA . PHE E 1 18 ? 71.457 59.086 62.682 1.00 25.24 18 PHE E CA 1
ATOM 11844 C C . PHE E 1 18 ? 70.644 59.204 61.394 1.00 25.69 18 PHE E C 1
ATOM 11845 O O . PHE E 1 18 ? 69.817 58.316 61.173 1.00 25.54 18 PHE E O 1
ATOM 11853 N N . ARG E 1 19 ? 70.880 60.209 60.564 1.00 25.52 19 ARG E N 1
ATOM 11854 C CA . ARG E 1 19 ? 69.999 60.387 59.375 1.00 32.97 19 ARG E CA 1
ATOM 11855 C C . ARG E 1 19 ? 70.704 59.991 58.076 1.00 30.59 19 ARG E C 1
ATOM 11856 O O . ARG E 1 19 ? 69.986 59.781 57.086 1.00 26.56 19 ARG E O 1
ATOM 11864 N N . GLY E 1 20 ? 72.023 59.783 58.082 1.00 28.55 20 GLY E N 1
ATOM 11865 C CA . GLY E 1 20 ? 72.805 59.497 56.862 1.00 24.65 20 GLY E CA 1
ATOM 11866 C C . GLY E 1 20 ? 72.792 58.025 56.466 1.00 21.91 20 GLY E C 1
ATOM 11867 O O . GLY E 1 20 ? 72.206 57.196 57.134 1.00 23.00 20 GLY E O 1
ATOM 11868 N N . LYS E 1 21 ? 73.527 57.705 55.412 1.00 23.31 21 LYS E N 1
ATOM 11869 C CA . LYS E 1 21 ? 73.389 56.416 54.698 1.00 23.68 21 LYS E CA 1
ATOM 11870 C C . LYS E 1 21 ? 74.204 55.326 55.397 1.00 22.89 21 LYS E C 1
ATOM 11871 O O . LYS E 1 21 ? 74.131 54.149 54.939 1.00 23.61 21 LYS E O 1
ATOM 11877 N N . PHE E 1 22 ? 74.871 55.625 56.521 1.00 20.63 22 PHE E N 1
ATOM 11878 C CA . PHE E 1 22 ? 75.455 54.562 57.375 1.00 20.00 22 PHE E CA 1
ATOM 11879 C C . PHE E 1 22 ? 74.589 54.300 58.611 1.00 20.71 22 PHE E C 1
ATOM 11880 O O . PHE E 1 22 ? 75.029 53.582 59.491 1.00 19.78 22 PHE E O 1
ATOM 11888 N N . ASN E 1 23 ? 73.363 54.801 58.689 1.00 22.32 23 ASN E N 1
ATOM 11889 C CA . ASN E 1 23 ? 72.599 54.742 59.963 1.00 22.31 23 ASN E CA 1
ATOM 11890 C C . ASN E 1 23 ? 72.138 53.315 60.329 1.00 24.59 23 ASN E C 1
ATOM 11891 O O . ASN E 1 23 ? 71.797 53.114 61.513 1.00 24.57 23 ASN E O 1
ATOM 11896 N N . LEU E 1 24 ? 72.284 52.319 59.450 1.00 21.71 24 LEU E N 1
ATOM 11897 C CA . LEU E 1 24 ? 72.032 50.904 59.809 1.00 23.36 24 LEU E CA 1
ATOM 11898 C C . LEU E 1 24 ? 73.307 50.069 59.624 1.00 22.05 24 LEU E C 1
ATOM 11899 O O . LEU E 1 24 ? 73.201 48.851 59.734 1.00 24.89 24 LEU E O 1
ATOM 11904 N N . THR E 1 25 ? 74.447 50.677 59.308 1.00 21.40 25 THR E N 1
ATOM 11905 C CA . THR E 1 25 ? 75.646 49.907 58.919 1.00 20.08 25 THR E CA 1
ATOM 11906 C C . THR E 1 25 ? 76.516 49.667 60.159 1.00 20.69 25 THR E C 1
ATOM 11907 O O . THR E 1 25 ? 76.865 50.670 60.845 1.00 21.28 25 THR E O 1
ATOM 11911 N N . ARG E 1 26 ? 76.931 48.413 60.378 1.00 19.18 26 ARG E N 1
ATOM 11912 C CA . ARG E 1 26 ? 77.751 48.019 61.543 1.00 18.58 26 ARG E CA 1
ATOM 11913 C C . ARG E 1 26 ? 79.183 48.522 61.372 1.00 19.92 26 ARG E C 1
ATOM 11914 O O . ARG E 1 26 ? 79.757 48.494 60.273 1.00 19.10 26 ARG E O 1
ATOM 11922 N N . PRO E 1 27 ? 79.828 48.983 62.465 1.00 19.47 27 PRO E N 1
ATOM 11923 C CA . PRO E 1 27 ? 81.207 49.481 62.382 1.00 20.39 27 PRO E CA 1
ATOM 11924 C C . PRO E 1 27 ? 82.196 48.355 62.057 1.00 18.06 27 PRO E C 1
ATOM 11925 O O . PRO E 1 27 ? 83.148 48.637 61.343 1.00 17.76 27 PRO E O 1
ATOM 11929 N N . ASP E 1 28 ? 81.966 47.132 62.531 1.00 18.11 28 ASP E N 1
ATOM 11930 C CA . ASP E 1 28 ? 82.890 46.018 62.164 1.00 19.01 28 ASP E CA 1
ATOM 11931 C C . ASP E 1 28 ? 82.873 45.820 60.636 1.00 18.95 28 ASP E C 1
ATOM 11932 O O . ASP E 1 28 ? 83.973 45.682 60.019 1.00 19.30 28 ASP E O 1
ATOM 11937 N N . ASP E 1 29 ? 81.698 45.834 60.019 1.00 20.13 29 ASP E N 1
ATOM 11938 C CA . ASP E 1 29 ? 81.519 45.676 58.556 1.00 20.49 29 ASP E CA 1
ATOM 11939 C C . ASP E 1 29 ? 82.198 46.844 57.836 1.00 20.17 29 ASP E C 1
ATOM 11940 O O . ASP E 1 29 ? 82.864 46.603 56.820 1.00 20.03 29 ASP E O 1
ATOM 11945 N N . MET E 1 30 ? 82.062 48.076 58.331 1.00 20.75 30 MET E N 1
ATOM 11946 C CA . MET E 1 30 ? 82.719 49.249 57.704 1.00 21.34 30 MET E CA 1
ATOM 11947 C C . MET E 1 30 ? 84.248 49.079 57.755 1.00 21.04 30 MET E C 1
ATOM 11948 O O . MET E 1 30 ? 84.884 49.338 56.742 1.00 20.78 30 MET E O 1
ATOM 11953 N N . ALA E 1 31 ? 84.838 48.664 58.873 1.00 18.91 31 ALA E N 1
ATOM 11954 C CA . ALA E 1 31 ? 86.313 48.507 58.959 1.00 18.97 31 ALA E CA 1
ATOM 11955 C C . ALA E 1 31 ? 86.756 47.337 58.083 1.00 18.30 31 ALA E C 1
ATOM 11956 O O . ALA E 1 31 ? 87.775 47.468 57.380 1.00 17.96 31 ALA E O 1
ATOM 11958 N N . ALA E 1 32 ? 85.990 46.254 58.080 1.00 18.72 32 ALA E N 1
ATOM 11959 C CA . ALA E 1 32 ? 86.301 45.067 57.254 1.00 18.46 32 ALA E CA 1
ATOM 11960 C C . ALA E 1 32 ? 86.295 45.468 55.772 1.00 19.11 32 ALA E C 1
ATOM 11961 O O . ALA E 1 32 ? 87.144 44.993 55.026 1.00 17.40 32 ALA E O 1
ATOM 11963 N N . HIS E 1 33 ? 85.361 46.322 55.364 1.00 19.89 33 HIS E N 1
ATOM 11964 C CA . HIS E 1 33 ? 85.282 46.894 53.995 1.00 21.09 33 HIS E CA 1
ATOM 11965 C C . HIS E 1 33 ? 86.602 47.577 53.636 1.00 21.07 33 HIS E C 1
ATOM 11966 O O . HIS E 1 33 ? 87.093 47.356 52.466 1.00 20.03 33 HIS E O 1
ATOM 11973 N N . CYS E 1 34 ? 87.163 48.372 54.569 1.00 18.38 34 CYS E N 1
ATOM 11974 C CA . CYS E 1 34 ? 88.443 49.069 54.349 1.00 17.13 34 CYS E CA 1
ATOM 11975 C C . CYS E 1 34 ? 89.562 48.020 54.225 1.00 18.31 34 CYS E C 1
ATOM 11976 O O . CYS E 1 34 ? 90.398 48.161 53.330 1.00 19.61 34 CYS E O 1
ATOM 11979 N N . VAL E 1 35 ? 89.592 47.008 55.092 1.00 18.40 35 VAL E N 1
ATOM 11980 C CA . VAL E 1 35 ? 90.648 45.951 55.011 1.00 17.52 35 VAL E CA 1
ATOM 11981 C C . VAL E 1 35 ? 90.566 45.272 53.640 1.00 17.69 35 VAL E C 1
ATOM 11982 O O . VAL E 1 35 ? 91.623 45.045 53.005 1.00 16.36 35 VAL E O 1
ATOM 11986 N N . ASP E 1 36 ? 89.369 44.906 53.182 1.00 18.88 36 ASP E N 1
ATOM 11987 C CA . ASP E 1 36 ? 89.207 44.207 51.882 1.00 19.34 36 ASP E CA 1
ATOM 11988 C C . ASP E 1 36 ? 89.734 45.083 50.750 1.00 21.16 36 ASP E C 1
ATOM 11989 O O . ASP E 1 36 ? 90.329 44.530 49.793 1.00 20.75 36 ASP E O 1
ATOM 11994 N N . ALA E 1 37 ? 89.508 46.394 50.816 1.00 20.06 37 ALA E N 1
ATOM 11995 C CA . ALA E 1 37 ? 90.008 47.334 49.794 1.00 19.71 37 ALA E CA 1
ATOM 11996 C C . ALA E 1 37 ? 91.543 47.332 49.821 1.00 21.56 37 ALA E C 1
ATOM 11997 O O . ALA E 1 37 ? 92.208 47.303 48.724 1.00 19.12 37 ALA E O 1
ATOM 11999 N N . LEU E 1 38 ? 92.134 47.362 51.013 1.00 19.31 38 LEU E N 1
ATOM 12000 C CA . LEU E 1 38 ? 93.620 47.283 51.120 1.00 19.81 38 LEU E CA 1
ATOM 12001 C C . LEU E 1 38 ? 94.131 46.000 50.463 1.00 19.22 38 LEU E C 1
ATOM 12002 O O . LEU E 1 38 ? 95.145 46.074 49.738 1.00 18.97 38 LEU E O 1
ATOM 12007 N N . LEU E 1 39 ? 93.451 44.883 50.655 1.00 18.60 39 LEU E N 1
ATOM 12008 C CA . LEU E 1 39 ? 93.928 43.617 50.052 1.00 20.12 39 LEU E CA 1
ATOM 12009 C C . LEU E 1 39 ? 93.803 43.712 48.519 1.00 21.68 39 LEU E C 1
ATOM 12010 O O . LEU E 1 39 ? 94.761 43.317 47.820 1.00 22.78 39 LEU E O 1
ATOM 12015 N N . ALA E 1 40 ? 92.669 44.191 48.006 1.00 23.41 40 ALA E N 1
ATOM 12016 C CA . ALA E 1 40 ? 92.384 44.287 46.554 1.00 24.10 40 ALA E CA 1
ATOM 12017 C C . ALA E 1 40 ? 93.336 45.283 45.880 1.00 25.50 40 ALA E C 1
ATOM 12018 O O . ALA E 1 40 ? 93.877 44.942 44.801 1.00 28.19 40 ALA E O 1
ATOM 12020 N N . ARG E 1 41 ? 93.580 46.445 46.489 1.00 21.71 41 ARG E N 1
ATOM 12021 C CA . ARG E 1 41 ? 94.398 47.525 45.894 1.00 21.13 41 ARG E CA 1
ATOM 12022 C C . ARG E 1 41 ? 95.886 47.163 45.881 1.00 22.68 41 ARG E C 1
ATOM 12023 O O . ARG E 1 41 ? 96.609 47.781 45.083 1.00 23.44 41 ARG E O 1
ATOM 12031 N N . ASN E 1 42 ? 96.348 46.255 46.731 1.00 21.00 42 ASN E N 1
ATOM 12032 C CA . ASN E 1 42 ? 97.801 45.998 46.908 1.00 23.10 42 ASN E CA 1
ATOM 12033 C C . ASN E 1 42 ? 98.127 44.566 46.483 1.00 20.48 42 ASN E C 1
ATOM 12034 O O . ASN E 1 42 ? 99.235 44.131 46.773 1.00 25.91 42 ASN E O 1
ATOM 12039 N N . ASP E 1 43 ? 97.166 43.867 45.892 1.00 22.32 43 ASP E N 1
ATOM 12040 C CA . ASP E 1 43 ? 97.334 42.487 45.390 1.00 26.90 43 ASP E CA 1
ATOM 12041 C C . ASP E 1 43 ? 97.913 41.625 46.534 1.00 27.66 43 ASP E C 1
ATOM 12042 O O . ASP E 1 43 ? 98.859 40.842 46.302 1.00 25.35 43 ASP E O 1
ATOM 12047 N N . LEU E 1 44 ? 97.392 41.789 47.750 1.00 24.96 44 LEU E N 1
ATOM 12048 C CA . LEU E 1 44 ? 98.076 41.342 48.985 1.00 24.72 44 LEU E CA 1
ATOM 12049 C C . LEU E 1 44 ? 97.522 39.981 49.396 1.00 24.73 44 LEU E C 1
ATOM 12050 O O . LEU E 1 44 ? 96.335 39.863 49.674 1.00 25.89 44 LEU E O 1
ATOM 12055 N N . ASP E 1 45 ? 98.390 38.996 49.480 1.00 24.32 45 ASP E N 1
ATOM 12056 C CA . ASP E 1 45 ? 98.015 37.690 50.061 1.00 27.10 45 ASP E CA 1
ATOM 12057 C C . ASP E 1 45 ? 97.561 37.927 51.509 1.00 23.48 45 ASP E C 1
ATOM 12058 O O . ASP E 1 45 ? 98.360 38.396 52.304 1.00 21.26 45 ASP E O 1
ATOM 12063 N N . PRO E 1 46 ? 96.296 37.644 51.912 1.00 26.91 46 PRO E N 1
ATOM 12064 C CA . PRO E 1 46 ? 95.876 37.901 53.296 1.00 26.94 46 PRO E CA 1
ATOM 12065 C C . PRO E 1 46 ? 96.748 37.175 54.338 1.00 26.07 46 PRO E C 1
ATOM 12066 O O . PRO E 1 46 ? 96.847 37.623 55.441 1.00 23.60 46 PRO E O 1
ATOM 12070 N N . LEU E 1 47 ? 97.365 36.046 53.969 1.00 27.60 47 LEU E N 1
ATOM 12071 C CA . LEU E 1 47 ? 98.187 35.237 54.905 1.00 26.85 47 LEU E CA 1
ATOM 12072 C C . LEU E 1 47 ? 99.469 35.978 55.260 1.00 24.94 47 LEU E C 1
ATOM 12073 O O . LEU E 1 47 ? 100.093 35.584 56.250 1.00 24.16 47 LEU E O 1
ATOM 12078 N N . LEU E 1 48 ? 99.834 37.040 54.535 1.00 21.83 48 LEU E N 1
ATOM 12079 C CA . LEU E 1 48 ? 101.048 37.815 54.905 1.00 23.72 48 LEU E CA 1
ATOM 12080 C C . LEU E 1 48 ? 100.729 38.822 56.009 1.00 21.89 48 LEU E C 1
ATOM 12081 O O . LEU E 1 48 ? 101.669 39.412 56.576 1.00 19.60 48 LEU E O 1
ATOM 12086 N N . VAL E 1 49 ? 99.456 39.041 56.295 1.00 21.78 49 VAL E N 1
ATOM 12087 C CA . VAL E 1 49 ? 99.047 40.087 57.285 1.00 20.88 49 VAL E CA 1
ATOM 12088 C C . VAL E 1 49 ? 99.211 39.490 58.693 1.00 19.29 49 VAL E C 1
ATOM 12089 O O . VAL E 1 49 ? 98.576 38.464 58.975 1.00 21.04 49 VAL E O 1
ATOM 12093 N N . ASP E 1 50 ? 100.008 40.148 59.541 1.00 17.73 50 ASP E N 1
ATOM 12094 C CA . ASP E 1 50 ? 100.411 39.660 60.890 1.00 19.34 50 ASP E CA 1
ATOM 12095 C C . ASP E 1 50 ? 99.372 40.057 61.957 1.00 18.58 50 ASP E C 1
ATOM 12096 O O . ASP E 1 50 ? 99.377 39.408 63.023 1.00 21.84 50 ASP E O 1
ATOM 12101 N N . ASP E 1 51 ? 98.627 41.141 61.756 1.00 17.88 51 ASP E N 1
ATOM 12102 C CA . ASP E 1 51 ? 97.766 41.704 62.835 1.00 17.86 51 ASP E CA 1
ATOM 12103 C C . ASP E 1 51 ? 96.801 42.698 62.218 1.00 17.77 51 ASP E C 1
ATOM 12104 O O . ASP E 1 51 ? 97.058 43.249 61.121 1.00 19.60 51 ASP E O 1
ATOM 12109 N N . CYS E 1 52 ? 95.712 42.924 62.935 1.00 18.15 52 CYS E N 1
ATOM 12110 C CA . CYS E 1 52 ? 94.653 43.860 62.567 1.00 17.15 52 CYS E CA 1
ATOM 12111 C C . CYS E 1 52 ? 94.292 44.652 63.818 1.00 17.37 52 CYS E C 1
ATOM 12112 O O . CYS E 1 52 ? 93.783 44.063 64.752 1.00 17.49 52 CYS E O 1
ATOM 12115 N N . ILE E 1 53 ? 94.610 45.932 63.873 1.00 16.74 53 ILE E N 1
ATOM 12116 C CA . ILE E 1 53 ? 94.481 46.793 65.067 1.00 14.98 53 ILE E CA 1
ATOM 12117 C C . ILE E 1 53 ? 93.420 47.835 64.786 1.00 16.38 53 ILE E C 1
ATOM 12118 O O . ILE E 1 53 ? 93.597 48.679 63.847 1.00 16.71 53 ILE E O 1
ATOM 12123 N N . VAL E 1 54 ? 92.371 47.811 65.592 1.00 15.54 54 VAL E N 1
ATOM 12124 C CA . VAL E 1 54 ? 91.256 48.772 65.390 1.00 15.73 54 VAL E CA 1
ATOM 12125 C C . VAL E 1 54 ? 91.072 49.621 66.633 1.00 15.71 54 VAL E C 1
ATOM 12126 O O . VAL E 1 54 ? 90.719 49.060 67.676 1.00 15.76 54 VAL E O 1
ATOM 12130 N N . GLY E 1 55 ? 91.194 50.926 66.448 1.00 16.48 55 GLY E N 1
ATOM 12131 C CA . GLY E 1 55 ? 90.849 51.950 67.441 1.00 17.60 55 GLY E CA 1
ATOM 12132 C C . GLY E 1 55 ? 89.373 52.320 67.372 1.00 18.34 55 GLY E C 1
ATOM 12133 O O . GLY E 1 55 ? 88.774 52.415 66.269 1.00 17.81 55 GLY E O 1
ATOM 12134 N N . ALA E 1 56 ? 88.787 52.580 68.527 1.00 18.11 56 ALA E N 1
ATOM 12135 C CA . ALA E 1 56 ? 87.374 52.979 68.655 1.00 18.05 56 ALA E CA 1
ATOM 12136 C C . ALA E 1 56 ? 87.176 53.635 70.023 1.00 19.18 56 ALA E C 1
ATOM 12137 O O . ALA E 1 56 ? 87.795 53.178 71.004 1.00 18.12 56 ALA E O 1
ATOM 12139 N N . GLY E 1 57 ? 86.421 54.733 70.054 1.00 19.83 57 GLY E N 1
ATOM 12140 C CA . GLY E 1 57 ? 86.015 55.406 71.305 1.00 20.74 57 GLY E CA 1
ATOM 12141 C C . GLY E 1 57 ? 85.121 54.518 72.153 1.00 19.91 57 GLY E C 1
ATOM 12142 O O . GLY E 1 57 ? 85.519 54.149 73.285 1.00 19.13 57 GLY E O 1
ATOM 12143 N N . SER E 1 58 ? 83.941 54.157 71.644 1.00 17.99 58 SER E N 1
ATOM 12144 C CA . SER E 1 58 ? 83.097 53.118 72.266 1.00 17.50 58 SER E CA 1
ATOM 12145 C C . SER E 1 58 ? 83.732 51.736 72.019 1.00 17.15 58 SER E C 1
ATOM 12146 O O . SER E 1 58 ? 84.112 51.451 70.865 1.00 14.56 58 SER E O 1
ATOM 12149 N N . ASN E 1 59 ? 83.856 50.928 73.071 1.00 16.48 59 ASN E N 1
ATOM 12150 C CA . ASN E 1 59 ? 84.354 49.543 72.946 1.00 16.77 59 ASN E CA 1
ATOM 12151 C C . ASN E 1 59 ? 83.262 48.589 73.455 1.00 17.67 59 ASN E C 1
ATOM 12152 O O . ASN E 1 59 ? 83.588 47.603 74.118 1.00 17.71 59 ASN E O 1
ATOM 12157 N N . GLU E 1 60 ? 81.994 48.857 73.127 1.00 17.64 60 GLU E N 1
ATOM 12158 C CA . GLU E 1 60 ? 80.865 48.058 73.674 1.00 17.71 60 GLU E CA 1
ATOM 12159 C C . GLU E 1 60 ? 79.734 48.029 72.653 1.00 16.12 60 GLU E C 1
ATOM 12160 O O . GLU E 1 60 ? 79.659 48.942 71.815 1.00 17.51 60 GLU E O 1
ATOM 12166 N N . GLY E 1 61 ? 78.817 47.107 72.854 1.00 17.62 61 GLY E N 1
ATOM 12167 C CA . GLY E 1 61 ? 77.650 46.930 71.995 1.00 18.63 61 GLY E CA 1
ATOM 12168 C C . GLY E 1 61 ? 78.090 46.683 70.562 1.00 18.40 61 GLY E C 1
ATOM 12169 O O . GLY E 1 61 ? 78.813 45.707 70.349 1.00 18.60 61 GLY E O 1
ATOM 12170 N N . ALA E 1 62 ? 77.710 47.579 69.651 1.00 18.90 62 ALA E N 1
ATOM 12171 C CA . ALA E 1 62 ? 78.106 47.540 68.229 1.00 20.19 62 ALA E CA 1
ATOM 12172 C C . ALA E 1 62 ? 79.639 47.550 68.086 1.00 20.92 62 ALA E C 1
ATOM 12173 O O . ALA E 1 62 ? 80.103 47.000 67.094 1.00 20.09 62 ALA E O 1
ATOM 12175 N N . GLN E 1 63 ? 80.383 48.030 69.086 1.00 18.17 63 GLN E N 1
ATOM 12176 C CA . GLN E 1 63 ? 81.863 48.080 69.056 1.00 17.57 63 GLN E CA 1
ATOM 12177 C C . GLN E 1 63 ? 82.449 47.223 70.175 1.00 17.46 63 GLN E C 1
ATOM 12178 O O . GLN E 1 63 ? 83.637 47.410 70.488 1.00 17.96 63 GLN E O 1
ATOM 12184 N N . GLY E 1 64 ? 81.701 46.234 70.671 1.00 16.77 64 GLY E N 1
ATOM 12185 C CA . GLY E 1 64 ? 82.187 45.301 71.698 1.00 17.22 64 GLY E CA 1
ATOM 12186 C C . GLY E 1 64 ? 82.778 44.025 71.114 1.00 17.31 64 GLY E C 1
ATOM 12187 O O . GLY E 1 64 ? 82.958 43.914 69.885 1.00 18.88 64 GLY E O 1
ATOM 12188 N N . HIS E 1 65 ? 83.136 43.106 72.005 1.00 18.16 65 HIS E N 1
ATOM 12189 C CA . HIS E 1 65 ? 83.532 41.713 71.694 1.00 20.25 65 HIS E CA 1
ATOM 12190 C C . HIS E 1 65 ? 84.885 41.642 70.948 1.00 20.05 65 HIS E C 1
ATOM 12191 O O . HIS E 1 65 ? 85.075 40.659 70.221 1.00 22.37 65 HIS E O 1
ATOM 12198 N N . ASN E 1 66 ? 85.791 42.604 71.166 1.00 18.49 66 ASN E N 1
ATOM 12199 C CA . ASN E 1 66 ? 87.108 42.784 70.483 1.00 18.23 66 ASN E CA 1
ATOM 12200 C C . ASN E 1 66 ? 86.886 43.012 68.987 1.00 16.39 66 ASN E C 1
ATOM 12201 O O . ASN E 1 66 ? 87.169 42.116 68.178 1.00 17.58 66 ASN E O 1
ATOM 12206 N N . ILE E 1 67 ? 86.340 44.180 68.647 1.00 17.09 67 ILE E N 1
ATOM 12207 C CA . ILE E 1 67 ? 86.044 44.567 67.241 1.00 17.27 67 ILE E CA 1
ATOM 12208 C C . ILE E 1 67 ? 87.264 44.327 66.332 1.00 17.75 67 ILE E C 1
ATOM 12209 O O . ILE E 1 67 ? 87.038 43.825 65.190 1.00 17.92 67 ILE E O 1
ATOM 12214 N N . GLY E 1 68 ? 88.494 44.573 66.794 1.00 17.62 68 GLY E N 1
ATOM 12215 C CA . GLY E 1 68 ? 89.667 44.412 65.914 1.00 17.22 68 GLY E CA 1
ATOM 12216 C C . GLY E 1 68 ? 89.797 42.974 65.424 1.00 17.85 68 GLY E C 1
ATOM 12217 O O . GLY E 1 68 ? 90.048 42.787 64.193 1.00 17.09 68 GLY E O 1
ATOM 12218 N N . ARG E 1 69 ? 89.611 41.977 66.304 1.00 15.80 69 ARG E N 1
ATOM 12219 C CA . ARG E 1 69 ? 89.670 40.544 65.902 1.00 18.18 69 ARG E CA 1
ATOM 12220 C C . ARG E 1 69 ? 88.512 40.260 64.939 1.00 17.75 69 ARG E C 1
ATOM 12221 O O . ARG E 1 69 ? 88.701 39.543 63.952 1.00 17.51 69 ARG E O 1
ATOM 12229 N N . ASN E 1 70 ? 87.337 40.772 65.239 1.00 17.51 70 ASN E N 1
ATOM 12230 C CA . ASN E 1 70 ? 86.129 40.437 64.448 1.00 17.78 70 ASN E CA 1
ATOM 12231 C C . ASN E 1 70 ? 86.223 41.067 63.051 1.00 19.82 70 ASN E C 1
ATOM 12232 O O . ASN E 1 70 ? 85.747 40.414 62.126 1.00 17.93 70 ASN E O 1
ATOM 12237 N N . VAL E 1 71 ? 86.857 42.242 62.923 1.00 16.85 71 VAL E N 1
ATOM 12238 C CA . VAL E 1 71 ? 87.107 42.911 61.629 1.00 17.48 71 VAL E CA 1
ATOM 12239 C C . VAL E 1 71 ? 87.997 42.002 60.781 1.00 19.63 71 VAL E C 1
ATOM 12240 O O . VAL E 1 71 ? 87.615 41.692 59.616 1.00 19.90 71 VAL E O 1
ATOM 12244 N N . ALA E 1 72 ? 89.091 41.506 61.355 1.00 19.66 72 ALA E N 1
ATOM 12245 C CA . ALA E 1 72 ? 89.983 40.557 60.650 1.00 19.75 72 ALA E CA 1
ATOM 12246 C C . ALA E 1 72 ? 89.173 39.346 60.133 1.00 19.52 72 ALA E C 1
ATOM 12247 O O . ALA E 1 72 ? 89.346 38.978 58.952 1.00 19.54 72 ALA E O 1
ATOM 12249 N N . VAL E 1 73 ? 88.367 38.707 60.990 1.00 18.42 73 VAL E N 1
ATOM 12250 C CA . VAL E 1 73 ? 87.620 37.455 60.643 1.00 18.40 73 VAL E CA 1
ATOM 12251 C C . VAL E 1 73 ? 86.577 37.734 59.553 1.00 20.14 73 VAL E C 1
ATOM 12252 O O . VAL E 1 73 ? 86.417 36.924 58.626 1.00 18.67 73 VAL E O 1
ATOM 12256 N N . LEU E 1 74 ? 85.894 38.860 59.638 1.00 20.11 74 LEU E N 1
ATOM 12257 C CA . LEU E 1 74 ? 84.894 39.312 58.646 1.00 20.78 74 LEU E CA 1
ATOM 12258 C C . LEU E 1 74 ? 85.546 39.574 57.297 1.00 22.20 74 LEU E C 1
ATOM 12259 O O . LEU E 1 74 ? 84.983 39.186 56.309 1.00 21.59 74 LEU E O 1
ATOM 12264 N N . SER E 1 75 ? 86.660 40.284 57.283 1.00 19.01 75 SER E N 1
ATOM 12265 C CA . SER E 1 75 ? 87.442 40.591 56.064 1.00 20.00 75 SER E CA 1
ATOM 12266 C C . SER E 1 75 ? 87.991 39.300 55.413 1.00 22.30 75 SER E C 1
ATOM 12267 O O . SER E 1 75 ? 87.820 38.189 55.984 1.00 21.54 75 SER E O 1
ATOM 12270 N N . GLY E 1 76 ? 88.654 39.447 54.251 1.00 23.75 76 GLY E N 1
ATOM 12271 C CA . GLY E 1 76 ? 89.393 38.362 53.579 1.00 20.28 76 GLY E CA 1
ATOM 12272 C C . GLY E 1 76 ? 90.576 37.872 54.404 1.00 20.81 76 GLY E C 1
ATOM 12273 O O . GLY E 1 76 ? 91.124 36.811 54.060 1.00 21.35 76 GLY E O 1
ATOM 12274 N N . LEU E 1 77 ? 90.986 38.580 55.464 1.00 20.07 77 LEU E N 1
ATOM 12275 C CA . LEU E 1 77 ? 92.012 38.048 56.417 1.00 20.59 77 LEU E CA 1
ATOM 12276 C C . LEU E 1 77 ? 91.561 36.709 57.018 1.00 21.82 77 LEU E C 1
ATOM 12277 O O . LEU E 1 77 ? 92.388 35.753 57.054 1.00 20.61 77 LEU E O 1
ATOM 12282 N N . GLY E 1 78 ? 90.321 36.608 57.505 1.00 20.78 78 GLY E N 1
ATOM 12283 C CA . GLY E 1 78 ? 89.811 35.359 58.118 1.00 22.99 78 GLY E CA 1
ATOM 12284 C C . GLY E 1 78 ? 90.485 35.030 59.453 1.00 22.36 78 GLY E C 1
ATOM 12285 O O . GLY E 1 78 ? 91.271 35.834 59.969 1.00 22.07 78 GLY E O 1
ATOM 12286 N N . ILE E 1 79 ? 90.249 33.826 59.970 1.00 20.37 79 ILE E N 1
ATOM 12287 C CA . ILE E 1 79 ? 90.603 33.423 61.350 1.00 21.75 79 ILE E CA 1
ATOM 12288 C C . ILE E 1 79 ? 92.116 33.421 61.511 1.00 22.59 79 ILE E C 1
ATOM 12289 O O . ILE E 1 79 ? 92.568 33.511 62.633 1.00 22.32 79 ILE E O 1
ATOM 12294 N N . GLN E 1 80 ? 92.899 33.287 60.432 1.00 22.35 80 GLN E N 1
ATOM 12295 C CA . GLN E 1 80 ? 94.361 33.151 60.572 1.00 22.77 80 GLN E CA 1
ATOM 12296 C C . GLN E 1 80 ? 94.975 34.457 61.078 1.00 20.54 80 GLN E C 1
ATOM 12297 O O . GLN E 1 80 ? 96.078 34.424 61.593 1.00 21.12 80 GLN E O 1
ATOM 12303 N N . VAL E 1 81 ? 94.295 35.593 60.934 1.00 18.78 81 VAL E N 1
ATOM 12304 C CA . VAL E 1 81 ? 94.916 36.886 61.322 1.00 17.78 81 VAL E CA 1
ATOM 12305 C C . VAL E 1 81 ? 94.300 37.361 62.641 1.00 16.95 81 VAL E C 1
ATOM 12306 O O . VAL E 1 81 ? 93.105 37.626 62.711 1.00 18.26 81 VAL E O 1
ATOM 12310 N N . PRO E 1 82 ? 95.127 37.536 63.681 1.00 17.83 82 PRO E N 1
ATOM 12311 C CA . PRO E 1 82 ? 94.695 38.094 64.973 1.00 16.69 82 PRO E CA 1
ATOM 12312 C C . PRO E 1 82 ? 94.274 39.568 64.834 1.00 18.32 82 PRO E C 1
ATOM 12313 O O . PRO E 1 82 ? 94.596 40.237 63.814 1.00 18.78 82 PRO E O 1
ATOM 12317 N N . GLY E 1 83 ? 93.540 40.043 65.841 1.00 17.43 83 GLY E N 1
ATOM 12318 C CA . GLY E 1 83 ? 93.131 41.443 65.949 1.00 15.95 83 GLY E CA 1
ATOM 12319 C C . GLY E 1 83 ? 92.988 41.871 67.389 1.00 16.40 83 GLY E C 1
ATOM 12320 O O . GLY E 1 83 ? 92.851 41.003 68.315 1.00 17.38 83 GLY E O 1
ATOM 12321 N N . MET E 1 84 ? 93.070 43.180 67.593 1.00 16.81 84 MET E N 1
ATOM 12322 C CA . MET E 1 84 ? 92.928 43.803 68.927 1.00 16.38 84 MET E CA 1
ATOM 12323 C C . MET E 1 84 ? 92.201 45.115 68.736 1.00 16.77 84 MET E C 1
ATOM 12324 O O . MET E 1 84 ? 92.156 45.661 67.584 1.00 17.37 84 MET E O 1
ATOM 12329 N N . THR E 1 85 ? 91.663 45.585 69.849 1.00 16.96 85 THR E N 1
ATOM 12330 C CA . THR E 1 85 ? 90.927 46.848 69.980 1.00 16.06 85 THR E CA 1
ATOM 12331 C C . THR E 1 85 ? 91.703 47.752 70.925 1.00 15.58 85 THR E C 1
ATOM 12332 O O . THR E 1 85 ? 92.415 47.244 71.849 1.00 14.49 85 THR E O 1
ATOM 12336 N N . LEU E 1 86 ? 91.631 49.054 70.702 1.00 16.12 86 LEU E N 1
ATOM 12337 C CA . LEU E 1 86 ? 92.183 49.988 71.701 1.00 17.05 86 LEU E CA 1
ATOM 12338 C C . LEU E 1 86 ? 91.324 51.244 71.754 1.00 16.91 86 LEU E C 1
ATOM 12339 O O . LEU E 1 86 ? 90.647 51.557 70.802 1.00 14.68 86 LEU E O 1
ATOM 12344 N N . ASN E 1 87 ? 91.495 51.988 72.835 1.00 16.07 87 ASN E N 1
ATOM 12345 C CA . ASN E 1 87 ? 90.810 53.277 73.060 1.00 16.92 87 ASN E CA 1
ATOM 12346 C C . ASN E 1 87 ? 91.800 54.274 73.659 1.00 17.07 87 ASN E C 1
ATOM 12347 O O . ASN E 1 87 ? 92.265 54.040 74.790 1.00 17.98 87 ASN E O 1
ATOM 12352 N N . ARG E 1 88 ? 92.173 55.277 72.873 1.00 17.54 88 ARG E N 1
ATOM 12353 C CA . ARG E 1 88 ? 92.681 56.571 73.348 1.00 19.21 88 ARG E CA 1
ATOM 12354 C C . ARG E 1 88 ? 91.783 57.629 72.679 1.00 23.10 88 ARG E C 1
ATOM 12355 O O . ARG E 1 88 ? 92.314 58.593 72.098 1.00 21.15 88 ARG E O 1
ATOM 12363 N N A TYR E 1 89 ? 90.459 57.384 72.756 0.50 24.34 89 TYR E N 1
ATOM 12364 N N B TYR E 1 89 ? 90.450 57.419 72.785 0.50 24.07 89 TYR E N 1
ATOM 12365 C CA A TYR E 1 89 ? 89.316 58.163 72.192 0.50 24.82 89 TYR E CA 1
ATOM 12366 C CA B TYR E 1 89 ? 89.299 58.154 72.163 0.50 24.39 89 TYR E CA 1
ATOM 12367 C C A TYR E 1 89 ? 89.676 58.725 70.796 0.50 22.97 89 TYR E C 1
ATOM 12368 C C B TYR E 1 89 ? 89.691 58.726 70.784 0.50 22.75 89 TYR E C 1
ATOM 12369 O O A TYR E 1 89 ? 89.922 57.926 69.861 0.50 22.38 89 TYR E O 1
ATOM 12370 O O B TYR E 1 89 ? 89.969 57.935 69.852 0.50 22.03 89 TYR E O 1
ATOM 12387 N N . CYS E 1 90 ? 89.751 60.052 70.661 1.00 21.45 90 CYS E N 1
ATOM 12388 C CA . CYS E 1 90 ? 89.991 60.806 69.404 1.00 19.78 90 CYS E CA 1
ATOM 12389 C C . CYS E 1 90 ? 91.302 60.411 68.696 1.00 19.76 90 CYS E C 1
ATOM 12390 O O . CYS E 1 90 ? 91.399 60.654 67.487 1.00 17.15 90 CYS E O 1
ATOM 12393 N N . SER E 1 91 ? 92.299 59.903 69.408 1.00 17.82 91 SER E N 1
ATOM 12394 C CA . SER E 1 91 ? 93.634 59.595 68.830 1.00 19.07 91 SER E CA 1
ATOM 12395 C C . SER E 1 91 ? 93.690 58.127 68.404 1.00 18.36 91 SER E C 1
ATOM 12396 O O . SER E 1 91 ? 94.717 57.731 67.882 1.00 17.48 91 SER E O 1
ATOM 12399 N N . SER E 1 92 ? 92.641 57.354 68.637 1.00 17.66 92 SER E N 1
ATOM 12400 C CA . SER E 1 92 ? 92.735 55.878 68.572 1.00 18.11 92 SER E CA 1
ATOM 12401 C C . SER E 1 92 ? 93.256 55.419 67.214 1.00 16.68 92 SER E C 1
ATOM 12402 O O . SER E 1 92 ? 94.017 54.450 67.213 1.00 17.23 92 SER E O 1
ATOM 12405 N N . GLY E 1 93 ? 92.775 56.007 66.124 1.00 17.74 93 GLY E N 1
ATOM 12406 C CA . GLY E 1 93 ? 93.155 55.599 64.751 1.00 18.19 93 GLY E CA 1
ATOM 12407 C C . GLY E 1 93 ? 94.633 55.832 64.509 1.00 16.13 93 GLY E C 1
ATOM 12408 O O . GLY E 1 93 ? 95.305 54.969 63.905 1.00 17.45 93 GLY E O 1
ATOM 12409 N N . LEU E 1 94 ? 95.157 56.934 65.028 1.00 18.36 94 LEU E N 1
ATOM 12410 C CA . LEU E 1 94 ? 96.614 57.210 64.945 1.00 16.86 94 LEU E CA 1
ATOM 12411 C C . LEU E 1 94 ? 97.380 56.262 65.876 1.00 17.06 94 LEU E C 1
ATOM 12412 O O . LEU E 1 94 ? 98.428 55.735 65.479 1.00 16.39 94 LEU E O 1
ATOM 12417 N N . GLN E 1 95 ? 96.871 56.065 67.092 1.00 15.85 95 GLN E N 1
ATOM 12418 C CA . GLN E 1 95 ? 97.495 55.220 68.127 1.00 16.79 95 GLN E CA 1
ATOM 12419 C C . GLN E 1 95 ? 97.640 53.797 67.571 1.00 15.63 95 GLN E C 1
ATOM 12420 O O . GLN E 1 95 ? 98.710 53.138 67.795 1.00 13.93 95 GLN E O 1
ATOM 12426 N N . ALA E 1 96 ? 96.632 53.327 66.845 1.00 17.11 96 ALA E N 1
ATOM 12427 C CA . ALA E 1 96 ? 96.685 51.986 66.216 1.00 17.00 96 ALA E CA 1
ATOM 12428 C C . ALA E 1 96 ? 97.870 51.895 65.226 1.00 17.04 96 ALA E C 1
ATOM 12429 O O . ALA E 1 96 ? 98.590 50.885 65.198 1.00 16.19 96 ALA E O 1
ATOM 12431 N N . ILE E 1 97 ? 98.031 52.916 64.406 1.00 17.09 97 ILE E N 1
ATOM 12432 C CA . ILE E 1 97 ? 99.087 53.000 63.370 1.00 16.94 97 ILE E CA 1
ATOM 12433 C C . ILE E 1 97 ? 100.446 53.001 64.063 1.00 17.07 97 ILE E C 1
ATOM 12434 O O . ILE E 1 97 ? 101.312 52.250 63.595 1.00 17.00 97 ILE E O 1
ATOM 12439 N N . ALA E 1 98 ? 100.621 53.807 65.116 1.00 18.57 98 ALA E N 1
ATOM 12440 C CA . ALA E 1 98 ? 101.872 53.854 65.904 1.00 17.87 98 ALA E CA 1
ATOM 12441 C C . ALA E 1 98 ? 102.229 52.460 66.446 1.00 19.59 98 ALA E C 1
ATOM 12442 O O . ALA E 1 98 ? 103.415 52.028 66.350 1.00 17.68 98 ALA E O 1
ATOM 12444 N N . ILE E 1 99 ? 101.254 51.761 67.023 1.00 17.91 99 ILE E N 1
ATOM 12445 C CA . ILE E 1 99 ? 101.498 50.426 67.602 1.00 19.43 99 ILE E CA 1
ATOM 12446 C C . ILE E 1 99 ? 101.949 49.510 66.472 1.00 17.50 99 ILE E C 1
ATOM 12447 O O . ILE E 1 99 ? 102.898 48.710 66.676 1.00 18.25 99 ILE E O 1
ATOM 12452 N N . ALA E 1 100 ? 101.250 49.538 65.337 1.00 18.97 100 ALA E N 1
ATOM 12453 C CA . ALA E 1 100 ? 101.603 48.670 64.178 1.00 16.62 100 ALA E CA 1
ATOM 12454 C C . ALA E 1 100 ? 103.061 48.969 63.749 1.00 16.94 100 ALA E C 1
ATOM 12455 O O . ALA E 1 100 ? 103.839 48.035 63.541 1.00 17.18 100 ALA E O 1
ATOM 12457 N N . ALA E 1 101 ? 103.411 50.225 63.554 1.00 18.73 101 ALA E N 1
ATOM 12458 C CA . ALA E 1 101 ? 104.752 50.617 63.052 1.00 20.85 101 ALA E CA 1
ATOM 12459 C C . ALA E 1 101 ? 105.820 50.158 64.048 1.00 20.21 101 ALA E C 1
ATOM 12460 O O . ALA E 1 101 ? 106.820 49.558 63.625 1.00 21.80 101 ALA E O 1
ATOM 12462 N N . ASN E 1 102 ? 105.592 50.368 65.340 1.00 19.05 102 ASN E N 1
ATOM 12463 C CA . ASN E 1 102 ? 106.566 50.049 66.411 1.00 19.77 102 ASN E CA 1
ATOM 12464 C C . ASN E 1 102 ? 106.693 48.525 66.517 1.00 19.22 102 ASN E C 1
ATOM 12465 O O . ASN E 1 102 ? 107.794 48.042 66.811 1.00 19.77 102 ASN E O 1
ATOM 12470 N N . GLN E 1 103 ? 105.609 47.783 66.288 1.00 18.04 103 GLN E N 1
ATOM 12471 C CA . GLN E 1 103 ? 105.608 46.296 66.298 1.00 19.10 103 GLN E CA 1
ATOM 12472 C C . GLN E 1 103 ? 106.473 45.808 65.126 1.00 20.34 103 GLN E C 1
ATOM 12473 O O . GLN E 1 103 ? 107.282 44.879 65.331 1.00 20.24 103 GLN E O 1
ATOM 12479 N N . ILE E 1 104 ? 106.252 46.338 63.919 1.00 20.43 104 ILE E N 1
ATOM 12480 C CA . ILE E 1 104 ? 107.032 45.891 62.725 1.00 20.26 104 ILE E CA 1
ATOM 12481 C C . ILE E 1 104 ? 108.492 46.277 62.955 1.00 20.53 104 ILE E C 1
ATOM 12482 O O . ILE E 1 104 ? 109.389 45.467 62.670 1.00 21.10 104 ILE E O 1
ATOM 12487 N N . ALA E 1 105 ? 108.725 47.456 63.504 1.00 21.20 105 ALA E N 1
ATOM 12488 C CA . ALA E 1 105 ? 110.089 47.996 63.728 1.00 23.85 105 ALA E CA 1
ATOM 12489 C C . ALA E 1 105 ? 110.857 47.053 64.649 1.00 25.99 105 ALA E C 1
ATOM 12490 O O . ALA E 1 105 ? 112.106 46.978 64.518 1.00 24.57 105 ALA E O 1
ATOM 12492 N N . SER E 1 106 ? 110.150 46.336 65.524 1.00 23.17 106 SER E N 1
ATOM 12493 C CA . SER E 1 106 ? 110.789 45.424 66.503 1.00 21.58 106 SER E CA 1
ATOM 12494 C C . SER E 1 106 ? 111.347 44.202 65.791 1.00 21.92 106 SER E C 1
ATOM 12495 O O . SER E 1 106 ? 112.076 43.485 66.455 1.00 23.55 106 SER E O 1
ATOM 12498 N N . GLY E 1 107 ? 110.921 43.905 64.561 1.00 22.73 107 GLY E N 1
ATOM 12499 C CA . GLY E 1 107 ? 111.348 42.704 63.826 1.00 23.08 107 GLY E CA 1
ATOM 12500 C C . GLY E 1 107 ? 110.414 41.537 64.052 1.00 23.45 107 GLY E C 1
ATOM 12501 O O . GLY E 1 107 ? 110.653 40.513 63.457 1.00 21.91 107 GLY E O 1
ATOM 12502 N N . CYS E 1 108 ? 109.340 41.661 64.832 1.00 22.75 108 CYS E N 1
ATOM 12503 C CA . CYS E 1 108 ? 108.480 40.480 65.144 1.00 22.63 108 CYS E CA 1
ATOM 12504 C C . CYS E 1 108 ? 107.217 40.419 64.292 1.00 24.69 108 CYS E C 1
ATOM 12505 O O . CYS E 1 108 ? 106.411 39.468 64.461 1.00 23.93 108 CYS E O 1
ATOM 12508 N N . SER E 1 109 ? 107.039 41.392 63.408 1.00 20.83 109 SER E N 1
ATOM 12509 C CA . SER E 1 109 ? 105.997 41.411 62.361 1.00 23.60 109 SER E CA 1
ATOM 12510 C C . SER E 1 109 ? 106.554 42.085 61.111 1.00 22.01 109 SER E C 1
ATOM 12511 O O . SER E 1 109 ? 107.448 42.902 61.269 1.00 24.42 109 SER E O 1
ATOM 12514 N N . GLU E 1 110 ? 105.926 41.828 59.965 1.00 22.64 110 GLU E N 1
ATOM 12515 C CA . GLU E 1 110 ? 106.280 42.424 58.657 1.00 24.23 110 GLU E CA 1
ATOM 12516 C C . GLU E 1 110 ? 105.134 43.290 58.123 1.00 20.79 110 GLU E C 1
ATOM 12517 O O . GLU E 1 110 ? 105.436 44.239 57.397 1.00 22.58 110 GLU E O 1
ATOM 12523 N N . VAL E 1 111 ? 103.878 42.866 58.282 1.00 20.01 111 VAL E N 1
ATOM 12524 C CA . VAL E 1 111 ? 102.716 43.524 57.620 1.00 18.85 111 VAL E CA 1
ATOM 12525 C C . VAL E 1 111 ? 101.588 43.660 58.640 1.00 18.94 111 VAL E C 1
ATOM 12526 O O . VAL E 1 111 ? 101.152 42.629 59.132 1.00 18.15 111 VAL E O 1
ATOM 12530 N N . ILE E 1 112 ? 101.057 44.866 58.847 1.00 17.40 112 ILE E N 1
ATOM 12531 C CA . ILE E 1 112 ? 99.893 45.042 59.784 1.00 16.90 112 ILE E CA 1
ATOM 12532 C C . ILE E 1 112 ? 98.888 45.981 59.142 1.00 18.13 112 ILE E C 1
ATOM 12533 O O . ILE E 1 112 ? 99.320 46.937 58.473 1.00 18.46 112 ILE E O 1
ATOM 12538 N N . VAL E 1 113 ? 97.608 45.724 59.345 1.00 16.62 113 VAL E N 1
ATOM 12539 C CA . VAL E 1 113 ? 96.547 46.692 59.006 1.00 16.89 113 VAL E CA 1
ATOM 12540 C C . VAL E 1 113 ? 96.098 47.346 60.319 1.00 16.87 113 VAL E C 1
ATOM 12541 O O . VAL E 1 113 ? 95.920 46.641 61.345 1.00 15.99 113 VAL E O 1
ATOM 12545 N N . ALA E 1 114 ? 96.009 48.674 60.340 1.00 18.23 114 ALA E N 1
ATOM 12546 C CA . ALA E 1 114 ? 95.701 49.401 61.577 1.00 16.17 114 ALA E CA 1
ATOM 12547 C C . ALA E 1 114 ? 94.916 50.639 61.207 1.00 16.64 114 ALA E C 1
ATOM 12548 O O . ALA E 1 114 ? 95.259 51.312 60.214 1.00 18.04 114 ALA E O 1
ATOM 12550 N N . GLY E 1 115 ? 93.973 50.986 62.059 1.00 15.85 115 GLY E N 1
ATOM 12551 C CA . GLY E 1 115 ? 93.230 52.231 61.943 1.00 15.00 115 GLY E CA 1
ATOM 12552 C C . GLY E 1 115 ? 92.124 52.222 62.958 1.00 14.14 115 GLY E C 1
ATOM 12553 O O . GLY E 1 115 ? 92.368 51.907 64.135 1.00 14.26 115 GLY E O 1
ATOM 12554 N N . GLY E 1 116 ? 90.975 52.691 62.540 1.00 16.45 116 GLY E N 1
ATOM 12555 C CA . GLY E 1 116 ? 89.873 52.779 63.491 1.00 16.24 116 GLY E CA 1
ATOM 12556 C C . GLY E 1 116 ? 88.543 52.933 62.821 1.00 16.07 116 GLY E C 1
ATOM 12557 O O . GLY E 1 116 ? 88.440 53.052 61.568 1.00 17.46 116 GLY E O 1
ATOM 12558 N N . VAL E 1 117 ? 87.536 52.973 63.688 1.00 15.99 117 VAL E N 1
ATOM 12559 C CA . VAL E 1 117 ? 86.139 53.110 63.242 1.00 16.45 117 VAL E CA 1
ATOM 12560 C C . VAL E 1 117 ? 85.334 53.783 64.361 1.00 16.00 117 VAL E C 1
ATOM 12561 O O . VAL E 1 117 ? 85.653 53.611 65.574 1.00 16.84 117 VAL E O 1
ATOM 12565 N N . GLU E 1 118 ? 84.256 54.436 63.956 1.00 18.25 118 GLU E N 1
ATOM 12566 C CA . GLU E 1 118 ? 83.215 54.879 64.897 1.00 17.59 118 GLU E CA 1
ATOM 12567 C C . GLU E 1 118 ? 81.893 54.913 64.141 1.00 18.62 118 GLU E C 1
ATOM 12568 O O . GLU E 1 118 ? 81.748 55.668 63.144 1.00 18.02 118 GLU E O 1
ATOM 12574 N N . SER E 1 119 ? 80.946 54.142 64.650 1.00 18.26 119 SER E N 1
ATOM 12575 C CA . SER E 1 119 ? 79.521 54.346 64.356 1.00 20.02 119 SER E CA 1
ATOM 12576 C C . SER E 1 119 ? 78.925 55.159 65.515 1.00 19.48 119 SER E C 1
ATOM 12577 O O . SER E 1 119 ? 78.484 54.591 66.529 1.00 19.91 119 SER E O 1
ATOM 12580 N N . ILE E 1 120 ? 78.962 56.466 65.371 1.00 20.85 120 ILE E N 1
ATOM 12581 C CA . ILE E 1 120 ? 78.328 57.368 66.350 1.00 20.66 120 ILE E CA 1
ATOM 12582 C C . ILE E 1 120 ? 76.841 56.982 66.397 1.00 21.94 120 ILE E C 1
ATOM 12583 O O . ILE E 1 120 ? 76.309 56.885 67.523 1.00 20.86 120 ILE E O 1
ATOM 12588 N N . THR E 1 121 ? 76.217 56.691 65.250 1.00 19.73 121 THR E N 1
ATOM 12589 C CA . THR E 1 121 ? 74.783 56.333 65.161 1.00 21.07 121 THR E CA 1
ATOM 12590 C C . THR E 1 121 ? 74.481 55.170 66.104 1.00 21.23 121 THR E C 1
ATOM 12591 O O . THR E 1 121 ? 73.465 55.232 66.926 1.00 20.47 121 THR E O 1
ATOM 12595 N N . LEU E 1 122 ? 75.295 54.121 66.037 1.00 20.04 122 LEU E N 1
ATOM 12596 C CA . LEU E 1 122 ? 74.991 52.895 66.800 1.00 21.22 122 LEU E CA 1
ATOM 12597 C C . LEU E 1 122 ? 75.591 52.906 68.211 1.00 21.67 122 LEU E C 1
ATOM 12598 O O . LEU E 1 122 ? 75.164 52.036 68.972 1.00 23.71 122 LEU E O 1
ATOM 12603 N N . THR E 1 123 ? 76.509 53.823 68.568 1.00 22.23 123 THR E N 1
ATOM 12604 C CA . THR E 1 123 ? 77.201 53.762 69.888 1.00 24.05 123 THR E CA 1
ATOM 12605 C C . THR E 1 123 ? 76.940 55.002 70.751 1.00 25.24 123 THR E C 1
ATOM 12606 O O . THR E 1 123 ? 76.960 54.843 71.995 1.00 26.60 123 THR E O 1
ATOM 12610 N N . LEU E 1 124 ? 76.625 56.161 70.187 1.00 29.68 124 LEU E N 1
ATOM 12611 C CA . LEU E 1 124 ? 76.636 57.407 71.001 1.00 30.73 124 LEU E CA 1
ATOM 12612 C C . LEU E 1 124 ? 75.709 57.229 72.208 1.00 34.57 124 LEU E C 1
ATOM 12613 O O . LEU E 1 124 ? 76.163 57.476 73.321 1.00 38.17 124 LEU E O 1
ATOM 12618 N N . LYS E 1 125 ? 74.483 56.758 71.999 1.00 31.47 125 LYS E N 1
ATOM 12619 C CA . LYS E 1 125 ? 73.449 56.652 73.040 1.00 35.18 125 LYS E CA 1
ATOM 12620 C C . LYS E 1 125 ? 73.338 55.217 73.558 1.00 33.54 125 LYS E C 1
ATOM 12621 O O . LYS E 1 125 ? 72.300 54.851 74.114 1.00 38.36 125 LYS E O 1
ATOM 12627 N N . SER E 1 126 ? 74.358 54.409 73.357 1.00 26.40 126 SER E N 1
ATOM 12628 C CA . SER E 1 126 ? 74.365 53.002 73.809 1.00 24.33 126 SER E CA 1
ATOM 12629 C C . SER E 1 126 ? 75.557 52.840 74.751 1.00 24.98 126 SER E C 1
ATOM 12630 O O . SER E 1 126 ? 76.639 52.389 74.303 1.00 21.48 126 SER E O 1
ATOM 12633 N N . VAL E 1 127 ? 75.391 53.267 76.013 1.00 26.01 127 VAL E N 1
ATOM 12634 C CA . VAL E 1 127 ? 76.505 53.305 77.005 1.00 25.59 127 VAL E CA 1
ATOM 12635 C C . VAL E 1 127 ? 76.087 52.516 78.242 1.00 26.08 127 VAL E C 1
ATOM 12636 O O . VAL E 1 127 ? 75.041 52.805 78.818 1.00 23.48 127 VAL E O 1
ATOM 12640 N N . ASN E 1 128 ? 76.885 51.535 78.617 1.00 23.35 128 ASN E N 1
ATOM 12641 C CA . ASN E 1 128 ? 76.772 50.810 79.901 1.00 24.29 128 ASN E CA 1
ATOM 12642 C C . ASN E 1 128 ? 77.185 51.786 81.014 1.00 23.96 128 ASN E C 1
ATOM 12643 O O . ASN E 1 128 ? 78.358 52.133 81.131 1.00 23.78 128 ASN E O 1
ATOM 12648 N N . THR E 1 129 ? 76.211 52.280 81.780 1.00 25.88 129 THR E N 1
ATOM 12649 C CA . THR E 1 129 ? 76.424 53.257 82.874 1.00 23.77 129 THR E CA 1
ATOM 12650 C C . THR E 1 129 ? 76.686 52.524 84.195 1.00 22.28 129 THR E C 1
ATOM 12651 O O . THR E 1 129 ? 76.948 53.194 85.179 1.00 25.31 129 THR E O 1
ATOM 12655 N N . ASP E 1 130 ? 76.617 51.198 84.239 1.00 22.82 130 ASP E N 1
ATOM 12656 C CA . ASP E 1 130 ? 76.910 50.417 85.467 1.00 26.06 130 ASP E CA 1
ATOM 12657 C C . ASP E 1 130 ? 78.315 50.745 86.031 1.00 26.54 130 ASP E C 1
ATOM 12658 O O . ASP E 1 130 ? 79.378 50.419 85.378 1.00 24.34 130 ASP E O 1
ATOM 12663 N N . HIS E 1 131 ? 78.400 51.363 87.212 1.00 23.52 131 HIS E N 1
ATOM 12664 C CA . HIS E 1 131 ? 79.696 51.718 87.865 1.00 24.62 131 HIS E CA 1
ATOM 12665 C C . HIS E 1 131 ? 80.571 52.559 86.913 1.00 24.80 131 HIS E C 1
ATOM 12666 O O . HIS E 1 131 ? 81.809 52.529 87.040 1.00 25.32 131 HIS E O 1
ATOM 12673 N N . LEU E 1 132 ? 79.978 53.315 86.003 1.00 26.49 132 LEU E N 1
ATOM 12674 C CA . LEU E 1 132 ? 80.762 54.042 84.973 1.00 24.69 132 LEU E CA 1
ATOM 12675 C C . LEU E 1 132 ? 81.573 55.131 85.663 1.00 27.04 132 LEU E C 1
ATOM 12676 O O . LEU E 1 132 ? 82.763 55.295 85.306 1.00 26.53 132 LEU E O 1
ATOM 12681 N N . VAL E 1 133 ? 80.973 55.867 86.607 1.00 23.94 133 VAL E N 1
ATOM 12682 C CA . VAL E 1 133 ? 81.637 57.043 87.219 1.00 23.81 133 VAL E CA 1
ATOM 12683 C C . VAL E 1 133 ? 82.402 56.585 88.454 1.00 23.65 133 VAL E C 1
ATOM 12684 O O . VAL E 1 133 ? 81.800 55.979 89.310 1.00 25.83 133 VAL E O 1
ATOM 12688 N N . ASN E 1 134 ? 83.674 56.932 88.571 1.00 21.49 134 ASN E N 1
ATOM 12689 C CA . ASN E 1 134 ? 84.470 56.744 89.809 1.00 23.81 134 ASN E CA 1
ATOM 12690 C C . ASN E 1 134 ? 84.196 57.975 90.687 1.00 26.76 134 ASN E C 1
ATOM 12691 O O . ASN E 1 134 ? 84.578 59.092 90.291 1.00 24.61 134 ASN E O 1
ATOM 12696 N N . PRO E 1 135 ? 83.466 57.844 91.831 1.00 28.84 135 PRO E N 1
ATOM 12697 C CA . PRO E 1 135 ? 83.096 59.024 92.619 1.00 29.80 135 PRO E CA 1
ATOM 12698 C C . PRO E 1 135 ? 84.335 59.793 93.117 1.00 26.71 135 PRO E C 1
ATOM 12699 O O . PRO E 1 135 ? 84.334 61.004 93.135 1.00 28.66 135 PRO E O 1
ATOM 12703 N N . LEU E 1 136 ? 85.406 59.092 93.465 1.00 26.43 136 LEU E N 1
ATOM 12704 C CA . LEU E 1 136 ? 86.662 59.761 93.885 1.00 28.61 136 LEU E CA 1
ATOM 12705 C C . LEU E 1 136 ? 87.179 60.629 92.721 1.00 28.30 136 LEU E C 1
ATOM 12706 O O . LEU E 1 136 ? 87.535 61.821 92.927 1.00 26.17 136 LEU E O 1
ATOM 12711 N N . LEU E 1 137 ? 87.170 60.105 91.494 1.00 29.75 137 LEU E N 1
ATOM 12712 C CA . LEU E 1 137 ? 87.736 60.836 90.328 1.00 28.21 137 LEU E CA 1
ATOM 12713 C C . LEU E 1 137 ? 86.877 62.064 90.022 1.00 28.14 137 LEU E C 1
ATOM 12714 O O . LEU E 1 137 ? 87.437 63.160 89.751 1.00 31.49 137 LEU E O 1
ATOM 12719 N N . GLN E 1 138 ? 85.567 61.879 90.046 1.00 27.69 138 GLN E N 1
ATOM 12720 C CA . GLN E 1 138 ? 84.573 62.958 89.867 1.00 33.26 138 GLN E CA 1
ATOM 12721 C C . GLN E 1 138 ? 84.888 64.087 90.861 1.00 32.93 138 GLN E C 1
ATOM 12722 O O . GLN E 1 138 ? 84.846 65.251 90.461 1.00 33.27 138 GLN E O 1
ATOM 12728 N N . ARG E 1 139 ? 85.247 63.736 92.095 1.00 32.09 139 ARG E N 1
ATOM 12729 C CA . ARG E 1 139 ? 85.514 64.721 93.176 1.00 36.20 139 ARG E CA 1
ATOM 12730 C C . ARG E 1 139 ? 86.859 65.402 92.883 1.00 34.52 139 ARG E C 1
ATOM 12731 O O . ARG E 1 139 ? 86.913 66.632 92.888 1.00 37.14 139 ARG E O 1
ATOM 12739 N N . GLU E 1 140 ? 87.901 64.632 92.595 1.00 33.53 140 GLU E N 1
ATOM 12740 C CA . GLU E 1 140 ? 89.288 65.142 92.477 1.00 32.28 140 GLU E CA 1
ATOM 12741 C C . GLU E 1 140 ? 89.468 65.879 91.147 1.00 30.92 140 GLU E C 1
ATOM 12742 O O . GLU E 1 140 ? 90.164 66.909 91.121 1.00 28.44 140 GLU E O 1
ATOM 12748 N N . VAL E 1 141 ? 88.934 65.330 90.051 1.00 29.09 141 VAL E N 1
ATOM 12749 C CA . VAL E 1 141 ? 89.174 65.849 88.669 1.00 27.22 141 VAL E CA 1
ATOM 12750 C C . VAL E 1 141 ? 87.846 65.771 87.920 1.00 26.59 141 VAL E C 1
ATOM 12751 O O . VAL E 1 141 ? 87.654 64.951 87.026 1.00 25.76 141 VAL E O 1
ATOM 12755 N N . PRO E 1 142 ? 86.893 66.653 88.271 1.00 27.13 142 PRO E N 1
ATOM 12756 C CA . PRO E 1 142 ? 85.561 66.623 87.684 1.00 26.91 142 PRO E CA 1
ATOM 12757 C C . PRO E 1 142 ? 85.577 66.768 86.159 1.00 28.32 142 PRO E C 1
ATOM 12758 O O . PRO E 1 142 ? 84.707 66.224 85.538 1.00 27.19 142 PRO E O 1
ATOM 12762 N N . GLY E 1 143 ? 86.582 67.449 85.607 1.00 25.47 143 GLY E N 1
ATOM 12763 C CA . GLY E 1 143 ? 86.778 67.603 84.153 1.00 25.62 143 GLY E CA 1
ATOM 12764 C C . GLY E 1 143 ? 86.793 66.287 83.379 1.00 24.31 143 GLY E C 1
ATOM 12765 O O . GLY E 1 143 ? 86.446 66.314 82.168 1.00 25.66 143 GLY E O 1
ATOM 12766 N N . ILE E 1 144 ? 87.219 65.199 84.013 1.00 24.24 144 ILE E N 1
ATOM 12767 C CA . ILE E 1 144 ? 87.230 63.829 83.417 1.00 25.97 144 ILE E CA 1
ATOM 12768 C C . ILE E 1 144 ? 85.834 63.530 82.865 1.00 25.97 144 ILE E C 1
ATOM 12769 O O . ILE E 1 144 ? 85.740 62.762 81.916 1.00 23.68 144 ILE E O 1
ATOM 12774 N N . TYR E 1 145 ? 84.777 64.131 83.405 1.00 25.78 145 TYR E N 1
ATOM 12775 C CA . TYR E 1 145 ? 83.391 63.764 83.028 1.00 25.17 145 TYR E CA 1
ATOM 12776 C C . TYR E 1 145 ? 82.711 64.931 82.328 1.00 23.35 145 TYR E C 1
ATOM 12777 O O . TYR E 1 145 ? 81.565 64.779 82.013 1.00 26.43 145 TYR E O 1
ATOM 12786 N N . TYR E 1 146 ? 83.381 66.035 82.037 1.00 22.79 146 TYR E N 1
ATOM 12787 C CA . TYR E 1 146 ? 82.701 67.132 81.310 1.00 24.71 146 TYR E CA 1
ATOM 12788 C C . TYR E 1 146 ? 82.379 66.698 79.878 1.00 25.09 146 TYR E C 1
ATOM 12789 O O . TYR E 1 146 ? 83.243 66.148 79.218 1.00 22.92 146 TYR E O 1
ATOM 12798 N N . PRO E 1 147 ? 81.202 67.030 79.299 1.00 27.07 147 PRO E N 1
ATOM 12799 C CA . PRO E 1 147 ? 81.019 66.870 77.861 1.00 27.20 147 PRO E CA 1
ATOM 12800 C C . PRO E 1 147 ? 82.155 67.599 77.122 1.00 26.07 147 PRO E C 1
ATOM 12801 O O . PRO E 1 147 ? 82.634 68.641 77.554 1.00 24.10 147 PRO E O 1
ATOM 12805 N N . MET E 1 148 ? 82.561 67.038 75.991 1.00 23.32 148 MET E N 1
ATOM 12806 C CA . MET E 1 148 ? 83.610 67.585 75.121 1.00 23.28 148 MET E CA 1
ATOM 12807 C C . MET E 1 148 ? 83.295 69.034 74.740 1.00 22.51 148 MET E C 1
ATOM 12808 O O . MET E 1 148 ? 84.228 69.818 74.718 1.00 22.33 148 MET E O 1
ATOM 12813 N N . GLY E 1 149 ? 82.041 69.345 74.398 1.00 22.33 149 GLY E N 1
ATOM 12814 C CA . GLY E 1 149 ? 81.612 70.701 73.997 1.00 23.47 149 GLY E CA 1
ATOM 12815 C C . GLY E 1 149 ? 81.824 71.697 75.145 1.00 24.69 149 GLY E C 1
ATOM 12816 O O . GLY E 1 149 ? 82.100 72.877 74.893 1.00 26.54 149 GLY E O 1
ATOM 12817 N N . GLN E 1 150 ? 81.687 71.248 76.384 1.00 25.94 150 GLN E N 1
ATOM 12818 C CA . GLN E 1 150 ? 81.933 72.104 77.570 1.00 26.04 150 GLN E CA 1
ATOM 12819 C C . GLN E 1 150 ? 83.431 72.451 77.615 1.00 25.23 150 GLN E C 1
ATOM 12820 O O . GLN E 1 150 ? 83.759 73.640 77.791 1.00 24.22 150 GLN E O 1
ATOM 12826 N N . THR E 1 151 ? 84.308 71.475 77.373 1.00 23.32 151 THR E N 1
ATOM 12827 C CA . THR E 1 151 ? 85.767 71.709 77.311 1.00 22.31 151 THR E CA 1
ATOM 12828 C C . THR E 1 151 ? 86.073 72.663 76.156 1.00 22.44 151 THR E C 1
ATOM 12829 O O . THR E 1 151 ? 86.974 73.484 76.339 1.00 21.25 151 THR E O 1
ATOM 12833 N N . ALA E 1 152 ? 85.377 72.596 75.019 1.00 20.56 152 ALA E N 1
ATOM 12834 C CA . ALA E 1 152 ? 85.616 73.537 73.902 1.00 21.70 152 ALA E CA 1
ATOM 12835 C C . ALA E 1 152 ? 85.258 74.977 74.322 1.00 21.92 152 ALA E C 1
ATOM 12836 O O . ALA E 1 152 ? 85.955 75.895 73.927 1.00 21.76 152 ALA E O 1
ATOM 12838 N N . GLU E 1 153 ? 84.151 75.149 75.030 1.00 25.38 153 GLU E N 1
ATOM 12839 C CA . GLU E 1 153 ? 83.732 76.468 75.572 1.00 26.32 153 GLU E CA 1
ATOM 12840 C C . GLU E 1 153 ? 84.790 76.959 76.593 1.00 25.74 153 GLU E C 1
ATOM 12841 O O . GLU E 1 153 ? 85.243 78.104 76.480 1.00 28.95 153 GLU E O 1
ATOM 12847 N N . ILE E 1 154 ? 85.299 76.103 77.481 1.00 24.18 154 ILE E N 1
ATOM 12848 C CA . ILE E 1 154 ? 86.340 76.494 78.475 1.00 25.25 154 ILE E CA 1
ATOM 12849 C C . ILE E 1 154 ? 87.576 76.977 77.740 1.00 27.33 154 ILE E C 1
ATOM 12850 O O . ILE E 1 154 ? 88.133 77.996 78.162 1.00 25.88 154 ILE E O 1
ATOM 12855 N N . VAL E 1 155 ? 87.981 76.291 76.664 1.00 24.52 155 VAL E N 1
ATOM 12856 C CA . VAL E 1 155 ? 89.160 76.717 75.866 1.00 24.59 155 VAL E CA 1
ATOM 12857 C C . VAL E 1 155 ? 88.914 78.087 75.227 1.00 25.53 155 VAL E C 1
ATOM 12858 O O . VAL E 1 155 ? 89.849 78.925 75.289 1.00 25.33 155 VAL E O 1
ATOM 12862 N N . ALA E 1 156 ? 87.772 78.311 74.591 1.00 24.05 156 ALA E N 1
ATOM 12863 C CA . ALA E 1 156 ? 87.463 79.619 73.988 1.00 26.23 156 ALA E CA 1
ATOM 12864 C C . ALA E 1 156 ? 87.605 80.714 75.073 1.00 27.57 156 ALA E C 1
ATOM 12865 O O . ALA E 1 156 ? 88.218 81.768 74.811 1.00 28.67 156 ALA E O 1
ATOM 12867 N N . ARG E 1 157 ? 87.017 80.487 76.239 1.00 26.70 157 ARG E N 1
ATOM 12868 C CA . ARG E 1 157 ? 86.921 81.513 77.320 1.00 27.53 157 ARG E CA 1
ATOM 12869 C C . ARG E 1 157 ? 88.301 81.765 77.924 1.00 28.62 157 ARG E C 1
ATOM 12870 O O . ARG E 1 157 ? 88.683 82.914 78.076 1.00 31.49 157 ARG E O 1
ATOM 12878 N N . ARG E 1 158 ? 89.030 80.704 78.237 1.00 28.37 158 ARG E N 1
ATOM 12879 C CA . ARG E 1 158 ? 90.293 80.774 78.986 1.00 28.01 158 ARG E CA 1
ATOM 12880 C C . ARG E 1 158 ? 91.383 81.348 78.084 1.00 27.94 158 ARG E C 1
ATOM 12881 O O . ARG E 1 158 ? 92.294 82.002 78.635 1.00 29.44 158 ARG E O 1
ATOM 12889 N N . TYR E 1 159 ? 91.325 81.133 76.764 1.00 26.95 159 TYR E N 1
ATOM 12890 C CA . TYR E 1 159 ? 92.418 81.568 75.864 1.00 26.39 159 TYR E CA 1
ATOM 12891 C C . TYR E 1 159 ? 91.916 82.647 74.904 1.00 26.32 159 TYR E C 1
ATOM 12892 O O . TYR E 1 159 ? 92.633 82.977 73.972 1.00 27.58 159 TYR E O 1
ATOM 12901 N N . GLY E 1 160 ? 90.717 83.176 75.120 1.00 28.60 160 GLY E N 1
ATOM 12902 C CA . GLY E 1 160 ? 90.216 84.328 74.351 1.00 30.26 160 GLY E CA 1
ATOM 12903 C C . GLY E 1 160 ? 90.108 84.046 72.866 1.00 31.90 160 GLY E C 1
ATOM 12904 O O . GLY E 1 160 ? 90.456 84.931 72.076 1.00 28.41 160 GLY E O 1
ATOM 12905 N N . ILE E 1 161 ? 89.629 82.851 72.489 1.00 28.83 161 ILE E N 1
ATOM 12906 C CA . ILE E 1 161 ? 89.364 82.523 71.069 1.00 28.70 161 ILE E CA 1
ATOM 12907 C C . ILE E 1 161 ? 87.960 83.035 70.779 1.00 26.76 161 ILE E C 1
ATOM 12908 O O . ILE E 1 161 ? 87.000 82.446 71.307 1.00 26.37 161 ILE E O 1
ATOM 12913 N N . THR E 1 162 ? 87.838 84.111 70.009 1.00 26.19 162 THR E N 1
ATOM 12914 C CA . THR E 1 162 ? 86.529 84.783 69.825 1.00 27.50 162 THR E CA 1
ATOM 12915 C C . THR E 1 162 ? 85.595 83.941 68.942 1.00 29.89 162 THR E C 1
ATOM 12916 O O . THR E 1 162 ? 86.068 83.141 68.101 1.00 27.66 162 THR E O 1
ATOM 12920 N N . ARG E 1 163 ? 84.302 84.161 69.105 1.00 28.34 163 ARG E N 1
ATOM 12921 C CA . ARG E 1 163 ? 83.253 83.647 68.190 1.00 32.16 163 ARG E CA 1
ATOM 12922 C C . ARG E 1 163 ? 83.638 83.955 66.742 1.00 31.77 163 ARG E C 1
ATOM 12923 O O . ARG E 1 163 ? 83.498 83.081 65.852 1.00 26.75 163 ARG E O 1
ATOM 12931 N N . GLU E 1 164 ? 84.069 85.186 66.496 1.00 30.29 164 GLU E N 1
ATOM 12932 C CA . GLU E 1 164 ? 84.337 85.691 65.130 1.00 33.71 164 GLU E CA 1
ATOM 12933 C C . GLU E 1 164 ? 85.527 84.894 64.560 1.00 31.04 164 GLU E C 1
ATOM 12934 O O . GLU E 1 164 ? 85.518 84.550 63.384 1.00 30.14 164 GLU E O 1
ATOM 12940 N N . ALA E 1 165 ? 86.532 84.606 65.372 1.00 30.88 165 ALA E N 1
ATOM 12941 C CA . ALA E 1 165 ? 87.738 83.878 64.928 1.00 30.34 165 ALA E CA 1
ATOM 12942 C C . ALA E 1 165 ? 87.314 82.422 64.676 1.00 26.96 165 ALA E C 1
ATOM 12943 O O . ALA E 1 165 ? 87.778 81.850 63.665 1.00 25.45 165 ALA E O 1
ATOM 12945 N N . GLN E 1 166 ? 86.468 81.868 65.553 1.00 25.11 166 GLN E N 1
ATOM 12946 C CA . GLN E 1 166 ? 85.991 80.459 65.447 1.00 27.19 166 GLN E CA 1
ATOM 12947 C C . GLN E 1 166 ? 85.283 80.295 64.101 1.00 29.01 166 GLN E C 1
ATOM 12948 O O . GLN E 1 166 ? 85.586 79.296 63.381 1.00 24.19 166 GLN E O 1
ATOM 12954 N N . ASP E 1 167 ? 84.374 81.229 63.788 1.00 27.67 167 ASP E N 1
ATOM 12955 C CA . ASP E 1 167 ? 83.538 81.179 62.569 1.00 28.31 167 ASP E CA 1
ATOM 12956 C C . ASP E 1 167 ? 84.446 81.331 61.364 1.00 27.02 167 ASP E C 1
ATOM 12957 O O . ASP E 1 167 ? 84.251 80.560 60.403 1.00 28.58 167 ASP E O 1
ATOM 12962 N N . ALA E 1 168 ? 85.426 82.230 61.409 1.00 26.41 168 ALA E N 1
ATOM 12963 C CA . ALA E 1 168 ? 86.311 82.437 60.249 1.00 28.18 168 ALA E CA 1
ATOM 12964 C C . ALA E 1 168 ? 87.075 81.125 59.998 1.00 28.49 168 ALA E C 1
ATOM 12965 O O . ALA E 1 168 ? 87.242 80.768 58.802 1.00 23.47 168 ALA E O 1
ATOM 12967 N N . TYR E 1 169 ? 87.524 80.436 61.062 1.00 25.20 169 TYR E N 1
ATOM 12968 C CA . TYR E 1 169 ? 88.261 79.166 60.873 1.00 25.99 169 TYR E CA 1
ATOM 12969 C C . TYR E 1 169 ? 87.308 78.135 60.229 1.00 23.04 169 TYR E C 1
ATOM 12970 O O . TYR E 1 169 ? 87.723 77.404 59.322 1.00 21.88 169 TYR E O 1
ATOM 12979 N N . ALA E 1 170 ? 86.106 78.021 60.768 1.00 23.52 170 ALA E N 1
ATOM 12980 C CA . ALA E 1 170 ? 85.075 77.070 60.299 1.00 24.18 170 ALA E CA 1
ATOM 12981 C C . ALA E 1 170 ? 84.789 77.300 58.808 1.00 26.13 170 ALA E C 1
ATOM 12982 O O . ALA E 1 170 ? 84.540 76.296 58.070 1.00 23.01 170 ALA E O 1
ATOM 12984 N N . LEU E 1 171 ? 84.698 78.570 58.383 1.00 24.52 171 LEU E N 1
ATOM 12985 C CA . LEU E 1 171 ? 84.477 78.915 56.964 1.00 24.38 171 LEU E CA 1
ATOM 12986 C C . LEU E 1 171 ? 85.682 78.451 56.146 1.00 24.27 171 LEU E C 1
ATOM 12987 O O . LEU E 1 171 ? 85.461 77.902 55.083 1.00 23.91 171 LEU E O 1
ATOM 12992 N N . GLN E 1 172 ? 86.900 78.652 56.636 1.00 22.29 172 GLN E N 1
ATOM 12993 C CA . GLN E 1 172 ? 88.114 78.189 55.942 1.00 25.69 172 GLN E CA 1
ATOM 12994 C C . GLN E 1 172 ? 88.047 76.667 55.742 1.00 25.94 172 GLN E C 1
ATOM 12995 O O . GLN E 1 172 ? 88.395 76.189 54.644 1.00 24.24 172 GLN E O 1
ATOM 13001 N N . SER E 1 173 ? 87.675 75.936 56.776 1.00 25.01 173 SER E N 1
ATOM 13002 C CA . SER E 1 173 ? 87.580 74.462 56.700 1.00 23.83 173 SER E CA 1
ATOM 13003 C C . SER E 1 173 ? 86.589 74.082 55.595 1.00 25.45 173 SER E C 1
ATOM 13004 O O . SER E 1 173 ? 86.942 73.269 54.732 1.00 23.09 173 SER E O 1
ATOM 13007 N N . GLN E 1 174 ? 85.393 74.672 55.597 1.00 26.11 174 GLN E N 1
ATOM 13008 C CA . GLN E 1 174 ? 84.360 74.416 54.565 1.00 26.41 174 GLN E CA 1
ATOM 13009 C C . GLN E 1 174 ? 84.919 74.774 53.181 1.00 25.74 174 GLN E C 1
ATOM 13010 O O . GLN E 1 174 ? 84.707 73.970 52.254 1.00 24.40 174 GLN E O 1
ATOM 13016 N N . GLN E 1 175 ? 85.619 75.908 53.028 1.00 24.22 175 GLN E N 1
ATOM 13017 C CA . GLN E 1 175 ? 86.093 76.329 51.684 1.00 25.46 175 GLN E CA 1
ATOM 13018 C C . GLN E 1 175 ? 87.201 75.375 51.202 1.00 26.33 175 GLN E C 1
ATOM 13019 O O . GLN E 1 175 ? 87.153 74.918 50.046 1.00 24.65 175 GLN E O 1
ATOM 13025 N N . ARG E 1 176 ? 88.178 75.098 52.050 1.00 25.40 176 ARG E N 1
ATOM 13026 C CA . ARG E 1 176 ? 89.309 74.212 51.682 1.00 26.33 176 ARG E CA 1
ATOM 13027 C C . ARG E 1 176 ? 88.763 72.805 51.399 1.00 25.73 176 ARG E C 1
ATOM 13028 O O . ARG E 1 176 ? 89.210 72.207 50.392 1.00 24.87 176 ARG E O 1
ATOM 13036 N N . MET E 1 177 ? 87.806 72.317 52.202 1.00 24.55 177 MET E N 1
ATOM 13037 C CA . MET E 1 177 ? 87.163 70.994 51.991 1.00 26.23 177 MET E CA 1
ATOM 13038 C C . MET E 1 177 ? 86.471 70.992 50.622 1.00 28.98 177 MET E C 1
ATOM 13039 O O . MET E 1 177 ? 86.725 70.071 49.846 1.00 24.05 177 MET E O 1
ATOM 13044 N N . ALA E 1 178 ? 85.644 71.999 50.340 1.00 29.64 178 ALA E N 1
ATOM 13045 C CA . ALA E 1 178 ? 84.856 72.078 49.088 1.00 27.71 178 ALA E CA 1
ATOM 13046 C C . ALA E 1 178 ? 85.808 72.050 47.892 1.00 25.42 178 ALA E C 1
ATOM 13047 O O . ALA E 1 178 ? 85.519 71.329 46.942 1.00 26.28 178 ALA E O 1
ATOM 13049 N N . ARG E 1 179 ? 86.896 72.796 47.928 1.00 26.51 179 ARG E N 1
ATOM 13050 C CA . ARG E 1 179 ? 87.856 72.879 46.799 1.00 31.49 179 ARG E CA 1
ATOM 13051 C C . ARG E 1 179 ? 88.531 71.516 46.599 1.00 30.20 179 ARG E C 1
ATOM 13052 O O . ARG E 1 179 ? 88.572 71.028 45.451 1.00 27.68 179 ARG E O 1
ATOM 13060 N N . ALA E 1 180 ? 89.043 70.897 47.665 1.00 25.49 180 ALA E N 1
ATOM 13061 C CA . ALA E 1 180 ? 89.715 69.576 47.566 1.00 24.33 180 ALA E CA 1
ATOM 13062 C C . ALA E 1 180 ? 88.723 68.531 47.044 1.00 26.21 180 ALA E C 1
ATOM 13063 O O . ALA E 1 180 ? 89.099 67.696 46.195 1.00 27.46 180 ALA E O 1
ATOM 13065 N N . GLN E 1 181 ? 87.488 68.584 47.523 1.00 24.85 181 GLN E N 1
ATOM 13066 C CA . GLN E 1 181 ? 86.458 67.596 47.157 1.00 25.80 181 GLN E CA 1
ATOM 13067 C C . GLN E 1 181 ? 86.159 67.757 45.663 1.00 26.64 181 GLN E C 1
ATOM 13068 O O . GLN E 1 181 ? 86.152 66.740 44.969 1.00 23.15 181 GLN E O 1
ATOM 13074 N N . ALA E 1 182 ? 85.945 68.991 45.183 1.00 27.05 182 ALA E N 1
ATOM 13075 C CA . ALA E 1 182 ? 85.631 69.263 43.759 1.00 27.84 182 ALA E CA 1
ATOM 13076 C C . ALA E 1 182 ? 86.776 68.767 42.889 1.00 26.74 182 ALA E C 1
ATOM 13077 O O . ALA E 1 182 ? 86.491 68.305 41.796 1.00 31.56 182 ALA E O 1
ATOM 13079 N N . ASP E 1 183 ? 88.007 68.842 43.373 1.00 24.89 183 ASP E N 1
ATOM 13080 C CA . ASP E 1 183 ? 89.227 68.504 42.604 1.00 25.84 183 ASP E CA 1
ATOM 13081 C C . ASP E 1 183 ? 89.612 67.028 42.767 1.00 24.97 183 ASP E C 1
ATOM 13082 O O . ASP E 1 183 ? 90.694 66.631 42.259 1.00 24.51 183 ASP E O 1
ATOM 13087 N N . GLY E 1 184 ? 88.744 66.198 43.337 1.00 23.16 184 GLY E N 1
ATOM 13088 C CA . GLY E 1 184 ? 88.975 64.737 43.350 1.00 22.23 184 GLY E CA 1
ATOM 13089 C C . GLY E 1 184 ? 90.030 64.328 44.352 1.00 21.59 184 GLY E C 1
ATOM 13090 O O . GLY E 1 184 ? 90.575 63.190 44.233 1.00 23.07 184 GLY E O 1
ATOM 13091 N N . LEU E 1 185 ? 90.340 65.183 45.335 1.00 19.90 185 LEU E N 1
ATOM 13092 C CA . LEU E 1 185 ? 91.505 64.913 46.204 1.00 19.38 185 LEU E CA 1
ATOM 13093 C C . LEU E 1 185 ? 91.166 63.871 47.284 1.00 20.41 185 LEU E C 1
ATOM 13094 O O . LEU E 1 185 ? 92.132 63.454 47.972 1.00 21.71 185 LEU E O 1
ATOM 13099 N N . PHE E 1 186 ? 89.892 63.469 47.458 1.00 19.38 186 PHE E N 1
ATOM 13100 C CA . PHE E 1 186 ? 89.503 62.348 48.355 1.00 21.73 186 PHE E CA 1
ATOM 13101 C C . PHE E 1 186 ? 89.136 61.109 47.542 1.00 21.52 186 PHE E C 1
ATOM 13102 O O . PHE E 1 186 ? 88.802 60.084 48.154 1.00 22.65 186 PHE E O 1
ATOM 13110 N N . ALA E 1 187 ? 89.217 61.159 46.213 1.00 20.12 187 ALA E N 1
ATOM 13111 C CA . ALA E 1 187 ? 88.704 60.039 45.378 1.00 21.34 187 ALA E CA 1
ATOM 13112 C C . ALA E 1 187 ? 89.532 58.764 45.616 1.00 18.83 187 ALA E C 1
ATOM 13113 O O . ALA E 1 187 ? 88.946 57.669 45.647 1.00 22.09 187 ALA E O 1
ATOM 13115 N N . ASP E 1 188 ? 90.832 58.862 45.726 1.00 19.86 188 ASP E N 1
ATOM 13116 C CA . ASP E 1 188 ? 91.660 57.629 45.870 1.00 20.61 188 ASP E CA 1
ATOM 13117 C C . ASP E 1 188 ? 91.499 56.964 47.258 1.00 19.85 188 ASP E C 1
ATOM 13118 O O . ASP E 1 188 ? 91.495 55.709 47.345 1.00 21.18 188 ASP E O 1
ATOM 13123 N N . GLU E 1 189 ? 91.405 57.758 48.320 1.00 19.88 189 GLU E N 1
ATOM 13124 C CA . GLU E 1 189 ? 91.335 57.257 49.728 1.00 20.70 189 GLU E CA 1
ATOM 13125 C C . GLU E 1 189 ? 89.939 56.698 50.032 1.00 20.59 189 GLU E C 1
ATOM 13126 O O . GLU E 1 189 ? 89.832 55.804 50.889 1.00 19.32 189 GLU E O 1
ATOM 13132 N N . ILE E 1 190 ? 88.895 57.217 49.392 1.00 20.83 190 ILE E N 1
ATOM 13133 C CA . ILE E 1 190 ? 87.502 56.817 49.751 1.00 20.51 190 ILE E CA 1
ATOM 13134 C C . ILE E 1 190 ? 87.115 55.586 48.944 1.00 21.42 190 ILE E C 1
ATOM 13135 O O . ILE E 1 190 ? 87.184 55.636 47.704 1.00 21.25 190 ILE E O 1
ATOM 13140 N N . VAL E 1 191 ? 86.687 54.539 49.643 1.00 20.30 191 VAL E N 1
ATOM 13141 C CA . VAL E 1 191 ? 86.205 53.292 49.022 1.00 20.96 191 VAL E CA 1
ATOM 13142 C C . VAL E 1 191 ? 84.695 53.320 49.139 1.00 19.34 191 VAL E C 1
ATOM 13143 O O . VAL E 1 191 ? 84.190 53.225 50.246 1.00 19.86 191 VAL E O 1
ATOM 13147 N N . PRO E 1 192 ? 83.947 53.457 48.018 1.00 20.05 192 PRO E N 1
ATOM 13148 C CA . PRO E 1 192 ? 82.492 53.488 48.075 1.00 19.49 192 PRO E CA 1
ATOM 13149 C C . PRO E 1 192 ? 81.959 52.235 48.752 1.00 21.04 192 PRO E C 1
ATOM 13150 O O . PRO E 1 192 ? 82.531 51.149 48.576 1.00 21.16 192 PRO E O 1
ATOM 13154 N N . MET E 1 193 ? 80.846 52.384 49.458 1.00 19.44 193 MET E N 1
ATOM 13155 C CA . MET E 1 193 ? 80.235 51.264 50.169 1.00 20.85 193 MET E CA 1
ATOM 13156 C C . MET E 1 193 ? 78.734 51.319 49.917 1.00 21.03 193 MET E C 1
ATOM 13157 O O . MET E 1 193 ? 78.095 52.394 50.114 1.00 20.93 193 MET E O 1
ATOM 13162 N N . THR E 1 194 ? 78.206 50.177 49.522 1.00 22.05 194 THR E N 1
ATOM 13163 C CA . THR E 1 194 ? 76.761 49.945 49.356 1.00 22.47 194 THR E CA 1
ATOM 13164 C C . THR E 1 194 ? 76.141 49.743 50.727 1.00 21.80 194 THR E C 1
ATOM 13165 O O . THR E 1 194 ? 76.679 48.942 51.542 1.00 22.99 194 THR E O 1
ATOM 13169 N N . THR E 1 195 ? 75.000 50.364 50.973 1.00 23.84 195 THR E N 1
ATOM 13170 C CA . THR E 1 195 ? 74.336 50.254 52.294 1.00 22.04 195 THR E CA 1
ATOM 13171 C C . THR E 1 195 ? 72.843 50.067 52.117 1.00 25.71 195 THR E C 1
ATOM 13172 O O . THR E 1 195 ? 72.320 50.355 51.000 1.00 24.43 195 THR E O 1
ATOM 13176 N N . ARG E 1 196 ? 72.224 49.606 53.203 1.00 26.28 196 ARG E N 1
ATOM 13177 C CA . ARG E 1 196 ? 70.773 49.752 53.488 1.00 27.31 196 ARG E CA 1
ATOM 13178 C C . ARG E 1 196 ? 70.652 50.806 54.600 1.00 27.07 196 ARG E C 1
ATOM 13179 O O . ARG E 1 196 ? 71.427 50.713 55.597 1.00 25.10 196 ARG E O 1
ATOM 13187 N N . TYR E 1 197 ? 69.814 51.833 54.433 1.00 25.36 197 TYR E N 1
ATOM 13188 C CA . TYR E 1 197 ? 69.688 52.898 55.445 1.00 25.67 197 TYR E CA 1
ATOM 13189 C C . TYR E 1 197 ? 68.212 53.279 55.652 1.00 28.60 197 TYR E C 1
ATOM 13190 O O . TYR E 1 197 ? 67.339 52.983 54.796 1.00 29.90 197 TYR E O 1
ATOM 13199 N N . ALA E 1 198 ? 67.950 53.900 56.799 1.00 27.09 198 ALA E N 1
ATOM 13200 C CA . ALA E 1 198 ? 66.575 54.190 57.276 1.00 27.20 198 ALA E CA 1
ATOM 13201 C C . ALA E 1 198 ? 66.267 55.651 56.984 1.00 30.08 198 ALA E C 1
ATOM 13202 O O . ALA E 1 198 ? 67.149 56.531 57.229 1.00 28.04 198 ALA E O 1
ATOM 13204 N N . VAL E 1 199 ? 65.054 55.906 56.473 1.00 29.88 199 VAL E N 1
ATOM 13205 C CA . VAL E 1 199 ? 64.525 57.283 56.265 1.00 35.56 199 VAL E CA 1
ATOM 13206 C C . VAL E 1 199 ? 63.174 57.414 56.977 1.00 40.10 199 VAL E C 1
ATOM 13207 O O . VAL E 1 199 ? 62.472 56.385 57.133 1.00 34.36 199 VAL E O 1
ATOM 13211 N N . GLU E 1 200 ? 62.824 58.638 57.374 1.00 44.02 200 GLU E N 1
ATOM 13212 C CA . GLU E 1 200 ? 61.552 58.937 58.099 1.00 57.48 200 GLU E CA 1
ATOM 13213 C C . GLU E 1 200 ? 60.899 60.171 57.477 1.00 47.77 200 GLU E C 1
ATOM 13214 O O . GLU E 1 200 ? 60.040 59.923 56.633 1.00 61.96 200 GLU E O 1
ATOM 13220 N N . LYS E 1 207 ? 58.912 55.374 58.667 1.00 63.63 207 LYS E N 1
ATOM 13221 C CA . LYS E 1 207 ? 60.220 54.659 58.746 1.00 72.41 207 LYS E CA 1
ATOM 13222 C C . LYS E 1 207 ? 60.310 53.576 57.655 1.00 68.44 207 LYS E C 1
ATOM 13223 O O . LYS E 1 207 ? 59.579 52.572 57.770 1.00 72.63 207 LYS E O 1
ATOM 13229 N N . GLN E 1 208 ? 61.190 53.748 56.654 1.00 55.91 208 GLN E N 1
ATOM 13230 C CA . GLN E 1 208 ? 61.424 52.756 55.561 1.00 50.05 208 GLN E CA 1
ATOM 13231 C C . GLN E 1 208 ? 62.927 52.636 55.254 1.00 42.14 208 GLN E C 1
ATOM 13232 O O . GLN E 1 208 ? 63.666 53.593 55.502 1.00 41.93 208 GLN E O 1
ATOM 13238 N N . VAL E 1 209 ? 63.324 51.512 54.661 1.00 37.55 209 VAL E N 1
ATOM 13239 C CA . VAL E 1 209 ? 64.736 51.138 54.362 1.00 35.99 209 VAL E CA 1
ATOM 13240 C C . VAL E 1 209 ? 65.004 51.239 52.859 1.00 35.09 209 VAL E C 1
ATOM 13241 O O . VAL E 1 209 ? 64.297 50.577 52.096 1.00 38.99 209 VAL E O 1
ATOM 13245 N N . LEU E 1 210 ? 66.029 52.011 52.489 1.00 29.30 210 LEU E N 1
ATOM 13246 C CA . LEU E 1 210 ? 66.438 52.345 51.096 1.00 28.88 210 LEU E CA 1
ATOM 13247 C C . LEU E 1 210 ? 67.823 51.739 50.839 1.00 32.66 210 LEU E C 1
ATOM 13248 O O . LEU E 1 210 ? 68.565 51.454 51.822 1.00 28.20 210 LEU E O 1
ATOM 13253 N N . ASP E 1 211 ? 68.176 51.588 49.567 1.00 31.55 211 ASP E N 1
ATOM 13254 C CA . ASP E 1 211 ? 69.542 51.199 49.128 1.00 33.62 211 ASP E CA 1
ATOM 13255 C C . ASP E 1 211 ? 70.304 52.493 48.929 1.00 29.81 211 ASP E C 1
ATOM 13256 O O . ASP E 1 211 ? 69.689 53.476 48.445 1.00 33.42 211 ASP E O 1
ATOM 13261 N N . GLY E 1 212 ? 71.546 52.540 49.396 1.00 24.08 212 GLY E N 1
ATOM 13262 C CA . GLY E 1 212 ? 72.356 53.748 49.241 1.00 24.68 212 GLY E CA 1
ATOM 13263 C C . GLY E 1 212 ? 73.756 53.393 48.839 1.00 22.22 212 GLY E C 1
ATOM 13264 O O . GLY E 1 212 ? 74.125 52.211 48.900 1.00 22.56 212 GLY E O 1
ATOM 13265 N N . VAL E 1 213 ? 74.510 54.420 48.501 1.00 21.65 213 VAL E N 1
ATOM 13266 C CA . VAL E 1 213 ? 75.967 54.316 48.246 1.00 22.94 213 VAL E CA 1
ATOM 13267 C C . VAL E 1 213 ? 76.613 55.431 49.062 1.00 21.83 213 VAL E C 1
ATOM 13268 O O . VAL E 1 213 ? 76.244 56.620 48.834 1.00 23.01 213 VAL E O 1
ATOM 13272 N N . VAL E 1 214 ? 77.514 55.083 49.975 1.00 20.90 214 VAL E N 1
ATOM 13273 C CA . VAL E 1 214 ? 78.425 56.106 50.544 1.00 21.10 214 VAL E CA 1
ATOM 13274 C C . VAL E 1 214 ? 79.670 56.170 49.668 1.00 20.61 214 VAL E C 1
ATOM 13275 O O . VAL E 1 214 ? 80.481 55.211 49.698 1.00 20.69 214 VAL E O 1
ATOM 13279 N N . ASP E 1 215 ? 79.835 57.254 48.910 1.00 21.57 215 ASP E N 1
ATOM 13280 C CA . ASP E 1 215 ? 80.941 57.375 47.922 1.00 19.66 215 ASP E CA 1
ATOM 13281 C C . ASP E 1 215 ? 81.725 58.661 48.171 1.00 20.88 215 ASP E C 1
ATOM 13282 O O . ASP E 1 215 ? 82.624 59.011 47.384 1.00 22.59 215 ASP E O 1
ATOM 13287 N N . ARG E 1 216 ? 81.348 59.382 49.209 1.00 20.44 216 ARG E N 1
ATOM 13288 C CA . ARG E 1 216 ? 81.940 60.694 49.504 1.00 21.85 216 ARG E CA 1
ATOM 13289 C C . ARG E 1 216 ? 81.552 61.107 50.925 1.00 19.50 216 ARG E C 1
ATOM 13290 O O . ARG E 1 216 ? 80.730 60.445 51.578 1.00 19.76 216 ARG E O 1
ATOM 13298 N N . ASP E 1 217 ? 82.153 62.176 51.375 1.00 19.53 217 ASP E N 1
ATOM 13299 C CA . ASP E 1 217 ? 81.780 62.830 52.639 1.00 21.49 217 ASP E CA 1
ATOM 13300 C C . ASP E 1 217 ? 80.566 63.707 52.316 1.00 22.91 217 ASP E C 1
ATOM 13301 O O . ASP E 1 217 ? 80.712 64.543 51.397 1.00 23.21 217 ASP E O 1
ATOM 13306 N N . ASP E 1 218 ? 79.473 63.560 53.074 1.00 24.31 218 ASP E N 1
ATOM 13307 C CA . ASP E 1 218 ? 78.189 64.239 52.784 1.00 28.01 218 ASP E CA 1
ATOM 13308 C C . ASP E 1 218 ? 77.861 65.318 53.826 1.00 28.57 218 ASP E C 1
ATOM 13309 O O . ASP E 1 218 ? 76.793 65.946 53.670 1.00 27.65 218 ASP E O 1
ATOM 13314 N N . CYS E 1 219 ? 78.700 65.552 54.839 1.00 27.54 219 CYS E N 1
ATOM 13315 C CA . CYS E 1 219 ? 78.357 66.478 55.951 1.00 27.19 219 CYS E CA 1
ATOM 13316 C C . CYS E 1 219 ? 78.739 67.915 55.603 1.00 26.15 219 CYS E C 1
ATOM 13317 O O . CYS E 1 219 ? 78.225 68.782 56.289 1.00 26.44 219 CYS E O 1
ATOM 13320 N N . ASN E 1 220 ? 79.650 68.137 54.649 1.00 23.27 220 ASN E N 1
ATOM 13321 C CA . ASN E 1 220 ? 80.211 69.470 54.345 1.00 25.11 220 ASN E CA 1
ATOM 13322 C C . ASN E 1 220 ? 79.155 70.297 53.590 1.00 26.29 220 ASN E C 1
ATOM 13323 O O . ASN E 1 220 ? 78.233 69.706 53.017 1.00 27.96 220 ASN E O 1
ATOM 13328 N N . ARG E 1 221 ? 79.255 71.617 53.725 1.00 27.42 221 ARG E N 1
ATOM 13329 C CA . ARG E 1 221 ? 78.325 72.648 53.184 1.00 30.03 221 ARG E CA 1
ATOM 13330 C C . ARG E 1 221 ? 79.170 73.725 52.512 1.00 29.32 221 ARG E C 1
ATOM 13331 O O . ARG E 1 221 ? 79.641 74.694 53.134 1.00 27.78 221 ARG E O 1
ATOM 13339 N N . PRO E 1 222 ? 79.496 73.543 51.220 1.00 29.78 222 PRO E N 1
ATOM 13340 C CA . PRO E 1 222 ? 80.291 74.538 50.496 1.00 28.22 222 PRO E CA 1
ATOM 13341 C C . PRO E 1 222 ? 79.650 75.932 50.448 1.00 29.47 222 PRO E C 1
ATOM 13342 O O . PRO E 1 222 ? 80.364 76.882 50.256 1.00 31.06 222 PRO E O 1
ATOM 13346 N N . ASP E 1 223 ? 78.350 76.030 50.687 1.00 28.73 223 ASP E N 1
ATOM 13347 C CA . ASP E 1 223 ? 77.599 77.312 50.601 1.00 34.81 223 ASP E CA 1
ATOM 13348 C C . ASP E 1 223 ? 77.684 78.042 51.949 1.00 34.90 223 ASP E C 1
ATOM 13349 O O . ASP E 1 223 ? 76.998 79.055 52.130 1.00 34.83 223 ASP E O 1
ATOM 13354 N N . THR E 1 224 ? 78.455 77.526 52.902 1.00 33.60 224 THR E N 1
ATOM 13355 C CA . THR E 1 224 ? 78.603 78.151 54.234 1.00 32.33 224 THR E CA 1
ATOM 13356 C C . THR E 1 224 ? 78.998 79.619 54.033 1.00 30.88 224 THR E C 1
ATOM 13357 O O . THR E 1 224 ? 79.888 79.866 53.231 1.00 29.64 224 THR E O 1
ATOM 13361 N N . THR E 1 225 ? 78.452 80.541 54.832 1.00 31.70 225 THR E N 1
ATOM 13362 C CA . THR E 1 225 ? 78.954 81.944 54.893 1.00 32.24 225 THR E CA 1
ATOM 13363 C C . THR E 1 225 ? 79.247 82.360 56.342 1.00 29.51 225 THR E C 1
ATOM 13364 O O . THR E 1 225 ? 78.642 81.800 57.257 1.00 31.09 225 THR E O 1
ATOM 13368 N N . LEU E 1 226 ? 80.142 83.339 56.512 1.00 33.78 226 LEU E N 1
ATOM 13369 C CA . LEU E 1 226 ? 80.414 84.013 57.811 1.00 35.53 226 LEU E CA 1
ATOM 13370 C C . LEU E 1 226 ? 79.085 84.478 58.411 1.00 35.19 226 LEU E C 1
ATOM 13371 O O . LEU E 1 226 ? 78.846 84.254 59.613 1.00 32.56 226 LEU E O 1
ATOM 13376 N N . GLU E 1 227 ? 78.209 85.036 57.579 1.00 38.42 227 GLU E N 1
ATOM 13377 C CA . GLU E 1 227 ? 76.927 85.628 58.032 1.00 38.64 227 GLU E CA 1
ATOM 13378 C C . GLU E 1 227 ? 76.041 84.489 58.557 1.00 36.90 227 GLU E C 1
ATOM 13379 O O . GLU E 1 227 ? 75.405 84.634 59.615 1.00 34.77 227 GLU E O 1
ATOM 13385 N N . GLY E 1 228 ? 76.033 83.347 57.872 1.00 33.57 228 GLY E N 1
ATOM 13386 C CA . GLY E 1 228 ? 75.279 82.154 58.312 1.00 30.66 228 GLY E CA 1
ATOM 13387 C C . GLY E 1 228 ? 75.830 81.596 59.610 1.00 26.77 228 GLY E C 1
ATOM 13388 O O . GLY E 1 228 ? 75.012 81.276 60.501 1.00 29.80 228 GLY E O 1
ATOM 13389 N N . LEU E 1 229 ? 77.159 81.436 59.710 1.00 28.60 229 LEU E N 1
ATOM 13390 C CA . LEU E 1 229 ? 77.831 80.911 60.939 1.00 28.18 229 LEU E CA 1
ATOM 13391 C C . LEU E 1 229 ? 77.537 81.850 62.124 1.00 31.33 229 LEU E C 1
ATOM 13392 O O . LEU E 1 229 ? 77.291 81.346 63.242 1.00 28.86 229 LEU E O 1
ATOM 13397 N N . ALA E 1 230 ? 77.567 83.167 61.905 1.00 31.08 230 ALA E N 1
ATOM 13398 C CA . ALA E 1 230 ? 77.331 84.186 62.967 1.00 34.66 230 ALA E CA 1
ATOM 13399 C C . ALA E 1 230 ? 75.895 84.094 63.492 1.00 32.31 230 ALA E C 1
ATOM 13400 O O . ALA E 1 230 ? 75.698 84.471 64.646 1.00 34.83 230 ALA E O 1
ATOM 13402 N N . SER E 1 231 ? 74.935 83.586 62.709 1.00 32.83 231 SER E N 1
ATOM 13403 C CA . SER E 1 231 ? 73.498 83.556 63.086 1.00 32.35 231 SER E CA 1
ATOM 13404 C C . SER E 1 231 ? 73.203 82.333 63.938 1.00 33.31 231 SER E C 1
ATOM 13405 O O . SER E 1 231 ? 72.116 82.252 64.481 1.00 32.87 231 SER E O 1
ATOM 13408 N N . LEU E 1 232 ? 74.119 81.366 64.038 1.00 34.68 232 LEU E N 1
ATOM 13409 C CA . LEU E 1 232 ? 73.834 80.112 64.793 1.00 32.51 232 LEU E CA 1
ATOM 13410 C C . LEU E 1 232 ? 73.765 80.357 66.310 1.00 31.76 232 LEU E C 1
ATOM 13411 O O . LEU E 1 232 ? 74.478 81.228 66.835 1.00 33.67 232 LEU E O 1
ATOM 13416 N N . LYS E 1 233 ? 72.999 79.527 67.003 1.00 31.93 233 LYS E N 1
ATOM 13417 C CA . LYS E 1 233 ? 72.870 79.511 68.478 1.00 37.59 233 LYS E CA 1
ATOM 13418 C C . LYS E 1 233 ? 74.017 78.720 69.088 1.00 35.46 233 LYS E C 1
ATOM 13419 O O . LYS E 1 233 ? 74.468 77.738 68.523 1.00 32.11 233 LYS E O 1
ATOM 13425 N N . PRO E 1 234 ? 74.541 79.121 70.256 1.00 35.05 234 PRO E N 1
ATOM 13426 C CA . PRO E 1 234 ? 75.594 78.333 70.890 1.00 32.48 234 PRO E CA 1
ATOM 13427 C C . PRO E 1 234 ? 75.097 76.937 71.294 1.00 30.97 234 PRO E C 1
ATOM 13428 O O . PRO E 1 234 ? 74.008 76.779 71.759 1.00 30.47 234 PRO E O 1
ATOM 13432 N N . ALA E 1 235 ? 75.946 75.932 71.121 1.00 29.99 235 ALA E N 1
ATOM 13433 C CA . ALA E 1 235 ? 75.604 74.506 71.334 1.00 31.23 235 ALA E CA 1
ATOM 13434 C C . ALA E 1 235 ? 75.763 74.055 72.796 1.00 31.91 235 ALA E C 1
ATOM 13435 O O . ALA E 1 235 ? 75.060 73.109 73.192 1.00 31.55 235 ALA E O 1
ATOM 13437 N N . PHE E 1 236 ? 76.688 74.613 73.575 1.00 29.32 236 PHE E N 1
ATOM 13438 C CA . PHE E 1 236 ? 77.102 73.968 74.850 1.00 30.83 236 PHE E CA 1
ATOM 13439 C C . PHE E 1 236 ? 76.912 74.887 76.060 1.00 33.19 236 PHE E C 1
ATOM 13440 O O . PHE E 1 236 ? 77.047 74.395 77.171 1.00 35.88 236 PHE E O 1
ATOM 13448 N N . ALA E 1 237 ? 76.572 76.148 75.853 1.00 34.21 237 ALA E N 1
ATOM 13449 C CA . ALA E 1 237 ? 76.365 77.156 76.917 1.00 36.85 237 ALA E CA 1
ATOM 13450 C C . ALA E 1 237 ? 75.426 78.248 76.402 1.00 38.21 237 ALA E C 1
ATOM 13451 O O . ALA E 1 237 ? 75.662 78.741 75.300 1.00 36.05 237 ALA E O 1
ATOM 13453 N N . GLU E 1 238 ? 74.461 78.697 77.199 1.00 42.25 238 GLU E N 1
ATOM 13454 C CA . GLU E 1 238 ? 73.491 79.739 76.759 1.00 47.91 238 GLU E CA 1
ATOM 13455 C C . GLU E 1 238 ? 74.250 80.998 76.298 1.00 40.89 238 GLU E C 1
ATOM 13456 O O . GLU E 1 238 ? 73.782 81.650 75.365 1.00 39.12 238 GLU E O 1
ATOM 13462 N N . ASP E 1 239 ? 75.374 81.335 76.926 1.00 35.70 239 ASP E N 1
ATOM 13463 C CA . ASP E 1 239 ? 76.151 82.556 76.581 1.00 38.52 239 ASP E CA 1
ATOM 13464 C C . ASP E 1 239 ? 77.393 82.177 75.741 1.00 36.89 239 ASP E C 1
ATOM 13465 O O . ASP E 1 239 ? 78.396 82.889 75.817 1.00 36.48 239 ASP E O 1
ATOM 13470 N N . GLY E 1 240 ? 77.338 81.107 74.934 1.00 36.40 240 GLY E N 1
ATOM 13471 C CA . GLY E 1 240 ? 78.538 80.441 74.376 1.00 34.29 240 GLY E CA 1
ATOM 13472 C C . GLY E 1 240 ? 79.015 81.013 73.048 1.00 32.89 240 GLY E C 1
ATOM 13473 O O . GLY E 1 240 ? 78.361 81.877 72.457 1.00 29.45 240 GLY E O 1
ATOM 13474 N N . SER E 1 241 ? 80.166 80.553 72.588 1.00 31.38 241 SER E N 1
ATOM 13475 C CA . SER E 1 241 ? 80.718 80.904 71.260 1.00 28.91 241 SER E CA 1
ATOM 13476 C C . SER E 1 241 ? 80.798 79.639 70.378 1.00 29.32 241 SER E C 1
ATOM 13477 O O . SER E 1 241 ? 80.772 79.758 69.140 1.00 28.02 241 SER E O 1
ATOM 13480 N N . VAL E 1 242 ? 80.840 78.459 70.985 1.00 26.89 242 VAL E N 1
ATOM 13481 C CA . VAL E 1 242 ? 80.974 77.175 70.249 1.00 27.37 242 VAL E CA 1
ATOM 13482 C C . VAL E 1 242 ? 79.579 76.788 69.766 1.00 26.51 242 VAL E C 1
ATOM 13483 O O . VAL E 1 242 ? 78.654 76.716 70.577 1.00 27.77 242 VAL E O 1
ATOM 13487 N N . THR E 1 243 ? 79.445 76.552 68.476 1.00 24.82 243 THR E N 1
ATOM 13488 C CA . THR E 1 243 ? 78.160 76.243 67.795 1.00 25.59 243 THR E CA 1
ATOM 13489 C C . THR E 1 243 ? 78.324 74.940 67.014 1.00 25.46 243 THR E C 1
ATOM 13490 O O . THR E 1 243 ? 79.481 74.528 66.782 1.00 26.92 243 THR E O 1
ATOM 13494 N N . ALA E 1 244 ? 77.219 74.371 66.540 1.00 28.50 244 ALA E N 1
ATOM 13495 C CA . ALA E 1 244 ? 77.204 73.236 65.593 1.00 29.39 244 ALA E CA 1
ATOM 13496 C C . ALA E 1 244 ? 78.033 73.609 64.344 1.00 27.91 244 ALA E C 1
ATOM 13497 O O . ALA E 1 244 ? 78.657 72.727 63.753 1.00 28.41 244 ALA E O 1
ATOM 13499 N N . GLY E 1 245 ? 78.097 74.885 63.961 1.00 28.03 245 GLY E N 1
ATOM 13500 C CA . GLY E 1 245 ? 78.820 75.314 62.748 1.00 25.49 245 GLY E CA 1
ATOM 13501 C C . GLY E 1 245 ? 80.318 75.459 62.932 1.00 25.80 245 GLY E C 1
ATOM 13502 O O . GLY E 1 245 ? 81.000 75.519 61.921 1.00 21.55 245 GLY E O 1
ATOM 13503 N N . ASN E 1 246 ? 80.837 75.606 64.163 1.00 24.83 246 ASN E N 1
ATOM 13504 C CA . ASN E 1 246 ? 82.298 75.763 64.357 1.00 25.82 246 ASN E CA 1
ATOM 13505 C C . ASN E 1 246 ? 82.829 74.611 65.206 1.00 21.84 246 ASN E C 1
ATOM 13506 O O . ASN E 1 246 ? 83.948 74.720 65.746 1.00 22.10 246 ASN E O 1
ATOM 13511 N N . ALA E 1 247 ? 82.036 73.547 65.329 1.00 23.56 247 ALA E N 1
ATOM 13512 C CA . ALA E 1 247 ? 82.417 72.287 66.005 1.00 23.72 247 ALA E CA 1
ATOM 13513 C C . ALA E 1 247 ? 82.383 71.149 64.978 1.00 23.28 247 ALA E C 1
ATOM 13514 O O . ALA E 1 247 ? 81.650 71.247 63.961 1.00 20.72 247 ALA E O 1
ATOM 13516 N N . SER E 1 248 ? 83.087 70.067 65.267 1.00 22.24 248 SER E N 1
ATOM 13517 C CA . SER E 1 248 ? 83.065 68.926 64.328 1.00 22.78 248 SER E CA 1
ATOM 13518 C C . SER E 1 248 ? 81.630 68.414 64.277 1.00 25.24 248 SER E C 1
ATOM 13519 O O . SER E 1 248 ? 80.903 68.556 65.245 1.00 28.31 248 SER E O 1
ATOM 13522 N N . GLN E 1 249 ? 81.249 67.841 63.163 1.00 25.56 249 GLN E N 1
ATOM 13523 C CA . GLN E 1 249 ? 79.954 67.153 63.042 1.00 29.07 249 GLN E CA 1
ATOM 13524 C C . GLN E 1 249 ? 80.044 65.715 63.526 1.00 27.32 249 GLN E C 1
ATOM 13525 O O . GLN E 1 249 ? 81.149 65.181 63.708 1.00 26.21 249 GLN E O 1
ATOM 13531 N N . LEU E 1 250 ? 78.871 65.157 63.768 1.00 25.46 250 LEU E N 1
ATOM 13532 C CA . LEU E 1 250 ? 78.652 63.745 64.101 1.00 27.43 250 LEU E CA 1
ATOM 13533 C C . LEU E 1 250 ? 78.535 63.037 62.749 1.00 23.70 250 LEU E C 1
ATOM 13534 O O . LEU E 1 250 ? 77.498 63.215 62.055 1.00 21.75 250 LEU E O 1
ATOM 13539 N N . SER E 1 251 ? 79.548 62.247 62.406 1.00 20.78 251 SER E N 1
ATOM 13540 C CA . SER E 1 251 ? 79.509 61.360 61.211 1.00 19.53 251 SER E CA 1
ATOM 13541 C C . SER E 1 251 ? 80.003 59.968 61.601 1.00 18.31 251 SER E C 1
ATOM 13542 O O . SER E 1 251 ? 80.600 59.787 62.673 1.00 17.95 251 SER E O 1
ATOM 13545 N N . ASP E 1 252 ? 79.672 59.000 60.763 1.00 17.92 252 ASP E N 1
ATOM 13546 C CA . ASP E 1 252 ? 80.068 57.597 60.925 1.00 17.91 252 ASP E CA 1
ATOM 13547 C C . ASP E 1 252 ? 81.087 57.260 59.836 1.00 19.66 252 ASP E C 1
ATOM 13548 O O . ASP E 1 252 ? 80.903 57.708 58.662 1.00 20.88 252 ASP E O 1
ATOM 13553 N N . GLY E 1 253 ? 82.061 56.422 60.151 1.00 18.13 253 GLY E N 1
ATOM 13554 C CA . GLY E 1 253 ? 83.090 56.086 59.164 1.00 20.65 253 GLY E CA 1
ATOM 13555 C C . GLY E 1 253 ? 84.160 55.178 59.721 1.00 20.34 253 GLY E C 1
ATOM 13556 O O . GLY E 1 253 ? 84.226 54.990 60.953 1.00 17.80 253 GLY E O 1
ATOM 13557 N N . ALA E 1 254 ? 84.974 54.626 58.820 1.00 18.58 254 ALA E N 1
ATOM 13558 C CA . ALA E 1 254 ? 86.089 53.718 59.147 1.00 18.71 254 ALA E CA 1
ATOM 13559 C C . ALA E 1 254 ? 87.272 54.070 58.235 1.00 17.90 254 ALA E C 1
ATOM 13560 O O . ALA E 1 254 ? 87.070 54.572 57.118 1.00 16.84 254 ALA E O 1
ATOM 13562 N N . SER E 1 255 ? 88.480 53.935 58.751 1.00 17.53 255 SER E N 1
ATOM 13563 C CA . SER E 1 255 ? 89.740 54.057 57.972 1.00 16.99 255 SER E CA 1
ATOM 13564 C C . SER E 1 255 ? 90.709 52.953 58.405 1.00 17.54 255 SER E C 1
ATOM 13565 O O . SER E 1 255 ? 90.855 52.721 59.634 1.00 17.08 255 SER E O 1
ATOM 13568 N N . MET E 1 256 ? 91.329 52.259 57.451 1.00 17.01 256 MET E N 1
ATOM 13569 C CA . MET E 1 256 ? 92.424 51.331 57.789 1.00 15.98 256 MET E CA 1
ATOM 13570 C C . MET E 1 256 ? 93.647 51.645 56.903 1.00 17.07 256 MET E C 1
ATOM 13571 O O . MET E 1 256 ? 93.487 52.004 55.728 1.00 16.66 256 MET E O 1
ATOM 13576 N N . THR E 1 257 ? 94.828 51.491 57.497 1.00 17.64 257 THR E N 1
ATOM 13577 C CA . THR E 1 257 ? 96.140 51.810 56.930 1.00 19.16 257 THR E CA 1
ATOM 13578 C C . THR E 1 257 ? 96.934 50.509 56.830 1.00 19.31 257 THR E C 1
ATOM 13579 O O . THR E 1 257 ? 96.902 49.698 57.765 1.00 19.59 257 THR E O 1
ATOM 13583 N N . LEU E 1 258 ? 97.625 50.336 55.707 1.00 18.15 258 LEU E N 1
ATOM 13584 C CA . LEU E 1 258 ? 98.513 49.179 55.452 1.00 18.25 258 LEU E CA 1
ATOM 13585 C C . LEU E 1 258 ? 99.946 49.597 55.748 1.00 17.89 258 LEU E C 1
ATOM 13586 O O . LEU E 1 258 ? 100.471 50.484 55.002 1.00 18.94 258 LEU E O 1
ATOM 13591 N N . LEU E 1 259 ? 100.557 48.957 56.753 1.00 18.05 259 LEU E N 1
ATOM 13592 C CA . LEU E 1 259 ? 101.973 49.190 57.138 1.00 18.28 259 LEU E CA 1
ATOM 13593 C C . LEU E 1 259 ? 102.788 47.925 56.829 1.00 19.12 259 LEU E C 1
ATOM 13594 O O . LEU E 1 259 ? 102.300 46.781 57.016 1.00 18.31 259 LEU E O 1
ATOM 13599 N N . MET E 1 260 ? 104.019 48.145 56.379 1.00 20.82 260 MET E N 1
ATOM 13600 C CA . MET E 1 260 ? 104.980 47.038 56.158 1.00 20.93 260 MET E CA 1
ATOM 13601 C C . MET E 1 260 ? 106.367 47.546 56.487 1.00 20.79 260 MET E C 1
ATOM 13602 O O . MET E 1 260 ? 106.609 48.756 56.433 1.00 18.30 260 MET E O 1
ATOM 13607 N N . SER E 1 261 ? 107.288 46.631 56.745 1.00 20.34 261 SER E N 1
ATOM 13608 C CA . SER E 1 261 ? 108.714 47.014 56.725 1.00 22.52 261 SER E CA 1
ATOM 13609 C C . SER E 1 261 ? 109.023 47.531 55.306 1.00 20.80 261 SER E C 1
ATOM 13610 O O . SER E 1 261 ? 108.396 47.092 54.340 1.00 20.20 261 SER E O 1
ATOM 13613 N N . LEU E 1 262 ? 109.974 48.438 55.178 1.00 22.68 262 LEU E N 1
ATOM 13614 C CA . LEU E 1 262 ? 110.417 48.880 53.834 1.00 23.56 262 LEU E CA 1
ATOM 13615 C C . LEU E 1 262 ? 110.882 47.649 53.049 1.00 24.57 262 LEU E C 1
ATOM 13616 O O . LEU E 1 262 ? 110.483 47.495 51.888 1.00 25.14 262 LEU E O 1
ATOM 13621 N N . GLU E 1 263 ? 111.638 46.759 53.695 1.00 24.55 263 GLU E N 1
ATOM 13622 C CA . GLU E 1 263 ? 112.108 45.506 53.051 1.00 27.47 263 GLU E CA 1
ATOM 13623 C C . GLU E 1 263 ? 110.912 44.790 52.426 1.00 27.72 263 GLU E C 1
ATOM 13624 O O . GLU E 1 263 ? 110.978 44.431 51.266 1.00 23.87 263 GLU E O 1
ATOM 13630 N N . LYS E 1 264 ? 109.830 44.572 53.182 1.00 25.08 264 LYS E N 1
ATOM 13631 C CA . LYS E 1 264 ? 108.709 43.752 52.686 1.00 24.77 264 LYS E CA 1
ATOM 13632 C C . LYS E 1 264 ? 108.013 44.451 51.510 1.00 23.50 264 LYS E C 1
ATOM 13633 O O . LYS E 1 264 ? 107.610 43.763 50.577 1.00 23.67 264 LYS E O 1
ATOM 13639 N N . ALA E 1 265 ? 107.753 45.758 51.609 1.00 25.00 265 ALA E N 1
ATOM 13640 C CA . ALA E 1 265 ? 107.153 46.541 50.498 1.00 26.35 265 ALA E CA 1
ATOM 13641 C C . ALA E 1 265 ? 107.991 46.316 49.219 1.00 25.63 265 ALA E C 1
ATOM 13642 O O . ALA E 1 265 ? 107.430 45.999 48.166 1.00 24.09 265 ALA E O 1
ATOM 13644 N N . LEU E 1 266 ? 109.314 46.420 49.325 1.00 29.33 266 LEU E N 1
ATOM 13645 C CA . LEU E 1 266 ? 110.200 46.215 48.143 1.00 32.48 266 LEU E CA 1
ATOM 13646 C C . LEU E 1 266 ? 110.120 44.770 47.662 1.00 30.78 266 LEU E C 1
ATOM 13647 O O . LEU E 1 266 ? 109.967 44.621 46.453 1.00 29.91 266 LEU E O 1
ATOM 13652 N N . ALA E 1 267 ? 110.088 43.764 48.545 1.00 28.77 267 ALA E N 1
ATOM 13653 C CA . ALA E 1 267 ? 109.966 42.351 48.117 1.00 27.34 267 ALA E CA 1
ATOM 13654 C C . ALA E 1 267 ? 108.643 42.124 47.390 1.00 29.63 267 ALA E C 1
ATOM 13655 O O . ALA E 1 267 ? 108.631 41.286 46.477 1.00 29.24 267 ALA E O 1
ATOM 13657 N N . LEU E 1 268 ? 107.573 42.847 47.739 1.00 29.26 268 LEU E N 1
ATOM 13658 C CA . LEU E 1 268 ? 106.221 42.687 47.125 1.00 28.60 268 LEU E CA 1
ATOM 13659 C C . LEU E 1 268 ? 106.077 43.605 45.906 1.00 28.32 268 LEU E C 1
ATOM 13660 O O . LEU E 1 268 ? 105.047 43.528 45.236 1.00 30.16 268 LEU E O 1
ATOM 13665 N N . GLY E 1 269 ? 107.082 44.433 45.609 1.00 31.08 269 GLY E N 1
ATOM 13666 C CA . GLY E 1 269 ? 106.992 45.400 44.501 1.00 30.97 269 GLY E CA 1
ATOM 13667 C C . GLY E 1 269 ? 105.932 46.448 44.765 1.00 31.05 269 GLY E C 1
ATOM 13668 O O . GLY E 1 269 ? 105.402 46.981 43.791 1.00 30.88 269 GLY E O 1
ATOM 13669 N N . LEU E 1 270 ? 105.694 46.815 46.029 1.00 27.16 270 LEU E N 1
ATOM 13670 C CA . LEU E 1 270 ? 104.740 47.906 46.369 1.00 27.67 270 LEU E CA 1
ATOM 13671 C C . LEU E 1 270 ? 105.494 49.225 46.560 1.00 26.50 270 LEU E C 1
ATOM 13672 O O . LEU E 1 270 ? 106.589 49.225 47.116 1.00 31.84 270 LEU E O 1
ATOM 13677 N N . GLU E 1 271 ? 104.883 50.330 46.181 1.00 27.51 271 GLU E N 1
ATOM 13678 C CA . GLU E 1 271 ? 105.495 51.676 46.340 1.00 31.87 271 GLU E CA 1
ATOM 13679 C C . GLU E 1 271 ? 105.219 52.184 47.747 1.00 29.40 271 GLU E C 1
ATOM 13680 O O . GLU E 1 271 ? 104.066 52.398 48.115 1.00 31.52 271 GLU E O 1
ATOM 13686 N N . PRO E 1 272 ? 106.256 52.412 48.566 1.00 26.64 272 PRO E N 1
ATOM 13687 C CA . PRO E 1 272 ? 106.046 52.996 49.885 1.00 27.63 272 PRO E CA 1
ATOM 13688 C C . PRO E 1 272 ? 105.587 54.436 49.687 1.00 29.91 272 PRO E C 1
ATOM 13689 O O . PRO E 1 272 ? 106.121 55.086 48.802 1.00 27.04 272 PRO E O 1
ATOM 13693 N N . LYS E 1 273 ? 104.618 54.910 50.483 1.00 24.95 273 LYS E N 1
ATOM 13694 C CA . LYS E 1 273 ? 104.179 56.317 50.382 1.00 27.62 273 LYS E CA 1
ATOM 13695 C C . LYS E 1 273 ? 104.919 57.158 51.416 1.00 31.06 273 LYS E C 1
ATOM 13696 O O . LYS E 1 273 ? 105.324 58.266 51.081 1.00 28.41 273 LYS E O 1
ATOM 13702 N N . ALA E 1 274 ? 105.101 56.663 52.639 1.00 27.31 274 ALA E N 1
ATOM 13703 C CA . ALA E 1 274 ? 105.713 57.479 53.698 1.00 24.78 274 ALA E CA 1
ATOM 13704 C C . ALA E 1 274 ? 106.364 56.582 54.733 1.00 25.15 274 ALA E C 1
ATOM 13705 O O . ALA E 1 274 ? 105.926 55.433 54.919 1.00 26.23 274 ALA E O 1
ATOM 13707 N N . PHE E 1 275 ? 107.352 57.112 55.416 1.00 23.49 275 PHE E N 1
ATOM 13708 C CA . PHE E 1 275 ? 107.905 56.473 56.614 1.00 24.49 275 PHE E CA 1
ATOM 13709 C C . PHE E 1 275 ? 107.091 56.949 57.811 1.00 24.04 275 PHE E C 1
ATOM 13710 O O . PHE E 1 275 ? 106.695 58.119 57.876 1.00 19.88 275 PHE E O 1
ATOM 13718 N N . PHE E 1 276 ? 106.918 56.024 58.744 1.00 23.30 276 PHE E N 1
ATOM 13719 C CA . PHE E 1 276 ? 106.504 56.338 60.125 1.00 23.44 276 PHE E CA 1
ATOM 13720 C C . PHE E 1 276 ? 107.766 56.768 60.854 1.00 22.64 276 PHE E C 1
ATOM 13721 O O . PHE E 1 276 ? 108.758 56.014 60.847 1.00 24.61 276 PHE E O 1
ATOM 13729 N N . ARG E 1 277 ? 107.742 57.947 61.444 1.00 21.38 277 ARG E N 1
ATOM 13730 C CA . ARG E 1 277 ? 108.946 58.519 62.092 1.00 23.54 277 ARG E CA 1
ATOM 13731 C C . ARG E 1 277 ? 108.727 58.791 63.580 1.00 25.62 277 ARG E C 1
ATOM 13732 O O . ARG E 1 277 ? 109.674 59.242 64.221 1.00 32.71 277 ARG E O 1
ATOM 13740 N N . GLY E 1 278 ? 107.605 58.414 64.179 1.00 25.52 278 GLY E N 1
ATOM 13741 C CA . GLY E 1 278 ? 107.501 58.506 65.647 1.00 24.63 278 GLY E CA 1
ATOM 13742 C C . GLY E 1 278 ? 106.163 59.042 66.106 1.00 22.02 278 GLY E C 1
ATOM 13743 O O . GLY E 1 278 ? 105.382 59.605 65.274 1.00 21.32 278 GLY E O 1
ATOM 13744 N N . PHE E 1 279 ? 105.881 58.789 67.382 1.00 20.48 279 PHE E N 1
ATOM 13745 C CA . PHE E 1 279 ? 104.558 59.041 67.994 1.00 20.67 279 PHE E CA 1
ATOM 13746 C C . PHE E 1 279 ? 104.757 59.417 69.457 1.00 19.20 279 PHE E C 1
ATOM 13747 O O . PHE E 1 279 ? 105.563 58.778 70.130 1.00 21.77 279 PHE E O 1
ATOM 13755 N N . THR E 1 280 ? 104.107 60.477 69.909 1.00 18.05 280 THR E N 1
ATOM 13756 C CA . THR E 1 280 ? 104.136 60.867 71.321 1.00 19.41 280 THR E CA 1
ATOM 13757 C C . THR E 1 280 ? 102.700 61.115 71.795 1.00 19.87 280 THR E C 1
ATOM 13758 O O . THR E 1 280 ? 101.838 61.468 70.974 1.00 20.95 280 THR E O 1
ATOM 13762 N N . VAL E 1 281 ? 102.509 61.003 73.084 1.00 18.21 281 VAL E N 1
ATOM 13763 C CA . VAL E 1 281 ? 101.293 61.493 73.776 1.00 18.85 281 VAL E CA 1
ATOM 13764 C C . VAL E 1 281 ? 101.736 62.381 74.923 1.00 22.07 281 VAL E C 1
ATOM 13765 O O . VAL E 1 281 ? 102.910 62.289 75.336 1.00 22.49 281 VAL E O 1
ATOM 13769 N N . ALA E 1 282 ? 100.809 63.196 75.423 1.00 23.49 282 ALA E N 1
ATOM 13770 C CA . ALA E 1 282 ? 101.026 64.058 76.587 1.00 23.47 282 ALA E CA 1
ATOM 13771 C C . ALA E 1 282 ? 99.696 64.220 77.299 1.00 22.51 282 ALA E C 1
ATOM 13772 O O . ALA E 1 282 ? 98.623 64.168 76.645 1.00 21.18 282 ALA E O 1
ATOM 13774 N N . GLY E 1 283 ? 99.766 64.375 78.611 1.00 23.23 283 GLY E N 1
ATOM 13775 C CA . GLY E 1 283 ? 98.574 64.641 79.427 1.00 23.47 283 GLY E CA 1
ATOM 13776 C C . GLY E 1 283 ? 98.391 66.114 79.623 1.00 22.83 283 GLY E C 1
ATOM 13777 O O . GLY E 1 283 ? 99.375 66.848 79.560 1.00 23.53 283 GLY E O 1
ATOM 13778 N N . CYS E 1 284 ? 97.166 66.532 79.871 1.00 22.16 284 CYS E N 1
ATOM 13779 C CA . CYS E 1 284 ? 96.819 67.924 80.217 1.00 23.01 284 CYS E CA 1
ATOM 13780 C C . CYS E 1 284 ? 95.519 67.930 81.030 1.00 24.51 284 CYS E C 1
ATOM 13781 O O . CYS E 1 284 ? 94.930 66.853 81.255 1.00 21.53 284 CYS E O 1
ATOM 13784 N N . GLU E 1 285 ? 95.079 69.108 81.467 1.00 25.05 285 GLU E N 1
ATOM 13785 C CA . GLU E 1 285 ? 93.806 69.238 82.217 1.00 23.69 285 GLU E CA 1
ATOM 13786 C C . GLU E 1 285 ? 92.653 68.783 81.330 1.00 23.63 285 GLU E C 1
ATOM 13787 O O . GLU E 1 285 ? 92.486 69.297 80.223 1.00 21.54 285 GLU E O 1
ATOM 13793 N N . PRO E 1 286 ? 91.842 67.815 81.805 1.00 21.63 286 PRO E N 1
ATOM 13794 C CA . PRO E 1 286 ? 90.674 67.341 81.079 1.00 23.99 286 PRO E CA 1
ATOM 13795 C C . PRO E 1 286 ? 89.716 68.460 80.682 1.00 24.26 286 PRO E C 1
ATOM 13796 O O . PRO E 1 286 ? 89.153 68.381 79.601 1.00 21.46 286 PRO E O 1
ATOM 13800 N N . ASP E 1 287 ? 89.585 69.501 81.530 1.00 22.08 287 ASP E N 1
ATOM 13801 C CA . ASP E 1 287 ? 88.580 70.566 81.281 1.00 23.05 287 ASP E CA 1
ATOM 13802 C C . ASP E 1 287 ? 89.007 71.422 80.095 1.00 19.45 287 ASP E C 1
ATOM 13803 O O . ASP E 1 287 ? 88.166 72.161 79.589 1.00 21.16 287 ASP E O 1
ATOM 13808 N N . GLU E 1 288 ? 90.243 71.281 79.629 1.00 21.23 288 GLU E N 1
ATOM 13809 C CA . GLU E 1 288 ? 90.779 72.034 78.471 1.00 21.71 288 GLU E CA 1
ATOM 13810 C C . GLU E 1 288 ? 91.497 71.048 77.541 1.00 21.10 288 GLU E C 1
ATOM 13811 O O . GLU E 1 288 ? 92.510 71.391 76.940 1.00 18.88 288 GLU E O 1
ATOM 13817 N N . MET E 1 289 ? 90.945 69.842 77.402 1.00 21.74 289 MET E N 1
ATOM 13818 C CA . MET E 1 289 ? 91.542 68.749 76.607 1.00 21.81 289 MET E CA 1
ATOM 13819 C C . MET E 1 289 ? 91.917 69.211 75.196 1.00 19.04 289 MET E C 1
ATOM 13820 O O . MET E 1 289 ? 92.886 68.674 74.656 1.00 20.04 289 MET E O 1
ATOM 13825 N N . GLY E 1 290 ? 91.209 70.192 74.652 1.00 19.54 290 GLY E N 1
ATOM 13826 C CA . GLY E 1 290 ? 91.422 70.766 73.315 1.00 20.47 290 GLY E CA 1
ATOM 13827 C C . GLY E 1 290 ? 92.856 71.223 73.099 1.00 21.04 290 GLY E C 1
ATOM 13828 O O . GLY E 1 290 ? 93.292 71.323 71.935 1.00 19.24 290 GLY E O 1
ATOM 13829 N N . ILE E 1 291 ? 93.588 71.525 74.165 1.00 21.50 291 ILE E N 1
ATOM 13830 C CA . ILE E 1 291 ? 94.940 72.107 73.967 1.00 20.43 291 ILE E CA 1
ATOM 13831 C C . ILE E 1 291 ? 95.983 70.980 73.933 1.00 20.73 291 ILE E C 1
ATOM 13832 O O . ILE E 1 291 ? 97.168 71.283 73.688 1.00 22.94 291 ILE E O 1
ATOM 13837 N N . GLY E 1 292 ? 95.609 69.707 74.174 1.00 20.64 292 GLY E N 1
ATOM 13838 C CA . GLY E 1 292 ? 96.600 68.602 74.259 1.00 19.12 292 GLY E CA 1
ATOM 13839 C C . GLY E 1 292 ? 97.751 68.660 73.256 1.00 18.93 292 GLY E C 1
ATOM 13840 O O . GLY E 1 292 ? 98.891 68.399 73.636 1.00 20.41 292 GLY E O 1
ATOM 13841 N N . PRO E 1 293 ? 97.536 68.908 71.945 1.00 20.29 293 PRO E N 1
ATOM 13842 C CA . PRO E 1 293 ? 98.650 68.956 70.990 1.00 22.37 293 PRO E CA 1
ATOM 13843 C C . PRO E 1 293 ? 99.776 69.940 71.342 1.00 22.94 293 PRO E C 1
ATOM 13844 O O . PRO E 1 293 ? 100.878 69.671 70.907 1.00 20.07 293 PRO E O 1
ATOM 13848 N N . VAL E 1 294 ? 99.496 71.033 72.053 1.00 24.32 294 VAL E N 1
ATOM 13849 C CA . VAL E 1 294 ? 100.578 71.997 72.431 1.00 23.96 294 VAL E CA 1
ATOM 13850 C C . VAL E 1 294 ? 101.568 71.311 73.378 1.00 23.68 294 VAL E C 1
ATOM 13851 O O . VAL E 1 294 ? 102.707 71.782 73.442 1.00 25.68 294 VAL E O 1
ATOM 13855 N N . PHE E 1 295 ? 101.197 70.206 74.033 1.00 22.57 295 PHE E N 1
ATOM 13856 C CA . PHE E 1 295 ? 102.097 69.389 74.888 1.00 23.30 295 PHE E CA 1
ATOM 13857 C C . PHE E 1 295 ? 102.719 68.243 74.094 1.00 25.99 295 PHE E C 1
ATOM 13858 O O . PHE E 1 295 ? 103.923 68.021 74.281 1.00 23.10 295 PHE E O 1
ATOM 13866 N N . SER E 1 296 ? 101.982 67.540 73.223 1.00 24.20 296 SER E N 1
ATOM 13867 C CA . SER E 1 296 ? 102.535 66.326 72.568 1.00 21.41 296 SER E CA 1
ATOM 13868 C C . SER E 1 296 ? 103.448 66.706 71.393 1.00 22.23 296 SER E C 1
ATOM 13869 O O . SER E 1 296 ? 104.453 65.969 71.153 1.00 24.20 296 SER E O 1
ATOM 13872 N N . VAL E 1 297 ? 103.116 67.777 70.684 1.00 20.93 297 VAL E N 1
ATOM 13873 C CA . VAL E 1 297 ? 103.840 68.152 69.436 1.00 24.73 297 VAL E CA 1
ATOM 13874 C C . VAL E 1 297 ? 105.311 68.474 69.763 1.00 24.68 297 VAL E C 1
ATOM 13875 O O . VAL E 1 297 ? 106.189 67.965 69.071 1.00 25.08 297 VAL E O 1
ATOM 13879 N N . PRO E 1 298 ? 105.624 69.320 70.778 1.00 26.11 298 PRO E N 1
ATOM 13880 C CA . PRO E 1 298 ? 107.020 69.598 71.156 1.00 27.80 298 PRO E CA 1
ATOM 13881 C C . PRO E 1 298 ? 107.792 68.340 71.539 1.00 29.34 298 PRO E C 1
ATOM 13882 O O . PRO E 1 298 ? 108.983 68.268 71.186 1.00 30.02 298 PRO E O 1
ATOM 13886 N N . LYS E 1 299 ? 107.149 67.398 72.244 1.00 25.25 299 LYS E N 1
ATOM 13887 C CA . LYS E 1 299 ? 107.829 66.139 72.637 1.00 27.35 299 LYS E CA 1
ATOM 13888 C C . LYS E 1 299 ? 108.212 65.371 71.376 1.00 27.62 299 LYS E C 1
ATOM 13889 O O . LYS E 1 299 ? 109.296 64.794 71.354 1.00 26.99 299 LYS E O 1
ATOM 13895 N N . LEU E 1 300 ? 107.339 65.318 70.371 1.00 25.73 300 LEU E N 1
ATOM 13896 C CA . LEU E 1 300 ? 107.638 64.563 69.130 1.00 23.81 300 LEU E CA 1
ATOM 13897 C C . LEU E 1 300 ? 108.779 65.255 68.357 1.00 26.31 300 LEU E C 1
ATOM 13898 O O . LEU E 1 300 ? 109.758 64.567 67.947 1.00 27.35 300 LEU E O 1
ATOM 13903 N N . LEU E 1 301 ? 108.698 66.564 68.148 1.00 25.83 301 LEU E N 1
ATOM 13904 C CA . LEU E 1 301 ? 109.733 67.285 67.346 1.00 28.68 301 LEU E CA 1
ATOM 13905 C C . LEU E 1 301 ? 111.098 67.219 68.070 1.00 31.35 301 LEU E C 1
ATOM 13906 O O . LEU E 1 301 ? 112.090 66.956 67.393 1.00 33.62 301 LEU E O 1
ATOM 13911 N N . LYS E 1 302 ? 111.146 67.301 69.395 1.00 35.70 302 LYS E N 1
ATOM 13912 C CA . LYS E 1 302 ? 112.416 67.239 70.166 1.00 37.27 302 LYS E CA 1
ATOM 13913 C C . LYS E 1 302 ? 112.990 65.830 70.069 1.00 37.06 302 LYS E C 1
ATOM 13914 O O . LYS E 1 302 ? 114.195 65.706 69.860 1.00 35.55 302 LYS E O 1
ATOM 13920 N N . ALA E 1 303 ? 112.154 64.800 70.176 1.00 33.89 303 ALA E N 1
ATOM 13921 C CA . ALA E 1 303 ? 112.587 63.392 70.070 1.00 31.62 303 ALA E CA 1
ATOM 13922 C C . ALA E 1 303 ? 113.165 63.129 68.678 1.00 29.38 303 ALA E C 1
ATOM 13923 O O . ALA E 1 303 ? 114.029 62.279 68.547 1.00 32.36 303 ALA E O 1
ATOM 13925 N N . LYS E 1 304 ? 112.692 63.805 67.649 1.00 27.00 304 LYS E N 1
ATOM 13926 C CA . LYS E 1 304 ? 113.076 63.491 66.259 1.00 28.79 304 LYS E CA 1
ATOM 13927 C C . LYS E 1 304 ? 114.053 64.538 65.701 1.00 32.52 304 LYS E C 1
ATOM 13928 O O . LYS E 1 304 ? 114.349 64.425 64.522 1.00 30.10 304 LYS E O 1
ATOM 13934 N N . GLY E 1 305 ? 114.469 65.549 66.480 1.00 36.64 305 GLY E N 1
ATOM 13935 C CA . GLY E 1 305 ? 115.495 66.532 66.053 1.00 37.76 305 GLY E CA 1
ATOM 13936 C C . GLY E 1 305 ? 114.956 67.562 65.070 1.00 38.59 305 GLY E C 1
ATOM 13937 O O . GLY E 1 305 ? 115.725 67.995 64.162 1.00 35.76 305 GLY E O 1
ATOM 13938 N N . LEU E 1 306 ? 113.667 67.905 65.170 1.00 33.50 306 LEU E N 1
ATOM 13939 C CA . LEU E 1 306 ? 112.994 68.831 64.235 1.00 30.96 306 LEU E CA 1
ATOM 13940 C C . LEU E 1 306 ? 112.498 70.021 65.048 1.00 31.29 306 LEU E C 1
ATOM 13941 O O . LEU E 1 306 ? 112.435 69.928 66.284 1.00 31.18 306 LEU E O 1
ATOM 13946 N N . LYS E 1 307 ? 112.185 71.102 64.345 1.00 29.10 307 LYS E N 1
ATOM 13947 C CA . LYS E 1 307 ? 111.503 72.302 64.870 1.00 31.39 307 LYS E CA 1
ATOM 13948 C C . LYS E 1 307 ? 110.194 72.439 64.122 1.00 28.67 307 LYS E C 1
ATOM 13949 O O . LYS E 1 307 ? 110.077 71.831 63.029 1.00 26.87 307 LYS E O 1
ATOM 13955 N N . ILE E 1 308 ? 109.314 73.284 64.633 1.00 27.90 308 ILE E N 1
ATOM 13956 C CA . ILE E 1 308 ? 108.023 73.583 63.971 1.00 29.88 308 ILE E CA 1
ATOM 13957 C C . ILE E 1 308 ? 108.252 73.858 62.485 1.00 34.27 308 ILE E C 1
ATOM 13958 O O . ILE E 1 308 ? 107.446 73.361 61.642 1.00 33.30 308 ILE E O 1
ATOM 13963 N N . ALA E 1 309 ? 109.282 74.635 62.136 1.00 33.73 309 ALA E N 1
ATOM 13964 C CA . ALA E 1 309 ? 109.501 75.083 60.736 1.00 36.14 309 ALA E CA 1
ATOM 13965 C C . ALA E 1 309 ? 109.850 73.904 59.812 1.00 30.31 309 ALA E C 1
ATOM 13966 O O . ALA E 1 309 ? 109.617 74.012 58.641 1.00 30.58 309 ALA E O 1
ATOM 13968 N N . ASP E 1 310 ? 110.396 72.804 60.317 1.00 28.88 310 ASP E N 1
ATOM 13969 C CA . ASP E 1 310 ? 110.771 71.628 59.492 1.00 32.53 310 ASP E CA 1
ATOM 13970 C C . ASP E 1 310 ? 109.510 70.928 58.970 1.00 32.03 310 ASP E C 1
ATOM 13971 O O . ASP E 1 310 ? 109.643 70.167 58.013 1.00 30.89 310 ASP E O 1
ATOM 13976 N N . VAL E 1 311 ? 108.346 71.168 59.585 1.00 29.08 311 VAL E N 1
ATOM 13977 C CA . VAL E 1 311 ? 107.101 70.443 59.206 1.00 30.05 311 VAL E CA 1
ATOM 13978 C C . VAL E 1 311 ? 106.450 71.167 58.027 1.00 29.38 311 VAL E C 1
ATOM 13979 O O . VAL E 1 311 ? 106.083 72.343 58.158 1.00 32.83 311 VAL E O 1
ATOM 13983 N N . ASP E 1 312 ? 106.257 70.448 56.922 1.00 31.43 312 ASP E N 1
ATOM 13984 C CA . ASP E 1 312 ? 105.646 70.979 55.684 1.00 29.60 312 ASP E CA 1
ATOM 13985 C C . ASP E 1 312 ? 104.129 70.994 55.792 1.00 29.42 312 ASP E C 1
ATOM 13986 O O . ASP E 1 312 ? 103.527 71.906 55.195 1.00 25.38 312 ASP E O 1
ATOM 13991 N N . LEU E 1 313 ? 103.510 69.992 56.439 1.00 23.95 313 LEU E N 1
ATOM 13992 C CA . LEU E 1 313 ? 102.033 69.913 56.479 1.00 25.71 313 LEU E CA 1
ATOM 13993 C C . LEU E 1 313 ? 101.595 69.408 57.849 1.00 24.60 313 LEU E C 1
ATOM 13994 O O . LEU E 1 313 ? 102.247 68.482 58.377 1.00 21.97 313 LEU E O 1
ATOM 13999 N N . TRP E 1 314 ? 100.507 69.989 58.348 1.00 23.86 314 TRP E N 1
ATOM 14000 C CA . TRP E 1 314 ? 99.843 69.588 59.615 1.00 24.33 314 TRP E CA 1
ATOM 14001 C C . TRP E 1 314 ? 98.434 69.126 59.315 1.00 23.59 314 TRP E C 1
ATOM 14002 O O . TRP E 1 314 ? 97.725 69.849 58.631 1.00 22.21 314 TRP E O 1
ATOM 14013 N N . GLU E 1 315 ? 98.057 67.982 59.883 1.00 22.95 315 GLU E N 1
ATOM 14014 C CA . GLU E 1 315 ? 96.660 67.565 60.093 1.00 22.39 315 GLU E CA 1
ATOM 14015 C C . GLU E 1 315 ? 96.431 67.615 61.599 1.00 21.22 315 GLU E C 1
ATOM 14016 O O . GLU E 1 315 ? 96.922 66.740 62.322 1.00 21.72 315 GLU E O 1
ATOM 14022 N N . LEU E 1 316 ? 95.864 68.707 62.069 1.00 21.04 316 LEU E N 1
ATOM 14023 C CA . LEU E 1 316 ? 95.522 68.856 63.493 1.00 19.89 316 LEU E CA 1
ATOM 14024 C C . LEU E 1 316 ? 94.000 68.823 63.581 1.00 18.54 316 LEU E C 1
ATOM 14025 O O . LEU E 1 316 ? 93.352 69.663 62.959 1.00 18.73 316 LEU E O 1
ATOM 14030 N N . ASN E 1 317 ? 93.456 67.793 64.231 1.00 18.67 317 ASN E N 1
ATOM 14031 C CA . ASN E 1 317 ? 92.002 67.506 64.156 1.00 19.77 317 ASN E CA 1
ATOM 14032 C C . ASN E 1 317 ? 91.206 68.754 64.525 1.00 19.97 317 ASN E C 1
ATOM 14033 O O . ASN E 1 317 ? 91.508 69.372 65.567 1.00 20.28 317 ASN E O 1
ATOM 14038 N N . GLU E 1 318 ? 90.212 69.077 63.699 1.00 20.28 318 GLU E N 1
ATOM 14039 C CA . GLU E 1 318 ? 89.273 70.191 63.916 1.00 20.35 318 GLU E CA 1
ATOM 14040 C C . GLU E 1 318 ? 88.148 69.710 64.844 1.00 20.57 318 GLU E C 1
ATOM 14041 O O . GLU E 1 318 ? 87.017 69.730 64.430 1.00 19.87 318 GLU E O 1
ATOM 14047 N N . ALA E 1 319 ? 88.444 69.300 66.073 1.00 21.22 319 ALA E N 1
ATOM 14048 C CA . ALA E 1 319 ? 87.390 68.890 67.032 1.00 21.40 319 ALA E CA 1
ATOM 14049 C C . ALA E 1 319 ? 86.468 70.092 67.272 1.00 21.04 319 ALA E C 1
ATOM 14050 O O . ALA E 1 319 ? 85.250 69.962 67.136 1.00 19.18 319 ALA E O 1
ATOM 14052 N N . PHE E 1 320 ? 87.057 71.271 67.459 1.00 21.06 320 PHE E N 1
ATOM 14053 C CA . PHE E 1 320 ? 86.324 72.547 67.653 1.00 21.91 320 PHE E CA 1
ATOM 14054 C C . PHE E 1 320 ? 87.238 73.662 67.154 1.00 20.65 320 PHE E C 1
ATOM 14055 O O . PHE E 1 320 ? 88.447 73.586 67.400 1.00 24.84 320 PHE E O 1
ATOM 14063 N N . ALA E 1 321 ? 86.691 74.658 66.454 1.00 23.08 321 ALA E N 1
ATOM 14064 C CA . ALA E 1 321 ? 87.468 75.835 66.008 1.00 23.11 321 ALA E CA 1
ATOM 14065 C C . ALA E 1 321 ? 88.222 76.425 67.216 1.00 21.52 321 ALA E C 1
ATOM 14066 O O . ALA E 1 321 ? 89.366 76.829 67.056 1.00 22.96 321 ALA E O 1
ATOM 14068 N N . SER E 1 322 ? 87.596 76.495 68.383 1.00 22.97 322 SER E N 1
ATOM 14069 C CA . SER E 1 322 ? 88.209 77.129 69.580 1.00 23.05 322 SER E CA 1
ATOM 14070 C C . SER E 1 322 ? 89.559 76.474 69.862 1.00 22.15 322 SER E C 1
ATOM 14071 O O . SER E 1 322 ? 90.591 77.195 69.882 1.00 21.38 322 SER E O 1
ATOM 14074 N N . GLN E 1 323 ? 89.602 75.156 69.992 1.00 19.65 323 GLN E N 1
ATOM 14075 C CA . GLN E 1 323 ? 90.887 74.484 70.345 1.00 21.70 323 GLN E CA 1
ATOM 14076 C C . GLN E 1 323 ? 91.805 74.400 69.109 1.00 23.64 323 GLN E C 1
ATOM 14077 O O . GLN E 1 323 ? 93.046 74.537 69.287 1.00 23.41 323 GLN E O 1
ATOM 14083 N N . CYS E 1 324 ? 91.238 74.225 67.913 1.00 23.05 324 CYS E N 1
ATOM 14084 C CA . CYS E 1 324 ? 92.039 74.077 66.667 1.00 24.87 324 CYS E CA 1
ATOM 14085 C C . CYS E 1 324 ? 92.827 75.387 66.414 1.00 22.31 324 CYS E C 1
ATOM 14086 O O . CYS E 1 324 ? 94.031 75.327 66.099 1.00 22.69 324 CYS E O 1
ATOM 14089 N N . LEU E 1 325 ? 92.191 76.544 66.632 1.00 25.03 325 LEU E N 1
ATOM 14090 C CA . LEU E 1 325 ? 92.842 77.879 66.520 1.00 25.86 325 LEU E CA 1
ATOM 14091 C C . LEU E 1 325 ? 93.887 78.038 67.633 1.00 24.04 325 LEU E C 1
ATOM 14092 O O . LEU E 1 325 ? 95.033 78.465 67.327 1.00 27.66 325 LEU E O 1
ATOM 14097 N N . TYR E 1 326 ? 93.561 77.651 68.871 1.00 25.49 326 TYR E N 1
ATOM 14098 C CA . TYR E 1 326 ? 94.499 77.814 70.014 1.00 24.57 326 TYR E CA 1
ATOM 14099 C C . TYR E 1 326 ? 95.797 77.072 69.690 1.00 25.69 326 TYR E C 1
ATOM 14100 O O . TYR E 1 326 ? 96.921 77.646 69.857 1.00 23.82 326 TYR E O 1
ATOM 14109 N N . CYS E 1 327 ? 95.689 75.803 69.285 1.00 23.37 327 CYS E N 1
ATOM 14110 C CA . CYS E 1 327 ? 96.877 74.954 68.999 1.00 22.10 327 CYS E CA 1
ATOM 14111 C C . CYS E 1 327 ? 97.677 75.572 67.842 1.00 22.33 327 CYS E C 1
ATOM 14112 O O . CYS E 1 327 ? 98.931 75.650 67.951 1.00 24.39 327 CYS E O 1
ATOM 14115 N N . ARG E 1 328 ? 97.026 75.998 66.763 1.00 21.21 328 ARG E N 1
ATOM 14116 C CA . ARG E 1 328 ? 97.749 76.549 65.583 1.00 23.33 328 ARG E CA 1
ATOM 14117 C C . ARG E 1 328 ? 98.648 77.706 66.046 1.00 25.85 328 ARG E C 1
ATOM 14118 O O . ARG E 1 328 ? 99.826 77.713 65.695 1.00 26.62 328 ARG E O 1
ATOM 14126 N N . ASP E 1 329 ? 98.077 78.624 66.827 1.00 23.51 329 ASP E N 1
ATOM 14127 C CA . ASP E 1 329 ? 98.678 79.939 67.176 1.00 28.09 329 ASP E CA 1
ATOM 14128 C C . ASP E 1 329 ? 99.652 79.758 68.326 1.00 28.45 329 ASP E C 1
ATOM 14129 O O . ASP E 1 329 ? 100.681 80.383 68.258 1.00 28.42 329 ASP E O 1
ATOM 14134 N N . ARG E 1 330 ? 99.391 78.853 69.276 1.00 27.96 330 ARG E N 1
ATOM 14135 C CA . ARG E 1 330 ? 100.322 78.573 70.394 1.00 29.25 330 ARG E CA 1
ATOM 14136 C C . ARG E 1 330 ? 101.567 77.891 69.814 1.00 29.39 330 ARG E C 1
ATOM 14137 O O . ARG E 1 330 ? 102.697 78.241 70.222 1.00 24.44 330 ARG E O 1
ATOM 14145 N N . LEU E 1 331 ? 101.405 77.012 68.819 1.00 26.21 331 LEU E N 1
ATOM 14146 C CA . LEU E 1 331 ? 102.557 76.278 68.257 1.00 28.11 331 LEU E CA 1
ATOM 14147 C C . LEU E 1 331 ? 103.233 77.132 67.171 1.00 28.21 331 LEU E C 1
ATOM 14148 O O . LEU E 1 331 ? 104.337 76.714 66.686 1.00 30.75 331 LEU E O 1
ATOM 14153 N N . GLU E 1 332 ? 102.621 78.266 66.803 1.00 28.78 332 GLU E N 1
ATOM 14154 C CA . GLU E 1 332 ? 103.115 79.239 65.778 1.00 34.58 332 GLU E CA 1
ATOM 14155 C C . GLU E 1 332 ? 103.186 78.554 64.407 1.00 32.09 332 GLU E C 1
ATOM 14156 O O . GLU E 1 332 ? 104.167 78.716 63.714 1.00 31.70 332 GLU E O 1
ATOM 14162 N N . ILE E 1 333 ? 102.158 77.804 64.024 1.00 30.03 333 ILE E N 1
ATOM 14163 C CA . ILE E 1 333 ? 102.157 77.052 62.745 1.00 28.52 333 ILE E CA 1
ATOM 14164 C C . ILE E 1 333 ? 101.584 77.988 61.684 1.00 27.41 333 ILE E C 1
ATOM 14165 O O . ILE E 1 333 ? 100.572 78.616 61.952 1.00 26.68 333 ILE E O 1
ATOM 14170 N N . ASP E 1 334 ? 102.184 78.019 60.500 1.00 30.52 334 ASP E N 1
ATOM 14171 C CA . ASP E 1 334 ? 101.669 78.802 59.344 1.00 28.82 334 ASP E CA 1
ATOM 14172 C C . ASP E 1 334 ? 100.323 78.210 58.909 1.00 29.12 334 ASP E C 1
ATOM 14173 O O . ASP E 1 334 ? 100.298 77.019 58.516 1.00 27.62 334 ASP E O 1
ATOM 14178 N N . ASN E 1 335 ? 99.255 79.012 58.952 1.00 26.36 335 ASN E N 1
ATOM 14179 C CA . ASN E 1 335 ? 97.893 78.627 58.503 1.00 27.04 335 ASN E CA 1
ATOM 14180 C C . ASN E 1 335 ? 97.939 78.011 57.097 1.00 29.53 335 ASN E C 1
ATOM 14181 O O . ASN E 1 335 ? 97.052 77.216 56.793 1.00 27.05 335 ASN E O 1
ATOM 14186 N N . GLU E 1 336 ? 98.896 78.391 56.235 1.00 31.30 336 GLU E N 1
ATOM 14187 C CA . GLU E 1 336 ? 98.924 77.902 54.833 1.00 31.18 336 GLU E CA 1
ATOM 14188 C C . GLU E 1 336 ? 99.390 76.438 54.817 1.00 28.97 336 GLU E C 1
ATOM 14189 O O . GLU E 1 336 ? 99.191 75.805 53.782 1.00 28.89 336 GLU E O 1
ATOM 14195 N N . LYS E 1 337 ? 100.001 75.953 55.896 1.00 27.00 337 LYS E N 1
ATOM 14196 C CA . LYS E 1 337 ? 100.510 74.561 56.029 1.00 27.98 337 LYS E CA 1
ATOM 14197 C C . LYS E 1 337 ? 99.598 73.725 56.944 1.00 26.53 337 LYS E C 1
ATOM 14198 O O . LYS E 1 337 ? 99.986 72.605 57.314 1.00 21.97 337 LYS E O 1
ATOM 14204 N N . TYR E 1 338 ? 98.433 74.252 57.305 1.00 24.54 338 TYR E N 1
ATOM 14205 C CA . TYR E 1 338 ? 97.608 73.738 58.430 1.00 24.52 338 TYR E CA 1
ATOM 14206 C C . TYR E 1 338 ? 96.243 73.324 57.903 1.00 21.84 338 TYR E C 1
ATOM 14207 O O . TYR E 1 338 ? 95.519 74.224 57.482 1.00 22.18 338 TYR E O 1
ATOM 14216 N N . ASN E 1 339 ? 95.870 72.048 58.016 1.00 20.99 339 ASN E N 1
ATOM 14217 C CA . ASN E 1 339 ? 94.542 71.571 57.556 1.00 22.85 339 ASN E CA 1
ATOM 14218 C C . ASN E 1 339 ? 94.252 72.173 56.174 1.00 23.64 339 ASN E C 1
ATOM 14219 O O . ASN E 1 339 ? 93.238 72.845 55.997 1.00 22.69 339 ASN E O 1
ATOM 14224 N N . VAL E 1 340 ? 95.101 71.867 55.197 1.00 26.33 340 VAL E N 1
ATOM 14225 C CA . VAL E 1 340 ? 95.101 72.527 53.859 1.00 24.98 340 VAL E CA 1
ATOM 14226 C C . VAL E 1 340 ? 93.877 72.089 53.052 1.00 25.86 340 VAL E C 1
ATOM 14227 O O . VAL E 1 340 ? 93.469 72.867 52.168 1.00 24.76 340 VAL E O 1
ATOM 14231 N N . ASN E 1 341 ? 93.241 70.967 53.406 1.00 23.14 341 ASN E N 1
ATOM 14232 C CA . ASN E 1 341 ? 92.030 70.467 52.701 1.00 25.04 341 ASN E CA 1
ATOM 14233 C C . ASN E 1 341 ? 90.850 70.495 53.684 1.00 23.42 341 ASN E C 1
ATOM 14234 O O . ASN E 1 341 ? 89.829 69.794 53.447 1.00 24.42 341 ASN E O 1
ATOM 14239 N N . GLY E 1 342 ? 90.970 71.276 54.756 1.00 23.83 342 GLY E N 1
ATOM 14240 C CA . GLY E 1 342 ? 89.926 71.358 55.794 1.00 22.04 342 GLY E CA 1
ATOM 14241 C C . GLY E 1 342 ? 89.886 70.088 56.633 1.00 21.11 342 GLY E C 1
ATOM 14242 O O . GLY E 1 342 ? 90.882 69.348 56.717 1.00 21.27 342 GLY E O 1
ATOM 14243 N N . GLY E 1 343 ? 88.762 69.810 57.243 1.00 19.55 343 GLY E N 1
ATOM 14244 C CA . GLY E 1 343 ? 88.729 68.739 58.235 1.00 20.78 343 GLY E CA 1
ATOM 14245 C C . GLY E 1 343 ? 87.384 68.595 58.899 1.00 20.33 343 GLY E C 1
ATOM 14246 O O . GLY E 1 343 ? 86.362 68.835 58.229 1.00 21.49 343 GLY E O 1
ATOM 14247 N N . SER E 1 344 ? 87.415 68.088 60.128 1.00 20.36 344 SER E N 1
ATOM 14248 C CA . SER E 1 344 ? 86.267 67.509 60.876 1.00 20.92 344 SER E CA 1
ATOM 14249 C C . SER E 1 344 ? 85.133 68.532 61.079 1.00 18.68 344 SER E C 1
ATOM 14250 O O . SER E 1 344 ? 84.009 68.102 61.274 1.00 18.93 344 SER E O 1
ATOM 14253 N N . ILE E 1 345 ? 85.403 69.838 61.090 1.00 20.67 345 ILE E N 1
ATOM 14254 C CA . ILE E 1 345 ? 84.310 70.848 61.178 1.00 21.27 345 ILE E CA 1
ATOM 14255 C C . ILE E 1 345 ? 83.412 70.657 59.946 1.00 20.96 345 ILE E C 1
ATOM 14256 O O . ILE E 1 345 ? 82.188 70.659 60.117 1.00 22.73 345 ILE E O 1
ATOM 14261 N N . ALA E 1 346 ? 84.015 70.353 58.779 1.00 20.65 346 ALA E N 1
ATOM 14262 C CA . ALA E 1 346 ? 83.277 70.167 57.505 1.00 21.87 346 ALA E CA 1
ATOM 14263 C C . ALA E 1 346 ? 82.723 68.751 57.424 1.00 21.33 346 ALA E C 1
ATOM 14264 O O . ALA E 1 346 ? 81.594 68.615 57.004 1.00 22.30 346 ALA E O 1
ATOM 14266 N N . ILE E 1 347 ? 83.500 67.718 57.790 1.00 21.32 347 ILE E N 1
ATOM 14267 C CA . ILE E 1 347 ? 83.105 66.324 57.442 1.00 21.75 347 ILE E CA 1
ATOM 14268 C C . ILE E 1 347 ? 82.812 65.490 58.681 1.00 22.74 347 ILE E C 1
ATOM 14269 O O . ILE E 1 347 ? 82.333 64.395 58.490 1.00 20.53 347 ILE E O 1
ATOM 14274 N N . GLY E 1 348 ? 83.059 65.971 59.907 1.00 22.02 348 GLY E N 1
ATOM 14275 C CA . GLY E 1 348 ? 82.781 65.184 61.121 1.00 22.22 348 GLY E CA 1
ATOM 14276 C C . GLY E 1 348 ? 83.984 64.415 61.675 1.00 24.76 348 GLY E C 1
ATOM 14277 O O . GLY E 1 348 ? 85.002 64.259 60.968 1.00 22.52 348 GLY E O 1
ATOM 14278 N N . HIS E 1 349 ? 83.827 63.898 62.897 1.00 21.29 349 HIS E N 1
ATOM 14279 C CA . HIS E 1 349 ? 84.884 63.287 63.734 1.00 20.70 349 HIS E CA 1
ATOM 14280 C C . HIS E 1 349 ? 84.345 61.995 64.327 1.00 23.10 349 HIS E C 1
ATOM 14281 O O . HIS E 1 349 ? 83.928 61.990 65.481 1.00 22.18 349 HIS E O 1
ATOM 14288 N N . PRO E 1 350 ? 84.310 60.891 63.539 1.00 19.91 350 PRO E N 1
ATOM 14289 C CA . PRO E 1 350 ? 83.973 59.574 64.053 1.00 20.52 350 PRO E CA 1
ATOM 14290 C C . PRO E 1 350 ? 85.225 59.159 64.833 1.00 21.36 350 PRO E C 1
ATOM 14291 O O . PRO E 1 350 ? 86.225 58.800 64.203 1.00 19.63 350 PRO E O 1
ATOM 14295 N N . PHE E 1 351 ? 85.191 59.341 66.162 1.00 18.72 351 PHE E N 1
ATOM 14296 C CA . PHE E 1 351 ? 86.385 59.385 67.046 1.00 20.37 351 PHE E CA 1
ATOM 14297 C C . PHE E 1 351 ? 87.460 58.390 66.603 1.00 18.36 351 PHE E C 1
ATOM 14298 O O . PHE E 1 351 ? 88.554 58.857 66.280 1.00 18.20 351 PHE E O 1
ATOM 14306 N N . GLY E 1 352 ? 87.154 57.091 66.560 1.00 15.77 352 GLY E N 1
ATOM 14307 C CA . GLY E 1 352 ? 88.169 56.049 66.342 1.00 18.02 352 GLY E CA 1
ATOM 14308 C C . GLY E 1 352 ? 88.860 56.126 64.980 1.00 18.49 352 GLY E C 1
ATOM 14309 O O . GLY E 1 352 ? 90.046 55.686 64.893 1.00 19.26 352 GLY E O 1
ATOM 14310 N N . MET E 1 353 ? 88.197 56.644 63.944 1.00 18.09 353 MET E N 1
ATOM 14311 C CA . MET E 1 353 ? 88.713 56.529 62.553 1.00 17.84 353 MET E CA 1
ATOM 14312 C C . MET E 1 353 ? 89.523 57.766 62.224 1.00 17.77 353 MET E C 1
ATOM 14313 O O . MET E 1 353 ? 90.419 57.681 61.365 1.00 17.80 353 MET E O 1
ATOM 14318 N N . THR E 1 354 ? 89.254 58.895 62.870 1.00 17.13 354 THR E N 1
ATOM 14319 C CA . THR E 1 354 ? 89.859 60.184 62.467 1.00 16.67 354 THR E CA 1
ATOM 14320 C C . THR E 1 354 ? 91.385 60.093 62.296 1.00 17.69 354 THR E C 1
ATOM 14321 O O . THR E 1 354 ? 91.865 60.565 61.248 1.00 20.20 354 THR E O 1
ATOM 14325 N N . GLY E 1 355 ? 92.142 59.592 63.278 1.00 16.37 355 GLY E N 1
ATOM 14326 C CA . GLY E 1 355 ? 93.605 59.547 63.187 1.00 17.24 355 GLY E CA 1
ATOM 14327 C C . GLY E 1 355 ? 94.065 58.836 61.916 1.00 17.49 355 GLY E C 1
ATOM 14328 O O . GLY E 1 355 ? 95.082 59.261 61.323 1.00 18.64 355 GLY E O 1
ATOM 14329 N N . SER E 1 356 ? 93.384 57.767 61.504 1.00 17.02 356 SER E N 1
ATOM 14330 C CA . SER E 1 356 ? 93.782 56.966 60.322 1.00 17.04 356 SER E CA 1
ATOM 14331 C C . SER E 1 356 ? 93.388 57.743 59.067 1.00 18.42 356 SER E C 1
ATOM 14332 O O . SER E 1 356 ? 94.214 57.853 58.136 1.00 16.40 356 SER E O 1
ATOM 14335 N N . ARG E 1 357 ? 92.231 58.420 59.089 1.00 17.97 357 ARG E N 1
ATOM 14336 C CA . ARG E 1 357 ? 91.855 59.256 57.926 1.00 18.56 357 ARG E CA 1
ATOM 14337 C C . ARG E 1 357 ? 92.937 60.324 57.715 1.00 19.20 357 ARG E C 1
ATOM 14338 O O . ARG E 1 357 ? 93.301 60.625 56.535 1.00 20.06 357 ARG E O 1
ATOM 14346 N N . GLN E 1 358 ? 93.370 60.951 58.809 1.00 20.07 358 GLN E N 1
ATOM 14347 C CA . GLN E 1 358 ? 94.350 62.064 58.747 1.00 19.05 358 GLN E CA 1
ATOM 14348 C C . GLN E 1 358 ? 95.652 61.521 58.168 1.00 20.42 358 GLN E C 1
ATOM 14349 O O . GLN E 1 358 ? 96.286 62.217 57.336 1.00 19.81 358 GLN E O 1
ATOM 14355 N N . VAL E 1 359 ? 96.089 60.366 58.648 1.00 19.48 359 VAL E N 1
ATOM 14356 C CA . VAL E 1 359 ? 97.353 59.758 58.137 1.00 19.57 359 VAL E CA 1
ATOM 14357 C C . VAL E 1 359 ? 97.205 59.528 56.624 1.00 21.32 359 VAL E C 1
ATOM 14358 O O . VAL E 1 359 ? 98.120 59.924 55.893 1.00 21.21 359 VAL E O 1
ATOM 14362 N N . GLY E 1 360 ? 96.104 58.898 56.178 1.00 20.14 360 GLY E N 1
ATOM 14363 C CA . GLY E 1 360 ? 95.926 58.504 54.777 1.00 20.91 360 GLY E CA 1
ATOM 14364 C C . GLY E 1 360 ? 95.852 59.711 53.870 1.00 21.09 360 GLY E C 1
ATOM 14365 O O . GLY E 1 360 ? 96.306 59.620 52.748 1.00 21.23 360 GLY E O 1
ATOM 14366 N N . HIS E 1 361 ? 95.334 60.824 54.368 1.00 19.48 361 HIS E N 1
ATOM 14367 C CA . HIS E 1 361 ? 95.198 62.054 53.568 1.00 19.90 361 HIS E CA 1
ATOM 14368 C C . HIS E 1 361 ? 96.535 62.803 53.557 1.00 19.38 361 HIS E C 1
ATOM 14369 O O . HIS E 1 361 ? 96.972 63.263 52.471 1.00 21.22 361 HIS E O 1
ATOM 14376 N N . LEU E 1 362 ? 97.131 62.960 54.717 1.00 20.18 362 LEU E N 1
ATOM 14377 C CA . LEU E 1 362 ? 98.448 63.620 54.847 1.00 21.72 362 LEU E CA 1
ATOM 14378 C C . LEU E 1 362 ? 99.468 62.983 53.890 1.00 23.15 362 LEU E C 1
ATOM 14379 O O . LEU E 1 362 ? 100.247 63.747 53.248 1.00 21.10 362 LEU E O 1
ATOM 14384 N N . VAL E 1 363 ? 99.562 61.657 53.853 1.00 22.86 363 VAL E N 1
ATOM 14385 C CA . VAL E 1 363 ? 100.685 61.017 53.101 1.00 24.50 363 VAL E CA 1
ATOM 14386 C C . VAL E 1 363 ? 100.438 61.317 51.609 1.00 25.68 363 VAL E C 1
ATOM 14387 O O . VAL E 1 363 ? 101.405 61.603 50.898 1.00 22.69 363 VAL E O 1
ATOM 14391 N N . ARG E 1 364 ? 99.175 61.345 51.181 1.00 25.40 364 ARG E N 1
ATOM 14392 C CA . ARG E 1 364 ? 98.790 61.675 49.781 1.00 25.34 364 ARG E CA 1
ATOM 14393 C C . ARG E 1 364 ? 99.136 63.141 49.479 1.00 27.29 364 ARG E C 1
ATOM 14394 O O . ARG E 1 364 ? 99.728 63.385 48.416 1.00 26.91 364 ARG E O 1
ATOM 14402 N N . GLU E 1 365 ? 98.821 64.068 50.386 1.00 26.34 365 GLU E N 1
ATOM 14403 C CA . GLU E 1 365 ? 99.095 65.519 50.210 1.00 27.57 365 GLU E CA 1
ATOM 14404 C C . GLU E 1 365 ? 100.618 65.799 50.202 1.00 28.07 365 GLU E C 1
ATOM 14405 O O . GLU E 1 365 ? 101.067 66.658 49.367 1.00 26.49 365 GLU E O 1
ATOM 14411 N N . LEU E 1 366 ? 101.404 65.177 51.077 1.00 24.95 366 LEU E N 1
ATOM 14412 C CA . LEU E 1 366 ? 102.887 65.323 51.039 1.00 27.95 366 LEU E CA 1
ATOM 14413 C C . LEU E 1 366 ? 103.387 64.922 49.635 1.00 31.50 366 LEU E C 1
ATOM 14414 O O . LEU E 1 366 ? 104.165 65.690 49.040 1.00 31.43 366 LEU E O 1
ATOM 14419 N N . HIS E 1 367 ? 102.942 63.779 49.116 1.00 29.77 367 HIS E N 1
ATOM 14420 C CA . HIS E 1 367 ? 103.298 63.292 47.759 1.00 31.86 367 HIS E CA 1
ATOM 14421 C C . HIS E 1 367 ? 102.857 64.316 46.693 1.00 32.73 367 HIS E C 1
ATOM 14422 O O . HIS E 1 367 ? 103.691 64.681 45.859 1.00 31.34 367 HIS E O 1
ATOM 14429 N N . ARG E 1 368 ? 101.611 64.799 46.729 1.00 29.06 368 ARG E N 1
ATOM 14430 C CA . ARG E 1 368 ? 101.027 65.686 45.686 1.00 33.85 368 ARG E CA 1
ATOM 14431 C C . ARG E 1 368 ? 101.792 67.005 45.618 1.00 31.43 368 ARG E C 1
ATOM 14432 O O . ARG E 1 368 ? 101.967 67.471 44.530 1.00 34.33 368 ARG E O 1
ATOM 14440 N N . ARG E 1 369 ? 102.164 67.577 46.759 1.00 30.10 369 ARG E N 1
ATOM 14441 C CA . ARG E 1 369 ? 102.856 68.884 46.904 1.00 32.94 369 ARG E CA 1
ATOM 14442 C C . ARG E 1 369 ? 104.382 68.709 46.872 1.00 32.37 369 ARG E C 1
ATOM 14443 O O . ARG E 1 369 ? 105.096 69.697 47.090 1.00 34.42 369 ARG E O 1
ATOM 14451 N N . ASN E 1 370 ? 104.854 67.483 46.683 1.00 31.93 370 ASN E N 1
ATOM 14452 C CA . ASN E 1 370 ? 106.288 67.114 46.741 1.00 35.65 370 ASN E CA 1
ATOM 14453 C C . ASN E 1 370 ? 106.917 67.658 48.034 1.00 34.84 370 ASN E C 1
ATOM 14454 O O . ASN E 1 370 ? 107.966 68.324 47.980 1.00 33.50 370 ASN E O 1
ATOM 14459 N N . LEU E 1 371 ? 106.311 67.376 49.181 1.00 28.98 371 LEU E N 1
ATOM 14460 C CA . LEU E 1 371 ? 106.817 67.817 50.492 1.00 28.05 371 LEU E CA 1
ATOM 14461 C C . LEU E 1 371 ? 107.403 66.624 51.238 1.00 27.42 371 LEU E C 1
ATOM 14462 O O . LEU E 1 371 ? 107.365 65.513 50.726 1.00 29.54 371 LEU E O 1
ATOM 14467 N N . ARG E 1 372 ? 108.048 66.898 52.357 1.00 26.38 372 ARG E N 1
ATOM 14468 C CA . ARG E 1 372 ? 108.846 65.905 53.088 1.00 26.78 372 ARG E CA 1
ATOM 14469 C C . ARG E 1 372 ? 108.136 65.464 54.373 1.00 25.14 372 ARG E C 1
ATOM 14470 O O . ARG E 1 372 ? 107.802 64.288 54.465 1.00 27.88 372 ARG E O 1
ATOM 14478 N N . TYR E 1 373 ? 108.005 66.347 55.359 1.00 27.00 373 TYR E N 1
ATOM 14479 C CA . TYR E 1 373 ? 107.568 66.004 56.741 1.00 25.94 373 TYR E CA 1
ATOM 14480 C C . TYR E 1 373 ? 106.130 66.458 56.967 1.00 26.01 373 TYR E C 1
ATOM 14481 O O . TYR E 1 373 ? 105.747 67.601 56.659 1.00 26.38 373 TYR E O 1
ATOM 14490 N N . GLY E 1 374 ? 105.337 65.575 57.573 1.00 24.19 374 GLY E N 1
ATOM 14491 C CA . GLY E 1 374 ? 103.977 65.939 57.977 1.00 23.61 374 GLY E CA 1
ATOM 14492 C C . GLY E 1 374 ? 103.694 65.399 59.356 1.00 21.51 374 GLY E C 1
ATOM 14493 O O . GLY E 1 374 ? 104.289 64.364 59.771 1.00 21.20 374 GLY E O 1
ATOM 14494 N N . VAL E 1 375 ? 102.820 66.071 60.065 1.00 21.37 375 VAL E N 1
ATOM 14495 C CA . VAL E 1 375 ? 102.422 65.646 61.429 1.00 21.51 375 VAL E CA 1
ATOM 14496 C C . VAL E 1 375 ? 100.907 65.461 61.449 1.00 21.94 375 VAL E C 1
ATOM 14497 O O . VAL E 1 375 ? 100.208 66.341 60.958 1.00 22.19 375 VAL E O 1
ATOM 14501 N N . VAL E 1 376 ? 100.446 64.351 62.031 1.00 19.64 376 VAL E N 1
ATOM 14502 C CA . VAL E 1 376 ? 99.037 64.130 62.420 1.00 18.86 376 VAL E CA 1
ATOM 14503 C C . VAL E 1 376 ? 98.971 64.295 63.931 1.00 19.00 376 VAL E C 1
ATOM 14504 O O . VAL E 1 376 ? 99.772 63.628 64.681 1.00 18.87 376 VAL E O 1
ATOM 14508 N N . THR E 1 377 ? 98.112 65.194 64.393 1.00 19.23 377 THR E N 1
ATOM 14509 C CA . THR E 1 377 ? 98.040 65.452 65.839 1.00 18.69 377 THR E CA 1
ATOM 14510 C C . THR E 1 377 ? 96.597 65.796 66.173 1.00 18.81 377 THR E C 1
ATOM 14511 O O . THR E 1 377 ? 95.870 66.246 65.278 1.00 21.17 377 THR E O 1
ATOM 14515 N N . MET E 1 378 ? 96.182 65.508 67.389 1.00 18.10 378 MET E N 1
ATOM 14516 C CA . MET E 1 378 ? 94.804 65.816 67.825 1.00 18.40 378 MET E CA 1
ATOM 14517 C C . MET E 1 378 ? 94.754 65.951 69.328 1.00 18.60 378 MET E C 1
ATOM 14518 O O . MET E 1 378 ? 95.535 65.246 70.014 1.00 17.87 378 MET E O 1
ATOM 14523 N N . CYS E 1 379 ? 93.806 66.762 69.801 1.00 16.98 379 CYS E N 1
ATOM 14524 C CA . CYS E 1 379 ? 93.332 66.696 71.188 1.00 20.16 379 CYS E CA 1
ATOM 14525 C C . CYS E 1 379 ? 92.553 65.384 71.406 1.00 22.03 379 CYS E C 1
ATOM 14526 O O . CYS E 1 379 ? 92.079 64.751 70.430 1.00 20.47 379 CYS E O 1
ATOM 14529 N N . VAL E 1 380 ? 92.426 64.991 72.672 1.00 20.95 380 VAL E N 1
ATOM 14530 C CA . VAL E 1 380 ? 91.807 63.710 73.107 1.00 21.39 380 VAL E CA 1
ATOM 14531 C C . VAL E 1 380 ? 90.976 63.991 74.350 1.00 21.60 380 VAL E C 1
ATOM 14532 O O . VAL E 1 380 ? 91.559 64.478 75.365 1.00 21.18 380 VAL E O 1
ATOM 14536 N N . GLY E 1 381 ? 89.709 63.620 74.296 1.00 22.03 381 GLY E N 1
ATOM 14537 C CA . GLY E 1 381 ? 88.820 63.596 75.469 1.00 23.13 381 GLY E CA 1
ATOM 14538 C C . GLY E 1 381 ? 89.502 62.928 76.646 1.00 23.19 381 GLY E C 1
ATOM 14539 O O . GLY E 1 381 ? 90.049 61.805 76.458 1.00 21.39 381 GLY E O 1
ATOM 14540 N N . GLY E 1 382 ? 89.442 63.571 77.821 1.00 19.38 382 GLY E N 1
ATOM 14541 C CA . GLY E 1 382 ? 90.104 63.085 79.037 1.00 20.11 382 GLY E CA 1
ATOM 14542 C C . GLY E 1 382 ? 91.341 63.892 79.366 1.00 19.62 382 GLY E C 1
ATOM 14543 O O . GLY E 1 382 ? 91.878 63.667 80.471 1.00 21.89 382 GLY E O 1
ATOM 14544 N N . GLY E 1 383 ? 91.827 64.713 78.429 1.00 20.62 383 GLY E N 1
ATOM 14545 C CA . GLY E 1 383 ? 92.998 65.593 78.635 1.00 21.17 383 GLY E CA 1
ATOM 14546 C C . GLY E 1 383 ? 94.271 65.019 78.071 1.00 20.96 383 GLY E C 1
ATOM 14547 O O . GLY E 1 383 ? 95.191 64.699 78.853 1.00 21.50 383 GLY E O 1
ATOM 14548 N N . MET E 1 384 ? 94.329 64.828 76.747 1.00 22.73 384 MET E N 1
ATOM 14549 C CA . MET E 1 384 ? 95.589 64.354 76.123 1.00 20.29 384 MET E CA 1
ATOM 14550 C C . MET E 1 384 ? 95.786 65.000 74.767 1.00 18.11 384 MET E C 1
ATOM 14551 O O . MET E 1 384 ? 94.855 65.513 74.165 1.00 19.40 384 MET E O 1
ATOM 14556 N N . GLY E 1 385 ? 97.037 65.030 74.338 1.00 19.41 385 GLY E N 1
ATOM 14557 C CA . GLY E 1 385 ? 97.424 65.205 72.939 1.00 19.90 385 GLY E CA 1
ATOM 14558 C C . GLY E 1 385 ? 98.184 63.982 72.460 1.00 19.81 385 GLY E C 1
ATOM 14559 O O . GLY E 1 385 ? 98.916 63.352 73.271 1.00 21.97 385 GLY E O 1
ATOM 14560 N N . ALA E 1 386 ? 97.982 63.662 71.189 1.00 20.28 386 ALA E N 1
ATOM 14561 C CA . ALA E 1 386 ? 98.718 62.622 70.440 1.00 18.71 386 ALA E CA 1
ATOM 14562 C C . ALA E 1 386 ? 99.279 63.278 69.184 1.00 20.10 386 ALA E C 1
ATOM 14563 O O . ALA E 1 386 ? 98.599 64.141 68.607 1.00 21.24 386 ALA E O 1
ATOM 14565 N N . SER E 1 387 ? 100.480 62.881 68.785 1.00 21.29 387 SER E N 1
ATOM 14566 C CA . SER E 1 387 ? 101.225 63.479 67.650 1.00 20.99 387 SER E CA 1
ATOM 14567 C C . SER E 1 387 ? 102.008 62.374 66.973 1.00 19.97 387 SER E C 1
ATOM 14568 O O . SER E 1 387 ? 102.679 61.627 67.675 1.00 19.67 387 SER E O 1
ATOM 14571 N N . GLY E 1 388 ? 101.921 62.307 65.646 1.00 20.57 388 GLY E N 1
ATOM 14572 C CA . GLY E 1 388 ? 102.693 61.367 64.826 1.00 21.08 388 GLY E CA 1
ATOM 14573 C C . GLY E 1 388 ? 103.421 62.082 63.695 1.00 19.84 388 GLY E C 1
ATOM 14574 O O . GLY E 1 388 ? 102.832 62.987 63.085 1.00 21.67 388 GLY E O 1
ATOM 14575 N N . LEU E 1 389 ? 104.643 61.651 63.409 1.00 20.12 389 LEU E N 1
ATOM 14576 C CA . LEU E 1 389 ? 105.500 62.210 62.337 1.00 21.37 389 LEU E CA 1
ATOM 14577 C C . LEU E 1 389 ? 105.597 61.198 61.201 1.00 21.45 389 LEU E C 1
ATOM 14578 O O . LEU E 1 389 ? 105.920 60.021 61.486 1.00 21.25 389 LEU E O 1
ATOM 14583 N N . PHE E 1 390 ? 105.353 61.683 59.979 1.00 20.64 390 PHE E N 1
ATOM 14584 C CA . PHE E 1 390 ? 105.392 60.963 58.684 1.00 21.28 390 PHE E CA 1
ATOM 14585 C C . PHE E 1 390 ? 106.353 61.684 57.754 1.00 22.51 390 PHE E C 1
ATOM 14586 O O . PHE E 1 390 ? 106.418 62.929 57.815 1.00 22.85 390 PHE E O 1
ATOM 14594 N N . GLU E 1 391 ? 107.107 60.914 56.977 1.00 21.95 391 GLU E N 1
ATOM 14595 C CA . GLU E 1 391 ? 108.065 61.463 56.001 1.00 23.84 391 GLU E CA 1
ATOM 14596 C C . GLU E 1 391 ? 107.815 60.801 54.651 1.00 24.06 391 GLU E C 1
ATOM 14597 O O . GLU E 1 391 ? 107.963 59.548 54.542 1.00 23.97 391 GLU E O 1
ATOM 14603 N N . ALA E 1 392 ? 107.442 61.592 53.642 1.00 24.62 392 ALA E N 1
ATOM 14604 C CA . ALA E 1 392 ? 107.227 61.098 52.262 1.00 26.08 392 ALA E CA 1
ATOM 14605 C C . ALA E 1 392 ? 108.503 60.376 51.783 1.00 28.93 392 ALA E C 1
ATOM 14606 O O . ALA E 1 392 ? 109.603 60.769 52.172 1.00 27.30 392 ALA E O 1
ATOM 14608 N N . VAL E 1 393 ? 108.356 59.268 51.071 1.00 32.01 393 VAL E N 1
ATOM 14609 C CA . VAL E 1 393 ? 109.515 58.519 50.500 1.00 41.65 393 VAL E CA 1
ATOM 14610 C C . VAL E 1 393 ? 109.875 59.191 49.163 1.00 42.99 393 VAL E C 1
ATOM 14611 O O . VAL E 1 393 ? 108.935 59.435 48.382 1.00 41.39 393 VAL E O 1
ATOM 14615 N N . ARG E 1 394 ? 111.151 59.558 48.967 1.00 52.42 394 ARG E N 1
ATOM 14616 C CA . ARG E 1 394 ? 111.720 60.020 47.655 1.00 61.06 394 ARG E CA 1
ATOM 14617 C C . ARG E 1 394 ? 112.018 58.787 46.781 1.00 60.96 394 ARG E C 1
ATOM 14618 O O . ARG E 1 394 ? 112.712 57.815 47.272 1.00 46.04 394 ARG E O 1
ATOM 14626 N N . LEU E 1 395 ? 111.421 58.773 45.579 1.00 59.81 395 LEU E N 1
ATOM 14627 C CA . LEU E 1 395 ? 111.560 57.706 44.547 1.00 62.31 395 LEU E CA 1
ATOM 14628 C C . LEU E 1 395 ? 111.846 58.391 43.206 1.00 54.63 395 LEU E C 1
ATOM 14629 O O . LEU E 1 395 ? 112.484 57.767 42.364 1.00 59.44 395 LEU E O 1
ATOM 14634 N N . ARG F 1 2 ? 117.277 49.704 70.225 1.00 57.55 2 ARG F N 1
ATOM 14635 C CA . ARG F 1 2 ? 117.375 50.390 71.556 1.00 55.49 2 ARG F CA 1
ATOM 14636 C C . ARG F 1 2 ? 116.817 49.451 72.639 1.00 52.51 2 ARG F C 1
ATOM 14637 O O . ARG F 1 2 ? 115.672 48.985 72.467 1.00 49.54 2 ARG F O 1
ATOM 14645 N N . GLU F 1 3 ? 117.587 49.202 73.707 1.00 49.18 3 GLU F N 1
ATOM 14646 C CA . GLU F 1 3 ? 117.300 48.150 74.720 1.00 42.74 3 GLU F CA 1
ATOM 14647 C C . GLU F 1 3 ? 116.250 48.696 75.715 1.00 33.69 3 GLU F C 1
ATOM 14648 O O . GLU F 1 3 ? 116.341 49.862 76.185 1.00 25.64 3 GLU F O 1
ATOM 14654 N N . VAL F 1 4 ? 115.281 47.852 76.039 1.00 27.68 4 VAL F N 1
ATOM 14655 C CA . VAL F 1 4 ? 114.162 48.223 76.942 1.00 26.06 4 VAL F CA 1
ATOM 14656 C C . VAL F 1 4 ? 114.065 47.187 78.052 1.00 21.68 4 VAL F C 1
ATOM 14657 O O . VAL F 1 4 ? 114.124 45.989 77.762 1.00 22.71 4 VAL F O 1
ATOM 14661 N N . VAL F 1 5 ? 113.957 47.664 79.272 1.00 23.56 5 VAL F N 1
ATOM 14662 C CA . VAL F 1 5 ? 114.002 46.795 80.461 1.00 24.41 5 VAL F CA 1
ATOM 14663 C C . VAL F 1 5 ? 112.746 46.973 81.306 1.00 24.87 5 VAL F C 1
ATOM 14664 O O . VAL F 1 5 ? 112.189 48.096 81.370 1.00 23.76 5 VAL F O 1
ATOM 14668 N N . ILE F 1 6 ? 112.386 45.858 81.941 1.00 26.90 6 ILE F N 1
ATOM 14669 C CA . ILE F 1 6 ? 111.451 45.797 83.086 1.00 26.34 6 ILE F CA 1
ATOM 14670 C C . ILE F 1 6 ? 112.276 46.155 84.313 1.00 25.72 6 ILE F C 1
ATOM 14671 O O . ILE F 1 6 ? 113.315 45.509 84.547 1.00 28.86 6 ILE F O 1
ATOM 14676 N N . VAL F 1 7 ? 111.878 47.193 85.020 1.00 24.71 7 VAL F N 1
ATOM 14677 C CA . VAL F 1 7 ? 112.520 47.598 86.291 1.00 26.97 7 VAL F CA 1
ATOM 14678 C C . VAL F 1 7 ? 111.754 47.007 87.465 1.00 29.07 7 VAL F C 1
ATOM 14679 O O . VAL F 1 7 ? 112.387 46.613 88.436 1.00 27.87 7 VAL F O 1
ATOM 14683 N N . ASP F 1 8 ? 110.429 46.943 87.369 1.00 29.22 8 ASP F N 1
ATOM 14684 C CA . ASP F 1 8 ? 109.604 46.395 88.475 1.00 26.22 8 ASP F CA 1
ATOM 14685 C C . ASP F 1 8 ? 108.256 45.973 87.888 1.00 25.14 8 ASP F C 1
ATOM 14686 O O . ASP F 1 8 ? 107.915 46.384 86.759 1.00 24.02 8 ASP F O 1
ATOM 14691 N N . SER F 1 9 ? 107.534 45.166 88.650 1.00 23.67 9 SER F N 1
ATOM 14692 C CA . SER F 1 9 ? 106.201 44.638 88.298 1.00 23.09 9 SER F CA 1
ATOM 14693 C C . SER F 1 9 ? 105.520 44.253 89.610 1.00 23.46 9 SER F C 1
ATOM 14694 O O . SER F 1 9 ? 106.110 43.455 90.336 1.00 21.72 9 SER F O 1
ATOM 14697 N N . VAL F 1 10 ? 104.378 44.869 89.925 1.00 21.08 10 VAL F N 1
ATOM 14698 C CA . VAL F 1 10 ? 103.652 44.542 91.181 1.00 24.87 10 VAL F CA 1
ATOM 14699 C C . VAL F 1 10 ? 102.182 44.344 90.857 1.00 23.76 10 VAL F C 1
ATOM 14700 O O . VAL F 1 10 ? 101.700 44.854 89.825 1.00 22.34 10 VAL F O 1
ATOM 14704 N N . ARG F 1 11 ? 101.523 43.560 91.691 1.00 21.18 11 ARG F N 1
ATOM 14705 C CA . ARG F 1 11 ? 100.125 43.209 91.442 1.00 19.74 11 ARG F CA 1
ATOM 14706 C C . ARG F 1 11 ? 99.385 43.195 92.771 1.00 21.58 11 ARG F C 1
ATOM 14707 O O . ARG F 1 11 ? 100.037 43.075 93.817 1.00 21.27 11 ARG F O 1
ATOM 14715 N N . THR F 1 12 ? 98.067 43.164 92.703 1.00 20.54 12 THR F N 1
ATOM 14716 C CA . THR F 1 12 ? 97.225 42.761 93.838 1.00 20.96 12 THR F CA 1
ATOM 14717 C C . THR F 1 12 ? 97.347 41.260 94.003 1.00 20.84 12 THR F C 1
ATOM 14718 O O . THR F 1 12 ? 97.682 40.522 93.008 1.00 22.35 12 THR F O 1
ATOM 14722 N N . GLY F 1 13 ? 96.966 40.785 95.182 1.00 21.89 13 GLY F N 1
ATOM 14723 C CA . GLY F 1 13 ? 96.480 39.397 95.293 1.00 19.41 13 GLY F CA 1
ATOM 14724 C C . GLY F 1 13 ? 95.342 39.174 94.330 1.00 20.66 13 GLY F C 1
ATOM 14725 O O . GLY F 1 13 ? 94.682 40.177 93.916 1.00 20.56 13 GLY F O 1
ATOM 14726 N N . LEU F 1 14 ? 95.057 37.913 94.034 1.00 22.19 14 LEU F N 1
ATOM 14727 C CA . LEU F 1 14 ? 93.867 37.512 93.259 1.00 20.86 14 LEU F CA 1
ATOM 14728 C C . LEU F 1 14 ? 92.829 37.005 94.267 1.00 19.87 14 LEU F C 1
ATOM 14729 O O . LEU F 1 14 ? 93.085 35.983 94.908 1.00 23.29 14 LEU F O 1
ATOM 14734 N N . ALA F 1 15 ? 91.718 37.713 94.342 1.00 20.63 15 ALA F N 1
ATOM 14735 C CA . ALA F 1 15 ? 90.595 37.470 95.278 1.00 22.15 15 ALA F CA 1
ATOM 14736 C C . ALA F 1 15 ? 89.437 36.867 94.491 1.00 21.36 15 ALA F C 1
ATOM 14737 O O . ALA F 1 15 ? 89.099 37.374 93.386 1.00 21.63 15 ALA F O 1
ATOM 14739 N N . LYS F 1 16 ? 88.902 35.770 95.007 1.00 21.05 16 LYS F N 1
ATOM 14740 C CA . LYS F 1 16 ? 87.743 35.091 94.409 1.00 22.97 16 LYS F CA 1
ATOM 14741 C C . LYS F 1 16 ? 86.684 36.122 94.010 1.00 22.47 16 LYS F C 1
ATOM 14742 O O . LYS F 1 16 ? 86.325 37.024 94.821 1.00 22.75 16 LYS F O 1
ATOM 14748 N N . SER F 1 17 ? 86.174 35.990 92.793 1.00 21.88 17 SER F N 1
ATOM 14749 C CA . SER F 1 17 ? 85.160 36.894 92.231 1.00 22.66 17 SER F CA 1
ATOM 14750 C C . SER F 1 17 ? 83.834 36.711 92.988 1.00 20.64 17 SER F C 1
ATOM 14751 O O . SER F 1 17 ? 83.594 35.596 93.499 1.00 21.49 17 SER F O 1
ATOM 14754 N N . PHE F 1 18 ? 83.081 37.803 93.149 1.00 22.22 18 PHE F N 1
ATOM 14755 C CA . PHE F 1 18 ? 81.681 37.817 93.688 1.00 25.79 18 PHE F CA 1
ATOM 14756 C C . PHE F 1 18 ? 81.657 37.682 95.214 1.00 25.26 18 PHE F C 1
ATOM 14757 O O . PHE F 1 18 ? 81.057 38.559 95.841 1.00 24.57 18 PHE F O 1
ATOM 14765 N N . ARG F 1 19 ? 82.328 36.686 95.784 1.00 27.84 19 ARG F N 1
ATOM 14766 C CA . ARG F 1 19 ? 82.308 36.444 97.245 1.00 31.60 19 ARG F CA 1
ATOM 14767 C C . ARG F 1 19 ? 83.582 36.975 97.907 1.00 29.11 19 ARG F C 1
ATOM 14768 O O . ARG F 1 19 ? 83.547 37.143 99.117 1.00 26.77 19 ARG F O 1
ATOM 14776 N N . GLY F 1 20 ? 84.677 37.232 97.184 1.00 26.03 20 GLY F N 1
ATOM 14777 C CA . GLY F 1 20 ? 85.955 37.637 97.808 1.00 22.19 20 GLY F CA 1
ATOM 14778 C C . GLY F 1 20 ? 86.056 39.109 98.148 1.00 21.32 20 GLY F C 1
ATOM 14779 O O . GLY F 1 20 ? 85.112 39.876 97.906 1.00 22.69 20 GLY F O 1
ATOM 14780 N N . LYS F 1 21 ? 87.232 39.510 98.622 1.00 22.03 21 LYS F N 1
ATOM 14781 C CA . LYS F 1 21 ? 87.445 40.809 99.282 1.00 23.23 21 LYS F CA 1
ATOM 14782 C C . LYS F 1 21 ? 87.668 41.923 98.271 1.00 23.88 21 LYS F C 1
ATOM 14783 O O . LYS F 1 21 ? 87.680 43.057 98.694 1.00 21.99 21 LYS F O 1
ATOM 14789 N N . PHE F 1 22 ? 87.647 41.636 96.970 1.00 22.48 22 PHE F N 1
ATOM 14790 C CA . PHE F 1 22 ? 87.602 42.719 95.954 1.00 21.28 22 PHE F CA 1
ATOM 14791 C C . PHE F 1 22 ? 86.178 42.890 95.395 1.00 22.87 22 PHE F C 1
ATOM 14792 O O . PHE F 1 22 ? 85.994 43.681 94.422 1.00 20.37 22 PHE F O 1
ATOM 14800 N N . ASN F 1 23 ? 85.144 42.281 95.996 1.00 21.33 23 ASN F N 1
ATOM 14801 C CA . ASN F 1 23 ? 83.805 42.271 95.338 1.00 20.72 23 ASN F CA 1
ATOM 14802 C C . ASN F 1 23 ? 83.149 43.663 95.298 1.00 21.86 23 ASN F C 1
ATOM 14803 O O . ASN F 1 23 ? 82.106 43.792 94.588 1.00 23.22 23 ASN F O 1
ATOM 14808 N N . LEU F 1 24 ? 83.685 44.697 95.971 1.00 20.81 24 LEU F N 1
ATOM 14809 C CA . LEU F 1 24 ? 83.209 46.094 95.823 1.00 22.23 24 LEU F CA 1
ATOM 14810 C C . LEU F 1 24 ? 84.352 47.001 95.344 1.00 22.50 24 LEU F C 1
ATOM 14811 O O . LEU F 1 24 ? 84.158 48.227 95.332 1.00 23.27 24 LEU F O 1
ATOM 14816 N N . THR F 1 25 ? 85.514 46.471 95.016 1.00 20.80 25 THR F N 1
ATOM 14817 C CA . THR F 1 25 ? 86.676 47.339 94.707 1.00 20.94 25 THR F CA 1
ATOM 14818 C C . THR F 1 25 ? 86.711 47.611 93.193 1.00 21.18 25 THR F C 1
ATOM 14819 O O . THR F 1 25 ? 86.673 46.647 92.405 1.00 21.80 25 THR F O 1
ATOM 14823 N N . ARG F 1 26 ? 86.784 48.882 92.812 1.00 20.89 26 ARG F N 1
ATOM 14824 C CA . ARG F 1 26 ? 86.796 49.283 91.393 1.00 20.91 26 ARG F CA 1
ATOM 14825 C C . ARG F 1 26 ? 88.123 48.860 90.755 1.00 21.56 26 ARG F C 1
ATOM 14826 O O . ARG F 1 26 ? 89.168 48.961 91.375 1.00 19.09 26 ARG F O 1
ATOM 14834 N N . PRO F 1 27 ? 88.104 48.360 89.499 1.00 21.37 27 PRO F N 1
ATOM 14835 C CA . PRO F 1 27 ? 89.338 47.955 88.820 1.00 19.40 27 PRO F CA 1
ATOM 14836 C C . PRO F 1 27 ? 90.262 49.163 88.556 1.00 20.03 27 PRO F C 1
ATOM 14837 O O . PRO F 1 27 ? 91.463 48.974 88.604 1.00 18.09 27 PRO F O 1
ATOM 14841 N N . ASP F 1 28 ? 89.705 50.345 88.275 1.00 18.54 28 ASP F N 1
ATOM 14842 C CA . ASP F 1 28 ? 90.557 51.537 88.057 1.00 20.13 28 ASP F CA 1
ATOM 14843 C C . ASP F 1 28 ? 91.349 51.772 89.351 1.00 21.76 28 ASP F C 1
ATOM 14844 O O . ASP F 1 28 ? 92.592 51.901 89.296 1.00 19.29 28 ASP F O 1
ATOM 14849 N N . ASP F 1 29 ? 90.680 51.735 90.506 1.00 21.13 29 ASP F N 1
ATOM 14850 C CA . ASP F 1 29 ? 91.359 51.971 91.797 1.00 20.95 29 ASP F CA 1
ATOM 14851 C C . ASP F 1 29 ? 92.409 50.872 92.023 1.00 19.86 29 ASP F C 1
ATOM 14852 O O . ASP F 1 29 ? 93.465 51.171 92.570 1.00 19.16 29 ASP F O 1
ATOM 14857 N N . MET F 1 30 ? 92.136 49.624 91.649 1.00 19.40 30 MET F N 1
ATOM 14858 C CA . MET F 1 30 ? 93.095 48.513 91.845 1.00 22.06 30 MET F CA 1
ATOM 14859 C C . MET F 1 30 ? 94.355 48.767 91.008 1.00 20.32 30 MET F C 1
ATOM 14860 O O . MET F 1 30 ? 95.479 48.658 91.546 1.00 18.49 30 MET F O 1
ATOM 14865 N N . ALA F 1 31 ? 94.182 49.211 89.777 1.00 19.95 31 ALA F N 1
ATOM 14866 C CA . ALA F 1 31 ? 95.343 49.394 88.874 1.00 20.65 31 ALA F CA 1
ATOM 14867 C C . ALA F 1 31 ? 96.155 50.610 89.336 1.00 19.17 31 ALA F C 1
ATOM 14868 O O . ALA F 1 31 ? 97.381 50.506 89.380 1.00 21.94 31 ALA F O 1
ATOM 14870 N N . ALA F 1 32 ? 95.491 51.666 89.771 1.00 19.97 32 ALA F N 1
ATOM 14871 C CA . ALA F 1 32 ? 96.140 52.888 90.300 1.00 20.43 32 ALA F CA 1
ATOM 14872 C C . ALA F 1 32 ? 96.915 52.548 91.586 1.00 23.86 32 ALA F C 1
ATOM 14873 O O . ALA F 1 32 ? 98.026 53.078 91.790 1.00 21.78 32 ALA F O 1
ATOM 14875 N N . HIS F 1 33 ? 96.414 51.618 92.391 1.00 23.53 33 HIS F N 1
ATOM 14876 C CA . HIS F 1 33 ? 97.127 51.169 93.611 1.00 22.88 33 HIS F CA 1
ATOM 14877 C C . HIS F 1 33 ? 98.473 50.538 93.213 1.00 23.53 33 HIS F C 1
ATOM 14878 O O . HIS F 1 33 ? 99.470 50.835 93.876 1.00 22.16 33 HIS F O 1
ATOM 14885 N N . CYS F 1 34 ? 98.500 49.689 92.185 1.00 22.51 34 CYS F N 1
ATOM 14886 C CA . CYS F 1 34 ? 99.736 49.057 91.652 1.00 23.19 34 CYS F CA 1
ATOM 14887 C C . CYS F 1 34 ? 100.666 50.148 91.109 1.00 21.81 34 CYS F C 1
ATOM 14888 O O . CYS F 1 34 ? 101.866 50.058 91.354 1.00 24.75 34 CYS F O 1
ATOM 14891 N N . VAL F 1 35 ? 100.139 51.143 90.396 1.00 20.86 35 VAL F N 1
ATOM 14892 C CA . VAL F 1 35 ? 101.001 52.233 89.858 1.00 21.01 35 VAL F CA 1
ATOM 14893 C C . VAL F 1 35 ? 101.631 52.960 91.048 1.00 23.19 35 VAL F C 1
ATOM 14894 O O . VAL F 1 35 ? 102.843 53.241 90.992 1.00 20.28 35 VAL F O 1
ATOM 14898 N N . ASP F 1 36 ? 100.848 53.252 92.089 1.00 24.49 36 ASP F N 1
ATOM 14899 C CA . ASP F 1 36 ? 101.371 53.938 93.304 1.00 24.70 36 ASP F CA 1
ATOM 14900 C C . ASP F 1 36 ? 102.477 53.110 93.958 1.00 24.64 36 ASP F C 1
ATOM 14901 O O . ASP F 1 36 ? 103.485 53.714 94.400 1.00 26.84 36 ASP F O 1
ATOM 14906 N N . ALA F 1 37 ? 102.357 51.788 93.977 1.00 23.81 37 ALA F N 1
ATOM 14907 C CA . ALA F 1 37 ? 103.394 50.891 94.531 1.00 25.43 37 ALA F CA 1
ATOM 14908 C C . ALA F 1 37 ? 104.678 50.986 93.698 1.00 28.37 37 ALA F C 1
ATOM 14909 O O . ALA F 1 37 ? 105.778 51.082 94.310 1.00 26.74 37 ALA F O 1
ATOM 14911 N N . LEU F 1 38 ? 104.580 50.945 92.358 1.00 25.32 38 LEU F N 1
ATOM 14912 C CA . LEU F 1 38 ? 105.755 51.114 91.461 1.00 23.92 38 LEU F CA 1
ATOM 14913 C C . LEU F 1 38 ? 106.471 52.434 91.803 1.00 24.18 38 LEU F C 1
ATOM 14914 O O . LEU F 1 38 ? 107.716 52.429 91.827 1.00 25.18 38 LEU F O 1
ATOM 14919 N N . LEU F 1 39 ? 105.719 53.529 91.965 1.00 23.87 39 LEU F N 1
ATOM 14920 C CA . LEU F 1 39 ? 106.285 54.876 92.220 1.00 26.02 39 LEU F CA 1
ATOM 14921 C C . LEU F 1 39 ? 107.020 54.874 93.581 1.00 28.22 39 LEU F C 1
ATOM 14922 O O . LEU F 1 39 ? 108.156 55.333 93.619 1.00 26.63 39 LEU F O 1
ATOM 14927 N N . ALA F 1 40 ? 106.402 54.367 94.647 1.00 30.12 40 ALA F N 1
ATOM 14928 C CA . ALA F 1 40 ? 106.988 54.331 96.011 1.00 30.41 40 ALA F CA 1
ATOM 14929 C C . ALA F 1 40 ? 108.211 53.402 96.024 1.00 31.02 40 ALA F C 1
ATOM 14930 O O . ALA F 1 40 ? 109.254 53.845 96.484 1.00 31.05 40 ALA F O 1
ATOM 14932 N N . ARG F 1 41 ? 108.098 52.185 95.496 1.00 26.05 41 ARG F N 1
ATOM 14933 C CA . ARG F 1 41 ? 109.160 51.152 95.518 1.00 29.30 41 ARG F CA 1
ATOM 14934 C C . ARG F 1 41 ? 110.391 51.619 94.740 1.00 31.75 41 ARG F C 1
ATOM 14935 O O . ARG F 1 41 ? 111.491 51.116 95.004 1.00 30.27 41 ARG F O 1
ATOM 14943 N N . ASN F 1 42 ? 110.224 52.467 93.735 1.00 30.44 42 ASN F N 1
ATOM 14944 C CA . ASN F 1 42 ? 111.344 52.792 92.819 1.00 29.82 42 ASN F CA 1
ATOM 14945 C C . ASN F 1 42 ? 111.730 54.247 93.040 1.00 29.97 42 ASN F C 1
ATOM 14946 O O . ASN F 1 42 ? 112.512 54.764 92.242 1.00 34.97 42 ASN F O 1
ATOM 14951 N N . ASP F 1 43 ? 111.132 54.882 94.043 1.00 33.34 43 ASP F N 1
ATOM 14952 C CA . ASP F 1 43 ? 111.406 56.295 94.388 1.00 40.55 43 ASP F CA 1
ATOM 14953 C C . ASP F 1 43 ? 111.337 57.126 93.102 1.00 38.96 43 ASP F C 1
ATOM 14954 O O . ASP F 1 43 ? 112.241 57.934 92.854 1.00 37.88 43 ASP F O 1
ATOM 14959 N N . LEU F 1 44 ? 110.287 56.922 92.305 1.00 32.89 44 LEU F N 1
ATOM 14960 C CA . LEU F 1 44 ? 110.242 57.393 90.899 1.00 31.64 44 LEU F CA 1
ATOM 14961 C C . LEU F 1 44 ? 109.456 58.691 90.854 1.00 31.06 44 LEU F C 1
ATOM 14962 O O . LEU F 1 44 ? 108.292 58.714 91.331 1.00 32.82 44 LEU F O 1
ATOM 14967 N N . ASP F 1 45 ? 110.078 59.722 90.295 1.00 28.64 45 ASP F N 1
ATOM 14968 C CA . ASP F 1 45 ? 109.407 61.012 90.026 1.00 33.15 45 ASP F CA 1
ATOM 14969 C C . ASP F 1 45 ? 108.278 60.753 89.021 1.00 32.11 45 ASP F C 1
ATOM 14970 O O . ASP F 1 45 ? 108.538 60.426 87.859 1.00 27.75 45 ASP F O 1
ATOM 14975 N N . PRO F 1 46 ? 107.001 60.873 89.431 1.00 29.11 46 PRO F N 1
ATOM 14976 C CA . PRO F 1 46 ? 105.881 60.628 88.521 1.00 31.00 46 PRO F CA 1
ATOM 14977 C C . PRO F 1 46 ? 105.922 61.402 87.191 1.00 31.89 46 PRO F C 1
ATOM 14978 O O . PRO F 1 46 ? 105.409 60.876 86.198 1.00 31.04 46 PRO F O 1
ATOM 14982 N N . LEU F 1 47 ? 106.555 62.583 87.158 1.00 34.91 47 LEU F N 1
ATOM 14983 C CA . LEU F 1 47 ? 106.623 63.420 85.930 1.00 33.17 47 LEU F CA 1
ATOM 14984 C C . LEU F 1 47 ? 107.530 62.729 84.915 1.00 29.70 47 LEU F C 1
ATOM 14985 O O . LEU F 1 47 ? 107.516 63.149 83.796 1.00 26.48 47 LEU F O 1
ATOM 14990 N N . LEU F 1 48 ? 108.328 61.740 85.299 1.00 27.91 48 LEU F N 1
ATOM 14991 C CA . LEU F 1 48 ? 109.192 61.016 84.334 1.00 27.48 48 LEU F CA 1
ATOM 14992 C C . LEU F 1 48 ? 108.354 60.018 83.524 1.00 25.19 48 LEU F C 1
ATOM 14993 O O . LEU F 1 48 ? 108.875 59.492 82.534 1.00 23.70 48 LEU F O 1
ATOM 14998 N N . VAL F 1 49 ? 107.159 59.656 83.997 1.00 24.34 49 VAL F N 1
ATOM 14999 C CA . VAL F 1 49 ? 106.352 58.586 83.352 1.00 23.20 49 VAL F CA 1
ATOM 15000 C C . VAL F 1 49 ? 105.667 59.196 82.124 1.00 22.36 49 VAL F C 1
ATOM 15001 O O . VAL F 1 49 ? 104.997 60.247 82.252 1.00 23.45 49 VAL F O 1
ATOM 15005 N N . ASP F 1 50 ? 105.880 58.597 80.956 1.00 22.70 50 ASP F N 1
ATOM 15006 C CA . ASP F 1 50 ? 105.424 59.145 79.646 1.00 23.26 50 ASP F CA 1
ATOM 15007 C C . ASP F 1 50 ? 104.000 58.675 79.305 1.00 22.97 50 ASP F C 1
ATOM 15008 O O . ASP F 1 50 ? 103.381 59.310 78.435 1.00 21.72 50 ASP F O 1
ATOM 15013 N N . ASP F 1 51 ? 103.539 57.566 79.887 1.00 21.68 51 ASP F N 1
ATOM 15014 C CA . ASP F 1 51 ? 102.260 56.929 79.472 1.00 19.70 51 ASP F CA 1
ATOM 15015 C C . ASP F 1 51 ? 101.891 55.825 80.473 1.00 20.08 51 ASP F C 1
ATOM 15016 O O . ASP F 1 51 ? 102.781 55.277 81.180 1.00 19.79 51 ASP F O 1
ATOM 15021 N N . CYS F 1 52 ? 100.622 55.449 80.434 1.00 17.16 52 CYS F N 1
ATOM 15022 C CA . CYS F 1 52 ? 99.984 54.454 81.319 1.00 17.98 52 CYS F CA 1
ATOM 15023 C C . CYS F 1 52 ? 99.042 53.616 80.453 1.00 17.64 52 CYS F C 1
ATOM 15024 O O . CYS F 1 52 ? 98.034 54.196 79.948 1.00 19.89 52 CYS F O 1
ATOM 15027 N N . ILE F 1 53 ? 99.387 52.361 80.236 1.00 17.07 53 ILE F N 1
ATOM 15028 C CA . ILE F 1 53 ? 98.720 51.483 79.256 1.00 17.77 53 ILE F CA 1
ATOM 15029 C C . ILE F 1 53 ? 98.089 50.370 80.061 1.00 17.94 53 ILE F C 1
ATOM 15030 O O . ILE F 1 53 ? 98.845 49.613 80.658 1.00 19.06 53 ILE F O 1
ATOM 15035 N N . VAL F 1 54 ? 96.763 50.269 80.007 1.00 17.31 54 VAL F N 1
ATOM 15036 C CA . VAL F 1 54 ? 96.007 49.260 80.788 1.00 17.43 54 VAL F CA 1
ATOM 15037 C C . VAL F 1 54 ? 95.181 48.367 79.846 1.00 16.99 54 VAL F C 1
ATOM 15038 O O . VAL F 1 54 ? 94.279 48.895 79.120 1.00 16.57 54 VAL F O 1
ATOM 15042 N N . GLY F 1 55 ? 95.463 47.076 79.878 1.00 17.02 55 GLY F N 1
ATOM 15043 C CA . GLY F 1 55 ? 94.696 46.050 79.175 1.00 17.94 55 GLY F CA 1
ATOM 15044 C C . GLY F 1 55 ? 93.549 45.577 80.071 1.00 17.82 55 GLY F C 1
ATOM 15045 O O . GLY F 1 55 ? 93.732 45.455 81.301 1.00 17.49 55 GLY F O 1
ATOM 15046 N N . ALA F 1 56 ? 92.422 45.264 79.447 1.00 18.09 56 ALA F N 1
ATOM 15047 C CA . ALA F 1 56 ? 91.219 44.731 80.116 1.00 18.96 56 ALA F CA 1
ATOM 15048 C C . ALA F 1 56 ? 90.343 44.078 79.057 1.00 17.40 56 ALA F C 1
ATOM 15049 O O . ALA F 1 56 ? 90.257 44.647 77.933 1.00 17.20 56 ALA F O 1
ATOM 15051 N N . GLY F 1 57 ? 89.673 42.998 79.448 1.00 18.48 57 GLY F N 1
ATOM 15052 C CA . GLY F 1 57 ? 88.761 42.224 78.601 1.00 18.43 57 GLY F CA 1
ATOM 15053 C C . GLY F 1 57 ? 87.491 43.017 78.412 1.00 19.39 57 GLY F C 1
ATOM 15054 O O . GLY F 1 57 ? 87.131 43.363 77.253 1.00 22.11 57 GLY F O 1
ATOM 15055 N N . SER F 1 58 ? 86.803 43.323 79.527 1.00 19.57 58 SER F N 1
ATOM 15056 C CA . SER F 1 58 ? 85.638 44.224 79.455 1.00 17.43 58 SER F CA 1
ATOM 15057 C C . SER F 1 58 ? 86.169 45.655 79.319 1.00 17.89 58 SER F C 1
ATOM 15058 O O . SER F 1 58 ? 87.116 46.002 80.034 1.00 16.33 58 SER F O 1
ATOM 15061 N N . ASN F 1 59 ? 85.584 46.446 78.425 1.00 16.32 59 ASN F N 1
ATOM 15062 C CA . ASN F 1 59 ? 85.970 47.868 78.259 1.00 17.84 59 ASN F CA 1
ATOM 15063 C C . ASN F 1 59 ? 84.746 48.771 78.412 1.00 18.43 59 ASN F C 1
ATOM 15064 O O . ASN F 1 59 ? 84.653 49.819 77.742 1.00 19.57 59 ASN F O 1
ATOM 15069 N N . GLU F 1 60 ? 83.904 48.435 79.380 1.00 18.78 60 GLU F N 1
ATOM 15070 C CA . GLU F 1 60 ? 82.620 49.145 79.609 1.00 17.95 60 GLU F CA 1
ATOM 15071 C C . GLU F 1 60 ? 82.244 49.095 81.090 1.00 16.70 60 GLU F C 1
ATOM 15072 O O . GLU F 1 60 ? 82.785 48.257 81.852 1.00 16.42 60 GLU F O 1
ATOM 15078 N N . GLY F 1 61 ? 81.287 49.939 81.475 1.00 19.10 61 GLY F N 1
ATOM 15079 C CA . GLY F 1 61 ? 80.812 49.977 82.864 1.00 19.20 61 GLY F CA 1
ATOM 15080 C C . GLY F 1 61 ? 81.940 50.325 83.819 1.00 18.96 61 GLY F C 1
ATOM 15081 O O . GLY F 1 61 ? 82.618 51.375 83.614 1.00 18.88 61 GLY F O 1
ATOM 15082 N N . ALA F 1 62 ? 82.230 49.433 84.743 1.00 18.38 62 ALA F N 1
ATOM 15083 C CA . ALA F 1 62 ? 83.334 49.585 85.713 1.00 21.55 62 ALA F CA 1
ATOM 15084 C C . ALA F 1 62 ? 84.687 49.672 84.988 1.00 22.29 62 ALA F C 1
ATOM 15085 O O . ALA F 1 62 ? 85.605 50.220 85.572 1.00 21.78 62 ALA F O 1
ATOM 15087 N N . GLN F 1 63 ? 84.788 49.198 83.734 1.00 20.80 63 GLN F N 1
ATOM 15088 C CA . GLN F 1 63 ? 86.036 49.250 82.944 1.00 19.21 63 GLN F CA 1
ATOM 15089 C C . GLN F 1 63 ? 85.850 50.129 81.698 1.00 21.25 63 GLN F C 1
ATOM 15090 O O . GLN F 1 63 ? 86.690 50.003 80.763 1.00 20.28 63 GLN F O 1
ATOM 15096 N N . GLY F 1 64 ? 84.892 51.066 81.724 1.00 19.36 64 GLY F N 1
ATOM 15097 C CA . GLY F 1 64 ? 84.644 52.002 80.620 1.00 16.60 64 GLY F CA 1
ATOM 15098 C C . GLY F 1 64 ? 85.410 53.310 80.747 1.00 17.41 64 GLY F C 1
ATOM 15099 O O . GLY F 1 64 ? 86.275 53.440 81.650 1.00 19.18 64 GLY F O 1
ATOM 15100 N N . HIS F 1 65 ? 85.112 54.244 79.852 1.00 19.37 65 HIS F N 1
ATOM 15101 C CA . HIS F 1 65 ? 85.540 55.672 79.927 1.00 21.43 65 HIS F CA 1
ATOM 15102 C C . HIS F 1 65 ? 87.079 55.827 79.811 1.00 21.18 65 HIS F C 1
ATOM 15103 O O . HIS F 1 65 ? 87.650 56.840 80.327 1.00 21.16 65 HIS F O 1
ATOM 15110 N N . ASN F 1 66 ? 87.753 54.913 79.096 1.00 19.60 66 ASN F N 1
ATOM 15111 C CA . ASN F 1 66 ? 89.247 54.885 78.981 1.00 18.26 66 ASN F CA 1
ATOM 15112 C C . ASN F 1 66 ? 89.876 54.684 80.377 1.00 17.06 66 ASN F C 1
ATOM 15113 O O . ASN F 1 66 ? 90.530 55.613 80.921 1.00 16.56 66 ASN F O 1
ATOM 15118 N N . ILE F 1 67 ? 89.740 53.479 80.909 1.00 18.64 67 ILE F N 1
ATOM 15119 C CA . ILE F 1 67 ? 90.307 53.066 82.221 1.00 18.94 67 ILE F CA 1
ATOM 15120 C C . ILE F 1 67 ? 91.805 53.416 82.310 1.00 19.81 67 ILE F C 1
ATOM 15121 O O . ILE F 1 67 ? 92.245 53.902 83.382 1.00 18.78 67 ILE F O 1
ATOM 15126 N N . GLY F 1 68 ? 92.590 53.224 81.244 1.00 19.90 68 GLY F N 1
ATOM 15127 C CA . GLY F 1 68 ? 94.034 53.510 81.322 1.00 19.43 68 GLY F CA 1
ATOM 15128 C C . GLY F 1 68 ? 94.364 54.963 81.666 1.00 19.15 68 GLY F C 1
ATOM 15129 O O . GLY F 1 68 ? 95.261 55.203 82.491 1.00 18.59 68 GLY F O 1
ATOM 15130 N N . ARG F 1 69 ? 93.692 55.918 81.035 1.00 18.79 69 ARG F N 1
ATOM 15131 C CA . ARG F 1 69 ? 93.835 57.342 81.393 1.00 18.41 69 ARG F CA 1
ATOM 15132 C C . ARG F 1 69 ? 93.374 57.571 82.847 1.00 20.21 69 ARG F C 1
ATOM 15133 O O . ARG F 1 69 ? 94.096 58.302 83.608 1.00 18.13 69 ARG F O 1
ATOM 15141 N N . ASN F 1 70 ? 92.206 57.045 83.221 1.00 18.83 70 ASN F N 1
ATOM 15142 C CA . ASN F 1 70 ? 91.636 57.303 84.571 1.00 20.42 70 ASN F CA 1
ATOM 15143 C C . ASN F 1 70 ? 92.551 56.694 85.647 1.00 21.13 70 ASN F C 1
ATOM 15144 O O . ASN F 1 70 ? 92.716 57.340 86.712 1.00 22.84 70 ASN F O 1
ATOM 15149 N N . VAL F 1 71 ? 93.221 55.587 85.347 1.00 19.03 71 VAL F N 1
ATOM 15150 C CA . VAL F 1 71 ? 94.210 54.965 86.251 1.00 19.27 71 VAL F CA 1
ATOM 15151 C C . VAL F 1 71 ? 95.359 55.958 86.480 1.00 20.67 71 VAL F C 1
ATOM 15152 O O . VAL F 1 71 ? 95.765 56.153 87.646 1.00 21.44 71 VAL F O 1
ATOM 15156 N N . ALA F 1 72 ? 95.867 56.581 85.424 1.00 20.85 72 ALA F N 1
ATOM 15157 C CA . ALA F 1 72 ? 96.960 57.559 85.545 1.00 20.88 72 ALA F CA 1
ATOM 15158 C C . ALA F 1 72 ? 96.503 58.669 86.497 1.00 21.42 72 ALA F C 1
ATOM 15159 O O . ALA F 1 72 ? 97.245 58.992 87.446 1.00 22.63 72 ALA F O 1
ATOM 15161 N N . VAL F 1 73 ? 95.343 59.242 86.221 1.00 20.38 73 VAL F N 1
ATOM 15162 C CA . VAL F 1 73 ? 94.822 60.422 86.964 1.00 21.23 73 VAL F CA 1
ATOM 15163 C C . VAL F 1 73 ? 94.564 60.041 88.432 1.00 23.02 73 VAL F C 1
ATOM 15164 O O . VAL F 1 73 ? 94.879 60.863 89.304 1.00 20.87 73 VAL F O 1
ATOM 15168 N N . LEU F 1 74 ? 94.032 58.850 88.722 1.00 22.46 74 LEU F N 1
ATOM 15169 C CA . LEU F 1 74 ? 93.787 58.412 90.122 1.00 23.99 74 LEU F CA 1
ATOM 15170 C C . LEU F 1 74 ? 95.110 58.228 90.869 1.00 25.22 74 LEU F C 1
ATOM 15171 O O . LEU F 1 74 ? 95.143 58.483 92.068 1.00 24.63 74 LEU F O 1
ATOM 15176 N N . SER F 1 75 ? 96.144 57.746 90.193 1.00 24.91 75 SER F N 1
ATOM 15177 C CA . SER F 1 75 ? 97.475 57.446 90.786 1.00 23.64 75 SER F CA 1
ATOM 15178 C C . SER F 1 75 ? 98.214 58.768 91.057 1.00 24.49 75 SER F C 1
ATOM 15179 O O . SER F 1 75 ? 97.683 59.879 90.713 1.00 24.62 75 SER F O 1
ATOM 15182 N N . GLY F 1 76 ? 99.397 58.661 91.633 1.00 25.44 76 GLY F N 1
ATOM 15183 C CA . GLY F 1 76 ? 100.318 59.804 91.818 1.00 27.41 76 GLY F CA 1
ATOM 15184 C C . GLY F 1 76 ? 100.797 60.380 90.491 1.00 27.87 76 GLY F C 1
ATOM 15185 O O . GLY F 1 76 ? 101.331 61.498 90.505 1.00 26.44 76 GLY F O 1
ATOM 15186 N N . LEU F 1 77 ? 100.557 59.704 89.351 1.00 26.53 77 LEU F N 1
ATOM 15187 C CA . LEU F 1 77 ? 100.918 60.266 88.019 1.00 23.53 77 LEU F CA 1
ATOM 15188 C C . LEU F 1 77 ? 100.084 61.532 87.724 1.00 23.74 77 LEU F C 1
ATOM 15189 O O . LEU F 1 77 ? 100.624 62.538 87.198 1.00 25.16 77 LEU F O 1
ATOM 15194 N N . GLY F 1 78 ? 98.790 61.529 88.006 1.00 22.43 78 GLY F N 1
ATOM 15195 C CA . GLY F 1 78 ? 97.962 62.726 87.832 1.00 24.26 78 GLY F CA 1
ATOM 15196 C C . GLY F 1 78 ? 97.681 63.059 86.369 1.00 23.64 78 GLY F C 1
ATOM 15197 O O . GLY F 1 78 ? 98.055 62.311 85.461 1.00 23.58 78 GLY F O 1
ATOM 15198 N N . ILE F 1 79 ? 97.019 64.183 86.141 1.00 24.29 79 ILE F N 1
ATOM 15199 C CA . ILE F 1 79 ? 96.600 64.642 84.787 1.00 24.64 79 ILE F CA 1
ATOM 15200 C C . ILE F 1 79 ? 97.799 64.776 83.839 1.00 25.52 79 ILE F C 1
ATOM 15201 O O . ILE F 1 79 ? 97.561 64.755 82.610 1.00 23.82 79 ILE F O 1
ATOM 15206 N N . GLN F 1 80 ? 99.036 64.897 84.321 1.00 23.88 80 GLN F N 1
ATOM 15207 C CA . GLN F 1 80 ? 100.196 65.144 83.418 1.00 29.07 80 GLN F CA 1
ATOM 15208 C C . GLN F 1 80 ? 100.461 63.899 82.566 1.00 23.77 80 GLN F C 1
ATOM 15209 O O . GLN F 1 80 ? 101.091 64.027 81.494 1.00 23.25 80 GLN F O 1
ATOM 15215 N N . VAL F 1 81 ? 100.045 62.737 83.028 1.00 21.88 81 VAL F N 1
ATOM 15216 C CA . VAL F 1 81 ? 100.467 61.464 82.398 1.00 21.48 81 VAL F CA 1
ATOM 15217 C C . VAL F 1 81 ? 99.277 60.942 81.606 1.00 22.15 81 VAL F C 1
ATOM 15218 O O . VAL F 1 81 ? 98.236 60.674 82.174 1.00 20.42 81 VAL F O 1
ATOM 15222 N N . PRO F 1 82 ? 99.415 60.798 80.275 1.00 22.28 82 PRO F N 1
ATOM 15223 C CA . PRO F 1 82 ? 98.332 60.263 79.454 1.00 20.89 82 PRO F CA 1
ATOM 15224 C C . PRO F 1 82 ? 98.111 58.775 79.757 1.00 19.51 82 PRO F C 1
ATOM 15225 O O . PRO F 1 82 ? 98.974 58.090 80.338 1.00 19.78 82 PRO F O 1
ATOM 15229 N N . GLY F 1 83 ? 96.988 58.247 79.287 1.00 17.97 83 GLY F N 1
ATOM 15230 C CA . GLY F 1 83 ? 96.780 56.802 79.365 1.00 16.52 83 GLY F CA 1
ATOM 15231 C C . GLY F 1 83 ? 95.843 56.292 78.294 1.00 17.06 83 GLY F C 1
ATOM 15232 O O . GLY F 1 83 ? 95.136 57.089 77.638 1.00 17.44 83 GLY F O 1
ATOM 15233 N N . MET F 1 84 ? 95.843 54.976 78.095 1.00 17.12 84 MET F N 1
ATOM 15234 C CA . MET F 1 84 ? 95.018 54.343 77.039 1.00 17.21 84 MET F CA 1
ATOM 15235 C C . MET F 1 84 ? 94.588 52.975 77.539 1.00 16.89 84 MET F C 1
ATOM 15236 O O . MET F 1 84 ? 95.200 52.428 78.503 1.00 16.04 84 MET F O 1
ATOM 15241 N N . THR F 1 85 ? 93.596 52.419 76.843 1.00 16.43 85 THR F N 1
ATOM 15242 C CA . THR F 1 85 ? 93.034 51.089 77.146 1.00 15.72 85 THR F CA 1
ATOM 15243 C C . THR F 1 85 ? 93.207 50.210 75.910 1.00 15.42 85 THR F C 1
ATOM 15244 O O . THR F 1 85 ? 93.137 50.735 74.796 1.00 16.23 85 THR F O 1
ATOM 15248 N N . LEU F 1 86 ? 93.384 48.914 76.096 1.00 17.11 86 LEU F N 1
ATOM 15249 C CA . LEU F 1 86 ? 93.339 47.990 74.943 1.00 17.58 86 LEU F CA 1
ATOM 15250 C C . LEU F 1 86 ? 92.676 46.698 75.401 1.00 16.75 86 LEU F C 1
ATOM 15251 O O . LEU F 1 86 ? 92.656 46.407 76.604 1.00 17.66 86 LEU F O 1
ATOM 15256 N N . ASN F 1 87 ? 92.205 45.946 74.426 1.00 17.11 87 ASN F N 1
ATOM 15257 C CA . ASN F 1 87 ? 91.588 44.610 74.575 1.00 15.97 87 ASN F CA 1
ATOM 15258 C C . ASN F 1 87 ? 92.176 43.676 73.510 1.00 16.13 87 ASN F C 1
ATOM 15259 O O . ASN F 1 87 ? 91.874 43.838 72.322 1.00 16.48 87 ASN F O 1
ATOM 15264 N N . ARG F 1 88 ? 92.964 42.694 73.940 1.00 18.47 88 ARG F N 1
ATOM 15265 C CA . ARG F 1 88 ? 93.125 41.417 73.225 1.00 18.88 88 ARG F CA 1
ATOM 15266 C C . ARG F 1 88 ? 92.844 40.321 74.257 1.00 20.89 88 ARG F C 1
ATOM 15267 O O . ARG F 1 88 ? 93.709 39.480 74.468 1.00 20.07 88 ARG F O 1
ATOM 15275 N N A TYR F 1 89 ? 91.642 40.384 74.858 0.50 23.97 89 TYR F N 1
ATOM 15276 N N B TYR F 1 89 ? 91.661 40.403 74.901 0.50 24.49 89 TYR F N 1
ATOM 15277 C CA A TYR F 1 89 ? 91.082 39.562 75.978 0.50 21.79 89 TYR F CA 1
ATOM 15278 C CA B TYR F 1 89 ? 91.132 39.652 76.091 0.50 22.57 89 TYR F CA 1
ATOM 15279 C C A TYR F 1 89 ? 92.211 39.052 76.915 0.50 20.31 89 TYR F C 1
ATOM 15280 C C B TYR F 1 89 ? 92.273 39.061 76.949 0.50 20.58 89 TYR F C 1
ATOM 15281 O O A TYR F 1 89 ? 92.867 39.866 77.577 0.50 20.48 89 TYR F O 1
ATOM 15282 O O B TYR F 1 89 ? 92.990 39.830 77.601 0.50 20.59 89 TYR F O 1
ATOM 15299 N N . CYS F 1 90 ? 92.467 37.747 76.939 1.00 17.64 90 CYS F N 1
ATOM 15300 C CA . CYS F 1 90 ? 93.393 37.044 77.866 1.00 19.06 90 CYS F CA 1
ATOM 15301 C C . CYS F 1 90 ? 94.852 37.521 77.722 1.00 19.34 90 CYS F C 1
ATOM 15302 O O . CYS F 1 90 ? 95.597 37.369 78.701 1.00 19.29 90 CYS F O 1
ATOM 15305 N N . SER F 1 91 ? 95.236 38.099 76.578 1.00 17.35 91 SER F N 1
ATOM 15306 C CA . SER F 1 91 ? 96.643 38.544 76.364 1.00 17.51 91 SER F CA 1
ATOM 15307 C C . SER F 1 91 ? 96.827 40.003 76.762 1.00 17.81 91 SER F C 1
ATOM 15308 O O . SER F 1 91 ? 97.983 40.496 76.637 1.00 16.44 91 SER F O 1
ATOM 15311 N N . SER F 1 92 ? 95.750 40.714 77.118 1.00 16.84 92 SER F N 1
ATOM 15312 C CA . SER F 1 92 ? 95.760 42.194 77.216 1.00 16.65 92 SER F CA 1
ATOM 15313 C C . SER F 1 92 ? 96.911 42.724 78.073 1.00 16.79 92 SER F C 1
ATOM 15314 O O . SER F 1 92 ? 97.545 43.745 77.643 1.00 17.89 92 SER F O 1
ATOM 15317 N N . GLY F 1 93 ? 97.213 42.111 79.214 1.00 16.41 93 GLY F N 1
ATOM 15318 C CA . GLY F 1 93 ? 98.271 42.614 80.111 1.00 17.65 93 GLY F CA 1
ATOM 15319 C C . GLY F 1 93 ? 99.648 42.493 79.463 1.00 18.27 93 GLY F C 1
ATOM 15320 O O . GLY F 1 93 ? 100.494 43.399 79.664 1.00 18.41 93 GLY F O 1
ATOM 15321 N N . LEU F 1 94 ? 99.871 41.425 78.709 1.00 19.95 94 LEU F N 1
ATOM 15322 C CA . LEU F 1 94 ? 101.145 41.253 77.972 1.00 20.17 94 LEU F CA 1
ATOM 15323 C C . LEU F 1 94 ? 101.195 42.219 76.785 1.00 19.24 94 LEU F C 1
ATOM 15324 O O . LEU F 1 94 ? 102.291 42.811 76.529 1.00 19.57 94 LEU F O 1
ATOM 15329 N N . GLN F 1 95 ? 100.103 42.320 76.038 1.00 17.66 95 GLN F N 1
ATOM 15330 C CA . GLN F 1 95 ? 99.993 43.215 74.877 1.00 17.38 95 GLN F CA 1
ATOM 15331 C C . GLN F 1 95 ? 100.365 44.632 75.334 1.00 17.81 95 GLN F C 1
ATOM 15332 O O . GLN F 1 95 ? 101.093 45.348 74.580 1.00 16.03 95 GLN F O 1
ATOM 15338 N N . ALA F 1 96 ? 99.904 45.057 76.512 1.00 16.20 96 ALA F N 1
ATOM 15339 C CA . ALA F 1 96 ? 100.150 46.417 77.042 1.00 16.70 96 ALA F CA 1
ATOM 15340 C C . ALA F 1 96 ? 101.663 46.604 77.221 1.00 17.11 96 ALA F C 1
ATOM 15341 O O . ALA F 1 96 ? 102.213 47.678 76.891 1.00 17.09 96 ALA F O 1
ATOM 15343 N N . ILE F 1 97 ? 102.302 45.600 77.780 1.00 17.90 97 ILE F N 1
ATOM 15344 C CA . ILE F 1 97 ? 103.757 45.626 78.065 1.00 17.69 97 ILE F CA 1
ATOM 15345 C C . ILE F 1 97 ? 104.536 45.696 76.736 1.00 19.36 97 ILE F C 1
ATOM 15346 O O . ILE F 1 97 ? 105.527 46.496 76.670 1.00 19.64 97 ILE F O 1
ATOM 15351 N N . ALA F 1 98 ? 104.112 44.931 75.721 1.00 18.91 98 ALA F N 1
ATOM 15352 C CA . ALA F 1 98 ? 104.773 44.900 74.394 1.00 18.67 98 ALA F CA 1
ATOM 15353 C C . ALA F 1 98 ? 104.669 46.285 73.766 1.00 19.94 98 ALA F C 1
ATOM 15354 O O . ALA F 1 98 ? 105.634 46.725 73.170 1.00 18.94 98 ALA F O 1
ATOM 15356 N N . ILE F 1 99 ? 103.501 46.910 73.854 1.00 18.82 99 ILE F N 1
ATOM 15357 C CA . ILE F 1 99 ? 103.274 48.261 73.302 1.00 18.05 99 ILE F CA 1
ATOM 15358 C C . ILE F 1 99 ? 104.155 49.281 74.024 1.00 18.89 99 ILE F C 1
ATOM 15359 O O . ILE F 1 99 ? 104.815 50.088 73.310 1.00 18.26 99 ILE F O 1
ATOM 15364 N N . ALA F 1 100 ? 104.263 49.208 75.353 1.00 18.25 100 ALA F N 1
ATOM 15365 C CA . ALA F 1 100 ? 105.118 50.114 76.147 1.00 17.92 100 ALA F CA 1
ATOM 15366 C C . ALA F 1 100 ? 106.568 49.969 75.653 1.00 18.54 100 ALA F C 1
ATOM 15367 O O . ALA F 1 100 ? 107.216 50.989 75.345 1.00 19.76 100 ALA F O 1
ATOM 15369 N N . ALA F 1 101 ? 107.040 48.734 75.544 1.00 18.89 101 ALA F N 1
ATOM 15370 C CA . ALA F 1 101 ? 108.443 48.413 75.214 1.00 20.47 101 ALA F CA 1
ATOM 15371 C C . ALA F 1 101 ? 108.772 48.933 73.805 1.00 23.04 101 ALA F C 1
ATOM 15372 O O . ALA F 1 101 ? 109.831 49.573 73.637 1.00 23.14 101 ALA F O 1
ATOM 15374 N N . ASN F 1 102 ? 107.915 48.647 72.826 1.00 21.06 102 ASN F N 1
ATOM 15375 C CA . ASN F 1 102 ? 108.121 49.029 71.398 1.00 22.36 102 ASN F CA 1
ATOM 15376 C C . ASN F 1 102 ? 108.029 50.558 71.278 1.00 22.02 102 ASN F C 1
ATOM 15377 O O . ASN F 1 102 ? 108.819 51.156 70.467 1.00 20.78 102 ASN F O 1
ATOM 15382 N N . GLN F 1 103 ? 107.203 51.219 72.089 1.00 20.39 103 GLN F N 1
ATOM 15383 C CA . GLN F 1 103 ? 107.153 52.690 72.077 1.00 21.26 103 GLN F CA 1
ATOM 15384 C C . GLN F 1 103 ? 108.455 53.272 72.649 1.00 22.43 103 GLN F C 1
ATOM 15385 O O . GLN F 1 103 ? 108.968 54.262 72.076 1.00 23.21 103 GLN F O 1
ATOM 15391 N N . ILE F 1 104 ? 108.944 52.748 73.761 1.00 21.97 104 ILE F N 1
ATOM 15392 C CA . ILE F 1 104 ? 110.275 53.162 74.298 1.00 23.19 104 ILE F CA 1
ATOM 15393 C C . ILE F 1 104 ? 111.362 52.890 73.244 1.00 22.42 104 ILE F C 1
ATOM 15394 O O . ILE F 1 104 ? 112.200 53.787 73.021 1.00 23.68 104 ILE F O 1
ATOM 15399 N N . ALA F 1 105 ? 111.362 51.715 72.633 1.00 21.98 105 ALA F N 1
ATOM 15400 C CA . ALA F 1 105 ? 112.365 51.289 71.636 1.00 26.21 105 ALA F CA 1
ATOM 15401 C C . ALA F 1 105 ? 112.420 52.287 70.472 1.00 26.99 105 ALA F C 1
ATOM 15402 O O . ALA F 1 105 ? 113.497 52.437 69.889 1.00 28.00 105 ALA F O 1
ATOM 15404 N N . SER F 1 106 ? 111.320 52.957 70.135 1.00 25.24 106 SER F N 1
ATOM 15405 C CA . SER F 1 106 ? 111.243 53.925 69.002 1.00 24.52 106 SER F CA 1
ATOM 15406 C C . SER F 1 106 ? 112.052 55.188 69.288 1.00 25.72 106 SER F C 1
ATOM 15407 O O . SER F 1 106 ? 112.231 55.933 68.356 1.00 26.50 106 SER F O 1
ATOM 15410 N N . GLY F 1 107 ? 112.393 55.464 70.538 1.00 27.55 107 GLY F N 1
ATOM 15411 C CA . GLY F 1 107 ? 113.066 56.700 70.981 1.00 29.40 107 GLY F CA 1
ATOM 15412 C C . GLY F 1 107 ? 112.095 57.799 71.375 1.00 30.02 107 GLY F C 1
ATOM 15413 O O . GLY F 1 107 ? 112.551 58.890 71.755 1.00 31.72 107 GLY F O 1
ATOM 15414 N N . CYS F 1 108 ? 110.791 57.559 71.317 1.00 25.41 108 CYS F N 1
ATOM 15415 C CA . CYS F 1 108 ? 109.793 58.642 71.511 1.00 25.34 108 CYS F CA 1
ATOM 15416 C C . CYS F 1 108 ? 109.278 58.651 72.950 1.00 24.05 108 CYS F C 1
ATOM 15417 O O . CYS F 1 108 ? 108.518 59.565 73.266 1.00 27.24 108 CYS F O 1
ATOM 15420 N N . SER F 1 109 ? 109.684 57.695 73.780 1.00 22.87 109 SER F N 1
ATOM 15421 C CA . SER F 1 109 ? 109.364 57.638 75.220 1.00 24.02 109 SER F CA 1
ATOM 15422 C C . SER F 1 109 ? 110.547 57.018 75.933 1.00 20.58 109 SER F C 1
ATOM 15423 O O . SER F 1 109 ? 111.291 56.229 75.298 1.00 23.97 109 SER F O 1
ATOM 15426 N N . GLU F 1 110 ? 110.669 57.320 77.216 1.00 24.65 110 GLU F N 1
ATOM 15427 C CA . GLU F 1 110 ? 111.738 56.762 78.095 1.00 26.58 110 GLU F CA 1
ATOM 15428 C C . GLU F 1 110 ? 111.123 55.835 79.158 1.00 23.67 110 GLU F C 1
ATOM 15429 O O . GLU F 1 110 ? 111.784 54.852 79.503 1.00 24.40 110 GLU F O 1
ATOM 15435 N N . VAL F 1 111 ? 109.980 56.216 79.745 1.00 25.88 111 VAL F N 1
ATOM 15436 C CA . VAL F 1 111 ? 109.382 55.553 80.956 1.00 23.03 111 VAL F CA 1
ATOM 15437 C C . VAL F 1 111 ? 107.877 55.367 80.752 1.00 21.95 111 VAL F C 1
ATOM 15438 O O . VAL F 1 111 ? 107.188 56.347 80.522 1.00 23.65 111 VAL F O 1
ATOM 15442 N N . ILE F 1 112 ? 107.405 54.149 80.874 1.00 21.81 112 ILE F N 1
ATOM 15443 C CA . ILE F 1 112 ? 105.951 53.826 80.746 1.00 21.46 112 ILE F CA 1
ATOM 15444 C C . ILE F 1 112 ? 105.580 52.800 81.815 1.00 21.75 112 ILE F C 1
ATOM 15445 O O . ILE F 1 112 ? 106.358 51.842 82.039 1.00 20.08 112 ILE F O 1
ATOM 15450 N N . VAL F 1 113 ? 104.362 52.922 82.353 1.00 20.77 113 VAL F N 1
ATOM 15451 C CA . VAL F 1 113 ? 103.804 51.844 83.207 1.00 19.75 113 VAL F CA 1
ATOM 15452 C C . VAL F 1 113 ? 102.731 51.162 82.360 1.00 19.93 113 VAL F C 1
ATOM 15453 O O . VAL F 1 113 ? 101.989 51.864 81.646 1.00 18.60 113 VAL F O 1
ATOM 15457 N N . ALA F 1 114 ? 102.690 49.842 82.391 1.00 19.54 114 ALA F N 1
ATOM 15458 C CA . ALA F 1 114 ? 101.790 49.066 81.530 1.00 17.68 114 ALA F CA 1
ATOM 15459 C C . ALA F 1 114 ? 101.407 47.787 82.249 1.00 19.42 114 ALA F C 1
ATOM 15460 O O . ALA F 1 114 ? 102.287 47.163 82.894 1.00 19.96 114 ALA F O 1
ATOM 15462 N N . GLY F 1 115 ? 100.187 47.332 82.018 1.00 17.19 115 GLY F N 1
ATOM 15463 C CA . GLY F 1 115 ? 99.763 46.031 82.519 1.00 17.62 115 GLY F CA 1
ATOM 15464 C C . GLY F 1 115 ? 98.291 45.871 82.275 1.00 18.31 115 GLY F C 1
ATOM 15465 O O . GLY F 1 115 ? 97.822 46.281 81.167 1.00 18.20 115 GLY F O 1
ATOM 15466 N N . GLY F 1 116 ? 97.566 45.345 83.270 1.00 18.58 116 GLY F N 1
ATOM 15467 C CA . GLY F 1 116 ? 96.139 45.089 83.062 1.00 19.02 116 GLY F CA 1
ATOM 15468 C C . GLY F 1 116 ? 95.383 44.930 84.345 1.00 17.72 116 GLY F C 1
ATOM 15469 O O . GLY F 1 116 ? 95.991 44.887 85.463 1.00 17.17 116 GLY F O 1
ATOM 15470 N N . VAL F 1 117 ? 94.073 44.844 84.186 1.00 17.78 117 VAL F N 1
ATOM 15471 C CA . VAL F 1 117 ? 93.190 44.699 85.356 1.00 18.20 117 VAL F CA 1
ATOM 15472 C C . VAL F 1 117 ? 91.967 43.947 84.867 1.00 18.35 117 VAL F C 1
ATOM 15473 O O . VAL F 1 117 ? 91.634 44.080 83.687 1.00 18.18 117 VAL F O 1
ATOM 15477 N N . GLU F 1 118 ? 91.341 43.192 85.761 1.00 17.80 118 GLU F N 1
ATOM 15478 C CA . GLU F 1 118 ? 89.967 42.701 85.531 1.00 17.63 118 GLU F CA 1
ATOM 15479 C C . GLU F 1 118 ? 89.286 42.589 86.883 1.00 17.74 118 GLU F C 1
ATOM 15480 O O . GLU F 1 118 ? 89.802 41.909 87.778 1.00 16.57 118 GLU F O 1
ATOM 15486 N N . SER F 1 119 ? 88.173 43.294 86.991 1.00 20.39 119 SER F N 1
ATOM 15487 C CA . SER F 1 119 ? 87.142 42.977 88.000 1.00 19.52 119 SER F CA 1
ATOM 15488 C C . SER F 1 119 ? 86.102 42.095 87.324 1.00 16.48 119 SER F C 1
ATOM 15489 O O . SER F 1 119 ? 85.152 42.646 86.666 1.00 18.82 119 SER F O 1
ATOM 15492 N N . ILE F 1 120 ? 86.273 40.797 87.443 1.00 16.98 120 ILE F N 1
ATOM 15493 C CA . ILE F 1 120 ? 85.256 39.850 86.933 1.00 19.21 120 ILE F CA 1
ATOM 15494 C C . ILE F 1 120 ? 83.952 40.086 87.722 1.00 19.68 120 ILE F C 1
ATOM 15495 O O . ILE F 1 120 ? 82.862 40.093 87.089 1.00 19.06 120 ILE F O 1
ATOM 15500 N N . THR F 1 121 ? 84.081 40.337 89.028 1.00 18.50 121 THR F N 1
ATOM 15501 C CA . THR F 1 121 ? 82.915 40.689 89.887 1.00 20.28 121 THR F CA 1
ATOM 15502 C C . THR F 1 121 ? 82.074 41.782 89.228 1.00 19.39 121 THR F C 1
ATOM 15503 O O . THR F 1 121 ? 80.845 41.550 89.071 1.00 21.24 121 THR F O 1
ATOM 15507 N N . LEU F 1 122 ? 82.652 42.954 88.899 1.00 18.92 122 LEU F N 1
ATOM 15508 C CA . LEU F 1 122 ? 81.871 44.124 88.440 1.00 20.47 122 LEU F CA 1
ATOM 15509 C C . LEU F 1 122 ? 81.583 44.133 86.923 1.00 21.99 122 LEU F C 1
ATOM 15510 O O . LEU F 1 122 ? 80.734 44.959 86.534 1.00 23.27 122 LEU F O 1
ATOM 15515 N N . THR F 1 123 ? 82.195 43.264 86.098 1.00 22.17 123 THR F N 1
ATOM 15516 C CA . THR F 1 123 ? 82.069 43.349 84.616 1.00 21.84 123 THR F CA 1
ATOM 15517 C C . THR F 1 123 ? 81.478 42.080 84.004 1.00 23.43 123 THR F C 1
ATOM 15518 O O . THR F 1 123 ? 80.816 42.231 82.951 1.00 25.58 123 THR F O 1
ATOM 15522 N N . LEU F 1 124 ? 81.675 40.894 84.576 1.00 27.00 124 LEU F N 1
ATOM 15523 C CA . LEU F 1 124 ? 81.320 39.633 83.851 1.00 30.33 124 LEU F CA 1
ATOM 15524 C C . LEU F 1 124 ? 79.856 39.642 83.399 1.00 32.95 124 LEU F C 1
ATOM 15525 O O . LEU F 1 124 ? 79.638 39.287 82.246 1.00 33.77 124 LEU F O 1
ATOM 15530 N N . LYS F 1 125 ? 78.914 40.025 84.262 1.00 31.02 125 LYS F N 1
ATOM 15531 C CA . LYS F 1 125 ? 77.454 40.027 83.977 1.00 33.91 125 LYS F CA 1
ATOM 15532 C C . LYS F 1 125 ? 76.951 41.447 83.710 1.00 32.18 125 LYS F C 1
ATOM 15533 O O . LYS F 1 125 ? 75.755 41.650 83.774 1.00 35.22 125 LYS F O 1
ATOM 15539 N N . SER F 1 126 ? 77.832 42.403 83.412 1.00 25.00 126 SER F N 1
ATOM 15540 C CA . SER F 1 126 ? 77.463 43.787 83.033 1.00 23.77 126 SER F CA 1
ATOM 15541 C C . SER F 1 126 ? 77.896 44.029 81.579 1.00 24.49 126 SER F C 1
ATOM 15542 O O . SER F 1 126 ? 78.994 44.590 81.371 1.00 22.01 126 SER F O 1
ATOM 15545 N N . VAL F 1 127 ? 77.091 43.581 80.608 1.00 24.00 127 VAL F N 1
ATOM 15546 C CA . VAL F 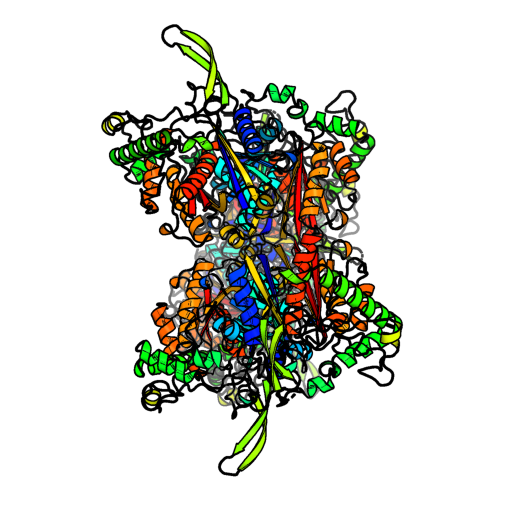1 127 ? 77.475 43.545 79.165 1.00 24.59 127 VAL F CA 1
ATOM 15547 C C . VAL F 1 127 ? 76.410 44.306 78.384 1.00 25.31 127 VAL F C 1
ATOM 15548 O O . VAL F 1 127 ? 75.263 43.933 78.508 1.00 25.74 127 VAL F O 1
ATOM 15552 N N . ASN F 1 128 ? 76.799 45.364 77.669 1.00 23.73 128 ASN F N 1
ATOM 15553 C CA . ASN F 1 128 ? 75.982 46.048 76.654 1.00 22.30 128 ASN F CA 1
ATOM 15554 C C . ASN F 1 128 ? 75.750 45.073 75.484 1.00 24.46 128 ASN F C 1
ATOM 15555 O O . ASN F 1 128 ? 76.720 44.797 74.728 1.00 20.59 128 ASN F O 1
ATOM 15560 N N . THR F 1 129 ? 74.526 44.568 75.323 1.00 23.18 129 THR F N 1
ATOM 15561 C CA . THR F 1 129 ? 74.141 43.581 74.276 1.00 26.66 129 THR F CA 1
ATOM 15562 C C . THR F 1 129 ? 73.555 44.257 73.035 1.00 23.85 129 THR F C 1
ATOM 15563 O O . THR F 1 129 ? 73.303 43.519 72.090 1.00 28.53 129 THR F O 1
ATOM 15567 N N . ASP F 1 130 ? 73.404 45.576 72.993 1.00 23.17 130 ASP F N 1
ATOM 15568 C CA . ASP F 1 130 ? 72.866 46.282 71.811 1.00 25.65 130 ASP F CA 1
ATOM 15569 C C . ASP F 1 130 ? 73.770 46.009 70.606 1.00 24.73 130 ASP F C 1
ATOM 15570 O O . ASP F 1 130 ? 74.950 46.451 70.644 1.00 25.68 130 ASP F O 1
ATOM 15575 N N . HIS F 1 131 ? 73.234 45.376 69.570 1.00 22.85 131 HIS F N 1
ATOM 15576 C CA . HIS F 1 131 ? 73.947 45.138 68.296 1.00 24.97 131 HIS F CA 1
ATOM 15577 C C . HIS F 1 131 ? 75.240 44.362 68.578 1.00 25.10 131 HIS F C 1
ATOM 15578 O O . HIS F 1 131 ? 76.202 44.530 67.820 1.00 27.52 131 HIS F O 1
ATOM 15585 N N . LEU F 1 132 ? 75.294 43.555 69.622 1.00 25.76 132 LEU F N 1
ATOM 15586 C CA . LEU F 1 132 ? 76.588 42.927 70.027 1.00 26.99 132 LEU F CA 1
ATOM 15587 C C . LEU F 1 132 ? 76.955 41.810 69.039 1.00 28.31 132 LEU F C 1
ATOM 15588 O O . LEU F 1 132 ? 78.154 41.664 68.722 1.00 29.31 132 LEU F O 1
ATOM 15593 N N . VAL F 1 133 ? 75.985 41.025 68.576 1.00 26.34 133 VAL F N 1
ATOM 15594 C CA . VAL F 1 133 ? 76.252 39.904 67.634 1.00 26.43 133 VAL F CA 1
ATOM 15595 C C . VAL F 1 133 ? 76.194 40.419 66.183 1.00 27.04 133 VAL F C 1
ATOM 15596 O O . VAL F 1 133 ? 75.224 41.120 65.793 1.00 31.07 133 VAL F O 1
ATOM 15600 N N . ASN F 1 134 ? 77.217 40.103 65.391 1.00 25.52 134 ASN F N 1
ATOM 15601 C CA . ASN F 1 134 ? 77.239 40.314 63.923 1.00 23.96 134 ASN F CA 1
ATOM 15602 C C . ASN F 1 134 ? 76.641 39.059 63.283 1.00 26.30 134 ASN F C 1
ATOM 15603 O O . ASN F 1 134 ? 77.258 37.996 63.323 1.00 26.15 134 ASN F O 1
ATOM 15608 N N . PRO F 1 135 ? 75.430 39.132 62.692 1.00 28.13 135 PRO F N 1
ATOM 15609 C CA . PRO F 1 135 ? 74.742 37.932 62.209 1.00 28.21 135 PRO F CA 1
ATOM 15610 C C . PRO F 1 135 ? 75.544 37.259 61.098 1.00 26.76 135 PRO F C 1
ATOM 15611 O O . PRO F 1 135 ? 75.534 36.060 61.020 1.00 30.67 135 PRO F O 1
ATOM 15615 N N . LEU F 1 136 ? 76.318 38.040 60.344 1.00 28.61 136 LEU F N 1
ATOM 15616 C CA . LEU F 1 136 ? 77.203 37.501 59.286 1.00 28.12 136 LEU F CA 1
ATOM 15617 C C . LEU F 1 136 ? 78.337 36.697 59.923 1.00 28.83 136 LEU F C 1
ATOM 15618 O O . LEU F 1 136 ? 78.579 35.570 59.467 1.00 31.27 136 LEU F O 1
ATOM 15623 N N . LEU F 1 137 ? 78.983 37.197 60.987 1.00 26.10 137 LEU F N 1
ATOM 15624 C CA . LEU F 1 137 ? 79.988 36.400 61.722 1.00 26.90 137 LEU F CA 1
ATOM 15625 C C . LEU F 1 137 ? 79.365 35.134 62.278 1.00 28.89 137 LEU F C 1
ATOM 15626 O O . LEU F 1 137 ? 80.031 34.097 62.252 1.00 31.21 137 LEU F O 1
ATOM 15631 N N . GLN F 1 138 ? 78.209 35.269 62.923 1.00 29.48 138 GLN F N 1
ATOM 15632 C CA . GLN F 1 138 ? 77.525 34.148 63.597 1.00 32.10 138 GLN F CA 1
ATOM 15633 C C . GLN F 1 138 ? 77.321 33.035 62.570 1.00 32.64 138 GLN F C 1
ATOM 15634 O O . GLN F 1 138 ? 77.629 31.882 62.892 1.00 31.86 138 GLN F O 1
ATOM 15640 N N . ARG F 1 139 ? 76.922 33.398 61.352 1.00 34.56 139 ARG F N 1
ATOM 15641 C CA . ARG F 1 139 ? 76.728 32.452 60.213 1.00 40.62 139 ARG F CA 1
ATOM 15642 C C . ARG F 1 139 ? 78.077 31.872 59.777 1.00 36.04 139 ARG F C 1
ATOM 15643 O O . ARG F 1 139 ? 78.174 30.681 59.634 1.00 36.06 139 ARG F O 1
ATOM 15651 N N . GLU F 1 140 ? 79.084 32.710 59.559 1.00 34.84 140 GLU F N 1
ATOM 15652 C CA . GLU F 1 140 ? 80.363 32.328 58.897 1.00 32.76 140 GLU F CA 1
ATOM 15653 C C . GLU F 1 140 ? 81.293 31.608 59.893 1.00 33.79 140 GLU F C 1
ATOM 15654 O O . GLU F 1 140 ? 81.921 30.611 59.508 1.00 30.38 140 GLU F O 1
ATOM 15660 N N . VAL F 1 141 ? 81.441 32.142 61.110 1.00 29.46 141 VAL F N 1
ATOM 15661 C CA . VAL F 1 141 ? 82.374 31.617 62.140 1.00 28.29 141 VAL F CA 1
ATOM 15662 C C . VAL F 1 141 ? 81.639 31.626 63.482 1.00 29.82 141 VAL F C 1
ATOM 15663 O O . VAL F 1 141 ? 81.888 32.457 64.353 1.00 26.72 141 VAL F O 1
ATOM 15667 N N . PRO F 1 142 ? 80.693 30.687 63.699 1.00 31.76 142 PRO F N 1
ATOM 15668 C CA . PRO F 1 142 ? 79.913 30.658 64.940 1.00 29.44 142 PRO F CA 1
ATOM 15669 C C . PRO F 1 142 ? 80.799 30.582 66.191 1.00 27.45 142 PRO F C 1
ATOM 15670 O O . PRO F 1 142 ? 80.412 31.074 67.253 1.00 28.00 142 PRO F O 1
ATOM 15674 N N . GLY F 1 143 ? 81.964 29.950 66.042 1.00 24.46 143 GLY F N 1
ATOM 15675 C CA . GLY F 1 143 ? 82.959 29.794 67.105 1.00 23.76 143 GLY F CA 1
ATOM 15676 C C . GLY F 1 143 ? 83.335 31.114 67.770 1.00 23.55 143 GLY F C 1
ATOM 15677 O O . GLY F 1 143 ? 83.742 31.061 68.959 1.00 24.52 143 GLY F O 1
ATOM 15678 N N . ILE F 1 144 ? 83.185 32.233 67.067 1.00 21.51 144 ILE F N 1
ATOM 15679 C CA . ILE F 1 144 ? 83.506 33.587 67.605 1.00 23.90 144 ILE F CA 1
ATOM 15680 C C . ILE F 1 144 ? 82.662 33.815 68.867 1.00 25.67 144 ILE F C 1
ATOM 15681 O O . ILE F 1 144 ? 83.068 34.617 69.719 1.00 23.75 144 ILE F O 1
ATOM 15686 N N . TYR F 1 145 ? 81.498 33.168 68.975 1.00 26.74 145 TYR F N 1
ATOM 15687 C CA . TYR F 1 145 ? 80.529 33.444 70.060 1.00 25.20 145 TYR F CA 1
ATOM 15688 C C . TYR F 1 145 ? 80.467 32.256 71.016 1.00 24.35 145 TYR F C 1
ATOM 15689 O O . TYR F 1 145 ? 79.735 32.331 71.975 1.00 23.54 145 TYR F O 1
ATOM 15698 N N . TYR F 1 146 ? 81.254 31.205 70.831 1.00 24.72 146 TYR F N 1
ATOM 15699 C CA . TYR F 1 146 ? 81.190 30.080 71.788 1.00 24.30 146 TYR F CA 1
ATOM 15700 C C . TYR F 1 146 ? 81.725 30.524 73.123 1.00 25.30 146 TYR F C 1
ATOM 15701 O O . TYR F 1 146 ? 82.758 31.183 73.182 1.00 25.65 146 TYR F O 1
ATOM 15710 N N . PRO F 1 147 ? 81.111 30.063 74.228 1.00 27.50 147 PRO F N 1
ATOM 15711 C CA . PRO F 1 147 ? 81.714 30.214 75.537 1.00 28.87 147 PRO F CA 1
ATOM 15712 C C . PRO F 1 147 ? 83.097 29.545 75.565 1.00 24.23 147 PRO F C 1
ATOM 15713 O O . PRO F 1 147 ? 83.322 28.556 74.925 1.00 23.76 147 PRO F O 1
ATOM 15717 N N . MET F 1 148 ? 83.984 30.126 76.358 1.00 22.90 148 MET F N 1
ATOM 15718 C CA . MET F 1 148 ? 85.372 29.673 76.536 1.00 23.01 148 MET F CA 1
ATOM 15719 C C . MET F 1 148 ? 85.409 28.217 76.988 1.00 24.13 148 MET F C 1
ATOM 15720 O O . MET F 1 148 ? 86.143 27.452 76.397 1.00 20.71 148 MET F O 1
ATOM 15725 N N . GLY F 1 149 ? 84.555 27.816 77.919 1.00 25.81 149 GLY F N 1
ATOM 15726 C CA . GLY F 1 149 ? 84.562 26.414 78.388 1.00 27.39 149 GLY F CA 1
ATOM 15727 C C . GLY F 1 149 ? 84.150 25.462 77.274 1.00 26.30 149 GLY F C 1
ATOM 15728 O O . GLY F 1 149 ? 84.684 24.360 77.210 1.00 25.25 149 GLY F O 1
ATOM 15729 N N . GLN F 1 150 ? 83.271 25.891 76.382 1.00 24.36 150 GLN F N 1
ATOM 15730 C CA . GLN F 1 150 ? 82.894 25.038 75.232 1.00 25.55 150 GLN F CA 1
ATOM 15731 C C . GLN F 1 150 ? 84.148 24.774 74.381 1.00 22.76 150 GLN F C 1
ATOM 15732 O O . GLN F 1 150 ? 84.357 23.623 73.948 1.00 21.67 150 GLN F O 1
ATOM 15738 N N . THR F 1 151 ? 84.991 25.784 74.169 1.00 22.36 151 THR F N 1
ATOM 15739 C CA . THR F 1 151 ? 86.201 25.629 73.327 1.00 20.38 151 THR F CA 1
ATOM 15740 C C . THR F 1 151 ? 87.171 24.701 74.053 1.00 20.89 151 THR F C 1
ATOM 15741 O O . THR F 1 151 ? 87.867 23.918 73.370 1.00 20.40 151 THR F O 1
ATOM 15745 N N . ALA F 1 152 ? 87.211 24.760 75.386 1.00 21.76 152 ALA F N 1
ATOM 15746 C CA . ALA F 1 152 ? 88.074 23.889 76.213 1.00 22.29 152 ALA F CA 1
ATOM 15747 C C . ALA F 1 152 ? 87.649 22.421 76.007 1.00 22.94 152 ALA F C 1
ATOM 15748 O O . ALA F 1 152 ? 88.539 21.559 75.920 1.00 21.96 152 ALA F O 1
ATOM 15750 N N . GLU F 1 153 ? 86.343 22.139 75.939 1.00 24.58 153 GLU F N 1
ATOM 15751 C CA . GLU F 1 153 ? 85.858 20.753 75.666 1.00 27.42 153 GLU F CA 1
ATOM 15752 C C . GLU F 1 153 ? 86.200 20.337 74.222 1.00 25.70 153 GLU F C 1
ATOM 15753 O O . GLU F 1 153 ? 86.618 19.198 73.991 1.00 25.38 153 GLU F O 1
ATOM 15759 N N . ILE F 1 154 ? 86.027 21.236 73.261 1.00 24.03 154 ILE F N 1
ATOM 15760 C CA . ILE F 1 154 ? 86.320 20.934 71.836 1.00 23.91 154 ILE F CA 1
ATOM 15761 C C . ILE F 1 154 ? 87.785 20.543 71.727 1.00 22.81 154 ILE F C 1
ATOM 15762 O O . ILE F 1 154 ? 88.075 19.579 71.076 1.00 23.83 154 ILE F O 1
ATOM 15767 N N . VAL F 1 155 ? 88.672 21.283 72.361 1.00 22.77 155 VAL F N 1
ATOM 15768 C CA . VAL F 1 155 ? 90.121 20.974 72.376 1.00 21.53 155 VAL F CA 1
ATOM 15769 C C . VAL F 1 155 ? 90.378 19.609 73.036 1.00 24.81 155 VAL F C 1
ATOM 15770 O O . VAL F 1 155 ? 91.197 18.840 72.484 1.00 26.34 155 VAL F O 1
ATOM 15774 N N . ALA F 1 156 ? 89.811 19.315 74.203 1.00 23.80 156 ALA F N 1
ATOM 15775 C CA . ALA F 1 156 ? 90.050 18.005 74.865 1.00 25.75 156 ALA F CA 1
ATOM 15776 C C . ALA F 1 156 ? 89.620 16.868 73.930 1.00 25.51 156 ALA F C 1
ATOM 15777 O O . ALA F 1 156 ? 90.340 15.847 73.831 1.00 26.45 156 ALA F O 1
ATOM 15779 N N . ARG F 1 157 ? 88.475 16.999 73.274 1.00 27.00 157 ARG F N 1
ATOM 15780 C CA . ARG F 1 157 ? 87.929 15.903 72.433 1.00 29.40 157 ARG F CA 1
ATOM 15781 C C . ARG F 1 157 ? 88.764 15.825 71.154 1.00 30.91 157 ARG F C 1
ATOM 15782 O O . ARG F 1 157 ? 89.191 14.739 70.790 1.00 28.72 157 ARG F O 1
ATOM 15790 N N . ARG F 1 158 ? 89.001 16.954 70.490 1.00 28.50 158 ARG F N 1
ATOM 15791 C CA . ARG F 1 158 ? 89.655 16.992 69.154 1.00 27.54 158 ARG F CA 1
ATOM 15792 C C . ARG F 1 158 ? 91.082 16.477 69.269 1.00 28.61 158 ARG F C 1
ATOM 15793 O O . ARG F 1 158 ? 91.469 15.759 68.380 1.00 28.74 158 ARG F O 1
ATOM 15801 N N . TYR F 1 159 ? 91.793 16.747 70.360 1.00 25.78 159 TYR F N 1
ATOM 15802 C CA . TYR F 1 159 ? 93.223 16.404 70.492 1.00 27.98 159 TYR F CA 1
ATOM 15803 C C . TYR F 1 159 ? 93.421 15.273 71.492 1.00 29.95 159 TYR F C 1
ATOM 15804 O O . TYR F 1 159 ? 94.561 14.959 71.805 1.00 25.42 159 TYR F O 1
ATOM 15813 N N . GLY F 1 160 ? 92.354 14.631 71.959 1.00 31.28 160 GLY F N 1
ATOM 15814 C CA . GLY F 1 160 ? 92.517 13.460 72.846 1.00 31.21 160 GLY F CA 1
ATOM 15815 C C . GLY F 1 160 ? 93.225 13.803 74.146 1.00 28.23 160 GLY F C 1
ATOM 15816 O O . GLY F 1 160 ? 94.039 12.999 74.628 1.00 28.23 160 GLY F O 1
ATOM 15817 N N . ILE F 1 161 ? 92.866 14.922 74.777 1.00 27.12 161 ILE F N 1
ATOM 15818 C CA . ILE F 1 161 ? 93.436 15.296 76.096 1.00 25.87 161 ILE F CA 1
ATOM 15819 C C . ILE F 1 161 ? 92.513 14.712 77.179 1.00 27.99 161 ILE F C 1
ATOM 15820 O O . ILE F 1 161 ? 91.396 15.217 77.352 1.00 25.80 161 ILE F O 1
ATOM 15825 N N . THR F 1 162 ? 92.923 13.614 77.816 1.00 27.95 162 THR F N 1
ATOM 15826 C CA . THR F 1 162 ? 92.020 12.844 78.712 1.00 29.17 162 THR F CA 1
ATOM 15827 C C . THR F 1 162 ? 91.694 13.636 79.986 1.00 27.88 162 THR F C 1
ATOM 15828 O O . THR F 1 162 ? 92.487 14.506 80.439 1.00 26.22 162 THR F O 1
ATOM 15832 N N . ARG F 1 163 ? 90.586 13.252 80.611 1.00 27.67 163 ARG F N 1
ATOM 15833 C CA . ARG F 1 163 ? 90.173 13.760 81.940 1.00 25.78 163 ARG F CA 1
ATOM 15834 C C . ARG F 1 163 ? 91.324 13.549 82.901 1.00 23.96 163 ARG F C 1
ATOM 15835 O O . ARG F 1 163 ? 91.658 14.464 83.689 1.00 24.28 163 ARG F O 1
ATOM 15843 N N . GLU F 1 164 ? 91.895 12.348 82.877 1.00 25.44 164 GLU F N 1
ATOM 15844 C CA . GLU F 1 164 ? 92.953 11.931 83.807 1.00 27.28 164 GLU F CA 1
ATOM 15845 C C . GLU F 1 164 ? 94.184 12.833 83.626 1.00 25.97 164 GLU F C 1
ATOM 15846 O O . GLU F 1 164 ? 94.765 13.235 84.659 1.00 23.70 164 GLU F O 1
ATOM 15852 N N . ALA F 1 165 ? 94.595 13.126 82.377 1.00 27.43 165 ALA F N 1
ATOM 15853 C CA . ALA F 1 165 ? 95.753 14.010 82.073 1.00 24.99 165 ALA F CA 1
ATOM 15854 C C . ALA F 1 165 ? 95.447 15.412 82.615 1.00 22.68 165 ALA F C 1
ATOM 15855 O O . ALA F 1 165 ? 96.312 15.993 83.296 1.00 24.70 165 ALA F O 1
ATOM 15857 N N . GLN F 1 166 ? 94.244 15.919 82.333 1.00 26.13 166 GLN F N 1
ATOM 15858 C CA . GLN F 1 166 ? 93.812 17.274 82.761 1.00 25.35 166 GLN F CA 1
ATOM 15859 C C . GLN F 1 166 ? 93.891 17.364 84.282 1.00 25.51 166 GLN F C 1
ATOM 15860 O O . GLN F 1 166 ? 94.439 18.336 84.783 1.00 23.54 166 GLN F O 1
ATOM 15866 N N . ASP F 1 167 ? 93.371 16.367 85.006 1.00 25.58 167 ASP F N 1
ATOM 15867 C CA . ASP F 1 167 ? 93.372 16.386 86.499 1.00 26.02 167 ASP F CA 1
ATOM 15868 C C . ASP F 1 167 ? 94.803 16.271 87.039 1.00 23.57 167 ASP F C 1
ATOM 15869 O O . ASP F 1 167 ? 95.116 16.966 88.024 1.00 25.02 167 ASP F O 1
ATOM 15874 N N . ALA F 1 168 ? 95.658 15.457 86.415 1.00 25.98 168 ALA F N 1
ATOM 15875 C CA . ALA F 1 168 ? 97.080 15.348 86.808 1.00 26.21 168 ALA F CA 1
ATOM 15876 C C . ALA F 1 168 ? 97.735 16.725 86.639 1.00 24.64 168 ALA F C 1
ATOM 15877 O O . ALA F 1 168 ? 98.480 17.129 87.555 1.00 23.08 168 ALA F O 1
ATOM 15879 N N . TYR F 1 169 ? 97.406 17.457 85.562 1.00 25.21 169 TYR F N 1
ATOM 15880 C CA . TYR F 1 169 ? 97.953 18.827 85.324 1.00 25.30 169 TYR F CA 1
ATOM 15881 C C . TYR F 1 169 ? 97.415 19.764 86.418 1.00 23.07 169 TYR F C 1
ATOM 15882 O O . TYR F 1 169 ? 98.182 20.479 87.041 1.00 22.06 169 TYR F O 1
ATOM 15891 N N . ALA F 1 170 ? 96.093 19.800 86.646 1.00 23.10 170 ALA F N 1
ATOM 15892 C CA . ALA F 1 170 ? 95.489 20.673 87.691 1.00 22.80 170 ALA F CA 1
ATOM 15893 C C . ALA F 1 170 ? 96.141 20.420 89.049 1.00 21.79 170 ALA F C 1
ATOM 15894 O O . ALA F 1 170 ? 96.395 21.383 89.813 1.00 22.31 170 ALA F O 1
ATOM 15896 N N . LEU F 1 171 ? 96.362 19.149 89.395 1.00 24.98 171 LEU F N 1
ATOM 15897 C CA . LEU F 1 171 ? 96.974 18.807 90.711 1.00 24.22 171 LEU F CA 1
ATOM 15898 C C . LEU F 1 171 ? 98.383 19.432 90.757 1.00 26.64 171 LEU F C 1
ATOM 15899 O O . LEU F 1 171 ? 98.765 20.028 91.786 1.00 22.09 171 LEU F O 1
ATOM 15904 N N . GLN F 1 172 ? 99.146 19.260 89.675 1.00 29.15 172 GLN F N 1
ATOM 15905 C CA . GLN F 1 172 ? 100.518 19.823 89.593 1.00 27.23 172 GLN F CA 1
ATOM 15906 C C . GLN F 1 172 ? 100.456 21.324 89.864 1.00 23.71 172 GLN F C 1
ATOM 15907 O O . GLN F 1 172 ? 101.282 21.814 90.653 1.00 24.86 172 GLN F O 1
ATOM 15913 N N . SER F 1 173 ? 99.503 22.040 89.247 1.00 21.66 173 SER F N 1
ATOM 15914 C CA . SER F 1 173 ? 99.383 23.516 89.414 1.00 22.52 173 SER F CA 1
ATOM 15915 C C . SER F 1 173 ? 99.137 23.829 90.889 1.00 23.73 173 SER F C 1
ATOM 15916 O O . SER F 1 173 ? 99.862 24.694 91.442 1.00 21.71 173 SER F O 1
ATOM 15919 N N . GLN F 1 174 ? 98.220 23.094 91.538 1.00 23.99 174 GLN F N 1
ATOM 15920 C CA . GLN F 1 174 ? 97.889 23.353 92.961 1.00 25.11 174 GLN F CA 1
ATOM 15921 C C . GLN F 1 174 ? 99.131 23.084 93.814 1.00 23.49 174 GLN F C 1
ATOM 15922 O O . GLN F 1 174 ? 99.445 23.934 94.680 1.00 27.35 174 GLN F O 1
ATOM 15928 N N . GLN F 1 175 ? 99.812 21.965 93.594 1.00 22.81 175 GLN F N 1
ATOM 15929 C CA . GLN F 1 175 ? 100.990 21.607 94.428 1.00 24.91 175 GLN F CA 1
ATOM 15930 C C . GLN F 1 175 ? 102.104 22.640 94.274 1.00 25.18 175 GLN F C 1
ATOM 15931 O O . GLN F 1 175 ? 102.722 23.027 95.314 1.00 24.73 175 GLN F O 1
ATOM 15937 N N . ARG F 1 176 ? 102.424 23.007 93.023 1.00 24.49 176 ARG F N 1
ATOM 15938 C CA . ARG F 1 176 ? 103.544 23.953 92.735 1.00 25.06 176 ARG F CA 1
ATOM 15939 C C . ARG F 1 176 ? 103.175 25.307 93.318 1.00 23.12 176 ARG F C 1
ATOM 15940 O O . ARG F 1 176 ? 104.009 25.933 93.957 1.00 25.98 176 ARG F O 1
ATOM 15948 N N . MET F 1 177 ? 101.918 25.717 93.189 1.00 23.53 177 MET F N 1
ATOM 15949 C CA . MET F 1 177 ? 101.503 27.030 93.733 1.00 24.23 177 MET F CA 1
ATOM 15950 C C . MET F 1 177 ? 101.600 27.001 95.267 1.00 24.70 177 MET F C 1
ATOM 15951 O O . MET F 1 177 ? 102.025 27.996 95.839 1.00 23.71 177 MET F O 1
ATOM 15956 N N . ALA F 1 178 ? 101.161 25.919 95.912 1.00 31.14 178 ALA F N 1
ATOM 15957 C CA . ALA F 1 178 ? 101.191 25.803 97.401 1.00 32.34 178 ALA F CA 1
ATOM 15958 C C . ALA F 1 178 ? 102.643 25.909 97.886 1.00 29.04 178 ALA F C 1
ATOM 15959 O O . ALA F 1 178 ? 102.938 26.739 98.778 1.00 29.30 178 ALA F O 1
ATOM 15961 N N . ARG F 1 179 ? 103.533 25.128 97.285 1.00 29.37 179 ARG F N 1
ATOM 15962 C CA . ARG F 1 179 ? 104.983 25.164 97.615 1.00 31.84 179 ARG F CA 1
ATOM 15963 C C . ARG F 1 179 ? 105.519 26.591 97.400 1.00 32.61 179 ARG F C 1
ATOM 15964 O O . ARG F 1 179 ? 106.236 27.108 98.275 1.00 28.12 179 ARG F O 1
ATOM 15972 N N . ALA F 1 180 ? 105.191 27.247 96.287 1.00 29.14 180 ALA F N 1
ATOM 15973 C CA . ALA F 1 180 ? 105.747 28.587 96.016 1.00 29.33 180 ALA F CA 1
ATOM 15974 C C . ALA F 1 180 ? 105.206 29.552 97.066 1.00 28.25 180 ALA F C 1
ATOM 15975 O O . ALA F 1 180 ? 105.953 30.458 97.503 1.00 24.77 180 ALA F O 1
ATOM 15977 N N . GLN F 1 181 ? 103.961 29.347 97.507 1.00 27.90 181 GLN F N 1
ATOM 15978 C CA . GLN F 1 181 ? 103.379 30.233 98.543 1.00 29.85 181 GLN F CA 1
ATOM 15979 C C . GLN F 1 181 ? 104.138 30.022 99.852 1.00 31.78 181 GLN F C 1
ATOM 15980 O O . GLN F 1 181 ? 104.575 31.007 100.400 1.00 32.09 181 GLN F O 1
ATOM 15986 N N . ALA F 1 182 ? 104.302 28.777 100.293 1.00 35.33 182 ALA F N 1
ATOM 15987 C CA . ALA F 1 182 ? 104.992 28.426 101.562 1.00 35.55 182 ALA F CA 1
ATOM 15988 C C . ALA F 1 182 ? 106.445 28.910 101.509 1.00 37.74 182 ALA F C 1
ATOM 15989 O O . ALA F 1 182 ? 106.973 29.281 102.582 1.00 36.25 182 ALA F O 1
ATOM 15991 N N . ASP F 1 183 ? 107.057 28.987 100.319 1.00 37.15 183 ASP F N 1
ATOM 15992 C CA . ASP F 1 183 ? 108.452 29.481 100.199 1.00 32.56 183 ASP F CA 1
ATOM 15993 C C . ASP F 1 183 ? 108.492 31.013 100.078 1.00 32.89 183 ASP F C 1
ATOM 15994 O O . ASP F 1 183 ? 109.598 31.554 99.855 1.00 34.88 183 ASP F O 1
ATOM 15999 N N . GLY F 1 184 ? 107.355 31.701 100.202 1.00 29.70 184 GLY F N 1
ATOM 16000 C CA . GLY F 1 184 ? 107.277 33.170 100.114 1.00 31.59 184 GLY F CA 1
ATOM 16001 C C . GLY F 1 184 ? 107.650 33.715 98.724 1.00 31.68 184 GLY F C 1
ATOM 16002 O O . GLY F 1 184 ? 108.123 34.858 98.642 1.00 32.32 184 GLY F O 1
ATOM 16003 N N . LEU F 1 185 ? 107.423 32.975 97.642 1.00 32.85 185 LEU F N 1
ATOM 16004 C CA . LEU F 1 185 ? 107.913 33.428 96.312 1.00 32.88 185 LEU F CA 1
ATOM 16005 C C . LEU F 1 185 ? 107.038 34.570 95.766 1.00 36.14 185 LEU F C 1
ATOM 16006 O O . LEU F 1 185 ? 107.349 35.010 94.678 1.00 39.55 185 LEU F O 1
ATOM 16011 N N . PHE F 1 186 ? 105.972 34.997 96.457 1.00 33.19 186 PHE F N 1
ATOM 16012 C CA . PHE F 1 186 ? 105.052 36.051 95.964 1.00 33.73 186 PHE F CA 1
ATOM 16013 C C . PHE F 1 186 ? 105.138 37.284 96.836 1.00 36.10 186 PHE F C 1
ATOM 16014 O O . PHE F 1 186 ? 104.450 38.259 96.501 1.00 39.56 186 PHE F O 1
ATOM 16022 N N . ALA F 1 187 ? 105.965 37.258 97.877 1.00 35.70 187 ALA F N 1
ATOM 16023 C CA . ALA F 1 187 ? 106.039 38.325 98.900 1.00 37.70 187 ALA F CA 1
ATOM 16024 C C . ALA F 1 187 ? 106.444 39.662 98.267 1.00 36.51 187 ALA F C 1
ATOM 16025 O O . ALA F 1 187 ? 105.975 40.699 98.707 1.00 39.93 187 ALA F O 1
ATOM 16027 N N . ASP F 1 188 ? 107.313 39.645 97.273 1.00 33.03 188 ASP F N 1
ATOM 16028 C CA . ASP F 1 188 ? 107.799 40.889 96.630 1.00 32.46 188 ASP F CA 1
ATOM 16029 C C . ASP F 1 188 ? 106.881 41.301 95.456 1.00 30.01 188 ASP F C 1
ATOM 16030 O O . ASP F 1 188 ? 106.914 42.491 95.092 1.00 34.78 188 ASP F O 1
ATOM 16035 N N . GLU F 1 189 ? 106.122 40.386 94.851 1.00 26.18 189 GLU F N 1
ATOM 16036 C CA . GLU F 1 189 ? 105.286 40.732 93.665 1.00 26.88 189 GLU F CA 1
ATOM 16037 C C . GLU F 1 189 ? 103.913 41.224 94.118 1.00 23.35 189 GLU F C 1
ATOM 16038 O O . GLU F 1 189 ? 103.397 42.151 93.490 1.00 21.68 189 GLU F O 1
ATOM 16044 N N . ILE F 1 190 ? 103.370 40.714 95.221 1.00 21.98 190 ILE F N 1
ATOM 16045 C CA . ILE F 1 190 ? 102.030 41.138 95.711 1.00 21.84 190 ILE F CA 1
ATOM 16046 C C . ILE F 1 190 ? 102.158 42.333 96.633 1.00 27.35 190 ILE F C 1
ATOM 16047 O O . ILE F 1 190 ? 102.989 42.298 97.572 1.00 28.16 190 ILE F O 1
ATOM 16052 N N . VAL F 1 191 ? 101.354 43.358 96.357 1.00 26.47 191 VAL F N 1
ATOM 16053 C CA . VAL F 1 191 ? 101.237 44.561 97.210 1.00 28.47 191 VAL F CA 1
ATOM 16054 C C . VAL F 1 191 ? 99.860 44.500 97.851 1.00 30.51 191 VAL F C 1
ATOM 16055 O O . VAL F 1 191 ? 98.845 44.321 97.167 1.00 22.79 191 VAL F O 1
ATOM 16059 N N . PRO F 1 192 ? 99.806 44.594 99.197 1.00 26.35 192 PRO F N 1
ATOM 16060 C CA . PRO F 1 192 ? 98.534 44.493 99.898 1.00 24.87 192 PRO F CA 1
ATOM 16061 C C . PRO F 1 192 ? 97.671 45.693 99.528 1.00 24.85 192 PRO F C 1
ATOM 16062 O O . PRO F 1 192 ? 98.218 46.763 99.255 1.00 24.63 192 PRO F O 1
ATOM 16066 N N . MET F 1 193 ? 96.357 45.487 99.523 1.00 22.27 193 MET F N 1
ATOM 16067 C CA . MET F 1 193 ? 95.385 46.563 99.289 1.00 23.27 193 MET F CA 1
ATOM 16068 C C . MET F 1 193 ? 94.276 46.459 100.324 1.00 22.57 193 MET F C 1
ATOM 16069 O O . MET F 1 193 ? 93.653 45.382 100.465 1.00 22.92 193 MET F O 1
ATOM 16074 N N . THR F 1 194 ? 93.930 47.604 100.893 1.00 23.19 194 THR F N 1
ATOM 16075 C CA . THR F 1 194 ? 92.820 47.724 101.877 1.00 26.36 194 THR F CA 1
ATOM 16076 C C . THR F 1 194 ? 91.521 47.881 101.123 1.00 26.26 194 THR F C 1
ATOM 16077 O O . THR F 1 194 ? 91.507 48.676 100.149 1.00 26.88 194 THR F O 1
ATOM 16081 N N . THR F 1 195 ? 90.483 47.162 101.541 1.00 23.52 195 THR F N 1
ATOM 16082 C CA . THR F 1 195 ? 89.176 47.167 100.852 1.00 24.16 195 THR F CA 1
ATOM 16083 C C . THR F 1 195 ? 88.009 47.352 101.826 1.00 25.36 195 THR F C 1
ATOM 16084 O O . THR F 1 195 ? 88.159 47.098 103.038 1.00 24.06 195 THR F O 1
ATOM 16088 N N . ARG F 1 196 ? 86.876 47.763 101.271 1.00 28.15 196 ARG F N 1
ATOM 16089 C CA . ARG F 1 196 ? 85.527 47.457 101.787 1.00 25.74 196 ARG F CA 1
ATOM 16090 C C . ARG F 1 196 ? 84.965 46.311 100.949 1.00 25.70 196 ARG F C 1
ATOM 16091 O O . ARG F 1 196 ? 85.066 46.368 99.713 1.00 25.41 196 ARG F O 1
ATOM 16099 N N . TYR F 1 197 ? 84.330 45.319 101.547 1.00 23.34 197 TYR F N 1
ATOM 16100 C CA . TYR F 1 197 ? 83.782 44.184 100.757 1.00 24.77 197 TYR F CA 1
ATOM 16101 C C . TYR F 1 197 ? 82.485 43.664 101.354 1.00 25.19 197 TYR F C 1
ATOM 16102 O O . TYR F 1 197 ? 82.218 43.874 102.576 1.00 25.43 197 TYR F O 1
ATOM 16111 N N . ALA F 1 198 ? 81.673 43.037 100.507 1.00 26.57 198 ALA F N 1
ATOM 16112 C CA . ALA F 1 198 ? 80.277 42.672 100.827 1.00 24.75 198 ALA F CA 1
ATOM 16113 C C . ALA F 1 198 ? 80.268 41.221 101.278 1.00 31.02 198 ALA F C 1
ATOM 16114 O O . ALA F 1 198 ? 80.971 40.374 100.650 1.00 23.97 198 ALA F O 1
ATOM 16116 N N . VAL F 1 199 ? 79.482 40.937 102.320 1.00 28.32 199 VAL F N 1
ATOM 16117 C CA . VAL F 1 199 ? 79.170 39.550 102.759 1.00 29.82 199 VAL F CA 1
ATOM 16118 C C . VAL F 1 199 ? 77.655 39.470 102.943 1.00 37.37 199 VAL F C 1
ATOM 16119 O O . VAL F 1 199 ? 76.992 40.508 103.141 1.00 31.61 199 VAL F O 1
ATOM 16123 N N . GLU F 1 200 ? 77.115 38.275 102.783 1.00 40.93 200 GLU F N 1
ATOM 16124 C CA . GLU F 1 200 ? 75.740 37.919 103.174 1.00 52.00 200 GLU F CA 1
ATOM 16125 C C . GLU F 1 200 ? 75.905 36.555 103.815 1.00 56.86 200 GLU F C 1
ATOM 16126 O O . GLU F 1 200 ? 76.641 35.740 103.205 1.00 44.06 200 GLU F O 1
ATOM 16132 N N . ASP F 1 201 ? 75.387 36.353 105.028 1.00 57.73 201 ASP F N 1
ATOM 16133 C CA . ASP F 1 201 ? 75.269 34.971 105.559 1.00 59.41 201 ASP F CA 1
ATOM 16134 C C . ASP F 1 201 ? 74.122 34.305 104.777 1.00 57.61 201 ASP F C 1
ATOM 16135 O O . ASP F 1 201 ? 73.053 34.949 104.623 1.00 56.05 201 ASP F O 1
ATOM 16140 N N . LYS F 1 202 ? 74.345 33.105 104.229 1.00 65.65 202 LYS F N 1
ATOM 16141 C CA . LYS F 1 202 ? 73.287 32.345 103.509 1.00 74.54 202 LYS F CA 1
ATOM 16142 C C . LYS F 1 202 ? 72.155 32.017 104.498 1.00 75.26 202 LYS F C 1
ATOM 16143 O O . LYS F 1 202 ? 70.974 32.161 104.099 1.00 77.77 202 LYS F O 1
ATOM 16149 N N . ALA F 1 203 ? 72.506 31.649 105.741 1.00 66.50 203 ALA F N 1
ATOM 16150 C CA . ALA F 1 203 ? 71.598 31.093 106.777 1.00 63.59 203 ALA F CA 1
ATOM 16151 C C . ALA F 1 203 ? 70.798 32.212 107.482 1.00 73.55 203 ALA F C 1
ATOM 16152 O O . ALA F 1 203 ? 69.571 32.013 107.661 1.00 69.36 203 ALA F O 1
ATOM 16154 N N . SER F 1 204 ? 71.448 33.333 107.862 1.00 71.13 204 SER F N 1
ATOM 16155 C CA . SER F 1 204 ? 70.870 34.470 108.639 1.00 62.96 204 SER F CA 1
ATOM 16156 C C . SER F 1 204 ? 70.186 35.479 107.709 1.00 62.30 204 SER F C 1
ATOM 16157 O O . SER F 1 204 ? 69.283 36.170 108.165 1.00 56.75 204 SER F O 1
ATOM 16160 N N . GLY F 1 205 ? 70.617 35.560 106.448 1.00 65.11 205 GLY F N 1
ATOM 16161 C CA . GLY F 1 205 ? 70.263 36.653 105.517 1.00 64.72 205 GLY F CA 1
ATOM 16162 C C . GLY F 1 205 ? 71.010 37.955 105.826 1.00 58.99 205 GLY F C 1
ATOM 16163 O O . GLY F 1 205 ? 70.660 38.997 105.194 1.00 65.17 205 GLY F O 1
ATOM 16164 N N . GLU F 1 206 ? 72.001 37.930 106.734 1.00 43.65 206 GLU F N 1
ATOM 16165 C CA . GLU F 1 206 ? 72.709 39.167 107.157 1.00 53.72 206 GLU F CA 1
ATOM 16166 C C . GLU F 1 206 ? 73.699 39.566 106.052 1.00 45.85 206 GLU F C 1
ATOM 16167 O O . GLU F 1 206 ? 74.598 38.755 105.740 1.00 39.34 206 GLU F O 1
ATOM 16173 N N . LYS F 1 207 ? 73.429 40.719 105.419 1.00 56.20 207 LYS F N 1
ATOM 16174 C CA . LYS F 1 207 ? 74.370 41.510 104.568 1.00 57.51 207 LYS F CA 1
ATOM 16175 C C . LYS F 1 207 ? 75.122 42.513 105.452 1.00 54.40 207 LYS F C 1
ATOM 16176 O O . LYS F 1 207 ? 74.536 43.114 106.398 1.00 48.89 207 LYS F O 1
ATOM 16182 N N . GLN F 1 208 ? 76.396 42.682 105.153 1.00 42.22 208 GLN F N 1
ATOM 16183 C CA . GLN F 1 208 ? 77.261 43.693 105.776 1.00 43.28 208 GLN F CA 1
ATOM 16184 C C . GLN F 1 208 ? 78.274 44.104 104.700 1.00 33.77 208 GLN F C 1
ATOM 16185 O O . GLN F 1 208 ? 78.580 43.285 103.833 1.00 27.30 208 GLN F O 1
ATOM 16191 N N . VAL F 1 209 ? 78.752 45.333 104.778 1.00 32.63 209 VAL F N 1
ATOM 16192 C CA . VAL F 1 209 ? 80.060 45.738 104.210 1.00 29.11 209 VAL F CA 1
ATOM 16193 C C . VAL F 1 209 ? 81.085 45.693 105.337 1.00 29.28 209 VAL F C 1
ATOM 16194 O O . VAL F 1 209 ? 80.822 46.288 106.396 1.00 30.03 209 VAL F O 1
ATOM 16198 N N . LEU F 1 210 ? 82.194 44.980 105.145 1.00 25.63 210 LEU F N 1
ATOM 16199 C CA . LEU F 1 210 ? 83.245 44.805 106.167 1.00 28.13 210 LEU F CA 1
ATOM 16200 C C . LEU F 1 210 ? 84.554 45.448 105.703 1.00 30.78 210 LEU F C 1
ATOM 16201 O O . LEU F 1 210 ? 84.744 45.638 104.476 1.00 28.64 210 LEU F O 1
ATOM 16206 N N . ASP F 1 211 ? 85.461 45.715 106.636 1.00 26.93 211 ASP F N 1
ATOM 16207 C CA . ASP F 1 211 ? 86.838 46.147 106.297 1.00 30.64 211 ASP F CA 1
ATOM 16208 C C . ASP F 1 211 ? 87.670 44.895 106.033 1.00 28.80 211 ASP F C 1
ATOM 16209 O O . ASP F 1 211 ? 87.517 43.942 106.765 1.00 31.28 211 ASP F O 1
ATOM 16214 N N . GLY F 1 212 ? 88.529 44.925 105.015 1.00 26.80 212 GLY F N 1
ATOM 16215 C CA . GLY F 1 212 ? 89.407 43.805 104.663 1.00 28.78 212 GLY F CA 1
ATOM 16216 C C . GLY F 1 212 ? 90.725 44.260 104.068 1.00 26.90 212 GLY F C 1
ATOM 16217 O O . GLY F 1 212 ? 90.944 45.463 103.819 1.00 24.71 212 GLY F O 1
ATOM 16218 N N . VAL F 1 213 ? 91.610 43.307 103.869 1.00 26.95 213 VAL F N 1
ATOM 16219 C CA . VAL F 1 213 ? 92.878 43.544 103.151 1.00 29.34 213 VAL F CA 1
ATOM 16220 C C . VAL F 1 213 ? 93.027 42.379 102.190 1.00 31.80 213 VAL F C 1
ATOM 16221 O O . VAL F 1 213 ? 92.818 41.245 102.654 1.00 29.97 213 VAL F O 1
ATOM 16225 N N . VAL F 1 214 ? 93.307 42.631 100.904 1.00 27.30 214 VAL F N 1
ATOM 16226 C CA . VAL F 1 214 ? 93.770 41.527 100.012 1.00 26.61 214 VAL F CA 1
ATOM 16227 C C . VAL F 1 214 ? 95.293 41.532 100.098 1.00 25.32 214 VAL F C 1
ATOM 16228 O O . VAL F 1 214 ? 95.877 42.537 99.730 1.00 23.64 214 VAL F O 1
ATOM 16232 N N . ASP F 1 215 ? 95.915 40.447 100.547 1.00 28.81 215 ASP F N 1
ATOM 16233 C CA . ASP F 1 215 ? 97.400 40.452 100.721 1.00 31.28 215 ASP F CA 1
ATOM 16234 C C . ASP F 1 215 ? 98.031 39.137 100.265 1.00 29.25 215 ASP F C 1
ATOM 16235 O O . ASP F 1 215 ? 99.187 38.960 100.534 1.00 29.85 215 ASP F O 1
ATOM 16240 N N . ARG F 1 216 ? 97.272 38.259 99.608 1.00 29.28 216 ARG F N 1
ATOM 16241 C CA . ARG F 1 216 ? 97.722 36.958 99.081 1.00 28.03 216 ARG F CA 1
ATOM 16242 C C . ARG F 1 216 ? 96.673 36.536 98.048 1.00 25.75 216 ARG F C 1
ATOM 16243 O O . ARG F 1 216 ? 95.623 37.202 97.942 1.00 25.42 216 ARG F O 1
ATOM 16251 N N . ASP F 1 217 ? 97.001 35.526 97.266 1.00 23.73 217 ASP F N 1
ATOM 16252 C CA . ASP F 1 217 ? 96.094 34.801 96.360 1.00 26.59 217 ASP F CA 1
ATOM 16253 C C . ASP F 1 217 ? 95.317 33.835 97.251 1.00 28.31 217 ASP F C 1
ATOM 16254 O O . ASP F 1 217 ? 95.994 33.098 97.946 1.00 28.87 217 ASP F O 1
ATOM 16259 N N . ASP F 1 218 ? 93.985 33.890 97.232 1.00 28.60 218 ASP F N 1
ATOM 16260 C CA . ASP F 1 218 ? 93.111 33.155 98.194 1.00 36.48 218 ASP F CA 1
ATOM 16261 C C . ASP F 1 218 ? 92.388 32.011 97.475 1.00 33.40 218 ASP F C 1
ATOM 16262 O O . ASP F 1 218 ? 91.821 31.238 98.178 1.00 29.15 218 ASP F O 1
ATOM 16267 N N . CYS F 1 219 ? 92.453 31.875 96.143 1.00 29.48 219 CYS F N 1
ATOM 16268 C CA . CYS F 1 219 ? 91.603 30.920 95.400 1.00 26.55 219 CYS F CA 1
ATOM 16269 C C . CYS F 1 219 ? 92.229 29.536 95.371 1.00 23.43 219 CYS F C 1
ATOM 16270 O O . CYS F 1 219 ? 91.545 28.627 94.927 1.00 24.18 219 CYS F O 1
ATOM 16273 N N . ASN F 1 220 ? 93.489 29.348 95.745 1.00 23.83 220 ASN F N 1
ATOM 16274 C CA . ASN F 1 220 ? 94.123 28.015 95.541 1.00 24.28 220 ASN F CA 1
ATOM 16275 C C . ASN F 1 220 ? 93.756 27.029 96.658 1.00 27.25 220 ASN F C 1
ATOM 16276 O O . ASN F 1 220 ? 93.365 27.472 97.719 1.00 25.43 220 ASN F O 1
ATOM 16281 N N . ARG F 1 221 ? 93.966 25.730 96.436 1.00 28.73 221 ARG F N 1
ATOM 16282 C CA . ARG F 1 221 ? 93.591 24.655 97.403 1.00 32.56 221 ARG F CA 1
ATOM 16283 C C . ARG F 1 221 ? 94.765 23.707 97.543 1.00 27.34 221 ARG F C 1
ATOM 16284 O O . ARG F 1 221 ? 94.902 22.786 96.739 1.00 27.76 221 ARG F O 1
ATOM 16292 N N . PRO F 1 222 ? 95.660 23.962 98.518 1.00 27.52 222 PRO F N 1
ATOM 16293 C CA . PRO F 1 222 ? 96.864 23.156 98.701 1.00 30.82 222 PRO F CA 1
ATOM 16294 C C . PRO F 1 222 ? 96.578 21.673 98.977 1.00 31.96 222 PRO F C 1
ATOM 16295 O O . PRO F 1 222 ? 97.415 20.860 98.658 1.00 28.15 222 PRO F O 1
ATOM 16299 N N . ASP F 1 223 ? 95.394 21.332 99.488 1.00 32.07 223 ASP F N 1
ATOM 16300 C CA . ASP F 1 223 ? 95.115 19.918 99.853 1.00 36.95 223 ASP F CA 1
ATOM 16301 C C . ASP F 1 223 ? 94.334 19.249 98.716 1.00 35.38 223 ASP F C 1
ATOM 16302 O O . ASP F 1 223 ? 93.840 18.151 98.931 1.00 33.41 223 ASP F O 1
ATOM 16307 N N . THR F 1 224 ? 94.281 19.851 97.516 1.00 29.78 224 THR F N 1
ATOM 16308 C CA . THR F 1 224 ? 93.691 19.202 96.334 1.00 26.53 224 THR F CA 1
ATOM 16309 C C . THR F 1 224 ? 94.337 17.832 96.164 1.00 26.20 224 THR F C 1
ATOM 16310 O O . THR F 1 224 ? 95.562 17.715 96.299 1.00 25.53 224 THR F O 1
ATOM 16314 N N . THR F 1 225 ? 93.546 16.841 95.780 1.00 27.59 225 THR F N 1
ATOM 16315 C CA . THR F 1 225 ? 94.070 15.489 95.461 1.00 27.58 225 THR F CA 1
ATOM 16316 C C . THR F 1 225 ? 93.565 15.071 94.097 1.00 27.12 225 THR F C 1
ATOM 16317 O O . THR F 1 225 ? 92.536 15.592 93.665 1.00 24.41 225 THR F O 1
ATOM 16321 N N . LEU F 1 226 ? 94.215 14.079 93.498 1.00 25.01 226 LEU F N 1
ATOM 16322 C CA . LEU F 1 226 ? 93.762 13.538 92.211 1.00 28.32 226 LEU F CA 1
ATOM 16323 C C . LEU F 1 226 ? 92.360 12.932 92.375 1.00 30.96 226 LEU F C 1
ATOM 16324 O O . LEU F 1 226 ? 91.529 13.089 91.475 1.00 26.93 226 LEU F O 1
ATOM 16329 N N . GLU F 1 227 ? 92.099 12.200 93.467 1.00 32.64 227 GLU F N 1
ATOM 16330 C CA . GLU F 1 227 ? 90.770 11.560 93.634 1.00 33.00 227 GLU F CA 1
ATOM 16331 C C . GLU F 1 227 ? 89.689 12.624 93.755 1.00 27.89 227 GLU F C 1
ATOM 16332 O O . GLU F 1 227 ? 88.584 12.374 93.263 1.00 27.84 227 GLU F O 1
ATOM 16338 N N . GLY F 1 228 ? 89.990 13.726 94.434 1.00 26.63 228 GLY F N 1
ATOM 16339 C CA . GLY F 1 228 ? 89.072 14.870 94.507 1.00 27.75 228 GLY F CA 1
ATOM 16340 C C . GLY F 1 228 ? 88.770 15.369 93.103 1.00 27.97 228 GLY F C 1
ATOM 16341 O O . GLY F 1 228 ? 87.590 15.492 92.717 1.00 26.67 228 GLY F O 1
ATOM 16342 N N . LEU F 1 229 ? 89.811 15.675 92.333 1.00 26.05 229 LEU F N 1
ATOM 16343 C CA . LEU F 1 229 ? 89.592 16.250 90.983 1.00 23.82 229 LEU F CA 1
ATOM 16344 C C . LEU F 1 229 ? 88.803 15.268 90.118 1.00 21.44 229 LEU F C 1
ATOM 16345 O O . LEU F 1 229 ? 87.880 15.717 89.433 1.00 21.90 229 LEU F O 1
ATOM 16350 N N . ALA F 1 230 ? 89.090 13.970 90.220 1.00 22.55 230 ALA F N 1
ATOM 16351 C CA . ALA F 1 230 ? 88.419 12.901 89.441 1.00 23.99 230 ALA F CA 1
ATOM 16352 C C . ALA F 1 230 ? 86.931 12.779 89.802 1.00 24.52 230 ALA F C 1
ATOM 16353 O O . ALA F 1 230 ? 86.189 12.258 88.973 1.00 26.08 230 ALA F O 1
ATOM 16355 N N . SER F 1 231 ? 86.493 13.292 90.939 1.00 25.13 231 SER F N 1
ATOM 16356 C CA . SER F 1 231 ? 85.095 13.158 91.426 1.00 25.28 231 SER F CA 1
ATOM 16357 C C . SER F 1 231 ? 84.223 14.337 90.969 1.00 28.77 231 SER F C 1
ATOM 16358 O O . SER F 1 231 ? 82.979 14.234 91.065 1.00 25.84 231 SER F O 1
ATOM 16361 N N . LEU F 1 232 ? 84.830 15.428 90.469 1.00 27.46 232 LEU F N 1
ATOM 16362 C CA . LEU F 1 232 ? 84.104 16.681 90.132 1.00 25.37 232 LEU F CA 1
ATOM 16363 C C . LEU F 1 232 ? 83.216 16.470 88.912 1.00 23.88 232 LEU F C 1
ATOM 16364 O O . LEU F 1 232 ? 83.553 15.633 88.028 1.00 25.57 232 LEU F O 1
ATOM 16369 N N . LYS F 1 233 ? 82.124 17.230 88.842 1.00 25.23 233 LYS F N 1
ATOM 16370 C CA . LYS F 1 233 ? 81.184 17.098 87.705 1.00 28.84 233 LYS F CA 1
ATOM 16371 C C . LYS F 1 233 ? 81.742 17.960 86.568 1.00 30.91 233 LYS F C 1
ATOM 16372 O O . LYS F 1 233 ? 82.396 18.982 86.821 1.00 29.70 233 LYS F O 1
ATOM 16378 N N . PRO F 1 234 ? 81.520 17.536 85.308 1.00 32.76 234 PRO F N 1
ATOM 16379 C CA . PRO F 1 234 ? 81.910 18.318 84.125 1.00 35.20 234 PRO F CA 1
ATOM 16380 C C . PRO F 1 234 ? 81.195 19.675 84.123 1.00 34.91 234 PRO F C 1
ATOM 16381 O O . PRO F 1 234 ? 80.065 19.732 84.552 1.00 30.95 234 PRO F O 1
ATOM 16385 N N . ALA F 1 235 ? 81.889 20.753 83.773 1.00 30.71 235 ALA F N 1
ATOM 16386 C CA . ALA F 1 235 ? 81.347 22.124 83.857 1.00 30.47 235 ALA F CA 1
ATOM 16387 C C . ALA F 1 235 ? 80.701 22.528 82.528 1.00 30.72 235 ALA F C 1
ATOM 16388 O O . ALA F 1 235 ? 79.852 23.443 82.559 1.00 34.06 235 ALA F O 1
ATOM 16390 N N . PHE F 1 236 ? 81.089 21.958 81.383 1.00 28.58 236 PHE F N 1
ATOM 16391 C CA . PHE F 1 236 ? 80.705 22.580 80.085 1.00 29.78 236 PHE F CA 1
ATOM 16392 C C . PHE F 1 236 ? 79.994 21.612 79.159 1.00 30.92 236 PHE F C 1
ATOM 16393 O O . PHE F 1 236 ? 79.485 22.079 78.154 1.00 33.43 236 PHE F O 1
ATOM 16401 N N . ALA F 1 237 ? 79.958 20.327 79.481 1.00 32.81 237 ALA F N 1
ATOM 16402 C CA . ALA F 1 237 ? 79.267 19.309 78.663 1.00 33.07 237 ALA F CA 1
ATOM 16403 C C . ALA F 1 237 ? 78.847 18.168 79.570 1.00 36.59 237 ALA F C 1
ATOM 16404 O O . ALA F 1 237 ? 79.608 17.872 80.473 1.00 32.13 237 ALA F O 1
ATOM 16406 N N . GLU F 1 238 ? 77.684 17.554 79.314 1.00 42.72 238 GLU F N 1
ATOM 16407 C CA . GLU F 1 238 ? 77.094 16.482 80.168 1.00 43.19 238 GLU F CA 1
ATOM 16408 C C . GLU F 1 238 ? 78.079 15.301 80.255 1.00 42.44 238 GLU F C 1
ATOM 16409 O O . GLU F 1 238 ? 78.246 14.724 81.346 1.00 41.43 238 GLU F O 1
ATOM 16415 N N . ASP F 1 239 ? 78.712 14.933 79.152 1.00 36.47 239 ASP F N 1
ATOM 16416 C CA . ASP F 1 239 ? 79.668 13.796 79.144 1.00 44.29 239 ASP F CA 1
ATOM 16417 C C . ASP F 1 239 ? 81.104 14.346 79.167 1.00 38.05 239 ASP F C 1
ATOM 16418 O O . ASP F 1 239 ? 81.964 13.684 78.585 1.00 38.15 239 ASP F O 1
ATOM 16423 N N . GLY F 1 240 ? 81.353 15.496 79.807 1.00 32.73 240 GLY F N 1
ATOM 16424 C CA . GLY F 1 240 ? 82.567 16.304 79.552 1.00 33.24 240 GLY F CA 1
ATOM 16425 C C . GLY F 1 240 ? 83.740 15.883 80.409 1.00 34.00 240 GLY F C 1
ATOM 16426 O O . GLY F 1 240 ? 83.564 15.032 81.311 1.00 32.06 240 GLY F O 1
ATOM 16427 N N . SER F 1 241 ? 84.914 16.458 80.152 1.00 28.39 241 SER F N 1
ATOM 16428 C CA . SER F 1 241 ? 86.169 16.213 80.902 1.00 25.07 241 SER F CA 1
ATOM 16429 C C . SER F 1 241 ? 86.601 17.485 81.642 1.00 25.27 241 SER F C 1
ATOM 16430 O O . SER F 1 241 ? 87.424 17.406 82.638 1.00 22.53 241 SER F O 1
ATOM 16433 N N . VAL F 1 242 ? 86.119 18.640 81.172 1.00 23.77 242 VAL F N 1
ATOM 16434 C CA . VAL F 1 242 ? 86.541 19.937 81.747 1.00 24.17 242 VAL F CA 1
ATOM 16435 C C . VAL F 1 242 ? 85.613 20.198 82.933 1.00 23.29 242 VAL F C 1
ATOM 16436 O O . VAL F 1 242 ? 84.363 20.052 82.774 1.00 23.41 242 VAL F O 1
ATOM 16440 N N . THR F 1 243 ? 86.212 20.580 84.052 1.00 22.50 243 THR F N 1
ATOM 16441 C CA . THR F 1 243 ? 85.559 20.791 85.369 1.00 24.87 243 THR F CA 1
ATOM 16442 C C . THR F 1 243 ? 86.073 22.089 85.967 1.00 25.40 243 THR F C 1
ATOM 16443 O O . THR F 1 243 ? 87.060 22.658 85.443 1.00 25.47 243 THR F O 1
ATOM 16447 N N . ALA F 1 244 ? 85.462 22.536 87.050 1.00 23.38 244 ALA F N 1
ATOM 16448 C CA . ALA F 1 244 ? 85.901 23.734 87.797 1.00 24.16 244 ALA F CA 1
ATOM 16449 C C . ALA F 1 244 ? 87.308 23.487 88.348 1.00 21.74 244 ALA F C 1
ATOM 16450 O O . ALA F 1 244 ? 88.063 24.474 88.549 1.00 25.87 244 ALA F O 1
ATOM 16452 N N . GLY F 1 245 ? 87.651 22.223 88.603 1.00 23.76 245 GLY F N 1
ATOM 16453 C CA . GLY F 1 245 ? 88.934 21.792 89.193 1.00 23.15 245 GLY F CA 1
ATOM 16454 C C . GLY F 1 245 ? 90.113 21.862 88.221 1.00 22.31 245 GLY F C 1
ATOM 16455 O O . GLY F 1 245 ? 91.276 21.969 88.698 1.00 23.18 245 GLY F O 1
ATOM 16456 N N . ASN F 1 246 ? 89.864 21.671 86.929 1.00 21.04 246 ASN F N 1
ATOM 16457 C CA . ASN F 1 246 ? 90.969 21.680 85.914 1.00 22.09 246 ASN F CA 1
ATOM 16458 C C . ASN F 1 246 ? 90.780 22.848 84.938 1.00 22.24 246 ASN F C 1
ATOM 16459 O O . ASN F 1 246 ? 91.371 22.808 83.819 1.00 24.91 246 ASN F O 1
ATOM 16464 N N . ALA F 1 247 ? 90.056 23.882 85.379 1.00 21.49 247 ALA F N 1
ATOM 16465 C CA . ALA F 1 247 ? 89.858 25.147 84.651 1.00 21.38 247 ALA F CA 1
ATOM 16466 C C . ALA F 1 247 ? 90.259 26.297 85.560 1.00 23.55 247 ALA F C 1
ATOM 16467 O O . ALA F 1 247 ? 90.266 26.175 86.818 1.00 21.68 247 ALA F O 1
ATOM 16469 N N . SER F 1 248 ? 90.599 27.416 84.949 1.00 22.29 248 SER F N 1
ATOM 16470 C CA . SER F 1 248 ? 91.027 28.576 85.731 1.00 22.66 248 SER F CA 1
ATOM 16471 C C . SER F 1 248 ? 89.804 29.040 86.546 1.00 23.37 248 SER F C 1
ATOM 16472 O O . SER F 1 248 ? 88.643 28.767 86.172 1.00 22.85 248 SER F O 1
ATOM 16475 N N . GLN F 1 249 ? 90.055 29.666 87.669 1.00 25.01 249 GLN F N 1
ATOM 16476 C CA . GLN F 1 249 ? 88.963 30.197 88.510 1.00 30.24 249 GLN F CA 1
ATOM 16477 C C . GLN F 1 249 ? 88.686 31.640 88.100 1.00 28.86 249 GLN F C 1
ATOM 16478 O O . GLN F 1 249 ? 89.531 32.249 87.431 1.00 23.90 249 GLN F O 1
ATOM 16484 N N . LEU F 1 250 ? 87.536 32.143 88.534 1.00 26.36 250 LEU F N 1
ATOM 16485 C CA . LEU F 1 250 ? 87.136 33.560 88.412 1.00 27.49 250 LEU F CA 1
ATOM 16486 C C . LEU F 1 250 ? 87.729 34.305 89.609 1.00 24.85 250 LEU F C 1
ATOM 16487 O O . LEU F 1 250 ? 87.312 34.054 90.766 1.00 25.19 250 LEU F O 1
ATOM 16492 N N . SER F 1 251 ? 88.711 35.157 89.363 1.00 23.15 251 SER F N 1
ATOM 16493 C CA . SER F 1 251 ? 89.297 36.024 90.415 1.00 22.87 251 SER F CA 1
ATOM 16494 C C . SER F 1 251 ? 89.451 37.446 89.867 1.00 20.34 251 SER F C 1
ATOM 16495 O O . SER F 1 251 ? 89.389 37.629 88.639 1.00 19.93 251 SER F O 1
ATOM 16498 N N . ASP F 1 252 ? 89.543 38.404 90.783 1.00 19.44 252 ASP F N 1
ATOM 16499 C CA . ASP F 1 252 ? 89.683 39.848 90.523 1.00 18.55 252 ASP F CA 1
ATOM 16500 C C . ASP F 1 252 ? 91.115 40.262 90.841 1.00 20.51 252 ASP F C 1
ATOM 16501 O O . ASP F 1 252 ? 91.671 39.809 91.895 1.00 20.22 252 ASP F O 1
ATOM 16506 N N . GLY F 1 253 ? 91.700 41.152 90.030 1.00 19.14 253 GLY F N 1
ATOM 16507 C CA . GLY F 1 253 ? 93.022 41.692 90.391 1.00 20.69 253 GLY F CA 1
ATOM 16508 C C . GLY F 1 253 ? 93.605 42.604 89.318 1.00 21.79 253 GLY F C 1
ATOM 16509 O O . GLY F 1 253 ? 93.012 42.701 88.212 1.00 19.00 253 GLY F O 1
ATOM 16510 N N . ALA F 1 254 ? 94.756 43.197 89.611 1.00 20.48 254 ALA F N 1
ATOM 16511 C CA . ALA F 1 254 ? 95.453 44.167 88.726 1.00 18.62 254 ALA F CA 1
ATOM 16512 C C . ALA F 1 254 ? 96.954 43.910 88.841 1.00 20.81 254 ALA F C 1
ATOM 16513 O O . ALA F 1 254 ? 97.393 43.413 89.877 1.00 19.55 254 ALA F O 1
ATOM 16515 N N . SER F 1 255 ? 97.687 44.120 87.748 1.00 20.81 255 SER F N 1
ATOM 16516 C CA . SER F 1 255 ? 99.158 44.032 87.701 1.00 19.36 255 SER F CA 1
ATOM 16517 C C . SER F 1 255 ? 99.649 45.182 86.843 1.00 19.70 255 SER F C 1
ATOM 16518 O O . SER F 1 255 ? 99.034 45.399 85.793 1.00 20.70 255 SER F O 1
ATOM 16521 N N . MET F 1 256 ? 100.681 45.899 87.292 1.00 19.45 256 MET F N 1
ATOM 16522 C CA . MET F 1 256 ? 101.289 46.966 86.488 1.00 19.64 256 MET F CA 1
ATOM 16523 C C . MET F 1 256 ? 102.806 46.813 86.512 1.00 22.48 256 MET F C 1
ATOM 16524 O O . MET F 1 256 ? 103.398 46.393 87.567 1.00 19.91 256 MET F O 1
ATOM 16529 N N . THR F 1 257 ? 103.397 47.181 85.378 1.00 21.60 257 THR F N 1
ATOM 16530 C CA . THR F 1 257 ? 104.815 46.923 85.047 1.00 21.75 257 THR F CA 1
ATOM 16531 C C . THR F 1 257 ? 105.484 48.273 84.733 1.00 24.13 257 THR F C 1
ATOM 16532 O O . THR F 1 257 ? 104.872 49.089 84.034 1.00 24.64 257 THR F O 1
ATOM 16536 N N . LEU F 1 258 ? 106.650 48.525 85.345 1.00 22.37 258 LEU F N 1
ATOM 16537 C CA . LEU F 1 258 ? 107.481 49.724 85.106 1.00 21.31 258 LEU F CA 1
ATOM 16538 C C . LEU F 1 258 ? 108.515 49.368 84.042 1.00 22.42 258 LEU F C 1
ATOM 16539 O O . LEU F 1 258 ? 109.349 48.465 84.313 1.00 22.43 258 LEU F O 1
ATOM 16544 N N . LEU F 1 259 ? 108.433 50.001 82.863 1.00 20.54 259 LEU F N 1
ATOM 16545 C CA . LEU F 1 259 ? 109.399 49.780 81.761 1.00 20.84 259 LEU F CA 1
ATOM 16546 C C . LEU F 1 259 ? 110.168 51.075 81.523 1.00 20.15 259 LEU F C 1
ATOM 16547 O O . LEU F 1 259 ? 109.605 52.129 81.683 1.00 20.55 259 LEU F O 1
ATOM 16552 N N . MET F 1 260 ? 111.435 50.964 81.178 1.00 23.57 260 MET F N 1
ATOM 16553 C CA . MET F 1 260 ? 112.195 52.150 80.717 1.00 23.99 260 MET F CA 1
ATOM 16554 C C . MET F 1 260 ? 113.341 51.691 79.816 1.00 22.43 260 MET F C 1
ATOM 16555 O O . MET F 1 260 ? 113.661 50.491 79.798 1.00 21.73 260 MET F O 1
ATOM 16560 N N . SER F 1 261 ? 113.909 52.603 79.034 1.00 24.26 261 SER F N 1
ATOM 16561 C CA . SER F 1 261 ? 115.164 52.291 78.296 1.00 27.25 261 SER F CA 1
ATOM 16562 C C . SER F 1 261 ? 116.228 51.870 79.322 1.00 24.51 261 SER F C 1
ATOM 16563 O O . SER F 1 261 ? 116.186 52.395 80.470 1.00 27.70 261 SER F O 1
ATOM 16566 N N . LEU F 1 262 ? 117.157 51.009 78.917 1.00 28.80 262 LEU F N 1
ATOM 16567 C CA . LEU F 1 262 ? 118.342 50.647 79.743 1.00 28.87 262 LEU F CA 1
ATOM 16568 C C . LEU F 1 262 ? 119.059 51.954 80.090 1.00 32.74 262 LEU F C 1
ATOM 16569 O O . LEU F 1 262 ? 119.360 52.189 81.291 1.00 30.68 262 LEU F O 1
ATOM 16574 N N . GLU F 1 263 ? 119.222 52.831 79.097 1.00 30.96 263 GLU F N 1
ATOM 16575 C CA . GLU F 1 263 ? 119.895 54.134 79.320 1.00 34.90 263 GLU F CA 1
ATOM 16576 C C . GLU F 1 263 ? 119.241 54.858 80.509 1.00 33.87 263 GLU F C 1
ATOM 16577 O O . GLU F 1 263 ? 119.952 55.357 81.409 1.00 29.99 263 GLU F O 1
ATOM 16583 N N . LYS F 1 264 ? 117.914 54.936 80.560 1.00 32.66 264 LYS F N 1
ATOM 16584 C CA . LYS F 1 264 ? 117.238 55.732 81.614 1.00 30.51 264 LYS F CA 1
ATOM 16585 C C . LYS F 1 264 ? 117.387 55.054 82.992 1.00 29.23 264 LYS F C 1
ATOM 16586 O O . LYS F 1 264 ? 117.550 55.794 83.991 1.00 28.64 264 LYS F O 1
ATOM 16592 N N . ALA F 1 265 ? 117.243 53.719 83.054 1.00 29.56 265 ALA F N 1
ATOM 16593 C CA . ALA F 1 265 ? 117.376 52.911 84.289 1.00 32.70 265 ALA F CA 1
ATOM 16594 C C . ALA F 1 265 ? 118.710 53.271 84.960 1.00 32.62 265 ALA F C 1
ATOM 16595 O O . ALA F 1 265 ? 118.729 53.614 86.148 1.00 31.52 265 ALA F O 1
ATOM 16597 N N . LEU F 1 266 ? 119.753 53.258 84.145 1.00 31.28 266 LEU F N 1
ATOM 16598 C CA . LEU F 1 266 ? 121.153 53.599 84.491 1.00 36.73 266 LEU F CA 1
ATOM 16599 C C . LEU F 1 266 ? 121.210 55.014 85.058 1.00 32.56 266 LEU F C 1
ATOM 16600 O O . LEU F 1 266 ? 121.743 55.196 86.154 1.00 29.39 266 LEU F O 1
ATOM 16605 N N . ALA F 1 267 ? 120.651 55.987 84.346 1.00 30.53 267 ALA F N 1
ATOM 16606 C CA . ALA F 1 267 ? 120.682 57.390 84.776 1.00 29.78 267 ALA F CA 1
ATOM 16607 C C . ALA F 1 267 ? 119.960 57.540 86.107 1.00 34.13 267 ALA F C 1
ATOM 16608 O O . ALA F 1 267 ? 120.334 58.440 86.870 1.00 32.28 267 ALA F O 1
ATOM 16610 N N . LEU F 1 268 ? 118.948 56.718 86.384 1.00 32.52 268 LEU F N 1
ATOM 16611 C CA . LEU F 1 268 ? 118.164 56.855 87.636 1.00 33.59 268 LEU F CA 1
ATOM 16612 C C . LEU F 1 268 ? 118.772 55.993 88.759 1.00 34.12 268 LEU F C 1
ATOM 16613 O O . LEU F 1 268 ? 118.278 56.078 89.883 1.00 35.42 268 LEU F O 1
ATOM 16618 N N . GLY F 1 269 ? 119.757 55.147 88.464 1.00 35.44 269 GLY F N 1
ATOM 16619 C CA . GLY F 1 269 ? 120.307 54.188 89.440 1.00 38.28 269 GLY F CA 1
ATOM 16620 C C . GLY F 1 269 ? 119.293 53.126 89.836 1.00 36.99 269 GLY F C 1
ATOM 16621 O O . GLY F 1 269 ? 119.360 52.653 90.965 1.00 35.97 269 GLY F O 1
ATOM 16622 N N . LEU F 1 270 ? 118.387 52.753 88.930 1.00 36.14 270 LEU F N 1
ATOM 16623 C CA . LEU F 1 270 ? 117.411 51.653 89.132 1.00 35.11 270 LEU F CA 1
ATOM 16624 C C . LEU F 1 270 ? 117.991 50.386 88.525 1.00 32.86 270 LEU F C 1
ATOM 16625 O O . LEU F 1 270 ? 118.610 50.453 87.471 1.00 34.83 270 LEU F O 1
ATOM 16630 N N . GLU F 1 271 ? 117.779 49.258 89.182 1.00 35.34 271 GLU F N 1
ATOM 16631 C CA . GLU F 1 271 ? 118.303 47.947 88.762 1.00 37.39 271 GLU F CA 1
ATOM 16632 C C . GLU F 1 271 ? 117.325 47.352 87.751 1.00 38.11 271 GLU F C 1
ATOM 16633 O O . GLU F 1 271 ? 116.158 47.126 88.068 1.00 35.49 271 GLU F O 1
ATOM 16639 N N . PRO F 1 272 ? 117.769 47.114 86.501 1.00 35.45 272 PRO F N 1
ATOM 16640 C CA . PRO F 1 272 ? 116.964 46.402 85.517 1.00 38.03 272 PRO F CA 1
ATOM 16641 C C . PRO F 1 272 ? 116.841 44.925 85.907 1.00 38.94 272 PRO F C 1
ATOM 16642 O O . PRO F 1 272 ? 117.845 44.364 86.284 1.00 35.68 272 PRO F O 1
ATOM 16646 N N . LYS F 1 273 ? 115.646 44.338 85.773 1.00 32.38 273 LYS F N 1
ATOM 16647 C CA . LYS F 1 273 ? 115.393 42.910 86.074 1.00 32.10 273 LYS F CA 1
ATOM 16648 C C . LYS F 1 273 ? 115.498 42.081 84.797 1.00 30.80 273 LYS F C 1
ATOM 16649 O O . LYS F 1 273 ? 115.994 40.954 84.857 1.00 26.66 273 LYS F O 1
ATOM 16655 N N . ALA F 1 274 ? 114.960 42.582 83.689 1.00 26.89 274 ALA F N 1
ATOM 16656 C CA . ALA F 1 274 ? 114.868 41.846 82.423 1.00 25.75 274 ALA F CA 1
ATOM 16657 C C . ALA F 1 274 ? 114.731 42.807 81.234 1.00 25.05 274 ALA F C 1
ATOM 16658 O O . ALA F 1 274 ? 114.214 43.938 81.366 1.00 32.47 274 ALA F O 1
ATOM 16660 N N . PHE F 1 275 ? 115.172 42.312 80.092 1.00 22.92 275 PHE F N 1
ATOM 16661 C CA . PHE F 1 275 ? 114.967 42.886 78.758 1.00 24.17 275 PHE F CA 1
ATOM 16662 C C . PHE F 1 275 ? 113.669 42.321 78.185 1.00 23.26 275 PHE F C 1
ATOM 16663 O O . PHE F 1 275 ? 113.465 41.084 78.224 1.00 27.60 275 PHE F O 1
ATOM 16671 N N . PHE F 1 276 ? 112.854 43.202 77.617 1.00 21.52 276 PHE F N 1
ATOM 16672 C CA . PHE F 1 276 ? 111.819 42.836 76.633 1.00 22.12 276 PHE F CA 1
ATOM 16673 C C . PHE F 1 276 ? 112.507 42.492 75.325 1.00 24.66 276 PHE F C 1
ATOM 16674 O O . PHE F 1 276 ? 113.252 43.374 74.824 1.00 26.70 276 PHE F O 1
ATOM 16682 N N . ARG F 1 277 ? 112.271 41.304 74.786 1.00 24.45 277 ARG F N 1
ATOM 16683 C CA . ARG F 1 277 ? 112.959 40.819 73.562 1.00 26.39 277 ARG F CA 1
ATOM 16684 C C . ARG F 1 277 ? 111.976 40.478 72.437 1.00 30.34 277 ARG F C 1
ATOM 16685 O O . ARG F 1 277 ? 112.441 40.025 71.382 1.00 34.27 277 ARG F O 1
ATOM 16693 N N . GLY F 1 278 ? 110.695 40.796 72.569 1.00 24.75 278 GLY F N 1
ATOM 16694 C CA . GLY F 1 278 ? 109.810 40.724 71.403 1.00 21.30 278 GLY F CA 1
ATOM 16695 C C . GLY F 1 278 ? 108.487 40.107 71.773 1.00 22.48 278 GLY F C 1
ATOM 16696 O O . GLY F 1 278 ? 108.385 39.453 72.841 1.00 20.76 278 GLY F O 1
ATOM 16697 N N . PHE F 1 279 ? 107.538 40.270 70.872 1.00 21.86 279 PHE F N 1
ATOM 16698 C CA . PHE F 1 279 ? 106.139 39.847 71.049 1.00 22.33 279 PHE F CA 1
ATOM 16699 C C . PHE F 1 279 ? 105.558 39.438 69.697 1.00 21.09 279 PHE F C 1
ATOM 16700 O O . PHE F 1 279 ? 105.772 40.153 68.721 1.00 20.71 279 PHE F O 1
ATOM 16708 N N . THR F 1 280 ? 104.791 38.351 69.653 1.00 19.01 280 THR F N 1
ATOM 16709 C CA . THR F 1 280 ? 104.032 37.916 68.471 1.00 19.58 280 THR F CA 1
ATOM 16710 C C . THR F 1 280 ? 102.601 37.535 68.839 1.00 22.56 280 THR F C 1
ATOM 16711 O O . THR F 1 280 ? 102.360 37.234 70.025 1.00 19.72 280 THR F O 1
ATOM 16715 N N . VAL F 1 281 ? 101.708 37.617 67.857 1.00 21.76 281 VAL F N 1
ATOM 16716 C CA . VAL F 1 281 ? 100.320 37.090 67.946 1.00 20.62 281 VAL F CA 1
ATOM 16717 C C . VAL F 1 281 ? 100.077 36.252 66.700 1.00 23.94 281 VAL F C 1
ATOM 16718 O O . VAL F 1 281 ? 100.783 36.440 65.697 1.00 24.01 281 VAL F O 1
ATOM 16722 N N . ALA F 1 282 ? 99.104 35.364 66.754 1.00 21.48 282 ALA F N 1
ATOM 16723 C CA . ALA F 1 282 ? 98.719 34.486 65.642 1.00 20.95 282 ALA F CA 1
ATOM 16724 C C . ALA F 1 282 ? 97.234 34.217 65.807 1.00 22.21 282 ALA F C 1
ATOM 16725 O O . ALA F 1 282 ? 96.747 34.276 66.960 1.00 19.30 282 ALA F O 1
ATOM 16727 N N . GLY F 1 283 ? 96.572 33.925 64.700 1.00 20.55 283 GLY F N 1
ATOM 16728 C CA . GLY F 1 283 ? 95.146 33.628 64.664 1.00 19.98 283 GLY F CA 1
ATOM 16729 C C . GLY F 1 283 ? 94.949 32.128 64.604 1.00 22.64 283 GLY F C 1
ATOM 16730 O O . GLY F 1 283 ? 95.860 31.422 64.077 1.00 22.34 283 GLY F O 1
ATOM 16731 N N . CYS F 1 284 ? 93.835 31.631 65.123 1.00 20.76 284 CYS F N 1
ATOM 16732 C CA . CYS F 1 284 ? 93.462 30.226 64.936 1.00 23.25 284 CYS F CA 1
ATOM 16733 C C . CYS F 1 284 ? 91.946 30.155 64.945 1.00 23.09 284 CYS F C 1
ATOM 16734 O O . CYS F 1 284 ? 91.325 31.193 65.107 1.00 20.29 284 CYS F O 1
ATOM 16737 N N . GLU F 1 285 ? 91.393 28.955 64.779 1.00 22.28 285 GLU F N 1
ATOM 16738 C CA . GLU F 1 285 ? 89.934 28.752 64.835 1.00 23.55 285 GLU F CA 1
ATOM 16739 C C . GLU F 1 285 ? 89.445 29.160 66.228 1.00 21.27 285 GLU F C 1
ATOM 16740 O O . GLU F 1 285 ? 90.006 28.744 67.242 1.00 18.77 285 GLU F O 1
ATOM 16746 N N . PRO F 1 286 ? 88.420 30.019 66.338 1.00 21.55 286 PRO F N 1
ATOM 16747 C CA . PRO F 1 286 ? 87.882 30.381 67.648 1.00 21.43 286 PRO F CA 1
ATOM 16748 C C . PRO F 1 286 ? 87.396 29.178 68.470 1.00 22.32 286 PRO F C 1
ATOM 16749 O O . PRO F 1 286 ? 87.524 29.209 69.694 1.00 22.32 286 PRO F O 1
ATOM 16753 N N . ASP F 1 287 ? 86.851 28.157 67.798 1.00 22.70 287 ASP F N 1
ATOM 16754 C CA . ASP F 1 287 ? 86.246 27.013 68.515 1.00 23.36 287 ASP F CA 1
ATOM 16755 C C . ASP F 1 287 ? 87.367 26.248 69.198 1.00 23.00 287 ASP F C 1
ATOM 16756 O O . ASP F 1 287 ? 87.040 25.400 70.051 1.00 22.17 287 ASP F O 1
ATOM 16761 N N . GLU F 1 288 ? 88.630 26.487 68.823 1.00 22.40 288 GLU F N 1
ATOM 16762 C CA . GLU F 1 288 ? 89.761 25.819 69.513 1.00 22.96 288 GLU F CA 1
ATOM 16763 C C . GLU F 1 288 ? 90.789 26.862 69.959 1.00 22.35 288 GLU F C 1
ATOM 16764 O O . GLU F 1 288 ? 92.004 26.606 69.915 1.00 21.23 288 GLU F O 1
ATOM 16770 N N . MET F 1 289 ? 90.308 27.974 70.494 1.00 22.10 289 MET F N 1
ATOM 16771 C CA . MET F 1 289 ? 91.171 29.140 70.819 1.00 21.08 289 MET F CA 1
ATOM 16772 C C . MET F 1 289 ? 92.292 28.720 71.771 1.00 20.64 289 MET F C 1
ATOM 16773 O O . MET F 1 289 ? 93.391 29.313 71.683 1.00 19.42 289 MET F O 1
ATOM 16778 N N . GLY F 1 290 ? 92.080 27.713 72.624 1.00 18.24 290 GLY F N 1
ATOM 16779 C CA . GLY F 1 290 ? 93.094 27.231 73.571 1.00 18.75 290 GLY F CA 1
ATOM 16780 C C . GLY F 1 290 ? 94.439 26.865 72.934 1.00 19.15 290 GLY F C 1
ATOM 16781 O O . GLY F 1 290 ? 95.452 26.892 73.663 1.00 18.25 290 GLY F O 1
ATOM 16782 N N . ILE F 1 291 ? 94.465 26.512 71.654 1.00 19.57 291 ILE F N 1
ATOM 16783 C CA . ILE F 1 291 ? 95.727 26.037 71.023 1.00 21.25 291 ILE F CA 1
ATOM 16784 C C . ILE F 1 291 ? 96.527 27.217 70.488 1.00 21.20 291 ILE F C 1
ATOM 16785 O O . ILE F 1 291 ? 97.650 26.962 70.009 1.00 23.27 291 ILE F O 1
ATOM 16790 N N . GLY F 1 292 ? 95.978 28.443 70.554 1.00 21.71 292 GLY F N 1
ATOM 16791 C CA . GLY F 1 292 ? 96.664 29.678 70.086 1.00 20.67 292 GLY F CA 1
ATOM 16792 C C . GLY F 1 292 ? 98.193 29.677 70.201 1.00 20.62 292 GLY F C 1
ATOM 16793 O O . GLY F 1 292 ? 98.903 29.969 69.223 1.00 20.00 292 GLY F O 1
ATOM 16794 N N . PRO F 1 293 ? 98.782 29.494 71.399 1.00 21.42 293 PRO F N 1
ATOM 16795 C CA . PRO F 1 293 ? 100.238 29.515 71.536 1.00 21.74 293 PRO F CA 1
ATOM 16796 C C . PRO F 1 293 ? 101.014 28.583 70.589 1.00 22.25 293 PRO F C 1
ATOM 16797 O O . PRO F 1 293 ? 102.165 28.920 70.321 1.00 23.50 293 PRO F O 1
ATOM 16801 N N . VAL F 1 294 ? 100.424 27.486 70.095 1.00 22.01 294 VAL F N 1
ATOM 16802 C CA . VAL F 1 294 ? 101.196 26.577 69.186 1.00 22.73 294 VAL F CA 1
ATOM 16803 C C . VAL F 1 294 ? 101.465 27.315 67.860 1.00 22.86 294 VAL F C 1
ATOM 16804 O O . VAL F 1 294 ? 102.388 26.890 67.165 1.00 23.04 294 VAL F O 1
ATOM 16808 N N . PHE F 1 295 ? 100.772 28.423 67.543 1.00 22.74 295 PHE F N 1
ATOM 16809 C CA . PHE F 1 295 ? 101.004 29.247 66.316 1.00 22.45 295 PHE F CA 1
ATOM 16810 C C . PHE F 1 295 ? 101.850 30.487 66.642 1.00 23.68 295 PHE F C 1
ATOM 16811 O O . PHE F 1 295 ? 102.729 30.904 65.822 1.00 22.35 295 PHE F O 1
ATOM 16819 N N . SER F 1 296 ? 101.644 31.107 67.800 1.00 21.69 296 SER F N 1
ATOM 16820 C CA . SER F 1 296 ? 102.358 32.378 68.138 1.00 21.33 296 SER F CA 1
ATOM 16821 C C . SER F 1 296 ? 103.770 32.077 68.653 1.00 22.92 296 SER F C 1
ATOM 16822 O O . SER F 1 296 ? 104.710 32.890 68.401 1.00 20.72 296 SER F O 1
ATOM 16825 N N . VAL F 1 297 ? 103.976 30.947 69.331 1.00 20.57 297 VAL F N 1
ATOM 16826 C CA . VAL F 1 297 ? 105.302 30.687 69.957 1.00 22.98 297 VAL F CA 1
ATOM 16827 C C . VAL F 1 297 ? 106.348 30.473 68.845 1.00 23.25 297 VAL F C 1
ATOM 16828 O O . VAL F 1 297 ? 107.444 31.011 68.936 1.00 24.53 297 VAL F O 1
ATOM 16832 N N . PRO F 1 298 ? 106.080 29.651 67.814 1.00 26.23 298 PRO F N 1
ATOM 16833 C CA . PRO F 1 298 ? 107.102 29.389 66.773 1.00 28.19 298 PRO F CA 1
ATOM 16834 C C . PRO F 1 298 ? 107.445 30.681 66.017 1.00 30.27 298 PRO F C 1
ATOM 16835 O O . PRO F 1 298 ? 108.598 30.887 65.791 1.00 27.37 298 PRO F O 1
ATOM 16839 N N . LYS F 1 299 ? 106.447 31.546 65.731 1.00 28.51 299 LYS F N 1
ATOM 16840 C CA . LYS F 1 299 ? 106.694 32.879 65.131 1.00 28.30 299 LYS F CA 1
ATOM 16841 C C . LYS F 1 299 ? 107.672 33.660 66.006 1.00 27.49 299 LYS F C 1
ATOM 16842 O O . LYS F 1 299 ? 108.545 34.336 65.426 1.00 25.92 299 LYS F O 1
ATOM 16848 N N . LEU F 1 300 ? 107.547 33.643 67.339 1.00 23.48 300 LEU F N 1
ATOM 16849 C CA . LEU F 1 300 ? 108.404 34.492 68.202 1.00 23.14 300 LEU F CA 1
ATOM 16850 C C . LEU F 1 300 ? 109.844 33.955 68.207 1.00 26.27 300 LEU F C 1
ATOM 16851 O O . LEU F 1 300 ? 110.822 34.748 68.194 1.00 25.33 300 LEU F O 1
ATOM 16856 N N . LEU F 1 301 ? 109.979 32.652 68.365 1.00 26.32 301 LEU F N 1
ATOM 16857 C CA . LEU F 1 301 ? 111.313 31.998 68.460 1.00 29.58 301 LEU F CA 1
ATOM 16858 C C . LEU F 1 301 ? 112.095 32.190 67.138 1.00 30.66 301 LEU F C 1
ATOM 16859 O O . LEU F 1 301 ? 113.313 32.414 67.209 1.00 32.70 301 LEU F O 1
ATOM 16864 N N . LYS F 1 302 ? 111.411 32.079 66.001 1.00 36.42 302 LYS F N 1
ATOM 16865 C CA . LYS F 1 302 ? 111.990 32.278 64.651 1.00 38.63 302 LYS F CA 1
ATOM 16866 C C . LYS F 1 302 ? 112.434 33.743 64.518 1.00 38.04 302 LYS F C 1
ATOM 16867 O O . LYS F 1 302 ? 113.613 33.963 64.283 1.00 34.99 302 LYS F O 1
ATOM 16873 N N . ALA F 1 303 ? 111.556 34.710 64.792 1.00 34.23 303 ALA F N 1
ATOM 16874 C CA . ALA F 1 303 ? 111.883 36.150 64.746 1.00 32.66 303 ALA F CA 1
ATOM 16875 C C . ALA F 1 303 ? 113.107 36.433 65.603 1.00 32.71 303 ALA F C 1
ATOM 16876 O O . ALA F 1 303 ? 113.848 37.363 65.268 1.00 34.44 303 ALA F O 1
ATOM 16878 N N . LYS F 1 304 ? 113.313 35.715 66.703 1.00 28.67 304 LYS F N 1
ATOM 16879 C CA . LYS F 1 304 ? 114.406 36.056 67.650 1.00 27.97 304 LYS F CA 1
ATOM 16880 C C . LYS F 1 304 ? 115.568 35.061 67.545 1.00 27.20 304 LYS F C 1
ATOM 16881 O O . LYS F 1 304 ? 116.471 35.212 68.327 1.00 31.12 304 LYS F O 1
ATOM 16887 N N . GLY F 1 305 ? 115.502 34.064 66.665 1.00 30.46 305 GLY F N 1
ATOM 16888 C CA . GLY F 1 305 ? 116.623 33.119 66.447 1.00 33.78 305 GLY F CA 1
ATOM 16889 C C . GLY F 1 305 ? 116.866 32.202 67.633 1.00 36.63 305 GLY F C 1
ATOM 16890 O O . GLY F 1 305 ? 118.040 31.952 67.964 1.00 31.62 305 GLY F O 1
ATOM 16891 N N . LEU F 1 306 ? 115.799 31.704 68.280 1.00 36.16 306 LEU F N 1
ATOM 16892 C CA . LEU F 1 306 ? 115.911 30.719 69.394 1.00 30.40 306 LEU F CA 1
ATOM 16893 C C . LEU F 1 306 ? 115.160 29.472 68.974 1.00 28.42 306 LEU F C 1
ATOM 16894 O O . LEU F 1 306 ? 114.358 29.519 68.004 1.00 29.00 306 LEU F O 1
ATOM 16899 N N . LYS F 1 307 ? 115.484 28.377 69.644 1.00 32.23 307 LYS F N 1
ATOM 16900 C CA . LYS F 1 307 ? 114.747 27.095 69.593 1.00 36.54 307 LYS F CA 1
ATOM 16901 C C . LYS F 1 307 ? 113.990 26.948 70.924 1.00 30.02 307 LYS F C 1
ATOM 16902 O O . LYS F 1 307 ? 114.418 27.569 71.923 1.00 28.62 307 LYS F O 1
ATOM 16908 N N . ILE F 1 308 ? 113.002 26.066 70.961 1.00 32.50 308 ILE F N 1
ATOM 16909 C CA . ILE F 1 308 ? 112.298 25.663 72.224 1.00 34.26 308 ILE F CA 1
ATOM 16910 C C . ILE F 1 308 ? 113.321 25.460 73.348 1.00 33.92 308 ILE F C 1
ATOM 16911 O O . ILE F 1 308 ? 113.154 26.030 74.447 1.00 30.06 308 ILE F O 1
ATOM 16916 N N . ALA F 1 309 ? 114.364 24.668 73.084 1.00 31.87 309 ALA F N 1
ATOM 16917 C CA . ALA F 1 309 ? 115.373 24.252 74.079 1.00 33.34 309 ALA F CA 1
ATOM 16918 C C . ALA F 1 309 ? 116.068 25.451 74.718 1.00 32.06 309 ALA F C 1
ATOM 16919 O O . ALA F 1 309 ? 116.538 25.323 75.833 1.00 33.96 309 ALA F O 1
ATOM 16921 N N . ASP F 1 310 ? 116.160 26.588 74.034 1.00 31.62 310 ASP F N 1
ATOM 16922 C CA . ASP F 1 310 ? 116.863 27.787 74.559 1.00 29.64 310 ASP F CA 1
ATOM 16923 C C . ASP F 1 310 ? 116.055 28.460 75.672 1.00 30.00 310 ASP F C 1
ATOM 16924 O O . ASP F 1 310 ? 116.593 29.355 76.379 1.00 31.08 310 ASP F O 1
ATOM 16929 N N . VAL F 1 311 ? 114.761 28.175 75.740 1.00 29.54 311 VAL F N 1
ATOM 16930 C CA . VAL F 1 311 ? 113.870 28.858 76.724 1.00 27.00 311 VAL F CA 1
ATOM 16931 C C . VAL F 1 311 ? 114.014 28.144 78.071 1.00 25.00 311 VAL F C 1
ATOM 16932 O O . VAL F 1 311 ? 113.729 26.935 78.136 1.00 31.39 311 VAL F O 1
ATOM 16936 N N . ASP F 1 312 ? 114.457 28.859 79.082 1.00 27.07 312 ASP F N 1
ATOM 16937 C CA . ASP F 1 312 ? 114.682 28.308 80.437 1.00 27.92 312 ASP F CA 1
ATOM 16938 C C . ASP F 1 312 ? 113.354 28.155 81.203 1.00 29.59 312 ASP F C 1
ATOM 16939 O O . ASP F 1 312 ? 113.232 27.156 81.905 1.00 23.33 312 ASP F O 1
ATOM 16944 N N . LEU F 1 313 ? 112.402 29.099 81.086 1.00 27.19 313 LEU F N 1
ATOM 16945 C CA . LEU F 1 313 ? 111.084 29.032 81.799 1.00 25.74 313 LEU F CA 1
ATOM 16946 C C . LEU F 1 313 ? 109.940 29.493 80.895 1.00 26.27 313 LEU F C 1
ATOM 16947 O O . LEU F 1 313 ? 110.105 30.507 80.167 1.00 25.40 313 LEU F O 1
ATOM 16952 N N . TRP F 1 314 ? 108.798 28.836 81.036 1.00 23.71 314 TRP F N 1
ATOM 16953 C CA . TRP F 1 314 ? 107.537 29.168 80.326 1.00 24.63 314 TRP F CA 1
ATOM 16954 C C . TRP F 1 314 ? 106.471 29.538 81.358 1.00 26.10 314 TRP F C 1
ATOM 16955 O O . TRP F 1 314 ? 106.344 28.821 82.380 1.00 22.26 314 TRP F O 1
ATOM 16966 N N . GLU F 1 315 ? 105.793 30.657 81.147 1.00 24.01 315 GLU F N 1
ATOM 16967 C CA . GLU F 1 315 ? 104.484 30.943 81.792 1.00 22.36 315 GLU F CA 1
ATOM 16968 C C . GLU F 1 315 ? 103.467 30.859 80.665 1.00 22.28 315 GLU F C 1
ATOM 16969 O O . GLU F 1 315 ? 103.400 31.825 79.875 1.00 22.58 315 GLU F O 1
ATOM 16975 N N . LEU F 1 316 ? 102.802 29.717 80.487 1.00 20.20 316 LEU F N 1
ATOM 16976 C CA . LEU F 1 316 ? 101.747 29.555 79.486 1.00 19.25 316 LEU F CA 1
ATOM 16977 C C . LEU F 1 316 ? 100.438 29.488 80.284 1.00 20.18 316 LEU F C 1
ATOM 16978 O O . LEU F 1 316 ? 100.301 28.636 81.168 1.00 20.48 316 LEU F O 1
ATOM 16983 N N . ASN F 1 317 ? 99.565 30.448 80.069 1.00 20.46 317 ASN F N 1
ATOM 16984 C CA . ASN F 1 317 ? 98.395 30.626 80.957 1.00 19.55 317 ASN F CA 1
ATOM 16985 C C . ASN F 1 317 ? 97.619 29.306 81.063 1.00 18.21 317 ASN F C 1
ATOM 16986 O O . ASN F 1 317 ? 97.311 28.658 80.044 1.00 17.85 317 ASN F O 1
ATOM 16991 N N . GLU F 1 318 ? 97.263 28.948 82.288 1.00 19.47 318 GLU F N 1
ATOM 16992 C CA . GLU F 1 318 ? 96.481 27.722 82.534 1.00 19.66 318 GLU F CA 1
ATOM 16993 C C . GLU F 1 318 ? 95.017 28.090 82.396 1.00 21.23 318 GLU F C 1
ATOM 16994 O O . GLU F 1 318 ? 94.358 28.042 83.424 1.00 22.71 318 GLU F O 1
ATOM 17000 N N . ALA F 1 319 ? 94.545 28.548 81.239 1.00 20.69 319 ALA F N 1
ATOM 17001 C CA . ALA F 1 319 ? 93.100 28.847 81.038 1.00 20.90 319 ALA F CA 1
ATOM 17002 C C . ALA F 1 319 ? 92.275 27.573 81.325 1.00 21.90 319 ALA F C 1
ATOM 17003 O O . ALA F 1 319 ? 91.305 27.633 82.095 1.00 20.33 319 ALA F O 1
ATOM 17005 N N . PHE F 1 320 ? 92.669 26.449 80.729 1.00 18.27 320 PHE F N 1
ATOM 17006 C CA . PHE F 1 320 ? 92.053 25.110 80.960 1.00 20.12 320 PHE F CA 1
ATOM 17007 C C . PHE F 1 320 ? 93.184 24.095 80.881 1.00 21.81 320 PHE F C 1
ATOM 17008 O O . PHE F 1 320 ? 94.041 24.239 79.968 1.00 21.89 320 PHE F O 1
ATOM 17016 N N . ALA F 1 321 ? 93.211 23.111 81.762 1.00 20.89 321 ALA F N 1
ATOM 17017 C CA . ALA F 1 321 ? 94.197 22.023 81.656 1.00 22.18 321 ALA F CA 1
ATOM 17018 C C . ALA F 1 321 ? 94.174 21.454 80.232 1.00 21.90 321 ALA F C 1
ATOM 17019 O O . ALA F 1 321 ? 95.261 21.159 79.757 1.00 24.25 321 ALA F O 1
ATOM 17021 N N . SER F 1 322 ? 93.015 21.270 79.603 1.00 21.21 322 SER F N 1
ATOM 17022 C CA . SER F 1 322 ? 92.912 20.683 78.244 1.00 22.57 322 SER F CA 1
ATOM 17023 C C . SER F 1 322 ? 93.851 21.431 77.285 1.00 24.08 322 SER F C 1
ATOM 17024 O O . SER F 1 322 ? 94.687 20.787 76.651 1.00 21.48 322 SER F O 1
ATOM 17027 N N . GLN F 1 323 ? 93.745 22.749 77.185 1.00 20.27 323 GLN F N 1
ATOM 17028 C CA . GLN F 1 323 ? 94.580 23.492 76.204 1.00 21.08 323 GLN F CA 1
ATOM 17029 C C . GLN F 1 323 ? 96.012 23.627 76.711 1.00 23.55 323 GLN F C 1
ATOM 17030 O O . GLN F 1 323 ? 96.939 23.625 75.867 1.00 23.54 323 GLN F O 1
ATOM 17036 N N . CYS F 1 324 ? 96.192 23.861 78.006 1.00 22.82 324 CYS F N 1
ATOM 17037 C CA . CYS F 1 324 ? 97.500 24.092 78.627 1.00 22.86 324 CYS F CA 1
ATOM 17038 C C . CYS F 1 324 ? 98.380 22.865 78.361 1.00 25.33 324 CYS F C 1
ATOM 17039 O O . CYS F 1 324 ? 99.592 23.041 78.094 1.00 26.84 324 CYS F O 1
ATOM 17042 N N . LEU F 1 325 ? 97.800 21.665 78.440 1.00 23.33 325 LEU F N 1
ATOM 17043 C CA . LEU F 1 325 ? 98.530 20.390 78.165 1.00 24.87 325 LEU F CA 1
ATOM 17044 C C . LEU F 1 325 ? 98.790 20.223 76.655 1.00 25.17 325 LEU F C 1
ATOM 17045 O O . LEU F 1 325 ? 99.864 19.760 76.323 1.00 26.52 325 LEU F O 1
ATOM 17050 N N . TYR F 1 326 ? 97.803 20.463 75.798 1.00 24.95 326 TYR F N 1
ATOM 17051 C CA . TYR F 1 326 ? 97.956 20.382 74.321 1.00 25.58 326 TYR F CA 1
ATOM 17052 C C . TYR F 1 326 ? 99.118 21.296 73.884 1.00 27.58 326 TYR F C 1
ATOM 17053 O O . TYR F 1 326 ? 99.985 20.813 73.158 1.00 25.34 326 TYR F O 1
ATOM 17062 N N . CYS F 1 327 ? 99.187 22.538 74.377 1.00 21.95 327 CYS F N 1
ATOM 17063 C CA . CYS F 1 327 ? 100.259 23.489 74.007 1.00 22.94 327 CYS F CA 1
ATOM 17064 C C . CYS F 1 327 ? 101.610 22.919 74.460 1.00 22.89 327 CYS F C 1
ATOM 17065 O O . CYS F 1 327 ? 102.541 22.904 73.630 1.00 24.82 327 CYS F O 1
ATOM 17068 N N . ARG F 1 328 ? 101.728 22.481 75.708 1.00 21.72 328 ARG F N 1
ATOM 17069 C CA . ARG F 1 328 ? 102.994 21.970 76.289 1.00 23.07 328 ARG F CA 1
ATOM 17070 C C . ARG F 1 328 ? 103.532 20.841 75.403 1.00 24.24 328 ARG F C 1
ATOM 17071 O O . ARG F 1 328 ? 104.728 20.884 75.072 1.00 24.94 328 ARG F O 1
ATOM 17079 N N . ASP F 1 329 ? 102.680 19.899 75.029 1.00 25.32 329 ASP F N 1
ATOM 17080 C CA . ASP F 1 329 ? 103.104 18.637 74.376 1.00 28.59 329 ASP F CA 1
ATOM 17081 C C . ASP F 1 329 ? 103.259 18.863 72.873 1.00 29.17 329 ASP F C 1
ATOM 17082 O O . ASP F 1 329 ? 104.215 18.302 72.321 1.00 29.33 329 ASP F O 1
ATOM 17087 N N . ARG F 1 330 ? 102.424 19.704 72.246 1.00 27.96 330 ARG F N 1
ATOM 17088 C CA . ARG F 1 330 ? 102.559 20.038 70.803 1.00 28.89 330 ARG F CA 1
ATOM 17089 C C . ARG F 1 330 ? 103.892 20.763 70.609 1.00 27.70 330 ARG F C 1
ATOM 17090 O O . ARG F 1 330 ? 104.560 20.470 69.646 1.00 27.49 330 ARG F O 1
ATOM 17098 N N . LEU F 1 331 ? 104.261 21.668 71.506 1.00 26.93 331 LEU F N 1
ATOM 17099 C CA . LEU F 1 331 ? 105.495 22.464 71.396 1.00 26.66 331 LEU F CA 1
ATOM 17100 C C . LEU F 1 331 ? 106.659 21.650 71.967 1.00 28.27 331 LEU F C 1
ATOM 17101 O O . LEU F 1 331 ? 107.800 22.138 71.897 1.00 27.74 331 LEU F O 1
ATOM 17106 N N . GLU F 1 332 ? 106.385 20.493 72.561 1.00 28.78 332 GLU F N 1
ATOM 17107 C CA . GLU F 1 332 ? 107.426 19.591 73.115 1.00 30.97 332 GLU F CA 1
ATOM 17108 C C . GLU F 1 332 ? 108.249 20.327 74.172 1.00 31.87 332 GLU F C 1
ATOM 17109 O O . GLU F 1 332 ? 109.482 20.225 74.155 1.00 31.90 332 GLU F O 1
ATOM 17115 N N . ILE F 1 333 ? 107.586 20.997 75.115 1.00 28.12 333 ILE F N 1
ATOM 17116 C CA . ILE F 1 333 ? 108.248 21.749 76.202 1.00 27.63 333 ILE F CA 1
ATOM 17117 C C . ILE F 1 333 ? 108.425 20.816 77.407 1.00 27.80 333 ILE F C 1
ATOM 17118 O O . ILE F 1 333 ? 107.527 19.979 77.695 1.00 30.59 333 ILE F O 1
ATOM 17123 N N . ASP F 1 334 ? 109.547 20.980 78.089 1.00 29.05 334 ASP F N 1
ATOM 17124 C CA . ASP F 1 334 ? 109.902 20.219 79.313 1.00 30.91 334 ASP F CA 1
ATOM 17125 C C . ASP F 1 334 ? 109.007 20.666 80.463 1.00 27.00 334 ASP F C 1
ATOM 17126 O O . ASP F 1 334 ? 109.154 21.832 80.914 1.00 25.52 334 ASP F O 1
ATOM 17131 N N . ASN F 1 335 ? 108.185 19.744 80.965 1.00 27.20 335 ASN F N 1
ATOM 17132 C CA . ASN F 1 335 ? 107.281 19.964 82.140 1.00 29.96 335 ASN F CA 1
ATOM 17133 C C . ASN F 1 335 ? 108.033 20.591 83.326 1.00 30.63 335 ASN F C 1
ATOM 17134 O O . ASN F 1 335 ? 107.423 21.443 84.035 1.00 30.04 335 ASN F O 1
ATOM 17139 N N . GLU F 1 336 ? 109.327 20.290 83.536 1.00 27.61 336 GLU F N 1
ATOM 17140 C CA . GLU F 1 336 ? 110.094 20.886 84.668 1.00 29.72 336 GLU F CA 1
ATOM 17141 C C . GLU F 1 336 ? 110.384 22.367 84.425 1.00 25.67 336 GLU F C 1
ATOM 17142 O O . GLU F 1 336 ? 110.776 23.028 85.376 1.00 28.80 336 GLU F O 1
ATOM 17148 N N . LYS F 1 337 ? 110.149 22.877 83.223 1.00 25.71 337 LYS F N 1
ATOM 17149 C CA . LYS F 1 337 ? 110.445 24.295 82.877 1.00 26.51 337 LYS F CA 1
ATOM 17150 C C . LYS F 1 337 ? 109.134 25.057 82.653 1.00 27.22 337 LYS F C 1
ATOM 17151 O O . LYS F 1 337 ? 109.193 26.194 82.185 1.00 25.01 337 LYS F O 1
ATOM 17157 N N . TYR F 1 338 ? 107.992 24.409 82.910 1.00 26.07 338 TYR F N 1
ATOM 17158 C CA . TYR F 1 338 ? 106.656 24.864 82.452 1.00 24.49 338 TYR F CA 1
ATOM 17159 C C . TYR F 1 338 ? 105.789 25.256 83.647 1.00 27.96 338 TYR F C 1
ATOM 17160 O O . TYR F 1 338 ? 105.439 24.349 84.387 1.00 26.84 338 TYR F O 1
ATOM 17169 N N . ASN F 1 339 ? 105.418 26.531 83.786 1.00 25.76 339 ASN F N 1
ATOM 17170 C CA . ASN F 1 339 ? 104.532 26.984 84.893 1.00 23.29 339 ASN F CA 1
ATOM 17171 C C . ASN F 1 339 ? 105.064 26.342 86.178 1.00 26.79 339 ASN F C 1
ATOM 17172 O O . ASN F 1 339 ? 104.324 25.503 86.839 1.00 23.45 339 ASN F O 1
ATOM 17177 N N . VAL F 1 340 ? 106.297 26.707 86.534 1.00 23.30 340 VAL F N 1
ATOM 17178 C CA . VAL F 1 340 ? 107.062 25.993 87.592 1.00 23.09 340 VAL F CA 1
ATOM 17179 C C . VAL F 1 340 ? 106.489 26.281 88.980 1.00 25.40 340 VAL F C 1
ATOM 17180 O O . VAL F 1 340 ? 106.753 25.473 89.892 1.00 27.41 340 VAL F O 1
ATOM 17184 N N . ASN F 1 341 ? 105.695 27.343 89.141 1.00 23.54 341 ASN F N 1
ATOM 17185 C CA . ASN F 1 341 ? 105.012 27.660 90.410 1.00 23.54 341 ASN F CA 1
ATOM 17186 C C . ASN F 1 341 ? 103.493 27.569 90.197 1.00 22.94 341 ASN F C 1
ATOM 17187 O O . ASN F 1 341 ? 102.762 28.191 90.975 1.00 23.60 341 ASN F O 1
ATOM 17192 N N . GLY F 1 342 ? 103.031 26.808 89.206 1.00 22.92 342 GLY F N 1
ATOM 17193 C CA . GLY F 1 342 ? 101.600 26.678 88.895 1.00 23.25 342 GLY F CA 1
ATOM 17194 C C . GLY F 1 342 ? 101.044 27.997 88.349 1.00 22.45 342 GLY F C 1
ATOM 17195 O O . GLY F 1 342 ? 101.859 28.822 87.813 1.00 22.55 342 GLY F O 1
ATOM 17196 N N . GLY F 1 343 ? 99.739 28.239 88.442 1.00 21.06 343 GLY F N 1
ATOM 17197 C CA . GLY F 1 343 ? 99.129 29.339 87.669 1.00 21.17 343 GLY F CA 1
ATOM 17198 C C . GLY F 1 343 ? 97.635 29.423 87.844 1.00 24.28 343 GLY F C 1
ATOM 17199 O O . GLY F 1 343 ? 97.160 29.051 88.939 1.00 21.93 343 GLY F O 1
ATOM 17200 N N . SER F 1 344 ? 96.938 29.903 86.804 1.00 20.31 344 SER F N 1
ATOM 17201 C CA . SER F 1 344 ? 95.514 30.333 86.863 1.00 20.14 344 SER F CA 1
ATOM 17202 C C . SER F 1 344 ? 94.540 29.221 87.300 1.00 21.12 344 SER F C 1
ATOM 17203 O O . SER F 1 344 ? 93.451 29.611 87.759 1.00 19.94 344 SER F O 1
ATOM 17206 N N . ILE F 1 345 ? 94.864 27.923 87.168 1.00 20.18 345 ILE F N 1
ATOM 17207 C CA . ILE F 1 345 ? 93.988 26.830 87.696 1.00 23.32 345 ILE F CA 1
ATOM 17208 C C . ILE F 1 345 ? 93.926 27.003 89.217 1.00 23.24 345 ILE F C 1
ATOM 17209 O O . ILE F 1 345 ? 92.829 26.881 89.779 1.00 21.93 345 ILE F O 1
ATOM 17214 N N . ALA F 1 346 ? 95.046 27.354 89.835 1.00 22.16 346 ALA F N 1
ATOM 17215 C CA . ALA F 1 346 ? 95.158 27.538 91.291 1.00 23.73 346 ALA F CA 1
ATOM 17216 C C . ALA F 1 346 ? 94.607 28.914 91.683 1.00 24.73 346 ALA F C 1
ATOM 17217 O O . ALA F 1 346 ? 93.823 28.948 92.627 1.00 22.11 3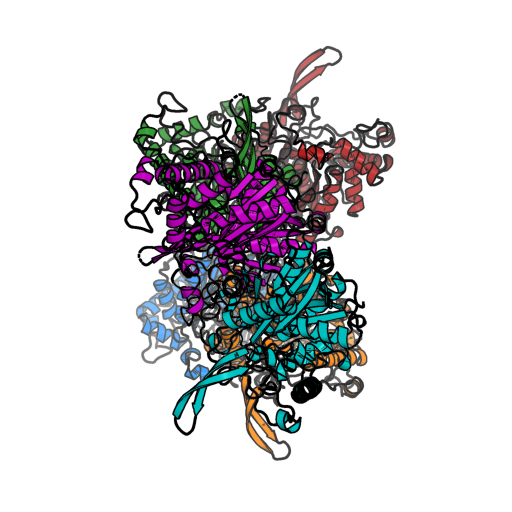46 ALA F O 1
ATOM 17219 N N . ILE F 1 347 ? 94.970 30.006 91.002 1.00 21.57 347 ILE F N 1
ATOM 17220 C CA . ILE F 1 347 ? 94.768 31.366 91.574 1.00 22.36 347 ILE F CA 1
ATOM 17221 C C . ILE F 1 347 ? 93.764 32.193 90.780 1.00 22.17 347 ILE F C 1
ATOM 17222 O O . ILE F 1 347 ? 93.402 33.280 91.281 1.00 24.47 347 ILE F O 1
ATOM 17227 N N . GLY F 1 348 ? 93.358 31.731 89.606 1.00 20.77 348 GLY F N 1
ATOM 17228 C CA . GLY F 1 348 ? 92.324 32.379 88.781 1.00 20.10 348 GLY F CA 1
ATOM 17229 C C . GLY F 1 348 ? 92.913 33.227 87.654 1.00 20.41 348 GLY F C 1
ATOM 17230 O O . GLY F 1 348 ? 94.138 33.427 87.642 1.00 21.46 348 GLY F O 1
ATOM 17231 N N . HIS F 1 349 ? 92.071 33.602 86.698 1.00 23.33 349 HIS F N 1
ATOM 17232 C CA . HIS F 1 349 ? 92.431 34.306 85.437 1.00 21.82 349 HIS F CA 1
ATOM 17233 C C . HIS F 1 349 ? 91.568 35.552 85.281 1.00 21.34 349 HIS F C 1
ATOM 17234 O O . HIS F 1 349 ? 90.586 35.527 84.554 1.00 22.82 349 HIS F O 1
ATOM 17241 N N . PRO F 1 350 ? 91.957 36.674 85.926 1.00 18.87 350 PRO F N 1
ATOM 17242 C CA . PRO F 1 350 ? 91.306 37.951 85.703 1.00 19.47 350 PRO F CA 1
ATOM 17243 C C . PRO F 1 350 ? 91.882 38.434 84.360 1.00 19.36 350 PRO F C 1
ATOM 17244 O O . PRO F 1 350 ? 93.008 38.916 84.374 1.00 17.88 350 PRO F O 1
ATOM 17248 N N . PHE F 1 351 ? 91.127 38.255 83.281 1.00 19.97 351 PHE F N 1
ATOM 17249 C CA . PHE F 1 351 ? 91.587 38.269 81.859 1.00 21.87 351 PHE F CA 1
ATOM 17250 C C . PHE F 1 351 ? 92.689 39.324 81.618 1.00 20.77 351 PHE F C 1
ATOM 17251 O O . PHE F 1 351 ? 93.829 38.938 81.338 1.00 20.30 351 PHE F O 1
ATOM 17259 N N . GLY F 1 352 ? 92.388 40.599 81.859 1.00 19.91 352 GLY F N 1
ATOM 17260 C CA . GLY F 1 352 ? 93.271 41.725 81.517 1.00 20.18 352 GLY F CA 1
ATOM 17261 C C . GLY F 1 352 ? 94.578 41.709 82.279 1.00 19.59 352 GLY F C 1
ATOM 17262 O O . GLY F 1 352 ? 95.597 42.217 81.722 1.00 18.80 352 GLY F O 1
ATOM 17263 N N . MET F 1 353 ? 94.596 41.239 83.516 1.00 19.82 353 MET F N 1
ATOM 17264 C CA . MET F 1 353 ? 95.811 41.384 84.367 1.00 19.39 353 MET F CA 1
ATOM 17265 C C . MET F 1 353 ? 96.792 40.224 84.141 1.00 19.77 353 MET F C 1
ATOM 17266 O O . MET F 1 353 ? 97.990 40.412 84.410 1.00 20.79 353 MET F O 1
ATOM 17271 N N . THR F 1 354 ? 96.312 39.057 83.740 1.00 18.83 354 THR F N 1
ATOM 17272 C CA . THR F 1 354 ? 97.097 37.804 83.785 1.00 19.57 354 THR F CA 1
ATOM 17273 C C . THR F 1 354 ? 98.444 37.982 83.061 1.00 19.89 354 THR F C 1
ATOM 17274 O O . THR F 1 354 ? 99.462 37.562 83.615 1.00 17.80 354 THR F O 1
ATOM 17278 N N . GLY F 1 355 ? 98.457 38.506 81.838 1.00 18.49 355 GLY F N 1
ATOM 17279 C CA . GLY F 1 355 ? 99.707 38.622 81.058 1.00 17.22 355 GLY F CA 1
ATOM 17280 C C . GLY F 1 355 ? 100.770 39.422 81.807 1.00 17.84 355 GLY F C 1
ATOM 17281 O O . GLY F 1 355 ? 101.922 38.971 81.820 1.00 20.32 355 GLY F O 1
ATOM 17282 N N . SER F 1 356 ? 100.389 40.480 82.523 1.00 17.98 356 SER F N 1
ATOM 17283 C CA . SER F 1 356 ? 101.306 41.335 83.323 1.00 19.25 356 SER F CA 1
ATOM 17284 C C . SER F 1 356 ? 101.712 40.565 84.581 1.00 21.39 356 SER F C 1
ATOM 17285 O O . SER F 1 356 ? 102.916 40.554 84.925 1.00 18.50 356 SER F O 1
ATOM 17288 N N . ARG F 1 357 ? 100.785 39.854 85.216 1.00 18.27 357 ARG F N 1
ATOM 17289 C CA . ARG F 1 357 ? 101.158 38.979 86.348 1.00 18.70 357 ARG F CA 1
ATOM 17290 C C . ARG F 1 357 ? 102.251 38.011 85.876 1.00 17.75 357 ARG F C 1
ATOM 17291 O O . ARG F 1 357 ? 103.273 37.842 86.595 1.00 19.20 357 ARG F O 1
ATOM 17299 N N . GLN F 1 358 ? 102.019 37.321 84.761 1.00 19.54 358 GLN F N 1
ATOM 17300 C CA . GLN F 1 358 ? 102.959 36.288 84.226 1.00 18.16 358 GLN F CA 1
ATOM 17301 C C . GLN F 1 358 ? 104.334 36.926 83.980 1.00 20.43 358 GLN F C 1
ATOM 17302 O O . GLN F 1 358 ? 105.354 36.337 84.374 1.00 21.24 358 GLN F O 1
ATOM 17308 N N . VAL F 1 359 ? 104.367 38.101 83.382 1.00 20.55 359 VAL F N 1
ATOM 17309 C CA . VAL F 1 359 ? 105.668 38.781 83.095 1.00 21.40 359 VAL F CA 1
ATOM 17310 C C . VAL F 1 359 ? 106.369 39.063 84.414 1.00 21.79 359 VAL F C 1
ATOM 17311 O O . VAL F 1 359 ? 107.551 38.687 84.531 1.00 21.58 359 VAL F O 1
ATOM 17315 N N . GLY F 1 360 ? 105.673 39.631 85.407 1.00 20.78 360 GLY F N 1
ATOM 17316 C CA . GLY F 1 360 ? 106.302 40.006 86.691 1.00 21.64 360 GLY F CA 1
ATOM 17317 C C . GLY F 1 360 ? 106.865 38.801 87.427 1.00 23.70 360 GLY F C 1
ATOM 17318 O O . GLY F 1 360 ? 107.954 38.898 88.070 1.00 24.26 360 GLY F O 1
ATOM 17319 N N . HIS F 1 361 ? 106.161 37.682 87.335 1.00 21.40 361 HIS F N 1
ATOM 17320 C CA . HIS F 1 361 ? 106.517 36.414 88.013 1.00 23.98 361 HIS F CA 1
ATOM 17321 C C . HIS F 1 361 ? 107.678 35.780 87.237 1.00 24.21 361 HIS F C 1
ATOM 17322 O O . HIS F 1 361 ? 108.637 35.357 87.872 1.00 26.38 361 HIS F O 1
ATOM 17329 N N . LEU F 1 362 ? 107.580 35.719 85.912 1.00 25.84 362 LEU F N 1
ATOM 17330 C CA . LEU F 1 362 ? 108.599 35.052 85.063 1.00 23.87 362 LEU F CA 1
ATOM 17331 C C . LEU F 1 362 ? 109.953 35.715 85.328 1.00 24.54 362 LEU F C 1
ATOM 17332 O O . LEU F 1 362 ? 110.929 34.961 85.515 1.00 24.77 362 LEU F O 1
ATOM 17337 N N . VAL F 1 363 ? 110.008 37.043 85.387 1.00 24.42 363 VAL F N 1
ATOM 17338 C CA . VAL F 1 363 ? 111.301 37.774 85.543 1.00 27.38 363 VAL F CA 1
ATOM 17339 C C . VAL F 1 363 ? 111.891 37.515 86.938 1.00 30.23 363 VAL F C 1
ATOM 17340 O O . VAL F 1 363 ? 113.137 37.299 87.032 1.00 30.28 363 VAL F O 1
ATOM 17344 N N . ARG F 1 364 ? 111.057 37.447 87.973 1.00 27.44 364 ARG F N 1
ATOM 17345 C CA . ARG F 1 364 ? 111.529 37.145 89.345 1.00 28.63 364 ARG F CA 1
ATOM 17346 C C . ARG F 1 364 ? 112.060 35.709 89.389 1.00 29.45 364 ARG F C 1
ATOM 17347 O O . ARG F 1 364 ? 113.119 35.499 90.034 1.00 31.29 364 ARG F O 1
ATOM 17355 N N . GLU F 1 365 ? 111.376 34.755 88.755 1.00 29.34 365 GLU F N 1
ATOM 17356 C CA . GLU F 1 365 ? 111.801 33.331 88.750 1.00 29.79 365 GLU F CA 1
ATOM 17357 C C . GLU F 1 365 ? 113.082 33.126 87.918 1.00 30.10 365 GLU F C 1
ATOM 17358 O O . GLU F 1 365 ? 113.911 32.283 88.333 1.00 30.60 365 GLU F O 1
ATOM 17364 N N . LEU F 1 366 ? 113.254 33.822 86.794 1.00 30.96 366 LEU F N 1
ATOM 17365 C CA . LEU F 1 366 ? 114.512 33.743 85.989 1.00 29.29 366 LEU F CA 1
ATOM 17366 C C . LEU F 1 366 ? 115.664 34.190 86.895 1.00 30.43 366 LEU F C 1
ATOM 17367 O O . LEU F 1 366 ? 116.666 33.446 86.989 1.00 30.79 366 LEU F O 1
ATOM 17372 N N . HIS F 1 367 ? 115.493 35.324 87.574 1.00 29.96 367 HIS F N 1
ATOM 17373 C CA . HIS F 1 367 ? 116.502 35.909 88.487 1.00 33.03 367 HIS F CA 1
ATOM 17374 C C . HIS F 1 367 ? 116.745 34.913 89.621 1.00 35.74 367 HIS F C 1
ATOM 17375 O O . HIS F 1 367 ? 117.870 34.465 89.770 1.00 34.03 367 HIS F O 1
ATOM 17382 N N . ARG F 1 368 ? 115.697 34.475 90.311 1.00 35.40 368 ARG F N 1
ATOM 17383 C CA . ARG F 1 368 ? 115.859 33.545 91.450 1.00 36.72 368 ARG F CA 1
ATOM 17384 C C . ARG F 1 368 ? 116.658 32.316 91.000 1.00 32.98 368 ARG F C 1
ATOM 17385 O O . ARG F 1 368 ? 117.518 31.908 91.771 1.00 32.91 368 ARG F O 1
ATOM 17393 N N . ARG F 1 369 ? 116.404 31.737 89.828 1.00 29.83 369 ARG F N 1
ATOM 17394 C CA . ARG F 1 369 ? 117.058 30.481 89.365 1.00 32.79 369 ARG F CA 1
ATOM 17395 C C . ARG F 1 369 ? 118.340 30.757 88.555 1.00 33.72 369 ARG F C 1
ATOM 17396 O O . ARG F 1 369 ? 118.889 29.810 87.976 1.00 36.42 369 ARG F O 1
ATOM 17404 N N . ASN F 1 370 ? 118.800 32.004 88.513 1.00 35.32 370 ASN F N 1
ATOM 17405 C CA . ASN F 1 370 ? 119.960 32.432 87.684 1.00 41.79 370 ASN F CA 1
ATOM 17406 C C . ASN F 1 370 ? 119.811 31.910 86.240 1.00 39.99 370 ASN F C 1
ATOM 17407 O O . ASN F 1 370 ? 120.775 31.349 85.694 1.00 36.70 370 ASN F O 1
ATOM 17412 N N . LEU F 1 371 ? 118.644 32.093 85.606 1.00 33.47 371 LEU F N 1
ATOM 17413 C CA . LEU F 1 371 ? 118.428 31.672 84.199 1.00 30.40 371 LEU F CA 1
ATOM 17414 C C . LEU F 1 371 ? 118.334 32.917 83.289 1.00 28.90 371 LEU F C 1
ATOM 17415 O O . LEU F 1 371 ? 118.388 34.051 83.797 1.00 33.59 371 LEU F O 1
ATOM 17420 N N . ARG F 1 372 ? 118.159 32.683 81.993 1.00 30.87 372 ARG F N 1
ATOM 17421 C CA . ARG F 1 372 ? 118.312 33.694 80.925 1.00 32.77 372 ARG F CA 1
ATOM 17422 C C . ARG F 1 372 ? 116.969 33.996 80.250 1.00 28.36 372 ARG F C 1
ATOM 17423 O O . ARG F 1 372 ? 116.446 35.067 80.489 1.00 33.25 372 ARG F O 1
ATOM 17431 N N . TYR F 1 373 ? 116.474 33.102 79.407 1.00 27.15 373 TYR F N 1
ATOM 17432 C CA . TYR F 1 373 ? 115.279 33.347 78.565 1.00 30.01 373 TYR F CA 1
ATOM 17433 C C . TYR F 1 373 ? 114.022 32.708 79.169 1.00 27.34 373 TYR F C 1
ATOM 17434 O O . TYR F 1 373 ? 114.018 31.512 79.501 1.00 28.98 373 TYR F O 1
ATOM 17443 N N . GLY F 1 374 ? 112.951 33.505 79.202 1.00 27.45 374 GLY F N 1
ATOM 17444 C CA . GLY F 1 374 ? 111.578 33.046 79.487 1.00 25.20 374 GLY F CA 1
ATOM 17445 C C . GLY F 1 374 ? 110.571 33.578 78.489 1.00 23.59 374 GLY F C 1
ATOM 17446 O O . GLY F 1 374 ? 110.750 34.699 77.940 1.00 23.11 374 GLY F O 1
ATOM 17447 N N . VAL F 1 375 ? 109.506 32.816 78.290 1.00 21.72 375 VAL F N 1
ATOM 17448 C CA . VAL F 1 375 ? 108.386 33.181 77.390 1.00 24.09 375 VAL F CA 1
ATOM 17449 C C . VAL F 1 375 ? 107.126 33.290 78.266 1.00 24.38 375 VAL F C 1
ATOM 17450 O O . VAL F 1 375 ? 106.896 32.386 79.105 1.00 20.44 375 VAL F O 1
ATOM 17454 N N . VAL F 1 376 ? 106.359 34.361 78.094 1.00 23.59 376 VAL F N 1
ATOM 17455 C CA . VAL F 1 376 ? 104.946 34.444 78.584 1.00 20.94 376 VAL F CA 1
ATOM 17456 C C . VAL F 1 376 ? 104.078 34.215 77.359 1.00 20.70 376 VAL F C 1
ATOM 17457 O O . VAL F 1 376 ? 104.242 34.955 76.364 1.00 19.40 376 VAL F O 1
ATOM 17461 N N . THR F 1 377 ? 103.186 33.235 77.376 1.00 19.13 377 THR F N 1
ATOM 17462 C CA . THR F 1 377 ? 102.271 33.002 76.241 1.00 18.87 377 THR F CA 1
ATOM 17463 C C . THR F 1 377 ? 100.897 32.540 76.763 1.00 19.16 377 THR F C 1
ATOM 17464 O O . THR F 1 377 ? 100.815 32.033 77.873 1.00 20.35 377 THR F O 1
ATOM 17468 N N . MET F 1 378 ? 99.868 32.720 75.958 1.00 19.31 378 MET F N 1
ATOM 17469 C CA . MET F 1 378 ? 98.482 32.427 76.347 1.00 18.29 378 MET F CA 1
ATOM 17470 C C . MET F 1 378 ? 97.606 32.347 75.120 1.00 18.31 378 MET F C 1
ATOM 17471 O O . MET F 1 378 ? 97.799 33.086 74.124 1.00 17.78 378 MET F O 1
ATOM 17476 N N . CYS F 1 379 ? 96.637 31.448 75.212 1.00 18.79 379 CYS F N 1
ATOM 17477 C CA . CYS F 1 379 ? 95.477 31.436 74.327 1.00 17.76 379 CYS F CA 1
ATOM 17478 C C . CYS F 1 379 ? 94.659 32.686 74.617 1.00 18.83 379 CYS F C 1
ATOM 17479 O O . CYS F 1 379 ? 94.778 33.278 75.704 1.00 19.74 379 CYS F O 1
ATOM 17482 N N . VAL F 1 380 ? 93.837 33.058 73.653 1.00 17.70 380 VAL F N 1
ATOM 17483 C CA . VAL F 1 380 ? 92.992 34.265 73.723 1.00 18.88 380 VAL F CA 1
ATOM 17484 C C . VAL F 1 380 ? 91.630 33.917 73.153 1.00 18.62 380 VAL F C 1
ATOM 17485 O O . VAL F 1 380 ? 91.547 33.440 72.012 1.00 16.82 380 VAL F O 1
ATOM 17489 N N . GLY F 1 381 ? 90.591 34.251 73.906 1.00 19.49 381 GLY F N 1
ATOM 17490 C CA . GLY F 1 381 ? 89.219 34.047 73.439 1.00 19.18 381 GLY F CA 1
ATOM 17491 C C . GLY F 1 381 ? 89.024 34.808 72.140 1.00 20.22 381 GLY F C 1
ATOM 17492 O O . GLY F 1 381 ? 89.557 35.948 71.995 1.00 18.63 381 GLY F O 1
ATOM 17493 N N . GLY F 1 382 ? 88.401 34.164 71.163 1.00 19.54 382 GLY F N 1
ATOM 17494 C CA . GLY F 1 382 ? 88.301 34.686 69.783 1.00 19.54 382 GLY F CA 1
ATOM 17495 C C . GLY F 1 382 ? 89.274 33.995 68.817 1.00 18.57 382 GLY F C 1
ATOM 17496 O O . GLY F 1 382 ? 89.093 34.148 67.598 1.00 20.97 382 GLY F O 1
ATOM 17497 N N . GLY F 1 383 ? 90.194 33.183 69.344 1.00 20.42 383 GLY F N 1
ATOM 17498 C CA . GLY F 1 383 ? 91.100 32.318 68.549 1.00 18.58 383 GLY F CA 1
ATOM 17499 C C . GLY F 1 383 ? 92.392 33.052 68.233 1.00 19.11 383 GLY F C 1
ATOM 17500 O O . GLY F 1 383 ? 92.628 33.343 67.064 1.00 20.33 383 GLY F O 1
ATOM 17501 N N . MET F 1 384 ? 93.203 33.314 69.247 1.00 18.30 384 MET F N 1
ATOM 17502 C CA . MET F 1 384 ? 94.585 33.794 69.070 1.00 18.01 384 MET F CA 1
ATOM 17503 C C . MET F 1 384 ? 95.511 33.151 70.098 1.00 18.45 384 MET F C 1
ATOM 17504 O O . MET F 1 384 ? 95.049 32.637 71.141 1.00 17.94 384 MET F O 1
ATOM 17509 N N . GLY F 1 385 ? 96.805 33.238 69.804 1.00 17.41 385 GLY F N 1
ATOM 17510 C CA . GLY F 1 385 ? 97.922 33.062 70.718 1.00 16.56 385 GLY F CA 1
ATOM 17511 C C . GLY F 1 385 ? 98.703 34.363 70.732 1.00 17.81 385 GLY F C 1
ATOM 17512 O O . GLY F 1 385 ? 98.745 35.054 69.696 1.00 18.73 385 GLY F O 1
ATOM 17513 N N . ALA F 1 386 ? 99.208 34.724 71.890 1.00 19.18 386 ALA F N 1
ATOM 17514 C CA . ALA F 1 386 ? 100.135 35.859 72.109 1.00 18.68 386 ALA F CA 1
ATOM 17515 C C . ALA F 1 386 ? 101.362 35.286 72.817 1.00 20.56 386 ALA F C 1
ATOM 17516 O O . ALA F 1 386 ? 101.184 34.390 73.696 1.00 18.64 386 ALA F O 1
ATOM 17518 N N . SER F 1 387 ? 102.569 35.759 72.466 1.00 19.99 387 SER F N 1
ATOM 17519 C CA . SER F 1 387 ? 103.839 35.234 73.027 1.00 19.53 387 SER F CA 1
ATOM 17520 C C . SER F 1 387 ? 104.801 36.401 73.198 1.00 20.83 387 SER F C 1
ATOM 17521 O O . SER F 1 387 ? 104.911 37.228 72.263 1.00 19.20 387 SER F O 1
ATOM 17524 N N . GLY F 1 388 ? 105.454 36.448 74.335 1.00 19.90 388 GLY F N 1
ATOM 17525 C CA . GLY F 1 388 ? 106.451 37.480 74.657 1.00 20.63 388 GLY F CA 1
ATOM 17526 C C . GLY F 1 388 ? 107.733 36.836 75.126 1.00 22.19 388 GLY F C 1
ATOM 17527 O O . GLY F 1 388 ? 107.679 35.837 75.891 1.00 20.96 388 GLY F O 1
ATOM 17528 N N . LEU F 1 389 ? 108.863 37.390 74.704 1.00 21.32 389 LEU F N 1
ATOM 17529 C CA . LEU F 1 389 ? 110.194 36.858 75.071 1.00 20.96 389 LEU F CA 1
ATOM 17530 C C . LEU F 1 389 ? 110.845 37.858 75.997 1.00 21.13 389 LEU F C 1
ATOM 17531 O O . LEU F 1 389 ? 110.861 39.051 75.690 1.00 21.94 389 LEU F O 1
ATOM 17536 N N . PHE F 1 390 ? 111.371 37.379 77.108 1.00 22.23 390 PHE F N 1
ATOM 17537 C CA . PHE F 1 390 ? 112.034 38.219 78.123 1.00 22.07 390 PHE F CA 1
ATOM 17538 C C . PHE F 1 390 ? 113.399 37.596 78.386 1.00 24.07 390 PHE F C 1
ATOM 17539 O O . PHE F 1 390 ? 113.533 36.360 78.242 1.00 24.93 390 PHE F O 1
ATOM 17547 N N . GLU F 1 391 ? 114.380 38.430 78.701 1.00 25.31 391 GLU F N 1
ATOM 17548 C CA . GLU F 1 391 ? 115.762 37.971 78.981 1.00 27.04 391 GLU F CA 1
ATOM 17549 C C . GLU F 1 391 ? 116.200 38.541 80.319 1.00 24.48 391 GLU F C 1
ATOM 17550 O O . GLU F 1 391 ? 116.217 39.769 80.468 1.00 27.95 391 GLU F O 1
ATOM 17556 N N . ALA F 1 392 ? 116.501 37.695 81.300 1.00 29.24 392 ALA F N 1
ATOM 17557 C CA . ALA F 1 392 ? 116.986 38.170 82.614 1.00 32.23 392 ALA F CA 1
ATOM 17558 C C . ALA F 1 392 ? 118.288 38.949 82.400 1.00 39.34 392 ALA F C 1
ATOM 17559 O O . ALA F 1 392 ? 119.099 38.511 81.561 1.00 35.17 392 ALA F O 1
ATOM 17561 N N . VAL F 1 393 ? 118.453 40.076 83.085 1.00 41.38 393 VAL F N 1
ATOM 17562 C CA . VAL F 1 393 ? 119.756 40.803 83.129 1.00 52.17 393 VAL F CA 1
ATOM 17563 C C . VAL F 1 393 ? 120.624 40.028 84.118 1.00 54.87 393 VAL F C 1
ATOM 17564 O O . VAL F 1 393 ? 120.264 40.038 85.290 1.00 61.66 393 VAL F O 1
ATOM 17568 N N . ARG F 1 394 ? 121.633 39.285 83.657 1.00 56.01 394 ARG F N 1
ATOM 17569 C CA . ARG F 1 394 ? 122.485 38.447 84.544 1.00 62.10 394 ARG F CA 1
ATOM 17570 C C . ARG F 1 394 ? 123.684 39.292 84.984 1.00 72.01 394 ARG F C 1
ATOM 17571 O O . ARG F 1 394 ? 124.779 39.056 84.440 1.00 71.38 394 ARG F O 1
ATOM 17579 N N . LEU F 1 395 ? 123.443 40.234 85.919 1.00 74.04 395 LEU F N 1
ATOM 17580 C CA . LEU F 1 395 ? 124.435 41.159 86.553 1.00 73.33 395 LEU F CA 1
ATOM 17581 C C . LEU F 1 395 ? 125.316 40.373 87.531 1.00 61.02 395 LEU F C 1
ATOM 17582 O O . LEU F 1 395 ? 125.742 41.007 88.482 1.00 54.87 395 LEU F O 1
#

Secondary structure (DSSP, 8-state):
--EEEEEEEE---EETTTSTTTT--HHHHHHHHHHHHHHHTT--GGG--EEEEE-S--SGGGTTTHHHHHHHHSTT-TTS-EEEEE-GGGHHHHHHHHHHHHHHTTS-SEEEEEEEE-HHHHTT----TT-S-HHHHHH-GGGGS-HHHHHHHHHHHHT--HHHHHHHHHHHHHHHHHHHHTTTTTTTB--EEEEEE---EEEEEE-S--S--TT--HHHHHTSPPSS-TT-S--GGGB---EEEEEEEEEEEHHHHHHTTPPP-EEEEEEEEEE--GGGGGGTHHHHHHHHHHHHT--GGG--EEEE--SBHHHHHHHHHHTT--GGGBSTT--HHHH---HHHHHHHHHHHHHHHHHHTT--EEEEEEEETTTEEEEEEEEEPP-/--EEEEEEEE---EETTTSTTTT--HHHHHHHHHHHHHHHTT--GGG---EEEE-S--SGGG-S-HHHHHHHHSTTGGGS-EEEEE-GGGHHHHHHHHHHHHHHTTS-SEEEEEEEE-HHHHTT----TT-S-HHHHHH-GGGGS-HHHHHHHHHHHTT--HHHHHHHHHHHHHHHHHHHHTTTTTTTB--EEEEEEEE-TTT--EEEEEEEE-S--S--TT--HHHHHHSPBSS-TT-S-BTTSB---EEEEEEEEEEEHHHHHHHTPPP-EEEEEEEEEE--GGGGGGTHHHHHHHHHHHTT--GGG-SEEEE--SBHHHHHHHHHHTT--GGGBSBTB-HHHH---HHHHHHHHHHHHHHHHHHTT--EEEEEEEETTTEEEEEEEEE---/--EEEEEEEE---EETTTSTTTT--HHHHHHHHHHHHHHHTT--GGG--EEEEE-S--SGGGTTTHHHHHHHHSTT-TTS-EEEEE-GGGHHHHHHHHHHHHHHTTS-SEEEEEEEE-HHHHTT----TT-S-HHHHHH-GGGGS-HHHHHHHHHHHHT--HHHHHHHHHHHHHHHHHHHHTTTTTTTB--EEEEEEE--EEEEEEE-S--S--TT--HHHHHTSPPSS-TT-S--GGGB---EEEEEEEEEEEHHHHHHTTPPP-EEEEEEEEEE--GGGGGGTHHHHHHHHHHHHT--GGG--EEEE--SBHHHHHHHHHHTT--GGGBSTT--HHHH---HHHHHHHHHHHHHHHHHHTT--EEEEEEEETTTEEEEEEEEEPP-/--EEEEEEEEPPPEETTTSTTTT--HHHHHHHHHHHHHHHTT--GGG---EEEE-S--SGGG-S-HHHHHHHHSTTGGGS-EEEEE-GGGHHHHHHHHHHHHHHTTS-SEEEEEEEE-HHHHTT----TT-S-HHHHHH-GGGGS-HHHHHHHHHHHTT--HHHHHHHHHHHHHHHHHHHHTTTTTTTB--EEEEEEEE-TTT--EEEEEEEE-S--S--TT--HHHHHHSPBSS-TT-S-BTTSB---EEEEEEEEEEEHHHHHHHTPPP-EEEEEEEEEE--GGGGGGTHHHHHHHHHHHTT--GGG-SEEEE--SBHHHHHHHHHHTT--GGGBSBTB-HHHH---HHHHHHHHHHHHHHHHHHTT--EEEEEEEETTTEEEEEEEEE---/--EEEEEEEE---EETTTSTTTT--HHHHHHHHHHHHHHHTT--GGG--EEEEE-S--SGGGTTTHHHHHHHHSTT-TTS-EEEEE-GGGHHHHHHHHHHHHHHTTS-SEEEEEEEE-HHHHTT----TT-S-HHHHHH-GGGGS-HHHHHHHHHHHHT--HHHHHHHHHHHHHHHHHHHHTTTTTTTB--EEEEEEE--EEEEEEE-S--S--TT--HHHHHTSPPSS-TT-S--TTSB---EEEEEEEEEEEHHHHHHHTPPP-EEEEEEEEEE--GGGGGGTHHHHHHHHHHHHT--GGG-SEEEE--SBHHHHHHHHHHTT--GGGBSTT--HHHH---HHHHHHHHHHHHHHHHHHTT--EEEEEEEETTTEEEEEEEEEPP-/--EEEEEEEE---EETTTSTTTT--HHHHHHHHHHHHHHHTT--GGG---EEEE-S--SGGGTTTHHHHHHHHSTTGGGS-EEEEE-GGGHHHHHHHHHHHHHHTTS-SEEEEEEEE-HHHHTT----TT-S-HHHHHH-GGGGS-HHHHHHHHHHHTT--HHHHHHHHHHHHHHHHHHHHTTTTTTTB--EEEEEEEE-TTT--EEEEEEEE-S--S--TT--HHHHHHSPPSS-TT-S--GGGB---EEEEEEEEEEEHHHHHHHTPPP-EEEEEEEEEE--GGGGGGTHHHHHHHHHHHTT--GGG-SEEEE--SBHHHHHHHHHHTT--GGGBSBTB-HHHH---HHHHHHHHHHHHHHHHHHTT--EEEEEEEETTTEEEEEEEEE---

Solvent-accessible surface area: 77456 Å² total; per-residue (Å²): 87,19,6,0,0,5,3,2,1,3,0,0,0,0,46,2,85,177,10,63,0,11,88,14,29,0,4,38,0,0,6,39,0,0,60,11,0,19,85,101,16,139,9,75,44,112,55,5,33,5,0,0,0,0,0,8,22,12,14,1,4,1,9,55,4,3,0,2,8,0,0,8,25,8,46,4,20,30,94,2,3,0,0,2,0,9,2,59,1,0,0,0,0,6,0,0,1,12,0,0,10,16,0,40,35,31,15,9,54,0,0,0,0,0,0,0,2,0,1,23,23,6,72,185,15,76,18,102,60,90,33,63,1,82,74,0,84,171,102,25,58,8,8,41,72,87,46,3,70,2,0,8,31,0,4,132,121,74,58,26,75,43,126,42,0,2,50,7,0,34,34,1,11,100,42,1,21,162,0,54,91,87,39,34,12,75,72,2,12,26,77,24,110,7,129,31,35,91,255,109,68,63,107,10,75,2,55,139,3,60,5,12,144,79,98,27,77,94,149,33,10,65,86,68,181,44,53,91,32,182,120,13,18,0,0,78,15,0,5,25,33,75,0,0,0,0,1,0,0,0,0,0,0,0,36,48,0,26,37,65,68,30,134,5,60,0,2,18,52,2,4,2,13,2,4,4,74,2,29,18,1,0,6,0,0,16,91,0,0,62,98,0,7,176,47,72,54,24,139,49,90,60,2,29,5,4,8,0,2,1,2,15,0,0,0,0,10,30,0,38,83,161,15,149,10,74,38,122,80,0,2,16,7,4,5,0,2,0,1,0,6,0,28,0,0,0,0,0,8,1,0,2,2,2,1,24,3,0,136,126,86,139,56,133,32,0,0,0,0,0,0,0,13,20,0,0,0,0,0,0,2,0,14,15,19,121,108,94,24,5,0,0,6,5,3,1,3,1,0,0,0,52,5,77,165,11,46,0,11,84,14,30,0,4,38,0,0,6,56,0,0,57,13,0,18,83,96,21,137,11,68,44,130,52,6,40,5,0,1,0,0,0,6,25,12,16,0,4,1,8,80,11,2,0,2,7,0,0,10,28,8,49,8,21,32,100,1,3,0,0,2,0,6,2,48,2,0,0,0,0,6,0,0,1,11,0,0,10,17,0,41,37,27,14,9,49,0,0,0,0,0,0,0,2,0,1,22,21,5,74,177,16,76,16,98,71,96,35,68,2,82,74,0,74,170,93,24,54,8,7,46,69,89,60,4,70,2,2,10,34,0,5,131,115,72,57,25,82,54,146,41,0,1,53,7,0,30,32,0,10,91,22,2,22,126,1,59,94,93,41,36,14,85,76,3,18,24,77,20,105,9,125,36,36,48,91,72,173,106,76,48,98,170,82,75,57,114,12,64,0,64,138,8,63,6,15,174,76,130,30,66,83,137,32,8,64,86,69,180,48,55,94,30,180,108,13,16,0,0,75,16,0,5,27,30,77,0,0,0,0,1,0,0,0,0,0,0,3,50,48,0,22,38,64,64,30,144,19,54,0,4,18,42,3,3,3,11,4,5,5,74,2,30,19,0,1,5,0,0,16,87,0,0,59,96,0,9,168,46,74,30,28,110,50,84,63,2,31,5,3,8,0,2,2,3,17,0,0,0,0,10,30,0,38,79,156,16,152,12,74,40,125,78,0,2,10,6,3,4,0,2,0,0,0,6,0,48,0,0,0,0,0,7,1,0,3,5,2,1,27,4,0,125,138,96,104,47,89,30,0,0,0,0,0,0,0,5,14,0,0,0,0,0,0,2,0,10,6,19,116,156,86,21,5,0,0,4,3,2,1,3,0,0,0,0,39,4,75,176,12,41,0,11,86,14,29,0,5,38,0,0,7,40,0,0,61,11,0,19,45,93,16,128,11,76,42,114,56,6,40,6,0,0,0,0,0,6,24,12,13,1,4,1,9,55,3,2,0,2,8,0,0,8,25,7,48,4,21,29,98,2,3,0,0,1,0,6,2,50,1,0,0,0,0,7,0,0,1,13,0,0,10,17,0,38,35,32,14,10,53,0,0,0,0,0,0,0,2,0,1,22,23,7,73,179,16,77,20,104,61,87,35,62,2,84,75,0,80,171,96,24,60,8,8,42,71,87,59,3,71,3,1,6,30,0,4,137,120,72,57,26,75,43,128,41,0,3,50,5,0,35,33,1,11,90,22,1,21,135,3,38,63,69,3,27,12,22,63,3,14,27,46,24,108,7,130,32,38,46,196,200,108,68,64,84,10,23,2,25,83,3,46,1,9,113,80,117,28,76,93,150,34,9,66,77,70,162,39,52,91,31,177,118,14,19,0,0,80,16,0,5,25,31,79,0,0,0,0,1,0,0,0,0,0,0,0,36,46,0,31,31,59,53,30,130,6,63,0,2,17,53,2,4,2,14,3,2,4,75,1,30,18,1,0,5,0,0,17,86,0,0,60,100,0,7,174,47,73,54,26,140,49,88,59,1,28,5,4,8,0,2,2,2,16,0,0,0,0,10,28,0,37,83,162,15,150,11,73,40,124,80,0,2,10,8,4,5,0,2,0,2,0,6,0,51,0,0,0,0,0,8,2,0,2,2,2,1,24,3,0,139,109,97,124,48,107,31,0,0,0,0,0,1,0,5,16,0,0,0,0,0,0,1,0,14,8,17,117,109,92,16,5,0,0,5,4,3,0,3,1,0,0,0,73,2,68,160,10,44,0,11,83,14,31,0,4,39,0,0,6,57,0,0,57,12,0,19,82,95,20,138,10,68,45,130,52,6,41,5,0,1,0,0,0,6,24,12,14,1,3,1,8,54,3,2,0,2,8,0,0,8,27,7,48,8,22,34,96,2,3,0,0,2,0,7,2,49,2,0,0,0,0,6,0,0,1,12,0,0,9,16,0,39,37,33,14,10,47,0,0,0,0,0,0,0,2,0,1,22,22,6,67,174,16,76,17,100,70,96,36,69,2,78,75,0,77,173,100,25,54,9,8,45,69,87,60,4,70,3,2,10,35,0,5,130,117,71,57,25,75,41,123,41,0,2,53,6,0,32,32,0,10,88,18,2,20,136,1,59,93,103,41,32,14,84,74,3,17,24,79,20,105,8,126,36,35,47,103,71,168,105,80,33,101,152,81,73,59,114,13,63,1,63,140,8,62,7,16,170,77,130,31,67,84,138,32,8,63,86,70,177,50,53,92,29,176,106,13,16,0,0,77,14,0,6,28,31,73,0,0,0,0,0,0,0,0,0,0,0,0,27,29,0,15,24,66,62,29,133,11,60,0,3,18,48,2,4,3,13,2,5,4,74,2,30,18,1,1,5,0,0,15,87,0,0,61,106,0,9,160,45,74,29,31,114,50,87,64,2,30,6,4,7,0,3,1,2,15,0,0,0,0,10,30,0,37,78,157,16,149,12,75,40,126,77,0,2,12,5,4,4,0,2,0,0,0,6,0,48,0,0,0,0,0,8,2,0,3,5,2,1,27,4,0,130,132,93,108,48,93,31,0,0,0,0,0,0,0,5,16,0,0,0,0,0,0,2,0,9,5,9,122,106,122,80,5,0,0,6,4,2,1,2,0,0,0,0,49,5,83,185,10,42,0,10,85,14,30,0,4,39,0,0,7,40,0,0,61,13,0,19,45,95,17,128,10,72,43,116,57,6,39,6,0,1,0,0,0,7,24,12,14,2,4,1,9,54,3,3,0,2,7,0,0,8,24,6,48,5,21,28,100,2,3,0,0,2,0,6,2,50,2,0,0,0,0,7,0,0,1,13,0,0,10,15,0,39,34,30,14,9,53,0,0,0,0,0,0,0,1,0,1,22,22,6,73,182,14,76,19,103,59,86,34,69,1,82,77,0,75,169,103,26,53,8,7,46,71,88,59,3,71,3,0,10,29,0,5,134,120,73,58,26,74,42,126,42,0,3,50,7,0,34,33,1,11,86,22,1,20,135,2,38,63,70,3,29,12,24,63,3,14,26,46,24,108,7,130,31,16,44,190,188,115,69,66,85,9,26,2,25,82,3,62,6,14,144,80,97,26,74,94,151,33,10,66,87,72,176,41,52,93,28,179,116,14,17,0,0,77,15,0,5,25,27,75,0,0,0,0,0,0,0,0,0,0,0,39,127,47,0,108,84,66,67,30,134,7,59,0,23,18,65,2,4,3,11,1,2,4,75,2,29,18,0,0,6,0,0,18,89,0,0,62,93,0,7,180,46,73,69,27,155,48,88,59,2,29,4,4,8,1,3,1,2,14,0,0,0,0,11,28,0,37,82,154,16,150,11,75,40,125,81,0,3,12,9,4,4,0,2,0,1,0,6,0,49,0,0,0,0,0,10,2,0,2,3,1,0,24,2,0,138,106,99,129,53,101,31,0,0,0,0,0,0,0,5,16,0,0,0,0,0,0,2,0,17,14,24,173,161,126,96,6,0,0,5,5,3,1,3,0,0,0,0,43,3,84,175,9,45,0,10,81,14,30,0,4,38,0,0,5,60,0,0,58,16,0,18,84,95,20,139,10,69,45,126,54,6,34,6,0,1,0,0,0,5,26,13,15,1,4,1,9,53,3,2,0,2,7,0,0,10,27,8,49,7,21,31,93,1,1,0,0,2,0,6,1,48,2,0,0,0,0,6,0,0,0,11,0,0,9,17,0,39,37,31,14,9,52,0,0,0,0,0,0,0,2,0,0,21,21,5,66,175,17,76,16,97,71,99,36,69,2,77,76,0,73,172,99,24,56,7,7,47,70,88,59,3,68,3,1,7,34,0,4,125,117,74,58,26,73,41,123,39,0,2,51,6,0,31,34,1,11,98,24,2,20,111,0,55,93,90,42,30,13,85,76,3,18,14,82,20,108,7,128,36,34,48,103,72,191,102,78,36,100,158,82,73,59,114,12,64,1,62,139,7,53,5,10,129,82,121,29,68,83,140,32,7,62,87,69,178,47,53,93,29,178,115,14,17,0,0,77,14,0,6,28,33,71,0,0,0,0,1,0,0,0,0,0,0,47,120,47,0,133,83,64,70,30,131,15,61,0,26,18,66,2,3,4,12,2,5,5,75,2,30,19,1,1,5,0,0,17,87,0,0,60,105,0,9,177,47,74,67,27,156,51,85,64,1,29,6,3,7,0,2,1,2,17,0,0,0,0,10,30,0,36,80,148,15,145,11,74,41,124,77,0,2,10,1,3,3,0,3,0,0,0,5,0,49,0,0,0,0,0,8,2,0,2,4,1,0,27,4,0,129,132,91,106,47,109,30,0,0,0,0,0,0,0,4,15,0,0,0,0,0,0,2,0,17,6,17,148,158

Organism: Pseudomonas aeruginosa (strain ATCC 15692 / DSM 22644 / CIP 104116 / JCM 14847 / LMG 12228 / 1C / PRS 101 / PAO1) (NCBI:txid208964)

Sequence (2345 aa):
REVVIVDSVRTGLAKSFRGKFNLTRPDDMAAHCVDALLARNDLDPLLVDDCIVGAGSNEGAQGHNIGRNVAVLSGLGIQVPGMTLNRYYCSSGLQAIAIAANQIASGCSEVIVAGGVESITLTLKSVNTDHLVNPLLQREVPGIYYPMGQTAEIVARRYGITREAQDAYALQSQQRMARAQADGLFADEIVPMTTRYAVKQVLDGVVDRDDCNRPDTTLEGLASLKPAFAEDGSVTAGNASQLSDGASMTLLMSLEKALALGLEPKAFFRGFTVAGCEPDEMGIGPVFSVPKLLKAKGLKIADVDLWELNEAFASQCLYCRDRLEIDNEKYNVNGGSIAIGHPFGMTGSRQVGHLVRELHRRNLRYGVVTMCVGGGMGASGLFEAVRLREVVIVDSVRTGLAKSFRGKFNLTRPDDMAAHCVDALLARNDLDPLLVDDCIVGAGSNEGAQGHNIGRNVAVLSGLGIQVPGMTLNRYYCSSGLQAIAIAANQIASGCSEVIVAGGVESITLTLKSVNTDHLVNPLLQREVPGIYYPMGQTAEIVARRYGITREAQDAYALQSQQRMARAQADGLFADEIVPMTTRYAVEDKASGEKQVLDGVVDRDDCNRPDTTLEGLASLKPAFAEDGSVTAGNASQLSDGASMTLLMSLEKALALGLEPKAFFRGFTVAGCEPDEMGIGPVFSVPKLLKAKGLKIADVDLWELNEAFASQCLYCRDRLEIDNEKYNVNGGSIAIGHPFGMTGSRQVGHLVRELHRRNLRYGVVTMCVGGGMGASGLFEAVRLREVVIVDSVRTGLAKSFRGKFNLTRPDDMAAHCVDALLARNDLDPLLVDDCIVGAGSNEGAQGHNIGRNVAVLSGLGIQVPGMTLNRYYCSSGLQAIAIAANQIASGCSEVIVAGGVESITLTLKSVNTDHLVNPLLQREVPGIYYPMGQTAEIVARRYGITREAQDAYALQSQQRMARAQADGLFADEIVPMTTRYAVEKQVLDGVVDRDDCNRPDTTLEGLASLKPAFAEDGSVTAGNASQLSDGASMTLLMSLEKALALGLEPKAFFRGFTVAGCEPDEMGIGPVFSVPKLLKAKGLKIADVDLWELNEAFASQCLYCRDRLEIDNEKYNVNGGSIAIGHPFGMTGSRQVGHLVRELHRRNLRYGVVTMCVGGGMGASGLFEAVRLREVVIVDSVRTGLAKSFRGKFNLTRPDDMAAHCVDALLARNDLDPLLVDDCIVGAGSNEGAQGHNIGRNVAVLSGLGIQVPGMTLNRYYCSSGLQAIAIAANQIASGCSEVIVAGGVESITLTLKSVNTDHLVNPLLQREVPGIYYPMGQTAEIVARRYGITREAQDAYALQSQQRMARAQADGLFADEIVPMTTRYAVEDKASGEKQVLDGVVDRDDCNRPDTTLEGLASLKPAFAEDGSVTAGNASQLSDGASMTLLMSLEKALALGLEPKAFFRGFTVAGCEPDEMGIGPVFSVPKLLKAKGLKIADVDLWELNEAFASQCLYCRDRLEIDNEKYNVNGGSIAIGHPFGMTGSRQVGHLVRELHRRNLRYGVVTMCVGGGMGASGLFEAVRLREVVIVDSVRTGLAKSFRGKFNLTRPDDMAAHCVDALLARNDLDPLLVDDCIVGAGSNEGAQGHNIGRNVAVLSGLGIQVPGMTLNRYYCSSGLQAIAIAANQIASGCSEVIVAGGVESITLTLKSVNTDHLVNPLLQREVPGIYYPMGQTAEIVARRYGITREAQDAYALQSQQRMARAQADGLFADEIVPMTTRYAVEKQVLDGVVDRDDCNRPDTTLEGLASLKPAFAEDGSVTAGNASQLSDGASMTLLMSLEKALALGLEPKAFFRGFTVAGCEPDEMGIGPVFSVPKLLKAKGLKIADVDLWELNEAFASQCLYCRDRLEIDNEKYNVNGGSIAIGHPFGMTGSRQVGHLVRELHRRNLRYGVVTMCVGGGMGASGLFEAVRLREVVIVDSVRTGLAKSFRGKFNLTRPDDMAAHCVDALLARNDLDPLLVDDCIVGAGSNEGAQGHNIGRNVAVLSGLGIQVPGMTLNRYYCSSGLQAIAIAANQIASGCSEVIVAGGVESITLTLKSVNTDHLVNPLLQREVPGIYYPMGQTAEIVARRYGITREAQDAYALQSQQRMARAQADGLFADEIVPMTTRYAVEDKASGEKQVLDGVVDRDDCNRPDTTLEGLASLKPAFAEDGSVTAGNASQLSDGASMTLLMSLEKALALGLEPKAFFRGFTVAGCEPDEMGIGPVFSVPKLLKAKGLKIADVDLWELNEAFASQCLYCRDRLEIDNEKYNVNGGSIAIGHPFGMTGSRQVGHLVRELHRRNLRYGVVTMCVGGGMGASGLFEAVRL

InterPro domains:
  IPR002155 Thiolase [PIRSF000429] (1-393)
  IPR002155 Thiolase [TIGR01930] (6-391)
  IPR002155 Thiolase [cd00751] (5-392)
  IPR016039 Thiolase-like [G3DSA:3.40.47.10] (4-276)
  IPR016039 Thiolase-like [G3DSA:3.40.47.10] (126-386)
  IPR016039 Thiolase-like [SSF53901] (1-265)
  IPR016039 Thiolase-like [SSF53901] (271-391)
  IPR020610 Thiolase, active site [PS00099] (374-387)
  IPR020613 Thiolase, conserved site [PS00737] (339-355)
  IPR020615 Thiolase, acyl-enzyme intermediate active site [PS00098] (86-104)
  IPR020616 Thiolase, N-terminal [PF00108] (4-261)
  IPR020617 Thiolase, C-terminal [PF02803] (271-391)
  IPR050215 3-ketoacyl-CoA thiolase-like [PTHR43853] (2-392)

Nearest PDB structures (foldseek):
  8gqg-assembly1_B  TM=1.003E+00  e=5.989E-90  Pseudomonas aeruginosa PAO1
  8gqg-assembly3_E  TM=1.001E+00  e=2.376E-85  Pseudomonas aeruginosa PAO1
  8gqg-assembly1_A  TM=1.001E+00  e=5.389E-84  Pseudomonas aeruginosa PAO1
  3ss6-assembly1_A  TM=8.831E-01  e=5.521E-46  Bacillus anthracis str. 'Ames Ancestor'
  8oql-assembly1_D  TM=9.070E-01  e=1.134E-43  Mycobacterium tuberculosis H37Rv

B-factor: mean 28.32, std 10.96, range [13.93, 99.59]